Protein 2B34 (pdb70)

Nearest PDB structures (foldseek):
  2b34-assembly1_A  TM=9.983E-01  e=8.066E-38  Caenorhabditis elegans
  1yzv-assembly1_A  TM=9.327E-01  e=2.898E-18  Trypanosoma cruzi
  1xn4-assembly1_A  TM=8.927E-01  e=5.248E-18  Leishmania major
  1x9g-assembly1_A  TM=8.965E-01  e=1.939E-17  Leishmania donovani
  4wgf-assembly1_B  TM=8.930E-01  e=6.344E-13  Pseudomonas aeruginosa PAO1

B-factor: mean 25.13, std 7.48, range [8.75, 64.62]

Solvent-accessible surface area: 56302 Å² total; per-residue (Å²): 63,79,24,60,26,123,23,1,0,2,0,0,0,0,0,0,83,143,32,50,108,74,19,79,54,12,95,47,0,16,64,0,0,60,29,4,1,16,1,3,93,36,13,97,5,56,7,3,0,0,9,8,97,26,180,27,43,17,97,3,20,75,60,0,95,134,0,25,27,170,142,26,47,67,51,103,12,39,100,8,1,0,10,18,101,70,0,72,107,25,12,157,171,15,122,2,0,2,0,0,0,0,24,0,4,2,0,0,4,21,0,0,33,16,0,40,112,111,66,11,54,1,8,0,0,0,6,0,0,0,0,72,17,28,13,8,8,59,8,0,9,40,5,0,42,59,49,47,0,24,1,4,0,2,13,5,3,0,10,10,8,11,34,7,29,111,52,119,79,19,137,78,0,56,154,35,13,134,88,40,22,44,69,2,9,30,10,25,14,23,95,187,64,65,26,57,27,123,24,1,0,3,0,0,0,0,0,0,86,145,24,53,101,83,16,81,49,14,92,52,0,14,65,0,0,59,25,6,3,18,2,4,100,21,12,95,11,62,15,4,1,0,6,8,119,25,204,36,43,16,96,3,19,75,60,1,83,133,0,25,45,172,129,25,60,68,45,101,13,42,130,7,12,0,17,14,98,71,0,77,98,34,12,162,167,13,85,3,0,4,0,0,0,0,29,0,3,2,0,0,3,21,0,0,29,22,0,42,111,116,57,11,58,1,10,0,0,0,4,0,0,0,0,67,18,31,13,8,8,39,6,0,9,59,5,0,48,61,46,44,0,37,2,7,0,0,8,5,3,0,23,11,11,12,25,8,14,104,54,121,76,15,123,83,0,58,148,32,8,104,93,44,18,40,105,2,10,27,30,24,50,22,32,210,70,74,26,60,29,124,26,1,0,3,0,0,0,0,0,0,76,115,34,51,106,77,16,79,75,12,91,50,0,15,64,0,0,59,27,3,2,14,1,3,95,38,12,98,10,60,12,4,1,0,7,12,65,22,166,43,52,6,106,3,20,64,60,1,82,132,1,31,46,171,128,22,50,63,50,104,12,44,113,11,3,0,9,15,106,65,0,70,106,27,12,158,170,16,120,3,0,4,0,0,0,0,21,0,13,6,1,0,3,22,0,0,32,16,0,42,67,93,31,12,58,0,9,0,0,0,6,0,0,0,1,68,18,72,12,6,7,58,9,0,10,42,6,0,32,52,44,46,0,35,2,6,0,1,8,4,4,0,13,10,10,13,23,8,18,112,50,118,80,16,133,65,0,77,157,34,16,141,85,41,18,42,81,2,22,28,15,22,48,28,26,182,73,73,25,54,26,119,21,0,0,2,0,0,0,2,0,0,84,136,31,41,109,74,10,76,62,14,94,48,0,19,63,0,0,60,30,4,2,16,1,3,101,27,10,97,8,58,14,3,1,0,6,10,99,29,174,41,51,7,105,3,19,66,64,1,91,128,0,25,44,175,132,26,48,59,43,99,12,43,96,11,2,0,7,17,110,66,0,78,93,26,14,100,155,9,48,3,0,3,0,0,0,2,27,0,1,8,9,0,3,16,0,0,30,11,0,45,111,100,47,13,56,0,8,0,0,0,5,0,0,0,0,46,11,40,14,9,8,58,10,0,9,44,5,0,42,56,44,45,0,26,2,6,0,1,15,5,2,0,14,11,8,9,25,7,25,108,52,121,80,15,134,77,0,74,158,34,12,129,90,41,23,42,46,1,11,29,10,22,53,24,6,190,76,69,24,58,23,127,23,1,0,2,0,1,0,0,0,0,69,124,32,56,98,81,18,77,70,14,94,48,0,16,65,0,0,59,30,4,2,16,0,3,90,31,14,96,4,65,10,5,1,0,6,6,114,27,196,46,49,16,96,3,18,64,61,1,82,135,0,27,32,172,133,25,49,70,46,103,11,38,97,6,3,0,8,16,116,69,0,55,90,25,9,164,155,15,117,2,0,3,0,0,0,1,30,0,6,2,0,0,3,20,0,0,33,15,0,43,113,107,66,10,5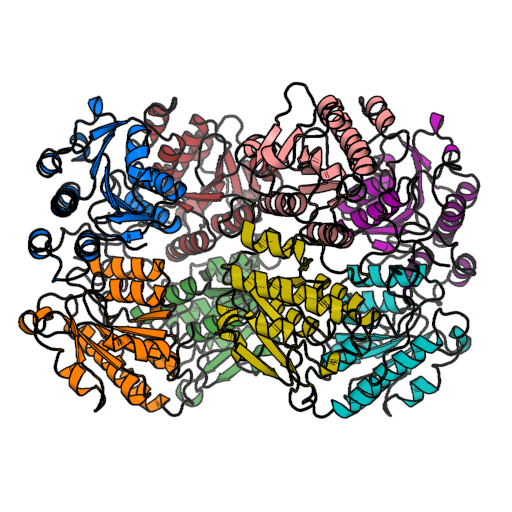0,0,6,0,0,0,4,0,0,0,2,61,12,74,12,7,6,49,9,0,10,72,5,0,51,64,45,47,0,19,3,5,0,0,15,4,4,1,14,10,8,6,23,2,33,107,51,118,87,18,144,78,0,60,159,36,13,130,91,43,24,40,70,2,14,29,11,23,54,26,27,179,64,66,26,55,26,124,19,0,0,2,0,0,0,0,0,0,79,140,26,41,110,81,19,79,56,13,95,47,0,17,68,0,0,60,30,4,2,17,0,4,97,25,11,100,9,60,14,5,1,0,7,7,99,31,176,45,51,19,107,4,12,78,65,0,87,129,0,24,49,170,129,24,52,65,42,99,12,42,119,8,11,0,18,20,102,67,0,71,102,29,13,166,166,12,103,4,0,4,0,0,0,0,20,0,4,3,0,0,3,15,0,0,20,23,0,41,117,112,64,11,60,1,6,0,0,0,6,0,0,0,0,68,16,24,15,8,7,52,7,0,9,56,4,0,51,64,47,46,0,29,2,7,0,1,11,4,3,0,8,12,9,15,25,8,31,110,51,121,84,19,145,82,0,57,162,29,14,128,90,42,16,41,80,2,17,33,16,24,10,21,104,166,76,73,27,57,27,122,17,1,0,3,0,0,0,3,0,0,96,140,32,47,104,84,15,80,42,14,93,54,0,14,66,0,0,58,29,4,2,17,0,3,102,25,12,97,10,56,14,4,0,0,5,9,99,30,185,33,45,23,100,3,20,67,51,1,84,130,0,17,48,170,146,21,55,73,44,101,13,42,77,8,5,0,11,19,101,66,0,85,92,31,18,106,164,10,102,3,0,3,0,0,0,1,33,0,2,1,0,0,3,16,0,0,27,15,0,39,96,85,58,15,55,1,10,0,0,0,5,0,0,0,0,64,11,27,14,8,7,44,7,0,9,54,5,0,40,63,53,44,0,32,3,7,0,2,6,4,1,0,12,12,10,9,30,8,24,108,53,125,86,27,162,76,0,80,162,34,17,139,81,43,17,37,93,1,5,29,30,25,27,29,154,158,76,76,24,57,27,126,24,0,0,2,0,0,0,0,0,0,92,121,15,61,98,57,11,74,56,10,91,50,0,16,70,0,0,55,25,3,2,15,1,4,101,25,12,98,7,58,18,3,1,0,9,9,97,28,178,44,53,24,107,4,16,65,64,1,92,131,0,24,54,182,150,22,52,70,44,102,9,51,80,8,1,0,7,24,112,68,0,53,106,25,10,87,161,9,53,4,0,3,0,0,0,0,35,0,8,2,0,0,3,19,0,0,35,7,0,42,98,105,52,15,54,0,10,0,0,0,5,0,0,0,0,72,18,77,13,6,7,59,10,0,9,47,4,0,42,54,46,43,0,30,5,7,0,1,11,4,2,0,11,12,8,11,27,9,23,109,53,119,77,17,134,79,0,59,138,33,15,99,95,38,16,44,107,1,19,29,31,23,55,37,24,189

Secondary structure (DSSP, 8-state):
----TTTEEEEEE--BGGGTTSSTTHHHHHHHHHHHHHHHHHTT--EEEEEESHHHH--B-HHHHHHS-TT--EEEESBSSS--GGGHHHHTT-SEEEEEEE-TTTHHHHHHHHHHHTT-EEEEEEEEEE-SSHHHHHHHHHHHHHHT-EEE-HHHHHHHHH-BTTSTTHHHHHHHTSSPPPP-S-SBP---/----TTTEEEEEE--BGGGTTSSTTHHHHHHHHHHHHHHHHHTT--EEEEEESHHHH--B-HHHHTTS-SS--EEEESBSSS--GGGHHHHHT-SEEEEEEE-IIIIIHHHHHHHHHTT-EEEEEEEEEE-SSHHHHHHHHHHHHHHT-EEE-HHHHHHHHH-BTTSTTHHHHHGGGSSPPPP-S-SPPBP-/----TTTEEEEEE--BGGGTTTSTTHHHHHHHHHHHHHHHHHTT--EEEEEESHHHH-SBPHHHHTTS-TT--EEEESBSSS--GGGHHHHHH-SEEEEEEE-TTTHHHHHHHHHHHTT-EEEEEEEEEE-SSHHHHHHHHHHHHHHT-EEE-HHHHHHHHH-BTTSTTHHHHHGGGSSPPPP-S-SBPB--/----TTSEEEEEE--BTTTTTTSTTHHHHHHHHHHHHHHHHHTT--EEEEEE-HHHH--B-HHHHTTS-TT--EEEESBSSS--GGGHHHHTT-SEEEEEEE-TTTHHHHHHHHHHHTT-EEEEEEEEEE-SSHHHHHHHHHHHHHHT-EEE-HHHHHHHHH-BTTSTTHHHHHGGGSSPPPP-S-SBPBP-/----TTSEEEEEE--BGGGTTTSTTHHHHHHHHHHHHHHHHHTT--EEEEEESHHHH--B-HHHHHHS-TT--EEEESBSSS--GGGHHHHHH-SEEEEEEE-TTTHHHHHHHHHHHTT-EEEEEEEEEE-SSHHHHHHHHHHHHHHT-EEE-HHHHHHHHH-BTTSTTHHHHHHHTSSPPPP-S-SBPBP-/----TTTEEEEEE--BGGGTTSSTTHHHHHHHHHHHHHHHHHTT--EEEEEE-HHHH--B-HHHHHHS-TT--EEEESBSSS--GGGHHHHHH-SEEEEEEE-TTTHHHHHHHHHHHTT-EEEEEEEEEE-SSHHHHHHHHHHHHHHT-EEE-HHHHHHHHH-BTTSTTHHHHHGGGSSPPPP-S-SBP---/----TTTEEEEEE--BGGGGGGSTTHHHHHHHHHHHHHHHHHTT--EEEEEE-HHHH--B-HHHHHHS-TT--EEEESBSSS--GGGHHHHTT-SEEEEEEE-TTTHHHHHHHHHHHTT-EEEEEEEEEE-SSHHHHHHHHHHHHHHT-EEE-HHHHHHHHH-BTTSTTHHHHHGGGSSPPPP-S-SPP---/----TTTEEEEEE--BGGGGGTSTTHHHHHHHHHHHHHHHHHTT--EEEEEESHHHH-PBPHHHHTTS-TT--EEEESBSSS--GGGHHHHTT-SEEEEEEE-TTTHHHHHHHHHHHHT-EEEEEEEEEE-SSHHHHHHHHHHHHHHT-EEE-HHHHHHHHH-BTTSTTHHHHHHHTSSPPPP-S-SPPB--

Structure (mmCIF, N/CA/C/O backbone):
data_2B34
#
_entry.id   2B34
#
_cell.length_a   89.545
_cell.length_b   113.973
_cell.length_c   151.322
_cell.angle_alpha   90.00
_cell.angle_beta   90.00
_cell.angle_gamma   90.00
#
_symmetry.space_group_name_H-M   'P 21 21 21'
#
loop_
_entity.id
_entity.type
_entity.pdbx_description
1 polymer 'MAR1 Ribonuclease'
2 water water
#
loop_
_atom_site.group_PDB
_atom_site.id
_atom_site.type_symbol
_atom_site.label_atom_id
_atom_site.label_alt_id
_atom_site.label_comp_id
_atom_site.label_asym_id
_atom_site.label_entity_id
_atom_site.label_seq_id
_atom_site.pdbx_PDB_ins_code
_atom_site.Cartn_x
_atom_site.Cartn_y
_atom_site.Cartn_z
_atom_site.occupancy
_atom_site.B_iso_or_equiv
_atom_site.auth_seq_id
_atom_site.auth_comp_id
_atom_site.auth_asym_id
_atom_site.auth_atom_id
_atom_site.pdbx_PDB_model_num
ATOM 1 N N . ALA A 1 8 ? -18.118 7.952 36.054 1.00 33.93 8 ALA A N 1
ATOM 2 C CA . ALA A 1 8 ? -17.084 9.009 36.255 1.00 33.89 8 ALA A CA 1
ATOM 3 C C . ALA A 1 8 ? -15.951 8.844 35.244 1.00 33.73 8 ALA A C 1
ATOM 4 O O . ALA A 1 8 ? -15.052 8.010 35.429 1.00 33.93 8 ALA A O 1
ATOM 6 N N . ARG A 1 9 ? -16.007 9.639 34.175 1.00 33.15 9 ARG A N 1
ATOM 7 C CA . ARG A 1 9 ? -15.053 9.524 33.071 1.00 32.51 9 ARG A CA 1
ATOM 8 C C . ARG A 1 9 ? -14.142 10.742 32.976 1.00 31.81 9 ARG A C 1
ATOM 9 O O . ARG A 1 9 ? -14.520 11.778 32.422 1.00 31.77 9 ARG A O 1
ATOM 17 N N . ILE A 1 10 ? -12.939 10.599 33.523 1.00 30.89 10 ILE A N 1
ATOM 18 C CA . ILE A 1 10 ? -11.952 11.671 33.525 1.00 29.91 10 ILE A CA 1
ATOM 19 C C . ILE A 1 10 ? -11.389 11.944 32.137 1.00 28.91 10 ILE A C 1
ATOM 20 O O . ILE A 1 10 ? -11.073 11.023 31.380 1.00 28.59 10 ILE A O 1
ATOM 25 N N . ASN A 1 11 ? -11.286 13.229 31.818 1.00 27.83 11 ASN A N 1
ATOM 26 C CA . ASN A 1 11 ? -10.494 13.696 30.691 1.00 26.91 11 ASN A CA 1
ATOM 27 C C . ASN A 1 11 ? -9.798 14.997 31.112 1.00 26.40 11 ASN A C 1
ATOM 28 O O . ASN A 1 11 ? -10.125 15.543 32.170 1.00 26.01 11 ASN A O 1
ATOM 33 N N . PRO A 1 12 ? -8.820 15.477 30.319 1.00 25.94 12 PRO A N 1
ATOM 34 C CA . PRO A 1 12 ? -8.092 16.702 30.682 1.00 25.83 12 PRO A CA 1
ATOM 35 C C . PRO A 1 12 ? -8.951 17.956 30.879 1.00 25.70 12 PRO A C 1
ATOM 36 O O . PRO A 1 12 ? -8.496 18.905 31.523 1.00 25.71 12 PRO A O 1
ATOM 40 N N . THR A 1 13 ? -10.172 17.962 30.344 1.00 25.51 13 THR A N 1
ATOM 41 C CA . THR A 1 13 ? -11.026 19.156 30.405 1.00 25.50 13 THR A CA 1
ATOM 42 C C . THR A 1 13 ? -12.019 19.189 31.575 1.00 25.25 13 THR A C 1
ATOM 43 O O . THR A 1 13 ? -12.604 20.237 31.857 1.00 25.20 13 THR A O 1
ATOM 47 N N . ASN A 1 14 ? -12.204 18.058 32.258 1.00 24.95 14 ASN A N 1
ATOM 48 C CA . ASN A 1 14 ? -13.140 18.000 33.389 1.00 24.64 14 ASN A CA 1
ATOM 49 C C . ASN A 1 14 ? -12.490 17.668 34.741 1.00 24.20 14 ASN A C 1
ATOM 50 O O . ASN A 1 14 ? -13.191 17.404 35.724 1.00 24.21 14 ASN A O 1
ATOM 55 N N . SER A 1 15 ? -11.159 17.699 34.780 1.00 23.56 15 SER A N 1
ATOM 56 C CA . SER A 1 15 ? -10.389 17.198 35.919 1.00 23.05 15 SER A CA 1
ATOM 57 C C . SER A 1 15 ? -9.418 18.209 36.530 1.00 22.33 15 SER A C 1
ATOM 58 O O . SER A 1 15 ? -8.955 19.134 35.864 1.00 22.08 15 SER A O 1
ATOM 61 N N . ALA A 1 16 ? -9.115 18.011 37.810 1.00 21.59 16 ALA A N 1
ATOM 62 C CA . ALA A 1 16 ? -8.060 18.756 38.492 1.00 20.96 16 ALA A CA 1
ATOM 63 C C . ALA A 1 16 ? -7.186 17.799 39.291 1.00 20.45 16 ALA A C 1
ATOM 64 O O . ALA A 1 16 ? -7.671 16.786 39.813 1.00 20.15 16 ALA A O 1
ATOM 66 N N . LEU A 1 17 ? -5.897 18.117 39.373 1.00 19.77 17 LEU A N 1
ATOM 67 C CA . LEU A 1 17 ? -4.981 17.355 40.210 1.00 18.74 17 LEU A CA 1
ATOM 68 C C . LEU A 1 17 ? -4.775 18.057 41.544 1.00 18.36 17 LEU A C 1
ATOM 69 O O . LEU A 1 17 ? -4.341 19.207 41.597 1.00 18.09 17 LEU A O 1
ATOM 74 N N . PHE A 1 18 ? -5.098 17.350 42.619 1.00 17.90 18 PHE A N 1
ATOM 75 C CA . PHE A 1 18 ? -4.875 17.850 43.966 1.00 17.93 18 PHE A CA 1
ATOM 76 C C . PHE A 1 18 ? -3.668 17.136 44.581 1.00 17.62 18 PHE A C 1
ATOM 77 O O . PHE A 1 18 ? -3.648 15.908 44.691 1.00 17.30 18 PHE A O 1
ATOM 85 N N . VAL A 1 19 ? -2.659 17.918 44.958 1.00 17.61 19 VAL A N 1
ATOM 86 C CA . VAL A 1 19 ? -1.457 17.401 45.617 1.00 17.68 19 VAL A CA 1
ATOM 87 C C . VAL A 1 19 ? -1.504 17.831 47.079 1.00 17.95 19 VAL A C 1
ATOM 88 O O . VAL A 1 19 ? -1.298 19.012 47.388 1.00 17.84 19 VAL A O 1
ATOM 92 N N . CYS A 1 20 ? -1.776 16.899 47.988 1.00 18.42 20 CYS A N 1
ATOM 93 C CA . CYS A 1 20 ? -1.917 17.318 49.385 1.00 18.95 20 CYS A CA 1
ATOM 94 C C . CYS A 1 20 ? -0.768 16.969 50.317 1.00 18.60 20 CYS A C 1
ATOM 95 O O . CYS A 1 20 ? -0.418 15.794 50.519 1.00 18.28 20 CYS A O 1
ATOM 98 N N . ASP A 1 21 ? -0.152 18.035 50.817 1.00 18.23 21 ASP A N 1
ATOM 99 C CA . ASP A 1 21 ? 0.712 17.992 51.985 1.00 18.02 21 ASP A CA 1
ATOM 100 C C . ASP A 1 21 ? 1.943 17.089 51.843 1.00 18.10 21 ASP A C 1
ATOM 101 O O . ASP A 1 21 ? 2.439 16.545 52.829 1.00 18.11 21 ASP A O 1
ATOM 106 N N . LEU A 1 22 ? 2.445 16.956 50.617 1.00 17.97 22 LEU A N 1
ATOM 107 C CA . LEU A 1 22 ? 3.667 16.196 50.372 1.00 18.20 22 LEU A CA 1
ATOM 108 C C . LEU A 1 22 ? 4.902 17.042 50.682 1.00 18.43 22 LEU A C 1
ATOM 109 O O . LEU A 1 22 ? 5.606 17.513 49.783 1.00 18.38 22 LEU A O 1
ATOM 114 N N . GLN A 1 23 ? 5.151 17.218 51.976 1.00 18.76 23 GLN A N 1
ATOM 115 C CA . GLN A 1 23 ? 6.157 18.154 52.457 1.00 19.24 23 GLN A CA 1
ATOM 116 C C . GLN A 1 23 ? 7.371 17.478 53.074 1.00 19.94 23 GLN A C 1
ATOM 117 O O . GLN A 1 23 ? 7.334 16.306 53.447 1.00 19.55 23 GLN A O 1
ATOM 123 N N . GLU A 1 24 ? 8.432 18.270 53.192 1.00 20.97 24 GLU A N 1
ATOM 124 C CA . GLU A 1 24 ? 9.761 17.821 53.585 1.00 21.83 24 GLU A CA 1
ATOM 125 C C . GLU A 1 24 ? 9.841 17.047 54.902 1.00 22.04 24 GLU A C 1
ATOM 126 O O . GLU A 1 24 ? 10.434 15.972 54.944 1.00 22.20 24 GLU A O 1
ATOM 132 N N . LYS A 1 25 ? 9.226 17.574 55.957 1.00 22.43 25 LYS A N 1
ATOM 133 C CA . LYS A 1 25 ? 9.310 16.974 57.295 1.00 23.01 25 LYS A CA 1
ATOM 134 C C . LYS A 1 25 ? 8.590 15.628 57.451 1.00 22.88 25 LYS A C 1
ATOM 135 O O . LYS A 1 25 ? 8.697 14.984 58.492 1.00 22.83 25 LYS A O 1
ATOM 141 N N . PHE A 1 26 ? 7.863 15.211 56.420 1.00 22.90 26 PHE A N 1
ATOM 142 C CA . PHE A 1 26 ? 7.170 13.925 56.425 1.00 22.83 26 PHE A CA 1
ATOM 143 C C . PHE A 1 26 ? 8.046 12.789 55.913 1.00 22.48 26 PHE A C 1
ATOM 144 O O . PHE A 1 26 ? 7.688 11.619 56.062 1.00 22.49 26 PHE A O 1
ATOM 152 N N . ALA A 1 27 ? 9.177 13.139 55.299 1.00 22.13 27 ALA A N 1
ATOM 153 C CA . ALA A 1 27 ? 10.015 12.175 54.568 1.00 21.93 27 ALA A CA 1
ATOM 154 C C . ALA A 1 27 ? 10.330 10.887 55.321 1.00 21.70 27 ALA A C 1
ATOM 155 O O . ALA A 1 27 ? 10.326 9.808 54.734 1.00 21.43 27 ALA A O 1
ATOM 157 N N . SER A 1 28 ? 10.598 11.004 56.615 1.00 21.67 28 SER A N 1
ATOM 158 C CA . SER A 1 28 ? 11.035 9.858 57.398 1.00 21.91 28 SER A CA 1
ATOM 159 C C . SER A 1 28 ? 9.892 9.207 58.185 1.00 21.76 28 SER A C 1
ATOM 160 O O . SER A 1 28 ? 10.103 8.219 58.883 1.00 21.89 28 SER A O 1
ATOM 163 N N . ASN A 1 29 ? 8.683 9.747 58.050 1.00 21.50 29 ASN A N 1
ATOM 164 C CA . ASN A 1 29 ? 7.532 9.256 58.812 1.00 21.64 29 ASN A CA 1
ATOM 165 C C . ASN A 1 29 ? 6.388 8.746 57.947 1.00 20.86 29 ASN A C 1
ATOM 166 O O . ASN A 1 29 ? 5.260 8.678 58.414 1.00 21.61 29 ASN A O 1
ATOM 171 N N . ILE A 1 30 ? 6.657 8.425 56.688 1.00 19.83 30 ILE A N 1
ATOM 172 C CA . ILE A 1 30 ? 5.607 7.949 55.781 1.00 18.95 30 ILE A CA 1
ATOM 173 C C . ILE A 1 30 ? 6.080 6.676 55.090 1.00 18.55 30 ILE A C 1
ATOM 174 O O . ILE A 1 30 ? 7.159 6.656 54.499 1.00 18.77 30 ILE A O 1
ATOM 179 N N . LYS A 1 31 ? 5.280 5.615 55.169 1.00 18.02 31 LYS A N 1
ATOM 180 C CA . LYS A 1 31 ? 5.590 4.369 54.458 1.00 17.73 31 LYS A CA 1
ATOM 181 C C . LYS A 1 31 ? 5.673 4.639 52.963 1.00 17.41 31 LYS A C 1
ATOM 182 O O . LYS A 1 31 ? 4.785 5.283 52.399 1.00 17.40 31 LYS A O 1
ATOM 188 N N . TYR A 1 32 ? 6.753 4.165 52.342 1.00 16.96 32 TYR A N 1
ATOM 189 C CA . TYR A 1 32 ? 7.016 4.347 50.910 1.00 16.91 32 TYR A CA 1
ATOM 190 C C . TYR A 1 32 ? 7.035 5.814 50.466 1.00 16.94 32 TYR A C 1
ATOM 191 O O . TYR A 1 32 ? 6.525 6.153 49.394 1.00 16.96 32 TYR A O 1
ATOM 200 N N . PHE A 1 33 ? 7.628 6.684 51.282 1.00 17.12 33 PHE A N 1
ATOM 201 C CA . PHE A 1 33 ? 7.698 8.104 50.935 1.00 17.18 33 PHE A CA 1
ATOM 202 C C . PHE A 1 33 ? 8.409 8.348 49.586 1.00 17.19 33 PHE A C 1
ATOM 203 O O . PHE A 1 33 ? 7.855 9.021 48.714 1.00 17.10 33 PHE A O 1
ATOM 211 N N . PRO A 1 34 ? 9.625 7.791 49.402 1.00 17.30 34 PRO A N 1
ATOM 212 C CA . PRO A 1 34 ? 10.312 7.984 48.121 1.00 17.13 34 PRO A CA 1
ATOM 213 C C . PRO A 1 34 ? 9.523 7.513 46.893 1.00 17.21 34 PRO A C 1
ATOM 214 O O . PRO A 1 34 ? 9.545 8.182 45.855 1.00 17.16 34 PRO A O 1
ATOM 218 N N . GLU A 1 35 ? 8.838 6.376 47.016 1.00 17.17 35 GLU A N 1
ATOM 219 C CA . GLU A 1 35 ? 8.035 5.807 45.923 1.00 16.94 35 GLU A CA 1
ATOM 220 C C . GLU A 1 35 ? 6.878 6.730 45.546 1.00 16.83 35 GLU A C 1
ATOM 221 O O . GLU A 1 35 ? 6.630 7.005 44.369 1.00 16.80 35 GLU A O 1
ATOM 227 N N . ILE A 1 36 ? 6.186 7.199 46.573 1.00 16.93 36 ILE A N 1
ATOM 228 C CA . ILE A 1 36 ? 5.031 8.078 46.458 1.00 17.41 36 ILE A CA 1
ATOM 229 C C . ILE A 1 36 ? 5.390 9.432 45.833 1.00 17.26 36 ILE A C 1
ATOM 230 O O . ILE A 1 36 ? 4.600 9.995 45.072 1.00 17.21 36 ILE A O 1
ATOM 235 N N . ILE A 1 37 ? 6.585 9.930 46.144 1.00 17.17 37 ILE A N 1
ATOM 236 C CA . ILE A 1 37 ? 7.113 11.148 45.522 1.00 17.27 37 ILE A CA 1
ATOM 237 C C . ILE A 1 37 ? 7.355 10.927 44.029 1.00 17.31 37 ILE A C 1
ATOM 238 O O . ILE A 1 37 ? 6.895 11.715 43.202 1.00 17.19 37 ILE A O 1
ATOM 243 N N . THR A 1 38 ? 8.067 9.850 43.693 1.00 17.26 38 THR A N 1
ATOM 244 C CA . THR A 1 38 ? 8.301 9.486 42.295 1.00 17.39 38 THR A CA 1
ATOM 245 C C . THR A 1 38 ? 6.989 9.390 41.515 1.00 16.81 38 THR A C 1
ATOM 246 O O . THR A 1 38 ? 6.869 9.929 40.414 1.00 16.98 38 THR A O 1
ATOM 250 N N . THR A 1 39 ? 6.008 8.711 42.100 1.00 16.52 39 THR A N 1
ATOM 251 C CA . THR A 1 39 ? 4.726 8.486 41.437 1.00 16.19 39 THR A CA 1
ATOM 252 C C . THR A 1 39 ? 3.869 9.759 41.398 1.00 15.96 39 THR A C 1
ATOM 253 O O . THR A 1 39 ? 3.227 10.034 40.386 1.00 15.73 39 THR A O 1
ATOM 257 N N . SER A 1 40 ? 3.874 10.532 42.484 1.00 15.82 40 SER A N 1
ATOM 258 C CA . SER A 1 40 ? 3.203 11.840 42.489 1.00 16.10 40 SER A CA 1
ATOM 259 C C . SER A 1 40 ? 3.798 12.773 41.430 1.00 16.09 40 SER A C 1
ATOM 260 O O . SER A 1 40 ? 3.068 13.535 40.802 1.00 16.18 40 SER A O 1
ATOM 263 N N . ARG A 1 41 ? 5.115 12.703 41.226 1.00 16.13 41 ARG A N 1
ATOM 264 C CA . ARG A 1 41 ? 5.775 13.490 40.167 1.00 16.25 41 ARG A CA 1
ATOM 265 C C . ARG A 1 41 ? 5.278 13.108 38.767 1.00 16.21 41 ARG A C 1
ATOM 266 O O . ARG A 1 41 ? 5.167 13.967 37.890 1.00 16.65 41 ARG A O 1
ATOM 274 N N . ARG A 1 42 ? 4.963 11.827 38.565 1.00 16.35 42 ARG A N 1
ATOM 275 C CA . ARG A 1 42 ? 4.391 11.355 37.293 1.00 16.33 42 ARG A CA 1
ATOM 276 C C . ARG A 1 42 ? 3.051 12.013 36.975 1.00 16.48 42 ARG A C 1
ATOM 277 O O . ARG A 1 42 ? 2.802 12.402 35.827 1.00 16.28 42 ARG A O 1
ATOM 285 N N . LEU A 1 43 ? 2.194 12.129 37.991 1.00 16.48 43 LEU A N 1
ATOM 286 C CA . LEU A 1 43 ? 0.887 12.758 37.829 1.00 16.99 43 LEU A CA 1
ATOM 287 C C . LEU A 1 43 ? 0.990 14.263 37.620 1.00 17.32 43 LEU A C 1
ATOM 288 O O . LEU A 1 43 ? 0.263 14.828 36.802 1.00 17.13 43 LEU A O 1
ATOM 293 N N . ILE A 1 44 ? 1.893 14.898 38.368 1.00 17.43 44 ILE A N 1
ATOM 294 C CA . ILE A 1 44 ? 2.193 16.321 38.198 1.00 17.73 44 ILE A CA 1
ATOM 295 C C . ILE A 1 44 ? 2.678 16.623 36.772 1.00 17.73 44 ILE A C 1
ATOM 296 O O . ILE A 1 44 ? 2.215 17.580 36.156 1.00 17.91 44 ILE A O 1
ATOM 301 N N . ASP A 1 45 ? 3.594 15.796 36.261 1.00 18.04 45 ASP A N 1
ATOM 302 C CA . ASP A 1 45 ? 4.084 15.908 34.885 1.00 18.20 45 ASP A CA 1
ATOM 303 C C . ASP A 1 45 ? 2.957 15.698 33.877 1.00 18.38 45 ASP A C 1
ATOM 304 O O . ASP A 1 45 ? 2.846 16.442 32.899 1.00 18.35 45 ASP A O 1
ATOM 309 N N . ALA A 1 46 ? 2.131 14.679 34.119 1.00 18.50 46 ALA A N 1
ATOM 310 C CA . ALA A 1 46 ? 0.987 14.385 33.259 1.00 18.61 46 ALA A CA 1
ATOM 311 C C . ALA A 1 46 ? 0.000 15.542 33.225 1.00 18.81 46 ALA A C 1
ATOM 312 O O . ALA A 1 46 ? -0.513 15.879 32.159 1.00 18.81 46 ALA A O 1
ATOM 314 N N . ALA A 1 47 ? -0.256 16.148 34.386 1.00 18.94 47 ALA A N 1
ATOM 315 C CA . ALA A 1 47 ? -1.166 17.294 34.474 1.00 19.21 47 ALA A CA 1
ATOM 316 C C . ALA A 1 47 ? -0.639 18.515 33.706 1.00 19.40 47 ALA A C 1
ATOM 317 O O . ALA A 1 47 ? -1.402 19.196 33.018 1.00 19.37 47 ALA A O 1
ATOM 319 N N . ARG A 1 48 ? 0.665 18.773 33.812 1.00 19.84 48 ARG A N 1
ATOM 320 C CA . ARG A 1 48 ? 1.313 19.865 33.074 1.00 20.25 48 ARG A CA 1
ATOM 321 C C . ARG A 1 48 ? 1.223 19.634 31.559 1.00 20.64 48 ARG A C 1
ATOM 322 O O . ARG A 1 48 ? 0.889 20.546 30.801 1.00 20.58 48 ARG A O 1
ATOM 330 N N . ILE A 1 49 ? 1.512 18.405 31.138 1.00 21.17 49 ILE A N 1
ATOM 331 C CA . ILE A 1 49 ? 1.455 18.005 29.730 1.00 21.47 49 ILE A CA 1
ATOM 332 C C . ILE A 1 49 ? 0.052 18.171 29.154 1.00 21.60 49 ILE A C 1
ATOM 333 O O . ILE A 1 49 ? -0.117 18.695 28.048 1.00 21.98 49 ILE A O 1
ATOM 338 N N . LEU A 1 50 ? -0.949 17.744 29.920 1.00 21.58 50 LEU A N 1
ATOM 339 C CA . LEU A 1 50 ? -2.337 17.731 29.457 1.00 21.52 50 LEU A CA 1
ATOM 340 C C . LEU A 1 50 ? -3.118 18.996 29.811 1.00 21.34 50 LEU A C 1
ATOM 341 O O . LEU A 1 50 ? -4.320 19.075 29.551 1.00 21.34 50 LEU A O 1
ATOM 346 N N . SER A 1 51 ? -2.427 19.984 30.382 1.00 21.43 51 SER A N 1
ATOM 347 C CA . SER A 1 51 ? -3.031 21.269 30.776 1.00 21.53 51 SER A CA 1
ATOM 348 C C . SER A 1 51 ? -4.175 21.082 31.778 1.00 21.47 51 SER A C 1
ATOM 349 O O . SER A 1 51 ? -5.205 21.757 31.698 1.00 21.62 51 SER A O 1
ATOM 352 N N . ILE A 1 52 ? -3.987 20.148 32.709 1.00 21.34 52 ILE A N 1
ATOM 353 C CA . ILE A 1 52 ? -4.951 19.899 33.776 1.00 21.02 52 ILE A CA 1
ATOM 354 C C . ILE A 1 52 ? -4.607 20.784 34.974 1.00 20.83 52 ILE A C 1
ATOM 355 O O . ILE A 1 52 ? -3.467 20.766 35.445 1.00 21.08 52 ILE A O 1
ATOM 360 N N . PRO A 1 53 ? -5.591 21.565 35.466 1.00 20.50 53 PRO A N 1
ATOM 361 C CA . PRO A 1 53 ? -5.388 22.440 36.617 1.00 20.16 53 PRO A CA 1
ATOM 362 C C . PRO A 1 53 ? -4.853 21.659 37.812 1.00 19.88 53 PRO A C 1
ATOM 363 O O . PRO A 1 53 ? -5.389 20.600 38.154 1.00 19.75 53 PRO A O 1
ATOM 367 N N . THR A 1 54 ? -3.782 22.169 38.412 1.00 19.45 54 THR A N 1
ATOM 368 C CA . THR A 1 54 ? -3.161 21.544 39.576 1.00 19.01 54 THR A CA 1
ATOM 369 C C . THR A 1 54 ? -3.280 22.471 40.781 1.00 18.69 54 THR A C 1
ATOM 370 O O . THR A 1 54 ? -3.091 23.684 40.660 1.00 18.41 54 THR A O 1
ATOM 374 N N . ILE A 1 55 ? -3.605 21.882 41.931 1.00 18.37 55 ILE A N 1
ATOM 375 C CA . ILE A 1 55 ? -3.691 22.587 43.207 1.00 18.00 55 ILE A CA 1
ATOM 376 C C . ILE A 1 55 ? -2.807 21.865 44.225 1.00 17.99 55 ILE A C 1
ATOM 377 O O . ILE A 1 55 ? -2.864 20.645 44.353 1.00 18.12 55 ILE A O 1
ATOM 382 N N . VAL A 1 56 ? -1.992 22.629 44.947 1.00 17.86 56 VAL A N 1
ATOM 383 C CA . VAL A 1 56 ? -1.114 22.080 45.976 1.00 17.68 56 VAL A CA 1
ATOM 384 C C . VAL A 1 56 ? -1.448 22.719 47.324 1.00 17.82 56 VAL A C 1
ATOM 385 O O . VAL A 1 56 ? -1.593 23.939 47.418 1.00 17.58 56 VAL A O 1
ATOM 389 N N . THR A 1 57 ? -1.586 21.891 48.358 1.00 17.94 57 THR A N 1
ATOM 390 C CA . THR A 1 57 ? -1.700 22.399 49.726 1.00 18.25 57 THR A CA 1
ATOM 391 C C . THR A 1 57 ? -0.495 21.998 50.564 1.00 18.63 57 THR A C 1
ATOM 392 O O . THR A 1 57 ? 0.117 20.949 50.334 1.00 18.60 57 THR A O 1
ATOM 396 N N . GLU A 1 58 ? -0.169 22.843 51.538 1.00 18.95 58 GLU A N 1
ATOM 397 C CA . GLU A 1 58 ? 0.851 22.535 52.533 1.00 19.56 58 GLU A CA 1
ATOM 398 C C . GLU A 1 58 ? 0.271 22.731 53.934 1.00 20.17 58 GLU A C 1
ATOM 399 O O . GLU A 1 58 ? -0.270 23.795 54.248 1.00 19.98 58 GLU A O 1
ATOM 405 N N . GLN A 1 59 ? 0.364 21.688 54.754 1.00 20.87 59 GLN A N 1
ATOM 406 C CA . GLN A 1 59 ? -0.102 21.725 56.138 1.00 21.67 59 GLN A CA 1
ATOM 407 C C . GLN A 1 59 ? 0.944 22.393 57.016 1.00 22.47 59 GLN A C 1
ATOM 408 O O . GLN A 1 59 ? 2.102 21.976 57.026 1.00 22.46 59 GLN A O 1
ATOM 414 N N . TYR A 1 60 ? 0.523 23.429 57.740 1.00 23.68 60 TYR A N 1
ATOM 415 C CA . TYR A 1 60 ? 1.381 24.162 58.679 1.00 24.79 60 TYR A CA 1
ATOM 416 C C . TYR A 1 60 ? 2.862 24.175 58.260 1.00 25.29 60 TYR A C 1
ATOM 417 O O . TYR A 1 60 ? 3.711 23.626 58.966 1.00 25.31 60 TYR A O 1
ATOM 426 N N . PRO A 1 61 ? 3.175 24.801 57.104 1.00 25.93 61 PRO A N 1
ATOM 427 C CA . PRO A 1 61 ? 4.546 24.765 56.581 1.00 26.37 61 PRO A CA 1
ATOM 428 C C . PRO A 1 61 ? 5.622 25.378 57.495 1.00 26.93 61 PRO A C 1
ATOM 429 O O . PRO A 1 61 ? 6.810 25.179 57.252 1.00 27.05 61 PRO A O 1
ATOM 433 N N . LYS A 1 62 ? 5.209 26.101 58.536 1.00 27.52 62 LYS A N 1
ATOM 434 C CA . LYS A 1 62 ? 6.140 26.629 59.536 1.00 27.91 62 LYS A CA 1
ATOM 435 C C . LYS A 1 62 ? 6.809 25.500 60.328 1.00 27.74 62 LYS A C 1
ATOM 436 O O . LYS A 1 62 ? 7.994 25.578 60.658 1.00 27.97 62 LYS A O 1
ATOM 442 N N . GLY A 1 63 ? 6.046 24.454 60.626 1.00 27.39 63 GLY A N 1
ATOM 443 C CA . GLY A 1 63 ? 6.573 23.306 61.356 1.00 27.00 63 GLY A CA 1
ATOM 444 C C . GLY A 1 63 ? 6.908 22.118 60.474 1.00 26.57 63 GLY A C 1
ATOM 445 O O . GLY A 1 63 ? 7.797 21.330 60.798 1.00 26.83 63 GLY A O 1
ATOM 446 N N . LEU A 1 64 ? 6.207 21.997 59.351 1.00 26.02 64 LEU A N 1
ATOM 447 C CA . LEU A 1 64 ? 6.308 20.808 58.506 1.00 25.54 64 LEU A CA 1
ATOM 448 C C . LEU A 1 64 ? 7.116 21.041 57.224 1.00 24.92 64 LEU A C 1
ATOM 449 O O . LEU A 1 64 ? 7.355 20.107 56.452 1.00 24.60 64 LEU A O 1
ATOM 454 N N . GLY A 1 65 ? 7.545 22.283 57.010 1.00 24.18 65 GLY A N 1
ATOM 455 C CA . GLY A 1 65 ? 8.297 22.643 55.811 1.00 23.37 65 GLY A CA 1
ATOM 456 C C . GLY A 1 65 ? 7.410 22.690 54.581 1.00 22.93 65 GLY A C 1
ATOM 457 O O . GLY A 1 65 ? 6.182 22.628 54.686 1.00 22.95 65 GLY A O 1
ATOM 458 N N . HIS A 1 66 ? 8.036 22.773 53.412 1.00 22.33 66 HIS A N 1
ATOM 459 C CA . HIS A 1 66 ? 7.317 22.977 52.159 1.00 21.92 66 HIS A CA 1
ATOM 460 C C . HIS A 1 66 ? 7.283 21.735 51.264 1.00 21.23 66 HIS A C 1
ATOM 461 O O . HIS A 1 66 ? 7.989 20.760 51.520 1.00 21.17 66 HIS A O 1
ATOM 468 N N . THR A 1 67 ? 6.458 21.787 50.217 1.00 20.60 67 THR A N 1
ATOM 469 C CA . THR A 1 67 ? 6.381 20.726 49.208 1.00 19.93 67 THR A CA 1
ATOM 470 C C . THR A 1 67 ? 7.781 20.298 48.745 1.00 19.79 67 THR A C 1
ATOM 471 O O . THR A 1 67 ? 8.628 21.144 48.439 1.00 19.63 67 THR A O 1
ATOM 475 N N . VAL A 1 68 ? 8.006 18.983 48.721 1.00 19.30 68 VAL A N 1
ATOM 476 C CA . VAL A 1 68 ? 9.255 18.370 48.260 1.00 18.90 68 VAL A CA 1
ATOM 477 C C . VAL A 1 68 ? 9.708 18.966 46.914 1.00 18.85 68 VAL A C 1
ATOM 478 O O . VAL A 1 68 ? 8.931 18.989 45.953 1.00 18.57 68 VAL A O 1
ATOM 482 N N . PRO A 1 69 ? 10.958 19.478 46.858 1.00 18.85 69 PRO A N 1
ATOM 483 C CA . PRO A 1 69 ? 11.532 20.143 45.680 1.00 18.95 69 PRO A CA 1
ATOM 484 C C . PRO A 1 69 ? 11.215 19.501 44.327 1.00 19.22 69 PRO A C 1
ATOM 485 O O . PRO A 1 69 ? 10.769 20.200 43.416 1.00 19.31 69 PRO A O 1
ATOM 489 N N . THR A 1 70 ? 11.429 18.191 44.205 1.00 19.55 70 THR A N 1
ATOM 490 C CA . THR A 1 70 ? 11.199 17.469 42.948 1.00 20.08 70 THR A CA 1
ATOM 491 C C . THR A 1 70 ? 9.777 17.653 42.414 1.00 19.72 70 THR A C 1
ATOM 492 O O . THR A 1 70 ? 9.578 17.764 41.208 1.00 19.37 70 THR A O 1
ATOM 496 N N . LEU A 1 71 ? 8.801 17.687 43.319 1.00 19.55 71 LEU A N 1
ATOM 497 C CA . LEU A 1 71 ? 7.402 17.860 42.931 1.00 19.75 71 LEU A CA 1
ATOM 498 C C . LEU A 1 71 ? 7.137 19.270 42.409 1.00 19.88 71 LEU A C 1
ATOM 499 O O . LEU A 1 71 ? 6.427 19.445 41.415 1.00 19.76 71 LEU A O 1
ATOM 504 N N . LYS A 1 72 ? 7.721 20.262 43.080 1.00 19.99 72 LYS A N 1
ATOM 505 C CA . LYS A 1 72 ? 7.618 21.664 42.671 1.00 20.85 72 LYS A CA 1
ATOM 506 C C . LYS A 1 72 ? 8.254 21.915 41.307 1.00 21.03 72 LYS A C 1
ATOM 507 O O . LYS A 1 72 ? 7.758 22.731 40.537 1.00 21.21 72 LYS A O 1
ATOM 513 N N . GLU A 1 73 ? 9.343 21.199 41.019 1.00 21.62 73 GLU A N 1
ATOM 514 C CA . GLU A 1 73 ? 10.049 21.292 39.735 1.00 22.34 73 GLU A CA 1
ATOM 515 C C . GLU A 1 73 ? 9.155 20.949 38.545 1.00 21.88 73 GLU A C 1
ATOM 516 O O . GLU A 1 73 ? 9.326 21.501 37.459 1.00 21.84 73 GLU A O 1
ATOM 522 N N . GLY A 1 74 ? 8.216 20.030 38.752 1.00 21.80 74 GLY A N 1
ATOM 523 C CA . GLY A 1 74 ? 7.334 19.577 37.676 1.00 21.64 74 GLY A CA 1
ATOM 524 C C . GLY A 1 74 ? 6.025 20.335 37.538 1.00 21.54 74 GLY A C 1
ATOM 525 O O . GLY A 1 74 ? 5.328 20.193 36.530 1.00 21.63 74 GLY A O 1
ATOM 526 N N . LEU A 1 75 ? 5.679 21.128 38.550 1.00 21.63 75 LEU A N 1
ATOM 527 C CA . LEU A 1 75 ? 4.394 21.826 38.580 1.00 21.82 75 LEU A CA 1
ATOM 528 C C . LEU A 1 75 ? 4.185 22.714 37.364 1.00 22.06 75 LEU A C 1
ATOM 529 O O . LEU A 1 75 ? 5.107 23.409 36.929 1.00 21.81 75 LEU A O 1
ATOM 534 N N . ALA A 1 76 ? 2.965 22.678 36.828 1.00 22.54 76 ALA A N 1
ATOM 535 C CA . ALA A 1 76 ? 2.549 23.565 35.746 1.00 23.13 76 ALA A CA 1
ATOM 536 C C . ALA A 1 76 ? 2.748 25.024 36.153 1.00 23.63 76 ALA A C 1
ATOM 537 O O . ALA A 1 76 ? 2.698 25.361 37.340 1.00 23.23 76 ALA A O 1
ATOM 539 N N . GLU A 1 77 ? 2.960 25.872 35.152 1.00 24.46 77 GLU A N 1
ATOM 540 C CA . GLU A 1 77 ? 3.454 27.243 35.337 1.00 25.81 77 GLU A CA 1
ATOM 541 C C . GLU A 1 77 ? 2.753 28.148 36.364 1.00 26.08 77 GLU A C 1
ATOM 542 O O . GLU A 1 77 ? 3.427 28.870 37.111 1.00 27.07 77 GLU A O 1
ATOM 548 N N . ASN A 1 78 ? 1.425 28.132 36.401 1.00 26.12 78 ASN A N 1
ATOM 549 C CA . ASN A 1 78 ? 0.688 29.032 37.297 1.00 25.72 78 ASN A CA 1
ATOM 550 C C . ASN A 1 78 ? -0.022 28.297 38.442 1.00 25.16 78 ASN A C 1
ATOM 551 O O . ASN A 1 78 ? -1.147 28.645 38.811 1.00 24.94 78 ASN A O 1
ATOM 556 N N . THR A 1 79 ? 0.649 27.291 39.001 1.00 24.35 79 THR A N 1
ATOM 557 C CA . THR A 1 79 ? 0.058 26.417 40.014 1.00 23.75 79 THR A CA 1
ATOM 558 C C . THR A 1 79 ? -0.017 27.074 41.394 1.00 23.42 79 THR A C 1
ATOM 559 O O . THR A 1 79 ? 1.012 27.449 41.963 1.00 23.25 79 THR A O 1
ATOM 563 N N . PRO A 1 80 ? -1.245 27.213 41.935 1.00 23.12 80 PRO A N 1
ATOM 564 C CA . PRO A 1 80 ? -1.434 27.730 43.288 1.00 22.91 80 PRO A CA 1
ATOM 565 C C . PRO A 1 80 ? -0.919 26.756 44.346 1.00 22.63 80 PRO A C 1
ATOM 566 O O . PRO A 1 80 ? -1.055 25.539 44.194 1.00 22.48 80 PRO A O 1
ATOM 570 N N . ILE A 1 81 ? -0.319 27.305 45.397 1.00 22.45 81 ILE A N 1
ATOM 571 C CA . ILE A 1 81 ? 0.086 26.535 46.565 1.00 22.55 81 ILE A CA 1
ATOM 572 C C . ILE A 1 81 ? -0.457 27.244 47.795 1.00 22.51 81 ILE A C 1
ATOM 573 O O . ILE A 1 81 ? -0.039 28.360 48.110 1.00 22.33 81 ILE A O 1
ATOM 578 N N . PHE A 1 82 ? -1.388 26.588 48.484 1.00 22.64 82 PHE A N 1
ATOM 579 C CA . PHE A 1 82 ? -2.048 27.175 49.649 1.00 22.80 82 PHE A CA 1
ATOM 580 C C . PHE A 1 82 ? -1.612 26.507 50.949 1.00 22.91 82 PHE A C 1
ATOM 581 O O . PHE A 1 82 ? -1.453 25.286 51.007 1.00 22.84 82 PHE A O 1
ATOM 589 N N . ASP A 1 83 ? -1.422 27.311 51.990 1.00 22.77 83 ASP A N 1
ATOM 590 C CA . ASP A 1 83 ? -1.177 26.767 53.322 1.00 23.04 83 ASP A CA 1
ATOM 591 C C . ASP A 1 83 ? -2.494 26.594 54.080 1.00 22.95 83 ASP A C 1
ATOM 592 O O . ASP A 1 83 ? -3.485 27.264 53.784 1.00 22.91 83 ASP A O 1
ATOM 597 N N . LYS A 1 84 ? -2.497 25.685 55.050 1.00 22.81 84 LYS A N 1
ATOM 598 C CA . LYS A 1 84 ? -3.694 25.380 55.828 1.00 22.77 84 LYS A CA 1
ATOM 599 C C . LYS A 1 84 ? -3.345 24.703 57.149 1.00 23.01 84 LYS A C 1
ATOM 600 O O . LYS A 1 84 ? -2.250 24.153 57.309 1.00 22.96 84 LYS A O 1
ATOM 606 N N . THR A 1 85 ? -4.292 24.747 58.083 1.00 23.14 85 THR A N 1
ATOM 607 C CA . THR A 1 85 ? -4.209 23.995 59.330 1.00 23.28 85 THR A CA 1
ATOM 608 C C . THR A 1 85 ? -5.323 22.952 59.393 1.00 23.37 85 THR A C 1
ATOM 609 O O . THR A 1 85 ? -5.186 21.925 60.062 1.00 23.41 85 THR A O 1
ATOM 613 N N . LYS A 1 86 ? -6.425 23.229 58.694 1.00 23.41 86 LYS A N 1
ATOM 614 C CA . LYS A 1 86 ? -7.486 22.251 58.472 1.00 23.49 86 LYS A CA 1
ATOM 615 C C . LYS A 1 86 ? -6.930 21.082 57.670 1.00 23.05 86 LYS A C 1
ATOM 616 O O . LYS A 1 86 ? -6.108 21.278 56.781 1.00 23.00 86 LYS A O 1
ATOM 622 N N . PHE A 1 87 ? -7.373 19.868 57.980 1.00 22.77 87 PHE A N 1
ATOM 623 C CA . PHE A 1 87 ? -6.823 18.684 57.319 1.00 22.41 87 PHE A CA 1
ATOM 624 C C . PHE A 1 87 ? -7.286 18.560 55.870 1.00 22.38 87 PHE A C 1
ATOM 625 O O . PHE A 1 87 ? -6.520 18.129 55.004 1.00 22.48 87 PHE A O 1
ATOM 633 N N . SER A 1 88 ? -8.523 18.970 55.604 1.00 22.05 88 SER A N 1
ATOM 634 C CA . SER A 1 88 ? -9.054 18.938 54.243 1.00 21.95 88 SER A CA 1
ATOM 635 C C . SER A 1 88 ? -8.466 20.024 53.342 1.00 21.80 88 SER A C 1
ATOM 636 O O . SER A 1 88 ? -8.277 21.164 53.770 1.00 21.80 88 SER A O 1
ATOM 639 N N . MET A 1 89 ? -8.207 19.654 52.088 1.00 21.53 89 MET A N 1
ATOM 640 C CA . MET A 1 89 ? -7.759 20.586 51.052 1.00 21.27 89 MET A CA 1
ATOM 641 C C . MET A 1 89 ? -8.864 21.534 50.600 1.00 21.70 89 MET A C 1
ATOM 642 O O . MET A 1 89 ? -8.593 22.529 49.928 1.00 21.81 89 MET A O 1
ATOM 647 N N . CYS A 1 90 ? -10.108 21.203 50.939 1.00 22.13 90 CYS A N 1
ATOM 648 C CA . CYS A 1 90 ? -11.253 22.001 50.523 1.00 22.50 90 CYS A CA 1
ATOM 649 C C . CYS A 1 90 ? -11.385 23.249 51.387 1.00 22.85 90 CYS A C 1
ATOM 650 O O . CYS A 1 90 ? -12.180 23.309 52.329 1.00 22.79 90 CYS A O 1
ATOM 653 N N . ILE A 1 91 ? -10.557 24.233 51.051 1.00 23.26 91 ILE A N 1
ATOM 654 C CA . ILE A 1 91 ? -10.545 25.535 51.702 1.00 23.72 91 ILE A CA 1
ATOM 655 C C . ILE A 1 91 ? -11.053 26.576 50.695 1.00 24.11 91 ILE A C 1
ATOM 656 O O . ILE A 1 91 ? -11.013 26.323 49.488 1.00 24.09 91 ILE A O 1
ATOM 661 N N . PRO A 1 92 ? -11.549 27.737 51.181 1.00 24.61 92 PRO A N 1
ATOM 662 C CA . PRO A 1 92 ? -12.074 28.784 50.284 1.00 24.88 92 PRO A CA 1
ATOM 663 C C . PRO A 1 92 ? -11.300 29.037 48.968 1.00 25.17 92 PRO A C 1
ATOM 664 O O . PRO A 1 92 ? -11.937 29.095 47.916 1.00 25.20 92 PRO A O 1
ATOM 668 N N . PRO A 1 93 ? -9.953 29.181 49.015 1.00 25.54 93 PRO A N 1
ATOM 669 C CA . PRO A 1 93 ? -9.174 29.383 47.781 1.00 25.89 93 PRO A CA 1
ATOM 670 C C . PRO A 1 93 ? -9.303 28.299 46.698 1.00 26.22 93 PRO A C 1
ATOM 671 O O . PRO A 1 93 ? -8.933 28.544 45.548 1.00 26.04 93 PRO A O 1
ATOM 675 N N . THR A 1 94 ? -9.802 27.116 47.055 1.00 26.71 94 THR A N 1
ATOM 676 C CA . THR A 1 94 ? -9.931 26.020 46.084 1.00 27.15 94 THR A CA 1
ATOM 677 C C . THR A 1 94 ? -11.323 25.938 45.459 1.00 27.71 94 THR A C 1
ATOM 678 O O . THR A 1 94 ? -11.553 25.141 44.548 1.00 27.68 94 THR A O 1
ATOM 682 N N . GLU A 1 95 ? -12.247 26.762 45.947 1.00 28.65 95 GLU A N 1
ATOM 683 C CA . GLU A 1 95 ? -13.649 26.696 45.522 1.00 29.64 95 GLU A CA 1
ATOM 684 C C . GLU A 1 95 ? -13.860 26.977 44.028 1.00 29.77 95 GLU A C 1
ATOM 685 O O . GLU A 1 95 ? -14.547 26.212 43.349 1.00 29.86 95 GLU A O 1
ATOM 691 N N . ASP A 1 96 ? -13.248 28.047 43.520 1.00 30.14 96 ASP A N 1
ATOM 692 C CA . ASP A 1 96 ? -13.365 28.420 42.104 1.00 30.51 96 ASP A CA 1
ATOM 693 C C . ASP A 1 96 ? -12.835 27.346 41.146 1.00 30.58 96 ASP A C 1
ATOM 694 O O . ASP A 1 96 ? -13.410 27.128 40.077 1.00 30.57 96 ASP A O 1
ATOM 699 N N . THR A 1 97 ? -11.741 26.689 41.533 1.00 30.59 97 THR A N 1
ATOM 700 C CA . THR A 1 97 ? -11.198 25.550 40.782 1.00 30.63 97 THR A CA 1
ATOM 701 C C . THR A 1 97 ? -12.212 24.405 40.729 1.00 30.60 97 THR A C 1
ATOM 702 O O . THR A 1 97 ? -12.447 23.823 39.667 1.00 30.54 97 THR A O 1
ATOM 706 N N . LEU A 1 98 ? -12.813 24.105 41.881 1.00 30.50 98 LEU A N 1
ATOM 707 C CA . LEU A 1 98 ? -13.744 22.985 42.022 1.00 30.52 98 LEU A CA 1
ATOM 708 C C . LEU A 1 98 ? -15.072 23.181 41.287 1.00 30.72 98 LEU A C 1
ATOM 709 O O . LEU A 1 98 ? -15.715 22.206 40.894 1.00 30.70 98 LEU A O 1
ATOM 714 N N . LYS A 1 99 ? -15.478 24.437 41.109 1.00 30.82 99 LYS A N 1
ATOM 715 C CA . LYS A 1 99 ? -16.691 24.753 40.356 1.00 31.15 99 LYS A CA 1
ATOM 716 C C . LYS A 1 99 ? -16.507 24.577 38.847 1.00 30.73 99 LYS A C 1
ATOM 717 O O . LYS A 1 99 ? -17.483 24.506 38.101 1.00 31.05 99 LYS A O 1
ATOM 723 N N . LYS A 1 100 ? -15.255 24.492 38.405 1.00 30.23 100 LYS A N 1
ATOM 724 C CA . LYS A 1 100 ? -14.942 24.320 36.988 1.00 29.76 100 LYS A CA 1
ATOM 725 C C . LYS A 1 100 ? -14.752 22.856 36.585 1.00 29.09 100 LYS A C 1
ATOM 726 O O . LYS A 1 100 ? -14.725 22.541 35.390 1.00 29.19 100 LYS A O 1
ATOM 732 N N . VAL A 1 101 ? -14.613 21.967 37.569 1.00 28.13 101 VAL A N 1
ATOM 733 C CA . VAL A 1 101 ? -14.349 20.548 37.289 1.00 27.22 101 VAL A CA 1
ATOM 734 C C . VAL A 1 101 ? -15.410 19.598 37.857 1.00 26.69 101 VAL A C 1
ATOM 735 O O . VAL A 1 101 ? -16.195 19.975 38.726 1.00 26.31 101 VAL A O 1
ATOM 739 N N . GLN A 1 102 ? -15.424 18.370 37.341 1.00 25.96 102 GLN A N 1
ATOM 740 C CA . GLN A 1 102 ? -16.319 17.317 37.828 1.00 25.57 102 GLN A CA 1
ATOM 741 C C . GLN A 1 102 ? -15.522 16.196 38.494 1.00 24.46 102 GLN A C 1
ATOM 742 O O . GLN A 1 102 ? -16.080 15.378 39.224 1.00 24.44 102 GLN A O 1
ATOM 748 N N . ASN A 1 103 ? -14.212 16.180 38.241 1.00 23.46 103 ASN A N 1
ATOM 749 C CA . ASN A 1 103 ? -13.320 15.140 38.739 1.00 22.34 103 ASN A CA 1
ATOM 750 C C . ASN A 1 103 ? -12.069 15.690 39.434 1.00 21.62 103 ASN A C 1
ATOM 751 O O . ASN A 1 103 ? -11.434 16.630 38.945 1.00 21.46 103 ASN A O 1
ATOM 756 N N . VAL A 1 104 ? -11.722 15.105 40.578 1.00 20.46 104 VAL A N 1
ATOM 757 C CA . VAL A 1 104 ? -10.461 15.417 41.241 1.00 19.34 104 VAL A CA 1
ATOM 758 C C . VAL A 1 104 ? -9.590 14.167 41.349 1.00 18.75 104 VAL A C 1
ATOM 759 O O . VAL A 1 104 ? -10.016 13.134 41.861 1.00 18.72 104 VAL A O 1
ATOM 763 N N . ILE A 1 105 ? -8.373 14.283 40.836 1.00 18.23 105 ILE A N 1
ATOM 764 C CA . ILE A 1 105 ? -7.352 13.260 40.982 1.00 17.58 105 ILE A CA 1
ATOM 765 C C . ILE A 1 105 ? -6.540 13.644 42.214 1.00 17.41 105 ILE A C 1
ATOM 766 O O . ILE A 1 105 ? -6.049 14.770 42.315 1.00 17.24 105 ILE A O 1
ATOM 771 N N . LEU A 1 106 ? -6.426 12.717 43.160 1.00 17.04 106 LEU A N 1
ATOM 772 C CA . LEU A 1 106 ? -5.843 13.030 44.460 1.00 17.08 106 LEU A CA 1
ATOM 773 C C . LEU A 1 106 ? -4.594 12.208 44.767 1.00 16.91 106 LEU A C 1
ATOM 774 O O . LEU A 1 106 ? -4.619 10.973 44.729 1.00 16.66 106 LEU A O 1
ATOM 779 N N . VAL A 1 107 ? -3.502 12.916 45.046 1.00 16.84 107 VAL A N 1
ATOM 780 C CA . VAL A 1 107 ? -2.264 12.309 45.532 1.00 16.94 107 VAL A CA 1
ATOM 781 C C . VAL A 1 107 ? -1.858 12.973 46.848 1.00 17.27 107 VAL A C 1
ATOM 782 O O . VAL A 1 107 ? -2.317 14.071 47.164 1.00 16.91 107 VAL A O 1
ATOM 786 N N . GLY A 1 108 ? -1.005 12.308 47.622 1.00 17.60 108 GLY A N 1
ATOM 787 C CA . GLY A 1 108 ? -0.487 12.931 48.830 1.00 18.07 108 GLY A CA 1
ATOM 788 C C . GLY A 1 108 ? -0.684 12.139 50.096 1.00 18.47 108 GLY A C 1
ATOM 789 O O . GLY A 1 108 ? -1.003 10.945 50.051 1.00 18.67 108 GLY A O 1
ATOM 790 N N . ILE A 1 109 ? -0.503 12.805 51.235 1.00 18.87 109 ILE A N 1
ATOM 791 C CA . ILE A 1 109 ? -0.276 12.077 52.481 1.00 19.32 109 ILE A CA 1
ATOM 792 C C . ILE A 1 109 ? -1.115 12.416 53.690 1.00 20.45 109 ILE A C 1
ATOM 793 O O . ILE A 1 109 ? -1.767 13.463 53.751 1.00 20.23 109 ILE A O 1
ATOM 798 N N . GLU A 1 110 ? -0.975 11.540 54.685 1.00 21.32 110 GLU A N 1
ATOM 799 C CA . GLU A 1 110 ? -2.015 11.188 55.625 1.00 21.80 110 GLU A CA 1
ATOM 800 C C . GLU A 1 110 ? -3.224 10.741 54.796 1.00 21.22 110 GLU A C 1
ATOM 801 O O . GLU A 1 110 ? -4.208 11.468 54.626 1.00 21.05 110 GLU A O 1
ATOM 807 N N . ALA A 1 111 ? -3.089 9.533 54.247 1.00 20.42 111 ALA A N 1
ATOM 808 C CA . ALA A 1 111 ? -4.155 8.852 53.520 1.00 19.90 111 ALA A CA 1
ATOM 809 C C . ALA A 1 111 ? -5.435 8.818 54.350 1.00 19.36 111 ALA A C 1
ATOM 810 O O . ALA A 1 111 ? -6.527 8.979 53.821 1.00 19.02 111 ALA A O 1
ATOM 812 N N . HIS A 1 112 ? -5.276 8.636 55.658 1.00 19.20 112 HIS A N 1
ATOM 813 C CA . HIS A 1 112 ? -6.395 8.508 56.590 1.00 18.96 112 HIS A CA 1
ATOM 814 C C . HIS A 1 112 ? -6.737 9.827 57.282 1.00 19.24 112 HIS A C 1
ATOM 815 O O . HIS A 1 112 ? -7.589 9.860 58.174 1.00 19.39 112 HIS A O 1
ATOM 822 N N . VAL A 1 113 ? -6.063 10.907 56.887 1.00 19.78 113 VAL A N 1
ATOM 823 C CA . VAL A 1 113 ? -6.322 12.237 57.456 1.00 20.16 113 VAL A CA 1
ATOM 824 C C . VAL A 1 113 ? -6.622 13.274 56.354 1.00 20.60 113 VAL A C 1
ATOM 825 O O . VAL A 1 113 ? -7.782 13.403 55.976 1.00 20.79 113 VAL A O 1
ATOM 829 N N . CYS A 1 114 ? -5.610 13.983 55.831 1.00 21.47 114 CYS A N 1
ATOM 830 C CA . CYS A 1 114 ? -5.819 14.972 54.743 1.00 21.43 114 CYS A CA 1
ATOM 831 C C . CYS A 1 114 ? -6.547 14.372 53.557 1.00 20.65 114 CYS A C 1
ATOM 832 O O . CYS A 1 114 ? -7.530 14.936 53.090 1.00 20.85 114 CYS A O 1
ATOM 835 N N . VAL A 1 115 ? -6.048 13.238 53.072 1.00 19.87 115 VAL A N 1
ATOM 836 C CA . VAL A 1 115 ? -6.552 12.633 51.842 1.00 19.03 115 VAL A CA 1
ATOM 837 C C . VAL A 1 115 ? -7.984 12.154 52.043 1.00 18.65 115 VAL A C 1
ATOM 838 O O . VAL A 1 115 ? -8.833 12.382 51.189 1.00 18.14 115 VAL A O 1
ATOM 842 N N . LEU A 1 116 ? -8.241 11.507 53.181 1.00 18.45 116 LEU A N 1
ATOM 843 C CA . LEU A 1 116 ? -9.582 11.036 53.523 1.00 18.37 116 LEU A CA 1
ATOM 844 C C . LEU A 1 116 ? -10.559 12.194 53.735 1.00 18.53 116 LEU A C 1
ATOM 845 O O . LEU A 1 116 ? -11.653 12.190 53.172 1.00 18.76 116 LEU A O 1
ATOM 850 N N . GLN A 1 117 ? -10.165 13.173 54.547 1.00 18.74 117 GLN A N 1
ATOM 851 C CA . GLN A 1 117 ? -11.012 14.343 54.813 1.00 19.00 117 GLN A CA 1
ATOM 852 C C . GLN A 1 117 ? -11.271 15.159 53.549 1.00 18.76 117 GLN A C 1
ATOM 853 O O . GLN A 1 117 ? -12.393 15.620 53.325 1.00 18.85 117 GLN A O 1
ATOM 859 N N . THR A 1 118 ? -10.238 15.330 52.727 1.00 18.61 118 THR A N 1
ATOM 860 C CA . THR A 1 118 ? -10.393 15.991 51.425 1.00 18.49 118 THR A CA 1
ATOM 861 C C . THR A 1 118 ? -11.385 15.217 50.567 1.00 18.33 118 THR A C 1
ATOM 862 O O . THR A 1 118 ? -12.314 15.803 50.012 1.00 18.23 118 THR A O 1
ATOM 866 N N . THR A 1 119 ? -11.178 13.902 50.482 1.00 18.41 119 THR A N 1
ATOM 867 C CA . THR A 1 119 ? -12.048 12.985 49.733 1.00 18.60 119 THR A CA 1
ATOM 868 C C . THR A 1 119 ? -13.524 13.141 50.120 1.00 18.84 119 THR A C 1
ATOM 869 O O . THR A 1 119 ? -14.378 13.300 49.246 1.00 19.16 119 THR A O 1
ATOM 873 N N . TYR A 1 120 ? -13.811 13.106 51.422 1.00 18.99 120 TYR A N 1
ATOM 874 C CA . TYR A 1 120 ? -15.177 13.286 51.929 1.00 19.28 120 TYR A CA 1
ATOM 875 C C . TYR A 1 120 ? -15.770 14.641 51.551 1.00 19.53 120 TYR A C 1
ATOM 876 O O . TYR A 1 120 ? -16.914 14.718 51.094 1.00 19.51 120 TYR A O 1
ATOM 885 N N . ASP A 1 121 ? -14.991 15.702 51.758 1.00 19.75 121 ASP A N 1
ATOM 886 C CA . ASP A 1 121 ? -15.403 17.061 51.401 1.00 20.28 121 ASP A CA 1
ATOM 887 C C . ASP A 1 121 ? -15.689 17.201 49.905 1.00 20.55 121 ASP A C 1
ATOM 888 O O . ASP A 1 121 ? -16.668 17.835 49.514 1.00 20.58 121 ASP A O 1
ATOM 893 N N . LEU A 1 122 ? -14.826 16.609 49.080 1.00 20.99 122 LEU A N 1
ATOM 894 C CA . LEU A 1 122 ? -15.001 16.618 47.628 1.00 21.48 122 LEU A CA 1
ATOM 895 C C . LEU A 1 122 ? -16.263 15.877 47.204 1.00 21.81 122 LEU A C 1
ATOM 896 O O . LEU A 1 122 ? -17.031 16.376 46.383 1.00 21.81 122 LEU A O 1
ATOM 901 N N . LEU A 1 123 ? -16.470 14.691 47.774 1.00 22.14 123 LEU A N 1
ATOM 902 C CA . LEU A 1 123 ? -17.651 13.882 47.474 1.00 22.71 123 LEU A CA 1
ATOM 903 C C . LEU A 1 123 ? -18.951 14.577 47.888 1.00 23.37 123 LEU A C 1
ATOM 904 O O . LEU A 1 123 ? -19.962 14.456 47.198 1.00 23.53 123 LEU A O 1
ATOM 909 N N . GLU A 1 124 ? -18.910 15.305 49.006 1.00 24.19 124 GLU A N 1
ATOM 910 C CA . GLU A 1 124 ? -20.044 16.111 49.475 1.00 24.99 124 GLU A CA 1
ATOM 911 C C . GLU A 1 124 ? -20.444 17.194 48.472 1.00 25.33 124 GLU A C 1
ATOM 912 O O . GLU A 1 124 ? -21.629 17.511 48.330 1.00 25.46 124 GLU A O 1
ATOM 918 N N . ARG A 1 125 ? -19.448 17.749 47.780 1.00 25.68 125 ARG A N 1
ATOM 919 C CA . ARG A 1 125 ? -19.662 18.766 46.748 1.00 25.99 125 ARG A CA 1
ATOM 920 C C . ARG A 1 125 ? -20.133 18.181 45.407 1.00 25.84 125 ARG A C 1
ATOM 921 O O . ARG A 1 125 ? -20.335 18.918 44.436 1.00 26.13 125 ARG A O 1
ATOM 929 N N . GLY A 1 126 ? -20.303 16.862 45.353 1.00 25.56 126 GLY A N 1
ATOM 930 C CA . GLY A 1 126 ? -20.768 16.187 44.141 1.00 25.00 126 GLY A CA 1
ATOM 931 C C . GLY A 1 126 ? -19.687 15.933 43.102 1.00 24.79 126 GLY A C 1
ATOM 932 O O . GLY A 1 126 ? -19.989 15.640 41.943 1.00 24.66 126 GLY A O 1
ATOM 933 N N . LEU A 1 127 ? -18.426 16.050 43.518 1.00 24.38 127 LEU A N 1
ATOM 934 C CA . LEU A 1 127 ? -17.290 15.775 42.642 1.00 24.03 127 LEU A CA 1
ATOM 935 C C . LEU A 1 127 ? -16.941 14.293 42.686 1.00 23.58 127 LEU A C 1
ATOM 936 O O . LEU A 1 127 ? -17.149 13.634 43.704 1.00 23.62 127 LEU A O 1
ATOM 941 N N . ASN A 1 128 ? -16.425 13.768 41.578 1.00 22.93 128 ASN A N 1
ATOM 942 C CA . ASN A 1 128 ? -15.852 12.427 41.575 1.00 22.29 128 ASN A CA 1
ATOM 943 C C . ASN A 1 128 ? -14.397 12.501 42.031 1.00 21.60 128 ASN A C 1
ATOM 944 O O . ASN A 1 128 ? -13.646 13.380 41.594 1.00 21.34 128 ASN A O 1
ATOM 949 N N . VAL A 1 129 ? -14.010 11.591 42.923 1.00 20.81 129 VAL A N 1
ATOM 950 C CA . VAL A 1 129 ? -12.648 11.563 43.468 1.00 19.77 129 VAL A CA 1
ATOM 951 C C . VAL A 1 129 ? -11.910 10.314 43.005 1.00 19.45 129 VAL A C 1
ATOM 952 O O . VAL A 1 129 ? -12.342 9.189 43.270 1.00 19.39 129 VAL A O 1
ATOM 956 N N . HIS A 1 130 ? -10.794 10.533 42.313 1.00 19.00 130 HIS A N 1
ATOM 957 C CA . HIS A 1 130 ? -9.918 9.460 41.863 1.00 18.29 130 HIS A CA 1
ATOM 958 C C . HIS A 1 130 ? -8.661 9.437 42.727 1.00 17.69 130 HIS A C 1
ATOM 959 O O . HIS A 1 130 ? -7.763 10.273 42.575 1.00 17.40 130 HIS A O 1
ATOM 966 N N . VAL A 1 131 ? -8.633 8.484 43.656 1.00 16.78 131 VAL A N 1
ATOM 967 C CA . VAL A 1 131 ? -7.540 8.333 44.607 1.00 15.90 131 VAL A CA 1
ATOM 968 C C . VAL A 1 131 ? -6.450 7.465 43.992 1.00 15.39 131 VAL A C 1
ATOM 969 O O . VAL A 1 131 ? -6.671 6.284 43.703 1.00 15.08 131 VAL A O 1
ATOM 973 N N . VAL A 1 132 ? -5.278 8.061 43.791 1.00 14.99 132 VAL A N 1
ATOM 974 C CA . VAL A 1 132 ? -4.141 7.357 43.200 1.00 14.67 132 VAL A CA 1
ATOM 975 C C . VAL A 1 132 ? -3.401 6.616 44.308 1.00 14.71 132 VAL A C 1
ATOM 976 O O . VAL A 1 132 ? -2.565 7.196 45.007 1.00 14.84 132 VAL A O 1
ATOM 980 N N . VAL A 1 133 ? -3.715 5.331 44.459 1.00 14.47 133 VAL A N 1
ATOM 981 C CA . VAL A 1 133 ? -3.261 4.540 45.607 1.00 13.90 133 VAL A CA 1
ATOM 982 C C . VAL A 1 133 ? -1.739 4.358 45.691 1.00 13.90 133 VAL A C 1
ATOM 983 O O . VAL A 1 133 ? -1.186 4.231 46.785 1.00 13.73 133 VAL A O 1
ATOM 987 N N . ASP A 1 134 ? -1.066 4.356 44.542 1.00 13.72 134 ASP A N 1
ATOM 988 C CA . ASP A 1 134 ? 0.394 4.247 44.520 1.00 13.68 134 ASP A CA 1
ATOM 989 C C . ASP A 1 134 ? 1.114 5.596 44.700 1.00 13.98 134 ASP A C 1
ATOM 990 O O . ASP A 1 134 ? 2.342 5.685 44.584 1.00 13.91 134 ASP A O 1
ATOM 995 N N . ALA A 1 135 ? 0.335 6.631 45.003 1.00 14.27 135 ALA A N 1
ATOM 996 C CA . ALA A 1 135 ? 0.855 7.966 45.269 1.00 14.24 135 ALA A CA 1
ATOM 997 C C . ALA A 1 135 ? 0.258 8.513 46.570 1.00 14.57 135 ALA A C 1
ATOM 998 O O . ALA A 1 135 ? 0.384 9.706 46.875 1.00 14.87 135 ALA A O 1
ATOM 1000 N N . VAL A 1 136 ? -0.384 7.625 47.332 1.00 14.74 136 VAL A N 1
ATOM 1001 C CA . VAL A 1 136 ? -1.037 7.964 48.604 1.00 14.95 136 VAL A CA 1
ATOM 1002 C C . VAL A 1 136 ? -0.581 6.987 49.698 1.00 15.18 136 VAL A C 1
ATOM 1003 O O . VAL A 1 136 ? -0.583 5.770 49.493 1.00 15.57 136 VAL A O 1
ATOM 1007 N N . SER A 1 137 ? -0.175 7.521 50.849 1.00 15.07 137 SER A N 1
ATOM 1008 C CA . SER A 1 137 ? 0.329 6.692 51.946 1.00 15.21 137 SER A CA 1
ATOM 1009 C C . SER A 1 137 ? 0.151 7.330 53.336 1.00 15.24 137 SER A C 1
ATOM 1010 O O . SER A 1 137 ? -0.297 8.471 53.448 1.00 15.11 137 SER A O 1
ATOM 1013 N N . SER A 1 138 ? 0.510 6.574 54.377 1.00 15.37 138 SER A N 1
ATOM 1014 C CA . SER A 1 138 ? 0.425 7.017 55.773 1.00 15.45 138 SER A CA 1
ATOM 1015 C C . SER A 1 138 ? 1.680 6.597 56.537 1.00 15.52 138 SER A C 1
ATOM 1016 O O . SER A 1 138 ? 2.520 5.874 56.003 1.00 15.60 138 SER A O 1
ATOM 1019 N N . ARG A 1 139 ? 1.787 7.033 57.793 1.00 15.68 139 ARG A N 1
ATOM 1020 C CA . ARG A 1 139 ? 2.854 6.579 58.690 1.00 16.13 139 ARG A CA 1
ATOM 1021 C C . ARG A 1 139 ? 2.704 5.086 59.004 1.00 15.81 139 ARG A C 1
ATOM 1022 O O . ARG A 1 139 ? 3.687 4.350 59.054 1.00 15.87 139 ARG A O 1
ATOM 1030 N N . SER A 1 140 ? 1.462 4.652 59.199 1.00 15.92 140 SER A N 1
ATOM 1031 C CA . SER A 1 140 ? 1.141 3.254 59.476 1.00 15.64 140 SER A CA 1
ATOM 1032 C C . SER A 1 140 ? 0.487 2.570 58.275 1.00 15.45 140 SER A C 1
ATOM 1033 O O . SER A 1 140 ? -0.380 3.155 57.623 1.00 15.43 140 SER A O 1
ATOM 1036 N N . HIS A 1 141 ? 0.899 1.330 58.005 1.00 15.20 141 HIS A N 1
ATOM 1037 C CA . HIS A 1 141 ? 0.287 0.493 56.964 1.00 14.85 141 HIS A CA 1
ATOM 1038 C C . HIS A 1 141 ? -1.214 0.272 57.179 1.00 14.75 141 HIS A C 1
ATOM 1039 O O . HIS A 1 141 ? -1.990 0.288 56.222 1.00 14.42 141 HIS A O 1
ATOM 1046 N N . THR A 1 142 ? -1.604 0.044 58.434 1.00 14.64 142 THR A N 1
ATOM 1047 C CA . THR A 1 142 ? -3.002 -0.208 58.791 1.00 14.83 142 THR A CA 1
ATOM 1048 C C . THR A 1 142 ? -3.867 1.016 58.501 1.00 14.52 142 THR A C 1
ATOM 1049 O O . THR A 1 142 ? -4.967 0.889 57.948 1.00 14.49 142 THR A O 1
ATOM 1053 N N . ASP A 1 143 ? -3.360 2.192 58.867 1.00 14.33 143 ASP A N 1
ATOM 1054 C CA . ASP A 1 143 ? -4.035 3.465 58.592 1.00 14.43 143 ASP A CA 1
ATOM 1055 C C . ASP A 1 143 ? -4.290 3.668 57.096 1.00 14.30 143 ASP A C 1
ATOM 1056 O O . ASP A 1 143 ? -5.397 4.030 56.699 1.00 14.50 143 ASP A O 1
ATOM 1061 N N . ARG A 1 144 ? -3.258 3.425 56.288 1.00 14.36 144 ARG A N 1
ATOM 1062 C CA . ARG A 1 144 ? -3.325 3.531 54.827 1.00 14.19 144 ARG A CA 1
ATOM 1063 C C . ARG A 1 144 ? -4.316 2.522 54.234 1.00 14.53 144 ARG A C 1
ATOM 1064 O O . ARG A 1 144 ? -5.146 2.878 53.390 1.00 14.44 144 ARG A O 1
ATOM 1072 N N . HIS A 1 145 ? -4.210 1.270 54.679 1.00 14.53 145 HIS A N 1
ATOM 1073 C CA . HIS A 1 145 ? -5.062 0.181 54.199 1.00 14.73 145 HIS A CA 1
ATOM 1074 C C . HIS A 1 145 ? -6.538 0.526 54.354 1.00 14.40 145 HIS A C 1
ATOM 1075 O O . HIS A 1 145 ? -7.312 0.435 53.401 1.00 14.20 145 HIS A O 1
ATOM 1082 N N . PHE A 1 146 ? -6.920 0.938 55.558 1.00 13.99 146 PHE A N 1
ATOM 1083 C CA . PHE A 1 146 ? -8.313 1.237 55.833 1.00 13.87 146 PHE A CA 1
ATOM 1084 C C . PHE A 1 146 ? -8.742 2.613 55.352 1.00 13.76 146 PHE A C 1
ATOM 1085 O O . PHE A 1 146 ? -9.930 2.851 55.175 1.00 13.64 146 PHE A O 1
ATOM 1093 N N . ALA A 1 147 ? -7.775 3.505 55.123 1.00 13.85 147 ALA A N 1
ATOM 1094 C CA . ALA A 1 147 ? -8.057 4.784 54.472 1.00 14.12 147 ALA A CA 1
ATOM 1095 C C . ALA A 1 147 ? -8.711 4.516 53.127 1.00 14.26 147 ALA A C 1
ATOM 1096 O O . ALA A 1 147 ? -9.752 5.089 52.822 1.00 14.14 147 ALA A O 1
ATOM 1098 N N . PHE A 1 148 ? -8.106 3.619 52.348 1.00 14.75 148 PHE A N 1
ATOM 1099 C CA . PHE A 1 148 ? -8.612 3.261 51.022 1.00 15.48 148 PHE A CA 1
ATOM 1100 C C . PHE A 1 148 ? -10.009 2.641 51.113 1.00 16.17 148 PHE A C 1
ATOM 1101 O O . PHE A 1 148 ? -10.876 2.933 50.292 1.00 16.29 148 PHE A O 1
ATOM 1109 N N . LYS A 1 149 ? -10.210 1.793 52.119 1.00 17.01 149 LYS A N 1
ATOM 1110 C CA . LYS A 1 149 ? -11.507 1.168 52.383 1.00 18.28 149 LYS A CA 1
ATOM 1111 C C . LYS A 1 149 ? -12.597 2.203 52.671 1.00 18.73 149 LYS A C 1
ATOM 1112 O O . LYS A 1 149 ? -13.683 2.130 52.101 1.00 18.97 149 LYS A O 1
ATOM 1118 N N . GLN A 1 150 ? -12.296 3.163 53.546 1.00 19.33 150 GLN A N 1
ATOM 1119 C CA . GLN A 1 150 ? -13.235 4.237 53.885 1.00 20.19 150 GLN A CA 1
ATOM 1120 C C . GLN A 1 150 ? -13.525 5.120 52.679 1.00 20.62 150 GLN A C 1
ATOM 1121 O O . GLN A 1 150 ? -14.661 5.550 52.476 1.00 20.44 150 GLN A O 1
ATOM 1127 N N . MET A 1 151 ? -12.489 5.393 51.888 1.00 21.14 151 MET A N 1
ATOM 1128 C CA . MET A 1 151 ? -12.636 6.189 50.675 1.00 21.95 151 MET A CA 1
ATOM 1129 C C . MET A 1 151 ? -13.597 5.528 49.691 1.00 21.56 151 MET A C 1
ATOM 1130 O O . MET A 1 151 ? -14.499 6.183 49.174 1.00 21.43 151 MET A O 1
ATOM 1135 N N . GLU A 1 152 ? -13.415 4.232 49.450 1.00 21.85 152 GLU A N 1
ATOM 1136 C CA . GLU A 1 152 ? -14.274 3.516 48.503 1.00 22.50 152 GLU A CA 1
ATOM 1137 C C . GLU A 1 152 ? -15.691 3.279 49.035 1.00 21.92 152 GLU A C 1
ATOM 1138 O O . GLU A 1 152 ? -16.637 3.237 48.251 1.00 22.22 152 GLU A O 1
ATOM 1144 N N . GLN A 1 153 ? -15.832 3.126 50.354 1.00 21.48 153 GLN A N 1
ATOM 1145 C CA . GLN A 1 153 ? -17.153 3.051 50.992 1.00 21.28 153 GLN A CA 1
ATOM 1146 C C . GLN A 1 153 ? -17.961 4.319 50.702 1.00 20.74 153 GLN A C 1
ATOM 1147 O O . GLN A 1 153 ? -19.168 4.254 50.462 1.00 20.47 153 GLN A O 1
ATOM 1153 N N . ALA A 1 154 ? -17.280 5.465 50.718 1.00 20.14 154 ALA A N 1
ATOM 1154 C CA . ALA A 1 154 ? -17.911 6.762 50.461 1.00 19.80 154 ALA A CA 1
ATOM 1155 C C . ALA A 1 154 ? -18.168 7.040 48.975 1.00 19.46 154 ALA A C 1
ATOM 1156 O O . ALA A 1 154 ? -18.906 7.960 48.639 1.00 19.51 154 ALA A O 1
ATOM 1158 N N . GLY A 1 155 ? -17.548 6.255 48.095 1.00 19.26 155 GLY A N 1
ATOM 1159 C CA . GLY A 1 155 ? -17.752 6.389 46.649 1.00 18.80 155 GLY A CA 1
ATOM 1160 C C . GLY A 1 155 ? -16.560 6.911 45.862 1.00 18.52 155 GLY A C 1
ATOM 1161 O O . GLY A 1 155 ? -16.686 7.237 44.674 1.00 18.54 155 GLY A O 1
ATOM 1162 N N . ALA A 1 156 ? -15.403 6.994 46.517 1.00 18.06 156 ALA A N 1
ATOM 1163 C CA . ALA A 1 156 ? -14.170 7.393 45.845 1.00 17.78 156 ALA A CA 1
ATOM 1164 C C . ALA A 1 156 ? -13.640 6.237 45.018 1.00 17.61 156 ALA A C 1
ATOM 1165 O O . ALA A 1 156 ? -13.783 5.082 45.400 1.00 17.63 156 ALA A O 1
ATOM 1167 N N . ILE A 1 157 ? -13.027 6.551 43.885 1.00 17.59 157 ILE A N 1
ATOM 1168 C CA . ILE A 1 157 ? -12.458 5.518 43.028 1.00 17.26 157 ILE A CA 1
ATOM 1169 C C . ILE A 1 157 ? -10.998 5.293 43.412 1.00 17.08 157 ILE A C 1
ATOM 1170 O O . ILE A 1 157 ? -10.205 6.237 43.478 1.00 16.90 157 ILE A O 1
ATOM 1175 N N . LEU A 1 158 ? -10.662 4.035 43.681 1.00 16.91 158 LEU A N 1
ATOM 1176 C CA . LEU A 1 158 ? -9.302 3.643 44.007 1.00 16.69 158 LEU A CA 1
ATOM 1177 C C . LEU A 1 158 ? -8.579 3.229 42.736 1.00 16.69 158 LEU A C 1
ATOM 1178 O O . LEU A 1 158 ? -8.744 2.114 42.241 1.00 16.50 158 LEU A O 1
ATOM 1183 N N . THR A 1 159 ? -7.779 4.149 42.212 1.00 16.83 159 THR A N 1
ATOM 1184 C CA . THR A 1 159 ? -7.113 3.962 40.934 1.00 16.59 159 THR A CA 1
ATOM 1185 C C . THR A 1 159 ? -5.596 3.974 41.096 1.00 16.38 159 THR A C 1
ATOM 1186 O O . THR A 1 159 ? -5.089 4.201 42.190 1.00 16.39 159 THR A O 1
ATOM 1190 N N . THR A 1 160 ? -4.879 3.717 40.006 1.00 16.50 160 THR A N 1
ATOM 1191 C CA . THR A 1 160 ? -3.418 3.776 40.015 1.00 16.40 160 THR A CA 1
ATOM 1192 C C . THR A 1 160 ? -2.912 4.817 39.024 1.00 16.48 160 THR A C 1
ATOM 1193 O O . THR A 1 160 ? -3.647 5.242 38.124 1.00 16.44 160 THR A O 1
ATOM 1197 N N . SER A 1 161 ? -1.654 5.218 39.194 1.00 16.30 161 SER A N 1
ATOM 1198 C CA . SER A 1 161 ? -1.055 6.263 38.365 1.00 16.70 161 SER A CA 1
ATOM 1199 C C . SER A 1 161 ? -1.122 5.956 36.870 1.00 16.87 161 SER A C 1
ATOM 1200 O O . SER A 1 161 ? -1.545 6.805 36.091 1.00 16.85 161 SER A O 1
ATOM 1203 N N . GLU A 1 162 ? -0.724 4.745 36.476 1.00 17.33 162 GLU A N 1
ATOM 1204 C CA . GLU A 1 162 ? -0.740 4.371 35.061 1.00 17.67 162 GLU A CA 1
ATOM 1205 C C . GLU A 1 162 ? -2.161 4.267 34.506 1.00 17.73 162 GLU A C 1
ATOM 1206 O O . GLU A 1 162 ? -2.420 4.688 33.373 1.00 17.49 162 GLU A O 1
ATOM 1212 N N . ALA A 1 163 ? -3.074 3.703 35.302 1.00 17.73 163 ALA A N 1
ATOM 1213 C CA . ALA A 1 163 ? -4.491 3.669 34.936 1.00 17.76 163 ALA A CA 1
ATOM 1214 C C . ALA A 1 163 ? -5.021 5.082 34.676 1.00 17.81 163 ALA A C 1
ATOM 1215 O O . ALA A 1 163 ? -5.747 5.309 33.707 1.00 17.52 163 ALA A O 1
ATOM 1217 N N . THR A 1 164 ? -4.641 6.023 35.539 1.00 17.94 164 THR A N 1
ATOM 1218 C CA . THR A 1 164 ? -5.097 7.412 35.434 1.00 18.43 164 THR A CA 1
ATOM 1219 C C . THR A 1 164 ? -4.518 8.138 34.212 1.00 18.67 164 THR A C 1
ATOM 1220 O O . THR A 1 164 ? -5.270 8.765 33.460 1.00 18.91 164 THR A O 1
ATOM 1224 N N . ILE A 1 165 ? -3.202 8.040 34.012 1.00 19.08 165 ILE A N 1
ATOM 1225 C CA . ILE A 1 165 ? -2.516 8.743 32.914 1.00 19.52 165 ILE A CA 1
ATOM 1226 C C . ILE A 1 165 ? -3.082 8.315 31.560 1.00 19.54 165 ILE A C 1
ATOM 1227 O O . ILE A 1 165 ? -3.422 9.156 30.724 1.00 19.37 165 ILE A O 1
ATOM 1232 N N . LEU A 1 166 ? -3.182 7.002 31.369 1.00 19.55 166 LEU A N 1
ATOM 1233 C CA . LEU A 1 166 ? -3.677 6.415 30.130 1.00 19.74 166 LEU A CA 1
ATOM 1234 C C . LEU A 1 166 ? -5.185 6.572 29.979 1.00 20.04 166 LEU A C 1
ATOM 1235 O O . LEU A 1 166 ? -5.691 6.638 28.859 1.00 20.33 166 LEU A O 1
ATOM 1240 N N . GLY A 1 167 ? -5.893 6.618 31.106 1.00 20.24 167 GLY A N 1
ATOM 1241 C CA . GLY A 1 167 ? -7.330 6.883 31.116 1.00 20.55 167 GLY A CA 1
ATOM 1242 C C . GLY A 1 167 ? -7.655 8.291 30.645 1.00 20.90 167 GLY A C 1
ATOM 1243 O O . GLY A 1 167 ? -8.667 8.511 29.981 1.00 20.61 167 GLY A O 1
ATOM 1244 N N . LEU A 1 168 ? -6.789 9.243 30.984 1.00 21.30 168 LEU A N 1
ATOM 1245 C CA . LEU A 1 168 ? -6.959 10.634 30.562 1.00 22.01 168 LEU A CA 1
ATOM 1246 C C . LEU A 1 168 ? -6.851 10.822 29.045 1.00 22.63 168 LEU A C 1
ATOM 1247 O O . LEU A 1 168 ? -7.559 11.656 28.477 1.00 22.77 168 LEU A O 1
ATOM 1252 N N . VAL A 1 169 ? -5.980 10.049 28.392 1.00 23.25 169 VAL A N 1
ATOM 1253 C CA . VAL A 1 169 ? -5.758 10.206 26.943 1.00 23.88 169 VAL A CA 1
ATOM 1254 C C . VAL A 1 169 ? -6.696 9.369 26.054 1.00 24.39 169 VAL A C 1
ATOM 1255 O O . VAL A 1 169 ? -6.945 9.723 24.902 1.00 24.30 169 VAL A O 1
ATOM 1259 N N . GLY A 1 170 ? -7.190 8.252 26.587 1.00 24.96 170 GLY A N 1
ATOM 1260 C CA . GLY A 1 170 ? -8.225 7.462 25.915 1.00 25.66 170 GLY A CA 1
ATOM 1261 C C . GLY A 1 170 ? -7.751 6.543 24.803 1.00 26.32 170 GLY A C 1
ATOM 1262 O O . GLY A 1 170 ? -8.426 5.564 24.481 1.00 26.03 170 GLY A O 1
ATOM 1263 N N . GLY A 1 171 ? -6.595 6.855 24.220 1.00 27.01 171 GLY A N 1
ATOM 1264 C CA . GLY A 1 171 ? -6.039 6.067 23.123 1.00 28.19 171 GLY A CA 1
ATOM 1265 C C . GLY A 1 171 ? -4.626 6.474 22.738 1.00 28.99 171 GLY A C 1
ATOM 1266 O O . GLY A 1 171 ? -4.103 7.473 23.230 1.00 28.97 171 GLY A O 1
ATOM 1267 N N . SER A 1 172 ? -4.015 5.690 21.851 1.00 29.71 172 SER A N 1
ATOM 1268 C CA . SER A 1 172 ? -2.643 5.927 21.409 1.00 30.60 172 SER A CA 1
ATOM 1269 C C . SER A 1 172 ? -2.535 7.009 20.321 1.00 31.07 172 SER A C 1
ATOM 1270 O O . SER A 1 172 ? -1.429 7.439 19.970 1.00 31.27 172 SER A O 1
ATOM 1273 N N . ASP A 1 173 ? -3.681 7.447 19.803 1.00 31.42 173 ASP A N 1
ATOM 1274 C CA . ASP A 1 173 ? -3.725 8.510 18.797 1.00 32.00 173 ASP A CA 1
ATOM 1275 C C . ASP A 1 173 ? -3.966 9.908 19.386 1.00 31.92 173 ASP A C 1
ATOM 1276 O O . ASP A 1 173 ? -4.094 10.884 18.642 1.00 31.92 173 ASP A O 1
ATOM 1281 N N . HIS A 1 174 ? -4.026 10.002 20.715 1.00 31.83 174 HIS A N 1
ATOM 1282 C CA . HIS A 1 174 ? -4.116 11.299 21.388 1.00 31.75 174 HIS A CA 1
ATOM 1283 C C . HIS A 1 174 ? -2.864 12.117 21.061 1.00 31.74 174 HIS A C 1
ATOM 1284 O O . HIS A 1 174 ? -1.755 11.577 21.096 1.00 31.67 174 HIS A O 1
ATOM 1291 N N . PRO A 1 175 ? -3.035 13.414 20.730 1.00 31.73 175 PRO A N 1
ATOM 1292 C CA . PRO A 1 175 ? -1.898 14.255 20.330 1.00 31.85 175 PRO A CA 1
ATOM 1293 C C . PRO A 1 175 ? -0.762 14.301 21.356 1.00 31.91 175 PRO A C 1
ATOM 1294 O O . PRO A 1 175 ? 0.381 14.575 20.990 1.00 31.96 175 PRO A O 1
ATOM 1298 N N . LYS A 1 176 ? -1.083 14.019 22.618 1.00 32.01 176 LYS A N 1
ATOM 1299 C CA . LYS A 1 176 ? -0.116 14.059 23.711 1.00 32.10 176 LYS A CA 1
ATOM 1300 C C . LYS A 1 176 ? 0.230 12.677 24.280 1.00 31.93 176 LYS A C 1
ATOM 1301 O O . LYS A 1 176 ? 0.836 12.581 25.348 1.00 32.13 176 LYS A O 1
ATOM 1307 N N . PHE A 1 177 ? -0.138 11.614 23.563 1.00 31.60 177 PHE A N 1
ATOM 1308 C CA . PHE A 1 177 ? 0.083 10.242 24.041 1.00 31.20 177 PHE A CA 1
ATOM 1309 C C . PHE A 1 177 ? 1.562 9.878 24.199 1.00 31.02 177 PHE A C 1
ATOM 1310 O O . PHE A 1 177 ? 1.961 9.328 25.226 1.00 30.73 177 PHE A O 1
ATOM 1318 N N . LYS A 1 178 ? 2.363 10.177 23.178 1.00 30.81 178 LYS A N 1
ATOM 1319 C CA . LYS A 1 178 ? 3.794 9.871 23.213 1.00 30.75 178 LYS A CA 1
ATOM 1320 C C . LYS A 1 178 ? 4.524 10.606 24.337 1.00 30.25 178 LYS A C 1
ATOM 1321 O O . LYS A 1 178 ? 5.475 10.076 24.915 1.00 30.21 178 LYS A O 1
ATOM 1327 N N . GLU A 1 179 ? 4.062 11.811 24.658 1.00 29.78 179 GLU A N 1
ATOM 1328 C CA . GLU A 1 179 ? 4.618 12.569 25.778 1.00 29.55 179 GLU A CA 1
ATOM 1329 C C . GLU A 1 179 ? 4.307 11.933 27.133 1.00 28.89 179 GLU A C 1
ATOM 1330 O O . GLU A 1 179 ? 5.211 11.744 27.945 1.00 28.69 179 GLU A O 1
ATOM 1336 N N . VAL A 1 180 ? 3.038 11.598 27.368 1.00 28.44 180 VAL A N 1
ATOM 1337 C CA . VAL A 1 180 ? 2.646 10.956 28.629 1.00 28.12 180 VAL A CA 1
ATOM 1338 C C . VAL A 1 180 ? 3.179 9.524 28.739 1.00 27.89 180 VAL A C 1
ATOM 1339 O O . VAL A 1 180 ? 3.383 9.024 29.845 1.00 27.77 180 VAL A O 1
ATOM 1343 N N . GLN A 1 181 ? 3.420 8.885 27.589 1.00 27.75 181 GLN A N 1
ATOM 1344 C CA . GLN A 1 181 ? 3.942 7.513 27.541 1.00 27.65 181 GLN A CA 1
ATOM 1345 C C . GLN A 1 181 ? 5.340 7.409 28.146 1.00 27.12 181 GLN A C 1
ATOM 1346 O O . GLN A 1 181 ? 5.680 6.384 28.744 1.00 26.88 181 GLN A O 1
ATOM 1352 N N . LYS A 1 182 ? 6.137 8.470 27.983 1.00 26.44 182 LYS A N 1
ATOM 1353 C CA . LYS A 1 182 ? 7.478 8.561 28.578 1.00 25.87 182 LYS A CA 1
ATOM 1354 C C . LYS A 1 182 ? 7.432 8.415 30.094 1.00 25.10 182 LYS A C 1
ATOM 1355 O O . LYS A 1 182 ? 8.307 7.785 30.686 1.00 25.24 182 LYS A O 1
ATOM 1361 N N . LEU A 1 183 ? 6.402 8.995 30.708 1.00 24.34 183 LEU A N 1
ATOM 1362 C CA . LEU A 1 183 ? 6.225 8.976 32.164 1.00 23.91 183 LEU A CA 1
ATOM 1363 C C . LEU A 1 183 ? 5.900 7.585 32.710 1.00 23.58 183 LEU A C 1
ATOM 1364 O O . LEU A 1 183 ? 6.128 7.314 33.891 1.00 23.29 183 LEU A O 1
ATOM 1369 N N . ILE A 1 184 ? 5.369 6.716 31.849 1.00 23.28 184 ILE A N 1
ATOM 1370 C CA . ILE A 1 184 ? 4.925 5.377 32.257 1.00 23.14 184 ILE A CA 1
ATOM 1371 C C . ILE A 1 184 ? 5.709 4.233 31.596 1.00 23.40 184 ILE A C 1
ATOM 1372 O O . ILE A 1 184 ? 5.252 3.081 31.584 1.00 23.36 184 ILE A O 1
ATOM 1377 N N . LEU A 1 185 ? 6.893 4.548 31.065 1.00 23.37 185 LEU A N 1
ATOM 1378 C CA . LEU A 1 185 ? 7.742 3.550 30.405 1.00 23.33 185 LEU A CA 1
ATOM 1379 C C . LEU A 1 185 ? 8.105 2.404 31.346 1.00 22.78 185 LEU A C 1
ATOM 1380 O O . LEU A 1 185 ? 8.073 1.236 30.958 1.00 22.93 185 LEU A O 1
ATOM 1385 N N . THR A 1 186 ? 8.454 2.749 32.579 1.00 22.32 186 THR A N 1
ATOM 1386 C CA . THR A 1 186 ? 8.634 1.763 33.631 1.00 21.93 186 THR A CA 1
ATOM 1387 C C . THR A 1 186 ? 7.415 1.808 34.553 1.00 21.50 186 THR A C 1
ATOM 1388 O O . THR A 1 186 ? 6.791 2.862 34.716 1.0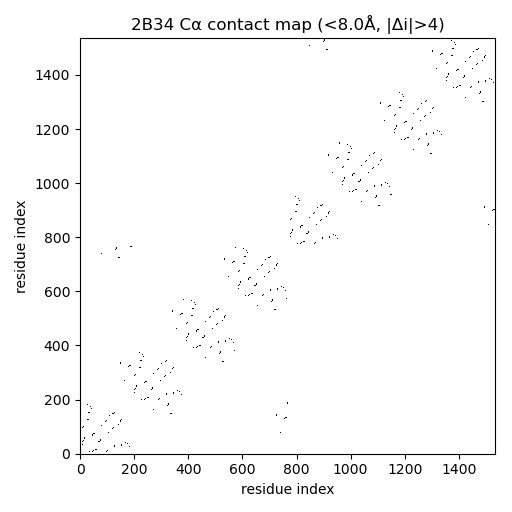0 21.21 186 THR A O 1
ATOM 1392 N N . SER A 1 187 ? 7.072 0.662 35.138 1.00 20.91 187 SER A N 1
ATOM 1393 C CA . SER A 1 187 ? 5.975 0.589 36.101 1.00 20.43 187 SER A CA 1
ATOM 1394 C C . SER A 1 187 ? 6.284 1.439 37.328 1.00 20.20 187 SER A C 1
ATOM 1395 O O . SER A 1 187 ? 7.426 1.483 37.790 1.00 19.89 187 SER A O 1
ATOM 1398 N N . ALA A 1 188 ? 5.259 2.111 37.848 1.00 19.89 188 ALA A N 1
ATOM 1399 C CA . ALA A 1 188 ? 5.383 2.880 39.083 1.00 19.58 188 ALA A CA 1
ATOM 1400 C C . ALA A 1 188 ? 5.965 1.991 40.177 1.00 19.57 188 ALA A C 1
ATOM 1401 O O . ALA A 1 188 ? 5.661 0.802 40.222 1.00 19.43 188 ALA A O 1
ATOM 1403 N N . PRO A 1 189 ? 6.828 2.555 41.043 1.00 19.68 189 PRO A N 1
ATOM 1404 C CA . PRO A 1 189 ? 7.412 1.762 42.120 1.00 19.62 189 PRO A CA 1
ATOM 1405 C C . PRO A 1 189 ? 6.349 1.106 43.003 1.00 19.34 189 PRO A C 1
ATOM 1406 O O . PRO A 1 189 ? 5.343 1.739 43.344 1.00 19.46 189 PRO A O 1
ATOM 1410 N N . ASP A 1 190 ? 6.587 -0.157 43.353 1.00 19.00 190 ASP A N 1
ATOM 1411 C CA . ASP A 1 190 ? 5.699 -0.936 44.207 1.00 18.66 190 ASP A CA 1
ATOM 1412 C C . ASP A 1 190 ? 5.605 -0.353 45.608 1.00 18.14 190 ASP A C 1
ATOM 1413 O O . ASP A 1 190 ? 6.611 0.053 46.190 1.00 18.28 190 ASP A O 1
ATOM 1418 N N . THR A 1 191 ? 4.391 -0.327 46.150 1.00 17.83 191 THR A N 1
ATOM 1419 C CA . THR A 1 191 ? 4.170 0.104 47.529 1.00 17.28 191 THR A CA 1
ATOM 1420 C C . THR A 1 191 ? 3.425 -0.937 48.375 1.00 17.22 191 THR A C 1
ATOM 1421 O O . THR A 1 191 ? 2.667 -0.593 49.288 1.00 16.98 191 THR A O 1
ATOM 1425 N N . GLY A 1 192 ? 3.661 -2.212 48.062 1.00 17.33 192 GLY A N 1
ATOM 1426 C CA . GLY A 1 192 ? 3.154 -3.342 48.847 1.00 17.27 192 GLY A CA 1
ATOM 1427 C C . GLY A 1 192 ? 1.646 -3.510 48.945 1.00 17.32 192 GLY A C 1
ATOM 1428 O O . GLY A 1 192 ? 1.143 -4.107 49.906 1.00 17.47 192 GLY A O 1
ATOM 1429 N N . LEU A 1 193 ? 0.928 -3.001 47.947 1.00 16.99 193 LEU A N 1
ATOM 1430 C CA . LEU A 1 193 ? -0.536 -2.987 47.969 1.00 16.88 193 LEU A CA 1
ATOM 1431 C C . LEU A 1 193 ? -1.190 -4.323 47.597 1.00 16.64 193 LEU A C 1
ATOM 1432 O O . LEU A 1 193 ? -2.358 -4.551 47.904 1.00 16.57 193 LEU A O 1
ATOM 1437 N N . VAL A 1 194 ? -0.438 -5.195 46.936 1.00 16.54 194 VAL A N 1
ATOM 1438 C CA . VAL A 1 194 ? -0.974 -6.467 46.461 1.00 16.44 194 VAL A CA 1
ATOM 1439 C C . VAL A 1 194 ? -0.598 -7.596 47.423 1.00 16.55 194 VAL A C 1
ATOM 1440 O O . VAL A 1 194 ? 0.582 -7.773 47.730 1.00 16.28 194 VAL A O 1
ATOM 1444 N N . PRO A 1 195 ? -1.607 -8.347 47.916 1.00 16.70 195 PRO A N 1
ATOM 1445 C CA . PRO A 1 195 ? -1.360 -9.474 48.820 1.00 16.89 195 PRO A CA 1
ATOM 1446 C C . PRO A 1 195 ? -0.480 -10.559 48.201 1.00 17.17 195 PRO A C 1
ATOM 1447 O O . PRO A 1 195 ? -0.729 -10.991 47.070 1.00 17.10 195 PRO A O 1
ATOM 1451 N N . LEU A 1 196 ? 0.548 -10.968 48.941 1.00 17.51 196 LEU A N 1
ATOM 1452 C CA . LEU A 1 196 ? 1.380 -12.113 48.575 1.00 18.05 196 LEU A CA 1
ATOM 1453 C C . LEU A 1 196 ? 0.511 -13.357 48.427 1.00 18.31 196 LEU A C 1
ATOM 1454 O O . LEU A 1 196 ? -0.371 -13.603 49.253 1.00 18.28 196 LEU A O 1
ATOM 1459 N N . SER A 1 197 ? 0.763 -14.130 47.376 1.00 18.71 197 SER A N 1
ATOM 1460 C CA . SER A 1 197 ? 0.026 -15.362 47.126 1.00 19.50 197 SER A CA 1
ATOM 1461 C C . SER A 1 197 ? 0.902 -16.613 47.233 1.00 20.08 197 SER A C 1
ATOM 1462 O O . SER A 1 197 ? 0.392 -17.710 47.448 1.00 19.92 197 SER A O 1
ATOM 1465 N N . LYS A 1 198 ? 2.212 -16.433 47.071 1.00 21.03 198 LYS A N 1
ATOM 1466 C CA . LYS A 1 198 ? 3.183 -17.534 47.067 1.00 22.32 198 LYS A CA 1
ATOM 1467 C C . LYS A 1 198 ? 4.555 -17.082 47.561 1.00 22.68 198 LYS A C 1
ATOM 1468 O O . LYS A 1 198 ? 5.110 -16.099 47.062 1.00 22.72 198 LYS A O 1
ATOM 1474 N N . LEU A 1 199 ? 5.098 -17.804 48.538 1.00 23.23 199 LEU A N 1
ATOM 1475 C CA . LEU A 1 199 ? 6.442 -17.528 49.034 1.00 23.76 199 LEU A CA 1
ATOM 1476 C C . LEU A 1 199 ? 7.494 -18.153 48.120 1.00 24.14 199 LEU A C 1
ATOM 1477 O O . LEU A 1 199 ? 8.614 -17.644 47.989 1.00 24.00 199 LEU A O 1
ATOM 1483 N N . ALA B 1 8 ? -27.601 -10.060 37.459 1.00 23.21 8 ALA B N 1
ATOM 1484 C CA . ALA B 1 8 ? -27.340 -10.422 36.038 1.00 23.11 8 ALA B CA 1
ATOM 1485 C C . ALA B 1 8 ? -27.125 -11.925 35.934 1.00 22.90 8 ALA B C 1
ATOM 1486 O O . ALA B 1 8 ? -26.214 -12.469 36.562 1.00 23.32 8 ALA B O 1
ATOM 1488 N N . ARG B 1 9 ? -27.979 -12.594 35.163 1.00 22.38 9 ARG B N 1
ATOM 1489 C CA . ARG B 1 9 ? -27.888 -14.047 34.993 1.00 21.92 9 ARG B CA 1
ATOM 1490 C C . ARG B 1 9 ? -27.520 -14.418 33.557 1.00 21.52 9 ARG B C 1
ATOM 1491 O O . ARG B 1 9 ? -28.361 -14.378 32.656 1.00 21.32 9 ARG B O 1
ATOM 1499 N N . ILE B 1 10 ? -26.259 -14.790 33.360 1.00 21.02 10 ILE B N 1
ATOM 1500 C CA . ILE B 1 10 ? -25.739 -15.115 32.028 1.00 20.65 10 ILE B CA 1
ATOM 1501 C C . ILE B 1 10 ? -26.243 -16.449 31.474 1.00 20.36 10 ILE B C 1
ATOM 1502 O O . ILE B 1 10 ? -26.370 -17.429 32.202 1.00 20.16 10 ILE B O 1
ATOM 1507 N N . ASN B 1 11 ? -26.536 -16.458 30.177 1.00 20.14 11 ASN B N 1
ATOM 1508 C CA . ASN B 1 11 ? -26.857 -17.679 29.442 1.00 19.95 11 ASN B CA 1
ATOM 1509 C C . ASN B 1 11 ? -26.357 -17.569 27.990 1.00 19.82 11 ASN B C 1
ATOM 1510 O O . ASN B 1 11 ? -25.957 -16.480 27.567 1.00 19.47 11 ASN B O 1
ATOM 1515 N N . PRO B 1 12 ? -26.339 -18.692 27.236 1.00 19.66 12 PRO B N 1
ATOM 1516 C CA . PRO B 1 12 ? -25.837 -18.654 25.855 1.00 19.79 12 PRO B CA 1
ATOM 1517 C C . PRO B 1 12 ? -26.561 -17.702 24.888 1.00 19.86 12 PRO B C 1
ATOM 1518 O O . PRO B 1 12 ? -26.003 -17.378 23.842 1.00 20.30 12 PRO B O 1
ATOM 1522 N N . THR B 1 13 ? -27.774 -17.261 25.218 1.00 19.89 13 THR B N 1
ATOM 1523 C CA . THR B 1 13 ? -28.536 -16.414 24.289 1.00 20.25 13 THR B CA 1
ATOM 1524 C C . THR B 1 13 ? -28.574 -14.932 24.654 1.00 20.00 13 THR B C 1
ATOM 1525 O O . THR B 1 13 ? -29.089 -14.121 23.881 1.00 20.40 13 THR B O 1
ATOM 1529 N N . ASN B 1 14 ? -28.015 -14.572 25.808 1.00 19.66 14 ASN B N 1
ATOM 1530 C CA . ASN B 1 14 ? -28.045 -13.178 26.264 1.00 19.14 14 ASN B CA 1
ATOM 1531 C C . ASN B 1 14 ? -26.662 -12.562 26.492 1.00 19.04 14 ASN B C 1
ATOM 1532 O O . ASN B 1 14 ? -26.540 -11.461 27.041 1.00 18.84 14 ASN B O 1
ATOM 1537 N N . SER B 1 15 ? -25.627 -13.274 26.052 1.00 18.89 15 SER B N 1
ATOM 1538 C CA . SER B 1 15 ? -24.248 -12.883 26.319 1.00 18.81 15 SER B CA 1
ATOM 1539 C C . SER B 1 15 ? -23.375 -12.856 25.067 1.00 18.60 15 SER B C 1
ATOM 1540 O O . SER B 1 15 ? -23.669 -13.519 24.067 1.00 18.48 15 SER B O 1
ATOM 1543 N N . ALA B 1 16 ? -22.299 -12.075 25.147 1.00 18.28 16 ALA B N 1
ATOM 1544 C CA . ALA B 1 16 ? -21.237 -12.069 24.152 1.00 18.05 16 ALA B CA 1
ATOM 1545 C C . ALA B 1 16 ? -19.891 -12.141 24.861 1.00 18.21 16 ALA B C 1
ATOM 1546 O O . ALA B 1 16 ? -19.755 -11.700 26.015 1.00 18.01 16 ALA B O 1
ATOM 1548 N N . LEU B 1 17 ? -18.907 -12.710 24.172 1.00 17.98 17 LEU B N 1
ATOM 1549 C CA . LEU B 1 17 ? -17.545 -12.757 24.670 1.00 18.13 17 LEU B CA 1
ATOM 1550 C C . LEU B 1 17 ? -16.689 -11.699 23.979 1.00 18.40 17 LEU B C 1
ATOM 1551 O O . LEU B 1 17 ? -16.636 -11.631 22.748 1.00 18.13 17 LEU B O 1
ATOM 1556 N N . PHE B 1 18 ? -16.039 -10.868 24.789 1.00 18.92 18 PHE B N 1
ATOM 1557 C CA . PHE B 1 18 ? -15.140 -9.833 24.299 1.00 19.64 18 PHE B CA 1
ATOM 1558 C C . PHE B 1 18 ? -13.714 -10.195 24.664 1.00 19.86 18 PHE B C 1
ATOM 1559 O O . PHE B 1 18 ? -13.396 -10.379 25.847 1.00 19.75 18 PHE B O 1
ATOM 1567 N N . VAL B 1 19 ? -12.867 -10.308 23.640 1.00 19.99 19 VAL B N 1
ATOM 1568 C CA . VAL B 1 19 ? -11.469 -10.691 23.813 1.00 20.51 19 VAL B CA 1
ATOM 1569 C C . VAL B 1 19 ? -10.561 -9.476 23.622 1.00 20.85 19 VAL B C 1
ATOM 1570 O O . VAL B 1 19 ? -10.381 -8.987 22.502 1.00 20.85 19 VAL B O 1
ATOM 1574 N N . CYS B 1 20 ? -9.990 -8.995 24.723 1.00 21.32 20 CYS B N 1
ATOM 1575 C CA . CYS B 1 20 ? -9.250 -7.735 24.709 1.00 21.36 20 CYS B CA 1
ATOM 1576 C C . CYS B 1 20 ? -7.744 -7.865 24.474 1.00 21.25 20 CYS B C 1
ATOM 1577 O O . CYS B 1 20 ? -6.990 -8.214 25.383 1.00 20.56 20 CYS B O 1
ATOM 1580 N N . ASP B 1 21 ? -7.326 -7.589 23.239 1.00 21.49 21 ASP B N 1
ATOM 1581 C CA . ASP B 1 21 ? -5.923 -7.292 22.907 1.00 21.74 21 ASP B CA 1
ATOM 1582 C C . ASP B 1 21 ? -4.883 -8.304 23.388 1.00 21.99 21 ASP B C 1
ATOM 1583 O O . ASP B 1 21 ? -3.795 -7.926 23.823 1.00 21.79 21 ASP B O 1
ATOM 1588 N N . LEU B 1 22 ? -5.203 -9.589 23.297 1.00 22.47 22 LEU B N 1
ATOM 1589 C CA . LEU B 1 22 ? -4.263 -10.617 23.727 1.00 23.03 22 LEU B CA 1
ATOM 1590 C C . LEU B 1 22 ? -3.214 -10.885 22.648 1.00 23.42 22 LEU B C 1
ATOM 1591 O O . LEU B 1 22 ? -3.266 -11.887 21.935 1.00 23.13 22 LEU B O 1
ATOM 1596 N N . GLN B 1 23 ? -2.257 -9.968 22.551 1.00 24.25 23 GLN B N 1
ATOM 1597 C CA . GLN B 1 23 ? -1.305 -9.942 21.443 1.00 24.93 23 GLN B CA 1
ATOM 1598 C C . GLN B 1 23 ? 0.090 -10.423 21.809 1.00 25.67 23 GLN B C 1
ATOM 1599 O O . GLN B 1 23 ? 0.481 -10.413 22.977 1.00 25.62 23 GLN B O 1
ATOM 1605 N N . GLU B 1 24 ? 0.830 -10.829 20.779 1.00 26.73 24 GLU B N 1
ATOM 1606 C CA . GLU B 1 24 ? 2.121 -11.501 20.907 1.00 27.97 24 GLU B CA 1
ATOM 1607 C C . GLU B 1 24 ? 3.179 -10.721 21.683 1.00 28.11 24 GLU B C 1
ATOM 1608 O O . GLU B 1 24 ? 3.910 -11.300 22.484 1.00 28.34 24 GLU B O 1
ATOM 1614 N N . LYS B 1 25 ? 3.264 -9.417 21.446 1.00 28.45 25 LYS B N 1
ATOM 1615 C CA . LYS B 1 25 ? 4.336 -8.612 22.037 1.00 28.80 25 LYS B CA 1
ATOM 1616 C C . LYS B 1 25 ? 4.120 -8.253 23.507 1.00 28.91 25 LYS B C 1
ATOM 1617 O O . LYS B 1 25 ? 5.027 -7.723 24.163 1.00 28.98 25 LYS B O 1
ATOM 1623 N N . PHE B 1 26 ? 2.931 -8.560 24.020 1.00 28.87 26 PHE B N 1
ATOM 1624 C CA . PHE B 1 26 ? 2.640 -8.411 25.445 1.00 29.00 26 PHE B CA 1
ATOM 1625 C C . PHE B 1 26 ? 3.239 -9.545 26.276 1.00 28.98 26 PHE B C 1
ATOM 1626 O O . PHE B 1 26 ? 3.385 -9.416 27.491 1.00 29.12 26 PHE B O 1
ATOM 1634 N N . ALA B 1 27 ? 3.598 -10.641 25.608 1.00 29.20 27 ALA B N 1
ATOM 1635 C CA . ALA B 1 27 ? 4.075 -11.871 26.259 1.00 29.14 27 ALA B CA 1
ATOM 1636 C C . ALA B 1 27 ? 5.146 -11.665 27.327 1.00 29.28 27 ALA B C 1
ATOM 1637 O O . ALA B 1 27 ? 5.116 -12.325 28.373 1.00 29.40 27 ALA B O 1
ATOM 1639 N N . SER B 1 28 ? 6.087 -10.757 27.063 1.00 29.03 28 SER B N 1
ATOM 1640 C CA . SER B 1 28 ? 7.196 -10.510 27.984 1.00 28.89 28 SER B CA 1
ATOM 1641 C C . SER B 1 28 ? 6.838 -9.549 29.120 1.00 28.57 28 SER B C 1
ATOM 1642 O O . SER B 1 28 ? 7.522 -9.518 30.147 1.00 28.73 28 SER B O 1
ATOM 1645 N N . ASN B 1 29 ? 5.769 -8.775 28.936 1.00 27.88 29 ASN B N 1
ATOM 1646 C CA . ASN B 1 29 ? 5.418 -7.701 29.870 1.00 27.31 29 ASN B CA 1
ATOM 1647 C C . ASN B 1 29 ? 4.004 -7.790 30.455 1.00 26.39 29 ASN B C 1
ATOM 1648 O O . ASN B 1 29 ? 3.349 -6.771 30.652 1.00 26.55 29 ASN B O 1
ATOM 1653 N N . ILE B 1 30 ? 3.534 -9.008 30.707 1.00 25.26 30 ILE B N 1
ATOM 1654 C CA . ILE B 1 30 ? 2.249 -9.235 31.359 1.00 24.11 30 ILE B CA 1
ATOM 1655 C C . ILE B 1 30 ? 2.444 -10.315 32.413 1.00 23.55 30 ILE B C 1
ATOM 1656 O O . ILE B 1 30 ? 3.014 -11.372 32.124 1.00 23.14 30 ILE B O 1
ATOM 1661 N N . LYS B 1 31 ? 1.994 -10.036 33.636 1.00 22.66 31 LYS B N 1
ATOM 1662 C CA . LYS B 1 31 ? 2.046 -11.021 34.714 1.00 22.18 31 LYS B CA 1
ATOM 1663 C C . LYS B 1 31 ? 1.105 -12.183 34.396 1.00 21.64 31 LYS B C 1
ATOM 1664 O O . LYS B 1 31 ? -0.057 -11.967 34.063 1.00 21.44 31 LYS B O 1
ATOM 1670 N N . TYR B 1 32 ? 1.627 -13.406 34.491 1.00 21.25 32 TYR B N 1
ATOM 1671 C CA . TYR B 1 32 ? 0.870 -14.638 34.213 1.00 20.78 32 TYR B CA 1
ATOM 1672 C C . TYR B 1 32 ? 0.321 -14.727 32.782 1.00 20.58 32 TYR B C 1
ATOM 1673 O O . TYR B 1 32 ? -0.777 -15.252 32.566 1.00 20.59 32 TYR B O 1
ATOM 1682 N N . PHE B 1 33 ? 1.086 -14.225 31.810 1.00 20.22 33 PHE B N 1
ATOM 1683 C CA . PHE B 1 33 ? 0.656 -14.239 30.405 1.00 20.02 33 PHE B CA 1
ATOM 1684 C C . PHE B 1 33 ? 0.282 -15.641 29.882 1.00 19.82 33 PHE B C 1
ATOM 1685 O O . PHE B 1 33 ? -0.807 -15.803 29.326 1.00 19.68 33 PHE B O 1
ATOM 1693 N N . PRO B 1 34 ? 1.166 -16.654 30.065 1.00 19.73 34 PRO B N 1
ATOM 1694 C CA . PRO B 1 34 ? 0.828 -17.993 29.561 1.00 19.59 34 PRO B CA 1
ATOM 1695 C C . PRO B 1 34 ? -0.447 -18.552 30.201 1.00 19.61 34 PRO B C 1
ATOM 1696 O O . PRO B 1 34 ? -1.238 -19.211 29.528 1.00 19.62 34 PRO B O 1
ATOM 1700 N N . GLU B 1 35 ? -0.634 -18.271 31.490 1.00 19.37 35 GLU B N 1
ATOM 1701 C CA . GLU B 1 35 ? -1.811 -18.716 32.238 1.00 19.20 35 GLU B CA 1
ATOM 1702 C C . GLU B 1 35 ? -3.095 -18.053 31.739 1.00 19.05 35 GLU B C 1
ATOM 1703 O O . GLU B 1 35 ? -4.121 -18.713 31.582 1.00 18.79 35 GLU B O 1
ATOM 1709 N N . ILE B 1 36 ? -3.007 -16.750 31.475 1.00 18.96 36 ILE B N 1
ATOM 1710 C CA . ILE B 1 36 ? -4.111 -15.948 30.949 1.00 19.09 36 ILE B CA 1
ATOM 1711 C C . ILE B 1 36 ? -4.532 -16.370 29.531 1.00 18.90 36 ILE B C 1
ATOM 1712 O O . ILE B 1 36 ? -5.723 -16.336 29.195 1.00 18.80 36 ILE B O 1
ATOM 1717 N N . ILE B 1 37 ? -3.561 -16.780 28.715 1.00 18.35 37 ILE B N 1
ATOM 1718 C CA . ILE B 1 37 ? -3.844 -17.305 27.379 1.00 18.08 37 ILE B CA 1
ATOM 1719 C C . ILE B 1 37 ? -4.590 -18.641 27.472 1.00 17.74 37 ILE B C 1
ATOM 1720 O O . ILE B 1 37 ? -5.610 -18.837 26.811 1.00 17.67 37 ILE B O 1
ATOM 1725 N N . THR B 1 38 ? -4.073 -19.550 28.295 1.00 17.56 38 THR B N 1
ATOM 1726 C CA . THR B 1 38 ? -4.711 -20.849 28.533 1.00 17.57 38 THR B CA 1
ATOM 1727 C C . THR B 1 38 ? -6.179 -20.680 28.953 1.00 17.22 38 THR B C 1
ATOM 1728 O O . THR B 1 38 ? -7.076 -21.324 28.401 1.00 17.42 38 THR B O 1
ATOM 1732 N N . THR B 1 39 ? -6.418 -19.786 29.905 1.00 16.54 39 THR B N 1
ATOM 1733 C CA . THR B 1 39 ? -7.755 -19.597 30.454 1.00 16.28 39 THR B CA 1
ATOM 1734 C C . THR B 1 39 ? -8.677 -18.838 29.500 1.00 16.09 39 THR B C 1
ATOM 1735 O O . THR B 1 39 ? -9.862 -19.162 29.396 1.00 15.86 39 THR B O 1
ATOM 1739 N N . SER B 1 40 ? -8.128 -17.850 28.794 1.00 16.09 40 SER B N 1
ATOM 1740 C CA . SER B 1 40 ? -8.880 -17.137 27.759 1.00 16.09 40 SER B CA 1
ATOM 1741 C C . SER B 1 40 ? -9.337 -18.078 26.641 1.00 16.24 40 SER B C 1
ATOM 1742 O O . SER B 1 40 ? -10.449 -17.940 26.130 1.00 16.03 40 SER B O 1
ATOM 1745 N N . ARG B 1 41 ? -8.479 -19.034 26.277 1.00 16.42 41 ARG B N 1
ATOM 1746 C CA . ARG B 1 41 ? -8.824 -20.067 25.299 1.00 16.83 41 ARG B CA 1
ATOM 1747 C C . ARG B 1 41 ? -10.005 -20.928 25.766 1.00 16.90 41 ARG B C 1
ATOM 1748 O O . ARG B 1 41 ? -10.837 -21.329 24.953 1.00 17.30 41 ARG B O 1
ATOM 1756 N N . ARG B 1 42 ? -10.087 -21.191 27.071 1.00 16.91 42 ARG B N 1
ATOM 1757 C CA . ARG B 1 42 ? -11.226 -21.915 27.656 1.00 16.71 42 ARG B CA 1
ATOM 1758 C C . ARG B 1 42 ? -12.550 -21.199 27.409 1.00 16.93 42 ARG B C 1
ATOM 1759 O O . ARG B 1 42 ? -13.556 -21.839 27.096 1.00 16.65 42 ARG B O 1
ATOM 1767 N N . LEU B 1 43 ? -12.545 -19.874 27.550 1.00 17.10 43 LEU B N 1
ATOM 1768 C CA . LEU B 1 43 ? -13.742 -19.078 27.287 1.00 17.62 43 LEU B CA 1
ATOM 1769 C C . LEU B 1 43 ? -14.047 -18.931 25.798 1.00 17.78 43 LEU B C 1
ATOM 1770 O O . LEU B 1 43 ? -15.216 -18.923 25.411 1.00 17.74 43 LEU B O 1
ATOM 1775 N N . ILE B 1 44 ? -12.997 -18.826 24.982 1.00 18.10 44 ILE B N 1
ATOM 1776 C CA . ILE B 1 44 ? -13.110 -18.913 23.521 1.00 18.55 44 ILE B CA 1
ATOM 1777 C C . ILE B 1 44 ? -13.798 -20.225 23.127 1.00 18.41 44 ILE B C 1
ATOM 1778 O O . ILE B 1 44 ? -14.730 -20.222 22.330 1.00 18.64 44 ILE B O 1
ATOM 1783 N N . ASP B 1 45 ? -13.320 -21.334 23.691 1.00 18.46 45 ASP B N 1
ATOM 1784 C CA . ASP B 1 45 ? -13.878 -22.661 23.434 1.00 18.55 45 ASP B CA 1
ATOM 1785 C C . ASP B 1 45 ? -15.342 -22.766 23.863 1.00 18.68 45 ASP B C 1
ATOM 1786 O O . ASP B 1 45 ? -16.181 -23.214 23.082 1.00 18.62 45 ASP B O 1
ATOM 1791 N N . ALA B 1 46 ? -15.641 -22.343 25.095 1.00 18.94 46 ALA B N 1
ATOM 1792 C CA . ALA B 1 46 ? -17.014 -22.353 25.618 1.00 18.98 46 ALA B CA 1
ATOM 1793 C C . ALA B 1 46 ? -17.965 -21.537 24.746 1.00 19.24 46 ALA B C 1
ATOM 1794 O O . ALA B 1 46 ? -19.069 -21.990 24.445 1.00 19.41 46 ALA B O 1
ATOM 1796 N N . ALA B 1 47 ? -17.531 -20.342 24.344 1.00 19.40 47 ALA B N 1
ATOM 1797 C CA . ALA B 1 47 ? -18.331 -19.472 23.477 1.00 19.59 47 ALA B CA 1
ATOM 1798 C C . ALA B 1 47 ? -18.607 -20.120 22.116 1.00 19.75 47 ALA B C 1
ATOM 1799 O O . ALA B 1 47 ? -19.721 -20.028 21.605 1.00 19.87 47 ALA B O 1
ATOM 1801 N N . ARG B 1 48 ? -17.599 -20.779 21.543 1.00 19.99 48 ARG B N 1
ATOM 1802 C CA . ARG B 1 48 ? -17.764 -21.481 20.267 1.00 20.15 48 ARG B CA 1
ATOM 1803 C C . ARG B 1 48 ? -18.776 -22.617 20.410 1.00 20.01 48 ARG B C 1
ATOM 1804 O O . ARG B 1 48 ? -19.734 -22.703 19.641 1.00 19.93 48 ARG B O 1
ATOM 1812 N N . ILE B 1 49 ? -18.562 -23.463 21.415 1.00 20.00 49 ILE B N 1
ATOM 1813 C CA . ILE B 1 49 ? -19.453 -24.586 21.730 1.00 19.76 49 ILE B CA 1
ATOM 1814 C C . ILE B 1 49 ? -20.904 -24.143 21.977 1.00 19.94 49 ILE B C 1
ATOM 1815 O O . ILE B 1 49 ? -21.848 -24.818 21.562 1.00 19.62 49 ILE B O 1
ATOM 1820 N N . LEU B 1 50 ? -21.074 -23.005 22.647 1.00 19.89 50 LEU B N 1
ATOM 1821 C CA . LEU B 1 50 ? -22.400 -22.559 23.059 1.00 20.02 50 LEU B CA 1
ATOM 1822 C C . LEU B 1 50 ? -23.037 -21.538 22.112 1.00 20.14 50 LEU B C 1
ATOM 1823 O O . LEU B 1 50 ? -24.108 -21.010 22.408 1.00 20.27 50 LEU B O 1
ATOM 1828 N N . SER B 1 51 ? -22.385 -21.292 20.973 1.00 20.33 51 SER B N 1
ATOM 1829 C CA . SER B 1 51 ? -22.830 -20.312 19.967 1.00 20.74 51 SER B CA 1
ATOM 1830 C C . SER B 1 51 ? -22.987 -18.905 20.555 1.00 20.69 51 SER B C 1
ATOM 1831 O O . SER B 1 51 ? -23.963 -18.204 20.282 1.00 20.54 51 SER B O 1
ATOM 1834 N N . ILE B 1 52 ? -22.015 -18.510 21.372 1.00 20.97 52 ILE B N 1
ATOM 1835 C CA . ILE B 1 52 ? -21.982 -17.172 21.950 1.00 21.02 52 ILE B CA 1
ATOM 1836 C C . ILE B 1 52 ? -21.124 -16.276 21.055 1.00 21.14 52 ILE B C 1
ATOM 1837 O O . ILE B 1 52 ? -19.968 -16.605 20.785 1.00 21.13 52 ILE B O 1
ATOM 1842 N N . PRO B 1 53 ? -21.694 -15.150 20.579 1.00 21.41 53 PRO B N 1
ATOM 1843 C CA . PRO B 1 53 ? -20.977 -14.246 19.680 1.00 21.62 53 PRO B CA 1
ATOM 1844 C C . PRO B 1 53 ? -19.696 -13.731 20.321 1.00 21.83 53 PRO B C 1
ATOM 1845 O O . PRO B 1 53 ? -19.707 -13.309 21.480 1.00 21.83 53 PRO B O 1
ATOM 1849 N N . THR B 1 54 ? -18.601 -13.791 19.570 1.00 21.85 54 THR B N 1
ATOM 1850 C CA . THR B 1 54 ? -17.293 -13.397 20.071 1.00 22.11 54 THR B CA 1
ATOM 1851 C C . THR B 1 54 ? -16.749 -12.225 19.263 1.00 22.25 54 THR B C 1
ATOM 1852 O O . THR B 1 54 ? -16.800 -12.226 18.028 1.00 22.26 54 THR B O 1
ATOM 1856 N N . ILE B 1 55 ? -16.257 -11.221 19.984 1.00 22.40 55 ILE B N 1
ATOM 1857 C CA . ILE B 1 55 ? -15.631 -10.041 19.398 1.00 22.61 55 ILE B CA 1
ATOM 1858 C C . ILE B 1 55 ? -14.200 -9.957 19.909 1.00 22.43 55 ILE B C 1
ATOM 1859 O O . ILE B 1 55 ? -13.956 -10.021 21.114 1.00 22.09 55 ILE B O 1
ATOM 1864 N N . VAL B 1 56 ? -13.262 -9.840 18.977 1.00 22.35 56 VAL B N 1
ATOM 1865 C CA . VAL B 1 56 ? -11.847 -9.760 19.298 1.00 22.48 56 VAL B CA 1
ATOM 1866 C C . VAL B 1 56 ? -11.310 -8.424 18.793 1.00 22.74 56 VAL B C 1
ATOM 1867 O O . VAL B 1 56 ? -11.643 -7.990 17.683 1.00 22.81 56 VAL B O 1
ATOM 1871 N N . THR B 1 57 ? -10.488 -7.775 19.610 1.00 22.89 57 THR B N 1
ATOM 1872 C CA . THR B 1 57 ? -9.819 -6.547 19.198 1.00 23.30 57 THR B CA 1
ATOM 1873 C C . THR B 1 57 ? -8.301 -6.663 19.231 1.00 23.55 57 THR B C 1
ATOM 1874 O O . THR B 1 57 ? -7.740 -7.509 19.933 1.00 23.72 57 THR B O 1
ATOM 1878 N N . GLU B 1 58 ? -7.652 -5.804 18.451 1.00 24.09 58 GLU B N 1
ATOM 1879 C CA . GLU B 1 58 ? -6.203 -5.696 18.431 1.00 24.65 58 GLU B CA 1
ATOM 1880 C C . GLU B 1 58 ? -5.803 -4.228 18.503 1.00 25.19 58 GLU B C 1
ATOM 1881 O O . GLU B 1 58 ? -6.264 -3.404 17.713 1.00 25.62 58 GLU B O 1
ATOM 1887 N N . GLN B 1 59 ? -4.969 -3.906 19.481 1.00 25.68 59 GLN B N 1
ATOM 1888 C CA . GLN B 1 59 ? -4.476 -2.555 19.660 1.00 26.37 59 GLN B CA 1
ATOM 1889 C C . GLN B 1 59 ? -3.134 -2.434 18.952 1.00 26.56 59 GLN B C 1
ATOM 1890 O O . GLN B 1 59 ? -2.206 -3.185 19.258 1.00 26.75 59 GLN B O 1
ATOM 1896 N N . TYR B 1 60 ? -3.042 -1.511 17.994 1.00 26.83 60 TYR B N 1
ATOM 1897 C CA . TYR B 1 60 ? -1.770 -1.194 17.334 1.00 27.21 60 TYR B CA 1
ATOM 1898 C C . TYR B 1 60 ? -0.996 -2.470 16.931 1.00 27.15 60 TYR B C 1
ATOM 1899 O O . TYR B 1 60 ? 0.133 -2.686 17.387 1.00 27.18 60 TYR B O 1
ATOM 1908 N N . PRO B 1 61 ? -1.616 -3.330 16.089 1.00 27.30 61 PRO B N 1
ATOM 1909 C CA . PRO B 1 61 ? -1.021 -4.632 15.757 1.00 27.42 61 PRO B CA 1
ATOM 1910 C C . PRO B 1 61 ? 0.360 -4.561 15.089 1.00 27.64 61 PRO B C 1
ATOM 1911 O O . PRO B 1 61 ? 1.179 -5.461 15.289 1.00 27.64 61 PRO B O 1
ATOM 1915 N N . LYS B 1 62 ? 0.613 -3.505 14.319 1.00 27.85 62 LYS B N 1
ATOM 1916 C CA . LYS B 1 62 ? 1.928 -3.287 13.712 1.00 28.08 62 LYS B CA 1
ATOM 1917 C C . LYS B 1 62 ? 3.032 -3.195 14.770 1.00 28.03 62 LYS B C 1
ATOM 1918 O O . LYS B 1 62 ? 4.123 -3.736 14.581 1.00 28.10 62 LYS B O 1
ATOM 1924 N N . GLY B 1 63 ? 2.740 -2.529 15.887 1.00 27.89 63 GLY B N 1
ATOM 1925 C CA . GLY B 1 63 ? 3.714 -2.370 16.970 1.00 27.61 63 GLY B CA 1
ATOM 1926 C C . GLY B 1 63 ? 3.587 -3.328 18.147 1.00 27.51 63 GLY B C 1
ATOM 1927 O O . GLY B 1 63 ? 4.481 -3.392 18.991 1.00 27.63 63 GLY B O 1
ATOM 1928 N N . LEU B 1 64 ? 2.486 -4.073 18.213 1.00 27.36 64 LEU B N 1
ATOM 1929 C CA . LEU B 1 64 ? 2.254 -4.989 19.333 1.00 27.28 64 LEU B CA 1
ATOM 1930 C C . LEU B 1 64 ? 1.959 -6.427 18.911 1.00 27.27 64 LEU B C 1
ATOM 1931 O O . LEU B 1 64 ? 1.705 -7.286 19.760 1.00 27.06 64 LEU B O 1
ATOM 1936 N N . GLY B 1 65 ? 1.998 -6.686 17.605 1.00 27.23 65 GLY B N 1
ATOM 1937 C CA . GLY B 1 65 ? 1.727 -8.019 17.071 1.00 27.22 65 GLY B CA 1
ATOM 1938 C C . GLY B 1 65 ? 0.246 -8.344 17.017 1.00 27.25 65 GLY B C 1
ATOM 1939 O O . GLY B 1 65 ? -0.592 -7.554 17.450 1.00 27.29 65 GLY B O 1
ATOM 1940 N N . HIS B 1 66 ? -0.073 -9.515 16.476 1.00 27.10 66 HIS B N 1
ATOM 1941 C CA . HIS B 1 66 ? -1.449 -9.976 16.375 1.00 27.06 66 HIS B CA 1
ATOM 1942 C C . HIS B 1 66 ? -1.849 -10.841 17.563 1.00 26.83 66 HIS B C 1
ATOM 1943 O O . HIS B 1 66 ? -0.999 -11.268 18.344 1.00 26.75 66 HIS B O 1
ATOM 1950 N N . THR B 1 67 ? -3.154 -11.084 17.687 1.00 26.83 67 THR B N 1
ATOM 1951 C CA . THR B 1 67 ? -3.705 -12.038 18.648 1.00 26.94 67 THR B CA 1
ATOM 1952 C C . THR B 1 67 ? -2.928 -13.357 18.609 1.00 27.06 67 THR B C 1
ATOM 1953 O O . THR B 1 67 ? -2.701 -13.922 17.532 1.00 26.90 67 THR B O 1
ATOM 1957 N N . VAL B 1 68 ? -2.502 -13.812 19.789 1.00 27.25 68 VAL B N 1
ATOM 1958 C CA . VAL B 1 68 ? -1.812 -15.094 19.978 1.00 27.59 68 VAL B CA 1
ATOM 1959 C C . VAL B 1 68 ? -2.504 -16.223 19.195 1.00 28.08 68 VAL B C 1
ATOM 1960 O O . VAL B 1 68 ? -3.724 -16.378 19.295 1.00 28.02 68 VAL B O 1
ATOM 1964 N N . PRO B 1 69 ? -1.729 -16.995 18.396 1.00 28.58 69 PRO B N 1
ATOM 1965 C CA . PRO B 1 69 ? -2.277 -18.053 17.528 1.00 28.96 69 PRO B CA 1
ATOM 1966 C C . PRO B 1 69 ? -3.204 -19.047 18.234 1.00 29.20 69 PRO B C 1
ATOM 1967 O O . PRO B 1 69 ? -4.237 -19.408 17.673 1.00 29.30 69 PRO B O 1
ATOM 1971 N N . THR B 1 70 ? -2.840 -19.482 19.443 1.00 29.72 70 THR B N 1
ATOM 1972 C CA . THR B 1 70 ? -3.680 -20.398 20.236 1.00 30.29 70 THR B CA 1
ATOM 1973 C C . THR B 1 70 ? -5.137 -19.924 20.321 1.00 30.13 70 THR B C 1
ATOM 1974 O O . THR B 1 70 ? -6.065 -20.719 20.154 1.00 30.29 70 THR B O 1
ATOM 1978 N N . LEU B 1 71 ? -5.325 -18.631 20.571 1.00 30.00 71 LEU B N 1
ATOM 1979 C CA . LEU B 1 71 ? -6.660 -18.049 20.720 1.00 30.09 71 LEU B CA 1
ATOM 1980 C C . LEU B 1 71 ? -7.435 -17.988 19.404 1.00 30.22 71 LEU B C 1
ATOM 1981 O O . LEU B 1 71 ? -8.640 -18.255 19.379 1.00 30.03 71 LEU B O 1
ATOM 1986 N N . LYS B 1 72 ? -6.741 -17.639 18.319 1.00 30.61 72 LYS B N 1
ATOM 1987 C CA . LYS B 1 72 ? -7.346 -17.593 16.981 1.00 30.96 72 LYS B CA 1
ATOM 1988 C C . LYS B 1 72 ? -7.863 -18.963 16.545 1.00 31.04 72 LYS B C 1
ATOM 1989 O O . LYS B 1 72 ? -8.913 -19.059 15.913 1.00 31.06 72 LYS B O 1
ATOM 1995 N N . GLU B 1 73 ? -7.118 -20.013 16.892 1.00 31.32 73 GLU B N 1
ATOM 1996 C CA . GLU B 1 73 ? -7.469 -21.394 16.543 1.00 31.71 73 GLU B CA 1
ATOM 1997 C C . GLU B 1 73 ? -8.766 -21.874 17.198 1.00 31.69 73 GLU B C 1
ATOM 1998 O O . GLU B 1 73 ? -9.373 -22.841 16.737 1.00 31.47 73 GLU B O 1
ATOM 2004 N N . GLY B 1 74 ? -9.178 -21.206 18.275 1.00 31.84 74 GLY B N 1
ATOM 2005 C CA . GLY B 1 74 ? -10.392 -21.577 18.999 1.00 32.03 74 GLY B CA 1
ATOM 2006 C C . GLY B 1 74 ? -11.628 -20.832 18.536 1.00 32.46 74 GLY B C 1
ATOM 2007 O O . GLY B 1 74 ? -12.750 -21.200 18.890 1.00 32.29 74 GLY B O 1
ATOM 2008 N N . LEU B 1 75 ? -11.420 -19.778 17.749 1.00 32.94 75 LEU B N 1
ATOM 2009 C CA . LEU B 1 75 ? -12.513 -18.956 17.236 1.00 33.59 75 LEU B CA 1
ATOM 2010 C C . LEU B 1 75 ? -13.289 -19.673 16.135 1.00 34.21 75 LEU B C 1
ATOM 2011 O O . LEU B 1 75 ? -12.713 -20.432 15.359 1.00 34.46 75 LEU B O 1
ATOM 2016 N N . ALA B 1 76 ? -14.596 -19.432 16.078 1.00 35.15 76 ALA B N 1
ATOM 2017 C CA . ALA B 1 76 ? -15.433 -19.944 14.991 1.00 35.98 76 ALA B CA 1
ATOM 2018 C C . ALA B 1 76 ? -14.979 -19.376 13.645 1.00 36.66 76 ALA B C 1
ATOM 2019 O O . ALA B 1 76 ? -14.301 -18.342 13.591 1.00 36.55 76 ALA B O 1
ATOM 2021 N N . GLU B 1 77 ? -15.360 -20.066 12.570 1.00 37.52 77 GLU B N 1
ATOM 2022 C CA . GLU B 1 77 ? -15.022 -19.684 11.191 1.00 38.37 77 GLU B CA 1
ATOM 2023 C C . GLU B 1 77 ? -15.271 -18.205 10.878 1.00 38.52 77 GLU B C 1
ATOM 2024 O O . GLU B 1 77 ? -14.468 -17.568 10.192 1.00 38.66 77 GLU B O 1
ATOM 2030 N N . ASN B 1 78 ? -16.380 -17.671 11.386 1.00 38.83 78 ASN B N 1
ATOM 2031 C CA . ASN B 1 78 ? -16.741 -16.270 11.165 1.00 39.10 78 ASN B CA 1
ATOM 2032 C C . ASN B 1 78 ? -15.864 -15.312 11.972 1.00 38.97 78 ASN B C 1
ATOM 2033 O O . ASN B 1 78 ? -14.839 -14.845 11.465 1.00 38.88 78 ASN B O 1
ATOM 2038 N N . THR B 1 79 ? -16.276 -15.054 13.218 1.00 38.59 79 THR B N 1
ATOM 2039 C CA . THR B 1 79 ? -15.583 -14.191 14.195 1.00 38.25 79 THR B CA 1
ATOM 2040 C C . THR B 1 79 ? -14.636 -13.117 13.628 1.00 37.90 79 THR B C 1
ATOM 2041 O O . THR B 1 79 ? -13.552 -13.427 13.118 1.00 37.90 79 THR B O 1
ATOM 2045 N N . PRO B 1 80 ? -15.045 -11.841 13.745 1.00 37.40 80 PRO B N 1
ATOM 2046 C CA . PRO B 1 80 ? -14.230 -10.718 13.292 1.00 36.84 80 PRO B CA 1
ATOM 2047 C C . PRO B 1 80 ? -13.104 -10.360 14.267 1.00 36.11 80 PRO B C 1
ATOM 2048 O O . PRO B 1 80 ? -13.244 -10.547 15.481 1.00 36.00 80 PRO B O 1
ATOM 2052 N N . ILE B 1 81 ? -11.997 -9.859 13.720 1.00 35.22 81 ILE B N 1
ATOM 2053 C CA . ILE B 1 81 ? -10.919 -9.275 14.518 1.00 34.32 81 ILE B CA 1
ATOM 2054 C C . ILE B 1 81 ? -10.735 -7.810 14.111 1.00 33.78 81 ILE B C 1
ATOM 2055 O O . ILE B 1 81 ? -10.326 -7.513 12.986 1.00 33.58 81 ILE B O 1
ATOM 2060 N N . PHE B 1 82 ? -11.059 -6.904 15.032 1.00 33.06 82 PHE B N 1
ATOM 2061 C CA . PHE B 1 82 ? -11.001 -5.470 14.765 1.00 32.35 82 PHE B CA 1
ATOM 2062 C C . PHE B 1 82 ? -9.757 -4.843 15.368 1.00 32.07 82 PHE B C 1
ATOM 2063 O O . PHE B 1 82 ? -9.463 -5.039 16.548 1.00 31.88 82 PHE B O 1
ATOM 2071 N N . ASP B 1 83 ? -9.029 -4.078 14.563 1.00 31.66 83 ASP B N 1
ATOM 2072 C CA . ASP B 1 83 ? -7.932 -3.292 15.105 1.00 31.47 83 ASP B CA 1
ATOM 2073 C C . ASP B 1 83 ? -8.454 -1.933 15.564 1.00 30.98 83 ASP B C 1
ATOM 2074 O O . ASP B 1 83 ? -9.495 -1.469 15.095 1.00 30.88 83 ASP B O 1
ATOM 2079 N N . LYS B 1 84 ? -7.736 -1.317 16.500 1.00 30.41 84 LYS B N 1
ATOM 2080 C CA . LYS B 1 84 ? -8.122 -0.027 17.067 1.00 29.81 84 LYS B CA 1
ATOM 2081 C C . LYS B 1 84 ? -6.896 0.701 17.607 1.00 29.52 84 LYS B C 1
ATOM 2082 O O . LYS B 1 84 ? -5.824 0.108 17.741 1.00 29.34 84 LYS B O 1
ATOM 2088 N N . THR B 1 85 ? -7.063 1.987 17.906 1.00 29.23 85 THR B N 1
ATOM 2089 C CA . THR B 1 85 ? -6.058 2.760 18.637 1.00 28.91 85 THR B CA 1
ATOM 2090 C C . THR B 1 85 ? -6.635 3.211 19.978 1.00 28.73 85 THR B C 1
ATOM 2091 O O . THR B 1 85 ? -5.899 3.452 20.936 1.00 28.67 85 THR B O 1
ATOM 2095 N N . LYS B 1 86 ? -7.961 3.325 20.031 1.00 28.45 86 LYS B N 1
ATOM 2096 C CA . LYS B 1 86 ? -8.673 3.643 21.265 1.00 28.36 86 LYS B CA 1
ATOM 2097 C C . LYS B 1 86 ? -8.593 2.455 22.224 1.00 27.96 86 LYS B C 1
ATOM 2098 O O . LYS B 1 86 ? -8.622 1.301 21.793 1.00 27.78 86 LYS B O 1
ATOM 2104 N N . PHE B 1 87 ? -8.481 2.737 23.519 1.00 27.44 87 PHE B N 1
ATOM 2105 C CA . PHE B 1 87 ? -8.299 1.670 24.507 1.00 27.05 87 PHE B CA 1
ATOM 2106 C C . PHE B 1 87 ? -9.544 0.793 24.685 1.00 26.81 87 PHE B C 1
ATOM 2107 O O . PHE B 1 87 ? -9.443 -0.436 24.767 1.00 27.07 87 PHE B O 1
ATOM 2115 N N . SER B 1 88 ? -10.711 1.425 24.704 1.00 26.42 88 SER B N 1
ATOM 2116 C CA . SER B 1 88 ? -11.979 0.716 24.829 1.00 26.00 88 SER B CA 1
ATOM 2117 C C . SER B 1 88 ? -12.309 -0.115 23.584 1.00 25.77 88 SER B C 1
ATOM 2118 O O . SER B 1 88 ? -12.120 0.340 22.453 1.00 25.67 88 SER B O 1
ATOM 2121 N N . MET B 1 89 ? -12.814 -1.328 23.809 1.00 25.37 89 MET B N 1
ATOM 2122 C CA . MET B 1 89 ? -13.240 -2.221 22.729 1.00 24.87 89 MET B CA 1
ATOM 2123 C C . MET B 1 89 ? -14.555 -1.769 22.091 1.00 25.53 89 MET B C 1
ATOM 2124 O O . MET B 1 89 ? -14.984 -2.334 21.083 1.00 25.54 89 MET B O 1
ATOM 2129 N N . CYS B 1 90 ? -15.193 -0.764 22.689 1.00 25.91 90 CYS B N 1
ATOM 2130 C CA . CYS B 1 90 ? -16.441 -0.220 22.166 1.00 26.45 90 CYS B CA 1
ATOM 2131 C C . CYS B 1 90 ? -16.187 0.764 21.017 1.00 27.06 90 CYS B C 1
ATOM 2132 O O . CYS B 1 90 ? -16.189 1.983 21.202 1.00 27.16 90 CYS B O 1
ATOM 2135 N N . ILE B 1 91 ? -15.944 0.207 19.835 1.00 27.92 91 ILE B N 1
ATOM 2136 C CA . ILE B 1 91 ? -15.806 0.981 18.601 1.00 28.63 91 ILE B CA 1
ATOM 2137 C C . ILE B 1 91 ? -16.996 0.669 17.675 1.00 29.03 91 ILE B C 1
ATOM 2138 O O . ILE B 1 91 ? -17.676 -0.343 17.876 1.00 28.81 91 ILE B O 1
ATOM 2143 N N . PRO B 1 92 ? -17.272 1.542 16.676 1.00 29.54 92 PRO B N 1
ATOM 2144 C CA . PRO B 1 92 ? -18.428 1.346 15.784 1.00 29.81 92 PRO B CA 1
ATOM 2145 C C . PRO B 1 92 ? -18.719 -0.094 15.290 1.00 30.17 92 PRO B C 1
ATOM 2146 O O . PRO B 1 92 ? -19.880 -0.502 15.330 1.00 30.21 92 PRO B O 1
ATOM 2150 N N . PRO B 1 93 ? -17.696 -0.855 14.827 1.00 30.57 93 PRO B N 1
ATOM 2151 C CA . PRO B 1 93 ? -17.954 -2.238 14.389 1.00 31.09 93 PRO B CA 1
ATOM 2152 C C . PRO B 1 93 ? -18.543 -3.191 15.445 1.00 31.67 93 PRO B C 1
ATOM 2153 O O . PRO B 1 93 ? -19.094 -4.232 15.078 1.00 31.48 93 PRO B O 1
ATOM 2157 N N . THR B 1 94 ? -18.423 -2.849 16.728 1.00 32.33 94 THR B N 1
ATOM 2158 C CA . THR B 1 94 ? -18.934 -3.707 17.804 1.00 33.17 94 THR B CA 1
ATOM 2159 C C . THR B 1 94 ? -20.353 -3.343 18.257 1.00 33.73 94 THR B C 1
ATOM 2160 O O . THR B 1 94 ? -20.973 -4.086 19.026 1.00 33.95 94 THR B O 1
ATOM 2164 N N . GLU B 1 95 ? -20.862 -2.213 17.767 1.00 34.27 95 GLU B N 1
ATOM 2165 C CA . GLU B 1 95 ? -22.126 -1.644 18.245 1.00 34.94 95 GLU B CA 1
ATOM 2166 C C . GLU B 1 95 ? -23.351 -2.529 18.021 1.00 34.69 95 GLU B C 1
ATOM 2167 O O . GLU B 1 95 ? -24.272 -2.525 18.838 1.00 34.80 95 GLU B O 1
ATOM 2173 N N . ASP B 1 96 ? -23.361 -3.279 16.922 1.00 34.52 96 ASP B N 1
ATOM 2174 C CA . ASP B 1 96 ? -24.526 -4.089 16.555 1.00 34.43 96 ASP B CA 1
ATOM 2175 C C . ASP B 1 96 ? -24.660 -5.370 17.380 1.00 33.89 96 ASP B C 1
ATOM 2176 O O . ASP B 1 96 ? -25.774 -5.787 17.704 1.00 34.06 96 ASP B O 1
ATOM 2181 N N . THR B 1 97 ? -23.529 -5.988 17.714 1.00 33.28 97 THR B N 1
ATOM 2182 C CA . THR B 1 97 ? -23.517 -7.168 18.582 1.00 32.69 97 THR B CA 1
ATOM 2183 C C . THR B 1 97 ? -24.023 -6.807 19.976 1.00 32.07 97 THR B C 1
ATOM 2184 O O . THR B 1 97 ? -24.782 -7.561 20.585 1.00 32.15 97 THR B O 1
ATOM 2188 N N . LEU B 1 98 ? -23.604 -5.642 20.462 1.00 31.44 98 LEU B N 1
ATOM 2189 C CA . LEU B 1 98 ? -23.975 -5.161 21.790 1.00 30.90 98 LEU B CA 1
ATOM 2190 C C . LEU B 1 98 ? -25.472 -4.898 21.942 1.00 30.74 98 LEU B C 1
ATOM 2191 O O . LEU B 1 98 ? -26.020 -5.046 23.035 1.00 30.75 98 LEU B O 1
ATOM 2196 N N . LYS B 1 99 ? -26.125 -4.532 20.838 1.00 30.48 99 LYS B N 1
ATOM 2197 C CA . LYS B 1 99 ? -27.567 -4.252 20.824 1.00 30.23 99 LYS B CA 1
ATOM 2198 C C . LYS B 1 99 ? -28.430 -5.499 21.026 1.00 29.57 99 LYS B C 1
ATOM 2199 O O . LYS B 1 99 ? -29.578 -5.399 21.464 1.00 29.72 99 LYS B O 1
ATOM 2205 N N . LYS B 1 100 ? -27.869 -6.666 20.720 1.00 28.93 100 LYS B N 1
ATOM 2206 C CA . LYS B 1 100 ? -28.608 -7.930 20.760 1.00 28.14 100 LYS B CA 1
ATOM 2207 C C . LYS B 1 100 ? -28.367 -8.748 22.036 1.00 27.30 100 LYS B C 1
ATOM 2208 O O . LYS B 1 100 ? -29.013 -9.779 22.248 1.00 27.39 100 LYS B O 1
ATOM 2214 N N . VAL B 1 101 ? -27.446 -8.286 22.883 1.00 26.09 101 VAL B N 1
ATOM 2215 C CA . VAL B 1 101 ? -27.116 -8.977 24.140 1.00 24.80 101 VAL B CA 1
ATOM 2216 C C . VAL B 1 101 ? -27.231 -8.055 25.355 1.00 24.06 101 VAL B C 1
ATOM 2217 O O . VAL B 1 101 ? -27.205 -6.834 25.217 1.00 23.66 101 VAL B O 1
ATOM 2221 N N . GLN B 1 102 ? -27.349 -8.655 26.540 1.00 23.41 102 GLN B N 1
ATOM 2222 C CA . GLN B 1 102 ? -27.449 -7.907 27.799 1.00 22.75 102 GLN B CA 1
ATOM 2223 C C . GLN B 1 102 ? -26.197 -8.059 28.665 1.00 21.98 102 GLN B C 1
ATOM 2224 O O . GLN B 1 102 ? -25.993 -7.299 29.613 1.00 21.72 102 GLN B O 1
ATOM 2230 N N . ASN B 1 103 ? -25.369 -9.045 28.330 1.00 21.11 103 ASN B N 1
ATOM 2231 C CA . ASN B 1 103 ? -24.183 -9.372 29.116 1.00 20.28 103 ASN B CA 1
ATOM 2232 C C . ASN B 1 103 ? -22.934 -9.466 28.251 1.00 19.82 103 ASN B C 1
ATOM 2233 O O . ASN B 1 103 ? -22.990 -9.958 27.124 1.00 19.60 103 ASN B O 1
ATOM 2238 N N . VAL B 1 104 ? -21.816 -8.971 28.778 1.00 19.36 104 VAL B N 1
ATOM 2239 C CA . VAL B 1 104 ? -20.519 -9.131 28.128 1.00 18.86 104 VAL B CA 1
ATOM 2240 C C . VAL B 1 104 ? -19.550 -9.841 29.070 1.00 18.73 104 VAL B C 1
ATOM 2241 O O . VAL B 1 104 ? -19.283 -9.372 30.181 1.00 18.50 104 VAL B O 1
ATOM 2245 N N . ILE B 1 105 ? -19.041 -10.982 28.620 1.00 18.54 105 ILE B N 1
ATOM 2246 C CA . ILE B 1 105 ? -17.985 -11.682 29.330 1.00 18.49 105 ILE B CA 1
ATOM 2247 C C . ILE B 1 105 ? -16.659 -11.145 28.804 1.00 18.17 105 ILE B C 1
ATOM 2248 O O . ILE B 1 105 ? -16.425 -11.121 27.592 1.00 17.67 105 ILE B O 1
ATOM 2253 N N . LEU B 1 106 ? -15.794 -10.722 29.721 1.00 18.13 106 LEU B N 1
ATOM 2254 C CA . LEU B 1 106 ? -14.583 -9.997 29.348 1.00 18.21 106 LEU B CA 1
ATOM 2255 C C . LEU B 1 106 ? -13.296 -10.699 29.784 1.00 18.23 106 LEU B C 1
ATOM 2256 O O . LEU B 1 106 ? -13.100 -10.998 30.965 1.00 17.76 106 LEU B O 1
ATOM 2261 N N . VAL B 1 107 ? -12.437 -10.968 28.801 1.00 18.22 107 VAL B N 1
ATOM 2262 C CA . VAL B 1 107 ? -11.081 -11.448 29.039 1.00 18.53 107 VAL B CA 1
ATOM 2263 C C . VAL B 1 107 ? -10.091 -10.527 28.328 1.00 18.85 107 VAL B C 1
ATOM 2264 O O . VAL B 1 107 ? -10.474 -9.749 27.453 1.00 18.75 107 VAL B O 1
ATOM 2268 N N . GLY B 1 108 ? -8.822 -10.604 28.708 1.00 19.25 108 GLY B N 1
ATOM 2269 C CA . GLY B 1 108 ? -7.794 -9.876 27.984 1.00 19.89 108 GLY B CA 1
ATOM 2270 C C . GLY B 1 108 ? -6.921 -8.990 28.837 1.00 20.53 108 GLY B C 1
ATOM 2271 O O . GLY B 1 108 ? -6.930 -9.071 30.072 1.00 20.28 108 GLY B O 1
ATOM 2272 N N . ILE B 1 109 ? -6.156 -8.132 28.180 1.00 21.35 109 ILE B N 1
ATOM 2273 C CA . ILE B 1 109 ? -5.069 -7.465 28.881 1.00 22.17 109 ILE B CA 1
ATOM 2274 C C . ILE B 1 109 ? -5.061 -5.956 28.804 1.00 22.71 109 ILE B C 1
ATOM 2275 O O . ILE B 1 109 ? -5.683 -5.347 27.927 1.00 22.56 109 ILE B O 1
ATOM 2280 N N . GLU B 1 110 ? -4.268 -5.392 29.713 1.00 23.30 110 GLU B N 1
ATOM 2281 C CA . GLU B 1 110 ? -4.431 -4.052 30.213 1.00 23.43 110 GLU B CA 1
ATOM 2282 C C . GLU B 1 110 ? -5.738 -4.055 30.990 1.00 22.59 110 GLU B C 1
ATOM 2283 O O . GLU B 1 110 ? -6.720 -3.454 30.569 1.00 22.28 110 GLU B O 1
ATOM 2289 N N . ALA B 1 111 ? -5.736 -4.776 32.111 1.00 21.72 111 ALA B N 1
ATOM 2290 C CA . ALA B 1 111 ? -6.858 -4.796 33.047 1.00 21.10 111 ALA B CA 1
ATOM 2291 C C . ALA B 1 111 ? -7.265 -3.369 33.420 1.00 20.55 111 ALA B C 1
ATOM 2292 O O . ALA B 1 111 ? -8.446 -3.035 33.422 1.00 20.61 111 ALA B O 1
ATOM 2294 N N . HIS B 1 112 ? -6.260 -2.543 33.707 1.00 20.10 112 HIS B N 1
ATOM 2295 C CA . HIS B 1 112 ? -6.427 -1.155 34.145 1.00 19.65 112 HIS B CA 1
ATOM 2296 C C . HIS B 1 112 ? -6.551 -0.154 32.997 1.00 19.71 112 HIS B C 1
ATOM 2297 O O . HIS B 1 112 ? -6.770 1.036 33.232 1.00 20.10 112 HIS B O 1
ATOM 2304 N N . VAL B 1 113 ? -6.402 -0.627 31.762 1.00 19.71 113 VAL B N 1
ATOM 2305 C CA . VAL B 1 113 ? -6.445 0.255 30.594 1.00 19.74 113 VAL B CA 1
ATOM 2306 C C . VAL B 1 113 ? -7.557 -0.182 29.642 1.00 19.87 113 VAL B C 1
ATOM 2307 O O . VAL B 1 113 ? -8.692 0.267 29.765 1.00 19.98 113 VAL B O 1
ATOM 2311 N N . CYS B 1 114 ? -7.233 -1.071 28.709 1.00 20.02 114 CYS B N 1
ATOM 2312 C CA . CYS B 1 114 ? -8.195 -1.501 27.706 1.00 20.39 114 CYS B CA 1
ATOM 2313 C C . CYS B 1 114 ? -9.384 -2.247 28.304 1.00 19.89 114 CYS B C 1
ATOM 2314 O O . CYS B 1 114 ? -10.522 -1.988 27.928 1.00 20.06 114 CYS B O 1
ATOM 2317 N N . VAL B 1 115 ? -9.122 -3.148 29.247 1.00 19.25 115 VAL B N 1
ATOM 2318 C CA . VAL B 1 115 ? -10.199 -3.895 29.904 1.00 18.81 115 VAL B CA 1
ATOM 2319 C C . VAL B 1 115 ? -11.104 -2.978 30.744 1.00 18.56 115 VAL B C 1
ATOM 2320 O O . VAL B 1 115 ? -12.327 -3.090 30.677 1.00 18.62 115 VAL B O 1
ATOM 2324 N N . LEU B 1 116 ? -10.496 -2.067 31.506 1.00 18.31 116 LEU B N 1
ATOM 2325 C CA . LEU B 1 116 ? -11.231 -1.140 32.379 1.00 18.25 116 LEU B CA 1
ATOM 2326 C C . LEU B 1 116 ? -12.088 -0.137 31.603 1.00 18.38 116 LEU B C 1
ATOM 2327 O O . LEU B 1 116 ? -13.254 0.076 31.936 1.00 18.35 116 LEU B O 1
ATOM 2332 N N . GLN B 1 117 ? -11.505 0.475 30.575 1.00 18.66 117 GLN B N 1
ATOM 2333 C CA . GLN B 1 117 ? -12.216 1.451 29.753 1.00 18.87 117 GLN B CA 1
ATOM 2334 C C . GLN B 1 117 ? -13.347 0.802 28.968 1.00 18.78 117 GLN B C 1
ATOM 2335 O O . GLN B 1 117 ? -14.437 1.370 28.860 1.00 18.83 117 GLN B O 1
ATOM 2341 N N . THR B 1 118 ? -13.090 -0.389 28.430 1.00 18.65 118 THR B N 1
ATOM 2342 C CA . THR B 1 118 ? -14.147 -1.188 27.811 1.00 18.47 118 THR B CA 1
ATOM 2343 C C . THR B 1 118 ? -15.272 -1.432 28.816 1.00 18.54 118 THR B C 1
ATOM 2344 O O . THR B 1 118 ? -16.445 -1.307 28.470 1.00 18.57 118 THR B O 1
ATOM 2348 N N . THR B 1 119 ? -14.904 -1.767 30.055 1.00 18.44 119 THR B N 1
ATOM 2349 C CA . THR B 1 119 ? -15.880 -2.027 31.121 1.00 18.52 119 THR B CA 1
ATOM 2350 C C . THR B 1 119 ? -16.753 -0.795 31.393 1.00 18.64 119 THR B C 1
ATOM 2351 O O . THR B 1 119 ? -17.976 -0.902 31.435 1.00 18.65 119 THR B O 1
ATOM 2355 N N . TYR B 1 120 ? -16.126 0.369 31.548 1.00 18.81 120 TYR B N 1
ATOM 2356 C CA . TYR B 1 120 ? -16.861 1.620 31.766 1.00 19.24 120 TYR B CA 1
ATOM 2357 C C . TYR B 1 120 ? -17.827 1.938 30.622 1.00 19.24 120 TYR B C 1
ATOM 2358 O O . TYR B 1 120 ? -18.990 2.270 30.859 1.00 18.81 120 TYR B O 1
ATOM 2367 N N . ASP B 1 121 ? -17.334 1.820 29.389 1.00 19.75 121 ASP B N 1
ATOM 2368 C CA . ASP B 1 121 ? -18.124 2.085 28.187 1.00 20.18 121 ASP B CA 1
ATOM 2369 C C . ASP B 1 121 ? -19.343 1.185 28.076 1.00 20.41 121 ASP B C 1
ATOM 2370 O O . ASP B 1 121 ? -20.430 1.648 27.722 1.00 20.21 121 ASP B O 1
ATOM 2375 N N . LEU B 1 122 ? -19.148 -0.101 28.372 1.00 20.60 122 LEU B N 1
ATOM 2376 C CA . LEU B 1 122 ? -20.217 -1.099 28.308 1.00 20.82 122 LEU B CA 1
ATOM 2377 C C . LEU B 1 122 ? -21.301 -0.841 29.348 1.00 20.89 122 LEU B C 1
ATOM 2378 O O . LEU B 1 122 ? -22.485 -0.931 29.045 1.00 20.57 122 LEU B O 1
ATOM 2383 N N . LEU B 1 123 ? -20.889 -0.520 30.573 1.00 21.44 123 LEU B N 1
ATOM 2384 C CA . LEU B 1 123 ? -21.837 -0.252 31.658 1.00 22.02 123 LEU B CA 1
ATOM 2385 C C . LEU B 1 123 ? -22.687 0.988 31.362 1.00 22.68 123 LEU B C 1
ATOM 2386 O O . LEU B 1 123 ? -23.861 1.040 31.724 1.00 22.58 123 LEU B O 1
ATOM 2391 N N . GLU B 1 124 ? -22.082 1.967 30.686 1.00 23.74 124 GLU B N 1
ATOM 2392 C CA . GLU B 1 124 ? -22.777 3.166 30.210 1.00 24.65 124 GLU B CA 1
ATOM 2393 C C . GLU B 1 124 ? -23.856 2.830 29.197 1.00 24.76 124 GLU B C 1
ATOM 2394 O O . GLU B 1 124 ? -24.925 3.441 29.194 1.00 24.92 124 GLU B O 1
ATOM 2400 N N . ARG B 1 125 ? -23.557 1.868 28.328 1.00 24.98 125 ARG B N 1
ATOM 2401 C CA . ARG B 1 125 ? -24.504 1.383 27.327 1.00 25.05 125 ARG B CA 1
ATOM 2402 C C . ARG B 1 125 ? -25.621 0.551 27.956 1.00 24.81 125 ARG B C 1
ATOM 2403 O O . ARG B 1 125 ? -26.555 0.141 27.269 1.00 25.02 125 ARG B O 1
ATOM 2411 N N . GLY B 1 126 ? -25.515 0.307 29.261 1.00 24.42 126 GLY B N 1
ATOM 2412 C CA . GLY B 1 126 ? -26.526 -0.440 30.008 1.00 24.18 126 GLY B CA 1
ATOM 2413 C C . GLY B 1 126 ? -26.306 -1.943 30.023 1.00 23.87 126 GLY B C 1
ATOM 2414 O O . GLY B 1 126 ? -27.201 -2.701 30.393 1.00 23.99 126 GLY B O 1
ATOM 2415 N N . LEU B 1 127 ? -25.112 -2.372 29.622 1.00 23.46 127 LEU B N 1
ATOM 2416 C CA . LEU B 1 127 ? -24.755 -3.789 29.619 1.00 23.04 127 LEU B CA 1
ATOM 2417 C C . LEU B 1 127 ? -24.210 -4.238 30.968 1.00 22.58 127 LEU B C 1
ATOM 2418 O O . LEU B 1 127 ? -23.589 -3.459 31.691 1.00 22.47 127 LEU B O 1
ATOM 2423 N N . ASN B 1 128 ? -24.455 -5.499 31.304 1.00 22.11 128 ASN B N 1
ATOM 2424 C CA . ASN B 1 128 ? -23.807 -6.114 32.451 1.00 21.84 128 ASN B CA 1
ATOM 2425 C C . ASN B 1 128 ? -22.455 -6.672 32.013 1.00 20.99 128 ASN B C 1
ATOM 2426 O O . ASN B 1 128 ? -22.349 -7.301 30.956 1.00 20.87 128 ASN B O 1
ATOM 2431 N N . VAL B 1 129 ? -21.425 -6.421 32.817 1.00 20.02 129 VAL B N 1
ATOM 2432 C CA . VAL B 1 129 ? -20.071 -6.857 32.491 1.00 19.04 129 VAL B CA 1
ATOM 2433 C C . VAL B 1 129 ? -19.592 -7.881 33.512 1.00 18.51 129 VAL B C 1
ATOM 2434 O O . VAL B 1 129 ? -19.642 -7.644 34.724 1.00 18.36 129 VAL B O 1
ATOM 2438 N N . HIS B 1 130 ? -19.134 -9.020 33.008 1.00 17.70 130 HIS B N 1
ATOM 2439 C CA . HIS B 1 130 ? -18.616 -10.083 33.853 1.00 17.08 130 HIS B CA 1
ATOM 2440 C C . HIS B 1 130 ? -17.146 -10.254 33.516 1.00 16.60 130 HIS B C 1
ATOM 2441 O O . HIS B 1 130 ? -16.797 -10.725 32.430 1.00 16.59 130 HIS B O 1
ATOM 2448 N N . VAL B 1 131 ? -16.287 -9.836 34.442 1.00 15.79 131 VAL B N 1
ATOM 2449 C CA . VAL B 1 131 ? -14.848 -9.846 34.210 1.00 14.99 131 VAL B CA 1
ATOM 2450 C C . VAL B 1 131 ? -14.266 -11.174 34.681 1.00 14.56 131 VAL B C 1
ATOM 2451 O O . VAL B 1 131 ? -14.464 -11.576 35.826 1.00 14.38 131 VAL B O 1
ATOM 2455 N N . VAL B 1 132 ? -13.579 -11.865 33.776 1.00 13.99 132 VAL B N 1
ATOM 2456 C CA . VAL B 1 132 ? -12.987 -13.160 34.091 1.00 13.70 132 VAL B CA 1
ATOM 2457 C C . VAL B 1 132 ? -11.593 -12.898 34.642 1.00 13.53 132 VAL B C 1
ATOM 2458 O O . VAL B 1 132 ? -10.626 -12.785 33.884 1.00 13.10 132 VAL B O 1
ATOM 2462 N N . VAL B 1 133 ? -11.506 -12.792 35.967 1.00 13.23 133 VAL B N 1
ATOM 2463 C CA . VAL B 1 133 ? -10.279 -12.338 36.631 1.00 13.23 133 VAL B CA 1
ATOM 2464 C C . VAL B 1 133 ? -9.064 -13.219 36.340 1.00 13.33 133 VAL B C 1
ATOM 2465 O O . VAL B 1 133 ? -7.950 -12.702 36.196 1.00 13.67 133 VAL B O 1
ATOM 2469 N N . ASP B 1 134 ? -9.283 -14.531 36.231 1.00 13.00 134 ASP B N 1
ATOM 2470 C CA . ASP B 1 134 ? -8.196 -15.466 35.929 1.00 12.98 134 ASP B CA 1
ATOM 2471 C C . ASP B 1 134 ? -7.824 -15.524 34.437 1.00 13.18 134 ASP B C 1
ATOM 2472 O O . ASP B 1 134 ? -7.016 -16.358 34.017 1.00 12.86 134 ASP B O 1
ATOM 2477 N N . ALA B 1 135 ? -8.402 -14.608 33.660 1.00 13.22 135 ALA B N 1
ATOM 2478 C CA . ALA B 1 135 ? -8.065 -14.427 32.246 1.00 13.43 135 ALA B CA 1
ATOM 2479 C C . ALA B 1 135 ? -7.799 -12.944 31.924 1.00 13.63 135 ALA B C 1
ATOM 2480 O O . ALA B 1 135 ? -7.791 -12.536 30.758 1.00 13.77 135 ALA B O 1
ATOM 2482 N N . VAL B 1 136 ? -7.563 -12.152 32.969 1.00 13.92 136 VAL B N 1
ATOM 2483 C CA . VAL B 1 136 ? -7.310 -10.718 32.835 1.00 13.95 136 VAL B CA 1
ATOM 2484 C C . VAL B 1 136 ? -6.094 -10.333 33.671 1.00 14.27 136 VAL B C 1
ATOM 2485 O O . VAL B 1 136 ? -5.988 -10.721 34.840 1.00 14.34 136 VAL B O 1
ATOM 2489 N N . SER B 1 137 ? -5.173 -9.577 33.072 1.00 14.62 137 SER B N 1
ATOM 2490 C CA . SER B 1 137 ? -3.945 -9.181 33.768 1.00 14.99 137 SER B CA 1
ATOM 2491 C C . SER B 1 137 ? -3.366 -7.852 33.277 1.00 15.50 137 SER B C 1
ATOM 2492 O O . SER B 1 137 ? -3.889 -7.236 32.338 1.00 15.71 137 SER B O 1
ATOM 2495 N N . SER B 1 138 ? -2.287 -7.423 33.934 1.00 15.70 138 SER B N 1
ATOM 2496 C CA . SER B 1 138 ? -1.558 -6.198 33.596 1.00 15.82 138 SER B CA 1
ATOM 2497 C C . SER B 1 138 ? -0.059 -6.458 33.667 1.00 15.96 138 SER B C 1
ATOM 2498 O O . SER B 1 138 ? 0.373 -7.511 34.138 1.00 15.89 138 SER B O 1
ATOM 2501 N N . ARG B 1 139 ? 0.735 -5.490 33.212 1.00 16.38 139 ARG B N 1
ATOM 2502 C CA . ARG B 1 139 ? 2.188 -5.534 33.395 1.00 16.73 139 ARG B CA 1
ATOM 2503 C C . ARG B 1 139 ? 2.546 -5.509 34.884 1.00 16.56 139 ARG B C 1
ATOM 2504 O O . ARG B 1 139 ? 3.499 -6.160 35.317 1.00 16.57 139 ARG B O 1
ATOM 2512 N N . SER B 1 140 ? 1.762 -4.764 35.658 1.00 16.31 140 SER B N 1
ATOM 2513 C CA . SER B 1 140 ? 2.015 -4.581 37.082 1.00 16.45 140 SER B CA 1
ATOM 2514 C C . SER B 1 140 ? 0.933 -5.256 37.927 1.00 16.25 140 SER B C 1
ATOM 2515 O O . SER B 1 140 ? -0.244 -5.191 37.591 1.00 16.46 140 SER B O 1
ATOM 2518 N N . HIS B 1 141 ? 1.340 -5.895 39.023 1.00 16.04 141 HIS B N 1
ATOM 2519 C CA . HIS B 1 141 ? 0.399 -6.535 39.948 1.00 16.01 141 HIS B CA 1
ATOM 2520 C C . HIS B 1 141 ? -0.554 -5.517 40.567 1.00 15.53 141 HIS B C 1
ATOM 2521 O O . HIS B 1 141 ? -1.725 -5.806 40.756 1.00 15.23 141 HIS B O 1
ATOM 2528 N N . THR B 1 142 ? -0.027 -4.339 40.899 1.00 15.51 142 THR B N 1
ATOM 2529 C CA . THR B 1 142 ? -0.816 -3.276 41.522 1.00 15.38 142 THR B CA 1
ATOM 2530 C C . THR B 1 142 ? -1.906 -2.759 40.581 1.00 15.28 142 THR B C 1
ATOM 2531 O O . THR B 1 142 ? -3.057 -2.617 40.990 1.00 15.39 142 THR B O 1
ATOM 2535 N N . ASP B 1 143 ? -1.537 -2.495 39.328 1.00 15.10 143 ASP B N 1
ATOM 2536 C CA . ASP B 1 143 ? -2.487 -2.022 38.315 1.00 15.06 143 ASP B CA 1
ATOM 2537 C C . ASP B 1 143 ? -3.612 -3.025 38.107 1.00 14.68 143 ASP B C 1
ATOM 2538 O O . ASP B 1 143 ? -4.775 -2.642 38.025 1.00 14.70 143 ASP B O 1
ATOM 2543 N N . ARG B 1 144 ? -3.247 -4.303 38.019 1.00 14.38 144 ARG B N 1
ATOM 2544 C CA . ARG B 1 144 ? -4.209 -5.399 37.865 1.00 14.20 144 ARG B CA 1
ATOM 2545 C C . ARG B 1 144 ? -5.144 -5.500 39.068 1.00 14.00 144 ARG B C 1
ATOM 2546 O O . ARG B 1 144 ? -6.360 -5.607 38.910 1.00 13.88 144 ARG B O 1
ATOM 2554 N N . HIS B 1 145 ? -4.559 -5.453 40.262 1.00 13.85 145 HIS B N 1
ATOM 2555 C CA . HIS B 1 145 ? -5.300 -5.557 41.516 1.00 13.93 145 HIS B CA 1
ATOM 2556 C C . HIS B 1 145 ? -6.375 -4.473 41.673 1.00 13.93 145 HIS B C 1
ATOM 2557 O O . HIS B 1 145 ? -7.524 -4.773 42.020 1.00 13.59 145 HIS B O 1
ATOM 2564 N N . PHE B 1 146 ? -6.005 -3.223 41.410 1.00 13.97 146 PHE B N 1
ATOM 2565 C CA . PHE B 1 146 ? -6.932 -2.100 41.579 1.00 13.92 146 PHE B CA 1
ATOM 2566 C C . PHE B 1 146 ? -7.844 -1.870 40.376 1.00 14.28 146 PHE B C 1
ATOM 2567 O O . PHE B 1 146 ? -8.895 -1.232 40.500 1.00 14.60 146 PHE B O 1
ATOM 2575 N N . ALA B 1 147 ? -7.449 -2.404 39.224 1.00 14.43 147 ALA B N 1
ATOM 2576 C CA . ALA B 1 147 ? -8.339 -2.495 38.067 1.00 14.89 147 ALA B CA 1
ATOM 2577 C C . ALA B 1 147 ? -9.606 -3.275 38.417 1.00 15.10 147 ALA B C 1
ATOM 2578 O O . ALA B 1 147 ? -10.709 -2.819 38.138 1.00 15.16 147 ALA B O 1
ATOM 2580 N N . PHE B 1 148 ? -9.436 -4.451 39.022 1.00 15.81 148 PHE B N 1
ATOM 2581 C CA . PHE B 1 148 ? -10.558 -5.254 39.509 1.00 16.40 148 PHE B CA 1
ATOM 2582 C C . PHE B 1 148 ? -11.433 -4.488 40.498 1.00 17.11 148 PHE B C 1
ATOM 2583 O O . PHE B 1 148 ? -12.663 -4.524 40.399 1.00 17.16 148 PHE B O 1
ATOM 2591 N N . LYS B 1 149 ? -10.795 -3.792 41.439 1.00 17.89 149 LYS B N 1
ATOM 2592 C CA . LYS B 1 149 ? -11.508 -2.980 42.431 1.00 18.94 149 LYS B CA 1
ATOM 2593 C C . LYS B 1 149 ? -12.310 -1.846 41.786 1.00 19.01 149 LYS B C 1
ATOM 2594 O O . LYS B 1 149 ? -13.448 -1.588 42.174 1.00 18.85 149 LYS B O 1
ATOM 2600 N N . GLN B 1 150 ? -11.711 -1.183 40.797 1.00 19.57 150 GLN B N 1
ATOM 2601 C CA . GLN B 1 150 ? -12.393 -0.138 40.022 1.00 20.05 150 GLN B CA 1
ATOM 2602 C C . GLN B 1 150 ? -13.584 -0.691 39.246 1.00 20.44 150 GLN B C 1
ATOM 2603 O O . GLN B 1 150 ? -14.663 -0.101 39.245 1.00 20.30 150 GLN B O 1
ATOM 2609 N N . MET B 1 151 ? -13.367 -1.822 38.577 1.00 21.16 151 MET B N 1
ATOM 2610 C CA . MET B 1 151 ? -14.421 -2.516 37.836 1.00 21.95 151 MET B CA 1
ATOM 2611 C C . MET B 1 151 ? -15.563 -2.893 38.772 1.00 21.67 151 MET B C 1
ATOM 2612 O O . MET B 1 151 ? -16.724 -2.598 38.489 1.00 21.66 151 MET B O 1
ATOM 2617 N N . GLU B 1 152 ? -15.214 -3.518 39.896 1.00 21.89 152 GLU B N 1
ATOM 2618 C CA . GLU B 1 152 ? -16.168 -3.852 40.959 1.00 22.36 152 GLU B CA 1
ATOM 2619 C C . GLU B 1 152 ? -16.978 -2.632 41.414 1.00 22.07 152 GLU B C 1
ATOM 2620 O O . GLU B 1 152 ? -18.198 -2.713 41.528 1.00 22.06 152 GLU B O 1
ATOM 2626 N N . GLN B 1 153 ? -16.291 -1.511 41.650 1.00 22.16 153 GLN B N 1
ATOM 2627 C CA . GLN B 1 153 ? -16.918 -0.251 42.088 1.00 22.26 153 GLN B CA 1
ATOM 2628 C C . GLN B 1 153 ? -17.974 0.275 41.107 1.00 21.64 153 GLN B C 1
ATOM 2629 O O . GLN B 1 153 ? -19.023 0.773 41.522 1.00 21.43 153 GLN B O 1
ATOM 2635 N N . ALA B 1 154 ? -17.684 0.164 39.811 1.00 21.09 154 ALA B N 1
ATOM 2636 C CA . ALA B 1 154 ? -18.594 0.613 38.754 1.00 20.40 154 ALA B CA 1
ATOM 2637 C C . ALA B 1 154 ? -19.768 -0.347 38.526 1.00 19.97 154 ALA B C 1
ATOM 2638 O O . ALA B 1 154 ? -20.701 -0.030 37.783 1.00 19.91 154 ALA B O 1
ATOM 2640 N N . GLY B 1 155 ? -19.718 -1.519 39.158 1.00 19.49 155 GLY B N 1
ATOM 2641 C CA . GLY B 1 155 ? -20.814 -2.490 39.074 1.00 18.64 155 GLY B CA 1
ATOM 2642 C C . GLY B 1 155 ? -20.551 -3.721 38.222 1.00 18.24 155 GLY B C 1
ATOM 2643 O O . GLY B 1 155 ? -21.458 -4.534 38.002 1.00 18.13 155 GLY B O 1
ATOM 2644 N N . ALA B 1 156 ? -19.320 -3.867 37.738 1.00 17.46 156 ALA B N 1
ATOM 2645 C CA . ALA B 1 156 ? -18.928 -5.073 37.018 1.00 17.00 156 ALA B CA 1
ATOM 2646 C C . ALA B 1 156 ? -18.737 -6.238 37.988 1.00 16.65 156 ALA B C 1
ATOM 2647 O O . ALA B 1 156 ? -18.249 -6.058 39.108 1.00 16.53 156 ALA B O 1
ATOM 2649 N N . ILE B 1 157 ? -19.122 -7.429 37.541 1.00 16.14 157 ILE B N 1
ATOM 2650 C CA . ILE B 1 157 ? -19.011 -8.648 38.339 1.00 15.58 157 ILE B CA 1
ATOM 2651 C C . ILE B 1 157 ? -17.626 -9.270 38.160 1.00 15.12 157 ILE B C 1
ATOM 2652 O O . ILE B 1 157 ? -17.175 -9.488 37.033 1.00 14.93 157 ILE B O 1
ATOM 2657 N N . LEU B 1 158 ? -16.951 -9.552 39.269 1.00 14.51 158 LEU B N 1
ATOM 2658 C CA . LEU B 1 158 ? -15.647 -10.208 39.207 1.00 14.20 158 LEU B CA 1
ATOM 2659 C C . LEU B 1 158 ? -15.818 -11.714 39.344 1.00 14.05 158 LEU B C 1
ATOM 2660 O O . LEU B 1 158 ? -16.055 -12.224 40.438 1.00 14.25 158 LEU B O 1
ATOM 2665 N N . THR B 1 159 ? -15.701 -12.420 38.225 1.00 13.62 159 THR B N 1
ATOM 2666 C CA . THR B 1 159 ? -15.967 -13.860 38.196 1.00 13.60 159 THR B CA 1
ATOM 2667 C C . THR B 1 159 ? -14.720 -14.648 37.769 1.00 13.44 159 THR B C 1
ATOM 2668 O O . THR B 1 159 ? -13.669 -14.060 37.512 1.00 13.20 159 THR B O 1
ATOM 2672 N N . THR B 1 160 ? -14.832 -15.973 37.712 1.00 13.24 160 THR B N 1
ATOM 2673 C CA . THR B 1 160 ? -13.721 -16.808 37.245 1.00 13.61 160 THR B CA 1
ATOM 2674 C C . THR B 1 160 ? -14.156 -17.691 36.077 1.00 13.69 160 THR B C 1
ATOM 2675 O O . THR B 1 160 ? -15.343 -17.808 35.789 1.00 13.78 160 THR B O 1
ATOM 2679 N N . SER B 1 161 ? -13.181 -18.293 35.401 1.00 14.26 161 SER B N 1
ATOM 2680 C CA . SER B 1 161 ? -13.434 -19.134 34.226 1.00 14.09 161 SER B CA 1
ATOM 2681 C C . SER B 1 161 ? -14.432 -20.269 34.468 1.00 14.11 161 SER B C 1
ATOM 2682 O O . SER B 1 161 ? -15.377 -20.422 33.697 1.00 13.67 161 SER B O 1
ATOM 2685 N N . GLU B 1 162 ? -14.233 -21.057 35.528 1.00 14.18 162 GLU B N 1
ATOM 2686 C CA . GLU B 1 162 ? -15.125 -22.200 35.786 1.00 14.56 162 GLU B CA 1
ATOM 2687 C C . GLU B 1 162 ? -16.512 -21.759 36.230 1.00 14.28 162 GLU B C 1
ATOM 2688 O O . GLU B 1 162 ? -17.510 -22.381 35.856 1.00 14.03 162 GLU B O 1
ATOM 2694 N N . ALA B 1 163 ? -16.567 -20.692 37.029 1.00 14.04 163 ALA B N 1
ATOM 2695 C CA . ALA B 1 163 ? -17.836 -20.120 37.475 1.00 14.13 163 ALA B CA 1
ATOM 2696 C C . ALA B 1 163 ? -18.680 -19.672 36.276 1.00 14.33 163 ALA B C 1
ATOM 2697 O O . ALA B 1 163 ? -19.883 -19.919 36.227 1.00 13.78 163 ALA B O 1
ATOM 2699 N N . THR B 1 164 ? -18.027 -19.024 35.312 1.00 14.68 164 THR B N 1
ATOM 2700 C CA . THR B 1 164 ? -18.685 -18.519 34.108 1.00 15.27 164 THR B CA 1
ATOM 2701 C C . THR B 1 164 ? -19.154 -19.653 33.199 1.00 15.37 164 THR B C 1
ATOM 2702 O O . THR B 1 164 ? -20.306 -19.678 32.781 1.00 15.52 164 THR B O 1
ATOM 2706 N N . ILE B 1 165 ? -18.260 -20.597 32.919 1.00 15.73 165 ILE B N 1
ATOM 2707 C CA . ILE B 1 165 ? -18.556 -21.700 32.007 1.00 16.01 165 ILE B CA 1
ATOM 2708 C C . ILE B 1 165 ? -19.700 -22.572 32.535 1.00 16.10 165 ILE B C 1
ATOM 2709 O O . ILE B 1 165 ? -20.624 -22.897 31.791 1.00 15.79 165 ILE B O 1
ATOM 2714 N N . LEU B 1 166 ? -19.650 -22.926 33.818 1.00 16.11 166 LEU B N 1
ATOM 2715 C CA . LEU B 1 166 ? -20.726 -23.707 34.420 1.00 16.60 166 LEU B CA 1
ATOM 2716 C C . LEU B 1 166 ? -21.983 -22.887 34.666 1.00 16.61 166 LEU B C 1
ATOM 2717 O O . LEU B 1 166 ? -23.092 -23.418 34.602 1.00 16.89 166 LEU B O 1
ATOM 2722 N N . GLY B 1 167 ? -21.807 -21.595 34.936 1.00 16.46 167 GLY B N 1
ATOM 2723 C CA . GLY B 1 167 ? -22.932 -20.684 35.118 1.00 16.28 167 GLY B CA 1
ATOM 2724 C C . GLY B 1 167 ? -23.791 -20.568 33.874 1.00 16.44 167 GLY B C 1
ATOM 2725 O O . GLY B 1 167 ? -25.013 -20.425 33.966 1.00 16.31 167 GLY B O 1
ATOM 2726 N N . LEU B 1 168 ? -23.152 -20.642 32.707 1.00 16.31 168 LEU B N 1
ATOM 2727 C CA . LEU B 1 168 ? -23.861 -20.562 31.428 1.00 16.64 168 LEU B CA 1
ATOM 2728 C C . LEU B 1 168 ? -24.800 -21.738 31.167 1.00 16.60 168 LEU B C 1
ATOM 2729 O O . LEU B 1 168 ? -25.816 -21.572 30.504 1.00 16.76 168 LEU B O 1
ATOM 2734 N N . VAL B 1 169 ? -24.455 -22.924 31.664 1.00 16.82 169 VAL B N 1
ATOM 2735 C CA . VAL B 1 169 ? -25.271 -24.115 31.404 1.00 17.03 169 VAL B CA 1
ATOM 2736 C C . VAL B 1 169 ? -26.262 -24.451 32.527 1.00 17.34 169 VAL B C 1
ATOM 2737 O O . VAL B 1 169 ? -27.307 -25.040 32.268 1.00 17.42 169 VAL B O 1
ATOM 2741 N N . GLY B 1 170 ? -25.918 -24.101 33.767 1.00 17.53 170 GLY B N 1
ATOM 2742 C CA . GLY B 1 170 ? -26.866 -24.141 34.882 1.00 17.96 170 GLY B CA 1
ATOM 2743 C C . GLY B 1 170 ? -27.187 -25.489 35.504 1.00 18.16 170 GLY B C 1
ATOM 2744 O O . GLY B 1 170 ? -27.798 -25.544 36.571 1.00 18.10 170 GLY B O 1
ATOM 2745 N N . GLY B 1 171 ? -26.781 -26.570 34.842 1.00 18.26 171 GLY B N 1
ATOM 2746 C CA . GLY B 1 171 ? -26.993 -27.920 35.355 1.00 18.47 171 GLY B CA 1
ATOM 2747 C C . GLY B 1 171 ? -26.372 -28.987 34.471 1.00 18.75 171 GLY B C 1
ATOM 2748 O O . GLY B 1 171 ? -26.020 -28.725 33.320 1.00 18.29 171 GLY B O 1
ATOM 2749 N N . SER B 1 172 ? -26.249 -30.196 35.011 1.00 19.05 172 SER B N 1
ATOM 2750 C CA . SER B 1 172 ? -25.615 -31.304 34.287 1.00 19.70 172 SER B CA 1
ATOM 2751 C C . SER B 1 172 ? -26.536 -31.983 33.258 1.00 19.94 172 SER B C 1
ATOM 2752 O O . SER B 1 172 ? -26.087 -32.836 32.487 1.00 19.95 172 SER B O 1
ATOM 2755 N N . ASP B 1 173 ? -27.814 -31.603 33.249 1.00 20.26 173 ASP B N 1
ATOM 2756 C CA . ASP B 1 173 ? -28.755 -32.080 32.231 1.00 20.75 173 ASP B CA 1
ATOM 2757 C C . ASP B 1 173 ? -28.720 -31.262 30.939 1.00 20.63 173 ASP B C 1
ATOM 2758 O O . ASP B 1 173 ? -29.282 -31.682 29.921 1.00 20.55 173 ASP B O 1
ATOM 2763 N N . HIS B 1 174 ? -28.063 -30.102 30.981 1.00 20.38 174 HIS B N 1
ATOM 2764 C CA . HIS B 1 174 ? -27.927 -29.247 29.802 1.00 20.10 174 HIS B CA 1
ATOM 2765 C C . HIS B 1 174 ? -27.302 -30.043 28.648 1.00 20.08 174 HIS B C 1
ATOM 2766 O O . HIS B 1 174 ? -26.343 -30.784 28.866 1.00 20.01 174 HIS B O 1
ATOM 2773 N N . PRO B 1 175 ? -27.859 -29.912 27.424 1.00 20.03 175 PRO B N 1
ATOM 2774 C CA . PRO B 1 175 ? -27.353 -30.647 26.260 1.00 20.14 175 PRO B CA 1
ATOM 2775 C C . PRO B 1 175 ? -25.861 -30.444 25.993 1.00 20.18 175 PRO B C 1
ATOM 2776 O O . PRO B 1 175 ? -25.194 -31.364 25.521 1.00 20.31 175 PRO B O 1
ATOM 2780 N N . LYS B 1 176 ? -25.349 -29.258 26.311 1.00 20.15 176 LYS B N 1
ATOM 2781 C CA . LYS B 1 176 ? -23.938 -28.946 26.109 1.00 20.34 176 LYS B CA 1
ATOM 2782 C C . LYS B 1 176 ? -23.056 -29.173 27.343 1.00 20.28 176 LYS B C 1
ATOM 2783 O O . LYS B 1 176 ? -21.848 -28.933 27.284 1.00 20.17 176 LYS B O 1
ATOM 2789 N N . PHE B 1 177 ? -23.643 -29.639 28.448 1.00 20.21 177 PHE B N 1
ATOM 2790 C CA . PHE B 1 177 ? -22.886 -29.774 29.699 1.00 20.26 177 PHE B CA 1
ATOM 2791 C C . PHE B 1 177 ? -21.575 -30.545 29.550 1.00 20.50 177 PHE B C 1
ATOM 2792 O O . PHE B 1 177 ? -20.515 -30.041 29.918 1.00 20.56 177 PHE B O 1
ATOM 2800 N N . LYS B 1 178 ? -21.653 -31.763 29.019 1.00 20.89 178 LYS B N 1
ATOM 2801 C CA . LYS B 1 178 ? -20.476 -32.628 28.925 1.00 21.33 178 LYS B CA 1
ATOM 2802 C C . LYS B 1 178 ? -19.389 -32.025 28.031 1.00 21.20 178 LYS B C 1
ATOM 2803 O O . LYS B 1 178 ? -18.198 -32.220 28.279 1.00 20.98 178 LYS B O 1
ATOM 2809 N N . GLU B 1 179 ? -19.813 -31.287 27.006 1.00 21.01 179 GLU B N 1
ATOM 2810 C CA . GLU B 1 179 ? -18.899 -30.633 26.064 1.00 21.19 179 GLU B CA 1
ATOM 2811 C C . GLU B 1 179 ? -18.104 -29.494 26.713 1.00 20.52 179 GLU B C 1
ATOM 2812 O O . GLU B 1 179 ? -16.897 -29.381 26.503 1.00 20.48 179 GLU B O 1
ATOM 2818 N N . VAL B 1 180 ? -18.774 -28.661 27.508 1.00 19.98 180 VAL B N 1
ATOM 2819 C CA . VAL B 1 180 ? -18.081 -27.579 28.224 1.00 19.47 180 VAL B CA 1
ATOM 2820 C C . VAL B 1 180 ? -17.375 -28.071 29.492 1.00 19.20 180 VAL B C 1
ATOM 2821 O O . VAL B 1 180 ? -16.405 -27.459 29.939 1.00 19.02 180 VAL B O 1
ATOM 2825 N N . GLN B 1 181 ? -17.856 -29.183 30.055 1.00 19.16 181 GLN B N 1
ATOM 2826 C CA . GLN B 1 181 ? -17.226 -29.802 31.226 1.00 19.27 181 GLN B CA 1
ATOM 2827 C C . GLN B 1 181 ? -15.791 -30.211 30.909 1.00 18.92 181 GLN B C 1
ATOM 2828 O O . GLN B 1 181 ? -14.906 -30.094 31.762 1.00 18.55 181 GLN B O 1
ATOM 2834 N N . LYS B 1 182 ? -15.581 -30.679 29.678 1.00 18.79 182 LYS B N 1
ATOM 2835 C CA . LYS B 1 182 ? -14.253 -31.028 29.165 1.00 18.88 182 LYS B CA 1
ATOM 2836 C C . LYS B 1 182 ? -13.239 -29.912 29.347 1.00 18.60 182 LYS B C 1
ATOM 2837 O O . LYS B 1 182 ? -12.070 -30.173 29.632 1.00 18.89 182 LYS B O 1
ATOM 2843 N N . LEU B 1 183 ? -13.697 -28.671 29.187 1.00 18.22 183 LEU B N 1
ATOM 2844 C CA . LEU B 1 183 ? -12.825 -27.499 29.254 1.00 17.85 183 LEU B CA 1
ATOM 2845 C C . LEU B 1 183 ? -12.351 -27.195 30.671 1.00 17.69 183 LEU B C 1
ATOM 2846 O O . LEU B 1 183 ? -11.366 -26.481 30.852 1.00 17.78 183 LEU B O 1
ATOM 2851 N N . ILE B 1 184 ? -13.054 -27.738 31.663 1.00 17.35 184 ILE B N 1
ATOM 2852 C CA . ILE B 1 184 ? -12.786 -27.433 33.072 1.00 17.21 184 ILE B CA 1
ATOM 2853 C C . ILE B 1 184 ? -12.476 -28.673 33.921 1.00 17.22 184 ILE B C 1
ATOM 2854 O O . ILE B 1 184 ? -12.537 -28.622 35.148 1.00 17.37 184 ILE B O 1
ATOM 2859 N N . LEU B 1 185 ? -12.136 -29.777 33.259 1.00 17.24 185 LEU B N 1
ATOM 2860 C CA . LEU B 1 185 ? -11.717 -31.011 33.933 1.00 17.37 185 LEU B CA 1
ATOM 2861 C C . LEU B 1 185 ? -10.552 -30.740 34.883 1.00 16.86 185 LEU B C 1
ATOM 2862 O O . LEU B 1 185 ? -10.520 -31.253 35.997 1.00 16.79 185 LEU B O 1
ATOM 2867 N N . THR B 1 186 ? -9.598 -29.933 34.423 1.00 16.44 186 THR B N 1
ATOM 2868 C CA . THR B 1 186 ? -8.514 -29.449 35.264 1.00 16.10 186 THR B CA 1
ATOM 2869 C C . THR B 1 186 ? -8.814 -28.015 35.685 1.00 15.96 186 THR B C 1
ATOM 2870 O O . THR B 1 186 ? -9.359 -27.231 34.902 1.00 15.62 186 THR B O 1
ATOM 2874 N N . SER B 1 187 ? -8.457 -27.679 36.922 1.00 15.64 187 SER B N 1
ATOM 2875 C CA . SER B 1 187 ? -8.611 -26.315 37.418 1.00 15.71 187 SER B CA 1
ATOM 2876 C C . SER B 1 187 ? -7.828 -25.358 36.534 1.00 15.39 187 SER B C 1
ATOM 2877 O O . SER B 1 187 ? -6.789 -25.730 35.980 1.00 15.02 187 SER B O 1
ATOM 2880 N N . ALA B 1 188 ? -8.331 -24.132 36.396 1.00 15.18 188 ALA B N 1
ATOM 2881 C CA . ALA B 1 188 ? -7.624 -23.097 35.643 1.00 15.10 188 ALA B CA 1
ATOM 2882 C C . ALA B 1 188 ? -6.305 -22.760 36.333 1.00 15.13 188 ALA B C 1
ATOM 2883 O O . ALA B 1 188 ? -6.229 -22.816 37.562 1.00 15.02 188 ALA B O 1
ATOM 2885 N N . PRO B 1 189 ? -5.263 -22.414 35.548 1.00 15.28 189 PRO B N 1
ATOM 2886 C CA . PRO B 1 189 ? -3.959 -22.052 36.115 1.00 15.49 189 PRO B CA 1
ATOM 2887 C C . PRO B 1 189 ? -4.047 -20.951 37.175 1.00 15.46 189 PRO B C 1
ATOM 2888 O O . PRO B 1 189 ? -4.876 -20.044 37.066 1.00 15.31 189 PRO B O 1
ATOM 2892 N N . ASP B 1 190 ? -3.195 -21.049 38.194 1.00 15.39 190 ASP B N 1
ATOM 2893 C CA . ASP B 1 190 ? -3.180 -20.106 39.311 1.00 15.32 190 ASP B CA 1
ATOM 2894 C C . ASP B 1 190 ? -2.487 -18.795 38.914 1.00 14.96 190 ASP B C 1
ATOM 2895 O O . ASP B 1 190 ? -1.316 -18.801 38.539 1.00 15.05 190 ASP B O 1
ATOM 2900 N N . THR B 1 191 ? -3.210 -17.678 38.999 1.00 14.55 191 THR B N 1
ATOM 2901 C CA . THR B 1 191 ? -2.634 -16.366 38.671 1.00 14.12 191 THR B CA 1
ATOM 2902 C C . THR B 1 191 ? -2.401 -15.475 39.903 1.00 14.24 191 THR B C 1
ATOM 2903 O O . THR B 1 191 ? -2.464 -14.246 39.819 1.00 13.98 191 THR B O 1
ATOM 2907 N N . GLY B 1 192 ? -2.108 -16.116 41.035 1.00 14.58 192 GLY B N 1
ATOM 2908 C CA . GLY B 1 192 ? -1.712 -15.433 42.269 1.00 14.92 192 GLY B CA 1
ATOM 2909 C C . GLY B 1 192 ? -2.740 -14.491 42.873 1.00 15.26 192 GLY B C 1
ATOM 2910 O O . GLY B 1 192 ? -2.383 -13.539 43.571 1.00 15.29 192 GLY B O 1
ATOM 2911 N N . LEU B 1 193 ? -4.016 -14.771 42.625 1.00 15.29 193 LEU B N 1
ATOM 2912 C CA . LEU B 1 193 ? -5.106 -13.895 43.059 1.00 15.53 193 LEU B CA 1
ATOM 2913 C C . LEU B 1 193 ? -5.591 -14.108 44.494 1.00 15.92 193 LEU B C 1
ATOM 2914 O O . LEU B 1 193 ? -6.359 -13.296 45.011 1.00 15.50 193 LEU B O 1
ATOM 2919 N N . VAL B 1 194 ? -5.152 -15.192 45.130 1.00 16.51 194 VAL B N 1
ATOM 2920 C CA . VAL B 1 194 ? -5.594 -15.507 46.490 1.00 17.13 194 VAL B CA 1
ATOM 2921 C C . VAL B 1 194 ? -4.484 -15.182 47.491 1.00 17.83 194 VAL B C 1
ATOM 2922 O O . VAL B 1 194 ? -3.351 -15.629 47.320 1.00 17.69 194 VAL B O 1
ATOM 2926 N N . PRO B 1 195 ? -4.803 -14.399 48.540 1.00 18.72 195 PRO B N 1
ATOM 2927 C CA . PRO B 1 195 ? -3.772 -14.129 49.543 1.00 19.55 195 PRO B CA 1
ATOM 2928 C C . PRO B 1 195 ? -3.316 -15.409 50.240 1.00 20.45 195 PRO B C 1
ATOM 2929 O O . PRO B 1 195 ? -4.146 -16.259 50.560 1.00 20.44 195 PRO B O 1
ATOM 2933 N N . LEU B 1 196 ? -2.005 -15.559 50.428 1.00 21.91 196 LEU B N 1
ATOM 2934 C CA . LEU B 1 196 ? -1.454 -16.651 51.238 1.00 23.54 196 LEU B CA 1
ATOM 2935 C C . LEU B 1 196 ? -1.936 -16.453 52.675 1.00 24.73 196 LEU B C 1
ATOM 2936 O O . LEU B 1 196 ? -1.933 -15.328 53.180 1.00 24.48 196 LEU B O 1
ATOM 2941 N N . SER B 1 197 ? -2.342 -17.542 53.326 1.00 26.49 197 SER B N 1
ATOM 2942 C CA . SER B 1 197 ? -3.018 -17.452 54.618 1.00 28.69 197 SER B CA 1
ATOM 2943 C C . SER B 1 197 ? -2.181 -17.804 55.849 1.00 30.18 197 SER B C 1
ATOM 2944 O O . SER B 1 197 ? -1.321 -18.687 55.802 1.00 30.31 197 SER B O 1
ATOM 2947 N N . LYS B 1 198 ? -2.485 -17.121 56.955 1.00 32.24 198 LYS B N 1
ATOM 2948 C CA . LYS B 1 198 ? -1.801 -17.316 58.234 1.00 34.02 198 LYS B CA 1
ATOM 2949 C C . LYS B 1 198 ? -2.288 -18.542 59.000 1.00 34.96 198 LYS B C 1
ATOM 2950 O O . LYS B 1 198 ? -3.497 -18.793 59.097 1.00 35.39 198 LYS B O 1
ATOM 2956 N N . LEU B 1 199 ? -1.331 -19.290 59.553 1.00 35.85 199 LEU B N 1
ATOM 2957 C CA . LEU B 1 199 ? -1.618 -20.517 60.301 1.00 36.59 199 LEU B CA 1
ATOM 2958 C C . LEU B 1 199 ? -2.184 -20.211 61.693 1.00 36.82 199 LEU B C 1
ATOM 2959 O O . LEU B 1 199 ? -2.121 -21.034 62.611 1.00 36.99 199 LEU B O 1
ATOM 2965 N N . ALA C 1 8 ? -31.238 -7.613 57.676 1.00 26.85 8 ALA C N 1
ATOM 2966 C CA . ALA C 1 8 ? -31.578 -9.063 57.801 1.00 26.73 8 ALA C CA 1
ATOM 2967 C C . ALA C 1 8 ? -31.081 -9.634 59.128 1.00 26.45 8 ALA C C 1
ATOM 2968 O O . ALA C 1 8 ? -29.881 -9.868 59.305 1.00 26.71 8 ALA C O 1
ATOM 2970 N N . ARG C 1 9 ? -32.008 -9.847 60.059 1.00 26.06 9 ARG C N 1
ATOM 2971 C CA . ARG C 1 9 ? -31.666 -10.358 61.386 1.00 25.52 9 ARG C CA 1
ATOM 2972 C C . ARG C 1 9 ? -32.190 -11.777 61.548 1.00 25.18 9 ARG C C 1
ATOM 2973 O O . ARG C 1 9 ? -33.395 -11.991 61.708 1.00 25.20 9 ARG C O 1
ATOM 2981 N N . ILE C 1 10 ? -31.279 -12.743 61.487 1.00 24.73 10 ILE C N 1
ATOM 2982 C CA . ILE C 1 10 ? -31.652 -14.149 61.588 1.00 24.30 10 ILE C CA 1
ATOM 2983 C C . ILE C 1 10 ? -32.094 -14.543 62.993 1.00 23.83 10 ILE C C 1
ATOM 2984 O O . ILE C 1 10 ? -31.517 -14.114 63.994 1.00 23.46 10 ILE C O 1
ATOM 2989 N N . ASN C 1 11 ? -33.159 -15.332 63.040 1.00 23.30 11 ASN C N 1
ATOM 2990 C CA . ASN C 1 11 ? -33.566 -16.021 64.253 1.00 23.05 11 ASN C CA 1
ATOM 2991 C C . ASN C 1 11 ? -34.105 -17.400 63.856 1.00 22.74 11 ASN C C 1
ATOM 2992 O O . ASN C 1 11 ? -34.284 -17.661 62.661 1.00 22.67 11 ASN C O 1
ATOM 2997 N N . PRO C 1 12 ? -34.329 -18.298 64.836 1.00 22.48 12 PRO C N 1
ATOM 2998 C CA . PRO C 1 12 ? -34.807 -19.658 64.524 1.00 22.34 12 PRO C CA 1
ATOM 2999 C C . PRO C 1 12 ? -36.174 -19.747 63.832 1.00 22.20 12 PRO C C 1
ATOM 3000 O O . PRO C 1 12 ? -36.502 -20.789 63.262 1.00 22.31 12 PRO C O 1
ATOM 3004 N N . THR C 1 13 ? -36.944 -18.661 63.865 1.00 22.08 13 THR C N 1
ATOM 3005 C CA . THR C 1 13 ? -38.313 -18.641 63.334 1.00 22.20 13 THR C CA 1
ATOM 3006 C C . THR C 1 13 ? -38.431 -18.081 61.905 1.00 21.66 13 THR C C 1
ATOM 3007 O O . THR C 1 13 ? -39.440 -18.309 61.230 1.00 21.75 13 THR C O 1
ATOM 3011 N N . ASN C 1 14 ? -37.412 -17.357 61.446 1.00 21.00 14 ASN C N 1
ATOM 3012 C CA . ASN C 1 14 ? -37.452 -16.745 60.110 1.00 20.38 14 ASN C CA 1
ATOM 3013 C C . ASN C 1 14 ? -36.388 -17.264 59.139 1.00 19.75 14 ASN C C 1
ATOM 3014 O O . ASN C 1 14 ? -36.194 -16.692 58.060 1.00 19.75 14 ASN C O 1
ATOM 3019 N N . SER C 1 15 ? -35.714 -18.343 59.529 1.00 18.86 15 SER C N 1
ATOM 3020 C CA . SER C 1 15 ? -34.582 -18.880 58.776 1.00 18.14 15 SER C CA 1
ATOM 3021 C C . SER C 1 15 ? -34.727 -20.352 58.392 1.00 17.60 15 SER C C 1
ATOM 3022 O O . SER C 1 15 ? -35.469 -21.110 59.022 1.00 17.29 15 SER C O 1
ATOM 3025 N N . ALA C 1 16 ? -34.013 -20.735 57.336 1.00 17.19 16 ALA C N 1
ATOM 3026 C CA . ALA C 1 16 ? -33.808 -22.131 56.977 1.00 16.85 16 ALA C CA 1
ATOM 3027 C C . ALA C 1 16 ? -32.317 -22.381 56.776 1.00 16.76 16 ALA C C 1
ATOM 3028 O O . ALA C 1 16 ? -31.563 -21.462 56.423 1.00 16.68 16 ALA C O 1
ATOM 3030 N N . LEU C 1 17 ? -31.892 -23.619 57.013 1.00 16.57 17 LEU C N 1
ATOM 3031 C CA . LEU C 1 17 ? -30.527 -24.032 56.723 1.00 16.35 17 LEU C CA 1
ATOM 3032 C C . LEU C 1 17 ? -30.491 -24.904 55.471 1.00 16.35 17 LEU C C 1
ATOM 3033 O O . LEU C 1 17 ? -31.178 -25.925 55.389 1.00 16.14 17 LEU C O 1
ATOM 3038 N N . PHE C 1 18 ? -29.680 -24.479 54.508 1.00 16.19 18 PHE C N 1
ATOM 3039 C CA . PHE C 1 18 ? -29.484 -25.189 53.253 1.00 16.52 18 PHE C CA 1
ATOM 3040 C C . PHE C 1 18 ? -28.088 -25.799 53.193 1.00 16.37 18 PHE C C 1
ATOM 3041 O O . PHE C 1 18 ? -27.089 -25.098 53.343 1.00 16.21 18 PHE C O 1
ATOM 3049 N N . VAL C 1 19 ? -28.036 -27.113 52.991 1.00 16.48 19 VAL C N 1
ATOM 3050 C CA . VAL C 1 19 ? -26.775 -27.855 52.928 1.00 16.60 19 VAL C CA 1
ATOM 3051 C C . VAL C 1 19 ? -26.507 -28.319 51.492 1.00 16.87 19 VAL C C 1
ATOM 3052 O O . VAL C 1 19 ? -27.161 -29.244 50.993 1.00 16.74 19 VAL C O 1
ATOM 3056 N N . CYS C 1 20 ? -25.540 -27.671 50.842 1.00 17.00 20 CYS C N 1
ATOM 3057 C CA . CYS C 1 20 ? -25.285 -27.878 49.415 1.00 17.05 20 CYS C CA 1
ATOM 3058 C C . CYS C 1 20 ? -24.250 -28.966 49.082 1.00 17.02 20 CYS C C 1
ATOM 3059 O O . CYS C 1 20 ? -23.039 -28.760 49.221 1.00 16.55 20 CYS C O 1
ATOM 3062 N N . ASP C 1 21 ? -24.753 -30.129 48.672 1.00 16.97 21 ASP C N 1
ATOM 3063 C CA . ASP C 1 21 ? -23.975 -31.127 47.923 1.00 17.27 21 ASP C CA 1
ATOM 3064 C C . ASP C 1 21 ? -22.653 -31.567 48.557 1.00 17.50 21 ASP C C 1
ATOM 3065 O O . ASP C 1 21 ? -21.664 -31.803 47.857 1.00 17.18 21 ASP C O 1
ATOM 3070 N N . LEU C 1 22 ? -22.649 -31.693 49.880 1.00 18.02 22 LEU C N 1
ATOM 3071 C CA . LEU C 1 22 ? -21.467 -32.126 50.607 1.00 18.67 22 LEU C CA 1
ATOM 3072 C C . LEU C 1 22 ? -21.338 -33.651 50.577 1.00 19.69 22 LEU C C 1
ATOM 3073 O O . LEU C 1 22 ? -21.633 -34.338 51.560 1.00 19.52 22 LEU C O 1
ATOM 3078 N N . GLN C 1 23 ? -20.885 -34.157 49.432 1.00 20.82 23 GLN C N 1
ATOM 3079 C CA . GLN C 1 23 ? -20.859 -35.590 49.151 1.00 22.31 23 GLN C CA 1
ATOM 3080 C C . GLN C 1 23 ? -19.460 -36.191 49.193 1.00 23.50 23 GLN C C 1
ATOM 3081 O O . GLN C 1 23 ? -18.462 -35.481 49.040 1.00 23.40 23 GLN C O 1
ATOM 3087 N N . GLU C 1 24 ? -19.419 -37.513 49.373 1.00 25.12 24 GLU C N 1
ATOM 3088 C CA . GLU C 1 24 ? -18.196 -38.264 49.674 1.00 26.95 24 GLU C CA 1
ATOM 3089 C C . GLU C 1 24 ? -17.096 -38.188 48.614 1.00 27.66 24 GLU C C 1
ATOM 3090 O O . GLU C 1 24 ? -15.921 -38.048 48.951 1.00 28.30 24 GLU C O 1
ATOM 3096 N N . LYS C 1 25 ? -17.470 -38.278 47.343 1.00 28.77 25 LYS C N 1
ATOM 3097 C CA . LYS C 1 25 ? -16.488 -38.275 46.251 1.00 29.77 25 LYS C CA 1
ATOM 3098 C C . LYS C 1 25 ? -15.815 -36.909 46.005 1.00 30.05 25 LYS C C 1
ATOM 3099 O O . LYS C 1 25 ? -14.874 -36.811 45.212 1.00 30.26 25 LYS C O 1
ATOM 3105 N N . PHE C 1 26 ? -16.292 -35.871 46.693 1.00 30.44 26 PHE C N 1
ATOM 3106 C CA . PHE C 1 26 ? -15.680 -34.538 46.639 1.00 30.78 26 PHE C CA 1
ATOM 3107 C C . PHE C 1 26 ? -14.519 -34.363 47.622 1.00 30.74 26 PHE C C 1
ATOM 3108 O O . PHE C 1 26 ? -13.789 -33.365 47.559 1.00 30.67 26 PHE C O 1
ATOM 3116 N N . ALA C 1 27 ? -14.360 -35.325 48.530 1.00 30.57 27 ALA C N 1
ATOM 3117 C CA . ALA C 1 27 ? -13.360 -35.245 49.596 1.00 30.35 27 ALA C CA 1
ATOM 3118 C C . ALA C 1 27 ? -11.963 -34.898 49.087 1.00 30.13 27 ALA C C 1
ATOM 3119 O O . ALA C 1 27 ? -11.310 -34.001 49.619 1.00 30.61 27 ALA C O 1
ATOM 3121 N N . SER C 1 28 ? -11.530 -35.595 48.040 1.00 29.69 28 SER C N 1
ATOM 3122 C CA . SER C 1 28 ? -10.172 -35.474 47.513 1.00 29.25 28 SER C CA 1
ATOM 3123 C C . SER C 1 28 ? -9.932 -34.207 46.688 1.00 28.58 28 SER C C 1
ATOM 3124 O O . SER C 1 28 ? -8.782 -33.831 46.438 1.00 28.83 28 SER C O 1
ATOM 3127 N N . ASN C 1 29 ? -11.005 -33.553 46.258 1.00 27.36 29 ASN C N 1
ATOM 3128 C CA . ASN C 1 29 ? -10.861 -32.406 45.371 1.00 26.28 29 ASN C CA 1
ATOM 3129 C C . ASN C 1 29 ? -11.102 -31.034 46.009 1.00 25.12 29 ASN C C 1
ATOM 3130 O O . ASN C 1 29 ? -10.503 -30.049 45.580 1.00 25.41 29 ASN C O 1
ATOM 3135 N N . ILE C 1 30 ? -11.936 -30.979 47.047 1.00 23.29 30 ILE C N 1
ATOM 3136 C CA . ILE C 1 30 ? -12.329 -29.710 47.664 1.00 21.63 30 ILE C CA 1
ATOM 3137 C C . ILE C 1 30 ? -11.296 -29.245 48.696 1.00 20.99 30 ILE C C 1
ATOM 3138 O O . ILE C 1 30 ? -10.904 -30.013 49.578 1.00 20.88 30 ILE C O 1
ATOM 3143 N N . LYS C 1 31 ? -10.866 -27.987 48.580 1.00 19.84 31 LYS C N 1
ATOM 3144 C CA . LYS C 1 31 ? -9.939 -27.393 49.542 1.00 19.08 31 LYS C CA 1
ATOM 3145 C C . LYS C 1 31 ? -10.574 -27.299 50.928 1.00 18.65 31 LYS C C 1
ATOM 3146 O O . LYS C 1 31 ? -11.711 -26.839 51.066 1.00 18.38 31 LYS C O 1
ATOM 3152 N N . TYR C 1 32 ? -9.836 -27.752 51.942 1.00 18.11 32 TYR C N 1
ATOM 3153 C CA . TYR C 1 32 ? -10.305 -27.771 53.333 1.00 17.78 32 TYR C CA 1
ATOM 3154 C C . TYR C 1 32 ? -11.597 -28.565 53.530 1.00 17.24 32 TYR C C 1
ATOM 3155 O O . TYR C 1 32 ? -12.459 -28.168 54.319 1.00 16.95 32 TYR C O 1
ATOM 3164 N N . PHE C 1 33 ? -11.727 -29.685 52.820 1.00 16.85 33 PHE C N 1
ATOM 3165 C CA . PHE C 1 33 ? -12.933 -30.513 52.916 1.00 16.57 33 PHE C CA 1
ATOM 3166 C C . PHE C 1 33 ? -13.237 -30.999 54.342 1.00 16.18 33 PHE C C 1
ATOM 3167 O O . PHE C 1 33 ? -14.368 -30.833 54.803 1.00 15.92 33 PHE C O 1
ATOM 3175 N N . PRO C 1 34 ? -12.243 -31.607 55.036 1.00 16.21 34 PRO C N 1
ATOM 3176 C CA . PRO C 1 34 ? -12.462 -32.041 56.423 1.00 16.19 34 PRO C CA 1
ATOM 3177 C C . PRO C 1 34 ? -12.967 -30.920 57.329 1.00 15.84 34 PRO C C 1
ATOM 3178 O O . PRO C 1 34 ? -13.908 -31.121 58.088 1.00 16.06 34 PRO C O 1
ATOM 3182 N N . GLU C 1 35 ? -12.347 -29.751 57.220 1.00 15.83 35 GLU C N 1
ATOM 3183 C CA . GLU C 1 35 ? -12.688 -28.578 58.020 1.00 15.96 35 GLU C CA 1
ATOM 3184 C C . GLU C 1 35 ? -14.118 -28.109 57.746 1.00 15.69 35 GLU C C 1
ATOM 3185 O O . GLU C 1 35 ? -14.885 -27.837 58.670 1.00 15.66 35 GLU C O 1
ATOM 3191 N N . ILE C 1 36 ? -14.471 -28.045 56.468 1.00 15.53 36 ILE C N 1
ATOM 3192 C CA . ILE C 1 36 ? -15.811 -27.663 56.030 1.00 15.59 36 ILE C CA 1
ATOM 3193 C C . ILE C 1 36 ? -16.891 -28.637 56.528 1.00 15.34 36 ILE C C 1
ATOM 3194 O O . ILE C 1 36 ? -17.999 -28.219 56.869 1.00 15.03 36 ILE C O 1
ATOM 3199 N N . ILE C 1 37 ? -16.549 -29.923 56.598 1.00 15.07 37 ILE C N 1
ATOM 3200 C CA . ILE C 1 37 ? -17.459 -30.942 57.125 1.00 15.16 37 ILE C CA 1
ATOM 3201 C C . ILE C 1 37 ? -17.716 -30.731 58.618 1.00 15.09 37 ILE C C 1
ATOM 3202 O O . ILE C 1 37 ? -18.862 -30.751 59.061 1.00 14.98 37 ILE C O 1
ATOM 3207 N N . THR C 1 38 ? -16.640 -30.517 59.376 1.00 15.26 38 THR C N 1
ATOM 3208 C CA . THR C 1 38 ? -16.722 -30.245 60.811 1.00 15.44 38 THR C CA 1
ATOM 3209 C C . THR C 1 38 ? -17.610 -29.029 61.081 1.00 15.02 38 THR C C 1
ATOM 3210 O O . THR C 1 38 ? -18.507 -29.076 61.924 1.00 15.16 38 THR C O 1
ATOM 3214 N N . THR C 1 39 ? -17.362 -27.951 60.348 1.00 14.82 39 THR C N 1
ATOM 3215 C CA . THR C 1 39 ? -18.074 -26.689 60.557 1.00 14.57 39 THR C CA 1
ATOM 3216 C C . THR C 1 39 ? -19.533 -26.734 60.071 1.00 14.56 39 THR C C 1
ATOM 3217 O O . THR C 1 39 ? -20.422 -26.170 60.718 1.00 14.27 39 THR C O 1
ATOM 3221 N N . SER C 1 40 ? -19.776 -27.412 58.948 1.00 14.68 40 SER C N 1
ATOM 3222 C CA . SER C 1 40 ? -21.144 -27.642 58.464 1.00 14.68 40 SER C CA 1
ATOM 3223 C C . SER C 1 40 ? -21.959 -28.461 59.471 1.00 14.94 40 SER C C 1
ATOM 3224 O O . SER C 1 40 ? -23.156 -28.236 59.638 1.00 14.62 40 SER C O 1
ATOM 3227 N N . ARG C 1 41 ? -21.305 -29.410 60.136 1.00 15.23 41 ARG C N 1
ATOM 3228 C CA . ARG C 1 41 ? -21.970 -30.237 61.150 1.00 15.75 41 ARG C CA 1
ATOM 3229 C C . ARG C 1 41 ? -22.419 -29.388 62.350 1.00 15.67 41 ARG C C 1
ATOM 3230 O O . ARG C 1 41 ? -23.491 -29.615 62.911 1.00 15.70 41 ARG C O 1
ATOM 3238 N N . ARG C 1 42 ? -21.601 -28.403 62.716 1.00 15.77 42 ARG C N 1
ATOM 3239 C CA . ARG C 1 42 ? -21.948 -27.443 63.762 1.00 15.90 42 ARG C CA 1
ATOM 3240 C C . ARG C 1 42 ? -23.236 -26.698 63.421 1.00 15.95 42 ARG C C 1
ATOM 3241 O O . ARG C 1 42 ? -24.090 -26.498 64.283 1.00 15.83 42 ARG C O 1
ATOM 3249 N N . LEU C 1 43 ? -23.370 -26.295 62.159 1.00 16.28 43 LEU C N 1
ATOM 3250 C CA . LEU C 1 43 ? -24.571 -25.608 61.700 1.00 16.78 43 LEU C CA 1
ATOM 3251 C C . LEU C 1 43 ? -25.785 -26.536 61.604 1.00 16.91 43 LEU C C 1
ATOM 3252 O O . LEU C 1 43 ? -26.903 -26.125 61.923 1.00 17.13 43 LEU C O 1
ATOM 3257 N N . ILE C 1 44 ? -25.554 -27.781 61.189 1.00 16.91 44 ILE C N 1
ATOM 3258 C CA . ILE C 1 44 ? -26.583 -28.832 61.228 1.00 16.96 44 ILE C CA 1
ATOM 3259 C C . ILE C 1 44 ? -27.098 -29.044 62.653 1.00 16.94 44 ILE C C 1
ATOM 3260 O O . ILE C 1 44 ? -28.306 -29.118 62.872 1.00 17.09 44 ILE C O 1
ATOM 3265 N N . ASP C 1 45 ? -26.175 -29.137 63.612 1.00 16.93 45 ASP C N 1
ATOM 3266 C CA . ASP C 1 45 ? -26.528 -29.286 65.026 1.00 16.78 45 ASP C CA 1
ATOM 3267 C C . ASP C 1 45 ? -27.317 -28.098 65.561 1.00 16.95 45 ASP C C 1
ATOM 3268 O O . ASP C 1 45 ? -28.325 -28.284 66.248 1.00 17.03 45 ASP C O 1
ATOM 3273 N N . ALA C 1 46 ? -26.852 -26.885 65.250 1.00 16.78 46 ALA C N 1
ATOM 3274 C CA . ALA C 1 46 ? -27.517 -25.657 65.688 1.00 16.98 46 ALA C CA 1
ATOM 3275 C C . ALA C 1 46 ? -28.937 -25.578 65.166 1.00 17.15 46 ALA C C 1
ATOM 3276 O O . ALA C 1 46 ? -29.850 -25.237 65.914 1.00 17.09 46 ALA C O 1
ATOM 3278 N N . ALA C 1 47 ? -29.120 -25.900 63.886 1.00 17.73 47 ALA C N 1
ATOM 3279 C CA . ALA C 1 47 ? -30.453 -25.947 63.282 1.00 18.42 47 ALA C CA 1
ATOM 3280 C C . ALA C 1 47 ? -31.366 -26.980 63.960 1.00 19.00 47 ALA C C 1
ATOM 3281 O O . ALA C 1 47 ? -32.543 -26.703 64.203 1.00 19.13 47 ALA C O 1
ATOM 3283 N N . ARG C 1 48 ? -30.824 -28.162 64.260 1.00 19.62 48 ARG C N 1
ATOM 3284 C CA . ARG C 1 48 ? -31.594 -29.212 64.932 1.00 20.33 48 ARG C CA 1
ATOM 3285 C C . ARG C 1 48 ? -32.012 -28.763 66.339 1.00 20.54 48 ARG C C 1
ATOM 3286 O O . ARG C 1 48 ? -33.177 -28.899 66.712 1.00 20.76 48 ARG C O 1
ATOM 3294 N N . ILE C 1 49 ? -31.056 -28.218 67.093 1.00 20.84 49 ILE C N 1
ATOM 3295 C CA . ILE C 1 49 ? -31.292 -27.657 68.432 1.00 21.47 49 ILE C CA 1
ATOM 3296 C C . ILE C 1 49 ? -32.389 -26.581 68.436 1.00 21.31 49 ILE C C 1
ATOM 3297 O O . ILE C 1 49 ? -33.298 -26.614 69.270 1.00 21.58 49 ILE C O 1
ATOM 3302 N N . LEU C 1 50 ? -32.308 -25.650 67.487 1.00 21.23 50 LEU C N 1
ATOM 3303 C CA . LEU C 1 50 ? -33.178 -24.470 67.469 1.00 20.96 50 LEU C CA 1
ATOM 3304 C C . LEU C 1 50 ? -34.445 -24.641 66.624 1.00 20.86 50 LEU C C 1
ATOM 3305 O O . LEU C 1 50 ? -35.142 -23.660 66.332 1.00 20.65 50 LEU C O 1
ATOM 3310 N N . SER C 1 51 ? -34.733 -25.885 66.240 1.00 20.71 51 SER C N 1
ATOM 3311 C CA . SER C 1 51 ? -35.893 -26.224 65.408 1.00 20.69 51 SER C CA 1
ATOM 3312 C C . SER C 1 51 ? -35.923 -25.452 64.081 1.00 20.60 51 SER C C 1
ATOM 3313 O O . SER C 1 51 ? -36.977 -24.983 63.643 1.00 20.63 51 SER C O 1
ATOM 3316 N N . ILE C 1 52 ? -34.756 -25.326 63.448 1.00 20.45 52 ILE C N 1
ATOM 3317 C CA . ILE C 1 52 ? -34.638 -24.629 62.165 1.00 20.17 52 ILE C CA 1
ATOM 3318 C C . ILE C 1 52 ? -34.715 -25.644 61.023 1.00 20.14 52 ILE C C 1
ATOM 3319 O O . ILE C 1 52 ? -33.920 -26.586 60.988 1.00 19.85 52 ILE C O 1
ATOM 3324 N N . PRO C 1 53 ? -35.684 -25.466 60.098 1.00 20.24 53 PRO C N 1
ATOM 3325 C CA . PRO C 1 53 ? -35.844 -26.391 58.976 1.00 20.31 53 PRO C CA 1
ATOM 3326 C C . PRO C 1 53 ? -34.577 -26.511 58.137 1.00 20.43 53 PRO C C 1
ATOM 3327 O O . PRO C 1 53 ? -34.008 -25.501 57.711 1.00 20.26 53 PRO C O 1
ATOM 3331 N N . THR C 1 54 ? -34.142 -27.749 57.924 1.00 20.41 54 THR C N 1
ATOM 3332 C CA . THR C 1 54 ? -32.938 -28.027 57.159 1.00 20.65 54 THR C CA 1
ATOM 3333 C C . THR C 1 54 ? -33.285 -28.729 55.846 1.00 20.96 54 THR C C 1
ATOM 3334 O O . THR C 1 54 ? -34.074 -29.680 55.821 1.00 20.98 54 THR C O 1
ATOM 3338 N N . ILE C 1 55 ? -32.713 -28.221 54.760 1.00 21.01 55 ILE C N 1
ATOM 3339 C CA . ILE C 1 55 ? -32.825 -28.839 53.447 1.00 21.30 55 ILE C CA 1
ATOM 3340 C C . ILE C 1 55 ? -31.425 -29.255 52.995 1.00 21.24 55 ILE C C 1
ATOM 3341 O O . ILE C 1 55 ? -30.475 -28.464 53.045 1.00 21.04 55 ILE C O 1
ATOM 3346 N N . VAL C 1 56 ? -31.307 -30.511 52.581 1.00 21.30 56 VAL C N 1
ATOM 3347 C CA . VAL C 1 56 ? -30.047 -31.052 52.093 1.00 21.41 56 VAL C CA 1
ATOM 3348 C C . VAL C 1 56 ? -30.248 -31.503 50.652 1.00 21.56 56 VAL C C 1
ATOM 3349 O O . VAL C 1 56 ? -31.238 -32.166 50.336 1.00 21.77 56 VAL C O 1
ATOM 3353 N N . THR C 1 57 ? -29.327 -31.119 49.775 1.00 21.66 57 THR C N 1
ATOM 3354 C CA . THR C 1 57 ? -29.345 -31.615 48.402 1.00 21.87 57 THR C CA 1
ATOM 3355 C C . THR C 1 57 ? -28.105 -32.443 48.083 1.00 22.04 57 THR C C 1
ATOM 3356 O O . THR C 1 57 ? -27.069 -32.324 48.741 1.00 21.77 57 THR C O 1
ATOM 3360 N N . GLU C 1 58 ? -28.235 -33.292 47.072 1.00 22.54 58 GLU C N 1
ATOM 3361 C CA . GLU C 1 58 ? -27.116 -34.041 46.529 1.00 23.18 58 GLU C CA 1
ATOM 3362 C C . GLU C 1 58 ? -27.168 -33.941 45.009 1.00 24.10 58 GLU C C 1
ATOM 3363 O O . GLU C 1 58 ? -28.241 -34.040 44.410 1.00 24.09 58 GLU C O 1
ATOM 3369 N N . GLN C 1 59 ? -26.010 -33.707 44.404 1.00 25.12 59 GLN C N 1
ATOM 3370 C CA . GLN C 1 59 ? -25.860 -33.670 42.955 1.00 26.50 59 GLN C CA 1
ATOM 3371 C C . GLN C 1 59 ? -25.396 -35.055 42.496 1.00 27.43 59 GLN C C 1
ATOM 3372 O O . GLN C 1 59 ? -24.424 -35.577 43.028 1.00 27.58 59 GLN C O 1
ATOM 3378 N N . TYR C 1 60 ? -26.093 -35.653 41.530 1.00 28.87 60 TYR C N 1
ATOM 3379 C CA . TYR C 1 60 ? -25.720 -36.978 40.995 1.00 30.42 60 TYR C CA 1
ATOM 3380 C C . TYR C 1 60 ? -25.153 -37.943 42.049 1.00 30.82 60 TYR C C 1
ATOM 3381 O O . TYR C 1 60 ? -23.990 -38.337 41.949 1.00 31.02 60 TYR C O 1
ATOM 3390 N N . PRO C 1 61 ? -25.965 -38.328 43.057 1.00 31.23 61 PRO C N 1
ATOM 3391 C CA . PRO C 1 61 ? -25.459 -39.157 44.162 1.00 31.61 61 PRO C CA 1
ATOM 3392 C C . PRO C 1 61 ? -24.870 -40.510 43.740 1.00 32.05 61 PRO C C 1
ATOM 3393 O O . PRO C 1 61 ? -24.058 -41.075 44.478 1.00 32.22 61 PRO C O 1
ATOM 3397 N N . LYS C 1 62 ? -25.272 -41.019 42.575 1.00 32.34 62 LYS C N 1
ATOM 3398 C CA . LYS C 1 62 ? -24.746 -42.290 42.072 1.00 32.52 62 LYS C CA 1
ATOM 3399 C C . LYS C 1 62 ? -23.266 -42.166 41.707 1.00 32.38 62 LYS C C 1
ATOM 3400 O O . LYS C 1 62 ? -22.481 -43.091 41.936 1.00 32.46 62 LYS C O 1
ATOM 3406 N N . GLY C 1 63 ? -22.894 -41.012 41.158 1.00 32.17 63 GLY C N 1
ATOM 3407 C CA . GLY C 1 63 ? -21.516 -40.753 40.749 1.00 31.76 63 GLY C CA 1
ATOM 3408 C C . GLY C 1 63 ? -20.716 -40.042 41.821 1.00 31.35 63 GLY C C 1
ATOM 3409 O O . GLY C 1 63 ? -19.544 -40.349 42.042 1.00 31.37 63 GLY C O 1
ATOM 3410 N N . LEU C 1 64 ? -21.364 -39.101 42.500 1.00 30.86 64 LEU C N 1
ATOM 3411 C CA . LEU C 1 64 ? -20.690 -38.221 43.451 1.00 30.33 64 LEU C CA 1
ATOM 3412 C C . LEU C 1 64 ? -20.799 -38.683 44.906 1.00 29.79 64 LEU C C 1
ATOM 3413 O O . LEU C 1 64 ? -20.222 -38.066 45.805 1.00 29.85 64 LEU C O 1
ATOM 3418 N N . GLY C 1 65 ? -21.524 -39.778 45.128 1.00 29.18 65 GLY C N 1
ATOM 3419 C CA . GLY C 1 65 ? -21.706 -40.332 46.468 1.00 28.23 65 GLY C CA 1
ATOM 3420 C C . GLY C 1 65 ? -22.832 -39.659 47.226 1.00 27.49 65 GLY C C 1
ATOM 3421 O O . GLY C 1 65 ? -23.416 -38.687 46.752 1.00 27.48 65 GLY C O 1
ATOM 3422 N N . HIS C 1 66 ? -23.148 -40.187 48.405 1.00 26.88 66 HIS C N 1
ATOM 3423 C CA . HIS C 1 66 ? -24.177 -39.593 49.257 1.00 26.06 66 HIS C CA 1
ATOM 3424 C C . HIS C 1 66 ? -23.563 -38.611 50.252 1.00 25.11 66 HIS C C 1
ATOM 3425 O O . HIS C 1 66 ? -22.348 -38.605 50.451 1.00 24.74 66 HIS C O 1
ATOM 3432 N N . THR C 1 67 ? -24.404 -37.779 50.865 1.00 24.21 67 THR C N 1
ATOM 3433 C CA . THR C 1 67 ? -23.958 -36.843 51.901 1.00 23.42 67 THR C CA 1
ATOM 3434 C C . THR C 1 67 ? -23.049 -37.547 52.914 1.00 23.15 67 THR C C 1
ATOM 3435 O O . THR C 1 67 ? -23.338 -38.668 53.349 1.00 22.80 67 THR C O 1
ATOM 3439 N N . VAL C 1 68 ? -21.942 -36.888 53.254 1.00 22.67 68 VAL C N 1
ATOM 3440 C CA . VAL C 1 68 ? -20.968 -37.396 54.222 1.00 22.55 68 VAL C CA 1
ATOM 3441 C C . VAL C 1 68 ? -21.674 -37.824 55.518 1.00 22.21 68 VAL C C 1
ATOM 3442 O O . VAL C 1 68 ? -22.477 -37.060 56.058 1.00 21.88 68 VAL C O 1
ATOM 3446 N N . PRO C 1 69 ? -21.399 -39.059 55.994 1.00 22.17 69 PRO C N 1
ATOM 3447 C CA . PRO C 1 69 ? -22.003 -39.642 57.199 1.00 22.17 69 PRO C CA 1
ATOM 3448 C C . PRO C 1 69 ? -22.058 -38.722 58.419 1.00 22.26 69 PRO C C 1
ATOM 3449 O O . PRO C 1 69 ? -23.102 -38.640 59.063 1.00 22.35 69 PRO C O 1
ATOM 3453 N N . THR C 1 70 ? -20.961 -38.025 58.717 1.00 22.42 70 THR C N 1
ATOM 3454 C CA . THR C 1 70 ? -20.897 -37.108 59.864 1.00 22.59 70 THR C CA 1
ATOM 3455 C C . THR C 1 70 ? -22.027 -36.077 59.827 1.00 22.41 70 THR C C 1
ATOM 3456 O O . THR C 1 70 ? -22.619 -35.754 60.863 1.00 22.18 70 THR C O 1
ATOM 3460 N N . LEU C 1 71 ? -22.328 -35.576 58.630 1.00 22.27 71 LEU C N 1
ATOM 3461 C CA . LEU C 1 71 ? -23.412 -34.612 58.446 1.00 22.31 71 LEU C CA 1
ATOM 3462 C C . LEU C 1 71 ? -24.770 -35.272 58.638 1.00 22.52 71 LEU C C 1
ATOM 3463 O O . LEU C 1 71 ? -25.597 -34.778 59.401 1.00 22.38 71 LEU C O 1
ATOM 3468 N N . LYS C 1 72 ? -24.984 -36.393 57.951 1.00 23.04 72 LYS C N 1
ATOM 3469 C CA . LYS C 1 72 ? -26.210 -37.179 58.084 1.00 23.96 72 LYS C CA 1
ATOM 3470 C C . LYS C 1 72 ? -26.568 -37.438 59.544 1.00 24.09 72 LYS C C 1
ATOM 3471 O O . LYS C 1 72 ? -27.718 -37.260 59.947 1.00 24.14 72 LYS C O 1
ATOM 3477 N N . GLU C 1 73 ? -25.563 -37.834 60.325 1.00 24.57 73 GLU C N 1
ATOM 3478 C CA . GLU C 1 73 ? -25.720 -38.184 61.739 1.00 25.29 73 GLU C CA 1
ATOM 3479 C C . GLU C 1 73 ? -26.264 -37.053 62.618 1.00 25.65 73 GLU C C 1
ATOM 3480 O O . GLU C 1 73 ? -26.742 -37.302 63.727 1.00 26.05 73 GLU C O 1
ATOM 3486 N N . GLY C 1 74 ? -26.202 -35.819 62.120 1.00 25.97 74 GLY C N 1
ATOM 3487 C CA . GLY C 1 74 ? -26.661 -34.654 62.878 1.00 26.28 74 GLY C CA 1
ATOM 3488 C C . GLY C 1 74 ? -28.049 -34.163 62.517 1.00 26.69 74 GLY C C 1
ATOM 3489 O O . GLY C 1 74 ? -28.630 -33.357 63.239 1.00 26.49 74 GLY C O 1
ATOM 3490 N N . LEU C 1 75 ? -28.579 -34.648 61.398 1.00 27.45 75 LEU C N 1
ATOM 3491 C CA . LEU C 1 75 ? -29.866 -34.185 60.862 1.00 28.26 75 LEU C CA 1
ATOM 3492 C C . LEU C 1 75 ? -31.059 -34.586 61.724 1.00 29.01 75 LEU C C 1
ATOM 3493 O O . LEU C 1 75 ? -31.083 -35.680 62.294 1.00 29.06 75 LEU C O 1
ATOM 3498 N N . ALA C 1 76 ? -32.046 -33.694 61.798 1.00 30.06 76 ALA C N 1
ATOM 3499 C CA . ALA C 1 76 ? -33.300 -33.973 62.498 1.00 31.22 76 ALA C CA 1
ATOM 3500 C C . ALA C 1 76 ? -34.007 -35.157 61.849 1.00 32.05 76 ALA C C 1
ATOM 3501 O O . ALA C 1 76 ? -33.823 -35.419 60.654 1.00 32.11 76 ALA C O 1
ATOM 3503 N N . GLU C 1 77 ? -34.815 -35.859 62.643 1.00 32.94 77 GLU C N 1
ATOM 3504 C CA . GLU C 1 77 ? -35.419 -37.142 62.250 1.00 33.87 77 GLU C CA 1
ATOM 3505 C C . GLU C 1 77 ? -35.980 -37.199 60.826 1.00 33.95 77 GLU C C 1
ATOM 3506 O O . GLU C 1 77 ? -35.784 -38.193 60.121 1.00 34.10 77 GLU C O 1
ATOM 3512 N N . ASN C 1 78 ? -36.663 -36.135 60.407 1.00 34.08 78 ASN C N 1
ATOM 3513 C CA . ASN C 1 78 ? -37.279 -36.095 59.079 1.00 34.26 78 ASN C CA 1
ATOM 3514 C C . ASN C 1 78 ? -36.771 -34.956 58.180 1.00 34.06 78 ASN C C 1
ATOM 3515 O O . ASN C 1 78 ? -37.538 -34.351 57.425 1.00 34.26 78 ASN C O 1
ATOM 3520 N N . THR C 1 79 ? -35.472 -34.672 58.273 1.00 33.56 79 THR C N 1
ATOM 3521 C CA . THR C 1 79 ? -34.805 -33.755 57.352 1.00 32.91 79 THR C CA 1
ATOM 3522 C C . THR C 1 79 ? -34.753 -34.390 55.953 1.00 32.29 79 THR C C 1
ATOM 3523 O O . THR C 1 79 ? -34.201 -35.482 55.783 1.00 32.14 79 THR C O 1
ATOM 3527 N N . PRO C 1 80 ? -35.356 -33.715 54.954 1.00 31.61 80 PRO C N 1
ATOM 3528 C CA . PRO C 1 80 ? -35.403 -34.261 53.598 1.00 30.95 80 PRO C CA 1
ATOM 3529 C C . PRO C 1 80 ? -34.082 -34.118 52.833 1.00 30.18 80 PRO C C 1
ATOM 3530 O O . PRO C 1 80 ? -33.416 -33.083 52.930 1.00 30.20 80 PRO C O 1
ATOM 3534 N N . ILE C 1 81 ? -33.717 -35.162 52.090 1.00 29.19 81 ILE C N 1
ATOM 3535 C CA . ILE C 1 81 ? -32.552 -35.132 51.203 1.00 28.23 81 ILE C CA 1
ATOM 3536 C C . ILE C 1 81 ? -33.035 -35.257 49.761 1.00 27.48 81 ILE C C 1
ATOM 3537 O O . ILE C 1 81 ? -33.624 -36.271 49.388 1.00 27.35 81 ILE C O 1
ATOM 3542 N N . PHE C 1 82 ? -32.790 -34.225 48.960 1.00 26.48 82 PHE C N 1
ATOM 3543 C CA . PHE C 1 82 ? -33.243 -34.203 47.575 1.00 25.77 82 PHE C CA 1
ATOM 3544 C C . PHE C 1 82 ? -32.070 -34.303 46.613 1.00 25.50 82 PHE C C 1
ATOM 3545 O O . PHE C 1 82 ? -31.067 -33.609 46.780 1.00 25.19 82 PHE C O 1
ATOM 3553 N N . ASP C 1 83 ? -32.188 -35.170 45.609 1.00 24.92 83 ASP C N 1
ATOM 3554 C CA . ASP C 1 83 ? -31.178 -35.215 44.562 1.00 24.60 83 ASP C CA 1
ATOM 3555 C C . ASP C 1 83 ? -31.541 -34.252 43.429 1.00 24.15 83 ASP C C 1
ATOM 3556 O O . ASP C 1 83 ? -32.718 -33.950 43.209 1.00 23.92 83 ASP C O 1
ATOM 3561 N N . LYS C 1 84 ? -30.517 -33.743 42.749 1.00 23.41 84 LYS C N 1
ATOM 3562 C CA . LYS C 1 84 ? -30.696 -32.755 41.690 1.00 23.03 84 LYS C CA 1
ATOM 3563 C C . LYS C 1 84 ? -29.601 -32.875 40.639 1.00 22.68 84 LYS C C 1
ATOM 3564 O O . LYS C 1 84 ? -28.563 -33.495 40.879 1.00 22.56 84 LYS C O 1
ATOM 3570 N N . THR C 1 85 ? -29.857 -32.291 39.471 1.00 22.58 85 THR C N 1
ATOM 3571 C CA . THR C 1 85 ? -28.851 -32.139 38.422 1.00 22.50 85 THR C CA 1
ATOM 3572 C C . THR C 1 85 ? -28.613 -30.650 38.181 1.00 22.07 85 THR C C 1
ATOM 3573 O O . THR C 1 85 ? -27.547 -30.249 37.717 1.00 22.09 85 THR C O 1
ATOM 3577 N N . LYS C 1 86 ? -29.622 -29.843 38.498 1.00 21.80 86 LYS C N 1
ATOM 3578 C CA . LYS C 1 86 ? -29.509 -28.390 38.475 1.00 21.63 86 LYS C CA 1
ATOM 3579 C C . LYS C 1 86 ? -28.506 -27.955 39.540 1.00 21.02 86 LYS C C 1
ATOM 3580 O O . LYS C 1 86 ? -28.464 -28.530 40.625 1.00 20.60 86 LYS C O 1
ATOM 3586 N N . PHE C 1 87 ? -27.681 -26.961 39.224 1.00 20.48 87 PHE C N 1
ATOM 3587 C CA . PHE C 1 87 ? -26.681 -26.502 40.184 1.00 19.75 87 PHE C CA 1
ATOM 3588 C C . PHE C 1 87 ? -27.332 -25.858 41.415 1.00 19.71 87 PHE C C 1
ATOM 3589 O O . PHE C 1 87 ? -26.950 -26.143 42.556 1.00 19.67 87 PHE C O 1
ATOM 3597 N N . SER C 1 88 ? -28.349 -25.035 41.181 1.00 19.51 88 SER C N 1
ATOM 3598 C CA . SER C 1 88 ? -29.063 -24.358 42.255 1.00 19.31 88 SER C CA 1
ATOM 3599 C C . SER C 1 88 ? -29.940 -25.301 43.075 1.00 19.33 88 SER C C 1
ATOM 3600 O O . SER C 1 88 ? -30.612 -26.178 42.522 1.00 19.24 88 SER C O 1
ATOM 3603 N N . MET C 1 89 ? -29.927 -25.099 44.395 1.00 19.14 89 MET C N 1
ATOM 3604 C CA . MET C 1 89 ? -30.759 -25.856 45.339 1.00 19.09 89 MET C CA 1
ATOM 3605 C C . MET C 1 89 ? -32.237 -25.470 45.265 1.00 19.41 89 MET C C 1
ATOM 3606 O O . MET C 1 89 ? -33.085 -26.132 45.868 1.00 19.44 89 MET C O 1
ATOM 3611 N N . CYS C 1 90 ? -32.537 -24.387 44.549 1.00 19.76 90 CYS C N 1
ATOM 3612 C CA . CYS C 1 90 ? -33.911 -23.928 44.373 1.00 20.06 90 CYS C CA 1
ATOM 3613 C C . CYS C 1 90 ? -34.608 -24.779 43.319 1.00 20.55 90 CYS C C 1
ATOM 3614 O O . CYS C 1 90 ? -34.690 -24.424 42.138 1.00 20.58 90 CYS C O 1
ATOM 3617 N N . ILE C 1 91 ? -35.086 -25.927 43.781 1.00 21.19 91 ILE C N 1
ATOM 3618 C CA . ILE C 1 91 ? -35.755 -26.918 42.954 1.00 21.65 91 ILE C CA 1
ATOM 3619 C C . ILE C 1 91 ? -37.168 -27.094 43.518 1.00 22.26 91 ILE C C 1
ATOM 3620 O O . ILE C 1 91 ? -37.412 -26.707 44.662 1.00 22.11 91 ILE C O 1
ATOM 3625 N N . PRO C 1 92 ? -38.108 -27.651 42.720 1.00 22.93 92 PRO C N 1
ATOM 3626 C CA . PRO C 1 92 ? -39.497 -27.806 43.185 1.00 23.19 92 PRO C CA 1
ATOM 3627 C C . PRO C 1 92 ? -39.681 -28.279 44.644 1.00 23.68 92 PRO C C 1
ATOM 3628 O O . PRO C 1 92 ? -40.453 -27.657 45.375 1.00 23.76 92 PRO C O 1
ATOM 3632 N N . PRO C 1 93 ? -38.981 -29.357 45.072 1.00 24.08 93 PRO C N 1
ATOM 3633 C CA . PRO C 1 93 ? -39.146 -29.844 46.445 1.00 24.45 93 PRO C CA 1
ATOM 3634 C C . PRO C 1 93 ? -38.748 -28.885 47.575 1.00 24.92 93 PRO C C 1
ATOM 3635 O O . PRO C 1 93 ? -39.064 -29.157 48.733 1.00 24.91 93 PRO C O 1
ATOM 3639 N N . THR C 1 94 ? -38.073 -27.781 47.254 1.00 25.52 94 THR C N 1
ATOM 3640 C CA . THR C 1 94 ? -37.607 -26.839 48.284 1.00 25.90 94 THR C CA 1
ATOM 3641 C C . THR C 1 94 ? -38.443 -25.559 48.356 1.00 26.52 94 THR C C 1
ATOM 3642 O O . THR C 1 94 ? -38.262 -24.741 49.264 1.00 26.37 94 THR C O 1
ATOM 3646 N N . GLU C 1 95 ? -39.356 -25.401 47.401 1.00 27.04 95 GLU C N 1
ATOM 3647 C CA . GLU C 1 95 ? -40.120 -24.169 47.225 1.00 27.87 95 GLU C CA 1
ATOM 3648 C C . GLU C 1 95 ? -41.067 -23.838 48.378 1.00 27.67 95 GLU C C 1
ATOM 3649 O O . GLU C 1 95 ? -41.250 -22.663 48.711 1.00 27.69 95 GLU C O 1
ATOM 3655 N N . ASP C 1 96 ? -41.653 -24.869 48.983 1.00 27.61 96 ASP C N 1
ATOM 3656 C CA . ASP C 1 96 ? -42.564 -24.693 50.113 1.00 27.57 96 ASP C CA 1
ATOM 3657 C C . ASP C 1 96 ? -41.843 -24.280 51.399 1.00 27.26 96 ASP C C 1
ATOM 3658 O O . ASP C 1 96 ? -42.400 -23.541 52.215 1.00 27.31 96 ASP C O 1
ATOM 3663 N N . THR C 1 97 ? -40.616 -24.766 51.581 1.00 26.75 97 THR C N 1
ATOM 3664 C CA . THR C 1 97 ? -39.778 -24.353 52.711 1.00 26.44 97 THR C CA 1
ATOM 3665 C C . THR C 1 97 ? -39.458 -22.863 52.605 1.00 25.91 97 THR C C 1
ATOM 3666 O O . THR C 1 97 ? -39.548 -22.127 53.588 1.00 25.64 97 THR C O 1
ATOM 3670 N N . LEU C 1 98 ? -39.098 -22.441 51.394 1.00 25.55 98 LEU C N 1
ATOM 3671 C CA . LEU C 1 98 ? -38.670 -21.075 51.111 1.00 25.26 98 LEU C CA 1
ATOM 3672 C C . LEU C 1 98 ? -39.787 -20.058 51.292 1.00 25.40 98 LEU C C 1
ATOM 3673 O O . LEU C 1 98 ? -39.545 -18.940 51.753 1.00 25.35 98 LEU C O 1
ATOM 3678 N N . LYS C 1 99 ? -41.006 -20.461 50.932 1.00 25.41 99 LYS C N 1
ATOM 3679 C CA . LYS C 1 99 ? -42.214 -19.655 51.129 1.00 25.78 99 LYS C CA 1
ATOM 3680 C C . LYS C 1 99 ? -42.442 -19.265 52.591 1.00 25.34 99 LYS C C 1
ATOM 3681 O O . LYS C 1 99 ? -43.071 -18.246 52.871 1.00 25.41 99 LYS C O 1
ATOM 3687 N N . LYS C 1 100 ? -41.927 -20.076 53.513 1.00 25.11 100 LYS C N 1
ATOM 3688 C CA . LYS C 1 100 ? -42.144 -19.869 54.948 1.00 25.06 100 LYS C CA 1
ATOM 3689 C C . LYS C 1 100 ? -41.078 -19.008 55.632 1.00 24.49 100 LYS C C 1
ATOM 3690 O O . LYS C 1 100 ? -41.300 -18.501 56.737 1.00 24.55 100 LYS C O 1
ATOM 3696 N N . VAL C 1 101 ? -39.925 -18.850 54.983 1.00 23.81 101 VAL C N 1
ATOM 3697 C CA . VAL C 1 101 ? -38.777 -18.188 55.613 1.00 22.91 101 VAL C CA 1
ATOM 3698 C C . VAL C 1 101 ? -38.344 -16.910 54.892 1.00 22.57 101 VAL C C 1
ATOM 3699 O O . VAL C 1 101 ? -38.702 -16.677 53.736 1.00 22.26 101 VAL C O 1
ATOM 3703 N N . GLN C 1 102 ? -37.583 -16.077 55.595 1.00 22.01 102 GLN C N 1
ATOM 3704 C CA . GLN C 1 102 ? -37.075 -14.836 55.028 1.00 21.70 102 GLN C CA 1
ATOM 3705 C C . GLN C 1 102 ? -35.564 -14.896 54.823 1.00 20.85 102 GLN C C 1
ATOM 3706 O O . GLN C 1 102 ? -35.009 -14.147 54.017 1.00 20.57 102 GLN C O 1
ATOM 3712 N N . ASN C 1 103 ? -34.918 -15.813 55.540 1.00 19.91 103 ASN C N 1
ATOM 3713 C CA . ASN C 1 103 ? -33.470 -15.957 55.516 1.00 19.03 103 ASN C CA 1
ATOM 3714 C C . ASN C 1 103 ? -33.036 -17.389 55.249 1.00 18.43 103 ASN C C 1
ATOM 3715 O O . ASN C 1 103 ? -33.656 -18.338 55.731 1.00 18.26 103 ASN C O 1
ATOM 3720 N N . VAL C 1 104 ? -31.974 -17.537 54.464 1.00 17.92 104 VAL C N 1
ATOM 3721 C CA . VAL C 1 104 ? -31.347 -18.836 54.246 1.00 17.34 104 VAL C CA 1
ATOM 3722 C C . VAL C 1 104 ? -29.876 -18.799 54.673 1.00 17.14 104 VAL C C 1
ATOM 3723 O O . VAL C 1 104 ? -29.109 -17.923 54.256 1.00 16.91 104 VAL C O 1
ATOM 3727 N N . ILE C 1 105 ? -29.519 -19.740 55.541 1.00 16.98 105 ILE C N 1
ATOM 3728 C CA . ILE C 1 105 ? -28.147 -19.968 55.964 1.00 16.93 105 ILE C CA 1
ATOM 3729 C C . ILE C 1 105 ? -27.613 -21.055 55.040 1.00 16.68 105 ILE C C 1
ATOM 3730 O O . ILE C 1 105 ? -28.233 -22.111 54.886 1.00 16.76 105 ILE C O 1
ATOM 3735 N N . LEU C 1 106 ? -26.467 -20.797 54.424 1.00 16.34 106 LEU C N 1
ATOM 3736 C CA . LEU C 1 106 ? -25.984 -21.651 53.347 1.00 16.22 106 LEU C CA 1
ATOM 3737 C C . LEU C 1 106 ? -24.583 -22.203 53.603 1.00 16.07 106 LEU C C 1
ATOM 3738 O O . LEU C 1 106 ? -23.632 -21.443 53.793 1.00 15.80 106 LEU C O 1
ATOM 3743 N N . VAL C 1 107 ? -24.481 -23.534 53.622 1.00 15.98 107 VAL C N 1
ATOM 3744 C CA . VAL C 1 107 ? -23.203 -24.244 53.722 1.00 15.58 107 VAL C CA 1
ATOM 3745 C C . VAL C 1 107 ? -23.047 -25.185 52.530 1.00 15.83 107 VAL C C 1
ATOM 3746 O O . VAL C 1 107 ? -24.034 -25.585 51.911 1.00 15.92 107 VAL C O 1
ATOM 3750 N N . GLY C 1 108 ? -21.809 -25.541 52.208 1.00 15.67 108 GLY C N 1
ATOM 3751 C CA . GLY C 1 108 ? -21.578 -26.577 51.221 1.00 15.59 108 GLY C CA 1
ATOM 3752 C C . GLY C 1 108 ? -20.659 -26.209 50.084 1.00 15.75 108 GLY C C 1
ATOM 3753 O O . GLY C 1 108 ? -19.876 -25.265 50.174 1.00 15.15 108 GLY C O 1
ATOM 3754 N N . ILE C 1 109 ? -20.761 -26.963 48.996 1.00 16.32 109 ILE C N 1
ATOM 3755 C CA . ILE C 1 109 ? -19.748 -26.885 47.950 1.00 16.66 109 ILE C CA 1
ATOM 3756 C C . ILE C 1 109 ? -20.291 -26.722 46.555 1.00 17.51 109 ILE C C 1
ATOM 3757 O O . ILE C 1 109 ? -21.462 -27.017 46.279 1.00 17.42 109 ILE C O 1
ATOM 3762 N N . GLU C 1 110 ? -19.358 -26.357 45.680 1.00 18.17 110 GLU C N 1
ATOM 3763 C CA . GLU C 1 110 ? -19.602 -25.623 44.469 1.00 18.95 110 GLU C CA 1
ATOM 3764 C C . GLU C 1 110 ? -19.809 -24.169 44.915 1.00 18.05 110 GLU C C 1
ATOM 3765 O O . GLU C 1 110 ? -20.796 -23.549 44.548 1.00 18.38 110 GLU C O 1
ATOM 3771 N N . ALA C 1 111 ? -18.880 -23.634 45.716 1.00 17.25 111 ALA C N 1
ATOM 3772 C CA . ALA C 1 111 ? -18.966 -22.236 46.178 1.00 16.53 111 ALA C CA 1
ATOM 3773 C C . ALA C 1 111 ? -19.282 -21.277 45.036 1.00 15.89 111 ALA C C 1
ATOM 3774 O O . ALA C 1 111 ? -20.127 -20.392 45.170 1.00 15.63 111 ALA C O 1
ATOM 3776 N N . HIS C 1 112 ? -18.582 -21.475 43.921 1.00 15.35 112 HIS C N 1
ATOM 3777 C CA . HIS C 1 112 ? -18.712 -20.668 42.712 1.00 14.92 112 HIS C CA 1
ATOM 3778 C C . HIS C 1 112 ? -19.689 -21.293 41.702 1.00 14.89 112 HIS C C 1
ATOM 3779 O O . HIS C 1 112 ? -19.870 -20.769 40.601 1.00 14.60 112 HIS C O 1
ATOM 3786 N N . VAL C 1 113 ? -20.298 -22.420 42.073 1.00 14.82 113 VAL C N 1
ATOM 3787 C CA . VAL C 1 113 ? -21.252 -23.115 41.198 1.00 15.14 113 VAL C CA 1
ATOM 3788 C C . VAL C 1 113 ? -22.601 -23.291 41.900 1.00 15.37 113 VAL C C 1
ATOM 3789 O O . VAL C 1 113 ? -23.436 -22.396 41.854 1.00 15.42 113 VAL C O 1
ATOM 3793 N N . CYS C 1 114 ? -22.805 -24.424 42.567 1.00 15.88 114 CYS C N 1
ATOM 3794 C CA . CYS C 1 114 ? -24.086 -24.711 43.219 1.00 16.77 114 CYS C CA 1
ATOM 3795 C C . CYS C 1 114 ? -24.429 -23.709 44.329 1.00 16.10 114 CYS C C 1
ATOM 3796 O O . CYS C 1 114 ? -25.569 -23.250 44.414 1.00 15.51 114 CYS C O 1
ATOM 3799 N N . VAL C 1 115 ? -23.442 -23.351 45.153 1.00 15.70 115 VAL C N 1
ATOM 3800 C CA . VAL C 1 115 ? -23.661 -22.389 46.243 1.00 15.40 115 VAL C CA 1
ATOM 3801 C C . VAL C 1 115 ? -23.966 -20.996 45.681 1.00 15.14 115 VAL C C 1
ATOM 3802 O O . VAL C 1 115 ? -24.886 -20.317 46.151 1.00 15.38 115 VAL C O 1
ATOM 3806 N N . LEU C 1 116 ? -23.198 -20.587 44.670 1.00 14.88 116 LEU C N 1
ATOM 3807 C CA . LEU C 1 116 ? -23.367 -19.284 44.032 1.00 14.55 116 LEU C CA 1
ATOM 3808 C C . LEU C 1 116 ? -24.694 -19.186 43.281 1.00 14.30 116 LEU C C 1
ATOM 3809 O O . LEU C 1 116 ? -25.410 -18.200 43.421 1.00 14.17 116 LEU C O 1
ATOM 3814 N N . GLN C 1 117 ? -25.015 -20.203 42.485 1.00 14.13 117 GLN C N 1
ATOM 3815 C CA . GLN C 1 117 ? -26.285 -20.218 41.751 1.00 14.09 117 GLN C CA 1
ATOM 3816 C C . GLN C 1 117 ? -27.487 -20.305 42.697 1.00 13.94 117 GLN C C 1
ATOM 3817 O O . GLN C 1 117 ? -28.509 -19.660 42.459 1.00 13.68 117 GLN C O 1
ATOM 3823 N N . THR C 1 118 ? -27.355 -21.079 43.773 1.00 13.66 118 THR C N 1
ATOM 3824 C CA . THR C 1 118 ? -28.393 -21.118 44.809 1.00 13.75 118 THR C CA 1
ATOM 3825 C C . THR C 1 118 ? -28.616 -19.703 45.352 1.00 13.82 118 THR C C 1
ATOM 3826 O O . THR C 1 118 ? -29.748 -19.235 45.424 1.00 13.57 118 THR C O 1
ATOM 3830 N N . THR C 1 119 ? -27.514 -19.044 45.716 1.00 14.24 119 THR C N 1
ATOM 3831 C CA . THR C 1 119 ? -27.515 -17.683 46.257 1.00 14.63 119 THR C CA 1
ATOM 3832 C C . THR C 1 119 ? -28.228 -16.710 45.326 1.00 14.88 119 THR C C 1
ATOM 3833 O O . THR C 1 119 ? -29.119 -15.986 45.758 1.00 14.76 119 THR C O 1
ATOM 3837 N N . TYR C 1 120 ? -27.841 -16.717 44.051 1.00 15.22 120 TYR C N 1
ATOM 3838 C CA . TYR C 1 120 ? -28.465 -15.870 43.041 1.00 15.86 120 TYR C CA 1
ATOM 3839 C C . TYR C 1 120 ? -29.979 -16.061 42.972 1.00 15.96 120 TYR C C 1
ATOM 3840 O O . TYR C 1 120 ? -30.725 -15.079 42.960 1.00 15.94 120 TYR C O 1
ATOM 3849 N N . ASP C 1 121 ? -30.409 -17.326 42.941 1.00 16.01 121 ASP C N 1
ATOM 3850 C CA . ASP C 1 121 ? -31.823 -17.714 42.862 1.00 16.12 121 ASP C CA 1
ATOM 3851 C C . ASP C 1 121 ? -32.646 -17.291 44.078 1.00 16.21 121 ASP C C 1
ATOM 3852 O O . ASP C 1 121 ? -33.791 -16.846 43.937 1.00 15.82 121 ASP C O 1
ATOM 3857 N N . LEU C 1 122 ? -32.061 -17.459 45.265 1.00 16.23 122 LEU C N 1
ATOM 3858 C CA . LEU C 1 122 ? -32.696 -17.066 46.525 1.00 16.41 122 LEU C CA 1
ATOM 3859 C C . LEU C 1 122 ? -32.884 -15.558 46.634 1.00 16.75 122 LEU C C 1
ATOM 3860 O O . LEU C 1 122 ? -33.911 -15.097 47.129 1.00 16.77 122 LEU C O 1
ATOM 3865 N N . LEU C 1 123 ? -31.889 -14.799 46.181 1.00 17.28 123 LEU C N 1
ATOM 3866 C CA . LEU C 1 123 ? -31.953 -13.333 46.204 1.00 17.87 123 LEU C CA 1
ATOM 3867 C C . LEU C 1 123 ? -33.026 -12.808 45.250 1.00 18.55 123 LEU C C 1
ATOM 3868 O O . LEU C 1 123 ? -33.700 -11.819 45.547 1.00 18.44 123 LEU C O 1
ATOM 3873 N N . GLU C 1 124 ? -33.183 -13.484 44.112 1.00 19.26 124 GLU C N 1
ATOM 3874 C CA . GLU C 1 124 ? -34.242 -13.167 43.149 1.00 20.24 124 GLU C CA 1
ATOM 3875 C C . GLU C 1 124 ? -35.634 -13.351 43.752 1.00 20.64 124 GLU C C 1
ATOM 3876 O O . GLU C 1 124 ? -36.572 -12.612 43.424 1.00 20.67 124 GLU C O 1
ATOM 3882 N N . ARG C 1 125 ? -35.750 -14.347 44.627 1.00 21.23 125 ARG C N 1
ATOM 3883 C CA . ARG C 1 125 ? -36.998 -14.670 45.309 1.00 21.80 125 ARG C CA 1
ATOM 3884 C C . ARG C 1 125 ? -37.251 -13.737 46.493 1.00 21.96 125 ARG C C 1
ATOM 3885 O O . ARG C 1 125 ? -38.298 -13.809 47.139 1.00 22.19 125 ARG C O 1
ATOM 3893 N N . GLY C 1 126 ? -36.284 -12.866 46.776 1.00 21.83 126 GLY C N 1
ATOM 3894 C CA . GLY C 1 126 ? -36.427 -11.867 47.832 1.00 21.34 126 GLY C CA 1
ATOM 3895 C C . GLY C 1 126 ? -35.876 -12.300 49.173 1.00 21.14 126 GLY C C 1
ATOM 3896 O O . GLY C 1 126 ? -35.999 -11.575 50.159 1.00 21.16 126 GLY C O 1
ATOM 3897 N N . LEU C 1 127 ? -35.269 -13.483 49.212 1.00 20.77 127 LEU C N 1
ATOM 3898 C CA . LEU C 1 127 ? -34.675 -14.004 50.442 1.00 20.46 127 LEU C CA 1
ATOM 3899 C C . LEU C 1 127 ? -33.351 -13.325 50.753 1.00 20.10 127 LEU C C 1
ATOM 3900 O O . LEU C 1 127 ? -32.637 -12.874 49.851 1.00 19.92 127 LEU C O 1
ATOM 3905 N N . ASN C 1 128 ? -33.051 -13.225 52.042 1.00 19.57 128 ASN C N 1
ATOM 3906 C CA . ASN C 1 128 ? -31.717 -12.864 52.483 1.00 19.23 128 ASN C CA 1
ATOM 3907 C C . ASN C 1 128 ? -30.881 -14.137 52.594 1.00 18.51 128 ASN C C 1
ATOM 3908 O O . ASN C 1 128 ? -31.378 -15.172 53.058 1.00 18.21 128 ASN C O 1
ATOM 3913 N N . VAL C 1 129 ? -29.629 -14.063 52.139 1.00 17.82 129 VAL C N 1
ATOM 3914 C CA . VAL C 1 129 ? -28.726 -15.221 52.126 1.00 16.97 129 VAL C CA 1
ATOM 3915 C C . VAL C 1 129 ? -27.482 -14.965 52.982 1.00 16.79 129 VAL C C 1
ATOM 3916 O O . VAL C 1 129 ? -26.761 -13.980 52.789 1.00 16.57 129 VAL C O 1
ATOM 3920 N N . HIS C 1 130 ? -27.240 -15.879 53.913 1.00 16.21 130 HIS C N 1
ATOM 3921 C CA . HIS C 1 130 ? -26.115 -15.800 54.827 1.00 15.93 130 HIS C CA 1
ATOM 3922 C C . HIS C 1 130 ? -25.157 -16.948 54.542 1.00 15.56 130 HIS C C 1
ATOM 3923 O O . HIS C 1 130 ? -25.393 -18.101 54.932 1.00 15.41 130 HIS C O 1
ATOM 3930 N N . VAL C 1 131 ? -24.089 -16.615 53.824 1.00 15.12 131 VAL C N 1
ATOM 3931 C CA . VAL C 1 131 ? -23.116 -17.588 53.361 1.00 14.64 131 VAL C CA 1
ATOM 3932 C C . VAL C 1 131 ? -22.072 -17.815 54.444 1.00 14.53 131 VAL C C 1
ATOM 3933 O O . VAL C 1 131 ? -21.349 -16.893 54.842 1.00 14.38 131 VAL C O 1
ATOM 3937 N N . VAL C 1 132 ? -22.015 -19.052 54.925 1.00 14.16 132 VAL C N 1
ATOM 3938 C CA . VAL C 1 132 ? -21.097 -19.422 55.993 1.00 13.73 132 VAL C CA 1
ATOM 3939 C C . VAL C 1 132 ? -19.747 -19.793 55.377 1.00 13.57 132 VAL C C 1
ATOM 3940 O O . VAL C 1 132 ? -19.517 -20.942 54.994 1.00 13.46 132 VAL C O 1
ATOM 3944 N N . VAL C 1 133 ? -18.868 -18.795 55.286 1.00 13.12 133 VAL C N 1
ATOM 3945 C CA . VAL C 1 133 ? -17.624 -18.902 54.516 1.00 12.80 133 VAL C CA 1
ATOM 3946 C C . VAL C 1 133 ? -16.685 -19.996 55.044 1.00 12.95 133 VAL C C 1
ATOM 3947 O O . VAL C 1 133 ? -15.986 -20.650 54.263 1.00 12.81 133 VAL C O 1
ATOM 3951 N N . ASP C 1 134 ? -16.693 -20.208 56.361 1.00 12.68 134 ASP C N 1
ATOM 3952 C CA . ASP C 1 134 ? -15.890 -21.279 56.952 1.00 12.66 134 ASP C CA 1
ATOM 3953 C C . ASP C 1 134 ? -16.518 -22.681 56.815 1.00 12.63 134 ASP C C 1
ATOM 3954 O O . ASP C 1 134 ? -15.955 -23.670 57.283 1.00 12.92 134 ASP C O 1
ATOM 3959 N N . ALA C 1 135 ? -17.659 -22.753 56.129 1.00 12.42 135 ALA C N 1
ATOM 3960 C CA . ALA C 1 135 ? -18.335 -24.017 55.827 1.00 12.25 135 ALA C CA 1
ATOM 3961 C C . ALA C 1 135 ? -18.634 -24.163 54.328 1.00 12.08 135 ALA C C 1
ATOM 3962 O O . ALA C 1 135 ? -19.429 -25.020 53.925 1.00 12.18 135 ALA C O 1
ATOM 3964 N N . VAL C 1 136 ? -17.982 -23.334 53.514 1.00 11.76 136 VAL C N 1
ATOM 3965 C CA . VAL C 1 136 ? -18.195 -23.297 52.062 1.00 11.55 136 VAL C CA 1
ATOM 3966 C C . VAL C 1 136 ? -16.843 -23.241 51.353 1.00 11.65 136 VAL C C 1
ATOM 3967 O O . VAL C 1 136 ? -15.973 -22.462 51.741 1.00 11.45 136 VAL C O 1
ATOM 3971 N N . SER C 1 137 ? -16.668 -24.070 50.322 1.00 11.70 137 SER C N 1
ATOM 3972 C CA . SER C 1 137 ? -15.385 -24.150 49.614 1.00 11.65 137 SER C CA 1
ATOM 3973 C C . SER C 1 137 ? -15.514 -24.631 48.170 1.00 11.82 137 SER C C 1
ATOM 3974 O O . SER C 1 137 ? -16.621 -24.883 47.685 1.00 11.55 137 SER C O 1
ATOM 3977 N N . SER C 1 138 ? -14.364 -24.736 47.500 1.00 11.81 138 SER C N 1
ATOM 3978 C CA . SER C 1 138 ? -14.258 -25.123 46.090 1.00 12.13 138 SER C CA 1
ATOM 3979 C C . SER C 1 138 ? -13.012 -25.974 45.899 1.00 12.27 138 SER C C 1
ATOM 3980 O O . SER C 1 138 ? -12.166 -26.050 46.790 1.00 12.56 138 SER C O 1
ATOM 3983 N N . ARG C 1 139 ? -12.903 -26.598 44.730 1.00 12.64 139 ARG C N 1
ATOM 3984 C CA . ARG C 1 139 ? -11.696 -27.319 44.324 1.00 13.36 139 ARG C CA 1
ATOM 3985 C C . ARG C 1 139 ? -10.497 -26.356 44.178 1.00 13.11 139 ARG C C 1
ATOM 3986 O O . ARG C 1 139 ? -9.367 -26.686 44.549 1.00 13.27 139 ARG C O 1
ATOM 3994 N N . SER C 1 140 ? -10.766 -25.171 43.638 1.00 12.81 140 SER C N 1
ATOM 3995 C CA . SER C 1 140 ? -9.764 -24.121 43.501 1.00 12.52 140 SER C CA 1
ATOM 3996 C C . SER C 1 140 ? -9.983 -23.000 44.512 1.00 12.21 140 SER C C 1
ATOM 3997 O O . SER C 1 140 ? -11.098 -22.503 44.676 1.00 12.00 140 SER C O 1
ATOM 4000 N N . HIS C 1 141 ? -8.899 -22.623 45.187 1.00 12.07 141 HIS C N 1
ATOM 4001 C CA . HIS C 1 141 ? -8.868 -21.486 46.101 1.00 11.74 141 HIS C CA 1
ATOM 4002 C C . HIS C 1 141 ? -9.371 -20.200 45.432 1.00 11.64 141 HIS C C 1
ATOM 4003 O O . HIS C 1 141 ? -10.120 -19.422 46.038 1.00 11.34 141 HIS C O 1
ATOM 4010 N N . THR C 1 142 ? -8.952 -19.999 44.182 1.00 11.06 142 THR C N 1
ATOM 4011 C CA . THR C 1 142 ? -9.322 -18.826 43.395 1.00 10.80 142 THR C CA 1
ATOM 4012 C C . THR C 1 142 ? -10.824 -18.763 43.143 1.00 10.69 142 THR C C 1
ATOM 4013 O O . THR C 1 142 ? -11.428 -17.701 43.292 1.00 10.53 142 THR C O 1
ATOM 4017 N N . ASP C 1 143 ? -11.418 -19.902 42.780 1.00 10.64 143 ASP C N 1
ATOM 4018 C CA . ASP C 1 143 ? -12.860 -19.986 42.537 1.00 10.84 143 ASP C CA 1
ATOM 4019 C C . ASP C 1 143 ? -13.663 -19.652 43.793 1.00 10.89 143 ASP C C 1
ATOM 4020 O O . ASP C 1 143 ? -14.662 -18.942 43.731 1.00 11.00 143 ASP C O 1
ATOM 4025 N N . ARG C 1 144 ? -13.209 -20.172 44.930 1.00 11.46 144 ARG C N 1
ATOM 4026 C CA . ARG C 1 144 ? -13.852 -19.942 46.224 1.00 11.76 144 ARG C CA 1
ATOM 4027 C C . ARG C 1 144 ? -13.772 -18.466 46.633 1.00 12.01 144 ARG C C 1
ATOM 4028 O O . ARG C 1 144 ? -14.768 -17.877 47.067 1.00 11.85 144 ARG C O 1
ATOM 4036 N N . HIS C 1 145 ? -12.577 -17.892 46.491 1.00 12.34 145 HIS C N 1
ATOM 4037 C CA . HIS C 1 145 ? -12.295 -16.501 46.849 1.00 12.69 145 HIS C CA 1
ATOM 4038 C C . HIS C 1 145 ? -13.226 -15.535 46.104 1.00 12.57 145 HIS C C 1
ATOM 4039 O O . HIS C 1 145 ? -13.883 -14.692 46.714 1.00 12.39 145 HIS C O 1
ATOM 4046 N N . PHE C 1 146 ? -13.297 -15.683 44.786 1.00 12.63 146 PHE C N 1
ATOM 4047 C CA . PHE C 1 146 ? -14.158 -14.828 43.973 1.00 12.63 146 PHE C CA 1
ATOM 4048 C C . PHE C 1 146 ? -15.648 -15.191 44.020 1.00 12.67 146 PHE C C 1
ATOM 4049 O O . PHE C 1 146 ? -16.493 -14.354 43.706 1.00 12.89 146 PHE C O 1
ATOM 4057 N N . ALA C 1 147 ? -15.967 -16.420 44.431 1.00 12.61 147 ALA C N 1
ATOM 4058 C CA . ALA C 1 147 ? -17.357 -16.788 44.738 1.00 12.82 147 ALA C CA 1
ATOM 4059 C C . ALA C 1 147 ? -17.923 -15.886 45.827 1.00 13.00 147 ALA C C 1
ATOM 4060 O O . ALA C 1 147 ? -19.018 -15.350 45.683 1.00 13.20 147 ALA C O 1
ATOM 4062 N N . PHE C 1 148 ? -17.161 -15.722 46.906 1.00 13.42 148 PHE C N 1
ATOM 4063 C CA . PHE C 1 148 ? -17.536 -14.855 48.015 1.00 13.82 148 PHE C CA 1
ATOM 4064 C C . PHE C 1 148 ? -17.726 -13.411 47.563 1.00 14.33 148 PHE C C 1
ATOM 4065 O O . PHE C 1 148 ? -18.714 -12.776 47.931 1.00 13.96 148 PHE C O 1
ATOM 4073 N N . LYS C 1 149 ? -16.786 -12.909 46.760 1.00 14.81 149 LYS C N 1
ATOM 4074 C CA . LYS C 1 149 ? -16.880 -11.563 46.183 1.00 16.01 149 LYS C CA 1
ATOM 4075 C C . LYS C 1 149 ? -18.141 -11.383 45.338 1.00 15.85 149 LYS C C 1
ATOM 4076 O O . LYS C 1 149 ? -18.801 -10.353 45.430 1.00 15.80 149 LYS C O 1
ATOM 4082 N N . GLN C 1 150 ? -18.461 -12.389 44.523 1.00 16.37 150 GLN C N 1
ATOM 4083 C CA . GLN C 1 150 ? -19.661 -12.379 43.683 1.00 17.00 150 GLN C CA 1
ATOM 4084 C C . GLN C 1 150 ? -20.946 -12.376 44.510 1.00 17.84 150 GLN C C 1
ATOM 4085 O O . GLN C 1 150 ? -21.902 -11.682 44.173 1.00 17.94 150 GLN C O 1
ATOM 4091 N N . MET C 1 151 ? -20.959 -13.156 45.589 1.00 19.03 151 MET C N 1
ATOM 4092 C CA . MET C 1 151 ? -22.110 -13.219 46.494 1.00 20.01 151 MET C CA 1
ATOM 4093 C C . MET C 1 151 ? -22.348 -11.889 47.194 1.00 20.12 151 MET C C 1
ATOM 4094 O O . MET C 1 151 ? -23.482 -11.408 47.239 1.00 19.80 151 MET C O 1
ATOM 4099 N N . GLU C 1 152 ? -21.282 -11.297 47.737 1.00 20.64 152 GLU C N 1
ATOM 4100 C CA . GLU C 1 152 ? -21.391 -9.995 48.399 1.00 21.56 152 GLU C CA 1
ATOM 4101 C C . GLU C 1 152 ? -21.813 -8.889 47.422 1.00 21.24 152 GLU C C 1
ATOM 4102 O O . GLU C 1 152 ? -22.602 -8.011 47.782 1.00 21.28 152 GLU C O 1
ATOM 4108 N N . GLN C 1 153 ? -21.297 -8.944 46.193 1.00 21.17 153 GLN C N 1
ATOM 4109 C CA . GLN C 1 153 ? -21.727 -8.035 45.127 1.00 21.19 153 GLN C CA 1
ATOM 4110 C C . GLN C 1 153 ? -23.242 -8.151 44.918 1.00 20.74 153 GLN C C 1
ATOM 4111 O O . GLN C 1 153 ? -23.939 -7.141 44.815 1.00 20.97 153 GLN C O 1
ATOM 4117 N N . ALA C 1 154 ? -23.738 -9.389 44.887 1.00 20.05 154 ALA C N 1
ATOM 4118 C CA . ALA C 1 154 ? -25.162 -9.689 44.699 1.00 19.32 154 ALA C CA 1
ATOM 4119 C C . ALA C 1 154 ? -26.057 -9.337 45.896 1.00 19.00 154 ALA C C 1
ATOM 4120 O O . ALA C 1 154 ? -27.279 -9.261 45.758 1.00 18.85 154 ALA C O 1
ATOM 4122 N N . GLY C 1 155 ? -25.457 -9.145 47.068 1.00 18.56 155 GLY C N 1
ATOM 4123 C CA . GLY C 1 155 ? -26.213 -8.765 48.260 1.00 18.34 155 GLY C CA 1
ATOM 4124 C C . GLY C 1 155 ? -26.308 -9.833 49.337 1.00 18.11 155 GLY C C 1
ATOM 4125 O O . GLY C 1 155 ? -26.993 -9.639 50.342 1.00 18.03 155 GLY C O 1
ATOM 4126 N N . ALA C 1 156 ? -25.627 -10.959 49.131 1.00 17.58 156 ALA C N 1
ATOM 4127 C CA . ALA C 1 156 ? -25.539 -12.009 50.151 1.00 17.24 156 ALA C CA 1
ATOM 4128 C C . ALA C 1 156 ? -24.606 -11.589 51.277 1.00 17.15 156 ALA C C 1
ATOM 4129 O O . ALA C 1 156 ? -23.627 -10.879 51.047 1.00 17.25 156 ALA C O 1
ATOM 4131 N N . ILE C 1 157 ? -24.910 -12.043 52.489 1.00 16.85 157 ILE C N 1
ATOM 4132 C CA . ILE C 1 157 ? -24.101 -11.740 53.666 1.00 16.72 157 ILE C CA 1
ATOM 4133 C C . ILE C 1 157 ? -22.997 -12.788 53.833 1.00 16.37 157 ILE C C 1
ATOM 4134 O O . ILE C 1 157 ? -23.266 -13.990 53.866 1.00 16.12 157 ILE C O 1
ATOM 4139 N N . LEU C 1 158 ? -21.756 -12.326 53.937 1.00 16.28 158 LEU C N 1
ATOM 4140 C CA . LEU C 1 158 ? -20.627 -13.221 54.165 1.00 16.01 158 LEU C CA 1
ATOM 4141 C C . LEU C 1 158 ? -20.340 -13.316 55.655 1.00 15.95 158 LEU C C 1
ATOM 4142 O O . LEU C 1 158 ? -19.762 -12.407 56.249 1.00 16.14 158 LEU C O 1
ATOM 4147 N N . THR C 1 159 ? -20.751 -14.431 56.247 1.00 15.80 159 THR C N 1
ATOM 4148 C CA . THR C 1 159 ? -20.696 -14.604 57.691 1.00 15.68 159 THR C CA 1
ATOM 4149 C C . THR C 1 159 ? -19.878 -15.849 58.043 1.00 15.54 159 THR C C 1
ATOM 4150 O O . THR C 1 159 ? -19.393 -16.552 57.151 1.00 15.29 159 THR C O 1
ATOM 4154 N N . THR C 1 160 ? -19.710 -16.096 59.341 1.00 15.30 160 THR C N 1
ATOM 4155 C CA . THR C 1 160 ? -18.990 -17.270 59.831 1.00 14.86 160 THR C CA 1
ATOM 4156 C C . THR C 1 160 ? -19.894 -18.092 60.747 1.00 14.86 160 THR C C 1
ATOM 4157 O O . THR C 1 160 ? -20.911 -17.588 61.229 1.00 14.82 160 THR C O 1
ATOM 4161 N N . SER C 1 161 ? -19.526 -19.353 60.971 1.00 14.79 161 SER C N 1
ATOM 4162 C CA . SER C 1 161 ? -20.327 -20.271 61.786 1.00 14.99 161 SER C CA 1
ATOM 4163 C C . SER C 1 161 ? -20.613 -19.741 63.195 1.00 15.17 161 SER C C 1
ATOM 4164 O O . SER C 1 161 ? -21.756 -19.768 63.637 1.00 15.08 161 SER C O 1
ATOM 4167 N N . GLU C 1 162 ? -19.586 -19.242 63.880 1.00 15.46 162 GLU C N 1
ATOM 4168 C CA . GLU C 1 162 ? -19.771 -18.730 65.241 1.00 15.81 162 GLU C CA 1
ATOM 4169 C C . GLU C 1 162 ? -20.630 -17.469 65.271 1.00 16.03 162 GLU C C 1
ATOM 4170 O O . GLU C 1 162 ? -21.487 -17.325 66.147 1.00 16.17 162 GLU C O 1
ATOM 4176 N N . ALA C 1 163 ? -20.415 -16.569 64.311 1.00 16.22 163 ALA C N 1
ATOM 4177 C CA . ALA C 1 163 ? -21.274 -15.389 64.166 1.00 16.64 163 ALA C CA 1
ATOM 4178 C C . ALA C 1 163 ? -22.739 -15.783 63.971 1.00 16.86 163 ALA C C 1
ATOM 4179 O O . ALA C 1 163 ? -23.630 -15.205 64.599 1.00 16.64 163 ALA C O 1
ATOM 4181 N N . THR C 1 164 ? -22.967 -16.781 63.115 1.00 17.29 164 THR C N 1
ATOM 4182 C CA . THR C 1 164 ? -24.305 -17.299 62.805 1.00 17.78 164 THR C CA 1
ATOM 4183 C C . THR C 1 164 ? -24.988 -17.993 63.993 1.00 18.42 164 THR C C 1
ATOM 4184 O O . THR C 1 164 ? -26.161 -17.730 64.270 1.00 18.27 164 THR C O 1
ATOM 4188 N N . ILE C 1 165 ? -24.262 -18.880 64.676 1.00 19.03 165 ILE C N 1
ATOM 4189 C CA . ILE C 1 165 ? -24.816 -19.625 65.813 1.00 19.75 165 ILE C CA 1
ATOM 4190 C C . ILE C 1 165 ? -25.263 -18.673 66.921 1.00 19.99 165 ILE C C 1
ATOM 4191 O O . ILE C 1 165 ? -26.416 -18.718 67.359 1.00 20.24 165 ILE C O 1
ATOM 4196 N N . LEU C 1 166 ? -24.346 -17.807 67.353 1.00 20.44 166 LEU C N 1
ATOM 4197 C CA . LEU C 1 166 ? -24.613 -16.861 68.438 1.00 20.87 166 LEU C CA 1
ATOM 4198 C C . LEU C 1 166 ? -25.568 -15.743 68.024 1.00 21.05 166 LEU C C 1
ATOM 4199 O O . LEU C 1 166 ? -26.330 -15.231 68.847 1.00 21.13 166 LEU C O 1
ATOM 4204 N N . GLY C 1 167 ? -25.517 -15.365 66.749 1.00 21.29 167 GLY C N 1
ATOM 4205 C CA . GLY C 1 167 ? -26.490 -14.434 66.178 1.00 21.45 167 GLY C CA 1
ATOM 4206 C C . GLY C 1 167 ? -27.909 -14.964 66.297 1.00 21.66 167 GLY C C 1
ATOM 4207 O O . GLY C 1 167 ? -28.831 -14.207 66.599 1.00 21.52 167 GLY C O 1
ATOM 4208 N N . LEU C 1 168 ? -28.072 -16.271 66.072 1.00 21.81 168 LEU C N 1
ATOM 4209 C CA . LEU C 1 168 ? -29.373 -16.940 66.173 1.00 22.18 168 LEU C CA 1
ATOM 4210 C C . LEU C 1 168 ? -29.987 -16.914 67.580 1.00 22.59 168 LEU C C 1
ATOM 4211 O O . LEU C 1 168 ? -31.208 -16.834 67.717 1.00 22.59 168 LEU C O 1
ATOM 4216 N N . VAL C 1 169 ? -29.148 -16.994 68.614 1.00 23.15 169 VAL C N 1
ATOM 4217 C CA . VAL C 1 169 ? -29.635 -16.961 70.003 1.00 23.86 169 VAL C CA 1
ATOM 4218 C C . VAL C 1 169 ? -29.708 -15.550 70.595 1.00 24.33 169 VAL C C 1
ATOM 4219 O O . VAL C 1 169 ? -30.591 -15.260 71.399 1.00 24.51 169 VAL C O 1
ATOM 4223 N N . GLY C 1 170 ? -28.778 -14.682 70.194 1.00 24.85 170 GLY C N 1
ATOM 4224 C CA . GLY C 1 170 ? -28.840 -13.248 70.513 1.00 25.46 170 GLY C CA 1
ATOM 4225 C C . GLY C 1 170 ? -28.408 -12.828 71.909 1.00 26.01 170 GLY C C 1
ATOM 4226 O O . GLY C 1 170 ? -28.243 -11.633 72.180 1.00 25.76 170 GLY C O 1
ATOM 4227 N N . GLY C 1 171 ? -28.221 -13.808 72.792 1.00 26.41 171 GLY C N 1
ATOM 4228 C CA . GLY C 1 171 ? -27.825 -13.553 74.175 1.00 27.20 171 GLY C CA 1
ATOM 4229 C C . GLY C 1 171 ? -27.634 -14.833 74.965 1.00 27.71 171 GLY C C 1
ATOM 4230 O O . GLY C 1 171 ? -28.144 -15.893 74.589 1.00 27.43 171 GLY C O 1
ATOM 4231 N N . SER C 1 172 ? -26.901 -14.734 76.069 1.00 28.46 172 SER C N 1
ATOM 4232 C CA . SER C 1 172 ? -26.588 -15.904 76.894 1.00 29.33 172 SER C CA 1
ATOM 4233 C C . SER C 1 172 ? -27.763 -16.395 77.755 1.00 29.75 172 SER C C 1
ATOM 4234 O O . SER C 1 172 ? -27.664 -17.432 78.418 1.00 29.90 172 SER C O 1
ATOM 4237 N N . ASP C 1 173 ? -28.870 -15.656 77.733 1.00 30.42 173 ASP C N 1
ATOM 4238 C CA . ASP C 1 173 ? -30.089 -16.055 78.447 1.00 31.34 173 ASP C CA 1
ATOM 4239 C C . ASP C 1 173 ? -31.098 -16.800 77.568 1.00 31.51 173 ASP C C 1
ATOM 4240 O O . ASP C 1 173 ? -32.166 -17.196 78.045 1.00 31.75 173 ASP C O 1
ATOM 4245 N N . HIS C 1 174 ? -30.768 -16.981 76.289 1.00 31.57 174 HIS C N 1
ATOM 4246 C CA . HIS C 1 174 ? -31.581 -17.814 75.405 1.00 31.55 174 HIS C CA 1
ATOM 4247 C C . HIS C 1 174 ? -31.670 -19.220 76.010 1.00 31.79 174 HIS C C 1
ATOM 4248 O O . HIS C 1 174 ? -30.660 -19.747 76.493 1.00 31.78 174 HIS C O 1
ATOM 4255 N N . PRO C 1 175 ? -32.879 -19.821 76.017 1.00 31.92 175 PRO C N 1
ATOM 4256 C CA . PRO C 1 175 ? -33.063 -21.132 76.652 1.00 32.06 175 PRO C CA 1
ATOM 4257 C C . PRO C 1 175 ? -32.236 -22.252 76.020 1.00 32.23 175 PRO C C 1
ATOM 4258 O O . PRO C 1 175 ? -31.983 -23.265 76.672 1.00 32.26 175 PRO C O 1
ATOM 4262 N N . LYS C 1 176 ? -31.820 -22.064 74.769 1.00 32.40 176 LYS C N 1
ATOM 4263 C CA . LYS C 1 176 ? -30.974 -23.036 74.081 1.00 32.50 176 LYS C CA 1
ATOM 4264 C C . LYS C 1 176 ? -29.513 -22.582 73.987 1.00 32.58 176 LYS C C 1
ATOM 4265 O O . LYS C 1 176 ? -28.719 -23.193 73.268 1.00 32.66 176 LYS C O 1
ATOM 4271 N N . PHE C 1 177 ? -29.154 -21.526 74.721 1.00 32.60 177 PHE C N 1
ATOM 4272 C CA . PHE C 1 177 ? -27.785 -20.995 74.680 1.00 32.53 177 PHE C CA 1
ATOM 4273 C C . PHE C 1 177 ? -26.726 -22.009 75.106 1.00 32.45 177 PHE C C 1
ATOM 4274 O O . PHE C 1 177 ? -25.705 -22.162 74.435 1.00 32.31 177 PHE C O 1
ATOM 4282 N N . LYS C 1 178 ? -26.973 -22.687 76.223 1.00 32.27 178 LYS C N 1
ATOM 4283 C CA . LYS C 1 178 ? -26.024 -23.650 76.776 1.00 32.14 178 LYS C CA 1
ATOM 4284 C C . LYS C 1 178 ? -25.820 -24.844 75.843 1.00 31.90 178 LYS C C 1
ATOM 4285 O O . LYS C 1 178 ? -24.743 -25.437 75.813 1.00 31.64 178 LYS C O 1
ATOM 4291 N N . GLU C 1 179 ? -26.858 -25.188 75.084 1.00 31.85 179 GLU C N 1
ATOM 4292 C CA . GLU C 1 179 ? -26.774 -26.274 74.106 1.00 31.92 179 GLU C CA 1
ATOM 4293 C C . GLU C 1 179 ? -25.933 -25.873 72.889 1.00 31.11 179 GLU C C 1
ATOM 4294 O O . GLU C 1 179 ? -25.086 -26.646 72.440 1.00 31.04 179 GLU C O 1
ATOM 4300 N N . VAL C 1 180 ? -26.156 -24.663 72.374 1.00 30.32 180 VAL C N 1
ATOM 4301 C CA . VAL C 1 180 ? -25.403 -24.172 71.212 1.00 29.69 180 VAL C CA 1
ATOM 4302 C C . VAL C 1 180 ? -23.968 -23.781 71.570 1.00 29.24 180 VAL C C 1
ATOM 4303 O O . VAL C 1 180 ? -23.076 -23.841 70.726 1.00 29.09 180 VAL C O 1
ATOM 4307 N N . GLN C 1 181 ? -23.760 -23.403 72.830 1.00 28.81 181 GLN C N 1
ATOM 4308 C CA . GLN C 1 181 ? -22.443 -23.039 73.351 1.00 28.37 181 GLN C CA 1
ATOM 4309 C C . GLN C 1 181 ? -21.460 -24.211 73.301 1.00 27.70 181 GLN C C 1
ATOM 4310 O O . GLN C 1 181 ? -20.258 -24.014 73.116 1.00 27.56 181 GLN C O 1
ATOM 4316 N N . LYS C 1 182 ? -21.978 -25.425 73.465 1.00 26.91 182 LYS C N 1
ATOM 4317 C CA . LYS C 1 182 ? -21.175 -26.639 73.321 1.00 26.12 182 LYS C CA 1
ATOM 4318 C C . LYS C 1 182 ? -20.579 -26.768 71.918 1.00 25.46 182 LYS C C 1
ATOM 4319 O O . LYS C 1 182 ? -19.480 -27.297 71.752 1.00 25.09 182 LYS C O 1
ATOM 4325 N N . LEU C 1 183 ? -21.317 -26.292 70.914 1.00 24.70 183 LEU C N 1
ATOM 4326 C CA . LEU C 1 183 ? -20.926 -26.456 69.511 1.00 24.21 183 LEU C CA 1
ATOM 4327 C C . LEU C 1 183 ? -19.724 -25.601 69.141 1.00 23.95 183 LEU C C 1
ATOM 4328 O O . LEU C 1 183 ? -19.008 -25.907 68.185 1.00 23.86 183 LEU C O 1
ATOM 4333 N N . ILE C 1 184 ? -19.517 -24.535 69.912 1.00 23.63 184 ILE C N 1
ATOM 4334 C CA . ILE C 1 184 ? -18.519 -23.517 69.609 1.00 23.63 184 ILE C CA 1
ATOM 4335 C C . ILE C 1 184 ? -17.450 -23.388 70.703 1.00 23.56 184 ILE C C 1
ATOM 4336 O O . ILE C 1 184 ? -16.741 -22.382 70.759 1.00 23.46 184 ILE C O 1
ATOM 4341 N N . LEU C 1 185 ? -17.337 -24.404 71.560 1.00 23.26 185 LEU C N 1
ATOM 4342 C CA . LEU C 1 185 ? -16.340 -24.416 72.639 1.00 23.18 185 LEU C CA 1
ATOM 4343 C C . LEU C 1 185 ? -14.942 -24.164 72.076 1.00 22.59 185 LEU C C 1
ATOM 4344 O O . LEU C 1 185 ? -14.168 -23.379 72.624 1.00 22.32 185 LEU C O 1
ATOM 4349 N N . THR C 1 186 ? -14.636 -24.841 70.976 1.00 22.01 186 THR C N 1
ATOM 4350 C CA . THR C 1 186 ? -13.419 -24.580 70.228 1.00 21.56 186 THR C CA 1
ATOM 4351 C C . THR C 1 186 ? -13.781 -23.758 68.998 1.00 21.13 186 THR C C 1
ATOM 4352 O O . THR C 1 186 ? -14.883 -23.888 68.455 1.00 21.22 186 THR C O 1
ATOM 4356 N N . SER C 1 187 ? -12.853 -22.910 68.569 1.00 20.35 187 SER C N 1
ATOM 4357 C CA . SER C 1 187 ? -13.012 -22.155 67.341 1.00 19.75 187 SER C CA 1
ATOM 4358 C C . SER C 1 187 ? -13.131 -23.111 66.168 1.00 19.11 187 SER C C 1
ATOM 4359 O O . SER C 1 187 ? -12.518 -24.183 66.169 1.00 18.91 187 SER C O 1
ATOM 4362 N N . ALA C 1 188 ? -13.933 -22.729 65.178 1.00 18.52 188 ALA C N 1
ATOM 4363 C CA . ALA C 1 188 ? -14.034 -23.498 63.938 1.00 18.15 188 ALA C CA 1
ATOM 4364 C C . ALA C 1 188 ? -12.656 -23.565 63.284 1.00 17.89 188 ALA C C 1
ATOM 4365 O O . ALA C 1 188 ? -11.928 -22.576 63.296 1.00 17.59 188 ALA C O 1
ATOM 4367 N N . PRO C 1 189 ? -12.290 -24.734 62.723 1.00 17.97 189 PRO C N 1
ATOM 4368 C CA . PRO C 1 189 ? -10.953 -24.902 62.143 1.00 18.00 189 PRO C CA 1
ATOM 4369 C C . PRO C 1 189 ? -10.656 -23.919 61.004 1.00 18.07 189 PRO C C 1
ATOM 4370 O O . PRO C 1 189 ? -11.565 -23.543 60.252 1.00 18.23 189 PRO C O 1
ATOM 4374 N N . ASP C 1 190 ? -9.393 -23.512 60.893 1.00 17.86 190 ASP C N 1
ATOM 4375 C CA . ASP C 1 190 ? -8.949 -22.580 59.850 1.00 17.91 190 ASP C CA 1
ATOM 4376 C C . ASP C 1 190 ? -9.135 -23.143 58.440 1.00 16.96 190 ASP C C 1
ATOM 4377 O O . ASP C 1 190 ? -8.849 -24.314 58.176 1.00 16.82 190 ASP C O 1
ATOM 4382 N N . THR C 1 191 ? -9.625 -22.296 57.545 1.00 16.16 191 THR C N 1
ATOM 4383 C CA . THR C 1 191 ? -9.800 -22.672 56.149 1.00 15.48 191 THR C CA 1
ATOM 4384 C C . THR C 1 191 ? -9.106 -21.679 55.222 1.00 15.29 191 THR C C 1
ATOM 4385 O O . THR C 1 191 ? -9.559 -21.431 54.096 1.00 14.99 191 THR C O 1
ATOM 4389 N N . GLY C 1 192 ? -8.004 -21.118 55.713 1.00 15.04 192 GLY C N 1
ATOM 4390 C CA . GLY C 1 192 ? -7.131 -20.256 54.921 1.00 14.81 192 GLY C CA 1
ATOM 4391 C C . GLY C 1 192 ? -7.751 -18.969 54.408 1.00 14.60 192 GLY C C 1
ATOM 4392 O O . GLY C 1 192 ? -7.385 -18.489 53.333 1.00 14.37 192 GLY C O 1
ATOM 4393 N N . LEU C 1 193 ? -8.672 -18.400 55.182 1.00 14.55 193 LEU C N 1
ATOM 4394 C CA . LEU C 1 193 ? -9.421 -17.208 54.752 1.00 14.80 193 LEU C CA 1
ATOM 4395 C C . LEU C 1 193 ? -8.803 -15.868 55.154 1.00 14.83 193 LEU C C 1
ATOM 4396 O O . LEU C 1 193 ? -9.226 -14.821 54.673 1.00 14.97 193 LEU C O 1
ATOM 4401 N N . VAL C 1 194 ? -7.813 -15.904 56.039 1.00 15.02 194 VAL C N 1
ATOM 4402 C CA . VAL C 1 194 ? -7.190 -14.683 56.545 1.00 15.16 194 VAL C CA 1
ATOM 4403 C C . VAL C 1 194 ? -5.756 -14.618 56.025 1.00 15.28 194 VAL C C 1
ATOM 4404 O O . VAL C 1 194 ? -4.966 -15.525 56.291 1.00 15.57 194 VAL C O 1
ATOM 4408 N N . PRO C 1 195 ? -5.420 -13.549 55.278 1.00 15.34 195 PRO C N 1
ATOM 4409 C CA . PRO C 1 195 ? -4.077 -13.381 54.719 1.00 15.51 195 PRO C CA 1
ATOM 4410 C C . PRO C 1 195 ? -3.004 -13.322 55.803 1.00 15.99 195 PRO C C 1
ATOM 4411 O O . PRO C 1 195 ? -3.246 -12.755 56.871 1.00 15.47 195 PRO C O 1
ATOM 4415 N N . LEU C 1 196 ? -1.849 -13.936 55.533 1.00 16.64 196 LEU C N 1
ATOM 4416 C CA . LEU C 1 196 ? -0.640 -13.709 56.320 1.00 17.69 196 LEU C CA 1
ATOM 4417 C C . LEU C 1 196 ? -0.352 -12.210 56.313 1.00 18.05 196 LEU C C 1
ATOM 4418 O O . LEU C 1 196 ? -0.399 -11.572 55.263 1.00 18.10 196 LEU C O 1
ATOM 4423 N N . SER C 1 197 ? -0.068 -11.658 57.485 1.00 18.69 197 SER C N 1
ATOM 4424 C CA . SER C 1 197 ? 0.094 -10.222 57.639 1.00 19.62 197 SER C CA 1
ATOM 4425 C C . SER C 1 197 ? 1.559 -9.813 57.619 1.00 20.53 197 SER C C 1
ATOM 4426 O O . SER C 1 197 ? 2.442 -10.634 57.877 1.00 20.53 197 SER C O 1
ATOM 4429 N N . LYS C 1 198 ? 1.809 -8.541 57.316 1.00 21.45 198 LYS C N 1
ATOM 4430 C CA . LYS C 1 198 ? 3.159 -7.988 57.392 1.00 22.72 198 LYS C CA 1
ATOM 4431 C C . LYS C 1 198 ? 3.312 -6.986 58.537 1.00 23.38 198 LYS C C 1
ATOM 4432 O O . LYS C 1 198 ? 2.323 -6.419 59.011 1.00 23.09 198 LYS C O 1
ATOM 4438 N N . LEU C 1 199 ? 4.557 -6.789 58.977 1.00 24.51 199 LEU C N 1
ATOM 4439 C CA . LEU C 1 199 ? 4.882 -5.822 60.031 1.00 25.45 199 LEU C CA 1
ATOM 4440 C C . LEU C 1 199 ? 5.221 -4.445 59.477 1.00 25.79 199 LEU C C 1
ATOM 4441 O O . LEU C 1 199 ? 5.763 -4.307 58.377 1.00 26.14 199 LEU C O 1
ATOM 4447 N N . ALA D 1 8 ? -21.301 10.752 56.540 1.00 25.91 8 ALA D N 1
ATOM 4448 C CA . ALA D 1 8 ? -21.184 10.698 58.029 1.00 25.89 8 ALA D CA 1
ATOM 4449 C C . ALA D 1 8 ? -19.868 11.304 58.515 1.00 25.75 8 ALA D C 1
ATOM 4450 O O . ALA D 1 8 ? -18.798 10.709 58.361 1.00 25.80 8 ALA D O 1
ATOM 4452 N N . ARG D 1 9 ? -19.959 12.492 59.105 1.00 25.73 9 ARG D N 1
ATOM 4453 C CA . ARG D 1 9 ? -18.777 13.219 59.561 1.00 25.61 9 ARG D CA 1
ATOM 4454 C C . ARG D 1 9 ? -18.791 13.409 61.073 1.00 25.61 9 ARG D C 1
ATOM 4455 O O . ARG D 1 9 ? -19.547 14.229 61.605 1.00 25.77 9 ARG D O 1
ATOM 4463 N N . ILE D 1 10 ? -17.946 12.641 61.757 1.00 25.47 10 ILE D N 1
ATOM 4464 C CA . ILE D 1 10 ? -17.866 12.681 63.215 1.00 25.31 10 ILE D CA 1
ATOM 4465 C C . ILE D 1 10 ? -17.236 13.964 63.742 1.00 25.28 10 ILE D C 1
ATOM 4466 O O . ILE D 1 10 ? -16.295 14.506 63.154 1.00 25.01 10 ILE D O 1
ATOM 4471 N N . ASN D 1 11 ? -17.791 14.449 64.847 1.00 25.26 11 ASN D N 1
ATOM 4472 C CA . ASN D 1 11 ? -17.203 15.537 65.620 1.00 25.36 11 ASN D CA 1
ATOM 4473 C C . ASN D 1 11 ? -17.541 15.308 67.097 1.00 25.48 11 ASN D C 1
ATOM 4474 O O . ASN D 1 11 ? -18.397 14.471 67.400 1.00 25.50 11 ASN D O 1
ATOM 4479 N N . PRO D 1 12 ? -16.862 16.019 68.021 1.00 25.60 12 PRO D N 1
ATOM 4480 C CA . PRO D 1 12 ? -17.123 15.825 69.456 1.00 25.61 12 PRO D CA 1
ATOM 4481 C C . PRO D 1 12 ? -18.558 16.083 69.952 1.00 25.59 12 PRO D C 1
ATOM 4482 O O . PRO D 1 12 ? -18.872 15.707 71.082 1.00 25.72 12 PRO D O 1
ATOM 4486 N N . THR D 1 13 ? -19.417 16.700 69.138 1.00 25.59 13 THR D N 1
ATOM 4487 C CA . THR D 1 13 ? -20.793 17.009 69.577 1.00 25.59 13 THR D CA 1
ATOM 4488 C C . THR D 1 13 ? -21.891 16.141 68.949 1.00 25.48 13 THR D C 1
ATOM 4489 O O . THR D 1 13 ? -23.061 16.241 69.334 1.00 25.46 13 THR D O 1
ATOM 4493 N N . ASN D 1 14 ? -21.524 15.288 67.996 1.00 25.30 14 ASN D N 1
ATOM 4494 C CA . ASN D 1 14 ? -22.513 14.440 67.326 1.00 25.04 14 ASN D CA 1
ATOM 4495 C C . ASN D 1 14 ? -22.216 12.944 67.461 1.00 25.01 14 ASN D C 1
ATOM 4496 O O . ASN D 1 14 ? -22.806 12.115 66.762 1.00 25.05 14 ASN D O 1
ATOM 4501 N N . SER D 1 15 ? -21.315 12.613 68.383 1.00 24.95 15 SER D N 1
ATOM 4502 C CA . SER D 1 15 ? -20.779 11.265 68.501 1.00 24.99 15 SER D CA 1
ATOM 4503 C C . SER D 1 15 ? -20.727 10.762 69.939 1.00 25.09 15 SER D C 1
ATOM 4504 O O . SER D 1 15 ? -20.619 11.549 70.879 1.00 25.32 15 SER D O 1
ATOM 4507 N N . ALA D 1 16 ? -20.815 9.441 70.090 1.00 25.12 16 ALA D N 1
ATOM 4508 C CA . ALA D 1 16 ? -20.592 8.772 71.368 1.00 24.95 16 ALA D CA 1
ATOM 4509 C C . ALA D 1 16 ? -19.617 7.611 71.192 1.00 24.78 16 ALA D C 1
ATOM 4510 O O . ALA D 1 16 ? -19.564 6.997 70.125 1.00 24.96 16 ALA D O 1
ATOM 4512 N N . LEU D 1 17 ? -18.842 7.324 72.236 1.00 24.56 17 LEU D N 1
ATOM 4513 C CA . LEU D 1 17 ? -17.958 6.161 72.260 1.00 24.36 17 LEU D CA 1
ATOM 4514 C C . LEU D 1 17 ? -18.584 5.001 73.032 1.00 24.49 17 LEU D C 1
ATOM 4515 O O . LEU D 1 17 ? -18.940 5.144 74.205 1.00 24.36 17 LEU D O 1
ATOM 4520 N N . PHE D 1 18 ? -18.705 3.855 72.366 1.00 24.55 18 PHE D N 1
ATOM 4521 C CA . PHE D 1 18 ? -19.194 2.629 72.990 1.00 24.74 18 PHE D CA 1
ATOM 4522 C C . PHE D 1 18 ? -18.040 1.646 73.196 1.00 24.95 18 PHE D C 1
ATOM 4523 O O . PHE D 1 18 ? -17.340 1.294 72.241 1.00 24.71 18 PHE D O 1
ATOM 4531 N N . VAL D 1 19 ? -17.842 1.213 74.443 1.00 25.21 19 VAL D N 1
ATOM 4532 C CA . VAL D 1 19 ? -16.785 0.254 74.784 1.00 25.54 19 VAL D CA 1
ATOM 4533 C C . VAL D 1 19 ? -17.390 -1.125 75.057 1.00 26.02 19 VAL D C 1
ATOM 4534 O O . VAL D 1 19 ? -18.007 -1.347 76.105 1.00 26.18 19 VAL D O 1
ATOM 4538 N N . CYS D 1 20 ? -17.196 -2.049 74.117 1.00 26.28 20 CYS D N 1
ATOM 4539 C CA . CYS D 1 20 ? -17.897 -3.332 74.139 1.00 26.42 20 CYS D CA 1
ATOM 4540 C C . CYS D 1 20 ? -17.164 -4.442 74.894 1.00 26.51 20 CYS D C 1
ATOM 4541 O O . CYS D 1 20 ? -16.223 -5.046 74.382 1.00 26.11 20 CYS D O 1
ATOM 4544 N N . ASP D 1 21 ? -17.602 -4.680 76.128 1.00 26.93 21 ASP D N 1
ATOM 4545 C CA . ASP D 1 21 ? -17.260 -5.888 76.887 1.00 27.51 21 ASP D CA 1
ATOM 4546 C C . ASP D 1 21 ? -15.763 -6.220 76.991 1.00 27.79 21 ASP D C 1
ATOM 4547 O O . ASP D 1 21 ? -15.369 -7.377 76.858 1.00 27.74 21 ASP D O 1
ATOM 4552 N N . LEU D 1 22 ? -14.935 -5.211 77.243 1.00 28.37 22 LEU D N 1
ATOM 4553 C CA . LEU D 1 22 ? -13.494 -5.434 77.340 1.00 29.17 22 LEU D CA 1
ATOM 4554 C C . LEU D 1 22 ? -13.076 -5.902 78.741 1.00 30.20 22 LEU D C 1
ATOM 4555 O O . LEU D 1 22 ? -12.487 -5.147 79.520 1.00 30.24 22 LEU D O 1
ATOM 4560 N N . GLN D 1 23 ? -13.384 -7.164 79.034 1.00 31.35 23 GLN D N 1
ATOM 4561 C CA . GLN D 1 23 ? -13.194 -7.738 80.364 1.00 32.64 23 GLN D CA 1
ATOM 4562 C C . GLN D 1 23 ? -11.974 -8.648 80.424 1.00 33.61 23 GLN D C 1
ATOM 4563 O O . GLN D 1 23 ? -11.665 -9.357 79.468 1.00 33.62 23 GLN D O 1
ATOM 4569 N N . GLU D 1 24 ? -11.303 -8.622 81.572 1.00 35.07 24 GLU D N 1
ATOM 4570 C CA . GLU D 1 24 ? -9.977 -9.223 81.757 1.00 36.63 24 GLU D CA 1
ATOM 4571 C C . GLU D 1 24 ? -9.906 -10.753 81.671 1.00 37.24 24 GLU D C 1
ATOM 4572 O O . GLU D 1 24 ? -8.837 -11.307 81.405 1.00 37.45 24 GLU D O 1
ATOM 4578 N N . LYS D 1 25 ? -11.030 -11.429 81.888 1.00 38.08 25 LYS D N 1
ATOM 4579 C CA . LYS D 1 25 ? -11.062 -12.891 81.817 1.00 38.95 25 LYS D CA 1
ATOM 4580 C C . LYS D 1 25 ? -11.171 -13.417 80.378 1.00 39.36 25 LYS D C 1
ATOM 4581 O O . LYS D 1 25 ? -11.042 -14.622 80.138 1.00 39.54 25 LYS D O 1
ATOM 4587 N N . PHE D 1 26 ? -11.399 -12.503 79.433 1.00 39.84 26 PHE D N 1
ATOM 4588 C CA . PHE D 1 26 ? -11.322 -12.806 78.002 1.00 40.10 26 PHE D CA 1
ATOM 4589 C C . PHE D 1 26 ? -9.866 -12.910 77.565 1.00 40.04 26 PHE D C 1
ATOM 4590 O O . PHE D 1 26 ? -9.512 -13.782 76.770 1.00 40.34 26 PHE D O 1
ATOM 4598 N N . ALA D 1 27 ? -9.037 -12.013 78.102 1.00 39.84 27 ALA D N 1
ATOM 4599 C CA . ALA D 1 27 ? -7.624 -11.854 77.726 1.00 39.48 27 ALA D CA 1
ATOM 4600 C C . ALA D 1 27 ? -7.024 -12.973 76.869 1.00 39.11 27 ALA D C 1
ATOM 4601 O O . ALA D 1 27 ? -6.773 -12.773 75.680 1.00 39.44 27 ALA D O 1
ATOM 4603 N N . SER D 1 28 ? -6.830 -14.146 77.475 1.00 38.42 28 SER D N 1
ATOM 4604 C CA . SER D 1 28 ? -6.073 -15.250 76.873 1.00 37.60 28 SER D CA 1
ATOM 4605 C C . SER D 1 28 ? -6.662 -15.838 75.584 1.00 36.97 28 SER D C 1
ATOM 4606 O O . SER D 1 28 ? -5.962 -16.523 74.834 1.00 37.07 28 SER D O 1
ATOM 4609 N N . ASN D 1 29 ? -7.942 -15.582 75.335 1.00 35.95 29 ASN D N 1
ATOM 4610 C CA . ASN D 1 29 ? -8.617 -16.128 74.163 1.00 34.99 29 ASN D CA 1
ATOM 4611 C C . ASN D 1 29 ? -8.594 -15.183 72.963 1.00 33.99 29 ASN D C 1
ATOM 4612 O O . ASN D 1 29 ? -8.474 -15.623 71.814 1.00 33.95 29 ASN D O 1
ATOM 4617 N N . ILE D 1 30 ? -8.691 -13.886 73.244 1.00 32.51 30 ILE D N 1
ATOM 4618 C CA . ILE D 1 30 ? -8.810 -12.863 72.208 1.00 31.01 30 ILE D CA 1
ATOM 4619 C C . ILE D 1 30 ? -7.482 -12.577 71.516 1.00 30.03 30 ILE D C 1
ATOM 4620 O O . ILE D 1 30 ? -6.460 -12.366 72.170 1.00 29.97 30 ILE D O 1
ATOM 4625 N N . LYS D 1 31 ? -7.517 -12.565 70.187 1.00 28.84 31 LYS D N 1
ATOM 4626 C CA . LYS D 1 31 ? -6.348 -12.249 69.374 1.00 27.79 31 LYS D CA 1
ATOM 4627 C C . LYS D 1 31 ? -5.963 -10.778 69.508 1.00 27.11 31 LYS D C 1
ATOM 4628 O O . LYS D 1 31 ? -6.828 -9.898 69.506 1.00 26.68 31 LYS D O 1
ATOM 4634 N N . TYR D 1 32 ? -4.660 -10.534 69.637 1.00 26.43 32 TYR D N 1
ATOM 4635 C CA . TYR D 1 32 ? -4.096 -9.194 69.844 1.00 26.09 32 TYR D CA 1
ATOM 4636 C C . TYR D 1 32 ? -4.769 -8.421 70.982 1.00 25.87 32 TYR D C 1
ATOM 4637 O O . TYR D 1 32 ? -4.967 -7.212 70.881 1.00 25.85 32 TYR D O 1
ATOM 4646 N N . PHE D 1 33 ? -5.122 -9.122 72.058 1.00 25.75 33 PHE D N 1
ATOM 4647 C CA . PHE D 1 33 ? -5.822 -8.499 73.181 1.00 25.78 33 PHE D CA 1
ATOM 4648 C C . PHE D 1 33 ? -5.052 -7.332 73.816 1.00 25.55 33 PHE D C 1
ATOM 4649 O O . PHE D 1 33 ? -5.643 -6.277 74.036 1.00 25.62 33 PHE D O 1
ATOM 4657 N N . PRO D 1 34 ? -3.741 -7.510 74.112 1.00 25.57 34 PRO D N 1
ATOM 4658 C CA . PRO D 1 34 ? -2.983 -6.381 74.666 1.00 25.46 34 PRO D CA 1
ATOM 4659 C C . PRO D 1 34 ? -3.026 -5.131 73.785 1.00 25.37 34 PRO D C 1
ATOM 4660 O O . PRO D 1 34 ? -3.175 -4.025 74.303 1.00 25.44 34 PRO D O 1
ATOM 4664 N N . GLU D 1 35 ? -2.904 -5.318 72.471 1.00 25.07 35 GLU D N 1
ATOM 4665 C CA . GLU D 1 35 ? -2.922 -4.221 71.501 1.00 24.90 35 GLU D CA 1
ATOM 4666 C C . GLU D 1 35 ? -4.278 -3.512 71.482 1.00 24.67 35 GLU D C 1
ATOM 4667 O O . GLU D 1 35 ? -4.350 -2.282 71.419 1.00 24.58 35 GLU D O 1
ATOM 4673 N N . ILE D 1 36 ? -5.339 -4.311 71.552 1.00 24.44 36 ILE D N 1
ATOM 4674 C CA . ILE D 1 36 ? -6.720 -3.838 71.544 1.00 24.29 36 ILE D CA 1
ATOM 4675 C C . ILE D 1 36 ? -7.070 -3.038 72.813 1.00 24.12 36 ILE D C 1
ATOM 4676 O O . ILE D 1 36 ? -7.868 -2.099 72.762 1.00 23.94 36 ILE D O 1
ATOM 4681 N N . ILE D 1 37 ? -6.457 -3.406 73.937 1.00 23.64 37 ILE D N 1
ATOM 4682 C CA . ILE D 1 37 ? -6.580 -2.632 75.176 1.00 23.31 37 ILE D CA 1
ATOM 4683 C C . ILE D 1 37 ? -5.849 -1.288 75.060 1.00 22.91 37 ILE D C 1
ATOM 4684 O O . ILE D 1 37 ? -6.399 -0.246 75.413 1.00 22.70 37 ILE D O 1
ATOM 4689 N N . THR D 1 38 ? -4.612 -1.332 74.567 1.00 22.83 38 THR D N 1
ATOM 4690 C CA . THR D 1 38 ? -3.794 -0.137 74.339 1.00 22.51 38 THR D CA 1
ATOM 4691 C C . THR D 1 38 ? -4.547 0.884 73.481 1.00 22.20 38 THR D C 1
ATOM 4692 O O . THR D 1 38 ? -4.685 2.055 73.858 1.00 21.98 38 THR D O 1
ATOM 4696 N N . THR D 1 39 ? -5.054 0.417 72.342 1.00 21.77 39 THR D N 1
ATOM 4697 C CA . THR D 1 39 ? -5.722 1.275 71.373 1.00 21.31 39 THR D CA 1
ATOM 4698 C C . THR D 1 39 ? -7.110 1.721 71.847 1.00 21.21 39 THR D C 1
ATOM 4699 O O . THR D 1 39 ? -7.515 2.861 71.597 1.00 21.10 39 THR D O 1
ATOM 4703 N N . SER D 1 40 ? -7.823 0.840 72.543 1.00 21.18 40 SER D N 1
ATOM 4704 C CA . SER D 1 40 ? -9.109 1.210 73.145 1.00 21.32 40 SER D CA 1
ATOM 4705 C C . SER D 1 40 ? -8.948 2.300 74.211 1.00 21.30 40 SER D C 1
ATOM 4706 O O . SER D 1 40 ? -9.795 3.183 74.326 1.00 21.06 40 SER D O 1
ATOM 4709 N N . ARG D 1 41 ? -7.862 2.235 74.981 1.00 21.46 41 ARG D N 1
ATOM 4710 C CA . ARG D 1 41 ? -7.562 3.271 75.977 1.00 21.95 41 ARG D CA 1
ATOM 4711 C C . ARG D 1 41 ? -7.311 4.637 75.317 1.00 21.78 41 ARG D C 1
ATOM 4712 O O . ARG D 1 41 ? -7.741 5.667 75.839 1.00 22.00 41 ARG D O 1
ATOM 4720 N N . ARG D 1 42 ? -6.638 4.638 74.168 1.00 21.67 42 ARG D N 1
ATOM 4721 C CA . ARG D 1 42 ? -6.427 5.868 73.393 1.00 21.55 42 ARG D CA 1
ATOM 4722 C C . ARG D 1 42 ? -7.746 6.550 73.038 1.00 21.65 42 ARG D C 1
ATOM 4723 O O . ARG D 1 42 ? -7.878 7.763 73.177 1.00 21.65 42 ARG D O 1
ATOM 4731 N N . LEU D 1 43 ? -8.721 5.762 72.590 1.00 21.95 43 LEU D N 1
ATOM 4732 C CA . LEU D 1 43 ? -10.031 6.296 72.227 1.00 22.27 43 LEU D CA 1
ATOM 4733 C C . LEU D 1 43 ? -10.824 6.760 73.442 1.00 22.42 43 LEU D C 1
ATOM 4734 O O . LEU D 1 43 ? -11.563 7.742 73.358 1.00 22.32 43 LEU D O 1
ATOM 4739 N N . ILE D 1 44 ? -10.662 6.049 74.559 1.00 22.57 44 ILE D N 1
ATOM 4740 C CA . ILE D 1 44 ? -11.242 6.449 75.844 1.00 23.06 44 ILE D CA 1
ATOM 4741 C C . ILE D 1 44 ? -10.698 7.815 76.281 1.00 23.35 44 ILE D C 1
ATOM 4742 O O . ILE D 1 44 ? -11.474 8.729 76.565 1.00 23.54 44 ILE D O 1
ATOM 4747 N N . ASP D 1 45 ? -9.371 7.948 76.303 1.00 23.71 45 ASP D N 1
ATOM 4748 C CA . ASP D 1 45 ? -8.707 9.221 76.598 1.00 24.01 45 ASP D CA 1
ATOM 4749 C C . ASP D 1 45 ? -9.190 10.343 75.684 1.00 24.19 45 ASP D C 1
ATOM 4750 O O . ASP D 1 45 ? -9.537 11.427 76.159 1.00 24.44 45 ASP D O 1
ATOM 4755 N N . ALA D 1 46 ? -9.221 10.069 74.379 1.00 24.42 46 ALA D N 1
ATOM 4756 C CA . ALA D 1 46 ? -9.678 11.037 73.378 1.00 24.44 46 ALA D CA 1
ATOM 4757 C C . ALA D 1 46 ? -11.116 11.493 73.625 1.00 24.43 46 ALA D C 1
ATOM 4758 O O . ALA D 1 46 ? -11.414 12.684 73.530 1.00 24.33 46 ALA D O 1
ATOM 4760 N N . ALA D 1 47 ? -11.995 10.542 73.943 1.00 24.59 47 ALA D N 1
ATOM 4761 C CA . ALA D 1 47 ? -13.385 10.842 74.292 1.00 24.93 47 ALA D CA 1
ATOM 4762 C C . ALA D 1 47 ? -13.495 11.696 75.562 1.00 25.19 47 ALA D C 1
ATOM 4763 O O . ALA D 1 47 ? -14.330 12.601 75.634 1.00 25.38 47 ALA D O 1
ATOM 4765 N N . ARG D 1 48 ? -12.654 11.401 76.553 1.00 25.46 48 ARG D N 1
ATOM 4766 C CA . ARG D 1 48 ? -12.605 12.175 77.797 1.00 25.78 48 ARG D CA 1
ATOM 4767 C C . ARG D 1 48 ? -12.121 13.607 77.545 1.00 25.76 48 ARG D C 1
ATOM 4768 O O . ARG D 1 48 ? -12.711 14.565 78.047 1.00 25.89 48 ARG D O 1
ATOM 4776 N N . ILE D 1 49 ? -11.053 13.739 76.757 1.00 25.64 49 ILE D N 1
ATOM 4777 C CA . ILE D 1 49 ? -10.509 15.044 76.381 1.00 25.40 49 ILE D CA 1
ATOM 4778 C C . ILE D 1 49 ? -11.531 15.863 75.586 1.00 25.37 49 ILE D C 1
ATOM 4779 O O . ILE D 1 49 ? -11.698 17.062 75.826 1.00 25.30 49 ILE D O 1
ATOM 4784 N N . LEU D 1 50 ? -12.226 15.202 74.660 1.00 25.23 50 LEU D N 1
ATOM 4785 C CA . LEU D 1 50 ? -13.143 15.889 73.748 1.00 25.09 50 LEU D CA 1
ATOM 4786 C C . LEU D 1 50 ? -14.580 15.981 74.266 1.00 25.18 50 LEU D C 1
ATOM 4787 O O . LEU D 1 50 ? -15.477 16.406 73.535 1.00 25.00 50 LEU D O 1
ATOM 4792 N N . SER D 1 51 ? -14.781 15.587 75.526 1.00 25.47 51 SER D N 1
ATOM 4793 C CA . SER D 1 51 ? -16.090 15.630 76.193 1.00 25.63 51 SER D CA 1
ATOM 4794 C C . SER D 1 51 ? -17.158 14.830 75.431 1.00 25.77 51 SER D C 1
ATOM 4795 O O . SER D 1 51 ? -18.316 15.250 75.322 1.00 25.74 51 SER D O 1
ATOM 4798 N N . ILE D 1 52 ? -16.747 13.675 74.908 1.00 25.92 52 ILE D N 1
ATOM 4799 C CA . ILE D 1 52 ? -17.625 12.781 74.153 1.00 25.97 52 ILE D CA 1
ATOM 4800 C C . ILE D 1 52 ? -18.216 11.731 75.095 1.00 26.20 52 ILE D C 1
ATOM 4801 O O . ILE D 1 52 ? -17.466 11.053 75.809 1.00 26.19 52 ILE D O 1
ATOM 4806 N N . PRO D 1 53 ? -19.558 11.597 75.103 1.00 26.48 53 PRO D N 1
ATOM 4807 C CA . PRO D 1 53 ? -20.243 10.617 75.951 1.00 26.76 53 PRO D CA 1
ATOM 4808 C C . PRO D 1 53 ? -19.737 9.199 75.708 1.00 26.94 53 PRO D C 1
ATOM 4809 O O . PRO D 1 53 ? -19.697 8.739 74.564 1.00 27.01 53 PRO D O 1
ATOM 4813 N N . THR D 1 54 ? -19.338 8.531 76.784 1.00 27.11 54 THR D N 1
ATOM 4814 C CA . THR D 1 54 ? -18.822 7.173 76.708 1.00 27.36 54 THR D CA 1
ATOM 4815 C C . THR D 1 54 ? -19.771 6.199 77.408 1.00 27.52 54 THR D C 1
ATOM 4816 O O . THR D 1 54 ? -20.243 6.462 78.520 1.00 27.53 54 THR D O 1
ATOM 4820 N N . ILE D 1 55 ? -20.069 5.093 76.732 1.00 27.67 55 ILE D N 1
ATOM 4821 C CA . ILE D 1 55 ? -20.845 4.002 77.312 1.00 27.84 55 ILE D CA 1
ATOM 4822 C C . ILE D 1 55 ? -19.983 2.741 77.347 1.00 27.97 55 ILE D C 1
ATOM 4823 O O . ILE D 1 55 ? -19.386 2.356 76.338 1.00 27.81 55 ILE D O 1
ATOM 4828 N N . VAL D 1 56 ? -19.915 2.114 78.517 1.00 28.11 56 VAL D N 1
ATOM 4829 C CA . VAL D 1 56 ? -19.185 0.859 78.692 1.00 28.19 56 VAL D CA 1
ATOM 4830 C C . VAL D 1 56 ? -20.173 -0.235 79.091 1.00 28.41 56 VAL D C 1
ATOM 4831 O O . VAL D 1 56 ? -21.014 -0.025 79.970 1.00 28.17 56 VAL D O 1
ATOM 4835 N N . THR D 1 57 ? -20.083 -1.391 78.434 1.00 28.74 57 THR D N 1
ATOM 4836 C CA . THR D 1 57 ? -20.874 -2.560 78.830 1.00 29.08 57 THR D CA 1
ATOM 4837 C C . THR D 1 57 ? -19.993 -3.717 79.294 1.00 29.53 57 THR D C 1
ATOM 4838 O O . THR D 1 57 ? -18.811 -3.788 78.953 1.00 29.44 57 THR D O 1
ATOM 4842 N N . GLU D 1 58 ? -20.585 -4.614 80.079 1.00 30.15 58 GLU D N 1
ATOM 4843 C CA . GLU D 1 58 ? -19.911 -5.822 80.545 1.00 30.77 58 GLU D CA 1
ATOM 4844 C C . GLU D 1 58 ? -20.842 -7.024 80.412 1.00 31.26 58 GLU D C 1
ATOM 4845 O O . GLU D 1 58 ? -21.924 -7.052 81.003 1.00 31.62 58 GLU D O 1
ATOM 4851 N N . GLN D 1 59 ? -20.422 -8.010 79.628 1.00 31.68 59 GLN D N 1
ATOM 4852 C CA . GLN D 1 59 ? -21.200 -9.229 79.449 1.00 32.20 59 GLN D CA 1
ATOM 4853 C C . GLN D 1 59 ? -21.076 -10.114 80.682 1.00 32.58 59 GLN D C 1
ATOM 4854 O O . GLN D 1 59 ? -19.972 -10.479 81.075 1.00 32.43 59 GLN D O 1
ATOM 4860 N N . TYR D 1 60 ? -22.219 -10.437 81.284 1.00 33.44 60 TYR D N 1
ATOM 4861 C CA . TYR D 1 60 ? -22.293 -11.373 82.409 1.00 34.34 60 TYR D CA 1
ATOM 4862 C C . TYR D 1 60 ? -21.045 -11.305 83.304 1.00 34.64 60 TYR D C 1
ATOM 4863 O O . TYR D 1 60 ? -20.263 -12.261 83.362 1.00 34.76 60 TYR D O 1
ATOM 4872 N N . PRO D 1 61 ? -20.848 -10.167 84.001 1.00 35.07 61 PRO D N 1
ATOM 4873 C CA . PRO D 1 61 ? -19.621 -9.976 84.785 1.00 35.49 61 PRO D CA 1
ATOM 4874 C C . PRO D 1 61 ? -19.482 -10.926 85.981 1.00 35.91 61 PRO D C 1
ATOM 4875 O O . PRO D 1 61 ? -18.399 -11.022 86.558 1.00 35.99 61 PRO D O 1
ATOM 4879 N N . LYS D 1 62 ? -20.562 -11.624 86.334 1.00 36.62 62 LYS D N 1
ATOM 4880 C CA . LYS D 1 62 ? -20.523 -12.658 87.374 1.00 37.26 62 LYS D CA 1
ATOM 4881 C C . LYS D 1 62 ? -19.541 -13.763 86.989 1.00 37.45 62 LYS D C 1
ATOM 4882 O O . LYS D 1 62 ? -18.786 -14.256 87.832 1.00 37.60 62 LYS D O 1
ATOM 4888 N N . GLY D 1 63 ? -19.553 -14.135 85.710 1.00 37.58 63 GLY D N 1
ATOM 4889 C CA . GLY D 1 63 ? -18.651 -15.158 85.188 1.00 37.67 63 GLY D CA 1
ATOM 4890 C C . GLY D 1 63 ? -17.456 -14.605 84.433 1.00 37.67 63 GLY D C 1
ATOM 4891 O O . GLY D 1 63 ? -16.376 -15.200 84.450 1.00 37.67 63 GLY D O 1
ATOM 4892 N N . LEU D 1 64 ? -17.642 -13.462 83.777 1.00 37.70 64 LEU D N 1
ATOM 4893 C CA . LEU D 1 64 ? -16.614 -12.916 82.886 1.00 37.74 64 LEU D CA 1
ATOM 4894 C C . LEU D 1 64 ? -15.775 -11.781 83.476 1.00 37.70 64 LEU D C 1
ATOM 4895 O O . LEU D 1 64 ? -14.869 -11.265 82.815 1.00 37.86 64 LEU D O 1
ATOM 4900 N N . GLY D 1 65 ? -16.067 -11.402 84.718 1.00 37.55 65 GLY D N 1
ATOM 4901 C CA . GLY D 1 65 ? -15.317 -10.346 85.395 1.00 37.25 65 GLY D CA 1
ATOM 4902 C C . GLY D 1 65 ? -15.654 -8.963 84.872 1.00 37.10 65 GLY D C 1
ATOM 4903 O O . GLY D 1 65 ? -16.578 -8.798 84.075 1.00 37.04 65 GLY D O 1
ATOM 4904 N N . HIS D 1 66 ? -14.898 -7.966 85.315 1.00 36.84 66 HIS D N 1
ATOM 4905 C CA . HIS D 1 66 ? -15.189 -6.584 84.960 1.00 36.71 66 HIS D CA 1
ATOM 4906 C C . HIS D 1 66 ? -14.194 -6.033 83.944 1.00 36.49 66 HIS D C 1
ATOM 4907 O O . HIS D 1 66 ? -13.185 -6.673 83.642 1.00 36.41 66 HIS D O 1
ATOM 4914 N N . THR D 1 67 ? -14.506 -4.850 83.416 1.00 36.37 67 THR D N 1
ATOM 4915 C CA . THR D 1 67 ? -13.659 -4.133 82.460 1.00 36.29 67 THR D CA 1
ATOM 4916 C C . THR D 1 67 ? -12.230 -3.986 82.978 1.00 36.29 67 THR D C 1
ATOM 4917 O O . THR D 1 67 ? -12.018 -3.691 84.160 1.00 36.42 67 THR D O 1
ATOM 4921 N N . VAL D 1 68 ? -11.264 -4.210 82.090 1.00 36.25 68 VAL D N 1
ATOM 4922 C CA . VAL D 1 68 ? -9.839 -4.049 82.396 1.00 36.33 68 VAL D CA 1
ATOM 4923 C C . VAL D 1 68 ? -9.594 -2.717 83.119 1.00 36.35 68 VAL D C 1
ATOM 4924 O O . VAL D 1 68 ? -10.023 -1.664 82.634 1.00 36.26 68 VAL D O 1
ATOM 4928 N N . PRO D 1 69 ? -8.932 -2.767 84.296 1.00 36.50 69 PRO D N 1
ATOM 4929 C CA . PRO D 1 69 ? -8.659 -1.586 85.121 1.00 36.56 69 PRO D CA 1
ATOM 4930 C C . PRO D 1 69 ? -8.106 -0.382 84.348 1.00 36.62 69 PRO D C 1
ATOM 4931 O O . PRO D 1 69 ? -8.620 0.725 84.506 1.00 36.56 69 PRO D O 1
ATOM 4935 N N . THR D 1 70 ? -7.090 -0.604 83.513 1.00 36.80 70 THR D N 1
ATOM 4936 C CA . THR D 1 70 ? -6.472 0.469 82.722 1.00 37.17 70 THR D CA 1
ATOM 4937 C C . THR D 1 70 ? -7.502 1.283 81.927 1.00 37.15 70 THR D C 1
ATOM 4938 O O . THR D 1 70 ? -7.377 2.504 81.810 1.00 37.22 70 THR D O 1
ATOM 4942 N N . LEU D 1 71 ? -8.518 0.602 81.397 1.00 37.06 71 LEU D N 1
ATOM 4943 C CA . LEU D 1 71 ? -9.577 1.261 80.634 1.00 36.99 71 LEU D CA 1
ATOM 4944 C C . LEU D 1 71 ? -10.481 2.111 81.528 1.00 37.24 71 LEU D C 1
ATOM 4945 O O . LEU D 1 71 ? -10.823 3.241 81.172 1.00 37.18 71 LEU D O 1
ATOM 4950 N N . LYS D 1 72 ? -10.851 1.563 82.687 1.00 37.55 72 LYS D N 1
ATOM 4951 C CA . LYS D 1 72 ? -11.636 2.285 83.696 1.00 37.97 72 LYS D CA 1
ATOM 4952 C C . LYS D 1 72 ? -10.954 3.583 84.141 1.00 38.07 72 LYS D C 1
ATOM 4953 O O . LYS D 1 72 ? -11.611 4.609 84.320 1.00 37.87 72 LYS D O 1
ATOM 4959 N N . GLU D 1 73 ? -9.633 3.520 84.302 1.00 38.55 73 GLU D N 1
ATOM 4960 C CA . GLU D 1 73 ? -8.819 4.646 84.774 1.00 39.09 73 GLU D CA 1
ATOM 4961 C C . GLU D 1 73 ? -8.797 5.834 83.805 1.00 39.27 73 GLU D C 1
ATOM 4962 O O . GLU D 1 73 ? -8.491 6.960 84.202 1.00 39.39 73 GLU D O 1
ATOM 4968 N N . GLY D 1 74 ? -9.124 5.579 82.540 1.00 39.39 74 GLY D N 1
ATOM 4969 C CA . GLY D 1 74 ? -9.191 6.633 81.533 1.00 39.56 74 GLY D CA 1
ATOM 4970 C C . GLY D 1 74 ? -10.573 7.237 81.375 1.00 39.76 74 GLY D C 1
ATOM 4971 O O . GLY D 1 74 ? -10.723 8.305 80.780 1.00 39.70 74 GLY D O 1
ATOM 4972 N N . LEU D 1 75 ? -11.583 6.552 81.905 1.00 39.99 75 LEU D N 1
ATOM 4973 C CA . LEU D 1 75 ? -12.973 6.983 81.775 1.00 40.44 75 LEU D CA 1
ATOM 4974 C C . LEU D 1 75 ? -13.265 8.288 82.512 1.00 40.84 75 LEU D C 1
ATOM 4975 O O . LEU D 1 75 ? -12.716 8.542 83.587 1.00 40.69 75 LEU D O 1
ATOM 4980 N N . ALA D 1 76 ? -14.143 9.099 81.921 1.00 41.34 76 ALA D N 1
ATOM 4981 C CA . ALA D 1 76 ? -14.617 10.338 82.536 1.00 41.89 76 ALA D CA 1
ATOM 4982 C C . ALA D 1 76 ? -15.274 10.071 83.889 1.00 42.36 76 ALA D C 1
ATOM 4983 O O . ALA D 1 76 ? -15.833 8.994 84.116 1.00 42.38 76 ALA D O 1
ATOM 4985 N N . GLU D 1 77 ? -15.205 11.067 84.770 1.00 42.92 77 GLU D N 1
ATOM 4986 C CA . GLU D 1 77 ? -15.687 10.964 86.156 1.00 43.55 77 GLU D CA 1
ATOM 4987 C C . GLU D 1 77 ? -17.039 10.263 86.331 1.00 43.51 77 GLU D C 1
ATOM 4988 O O . GLU D 1 77 ? -17.224 9.508 87.289 1.00 43.78 77 GLU D O 1
ATOM 4994 N N . ASN D 1 78 ? -17.964 10.490 85.398 1.00 43.52 78 ASN D N 1
ATOM 4995 C CA . ASN D 1 78 ? -19.328 9.967 85.515 1.00 43.52 78 ASN D CA 1
ATOM 4996 C C . ASN D 1 78 ? -19.729 8.944 84.443 1.00 43.26 78 ASN D C 1
ATOM 4997 O O . ASN D 1 78 ? -20.906 8.835 84.082 1.00 43.23 78 ASN D O 1
ATOM 5002 N N . THR D 1 79 ? -18.752 8.187 83.951 1.00 42.83 79 THR D N 1
ATOM 5003 C CA . THR D 1 79 ? -19.001 7.177 82.926 1.00 42.32 79 THR D CA 1
ATOM 5004 C C . THR D 1 79 ? -19.692 5.943 83.519 1.00 41.92 79 THR D C 1
ATOM 5005 O O . THR D 1 79 ? -19.168 5.318 84.449 1.00 41.89 79 THR D O 1
ATOM 5009 N N . PRO D 1 80 ? -20.879 5.597 82.984 1.00 41.47 80 PRO D N 1
ATOM 5010 C CA . PRO D 1 80 ? -21.610 4.433 83.469 1.00 41.02 80 PRO D CA 1
ATOM 5011 C C . PRO D 1 80 ? -21.081 3.127 82.884 1.00 40.45 80 PRO D C 1
ATOM 5012 O O . PRO D 1 80 ? -20.607 3.099 81.743 1.00 40.56 80 PRO D O 1
ATOM 5016 N N . ILE D 1 81 ? -21.152 2.063 83.679 1.00 39.67 81 ILE D N 1
ATOM 5017 C CA . ILE D 1 81 ? -20.845 0.718 83.209 1.00 38.79 81 ILE D CA 1
ATOM 5018 C C . ILE D 1 81 ? -22.073 -0.174 83.412 1.00 38.31 81 ILE D C 1
ATOM 5019 O O . ILE D 1 81 ? -22.465 -0.462 84.548 1.00 38.19 81 ILE D O 1
ATOM 5024 N N . PHE D 1 82 ? -22.682 -0.590 82.303 1.00 37.53 82 PHE D N 1
ATOM 5025 C CA . PHE D 1 82 ? -23.883 -1.424 82.344 1.00 36.96 82 PHE D CA 1
ATOM 5026 C C . PHE D 1 82 ? -23.561 -2.893 82.081 1.00 36.47 82 PHE D C 1
ATOM 5027 O O . PHE D 1 82 ? -22.852 -3.219 81.125 1.00 36.14 82 PHE D O 1
ATOM 5035 N N . ASP D 1 83 ? -24.088 -3.774 82.928 1.00 35.76 83 ASP D N 1
ATOM 5036 C CA . ASP D 1 83 ? -23.968 -5.214 82.705 1.00 35.25 83 ASP D CA 1
ATOM 5037 C C . ASP D 1 83 ? -25.103 -5.733 81.820 1.00 34.69 83 ASP D C 1
ATOM 5038 O O . ASP D 1 83 ? -26.195 -5.165 81.801 1.00 34.48 83 ASP D O 1
ATOM 5043 N N . LYS D 1 84 ? -24.834 -6.807 81.083 1.00 34.08 84 LYS D N 1
ATOM 5044 C CA . LYS D 1 84 ? -25.819 -7.378 80.161 1.00 33.45 84 LYS D CA 1
ATOM 5045 C C . LYS D 1 84 ? -25.587 -8.868 79.902 1.00 33.14 84 LYS D C 1
ATOM 5046 O O . LYS D 1 84 ? -24.503 -9.391 80.159 1.00 32.97 84 LYS D O 1
ATOM 5052 N N . THR D 1 85 ? -26.622 -9.539 79.405 1.00 32.76 85 THR D N 1
ATOM 5053 C CA . THR D 1 85 ? -26.506 -10.914 78.922 1.00 32.51 85 THR D CA 1
ATOM 5054 C C . THR D 1 85 ? -26.825 -10.977 77.425 1.00 32.25 85 THR D C 1
ATOM 5055 O O . THR D 1 85 ? -26.394 -11.893 76.724 1.00 32.24 85 THR D O 1
ATOM 5059 N N . LYS D 1 86 ? -27.591 -9.996 76.954 1.00 31.84 86 LYS D N 1
ATOM 5060 C CA . LYS D 1 86 ? -27.833 -9.798 75.530 1.00 31.62 86 LYS D CA 1
ATOM 5061 C C . LYS D 1 86 ? -26.532 -9.318 74.880 1.00 31.13 86 LYS D C 1
ATOM 5062 O O . LYS D 1 86 ? -25.813 -8.496 75.453 1.00 30.99 86 LYS D O 1
ATOM 5068 N N . PHE D 1 87 ? -26.222 -9.851 73.700 1.00 30.61 87 PHE D N 1
ATOM 5069 C CA . PHE D 1 87 ? -24.940 -9.567 73.051 1.00 30.23 87 PHE D CA 1
ATOM 5070 C C . PHE D 1 87 ? -24.794 -8.101 72.637 1.00 30.03 87 PHE D C 1
ATOM 5071 O O . PHE D 1 87 ? -23.742 -7.494 72.848 1.00 30.19 87 PHE D O 1
ATOM 5079 N N . SER D 1 88 ? -25.861 -7.537 72.081 1.00 29.87 88 SER D N 1
ATOM 5080 C CA . SER D 1 88 ? -25.877 -6.138 71.666 1.00 29.83 88 SER D CA 1
ATOM 5081 C C . SER D 1 88 ? -25.860 -5.162 72.844 1.00 29.81 88 SER D C 1
ATOM 5082 O O . SER D 1 88 ? -26.533 -5.379 73.856 1.00 29.45 88 SER D O 1
ATOM 5085 N N . MET D 1 89 ? -25.094 -4.082 72.679 1.00 29.97 89 MET D N 1
ATOM 5086 C CA . MET D 1 89 ? -24.990 -3.001 73.666 1.00 30.11 89 MET D C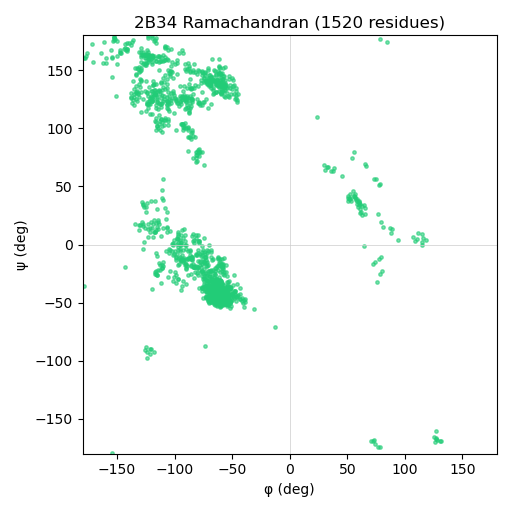A 1
ATOM 5087 C C . MET D 1 89 ? -26.232 -2.113 73.696 1.00 30.52 89 MET D C 1
ATOM 5088 O O . MET D 1 89 ? -26.372 -1.266 74.583 1.00 30.61 89 MET D O 1
ATOM 5093 N N . CYS D 1 90 ? -27.114 -2.289 72.714 1.00 30.95 90 CYS D N 1
ATOM 5094 C CA . CYS D 1 90 ? -28.350 -1.519 72.644 1.00 31.44 90 CYS D CA 1
ATOM 5095 C C . CYS D 1 90 ? -29.388 -2.085 73.601 1.00 31.90 90 CYS D C 1
ATOM 5096 O O . CYS D 1 90 ? -30.288 -2.841 73.215 1.00 32.04 90 CYS D O 1
ATOM 5099 N N . ILE D 1 91 ? -29.217 -1.717 74.864 1.00 32.51 91 ILE D N 1
ATOM 5100 C CA . ILE D 1 91 ? -30.116 -2.091 75.944 1.00 32.96 91 ILE D CA 1
ATOM 5101 C C . ILE D 1 91 ? -30.804 -0.809 76.444 1.00 33.35 91 ILE D C 1
ATOM 5102 O O . ILE D 1 91 ? -30.335 0.290 76.139 1.00 33.32 91 ILE D O 1
ATOM 5107 N N . PRO D 1 92 ? -31.934 -0.940 77.174 1.00 33.83 92 PRO D N 1
ATOM 5108 C CA . PRO D 1 92 ? -32.673 0.225 77.694 1.00 34.18 92 PRO D CA 1
ATOM 5109 C C . PRO D 1 92 ? -31.853 1.416 78.251 1.00 34.44 92 PRO D C 1
ATOM 5110 O O . PRO D 1 92 ? -32.069 2.541 77.795 1.00 34.56 92 PRO D O 1
ATOM 5114 N N . PRO D 1 93 ? -30.924 1.186 79.210 1.00 34.72 93 PRO D N 1
ATOM 5115 C CA . PRO D 1 93 ? -30.220 2.335 79.812 1.00 35.04 93 PRO D CA 1
ATOM 5116 C C . PRO D 1 93 ? -29.211 3.074 78.916 1.00 35.41 93 PRO D C 1
ATOM 5117 O O . PRO D 1 93 ? -28.607 4.050 79.363 1.00 35.29 93 PRO D O 1
ATOM 5121 N N . THR D 1 94 ? -29.035 2.628 77.673 1.00 36.00 94 THR D N 1
ATOM 5122 C CA . THR D 1 94 ? -28.131 3.308 76.737 1.00 36.42 94 THR D CA 1
ATOM 5123 C C . THR D 1 94 ? -28.869 4.256 75.788 1.00 36.93 94 THR D C 1
ATOM 5124 O O . THR D 1 94 ? -28.241 5.024 75.058 1.00 36.96 94 THR D O 1
ATOM 5128 N N . GLU D 1 95 ? -30.198 4.208 75.813 1.00 37.54 95 GLU D N 1
ATOM 5129 C CA . GLU D 1 95 ? -31.019 4.970 74.869 1.00 38.32 95 GLU D CA 1
ATOM 5130 C C . GLU D 1 95 ? -31.057 6.484 75.112 1.00 38.27 95 GLU D C 1
ATOM 5131 O O . GLU D 1 95 ? -31.301 7.252 74.180 1.00 38.36 95 GLU D O 1
ATOM 5137 N N . ASP D 1 96 ? -30.806 6.909 76.350 1.00 38.43 96 ASP D N 1
ATOM 5138 C CA . ASP D 1 96 ? -30.733 8.338 76.673 1.00 38.45 96 ASP D CA 1
ATOM 5139 C C . ASP D 1 96 ? -29.534 9.000 75.987 1.00 38.27 96 ASP D C 1
ATOM 5140 O O . ASP D 1 96 ? -29.647 10.106 75.446 1.00 38.24 96 ASP D O 1
ATOM 5145 N N . THR D 1 97 ? -28.397 8.304 76.015 1.00 37.86 97 THR D N 1
ATOM 5146 C CA . THR D 1 97 ? -27.174 8.724 75.330 1.00 37.49 97 THR D CA 1
ATOM 5147 C C . THR D 1 97 ? -27.362 8.736 73.812 1.00 37.14 97 THR D C 1
ATOM 5148 O O . THR D 1 97 ? -26.890 9.649 73.130 1.00 37.02 97 THR D O 1
ATOM 5152 N N . LEU D 1 98 ? -28.062 7.724 73.300 1.00 36.83 98 LEU D N 1
ATOM 5153 C CA . LEU D 1 98 ? -28.234 7.525 71.860 1.00 36.57 98 LEU D CA 1
ATOM 5154 C C . LEU D 1 98 ? -29.132 8.564 71.188 1.00 36.52 98 LEU D C 1
ATOM 5155 O O . LEU D 1 98 ? -28.984 8.837 69.992 1.00 36.51 98 LEU D O 1
ATOM 5160 N N . LYS D 1 99 ? -30.059 9.132 71.957 1.00 36.33 99 LYS D N 1
ATOM 5161 C CA . LYS D 1 99 ? -30.953 10.182 71.463 1.00 36.13 99 LYS D CA 1
ATOM 5162 C C . LYS D 1 99 ? -30.234 11.508 71.203 1.00 35.51 99 LYS D C 1
ATOM 5163 O O . LYS D 1 99 ? -30.707 12.329 70.415 1.00 35.77 99 LYS D O 1
ATOM 5169 N N . LYS D 1 100 ? -29.093 11.706 71.860 1.00 34.72 100 LYS D N 1
ATOM 5170 C CA . LYS D 1 100 ? -28.365 12.977 71.810 1.00 34.04 100 LYS D CA 1
ATOM 5171 C C . LYS D 1 100 ? -27.213 13.016 70.790 1.00 33.17 100 LYS D C 1
ATOM 5172 O O . LYS D 1 100 ? -26.581 14.061 70.600 1.00 33.20 100 LYS D O 1
ATOM 5178 N N . VAL D 1 101 ? -26.943 11.883 70.142 1.00 31.90 101 VAL D N 1
ATOM 5179 C CA . VAL D 1 101 ? -25.854 11.786 69.159 1.00 30.61 101 VAL D CA 1
ATOM 5180 C C . VAL D 1 101 ? -26.330 11.168 67.843 1.00 29.75 101 VAL D C 1
ATOM 5181 O O . VAL D 1 101 ? -27.394 10.547 67.790 1.00 29.76 101 VAL D O 1
ATOM 5185 N N . GLN D 1 102 ? -25.540 11.344 66.786 1.00 28.53 102 GLN D N 1
ATOM 5186 C CA . GLN D 1 102 ? -25.878 10.809 65.463 1.00 27.38 102 GLN D CA 1
ATOM 5187 C C . GLN D 1 102 ? -24.858 9.764 64.997 1.00 26.27 102 GLN D C 1
ATOM 5188 O O . GLN D 1 102 ? -25.058 9.102 63.978 1.00 25.86 102 GLN D O 1
ATOM 5194 N N . ASN D 1 103 ? -23.779 9.619 65.765 1.00 25.03 103 ASN D N 1
ATOM 5195 C CA . ASN D 1 103 ? -22.676 8.717 65.437 1.00 23.93 103 ASN D CA 1
ATOM 5196 C C . ASN D 1 103 ? -22.216 7.924 66.648 1.00 23.25 103 ASN D C 1
ATOM 5197 O O . ASN D 1 103 ? -22.150 8.451 67.757 1.00 23.12 103 ASN D O 1
ATOM 5202 N N . VAL D 1 104 ? -21.898 6.653 66.429 1.00 22.65 104 VAL D N 1
ATOM 5203 C CA . VAL D 1 104 ? -21.334 5.813 67.480 1.00 21.94 104 VAL D CA 1
ATOM 5204 C C . VAL D 1 104 ? -19.977 5.277 67.042 1.00 21.44 104 VAL D C 1
ATOM 5205 O O . VAL D 1 104 ? -19.850 4.656 65.986 1.00 21.22 104 VAL D O 1
ATOM 5209 N N . ILE D 1 105 ? -18.969 5.548 67.863 1.00 21.11 105 ILE D N 1
ATOM 5210 C CA . ILE D 1 105 ? -17.631 5.007 67.682 1.00 20.68 105 ILE D CA 1
ATOM 5211 C C . ILE D 1 105 ? -17.537 3.757 68.542 1.00 20.41 105 ILE D C 1
ATOM 5212 O O . ILE D 1 105 ? -17.809 3.802 69.742 1.00 20.25 105 ILE D O 1
ATOM 5217 N N . LEU D 1 106 ? -17.155 2.644 67.923 1.00 19.99 106 LEU D N 1
ATOM 5218 C CA . LEU D 1 106 ? -17.248 1.343 68.571 1.00 19.76 106 LEU D CA 1
ATOM 5219 C C . LEU D 1 106 ? -15.899 0.639 68.708 1.00 19.66 106 LEU D C 1
ATOM 5220 O O . LEU D 1 106 ? -15.162 0.487 67.728 1.00 19.11 106 LEU D O 1
ATOM 5225 N N . VAL D 1 107 ? -15.588 0.239 69.941 1.00 19.48 107 VAL D N 1
ATOM 5226 C CA . VAL D 1 107 ? -14.428 -0.596 70.260 1.00 19.80 107 VAL D CA 1
ATOM 5227 C C . VAL D 1 107 ? -14.899 -1.786 71.107 1.00 20.12 107 VAL D C 1
ATOM 5228 O O . VAL D 1 107 ? -15.983 -1.737 71.687 1.00 20.07 107 VAL D O 1
ATOM 5232 N N . GLY D 1 108 ? -14.094 -2.845 71.183 1.00 20.47 108 GLY D N 1
ATOM 5233 C CA . GLY D 1 108 ? -14.427 -3.993 72.036 1.00 20.90 108 GLY D CA 1
ATOM 5234 C C . GLY D 1 108 ? -14.305 -5.351 71.368 1.00 21.32 108 GLY D C 1
ATOM 5235 O O . GLY D 1 108 ? -13.788 -5.454 70.254 1.00 20.84 108 GLY D O 1
ATOM 5236 N N . ILE D 1 109 ? -14.806 -6.397 72.030 1.00 21.84 109 ILE D N 1
ATOM 5237 C CA . ILE D 1 109 ? -14.453 -7.769 71.624 1.00 22.41 109 ILE D CA 1
ATOM 5238 C C . ILE D 1 109 ? -15.548 -8.771 71.263 1.00 22.87 109 ILE D C 1
ATOM 5239 O O . ILE D 1 109 ? -16.709 -8.680 71.684 1.00 22.94 109 ILE D O 1
ATOM 5244 N N . GLU D 1 110 ? -15.083 -9.778 70.528 1.00 23.16 110 GLU D N 1
ATOM 5245 C CA . GLU D 1 110 ? -15.884 -10.608 69.656 1.00 22.90 110 GLU D CA 1
ATOM 5246 C C . GLU D 1 110 ? -16.590 -9.655 68.692 1.00 22.42 110 GLU D C 1
ATOM 5247 O O . GLU D 1 110 ? -17.753 -9.258 68.870 1.00 22.18 110 GLU D O 1
ATOM 5253 N N . ALA D 1 111 ? -15.797 -9.259 67.697 1.00 21.40 111 ALA D N 1
ATOM 5254 C CA . ALA D 1 111 ? -16.206 -8.407 66.597 1.00 20.93 111 ALA D CA 1
ATOM 5255 C C . ALA D 1 111 ? -17.434 -8.956 65.891 1.00 20.41 111 ALA D C 1
ATOM 5256 O O . ALA D 1 111 ? -18.251 -8.197 65.386 1.00 20.25 111 ALA D O 1
ATOM 5258 N N . HIS D 1 112 ? -17.541 -10.282 65.866 1.00 20.06 112 HIS D N 1
ATOM 5259 C CA . HIS D 1 112 ? -18.570 -10.997 65.119 1.00 19.88 112 HIS D CA 1
ATOM 5260 C C . HIS D 1 112 ? -19.797 -11.292 65.971 1.00 20.03 112 HIS D C 1
ATOM 5261 O O . HIS D 1 112 ? -20.784 -11.834 65.472 1.00 19.82 112 HIS D O 1
ATOM 5268 N N . VAL D 1 113 ? -19.717 -10.947 67.256 1.00 20.18 113 VAL D N 1
ATOM 5269 C CA . VAL D 1 113 ? -20.795 -11.212 68.206 1.00 20.35 113 VAL D CA 1
ATOM 5270 C C . VAL D 1 113 ? -21.343 -9.896 68.771 1.00 20.49 113 VAL D C 1
ATOM 5271 O O . VAL D 1 113 ? -22.219 -9.278 68.174 1.00 20.50 113 VAL D O 1
ATOM 5275 N N . CYS D 1 114 ? -20.808 -9.462 69.903 1.00 20.69 114 CYS D N 1
ATOM 5276 C CA . CYS D 1 114 ? -21.317 -8.280 70.578 1.00 21.42 114 CYS D CA 1
ATOM 5277 C C . CYS D 1 114 ? -21.102 -6.994 69.774 1.00 20.67 114 CYS D C 1
ATOM 5278 O O . CYS D 1 114 ? -21.978 -6.135 69.745 1.00 20.65 114 CYS D O 1
ATOM 5281 N N . VAL D 1 115 ? -19.956 -6.875 69.107 1.00 20.14 115 VAL D N 1
ATOM 5282 C CA . VAL D 1 115 ? -19.673 -5.699 68.275 1.00 19.59 115 VAL D CA 1
ATOM 5283 C C . VAL D 1 115 ? -20.564 -5.664 67.022 1.00 19.29 115 VAL D C 1
ATOM 5284 O O . VAL D 1 115 ? -21.103 -4.612 66.681 1.00 19.02 115 VAL D O 1
ATOM 5288 N N . LEU D 1 116 ? -20.733 -6.815 66.366 1.00 19.18 116 LEU D N 1
ATOM 5289 C CA . LEU D 1 116 ? -21.579 -6.926 65.169 1.00 19.20 116 LEU D CA 1
ATOM 5290 C C . LEU D 1 116 ? -23.073 -6.724 65.449 1.00 19.45 116 LEU D C 1
ATOM 5291 O O . LEU D 1 116 ? -23.751 -5.978 64.728 1.00 19.36 116 LEU D O 1
ATOM 5296 N N . GLN D 1 117 ? -23.587 -7.395 66.479 1.00 19.76 117 GLN D N 1
ATOM 5297 C CA . GLN D 1 117 ? -24.997 -7.258 66.844 1.00 20.10 117 GLN D CA 1
ATOM 5298 C C . GLN D 1 117 ? -25.325 -5.834 67.305 1.00 19.90 117 GLN D C 1
ATOM 5299 O O . GLN D 1 117 ? -26.394 -5.314 66.985 1.00 20.07 117 GLN D O 1
ATOM 5305 N N . THR D 1 118 ? -24.401 -5.211 68.040 1.00 19.78 118 THR D N 1
ATOM 5306 C CA . THR D 1 118 ? -24.527 -3.801 68.428 1.00 19.44 118 THR D CA 1
ATOM 5307 C C . THR D 1 118 ? -24.618 -2.931 67.184 1.00 19.42 118 THR D C 1
ATOM 5308 O O . THR D 1 118 ? -25.514 -2.095 67.070 1.00 19.31 118 THR D O 1
ATOM 5312 N N . THR D 1 119 ? -23.678 -3.144 66.261 1.00 19.34 119 THR D N 1
ATOM 5313 C CA . THR D 1 119 ? -23.621 -2.413 64.997 1.00 19.33 119 THR D CA 1
ATOM 5314 C C . THR D 1 119 ? -24.943 -2.495 64.232 1.00 19.57 119 THR D C 1
ATOM 5315 O O . THR D 1 119 ? -25.457 -1.477 63.766 1.00 19.34 119 THR D O 1
ATOM 5319 N N . TYR D 1 120 ? -25.490 -3.703 64.125 1.00 19.96 120 TYR D N 1
ATOM 5320 C CA . TYR D 1 120 ? -26.785 -3.916 63.477 1.00 20.55 120 TYR D CA 1
ATOM 5321 C C . TYR D 1 120 ? -27.907 -3.104 64.142 1.00 20.85 120 TYR D C 1
ATOM 5322 O O . TYR D 1 120 ? -28.662 -2.409 63.458 1.00 20.68 120 TYR D O 1
ATOM 5331 N N . ASP D 1 121 ? -27.992 -3.183 65.471 1.00 21.14 121 ASP D N 1
ATOM 5332 C CA . ASP D 1 121 ? -29.008 -2.450 66.239 1.00 21.68 121 ASP D CA 1
ATOM 5333 C C . ASP D 1 121 ? -28.921 -0.934 66.060 1.00 21.71 121 ASP D C 1
ATOM 5334 O O . ASP D 1 121 ? -29.932 -0.280 65.831 1.00 21.62 121 ASP D O 1
ATOM 5339 N N . LEU D 1 122 ? -27.709 -0.389 66.157 1.00 22.19 122 LEU D N 1
ATOM 5340 C CA . LEU D 1 122 ? -27.472 1.049 65.973 1.00 22.56 122 LEU D CA 1
ATOM 5341 C C . LEU D 1 122 ? -27.841 1.547 64.572 1.00 23.03 122 LEU D C 1
ATOM 5342 O O . LEU D 1 122 ? -28.441 2.614 64.429 1.00 22.82 122 LEU D O 1
ATOM 5347 N N . LEU D 1 123 ? -27.486 0.771 63.549 1.00 23.67 123 LEU D N 1
ATOM 5348 C CA . LEU D 1 123 ? -27.844 1.093 62.162 1.00 24.39 123 LEU D CA 1
ATOM 5349 C C . LEU D 1 123 ? -29.360 1.091 61.943 1.00 25.17 123 LEU D C 1
ATOM 5350 O O . LEU D 1 123 ? -29.893 1.954 61.241 1.00 25.23 123 LEU D O 1
ATOM 5355 N N . GLU D 1 124 ? -30.043 0.123 62.553 1.00 26.00 124 GLU D N 1
ATOM 5356 C CA . GLU D 1 124 ? -31.504 0.051 62.518 1.00 26.91 124 GLU D CA 1
ATOM 5357 C C . GLU D 1 124 ? -32.140 1.304 63.106 1.00 27.26 124 GLU D C 1
ATOM 5358 O O . GLU D 1 124 ? -33.165 1.773 62.610 1.00 27.51 124 GLU D O 1
ATOM 5364 N N . ARG D 1 125 ? -31.520 1.837 64.159 1.00 27.58 125 ARG D N 1
ATOM 5365 C CA . ARG D 1 125 ? -31.985 3.057 64.821 1.00 27.89 125 ARG D CA 1
ATOM 5366 C C . ARG D 1 125 ? -31.591 4.335 64.067 1.00 27.62 125 ARG D C 1
ATOM 5367 O O . ARG D 1 125 ? -31.862 5.446 64.527 1.00 27.97 125 ARG D O 1
ATOM 5375 N N . GLY D 1 126 ? -30.955 4.173 62.910 1.00 27.24 126 GLY D N 1
ATOM 5376 C CA . GLY D 1 126 ? -30.554 5.306 62.078 1.00 26.49 126 GLY D CA 1
ATOM 5377 C C . GLY D 1 126 ? -29.327 6.039 62.587 1.00 25.97 126 GLY D C 1
ATOM 5378 O O . GLY D 1 126 ? -29.152 7.232 62.323 1.00 26.12 126 GLY D O 1
ATOM 5379 N N . LEU D 1 127 ? -28.482 5.331 63.330 1.00 25.32 127 LEU D N 1
ATOM 5380 C CA . LEU D 1 127 ? -27.205 5.878 63.773 1.00 24.63 127 LEU D CA 1
ATOM 5381 C C . LEU D 1 127 ? -26.099 5.412 62.838 1.00 24.13 127 LEU D C 1
ATOM 5382 O O . LEU D 1 127 ? -26.169 4.307 62.290 1.00 24.10 127 LEU D O 1
ATOM 5387 N N . ASN D 1 128 ? -25.100 6.268 62.634 1.00 23.53 128 ASN D N 1
ATOM 5388 C CA . ASN D 1 128 ? -23.894 5.878 61.905 1.00 22.83 128 ASN D CA 1
ATOM 5389 C C . ASN D 1 128 ? -22.949 5.162 62.852 1.00 22.00 128 ASN D C 1
ATOM 5390 O O . ASN D 1 128 ? -22.772 5.578 63.998 1.00 22.13 128 ASN D O 1
ATOM 5395 N N . VAL D 1 129 ? -22.351 4.078 62.373 1.00 21.15 129 VAL D N 1
ATOM 5396 C CA . VAL D 1 129 ? -21.448 3.270 63.191 1.00 19.99 129 VAL D CA 1
ATOM 5397 C C . VAL D 1 129 ? -20.027 3.325 62.628 1.00 19.57 129 VAL D C 1
ATOM 5398 O O . VAL D 1 129 ? -19.795 3.045 61.447 1.00 19.07 129 VAL D O 1
ATOM 5402 N N . HIS D 1 130 ? -19.089 3.704 63.488 1.00 19.23 130 HIS D N 1
ATOM 5403 C CA . HIS D 1 130 ? -17.690 3.809 63.119 1.00 19.05 130 HIS D CA 1
ATOM 5404 C C . HIS D 1 130 ? -16.898 2.775 63.913 1.00 18.70 130 HIS D C 1
ATOM 5405 O O . HIS D 1 130 ? -16.634 2.950 65.108 1.00 18.63 130 HIS D O 1
ATOM 5412 N N . VAL D 1 131 ? -16.554 1.683 63.236 1.00 18.11 131 VAL D N 1
ATOM 5413 C CA . VAL D 1 131 ? -15.884 0.542 63.856 1.00 17.64 131 VAL D CA 1
ATOM 5414 C C . VAL D 1 131 ? -14.373 0.740 63.823 1.00 17.41 131 VAL D C 1
ATOM 5415 O O . VAL D 1 131 ? -13.773 0.858 62.748 1.00 17.27 131 VAL D O 1
ATOM 5419 N N . VAL D 1 132 ? -13.769 0.791 65.008 1.00 17.02 132 VAL D N 1
ATOM 5420 C CA . VAL D 1 132 ? -12.333 1.027 65.133 1.00 16.90 132 VAL D CA 1
ATOM 5421 C C . VAL D 1 132 ? -11.610 -0.316 65.053 1.00 16.77 132 VAL D C 1
ATOM 5422 O O . VAL D 1 132 ? -11.420 -0.997 66.068 1.00 16.81 132 VAL D O 1
ATOM 5426 N N . VAL D 1 133 ? -11.213 -0.687 63.834 1.00 16.40 133 VAL D N 1
ATOM 5427 C CA . VAL D 1 133 ? -10.705 -2.038 63.552 1.00 16.04 133 VAL D CA 1
ATOM 5428 C C . VAL D 1 133 ? -9.467 -2.434 64.362 1.00 16.14 133 VAL D C 1
ATOM 5429 O O . VAL D 1 133 ? -9.285 -3.608 64.683 1.00 16.04 133 VAL D O 1
ATOM 5433 N N . ASP D 1 134 ? -8.618 -1.462 64.693 1.00 16.12 134 ASP D N 1
ATOM 5434 C CA . ASP D 1 134 ? -7.418 -1.758 65.481 1.00 16.11 134 ASP D CA 1
ATOM 5435 C C . ASP D 1 134 ? -7.690 -1.812 66.994 1.00 16.22 134 ASP D C 1
ATOM 5436 O O . ASP D 1 134 ? -6.770 -2.006 67.794 1.00 16.45 134 ASP D O 1
ATOM 5441 N N . ALA D 1 135 ? -8.963 -1.671 67.361 1.00 16.29 135 ALA D N 1
ATOM 5442 C CA . ALA D 1 135 ? -9.418 -1.737 68.753 1.00 16.26 135 ALA D CA 1
ATOM 5443 C C . ALA D 1 135 ? -10.557 -2.753 68.918 1.00 16.37 135 ALA D C 1
ATOM 5444 O O . ALA D 1 135 ? -11.279 -2.738 69.918 1.00 16.65 135 ALA D O 1
ATOM 5446 N N . VAL D 1 136 ? -10.698 -3.637 67.931 1.00 16.24 136 VAL D N 1
ATOM 5447 C CA . VAL D 1 136 ? -11.784 -4.613 67.868 1.00 15.95 136 VAL D CA 1
ATOM 5448 C C . VAL D 1 136 ? -11.210 -5.961 67.419 1.00 16.00 136 VAL D C 1
ATOM 5449 O O . VAL D 1 136 ? -10.482 -6.033 66.423 1.00 15.80 136 VAL D O 1
ATOM 5453 N N . SER D 1 137 ? -11.535 -7.024 68.150 1.00 15.87 137 SER D N 1
ATOM 5454 C CA . SER D 1 137 ? -11.003 -8.349 67.841 1.00 15.88 137 SER D CA 1
ATOM 5455 C C . SER D 1 137 ? -11.909 -9.490 68.293 1.00 16.06 137 SER D C 1
ATOM 5456 O O . SER D 1 137 ? -12.959 -9.267 68.895 1.00 16.07 137 SER D O 1
ATOM 5459 N N . SER D 1 138 ? -11.479 -10.712 67.987 1.00 16.18 138 SER D N 1
ATOM 5460 C CA . SER D 1 138 ? -12.211 -11.923 68.311 1.00 16.37 138 SER D CA 1
ATOM 5461 C C . SER D 1 138 ? -11.224 -13.005 68.728 1.00 16.50 138 SER D C 1
ATOM 5462 O O . SER D 1 138 ? -10.015 -12.864 68.539 1.00 16.67 138 SER D O 1
ATOM 5465 N N . ARG D 1 139 ? -11.752 -14.091 69.284 1.00 16.58 139 ARG D N 1
ATOM 5466 C CA . ARG D 1 139 ? -10.970 -15.289 69.577 1.00 16.51 139 ARG D CA 1
ATOM 5467 C C . ARG D 1 139 ? -10.348 -15.868 68.303 1.00 16.40 139 ARG D C 1
ATOM 5468 O O . ARG D 1 139 ? -9.199 -16.323 68.316 1.00 16.38 139 ARG D O 1
ATOM 5476 N N . SER D 1 140 ? -11.111 -15.838 67.210 1.00 16.12 140 SER D N 1
ATOM 5477 C CA . SER D 1 140 ? -10.648 -16.326 65.911 1.00 15.93 140 SER D CA 1
ATOM 5478 C C . SER D 1 140 ? -10.383 -15.190 64.915 1.00 15.63 140 SER D C 1
ATOM 5479 O O . SER D 1 140 ? -11.206 -14.285 64.775 1.00 15.46 140 SER D O 1
ATOM 5482 N N . HIS D 1 141 ? -9.237 -15.258 64.230 1.00 15.47 141 HIS D N 1
ATOM 5483 C CA . HIS D 1 141 ? -8.880 -14.313 63.154 1.00 15.11 141 HIS D CA 1
ATOM 5484 C C . HIS D 1 141 ? -9.928 -14.269 62.032 1.00 15.05 141 HIS D C 1
ATOM 5485 O O . HIS D 1 141 ? -10.243 -13.191 61.518 1.00 14.93 141 HIS D O 1
ATOM 5492 N N . THR D 1 142 ? -10.448 -15.441 61.654 1.00 14.98 142 THR D N 1
ATOM 5493 C CA . THR D 1 142 ? -11.499 -15.552 60.632 1.00 14.81 142 THR D CA 1
ATOM 5494 C C . THR D 1 142 ? -12.798 -14.859 61.049 1.00 14.96 142 THR D C 1
ATOM 5495 O O . THR D 1 142 ? -13.392 -14.124 60.256 1.00 15.00 142 THR D O 1
ATOM 5499 N N . ASP D 1 143 ? -13.235 -15.093 62.285 1.00 15.22 143 ASP D N 1
ATOM 5500 C CA . ASP D 1 143 ? -14.432 -14.438 62.810 1.00 15.59 143 ASP D CA 1
ATOM 5501 C C . ASP D 1 143 ? -14.279 -12.923 62.776 1.00 15.77 143 ASP D C 1
ATOM 5502 O O . ASP D 1 143 ? -15.205 -12.212 62.392 1.00 15.92 143 ASP D O 1
ATOM 5507 N N . ARG D 1 144 ? -13.103 -12.450 63.187 1.00 15.92 144 ARG D N 1
ATOM 5508 C CA . ARG D 1 144 ? -12.766 -11.031 63.185 1.00 16.16 144 ARG D CA 1
ATOM 5509 C C . ARG D 1 144 ? -12.743 -10.466 61.761 1.00 16.37 144 ARG D C 1
ATOM 5510 O O . ARG D 1 144 ? -13.311 -9.401 61.505 1.00 16.14 144 ARG D O 1
ATOM 5518 N N . HIS D 1 145 ? -12.092 -11.196 60.852 1.00 16.69 145 HIS D N 1
ATOM 5519 C CA . HIS D 1 145 ? -11.921 -10.783 59.457 1.00 17.13 145 HIS D CA 1
ATOM 5520 C C . HIS D 1 145 ? -13.271 -10.538 58.796 1.00 17.06 145 HIS D C 1
ATOM 5521 O O . HIS D 1 145 ? -13.482 -9.503 58.163 1.00 17.14 145 HIS D O 1
ATOM 5528 N N . PHE D 1 146 ? -14.187 -11.484 58.973 1.00 17.15 146 PHE D N 1
ATOM 5529 C CA . PHE D 1 146 ? -15.496 -11.414 58.329 1.00 17.07 146 PHE D CA 1
ATOM 5530 C C . PHE D 1 146 ? -16.539 -10.605 59.091 1.00 16.98 146 PHE D C 1
ATOM 5531 O O . PHE D 1 146 ? -17.548 -10.203 58.519 1.00 17.05 146 PHE D O 1
ATOM 5539 N N . ALA D 1 147 ? -16.292 -10.362 60.375 1.00 17.00 147 ALA D N 1
ATOM 5540 C CA . ALA D 1 147 ? -17.105 -9.419 61.133 1.00 17.14 147 ALA D CA 1
ATOM 5541 C C . ALA D 1 147 ? -17.006 -8.040 60.489 1.00 17.19 147 ALA D C 1
ATOM 5542 O O . ALA D 1 147 ? -18.015 -7.363 60.305 1.00 17.20 147 ALA D O 1
ATOM 5544 N N . PHE D 1 148 ? -15.782 -7.636 60.147 1.00 17.60 148 PHE D N 1
ATOM 5545 C CA . PHE D 1 148 ? -15.541 -6.356 59.481 1.00 18.02 148 PHE D CA 1
ATOM 5546 C C . PHE D 1 148 ? -16.255 -6.290 58.132 1.00 18.35 148 PHE D C 1
ATOM 5547 O O . PHE D 1 148 ? -16.832 -5.263 57.786 1.00 18.36 148 PHE D O 1
ATOM 5555 N N . LYS D 1 149 ? -16.227 -7.388 57.381 1.00 19.12 149 LYS D N 1
ATOM 5556 C CA . LYS D 1 149 ? -16.918 -7.439 56.088 1.00 20.04 149 LYS D CA 1
ATOM 5557 C C . LYS D 1 149 ? -18.432 -7.278 56.239 1.00 20.16 149 LYS D C 1
ATOM 5558 O O . LYS D 1 149 ? -19.052 -6.528 55.483 1.00 20.34 149 LYS D O 1
ATOM 5564 N N . GLN D 1 150 ? -19.011 -7.963 57.228 1.00 20.44 150 GLN D N 1
ATOM 5565 C CA . GLN D 1 150 ? -20.450 -7.892 57.505 1.00 20.91 150 GLN D CA 1
ATOM 5566 C C . GLN D 1 150 ? -20.864 -6.498 57.944 1.00 21.46 150 GLN D C 1
ATOM 5567 O O . GLN D 1 150 ? -21.925 -6.000 57.558 1.00 21.35 150 GLN D O 1
ATOM 5573 N N . MET D 1 151 ? -20.029 -5.885 58.776 1.00 22.06 151 MET D N 1
ATOM 5574 C CA . MET D 1 151 ? -20.271 -4.533 59.246 1.00 23.07 151 MET D CA 1
ATOM 5575 C C . MET D 1 151 ? -20.223 -3.558 58.070 1.00 23.18 151 MET D C 1
ATOM 5576 O O . MET D 1 151 ? -21.091 -2.692 57.949 1.00 23.23 151 MET D O 1
ATOM 5581 N N . GLU D 1 152 ? -19.235 -3.740 57.191 1.00 23.58 152 GLU D N 1
ATOM 5582 C CA . GLU D 1 152 ? -19.096 -2.943 55.970 1.00 24.55 152 GLU D CA 1
ATOM 5583 C C . GLU D 1 152 ? -20.302 -3.094 55.046 1.00 24.16 152 GLU D C 1
ATOM 5584 O O . GLU D 1 152 ? -20.849 -2.096 54.588 1.00 24.39 152 GLU D O 1
ATOM 5590 N N . GLN D 1 153 ? -20.703 -4.340 54.779 1.00 24.13 153 GLN D N 1
ATOM 5591 C CA . GLN D 1 153 ? -21.891 -4.641 53.962 1.00 23.99 153 GLN D CA 1
ATOM 5592 C C . GLN D 1 153 ? -23.144 -3.925 54.482 1.00 23.61 153 GLN D C 1
ATOM 5593 O O . GLN D 1 153 ? -23.963 -3.443 53.700 1.00 23.54 153 GLN D O 1
ATOM 5599 N N . ALA D 1 154 ? -23.270 -3.857 55.806 1.00 23.05 154 ALA D N 1
ATOM 5600 C CA . ALA D 1 154 ? -24.435 -3.279 56.470 1.00 22.47 154 ALA D CA 1
ATOM 5601 C C . ALA D 1 154 ? -24.409 -1.747 56.513 1.00 22.10 154 ALA D C 1
ATOM 5602 O O . ALA D 1 154 ? -25.423 -1.114 56.805 1.00 21.86 154 ALA D O 1
ATOM 5604 N N . GLY D 1 155 ? -23.253 -1.158 56.225 1.00 21.79 155 GLY D N 1
ATOM 5605 C CA . GLY D 1 155 ? -23.135 0.295 56.144 1.00 21.47 155 GLY D CA 1
ATOM 5606 C C . GLY D 1 155 ? -22.250 0.942 57.192 1.00 21.22 155 GLY D C 1
ATOM 5607 O O . GLY D 1 155 ? -22.089 2.168 57.200 1.00 21.36 155 GLY D O 1
ATOM 5608 N N . ALA D 1 156 ? -21.681 0.133 58.082 1.00 20.87 156 ALA D N 1
ATOM 5609 C CA . ALA D 1 156 ? -20.755 0.648 59.096 1.00 20.56 156 ALA D CA 1
ATOM 5610 C C . ALA D 1 156 ? -19.447 1.093 58.439 1.00 20.17 156 ALA D C 1
ATOM 5611 O O . ALA D 1 156 ? -19.016 0.501 57.450 1.00 19.98 156 ALA D O 1
ATOM 5613 N N . ILE D 1 157 ? -18.838 2.145 58.981 1.00 19.90 157 ILE D N 1
ATOM 5614 C CA . ILE D 1 157 ? -17.542 2.628 58.499 1.00 19.65 157 ILE D CA 1
ATOM 5615 C C . ILE D 1 157 ? -16.444 1.889 59.260 1.00 19.28 157 ILE D C 1
ATOM 5616 O O . ILE D 1 157 ? -16.431 1.882 60.493 1.00 19.39 157 ILE D O 1
ATOM 5621 N N . LEU D 1 158 ? -15.553 1.240 58.516 1.00 18.86 158 LEU D N 1
ATOM 5622 C CA . LEU D 1 158 ? -14.403 0.555 59.089 1.00 18.32 158 LEU D CA 1
ATOM 5623 C C . LEU D 1 158 ? -13.235 1.527 59.139 1.00 18.07 158 LEU D C 1
ATOM 5624 O O . LEU D 1 158 ? -12.610 1.823 58.118 1.00 17.94 158 LEU D O 1
ATOM 5629 N N . THR D 1 159 ? -12.949 2.019 60.337 1.00 17.64 159 THR D N 1
ATOM 5630 C CA . THR D 1 159 ? -11.952 3.060 60.523 1.00 17.42 159 THR D CA 1
ATOM 5631 C C . THR D 1 159 ? -10.865 2.610 61.505 1.00 17.37 159 THR D C 1
ATOM 5632 O O . THR D 1 159 ? -10.898 1.484 62.013 1.00 17.15 159 THR D O 1
ATOM 5636 N N . THR D 1 160 ? -9.889 3.480 61.740 1.00 17.21 160 THR D N 1
ATOM 5637 C CA . THR D 1 160 ? -8.804 3.183 62.664 1.00 17.21 160 THR D CA 1
ATOM 5638 C C . THR D 1 160 ? -8.744 4.257 63.747 1.00 17.25 160 THR D C 1
ATOM 5639 O O . THR D 1 160 ? -9.373 5.307 63.616 1.00 17.42 160 THR D O 1
ATOM 5643 N N . SER D 1 161 ? -8.005 3.972 64.816 1.00 17.21 161 SER D N 1
ATOM 5644 C CA . SER D 1 161 ? -7.880 4.871 65.963 1.00 17.42 161 SER D CA 1
ATOM 5645 C C . SER D 1 161 ? -7.361 6.261 65.608 1.00 17.49 161 SER D C 1
ATOM 5646 O O . SER D 1 161 ? -7.941 7.265 66.024 1.00 17.40 161 SER D O 1
ATOM 5649 N N . GLU D 1 162 ? -6.275 6.321 64.841 1.00 17.57 162 GLU D N 1
ATOM 5650 C CA . GLU D 1 162 ? -5.676 7.609 64.491 1.00 17.64 162 GLU D CA 1
ATOM 5651 C C . GLU D 1 162 ? -6.538 8.398 63.503 1.00 17.55 162 GLU D C 1
ATOM 5652 O O . GLU D 1 162 ? -6.638 9.619 63.609 1.00 17.50 162 GLU D O 1
ATOM 5658 N N . ALA D 1 163 ? -7.163 7.694 62.560 1.00 17.61 163 ALA D N 1
ATOM 5659 C CA . ALA D 1 163 ? -8.119 8.299 61.629 1.00 17.67 163 ALA D CA 1
ATOM 5660 C C . ALA D 1 163 ? -9.309 8.923 62.364 1.00 17.77 163 ALA D C 1
ATOM 5661 O O . ALA D 1 163 ? -9.751 10.027 62.026 1.00 17.73 163 ALA D O 1
ATOM 5663 N N . THR D 1 164 ? -9.814 8.210 63.371 1.00 17.87 164 THR D N 1
ATOM 5664 C CA . THR D 1 164 ? -10.937 8.674 64.189 1.00 17.88 164 THR D CA 1
ATOM 5665 C C . THR D 1 164 ? -10.564 9.888 65.048 1.00 18.13 164 THR D C 1
ATOM 5666 O O . THR D 1 164 ? -11.290 10.884 65.072 1.00 18.02 164 THR D O 1
ATOM 5670 N N . ILE D 1 165 ? -9.437 9.788 65.748 1.00 18.37 165 ILE D N 1
ATOM 5671 C CA . ILE D 1 165 ? -8.982 10.831 66.672 1.00 18.76 165 ILE D CA 1
ATOM 5672 C C . ILE D 1 165 ? -8.715 12.154 65.939 1.00 18.95 165 ILE D C 1
ATOM 5673 O O . ILE D 1 165 ? -9.162 13.215 66.374 1.00 19.05 165 ILE D O 1
ATOM 5678 N N . LEU D 1 166 ? -8.018 12.076 64.811 1.00 19.10 166 LEU D N 1
ATOM 5679 C CA . LEU D 1 166 ? -7.732 13.257 64.009 1.00 19.55 166 LEU D CA 1
ATOM 5680 C C . LEU D 1 166 ? -8.946 13.739 63.213 1.00 19.74 166 LEU D C 1
ATOM 5681 O O . LEU D 1 166 ? -9.078 14.932 62.940 1.00 19.81 166 LEU D O 1
ATOM 5686 N N . GLY D 1 167 ? -9.826 12.808 62.847 1.00 19.96 167 GLY D N 1
ATOM 5687 C CA . GLY D 1 167 ? -11.065 13.141 62.144 1.00 20.20 167 GLY D CA 1
ATOM 5688 C C . GLY D 1 167 ? -12.007 13.970 63.002 1.00 20.41 167 GLY D C 1
ATOM 5689 O O . GLY D 1 167 ? -12.720 14.838 62.495 1.00 20.08 167 GLY D O 1
ATOM 5690 N N . LEU D 1 168 ? -11.994 13.698 64.306 1.00 20.79 168 LEU D N 1
ATOM 5691 C CA . LEU D 1 168 ? -12.826 14.410 65.274 1.00 21.27 168 LEU D CA 1
ATOM 5692 C C . LEU D 1 168 ? -12.445 15.884 65.432 1.00 21.69 168 LEU D C 1
ATOM 5693 O O . LEU D 1 168 ? -13.319 16.732 65.616 1.00 21.66 168 LEU D O 1
ATOM 5698 N N . VAL D 1 169 ? -11.149 16.185 65.354 1.00 22.27 169 VAL D N 1
ATOM 5699 C CA . VAL D 1 169 ? -10.670 17.564 65.549 1.00 22.88 169 VAL D CA 1
ATOM 5700 C C . VAL D 1 169 ? -10.592 18.401 64.261 1.00 23.22 169 VAL D C 1
ATOM 5701 O O . VAL D 1 169 ? -10.566 19.630 64.322 1.00 23.46 169 VAL D O 1
ATOM 5705 N N . GLY D 1 170 ? -10.547 17.739 63.107 1.00 23.49 170 GLY D N 1
ATOM 5706 C CA . GLY D 1 170 ? -10.647 18.426 61.811 1.00 23.83 170 GLY D CA 1
ATOM 5707 C C . GLY D 1 170 ? -9.413 19.178 61.332 1.00 24.08 170 GLY D C 1
ATOM 5708 O O . GLY D 1 170 ? -9.172 19.274 60.130 1.00 24.08 170 GLY D O 1
ATOM 5709 N N . GLY D 1 171 ? -8.636 19.719 62.267 1.00 24.45 171 GLY D N 1
ATOM 5710 C CA . GLY D 1 171 ? -7.422 20.463 61.928 1.00 24.97 171 GLY D CA 1
ATOM 5711 C C . GLY D 1 171 ? -6.472 20.603 63.099 1.00 25.44 171 GLY D C 1
ATOM 5712 O O . GLY D 1 171 ? -6.801 20.216 64.222 1.00 25.27 171 GLY D O 1
ATOM 5713 N N . SER D 1 172 ? -5.291 21.160 62.837 1.00 26.07 172 SER D N 1
ATOM 5714 C CA . SER D 1 172 ? -4.273 21.342 63.880 1.00 27.03 172 SER D CA 1
ATOM 5715 C C . SER D 1 172 ? -4.522 22.583 64.745 1.00 27.49 172 SER D C 1
ATOM 5716 O O . SER D 1 172 ? -3.845 22.788 65.756 1.00 27.63 172 SER D O 1
ATOM 5719 N N . ASP D 1 173 ? -5.497 23.396 64.341 1.00 28.20 173 ASP D N 1
ATOM 5720 C CA . ASP D 1 173 ? -5.919 24.582 65.093 1.00 29.04 173 ASP D CA 1
ATOM 5721 C C . ASP D 1 173 ? -6.969 24.278 66.167 1.00 29.22 173 ASP D C 1
ATOM 5722 O O . ASP D 1 173 ? -7.291 25.149 66.981 1.00 29.25 173 ASP D O 1
ATOM 5727 N N . HIS D 1 174 ? -7.504 23.056 66.161 1.00 29.31 174 HIS D N 1
ATOM 5728 C CA . HIS D 1 174 ? -8.538 22.658 67.114 1.00 29.25 174 HIS D CA 1
ATOM 5729 C C . HIS D 1 174 ? -8.055 22.847 68.555 1.00 29.34 174 HIS D C 1
ATOM 5730 O O . HIS D 1 174 ? -6.931 22.457 68.886 1.00 29.36 174 HIS D O 1
ATOM 5737 N N . PRO D 1 175 ? -8.894 23.467 69.409 1.00 29.38 175 PRO D N 1
ATOM 5738 C CA . PRO D 1 175 ? -8.550 23.739 70.809 1.00 29.59 175 PRO D CA 1
ATOM 5739 C C . PRO D 1 175 ? -7.922 22.565 71.565 1.00 29.72 175 PRO D C 1
ATOM 5740 O O . PRO D 1 175 ? -7.061 22.783 72.417 1.00 29.57 175 PRO D O 1
ATOM 5744 N N . LYS D 1 176 ? -8.341 21.339 71.245 1.00 29.96 176 LYS D N 1
ATOM 5745 C CA . LYS D 1 176 ? -7.843 20.142 71.928 1.00 30.09 176 LYS D CA 1
ATOM 5746 C C . LYS D 1 176 ? -6.900 19.297 71.060 1.00 30.20 176 LYS D C 1
ATOM 5747 O O . LYS D 1 176 ? -6.710 18.108 71.330 1.00 30.28 176 LYS D O 1
ATOM 5753 N N . PHE D 1 177 ? -6.299 19.907 70.037 1.00 30.21 177 PHE D N 1
ATOM 5754 C CA . PHE D 1 177 ? -5.408 19.174 69.130 1.00 30.25 177 PHE D CA 1
ATOM 5755 C C . PHE D 1 177 ? -4.142 18.648 69.807 1.00 30.19 177 PHE D C 1
ATOM 5756 O O . PHE D 1 177 ? -3.770 17.492 69.602 1.00 30.19 177 PHE D O 1
ATOM 5764 N N . LYS D 1 178 ? -3.488 19.494 70.603 1.00 30.13 178 LYS D N 1
ATOM 5765 C CA . LYS D 1 178 ? -2.233 19.126 71.271 1.00 30.12 178 LYS D CA 1
ATOM 5766 C C . LYS D 1 178 ? -2.410 17.990 72.282 1.00 29.89 178 LYS D C 1
ATOM 5767 O O . LYS D 1 178 ? -1.522 17.147 72.435 1.00 29.97 178 LYS D O 1
ATOM 5773 N N . GLU D 1 179 ? -3.557 17.983 72.961 1.00 29.74 179 GLU D N 1
ATOM 5774 C CA . GLU D 1 179 ? -3.919 16.937 73.919 1.00 29.69 179 GLU D CA 1
ATOM 5775 C C . GLU D 1 179 ? -4.156 15.576 73.258 1.00 29.28 179 GLU D C 1
ATOM 5776 O O . GLU D 1 179 ? -3.713 14.550 73.771 1.00 29.21 179 GLU D O 1
ATOM 5782 N N . VAL D 1 180 ? -4.857 15.564 72.125 1.00 28.89 180 VAL D N 1
ATOM 5783 C CA . VAL D 1 180 ? -5.120 14.303 71.421 1.00 28.39 180 VAL D CA 1
ATOM 5784 C C . VAL D 1 180 ? -3.917 13.830 70.598 1.00 28.14 180 VAL D C 1
ATOM 5785 O O . VAL D 1 180 ? -3.794 12.641 70.299 1.00 28.26 180 VAL D O 1
ATOM 5789 N N . GLN D 1 181 ? -3.032 14.764 70.252 1.00 27.76 181 GLN D N 1
ATOM 5790 C CA . GLN D 1 181 ? -1.808 14.451 69.522 1.00 27.57 181 GLN D CA 1
ATOM 5791 C C . GLN D 1 181 ? -0.860 13.611 70.380 1.00 27.52 181 GLN D C 1
ATOM 5792 O O . GLN D 1 181 ? -0.133 12.766 69.858 1.00 27.51 181 GLN D O 1
ATOM 5798 N N . LYS D 1 182 ? -0.877 13.852 71.693 1.00 27.17 182 LYS D N 1
ATOM 5799 C CA . LYS D 1 182 ? -0.070 13.087 72.650 1.00 27.01 182 LYS D CA 1
ATOM 5800 C C . LYS D 1 182 ? -0.438 11.604 72.666 1.00 26.29 182 LYS D C 1
ATOM 5801 O O . LYS D 1 182 ? 0.417 10.748 72.894 1.00 26.06 182 LYS D O 1
ATOM 5807 N N . LEU D 1 183 ? -1.712 11.311 72.407 1.00 25.74 183 LEU D N 1
ATOM 5808 C CA . LEU D 1 183 ? -2.221 9.937 72.410 1.00 25.16 183 LEU D CA 1
ATOM 5809 C C . LEU D 1 183 ? -1.794 9.158 71.167 1.00 24.79 183 LEU D C 1
ATOM 5810 O O . LEU D 1 183 ? -1.731 7.927 71.189 1.00 24.79 183 LEU D O 1
ATOM 5815 N N . ILE D 1 184 ? -1.510 9.880 70.088 1.00 24.39 184 ILE D N 1
ATOM 5816 C CA . ILE D 1 184 ? -1.171 9.257 68.806 1.00 24.16 184 ILE D CA 1
ATOM 5817 C C . ILE D 1 184 ? 0.278 9.502 68.368 1.00 24.17 184 ILE D C 1
ATOM 5818 O O . ILE D 1 184 ? 0.615 9.310 67.196 1.00 24.30 184 ILE D O 1
ATOM 5823 N N . LEU D 1 185 ? 1.124 9.912 69.318 1.00 23.97 185 LEU D N 1
ATOM 5824 C CA . LEU D 1 185 ? 2.547 10.189 69.072 1.00 23.95 185 LEU D CA 1
ATOM 5825 C C . LEU D 1 185 ? 3.280 8.985 68.465 1.00 23.48 185 LEU D C 1
ATOM 5826 O O . LEU D 1 185 ? 4.122 9.140 67.575 1.00 23.60 185 LEU D O 1
ATOM 5831 N N . THR D 1 186 ? 2.962 7.792 68.960 1.00 22.88 186 THR D N 1
ATOM 5832 C CA . THR D 1 186 ? 3.401 6.550 68.324 1.00 22.35 186 THR D CA 1
ATOM 5833 C C . THR D 1 186 ? 2.206 5.929 67.604 1.00 21.71 186 THR D C 1
ATOM 5834 O O . THR D 1 186 ? 1.068 6.074 68.054 1.00 21.56 186 THR D O 1
ATOM 5838 N N . SER D 1 187 ? 2.462 5.246 66.491 1.00 21.15 187 SER D N 1
ATOM 5839 C CA . SER D 1 187 ? 1.403 4.554 65.754 1.00 20.70 187 SER D CA 1
ATOM 5840 C C . SER D 1 187 ? 0.763 3.492 66.639 1.00 20.64 187 SER D C 1
ATOM 5841 O O . SER D 1 187 ? 1.434 2.911 67.497 1.00 20.67 187 SER D O 1
ATOM 5844 N N . ALA D 1 188 ? -0.532 3.255 66.441 1.00 20.41 188 ALA D N 1
ATOM 5845 C CA . ALA D 1 188 ? -1.238 2.180 67.140 1.00 20.27 188 ALA D CA 1
ATOM 5846 C C . ALA D 1 188 ? -0.566 0.838 66.832 1.00 20.11 188 ALA D C 1
ATOM 5847 O O . ALA D 1 188 ? -0.110 0.627 65.704 1.00 19.97 188 ALA D O 1
ATOM 5849 N N . PRO D 1 189 ? -0.488 -0.065 67.834 1.00 19.92 189 PRO D N 1
ATOM 5850 C CA . PRO D 1 189 ? 0.219 -1.328 67.628 1.00 19.79 189 PRO D CA 1
ATOM 5851 C C . PRO D 1 189 ? -0.483 -2.232 66.612 1.00 19.74 189 PRO D C 1
ATOM 5852 O O . PRO D 1 189 ? -1.714 -2.304 66.584 1.00 19.79 189 PRO D O 1
ATOM 5856 N N . ASP D 1 190 ? 0.318 -2.890 65.777 1.00 19.43 190 ASP D N 1
ATOM 5857 C CA . ASP D 1 190 ? -0.177 -3.734 64.701 1.00 19.15 190 ASP D CA 1
ATOM 5858 C C . ASP D 1 190 ? -1.040 -4.880 65.216 1.00 18.54 190 ASP D C 1
ATOM 5859 O O . ASP D 1 190 ? -0.738 -5.485 66.248 1.00 18.58 190 ASP D O 1
ATOM 5864 N N . THR D 1 191 ? -2.118 -5.162 64.486 1.00 17.78 191 THR D N 1
ATOM 5865 C CA . THR D 1 191 ? -3.011 -6.277 64.799 1.00 16.97 191 THR D CA 1
ATOM 5866 C C . THR D 1 191 ? -3.246 -7.171 63.571 1.00 16.39 191 THR D C 1
ATOM 5867 O O . THR D 1 191 ? -4.341 -7.693 63.366 1.00 16.02 191 THR D O 1
ATOM 5871 N N . GLY D 1 192 ? -2.201 -7.338 62.762 1.00 15.93 192 GLY D N 1
ATOM 5872 C CA . GLY D 1 192 ? -2.216 -8.247 61.616 1.00 15.27 192 GLY D CA 1
ATOM 5873 C C . GLY D 1 192 ? -3.280 -7.981 60.559 1.00 14.94 192 GLY D C 1
ATOM 5874 O O . GLY D 1 192 ? -3.801 -8.911 59.944 1.00 14.23 192 GLY D O 1
ATOM 5875 N N . LEU D 1 193 ? -3.594 -6.711 60.337 1.00 14.92 193 LEU D N 1
ATOM 5876 C CA . LEU D 1 193 ? -4.668 -6.351 59.414 1.00 15.22 193 LEU D CA 1
ATOM 5877 C C . LEU D 1 193 ? -4.206 -6.181 57.969 1.00 15.19 193 LEU D C 1
ATOM 5878 O O . LEU D 1 193 ? -5.021 -6.226 57.045 1.00 15.28 193 LEU D O 1
ATOM 5883 N N . VAL D 1 194 ? -2.900 -6.002 57.782 1.00 15.28 194 VAL D N 1
ATOM 5884 C CA . VAL D 1 194 ? -2.328 -5.718 56.467 1.00 15.63 194 VAL D CA 1
ATOM 5885 C C . VAL D 1 194 ? -1.591 -6.943 55.919 1.00 15.95 194 VAL D C 1
ATOM 5886 O O . VAL D 1 194 ? -0.645 -7.426 56.541 1.00 15.85 194 VAL D O 1
ATOM 5890 N N . PRO D 1 195 ? -2.034 -7.451 54.755 1.00 16.18 195 PRO D N 1
ATOM 5891 C CA . PRO D 1 195 ? -1.422 -8.637 54.157 1.00 16.45 195 PRO D CA 1
ATOM 5892 C C . PRO D 1 195 ? 0.054 -8.447 53.806 1.00 16.75 195 PRO D C 1
ATOM 5893 O O . PRO D 1 195 ? 0.473 -7.334 53.467 1.00 16.60 195 PRO D O 1
ATOM 5897 N N . LEU D 1 196 ? 0.825 -9.533 53.905 1.00 16.99 196 LEU D N 1
ATOM 5898 C CA . LEU D 1 196 ? 2.158 -9.608 53.309 1.00 17.12 196 LEU D CA 1
ATOM 5899 C C . LEU D 1 196 ? 2.079 -9.171 51.854 1.00 17.11 196 LEU D C 1
ATOM 5900 O O . LEU D 1 196 ? 1.108 -9.470 51.166 1.00 17.06 196 LEU D O 1
ATOM 5905 N N . SER D 1 197 ? 3.113 -8.477 51.392 1.00 17.40 197 SER D N 1
ATOM 5906 C CA . SER D 1 197 ? 3.137 -7.912 50.049 1.00 17.56 197 SER D CA 1
ATOM 5907 C C . SER D 1 197 ? 3.710 -8.880 49.028 1.00 17.64 197 SER D C 1
ATOM 5908 O O . SER D 1 197 ? 4.741 -9.516 49.260 1.00 17.38 197 SER D O 1
ATOM 5911 N N . LYS D 1 198 ? 3.023 -8.968 47.894 1.00 17.77 198 LYS D N 1
ATOM 5912 C CA . LYS D 1 198 ? 3.509 -9.666 46.716 1.00 18.10 198 LYS D CA 1
ATOM 5913 C C . LYS D 1 198 ? 4.688 -8.884 46.148 1.00 18.20 198 LYS D C 1
ATOM 5914 O O . LYS D 1 198 ? 4.634 -7.654 46.044 1.00 17.98 198 LYS D O 1
ATOM 5920 N N . LEU D 1 199 ? 5.751 -9.607 45.806 1.00 18.46 199 LEU D N 1
ATOM 5921 C CA . LEU D 1 199 ? 6.956 -9.017 45.229 1.00 18.88 199 LEU D CA 1
ATOM 5922 C C . LEU D 1 199 ? 6.738 -8.572 43.784 1.00 19.30 199 LEU D C 1
ATOM 5923 O O . LEU D 1 199 ? 7.150 -7.486 43.390 1.00 19.63 199 LEU D O 1
ATOM 5929 N N . ALA E 1 8 ? -54.791 -11.901 73.876 1.00 34.77 8 ALA E N 1
ATOM 5930 C CA . ALA E 1 8 ? -55.765 -11.041 73.137 1.00 34.66 8 ALA E CA 1
ATOM 5931 C C . ALA E 1 8 ? -57.200 -11.545 73.311 1.00 34.57 8 ALA E C 1
ATOM 5932 O O . ALA E 1 8 ? -58.148 -10.960 72.772 1.00 34.88 8 ALA E O 1
ATOM 5934 N N . ARG E 1 9 ? -57.348 -12.622 74.081 1.00 34.19 9 ARG E N 1
ATOM 5935 C CA . ARG E 1 9 ? -58.627 -13.312 74.236 1.00 33.60 9 ARG E CA 1
ATOM 5936 C C . ARG E 1 9 ? -59.209 -13.135 75.632 1.00 32.96 9 ARG E C 1
ATOM 5937 O O . ARG E 1 9 ? -58.791 -13.800 76.584 1.00 32.86 9 ARG E O 1
ATOM 5945 N N . ILE E 1 10 ? -60.186 -12.238 75.733 1.00 32.28 10 ILE E N 1
ATOM 5946 C CA . ILE E 1 10 ? -60.810 -11.894 77.009 1.00 31.33 10 ILE E CA 1
ATOM 5947 C C . ILE E 1 10 ? -61.730 -12.978 77.543 1.00 30.44 10 ILE E C 1
ATOM 5948 O O . ILE E 1 10 ? -62.454 -13.629 76.792 1.00 30.38 10 ILE E O 1
ATOM 5953 N N . ASN E 1 11 ? -61.677 -13.165 78.855 1.00 29.25 11 ASN E N 1
ATOM 5954 C CA . ASN E 1 11 ? -62.682 -13.924 79.577 1.00 28.21 11 ASN E CA 1
ATOM 5955 C C . ASN E 1 11 ? -62.911 -13.211 80.915 1.00 27.40 11 ASN E C 1
ATOM 5956 O O . ASN E 1 11 ? -62.129 -12.326 81.270 1.00 27.09 11 ASN E O 1
ATOM 5961 N N . PRO E 1 12 ? -63.984 -13.567 81.649 1.00 26.71 12 PRO E N 1
ATOM 5962 C CA . PRO E 1 12 ? -64.281 -12.870 82.903 1.00 26.23 12 PRO E CA 1
ATOM 5963 C C . PRO E 1 12 ? -63.196 -12.940 83.990 1.00 25.83 12 PRO E C 1
ATOM 5964 O O . PRO E 1 12 ? -63.234 -12.147 84.929 1.00 25.73 12 PRO E O 1
ATOM 5968 N N . THR E 1 13 ? -62.236 -13.854 83.859 1.00 25.44 13 THR E N 1
ATOM 5969 C CA . THR E 1 13 ? -61.226 -14.051 84.908 1.00 25.23 13 THR E CA 1
ATOM 5970 C C . THR E 1 13 ? -59.863 -13.408 84.622 1.00 24.87 13 THR E C 1
ATOM 5971 O O . THR E 1 13 ? -59.007 -13.360 85.505 1.00 25.01 13 THR E O 1
ATOM 5975 N N . ASN E 1 14 ? -59.667 -12.903 83.404 1.00 24.21 14 ASN E N 1
ATOM 5976 C CA . ASN E 1 14 ? -58.422 -12.203 83.056 1.00 23.64 14 ASN E CA 1
ATOM 5977 C C . ASN E 1 14 ? -58.611 -10.720 82.705 1.00 23.38 14 ASN E C 1
ATOM 5978 O O . ASN E 1 14 ? -57.695 -10.073 82.190 1.00 23.20 14 ASN E O 1
ATOM 5983 N N . SER E 1 15 ? -59.796 -10.191 83.006 1.00 23.09 15 SER E N 1
ATOM 5984 C CA . SER E 1 15 ? -60.215 -8.880 82.513 1.00 22.81 15 SER E CA 1
ATOM 5985 C C . SER E 1 15 ? -60.692 -7.923 83.602 1.00 22.55 15 SER E C 1
ATOM 5986 O O . SER E 1 15 ? -61.141 -8.343 84.673 1.00 22.26 15 SER E O 1
ATOM 5989 N N . ALA E 1 16 ? -60.592 -6.631 83.302 1.00 22.18 16 ALA E N 1
ATOM 5990 C CA . ALA E 1 16 ? -61.136 -5.580 84.149 1.00 21.88 16 ALA E CA 1
ATOM 5991 C C . ALA E 1 16 ? -61.895 -4.574 83.291 1.00 21.84 16 ALA E C 1
ATOM 5992 O O . ALA E 1 16 ? -61.528 -4.327 82.136 1.00 21.53 16 ALA E O 1
ATOM 5994 N N . LEU E 1 17 ? -62.955 -4.004 83.856 1.00 21.75 17 LEU E N 1
ATOM 5995 C CA . LEU E 1 17 ? -63.708 -2.959 83.179 1.00 22.15 17 LEU E CA 1
ATOM 5996 C C . LEU E 1 17 ? -63.361 -1.588 83.749 1.00 22.29 17 LEU E C 1
ATOM 5997 O O . LEU E 1 17 ? -63.506 -1.346 84.950 1.00 22.23 17 LEU E O 1
ATOM 6002 N N . PHE E 1 18 ? -62.889 -0.705 82.873 1.00 22.50 18 PHE E N 1
ATOM 6003 C CA . PHE E 1 18 ? -62.546 0.667 83.236 1.00 22.74 18 PHE E CA 1
ATOM 6004 C C . PHE E 1 18 ? -63.600 1.625 82.683 1.00 22.97 18 PHE E C 1
ATOM 6005 O O . PHE E 1 18 ? -63.862 1.636 81.477 1.00 22.74 18 PHE E O 1
ATOM 6013 N N . VAL E 1 19 ? -64.207 2.409 83.575 1.00 23.40 19 VAL E N 1
ATOM 6014 C CA . VAL E 1 19 ? -65.225 3.399 83.211 1.00 23.83 19 VAL E CA 1
ATOM 6015 C C . VAL E 1 19 ? -64.656 4.808 83.349 1.00 24.24 19 VAL E C 1
ATOM 6016 O O . VAL E 1 19 ? -64.442 5.301 84.464 1.00 24.10 19 VAL E O 1
ATOM 6020 N N . CYS E 1 20 ? -64.428 5.449 82.204 1.00 24.65 20 CYS E N 1
ATOM 6021 C CA . CYS E 1 20 ? -63.713 6.713 82.152 1.00 24.86 20 CYS E CA 1
ATOM 6022 C C . CYS E 1 20 ? -64.633 7.935 82.202 1.00 24.94 20 CYS E C 1
ATOM 6023 O O . CYS E 1 20 ? -65.301 8.272 81.221 1.00 24.62 20 CYS E O 1
ATOM 6026 N N . ASP E 1 21 ? -64.672 8.566 83.375 1.00 25.16 21 ASP E N 1
ATOM 6027 C CA . ASP E 1 21 ? -65.151 9.943 83.544 1.00 25.59 21 ASP E CA 1
ATOM 6028 C C . ASP E 1 21 ? -66.519 10.251 82.932 1.00 26.10 21 ASP E C 1
ATOM 6029 O O . ASP E 1 21 ? -66.728 11.326 82.366 1.00 25.96 21 ASP E O 1
ATOM 6034 N N . LEU E 1 22 ? -67.449 9.310 83.052 1.00 26.98 22 LEU E N 1
ATOM 6035 C CA . LEU E 1 22 ? -68.801 9.520 82.554 1.00 27.99 22 LEU E CA 1
ATOM 6036 C C . LEU E 1 22 ? -69.609 10.319 83.575 1.00 28.87 22 LEU E C 1
ATOM 6037 O O . LEU E 1 22 ? -70.395 9.768 84.349 1.00 28.89 22 LEU E O 1
ATOM 6042 N N . GLN E 1 23 ? -69.390 11.631 83.562 1.00 30.17 23 GLN E N 1
ATOM 6043 C CA . GLN E 1 23 ? -69.929 12.529 84.577 1.00 31.48 23 GLN E CA 1
ATOM 6044 C C . GLN E 1 23 ? -71.058 13.405 84.045 1.00 32.74 23 GLN E C 1
ATOM 6045 O O . GLN E 1 23 ? -71.181 13.615 82.834 1.00 32.70 23 GLN E O 1
ATOM 6051 N N . GLU E 1 24 ? -71.870 13.910 84.973 1.00 34.39 24 GLU E N 1
ATOM 6052 C CA . GLU E 1 24 ? -73.125 14.597 84.658 1.00 36.14 24 GLU E CA 1
ATOM 6053 C C . GLU E 1 24 ? -72.966 15.927 83.921 1.00 36.73 24 GLU E C 1
ATOM 6054 O O . GLU E 1 24 ? -73.738 16.220 83.008 1.00 36.85 24 GLU E O 1
ATOM 6060 N N . LYS E 1 25 ? -71.969 16.721 84.308 1.00 37.81 25 LYS E N 1
ATOM 6061 C CA . LYS E 1 25 ? -71.759 18.048 83.708 1.00 38.69 25 LYS E CA 1
ATOM 6062 C C . LYS E 1 25 ? -71.168 17.974 82.295 1.00 38.92 25 LYS E C 1
ATOM 6063 O O . LYS E 1 25 ? -70.841 18.997 81.686 1.00 39.01 25 LYS E O 1
ATOM 6069 N N . PHE E 1 26 ? -71.043 16.749 81.790 1.00 39.20 26 PHE E N 1
ATOM 6070 C CA . PHE E 1 26 ? -70.658 16.490 80.407 1.00 39.36 26 PHE E CA 1
ATOM 6071 C C . PHE E 1 26 ? -71.886 16.151 79.563 1.00 39.14 26 PHE E C 1
ATOM 6072 O O . PHE E 1 26 ? -71.796 16.044 78.336 1.00 39.17 26 PHE E O 1
ATOM 6080 N N . ALA E 1 27 ? -73.027 15.983 80.232 1.00 38.86 27 ALA E N 1
ATOM 6081 C CA . ALA E 1 27 ? -74.293 15.664 79.571 1.00 38.48 27 ALA E CA 1
ATOM 6082 C C . ALA E 1 27 ? -74.867 16.882 78.852 1.00 38.14 27 ALA E C 1
ATOM 6083 O O . ALA E 1 27 ? -75.902 17.427 79.258 1.00 38.46 27 ALA E O 1
ATOM 6085 N N . SER E 1 28 ? -74.176 17.299 77.792 1.00 37.28 28 SER E N 1
ATOM 6086 C CA . SER E 1 28 ? -74.594 18.407 76.932 1.00 36.40 28 SER E CA 1
ATOM 6087 C C . SER E 1 28 ? -73.598 18.602 75.793 1.00 35.59 28 SER E C 1
ATOM 6088 O O . SER E 1 28 ? -73.989 18.931 74.670 1.00 35.67 28 SER E O 1
ATOM 6091 N N . ASN E 1 29 ? -72.317 18.386 76.087 1.00 34.44 29 ASN E N 1
ATOM 6092 C CA . ASN E 1 29 ? -71.243 18.661 75.129 1.00 33.46 29 ASN E CA 1
ATOM 6093 C C . ASN E 1 29 ? -70.828 17.467 74.260 1.00 32.25 29 ASN E C 1
ATOM 6094 O O . ASN E 1 29 ? -70.423 17.646 73.110 1.00 32.49 29 ASN E O 1
ATOM 6099 N N . ILE E 1 30 ? -70.944 16.260 74.808 1.00 30.64 30 ILE E N 1
ATOM 6100 C CA . ILE E 1 30 ? -70.445 15.043 74.156 1.00 29.07 30 ILE E CA 1
ATOM 6101 C C . ILE E 1 30 ? -71.438 14.501 73.133 1.00 27.95 30 ILE E C 1
ATOM 6102 O O . ILE E 1 30 ? -72.638 14.417 73.402 1.00 27.69 30 ILE E O 1
ATOM 6107 N N . LYS E 1 31 ? -70.925 14.141 71.959 1.00 26.55 31 LYS E N 1
ATOM 6108 C CA . LYS E 1 31 ? -71.740 13.530 70.914 1.00 25.49 31 LYS E CA 1
ATOM 6109 C C . LYS E 1 31 ? -72.242 12.161 71.354 1.00 24.79 31 LYS E C 1
ATOM 6110 O O . LYS E 1 31 ? -71.470 11.337 71.846 1.00 24.43 31 LYS E O 1
ATOM 6116 N N . TYR E 1 32 ? -73.544 11.940 71.190 1.00 24.10 32 TYR E N 1
ATOM 6117 C CA . TYR E 1 32 ? -74.194 10.667 71.531 1.00 23.66 32 TYR E CA 1
ATOM 6118 C C . TYR E 1 32 ? -74.067 10.292 73.011 1.00 23.37 32 TYR E C 1
ATOM 6119 O O . TYR E 1 32 ? -73.937 9.111 73.345 1.00 23.08 32 TYR E O 1
ATOM 6128 N N . PHE E 1 33 ? -74.109 11.291 73.892 1.00 23.13 33 PHE E N 1
ATOM 6129 C CA . PHE E 1 33 ? -73.981 11.048 75.335 1.00 23.19 33 PHE E CA 1
ATOM 6130 C C . PHE E 1 33 ? -75.023 10.063 75.887 1.00 22.93 33 PHE E C 1
ATOM 6131 O O . PHE E 1 33 ? -74.640 9.118 76.582 1.00 22.71 33 PHE E O 1
ATOM 6139 N N . PRO E 1 34 ? -76.330 10.266 75.574 1.00 22.78 34 PRO E N 1
ATOM 6140 C CA . PRO E 1 34 ? -77.352 9.321 76.051 1.00 22.68 34 PRO E CA 1
ATOM 6141 C C . PRO E 1 34 ? -77.112 7.886 75.572 1.00 22.53 34 PRO E C 1
ATOM 6142 O O . PRO E 1 34 ? -77.396 6.934 76.302 1.00 22.43 34 PRO E O 1
ATOM 6146 N N . GLU E 1 35 ? -76.592 7.749 74.354 1.00 22.29 35 GLU E N 1
ATOM 6147 C CA . GLU E 1 35 ? -76.345 6.446 73.742 1.00 22.23 35 GLU E CA 1
ATOM 6148 C C . GLU E 1 35 ? -75.197 5.720 74.440 1.00 21.98 35 GLU E C 1
ATOM 6149 O O . GLU E 1 35 ? -75.302 4.534 74.749 1.00 22.08 35 GLU E O 1
ATOM 6155 N N . ILE E 1 36 ? -74.112 6.452 74.684 1.00 21.87 36 ILE E N 1
ATOM 6156 C CA . ILE E 1 36 ? -72.918 5.937 75.366 1.00 22.02 36 ILE E CA 1
ATOM 6157 C C . ILE E 1 36 ? -73.198 5.530 76.824 1.00 21.81 36 ILE E C 1
ATOM 6158 O O . ILE E 1 36 ? -72.650 4.536 77.314 1.00 21.73 36 ILE E O 1
ATOM 6163 N N . ILE E 1 37 ? -74.069 6.284 77.496 1.00 21.46 37 ILE E N 1
ATOM 6164 C CA . ILE E 1 37 ? -74.505 5.952 78.856 1.00 21.36 37 ILE E CA 1
ATOM 6165 C C . ILE E 1 37 ? -75.260 4.617 78.876 1.00 21.26 37 ILE E C 1
ATOM 6166 O O . ILE E 1 37 ? -74.920 3.726 79.654 1.00 21.08 37 ILE E O 1
ATOM 6171 N N . THR E 1 38 ? -76.260 4.484 78.005 1.00 21.15 38 THR E N 1
ATOM 6172 C CA . THR E 1 38 ? -77.008 3.234 77.816 1.00 20.96 38 THR E CA 1
ATOM 6173 C C . THR E 1 38 ? -76.088 2.026 77.572 1.00 20.87 38 THR E C 1
ATOM 6174 O O . THR E 1 38 ? -76.234 0.979 78.208 1.00 20.87 38 THR E O 1
ATOM 6178 N N . THR E 1 39 ? -75.140 2.186 76.650 1.00 20.61 39 THR E N 1
ATOM 6179 C CA . THR E 1 39 ? -74.227 1.113 76.272 1.00 20.33 39 THR E CA 1
ATOM 6180 C C . THR E 1 39 ? -73.176 0.812 77.351 1.00 20.14 39 THR E C 1
ATOM 6181 O O . THR E 1 39 ? -72.866 -0.352 77.594 1.00 20.02 39 THR E O 1
ATOM 6185 N N . SER E 1 40 ? -72.645 1.852 77.996 1.00 20.31 40 SER E N 1
ATOM 6186 C CA . SER E 1 40 ? -71.727 1.684 79.134 1.00 20.14 40 SER E CA 1
ATOM 6187 C C . SER E 1 40 ? -72.403 0.930 80.273 1.00 20.45 40 SER E C 1
ATOM 6188 O O . SER E 1 40 ? -71.778 0.094 80.932 1.00 20.29 40 SER E O 1
ATOM 6191 N N . ARG E 1 41 ? -73.682 1.238 80.498 1.00 20.61 41 ARG E N 1
ATOM 6192 C CA . ARG E 1 41 ? -74.505 0.533 81.478 1.00 20.86 41 ARG E CA 1
ATOM 6193 C C . ARG E 1 41 ? -74.626 -0.958 81.150 1.00 20.94 41 ARG E C 1
ATOM 6194 O O . ARG E 1 41 ? -74.693 -1.784 82.059 1.00 21.18 41 ARG E O 1
ATOM 6202 N N . ARG E 1 42 ? -74.639 -1.299 79.860 1.00 20.98 42 ARG E N 1
ATOM 6203 C CA . ARG E 1 42 ? -74.673 -2.704 79.430 1.00 20.95 42 ARG E CA 1
ATOM 6204 C C . ARG E 1 42 ? -73.405 -3.453 79.836 1.00 21.19 42 ARG E C 1
ATOM 6205 O O . ARG E 1 42 ? -73.463 -4.619 80.222 1.00 21.16 42 ARG E O 1
ATOM 6213 N N . LEU E 1 43 ? -72.266 -2.773 79.742 1.00 21.52 43 LEU E N 1
ATOM 6214 C CA . LEU E 1 43 ? -70.983 -3.358 80.122 1.00 21.78 43 LEU E CA 1
ATOM 6215 C C . LEU E 1 43 ? -70.802 -3.409 81.629 1.00 21.91 43 LEU E C 1
ATOM 6216 O O . LEU E 1 43 ? -70.232 -4.370 82.156 1.00 21.94 43 LEU E O 1
ATOM 6221 N N . ILE E 1 44 ? -71.282 -2.366 82.307 1.00 22.09 44 ILE E N 1
ATOM 6222 C CA . ILE E 1 44 ? -71.336 -2.310 83.769 1.00 22.14 44 ILE E CA 1
ATOM 6223 C C . ILE E 1 44 ? -72.170 -3.460 84.322 1.00 22.18 44 ILE E C 1
ATOM 6224 O O . ILE E 1 44 ? -71.767 -4.105 85.296 1.00 22.36 44 ILE E O 1
ATOM 6229 N N . ASP E 1 45 ? -73.327 -3.699 83.701 1.00 22.10 45 ASP E N 1
ATOM 6230 C CA . ASP E 1 45 ? -74.203 -4.812 84.065 1.00 21.96 45 ASP E CA 1
ATOM 6231 C C . ASP E 1 45 ? -73.531 -6.160 83.808 1.00 21.89 45 ASP E C 1
ATOM 6232 O O . ASP E 1 45 ? -73.599 -7.059 84.646 1.00 21.83 45 ASP E O 1
ATOM 6237 N N . ALA E 1 46 ? -72.893 -6.292 82.646 1.00 21.93 46 ALA E N 1
ATOM 6238 C CA . ALA E 1 46 ? -72.207 -7.524 82.258 1.00 22.02 46 ALA E CA 1
ATOM 6239 C C . ALA E 1 46 ? -71.030 -7.845 83.178 1.00 22.12 46 ALA E C 1
ATOM 6240 O O . ALA E 1 46 ? -70.802 -9.004 83.511 1.00 21.96 46 ALA E O 1
ATOM 6242 N N . ALA E 1 47 ? -70.285 -6.815 83.572 1.00 22.28 47 ALA E N 1
ATOM 6243 C CA . ALA E 1 47 ? -69.175 -6.981 84.507 1.00 22.58 47 ALA E CA 1
ATOM 6244 C C . ALA E 1 47 ? -69.669 -7.399 85.899 1.00 22.90 47 ALA E C 1
ATOM 6245 O O . ALA E 1 47 ? -69.031 -8.218 86.558 1.00 22.86 47 ALA E O 1
ATOM 6247 N N . ARG E 1 48 ? -70.803 -6.843 86.329 1.00 23.32 48 ARG E N 1
ATOM 6248 C CA . ARG E 1 48 ? -71.434 -7.239 87.588 1.00 24.11 48 ARG E CA 1
ATOM 6249 C C . ARG E 1 48 ? -71.877 -8.704 87.536 1.00 24.21 48 ARG E C 1
ATOM 6250 O O . ARG E 1 48 ? -71.522 -9.494 88.414 1.00 24.44 48 ARG E O 1
ATOM 6258 N N . ILE E 1 49 ? -72.645 -9.049 86.501 1.00 24.13 49 ILE E N 1
ATOM 6259 C CA . ILE E 1 49 ? -73.130 -10.414 86.276 1.00 24.12 49 ILE E CA 1
ATOM 6260 C C . ILE E 1 49 ? -71.982 -11.426 86.285 1.00 23.97 49 ILE E C 1
ATOM 6261 O O . ILE E 1 49 ? -72.097 -12.497 86.891 1.00 24.13 49 ILE E O 1
ATOM 6266 N N . LEU E 1 50 ? -70.878 -11.068 85.627 1.00 23.45 50 LEU E N 1
ATOM 6267 C CA . LEU E 1 50 ? -69.757 -11.985 85.416 1.00 22.99 50 LEU E CA 1
ATOM 6268 C C . LEU E 1 50 ? -68.619 -11.832 86.430 1.00 22.59 50 LEU E C 1
ATOM 6269 O O . LEU E 1 50 ? -67.555 -12.430 86.263 1.00 22.47 50 LEU E O 1
ATOM 6274 N N . SER E 1 51 ? -68.848 -11.031 87.470 1.00 22.27 51 SER E N 1
ATOM 6275 C CA . SER E 1 51 ? -67.861 -10.789 88.533 1.00 22.37 51 SER E CA 1
ATOM 6276 C C . SER E 1 51 ? -66.520 -10.289 87.980 1.00 22.42 51 SER E C 1
ATOM 6277 O O . SER E 1 51 ? -65.452 -10.778 88.358 1.00 22.19 51 SER E O 1
ATOM 6280 N N . ILE E 1 52 ? -66.596 -9.322 87.066 1.00 22.57 52 ILE E N 1
ATOM 6281 C CA . ILE E 1 52 ? -65.414 -8.699 86.481 1.00 22.55 52 ILE E CA 1
ATOM 6282 C C . ILE E 1 52 ? -65.115 -7.429 87.267 1.00 22.77 52 ILE E C 1
ATOM 6283 O O . ILE E 1 52 ? -65.986 -6.564 87.390 1.00 23.05 52 ILE E O 1
ATOM 6288 N N . PRO E 1 53 ? -63.891 -7.322 87.819 1.00 22.90 53 PRO E N 1
ATOM 6289 C CA . PRO E 1 53 ? -63.507 -6.135 88.578 1.00 23.09 53 PRO E CA 1
ATOM 6290 C C . PRO E 1 53 ? -63.722 -4.857 87.768 1.00 23.24 53 PRO E C 1
ATOM 6291 O O . PRO E 1 53 ? -63.258 -4.752 86.625 1.00 22.91 53 PRO E O 1
ATOM 6295 N N . THR E 1 54 ? -64.440 -3.911 88.364 1.00 23.38 54 THR E N 1
ATOM 6296 C CA . THR E 1 54 ? -64.748 -2.641 87.722 1.00 23.66 54 THR E CA 1
ATOM 6297 C C . THR E 1 54 ? -64.075 -1.483 88.461 1.00 23.83 54 THR E C 1
ATOM 6298 O O . THR E 1 54 ? -64.137 -1.392 89.689 1.00 23.62 54 THR E O 1
ATOM 6302 N N . ILE E 1 55 ? -63.419 -0.624 87.685 1.00 24.26 55 ILE E N 1
ATOM 6303 C CA . ILE E 1 55 ? -62.793 0.599 88.172 1.00 24.74 55 ILE E CA 1
ATOM 6304 C C . ILE E 1 55 ? -63.506 1.783 87.528 1.00 25.02 55 ILE E C 1
ATOM 6305 O O . ILE E 1 55 ? -63.719 1.801 86.309 1.00 24.76 55 ILE E O 1
ATOM 6310 N N . VAL E 1 56 ? -63.882 2.759 88.350 1.00 25.31 56 VAL E N 1
ATOM 6311 C CA . VAL E 1 56 ? -64.500 3.992 87.872 1.00 25.56 56 VAL E CA 1
ATOM 6312 C C . VAL E 1 56 ? -63.605 5.160 88.265 1.00 25.94 56 VAL E C 1
ATOM 6313 O O . VAL E 1 56 ? -63.074 5.191 89.377 1.00 25.97 56 VAL E O 1
ATOM 6317 N N . THR E 1 57 ? -63.417 6.101 87.344 1.00 26.32 57 THR E N 1
ATOM 6318 C CA . THR E 1 57 ? -62.726 7.348 87.659 1.00 26.78 57 THR E CA 1
ATOM 6319 C C . THR E 1 57 ? -63.615 8.565 87.420 1.00 27.31 57 THR E C 1
ATOM 6320 O O . THR E 1 57 ? -64.565 8.521 86.623 1.00 27.17 57 THR E O 1
ATOM 6324 N N . GLU E 1 58 ? -63.298 9.646 88.128 1.00 27.69 58 GLU E N 1
ATOM 6325 C CA . GLU E 1 58 ? -63.971 10.921 87.943 1.00 28.43 58 GLU E CA 1
ATOM 6326 C C . GLU E 1 58 ? -62.934 12.035 87.834 1.00 28.91 58 GLU E C 1
ATOM 6327 O O . GLU E 1 58 ? -62.085 12.200 88.714 1.00 28.81 58 GLU E O 1
ATOM 6333 N N . GLN E 1 59 ? -62.999 12.771 86.729 1.00 29.48 59 GLN E N 1
ATOM 6334 C CA . GLN E 1 59 ? -62.134 13.915 86.482 1.00 30.28 59 GLN E CA 1
ATOM 6335 C C . GLN E 1 59 ? -62.654 15.126 87.252 1.00 31.14 59 GLN E C 1
ATOM 6336 O O . GLN E 1 59 ? -63.801 15.538 87.069 1.00 31.18 59 GLN E O 1
ATOM 6342 N N . TYR E 1 60 ? -61.806 15.675 88.121 1.00 32.28 60 TYR E N 1
ATOM 6343 C CA . TYR E 1 60 ? -62.115 16.887 88.900 1.00 33.28 60 TYR E CA 1
ATOM 6344 C C . TYR E 1 60 ? -63.605 17.014 89.261 1.00 33.60 60 TYR E C 1
ATOM 6345 O O . TYR E 1 60 ? -64.287 17.920 88.773 1.00 33.77 60 TYR E O 1
ATOM 6354 N N . PRO E 1 61 ? -64.116 16.103 90.115 1.00 34.05 61 PRO E N 1
ATOM 6355 C CA . PRO E 1 61 ? -65.555 16.070 90.424 1.00 34.49 61 PRO E CA 1
ATOM 6356 C C . PRO E 1 61 ? -66.129 17.364 91.014 1.00 34.92 61 PRO E C 1
ATOM 6357 O O . PRO E 1 61 ? -67.327 17.613 90.871 1.00 34.93 61 PRO E O 1
ATOM 6361 N N . LYS E 1 62 ? -65.292 18.176 91.658 1.00 35.49 62 LYS E N 1
ATOM 6362 C CA . LYS E 1 62 ? -65.738 19.467 92.201 1.00 36.05 62 LYS E CA 1
ATOM 6363 C C . LYS E 1 62 ? -66.252 20.412 91.113 1.00 36.01 62 LYS E C 1
ATOM 6364 O O . LYS E 1 62 ? -67.207 21.158 91.334 1.00 36.14 62 LYS E O 1
ATOM 6370 N N . GLY E 1 63 ? -65.624 20.364 89.942 1.00 36.00 63 GLY E N 1
ATOM 6371 C CA . GLY E 1 63 ? -66.028 21.199 88.812 1.00 35.89 63 GLY E CA 1
ATOM 6372 C C . GLY E 1 63 ? -66.892 20.489 87.785 1.00 35.79 63 GLY E C 1
ATOM 6373 O O . GLY E 1 63 ? -67.646 21.136 87.053 1.00 35.92 63 GLY E O 1
ATOM 6374 N N . LEU E 1 64 ? -66.793 19.160 87.734 1.00 35.48 64 LEU E N 1
ATOM 6375 C CA . LEU E 1 64 ? -67.467 18.373 86.695 1.00 35.24 64 LEU E CA 1
ATOM 6376 C C . LEU E 1 64 ? -68.496 17.363 87.220 1.00 35.02 64 LEU E C 1
ATOM 6377 O O . LEU E 1 64 ? -69.036 16.567 86.447 1.00 35.08 64 LEU E O 1
ATOM 6382 N N . GLY E 1 65 ? -68.768 17.398 88.522 1.00 34.75 65 GLY E N 1
ATOM 6383 C CA . GLY E 1 65 ? -69.782 16.529 89.124 1.00 34.57 65 GLY E CA 1
ATOM 6384 C C . GLY E 1 65 ? -69.375 15.068 89.216 1.00 34.47 65 GLY E C 1
ATOM 6385 O O . GLY E 1 65 ? -68.215 14.717 88.981 1.00 34.24 65 GLY E O 1
ATOM 6386 N N . HIS E 1 66 ? -70.339 14.214 89.549 1.00 34.35 66 HIS E N 1
ATOM 6387 C CA . HIS E 1 66 ? -70.067 12.789 89.739 1.00 34.31 66 HIS E CA 1
ATOM 6388 C C . HIS E 1 66 ? -70.634 11.913 88.621 1.00 34.08 66 HIS E C 1
ATOM 6389 O O . HIS E 1 66 ? -71.393 12.386 87.771 1.00 33.96 66 HIS E O 1
ATOM 6396 N N . THR E 1 67 ? -70.241 10.638 88.633 1.00 33.87 67 THR E N 1
ATOM 6397 C CA . THR E 1 67 ? -70.684 9.649 87.652 1.00 33.73 67 THR E CA 1
ATOM 6398 C C . THR E 1 67 ? -72.207 9.625 87.550 1.00 33.70 67 THR E C 1
ATOM 6399 O O . THR E 1 67 ? -72.904 9.647 88.568 1.00 33.61 67 THR E O 1
ATOM 6403 N N . VAL E 1 68 ? -72.704 9.604 86.312 1.00 33.67 68 VAL E N 1
ATOM 6404 C CA . VAL E 1 68 ? -74.137 9.510 86.022 1.00 33.75 68 VAL E CA 1
ATOM 6405 C C . VAL E 1 68 ? -74.788 8.425 86.890 1.00 33.88 68 VAL E C 1
ATOM 6406 O O . VAL E 1 68 ? -74.329 7.280 86.889 1.00 33.78 68 VAL E O 1
ATOM 6410 N N . PRO E 1 69 ? -75.837 8.799 87.655 1.00 34.15 69 PRO E N 1
ATOM 6411 C CA . PRO E 1 69 ? -76.560 7.909 88.573 1.00 34.30 69 PRO E CA 1
ATOM 6412 C C . PRO E 1 69 ? -76.899 6.535 87.998 1.00 34.47 69 PRO E C 1
ATOM 6413 O O . PRO E 1 69 ? -76.717 5.533 88.688 1.00 34.58 69 PRO E O 1
ATOM 6417 N N . THR E 1 70 ? -77.365 6.491 86.750 1.00 34.68 70 THR E N 1
ATOM 6418 C CA . THR E 1 70 ? -77.740 5.235 86.086 1.00 34.90 70 THR E CA 1
ATOM 6419 C C . THR E 1 70 ? -76.609 4.198 86.096 1.00 34.73 70 THR E C 1
ATOM 6420 O O . THR E 1 70 ? -76.848 3.012 86.336 1.00 34.64 70 THR E O 1
ATOM 6424 N N . LEU E 1 71 ? -75.385 4.656 85.838 1.00 34.66 71 LEU E N 1
ATOM 6425 C CA . LEU E 1 71 ? -74.214 3.780 85.829 1.00 34.71 71 LEU E CA 1
ATOM 6426 C C . LEU E 1 71 ? -73.849 3.315 87.237 1.00 34.81 71 LEU E C 1
ATOM 6427 O O . LEU E 1 71 ? -73.485 2.154 87.434 1.00 34.68 71 LEU E O 1
ATOM 6432 N N . LYS E 1 72 ? -73.956 4.225 88.206 1.00 35.12 72 LYS E N 1
ATOM 6433 C CA . LYS E 1 72 ? -73.694 3.918 89.617 1.00 35.55 72 LYS E CA 1
ATOM 6434 C C . LYS E 1 72 ? -74.607 2.811 90.141 1.00 35.70 72 LYS E C 1
ATOM 6435 O O . LYS E 1 72 ? -74.183 1.977 90.947 1.00 35.71 72 LYS E O 1
ATOM 6441 N N . GLU E 1 73 ? -75.854 2.815 89.670 1.00 35.90 73 GLU E N 1
ATOM 6442 C CA . GLU E 1 73 ? -76.865 1.834 90.069 1.00 36.29 73 GLU E CA 1
ATOM 6443 C C . GLU E 1 73 ? -76.535 0.413 89.606 1.00 36.07 73 GLU E C 1
ATOM 6444 O O . GLU E 1 73 ? -76.995 -0.562 90.207 1.00 36.06 73 GLU E O 1
ATOM 6450 N N . GLY E 1 74 ? -75.734 0.302 88.546 1.00 35.85 74 GLY E N 1
ATOM 6451 C CA . GLY E 1 74 ? -75.385 -0.993 87.966 1.00 35.66 74 GLY E CA 1
ATOM 6452 C C . GLY E 1 74 ? -74.081 -1.577 88.474 1.00 35.58 74 GLY E C 1
ATOM 6453 O O . GLY E 1 74 ? -73.805 -2.760 88.267 1.00 35.34 74 GLY E O 1
ATOM 6454 N N . LEU E 1 75 ? -73.276 -0.745 89.133 1.00 35.72 75 LEU E N 1
ATOM 6455 C CA . LEU E 1 75 ? -71.965 -1.157 89.636 1.00 35.89 75 LEU E CA 1
ATOM 6456 C C . LEU E 1 75 ? -72.071 -2.256 90.687 1.00 36.20 75 LEU E C 1
ATOM 6457 O O . LEU E 1 75 ? -72.982 -2.244 91.524 1.00 36.05 75 LEU E O 1
ATOM 6462 N N . ALA E 1 76 ? -71.134 -3.201 90.630 1.00 36.58 76 ALA E N 1
ATOM 6463 C CA . ALA E 1 76 ? -71.018 -4.256 91.633 1.00 36.92 76 ALA E CA 1
ATOM 6464 C C . ALA E 1 76 ? -70.734 -3.667 93.015 1.00 37.17 76 ALA E C 1
ATOM 6465 O O . ALA E 1 76 ? -70.063 -2.642 93.133 1.00 37.14 76 ALA E O 1
ATOM 6467 N N . GLU E 1 77 ? -71.253 -4.339 94.042 1.00 37.55 77 GLU E N 1
ATOM 6468 C CA . GLU E 1 77 ? -71.198 -3.907 95.451 1.00 37.94 77 GLU E CA 1
ATOM 6469 C C . GLU E 1 77 ? -69.984 -3.082 95.909 1.00 37.78 77 GLU E C 1
ATOM 6470 O O . GLU E 1 77 ? -70.152 -1.983 96.449 1.00 38.02 77 GLU E O 1
ATOM 6476 N N . ASN E 1 78 ? -68.777 -3.603 95.705 1.00 37.60 78 ASN E N 1
ATOM 6477 C CA . ASN E 1 78 ? -67.570 -2.919 96.180 1.00 37.40 78 ASN E CA 1
ATOM 6478 C C . ASN E 1 78 ? -66.720 -2.342 95.045 1.00 36.91 78 ASN E C 1
ATOM 6479 O O . ASN E 1 78 ? -65.531 -2.653 94.920 1.00 37.06 78 ASN E O 1
ATOM 6484 N N . THR E 1 79 ? -67.344 -1.497 94.225 1.00 36.13 79 THR E N 1
ATOM 6485 C CA . THR E 1 79 ? -66.660 -0.848 93.107 1.00 35.23 79 THR E CA 1
ATOM 6486 C C . THR E 1 79 ? -66.045 0.487 93.538 1.00 34.55 79 THR E C 1
ATOM 6487 O O . THR E 1 79 ? -66.764 1.404 93.943 1.00 34.44 79 THR E O 1
ATOM 6491 N N . PRO E 1 80 ? -64.706 0.592 93.464 1.00 33.99 80 PRO E N 1
ATOM 6492 C CA . PRO E 1 80 ? -64.036 1.850 93.789 1.00 33.57 80 PRO E CA 1
ATOM 6493 C C . PRO E 1 80 ? -64.265 2.935 92.735 1.00 33.04 80 PRO E C 1
ATOM 6494 O O . PRO E 1 80 ? -64.343 2.645 91.535 1.00 32.78 80 PRO E O 1
ATOM 6498 N N . ILE E 1 81 ? -64.392 4.172 93.204 1.00 32.43 81 ILE E N 1
ATOM 6499 C CA . ILE E 1 81 ? -64.510 5.340 92.340 1.00 31.95 81 ILE E CA 1
ATOM 6500 C C . ILE E 1 81 ? -63.412 6.321 92.741 1.00 31.64 81 ILE E C 1
ATOM 6501 O O . ILE E 1 81 ? -63.411 6.826 93.866 1.00 31.78 81 ILE E O 1
ATOM 6506 N N . PHE E 1 82 ? -62.472 6.569 91.830 1.00 31.10 82 PHE E N 1
ATOM 6507 C CA . PHE E 1 82 ? -61.311 7.408 92.133 1.00 30.68 82 PHE E CA 1
ATOM 6508 C C . PHE E 1 82 ? -61.363 8.758 91.424 1.00 30.40 82 PHE E C 1
ATOM 6509 O O . PHE E 1 82 ? -61.483 8.816 90.200 1.00 30.15 82 PHE E O 1
ATOM 6517 N N . ASP E 1 83 ? -61.255 9.838 92.197 1.00 29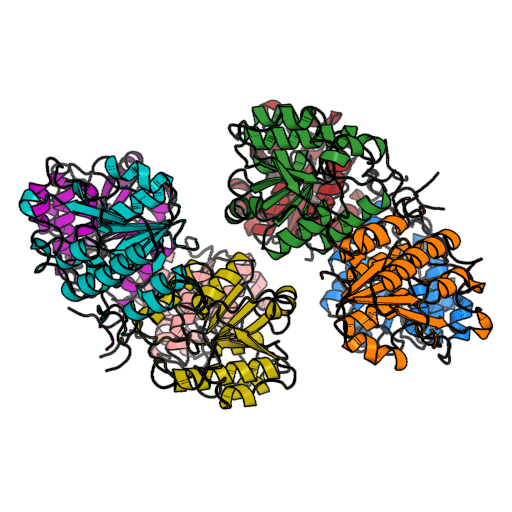.94 83 ASP E N 1
ATOM 6518 C CA . ASP E 1 83 ? -61.132 11.176 91.625 1.00 29.61 83 ASP E CA 1
ATOM 6519 C C . ASP E 1 83 ? -59.715 11.407 91.092 1.00 29.01 83 ASP E C 1
ATOM 6520 O O . ASP E 1 83 ? -58.744 10.855 91.620 1.00 29.00 83 ASP E O 1
ATOM 6525 N N . LYS E 1 84 ? -59.602 12.208 90.036 1.00 28.23 84 LYS E N 1
ATOM 6526 C CA . LYS E 1 84 ? -58.306 12.488 89.412 1.00 27.54 84 LYS E CA 1
ATOM 6527 C C . LYS E 1 84 ? -58.286 13.835 88.690 1.00 27.19 84 LYS E C 1
ATOM 6528 O O . LYS E 1 84 ? -59.335 14.393 88.363 1.00 26.97 84 LYS E O 1
ATOM 6534 N N . THR E 1 85 ? -57.081 14.351 88.460 1.00 26.73 85 THR E N 1
ATOM 6535 C CA . THR E 1 85 ? -56.881 15.500 87.582 1.00 26.35 85 THR E CA 1
ATOM 6536 C C . THR E 1 85 ? -56.043 15.084 86.377 1.00 26.18 85 THR E C 1
ATOM 6537 O O . THR E 1 85 ? -56.086 15.735 85.337 1.00 26.25 85 THR E O 1
ATOM 6541 N N . LYS E 1 86 ? -55.273 14.006 86.531 1.00 25.93 86 LYS E N 1
ATOM 6542 C CA . LYS E 1 86 ? -54.564 13.395 85.411 1.00 25.89 86 LYS E CA 1
ATOM 6543 C C . LYS E 1 86 ? -55.587 12.841 84.420 1.00 25.39 86 LYS E C 1
ATOM 6544 O O . LYS E 1 86 ? -56.619 12.302 84.820 1.00 25.16 86 LYS E O 1
ATOM 6550 N N . PHE E 1 87 ? -55.305 12.986 83.129 1.00 25.06 87 PHE E N 1
ATOM 6551 C CA . PHE E 1 87 ? -56.226 12.504 82.101 1.00 24.71 87 PHE E CA 1
ATOM 6552 C C . PHE E 1 87 ? -56.326 10.975 82.073 1.00 24.69 87 PHE E C 1
ATOM 6553 O O . PHE E 1 87 ? -57.422 10.417 81.966 1.00 25.01 87 PHE E O 1
ATOM 6561 N N . SER E 1 88 ? -55.190 10.303 82.213 1.00 24.39 88 SER E N 1
ATOM 6562 C CA . SER E 1 88 ? -55.156 8.844 82.235 1.00 24.15 88 SER E CA 1
ATOM 6563 C C . SER E 1 88 ? -55.768 8.266 83.513 1.00 23.86 88 SER E C 1
ATOM 6564 O O . SER E 1 88 ? -55.569 8.799 84.611 1.00 23.87 88 SER E O 1
ATOM 6567 N N . MET E 1 89 ? -56.516 7.176 83.351 1.00 23.33 89 MET E N 1
ATOM 6568 C CA . MET E 1 89 ? -57.067 6.427 84.481 1.00 22.65 89 MET E CA 1
ATOM 6569 C C . MET E 1 89 ? -55.986 5.624 85.209 1.00 22.91 89 MET E C 1
ATOM 6570 O O . MET E 1 89 ? -56.239 5.072 86.279 1.00 22.83 89 MET E O 1
ATOM 6575 N N . CYS E 1 90 ? -54.802 5.533 84.609 1.00 23.10 90 CYS E N 1
ATOM 6576 C CA . CYS E 1 90 ? -53.687 4.816 85.218 1.00 23.44 90 CYS E CA 1
ATOM 6577 C C . CYS E 1 90 ? -53.039 5.682 86.288 1.00 23.73 90 CYS E C 1
ATOM 6578 O O . CYS E 1 90 ? -52.011 6.330 86.061 1.00 23.57 90 CYS E O 1
ATOM 6581 N N . ILE E 1 91 ? -53.689 5.703 87.447 1.00 23.98 91 ILE E N 1
ATOM 6582 C CA . ILE E 1 91 ? -53.216 6.419 88.622 1.00 24.45 91 ILE E CA 1
ATOM 6583 C C . ILE E 1 91 ? -52.850 5.387 89.697 1.00 24.64 91 ILE E C 1
ATOM 6584 O O . ILE E 1 91 ? -53.324 4.249 89.635 1.00 24.45 91 ILE E O 1
ATOM 6589 N N . PRO E 1 92 ? -51.987 5.766 90.666 1.00 24.92 92 PRO E N 1
ATOM 6590 C CA . PRO E 1 92 ? -51.608 4.840 91.739 1.00 25.31 92 PRO E CA 1
ATOM 6591 C C . PRO E 1 92 ? -52.725 3.937 92.296 1.00 25.49 92 PRO E C 1
ATOM 6592 O O . PRO E 1 92 ? -52.509 2.729 92.381 1.00 25.67 92 PRO E O 1
ATOM 6596 N N . PRO E 1 93 ? -53.907 4.498 92.656 1.00 25.68 93 PRO E N 1
ATOM 6597 C CA . PRO E 1 93 ? -54.974 3.641 93.200 1.00 25.84 93 PRO E CA 1
ATOM 6598 C C . PRO E 1 93 ? -55.452 2.500 92.292 1.00 26.08 93 PRO E C 1
ATOM 6599 O O . PRO E 1 93 ? -56.040 1.541 92.792 1.00 25.97 93 PRO E O 1
ATOM 6603 N N . THR E 1 94 ? -55.204 2.598 90.984 1.00 26.38 94 THR E N 1
ATOM 6604 C CA . THR E 1 94 ? -55.692 1.596 90.020 1.00 26.59 94 THR E CA 1
ATOM 6605 C C . THR E 1 94 ? -54.659 0.515 89.683 1.00 27.13 94 THR E C 1
ATOM 6606 O O . THR E 1 94 ? -54.992 -0.495 89.052 1.00 26.83 94 THR E O 1
ATOM 6610 N N . GLU E 1 95 ? -53.413 0.726 90.108 1.00 27.84 95 GLU E N 1
ATOM 6611 C CA . GLU E 1 95 ? -52.313 -0.177 89.757 1.00 28.70 95 GLU E CA 1
ATOM 6612 C C . GLU E 1 95 ? -52.479 -1.615 90.225 1.00 28.94 95 GLU E C 1
ATOM 6613 O O . GLU E 1 95 ? -52.195 -2.543 89.467 1.00 29.03 95 GLU E O 1
ATOM 6619 N N . ASP E 1 96 ? -52.926 -1.794 91.467 1.00 29.45 96 ASP E N 1
ATOM 6620 C CA . ASP E 1 96 ? -53.088 -3.127 92.047 1.00 29.75 96 ASP E CA 1
ATOM 6621 C C . ASP E 1 96 ? -54.024 -4.007 91.213 1.00 29.78 96 ASP E C 1
ATOM 6622 O O . ASP E 1 96 ? -53.729 -5.180 90.976 1.00 29.75 96 ASP E O 1
ATOM 6627 N N . THR E 1 97 ? -55.135 -3.424 90.762 1.00 29.93 97 THR E N 1
ATOM 6628 C CA . THR E 1 97 ? -56.100 -4.109 89.896 1.00 29.99 97 THR E CA 1
ATOM 6629 C C . THR E 1 97 ? -55.455 -4.607 88.599 1.00 30.03 97 THR E C 1
ATOM 6630 O O . THR E 1 97 ? -55.731 -5.720 88.150 1.00 30.22 97 THR E O 1
ATOM 6634 N N . LEU E 1 98 ? -54.587 -3.778 88.021 1.00 30.02 98 LEU E N 1
ATOM 6635 C CA . LEU E 1 98 ? -53.908 -4.080 86.759 1.00 30.05 98 LEU E CA 1
ATOM 6636 C C . LEU E 1 98 ? -52.916 -5.238 86.858 1.00 30.20 98 LEU E C 1
ATOM 6637 O O . LEU E 1 98 ? -52.709 -5.966 85.884 1.00 30.27 98 LEU E O 1
ATOM 6642 N N . LYS E 1 99 ? -52.303 -5.390 88.031 1.00 30.29 99 LYS E N 1
ATOM 6643 C CA . LYS E 1 99 ? -51.377 -6.493 88.311 1.00 30.53 99 LYS E CA 1
ATOM 6644 C C . LYS E 1 99 ? -52.070 -7.848 88.190 1.00 30.07 99 LYS E C 1
ATOM 6645 O O . LYS E 1 99 ? -51.433 -8.850 87.867 1.00 30.22 99 LYS E O 1
ATOM 6651 N N . LYS E 1 100 ? -53.377 -7.856 88.446 1.00 29.77 100 LYS E N 1
ATOM 6652 C CA . LYS E 1 100 ? -54.182 -9.077 88.493 1.00 29.59 100 LYS E CA 1
ATOM 6653 C C . LYS E 1 100 ? -54.807 -9.475 87.147 1.00 29.10 100 LYS E C 1
ATOM 6654 O O . LYS E 1 100 ? -55.229 -10.623 86.975 1.00 29.14 100 LYS E O 1
ATOM 6660 N N . VAL E 1 101 ? -54.871 -8.532 86.205 1.00 28.38 101 VAL E N 1
ATOM 6661 C CA . VAL E 1 101 ? -55.540 -8.767 84.915 1.00 27.68 101 VAL E CA 1
ATOM 6662 C C . VAL E 1 101 ? -54.603 -8.675 83.705 1.00 27.35 101 VAL E C 1
ATOM 6663 O O . VAL E 1 101 ? -53.518 -8.096 83.792 1.00 27.29 101 VAL E O 1
ATOM 6667 N N . GLN E 1 102 ? -55.032 -9.255 82.585 1.00 26.91 102 GLN E N 1
ATOM 6668 C CA . GLN E 1 102 ? -54.274 -9.202 81.332 1.00 26.81 102 GLN E CA 1
ATOM 6669 C C . GLN E 1 102 ? -54.984 -8.341 80.281 1.00 25.87 102 GLN E C 1
ATOM 6670 O O . GLN E 1 102 ? -54.367 -7.910 79.304 1.00 25.55 102 GLN E O 1
ATOM 6676 N N . ASN E 1 103 ? -56.276 -8.092 80.500 1.00 25.04 103 ASN E N 1
ATOM 6677 C CA . ASN E 1 103 ? -57.112 -7.345 79.558 1.00 24.24 103 ASN E CA 1
ATOM 6678 C C . ASN E 1 103 ? -57.914 -6.238 80.236 1.00 23.53 103 ASN E C 1
ATOM 6679 O O . ASN E 1 103 ? -58.461 -6.429 81.318 1.00 23.42 103 ASN E O 1
ATOM 6684 N N . VAL E 1 104 ? -57.992 -5.078 79.593 1.00 22.78 104 VAL E N 1
ATOM 6685 C CA . VAL E 1 104 ? -58.856 -4.010 80.084 1.00 21.91 104 VAL E CA 1
ATOM 6686 C C . VAL E 1 104 ? -59.883 -3.596 79.031 1.00 21.48 104 VAL E C 1
ATOM 6687 O O . VAL E 1 104 ? -59.535 -3.231 77.906 1.00 21.00 104 VAL E O 1
ATOM 6691 N N . ILE E 1 105 ? -61.148 -3.671 79.429 1.00 21.12 105 ILE E N 1
ATOM 6692 C CA . ILE E 1 105 ? -62.268 -3.199 78.630 1.00 20.89 105 ILE E CA 1
ATOM 6693 C C . ILE E 1 105 ? -62.541 -1.755 79.018 1.00 20.73 105 ILE E C 1
ATOM 6694 O O . ILE E 1 105 ? -62.679 -1.437 80.202 1.00 20.66 105 ILE E O 1
ATOM 6699 N N . LEU E 1 106 ? -62.619 -0.884 78.016 1.00 20.61 106 LEU E N 1
ATOM 6700 C CA . LEU E 1 106 ? -62.632 0.558 78.252 1.00 20.37 106 LEU E CA 1
ATOM 6701 C C . LEU E 1 106 ? -63.860 1.250 77.666 1.00 20.22 106 LEU E C 1
ATOM 6702 O O . LEU E 1 106 ? -64.115 1.182 76.459 1.00 19.87 106 LEU E O 1
ATOM 6707 N N . VAL E 1 107 ? -64.622 1.903 78.539 1.00 20.14 107 VAL E N 1
ATOM 6708 C CA . VAL E 1 107 ? -65.717 2.775 78.116 1.00 20.15 107 VAL E CA 1
ATOM 6709 C C . VAL E 1 107 ? -65.489 4.175 78.678 1.00 20.42 107 VAL E C 1
ATOM 6710 O O . VAL E 1 107 ? -64.690 4.365 79.604 1.00 20.23 107 VAL E O 1
ATOM 6714 N N . GLY E 1 108 ? -66.190 5.156 78.122 1.00 20.68 108 GLY E N 1
ATOM 6715 C CA . GLY E 1 108 ? -66.172 6.488 78.697 1.00 21.22 108 GLY E CA 1
ATOM 6716 C C . GLY E 1 108 ? -65.819 7.596 77.741 1.00 21.67 108 GLY E C 1
ATOM 6717 O O . GLY E 1 108 ? -65.814 7.409 76.520 1.00 21.37 108 GLY E O 1
ATOM 6718 N N . ILE E 1 109 ? -65.518 8.762 78.302 1.00 22.37 109 ILE E N 1
ATOM 6719 C CA . ILE E 1 109 ? -65.388 9.970 77.488 1.00 23.09 109 ILE E CA 1
ATOM 6720 C C . ILE E 1 109 ? -64.087 10.721 77.651 1.00 23.74 109 ILE E C 1
ATOM 6721 O O . ILE E 1 109 ? -63.365 10.568 78.648 1.00 23.63 109 ILE E O 1
ATOM 6726 N N . GLU E 1 110 ? -63.854 11.579 76.660 1.00 24.33 110 GLU E N 1
ATOM 6727 C CA . GLU E 1 110 ? -62.548 12.084 76.311 1.00 24.83 110 GLU E CA 1
ATOM 6728 C C . GLU E 1 110 ? -61.863 10.974 75.507 1.00 23.74 110 GLU E C 1
ATOM 6729 O O . GLU E 1 110 ? -60.748 10.567 75.825 1.00 24.12 110 GLU E O 1
ATOM 6735 N N . ALA E 1 111 ? -62.544 10.488 74.466 1.00 22.66 111 ALA E N 1
ATOM 6736 C CA . ALA E 1 111 ? -61.999 9.443 73.578 1.00 21.69 111 ALA E CA 1
ATOM 6737 C C . ALA E 1 111 ? -60.557 9.729 73.160 1.00 20.99 111 ALA E C 1
ATOM 6738 O O . ALA E 1 111 ? -59.705 8.839 73.181 1.00 20.27 111 ALA E O 1
ATOM 6740 N N . HIS E 1 112 ? -60.308 10.986 72.800 1.00 20.40 112 HIS E N 1
ATOM 6741 C CA . HIS E 1 112 ? -59.016 11.457 72.309 1.00 20.35 112 HIS E CA 1
ATOM 6742 C C . HIS E 1 112 ? -58.151 12.048 73.424 1.00 20.35 112 HIS E C 1
ATOM 6743 O O . HIS E 1 112 ? -57.034 12.512 73.177 1.00 20.38 112 HIS E O 1
ATOM 6750 N N . VAL E 1 113 ? -58.681 12.054 74.643 1.00 20.32 113 VAL E N 1
ATOM 6751 C CA . VAL E 1 113 ? -57.959 12.596 75.791 1.00 20.46 113 VAL E CA 1
ATOM 6752 C C . VAL E 1 113 ? -57.783 11.495 76.844 1.00 20.57 113 VAL E C 1
ATOM 6753 O O . VAL E 1 113 ? -56.808 10.746 76.803 1.00 20.44 113 VAL E O 1
ATOM 6757 N N . CYS E 1 114 ? -58.742 11.372 77.753 1.00 20.78 114 CYS E N 1
ATOM 6758 C CA . CYS E 1 114 ? -58.633 10.425 78.857 1.00 21.50 114 CYS E CA 1
ATOM 6759 C C . CYS E 1 114 ? -58.670 8.962 78.413 1.00 20.83 114 CYS E C 1
ATOM 6760 O O . CYS E 1 114 ? -57.879 8.154 78.897 1.00 20.74 114 CYS E O 1
ATOM 6763 N N . VAL E 1 115 ? -59.573 8.631 77.492 1.00 20.22 115 VAL E N 1
ATOM 6764 C CA . VAL E 1 115 ? -59.674 7.263 76.967 1.00 19.74 115 VAL E CA 1
ATOM 6765 C C . VAL E 1 115 ? -58.401 6.869 76.206 1.00 19.47 115 VAL E C 1
ATOM 6766 O O . VAL E 1 115 ? -57.892 5.757 76.375 1.00 19.49 115 VAL E O 1
ATOM 6770 N N . LEU E 1 116 ? -57.885 7.798 75.398 1.00 19.02 116 LEU E N 1
ATOM 6771 C CA . LEU E 1 116 ? -56.657 7.598 74.623 1.00 19.05 116 LEU E CA 1
ATOM 6772 C C . LEU E 1 116 ? -55.389 7.521 75.489 1.00 19.21 116 LEU E C 1
ATOM 6773 O O . LEU E 1 116 ? -54.568 6.618 75.311 1.00 19.32 116 LEU E O 1
ATOM 6778 N N . GLN E 1 117 ? -55.229 8.462 76.417 1.00 19.47 117 GLN E N 1
ATOM 6779 C CA . GLN E 1 117 ? -54.060 8.460 77.311 1.00 19.56 117 GLN E CA 1
ATOM 6780 C C . GLN E 1 117 ? -54.062 7.247 78.238 1.00 19.28 117 GLN E C 1
ATOM 6781 O O . GLN E 1 117 ? -53.006 6.695 78.538 1.00 19.30 117 GLN E O 1
ATOM 6787 N N . THR E 1 118 ? -55.251 6.832 78.678 1.00 19.03 118 THR E N 1
ATOM 6788 C CA . THR E 1 118 ? -55.406 5.604 79.455 1.00 18.93 118 THR E CA 1
ATOM 6789 C C . THR E 1 118 ? -54.922 4.415 78.619 1.00 19.02 118 THR E C 1
ATOM 6790 O O . THR E 1 118 ? -54.127 3.603 79.089 1.00 19.11 118 THR E O 1
ATOM 6794 N N . THR E 1 119 ? -55.400 4.340 77.376 1.00 18.97 119 THR E N 1
ATOM 6795 C CA . THR E 1 119 ? -55.033 3.279 76.439 1.00 19.06 119 THR E CA 1
ATOM 6796 C C . THR E 1 119 ? -53.508 3.144 76.265 1.00 19.15 119 THR E C 1
ATOM 6797 O O . THR E 1 119 ? -52.965 2.048 76.396 1.00 18.92 119 THR E O 1
ATOM 6801 N N . TYR E 1 120 ? -52.833 4.256 75.983 1.00 19.37 120 TYR E N 1
ATOM 6802 C CA . TYR E 1 120 ? -51.370 4.274 75.872 1.00 19.97 120 TYR E CA 1
ATOM 6803 C C . TYR E 1 120 ? -50.690 3.749 77.139 1.00 19.99 120 TYR E C 1
ATOM 6804 O O . TYR E 1 120 ? -49.791 2.915 77.060 1.00 20.09 120 TYR E O 1
ATOM 6813 N N . ASP E 1 121 ? -51.129 4.243 78.295 1.00 20.01 121 ASP E N 1
ATOM 6814 C CA . ASP E 1 121 ? -50.579 3.832 79.588 1.00 20.37 121 ASP E CA 1
ATOM 6815 C C . ASP E 1 121 ? -50.777 2.346 79.879 1.00 20.49 121 ASP E C 1
ATOM 6816 O O . ASP E 1 121 ? -49.914 1.708 80.481 1.00 20.66 121 ASP E O 1
ATOM 6821 N N . LEU E 1 122 ? -51.917 1.802 79.458 1.00 20.57 122 LEU E N 1
ATOM 6822 C CA . LEU E 1 122 ? -52.207 0.386 79.663 1.00 20.62 122 LEU E CA 1
ATOM 6823 C C . LEU E 1 122 ? -51.369 -0.495 78.743 1.00 20.96 122 LEU E C 1
ATOM 6824 O O . LEU E 1 122 ? -50.806 -1.500 79.185 1.00 20.79 122 LEU E O 1
ATOM 6829 N N . LEU E 1 123 ? -51.288 -0.114 77.469 1.00 21.26 123 LEU E N 1
ATOM 6830 C CA . LEU E 1 123 ? -50.463 -0.834 76.498 1.00 22.04 123 LEU E CA 1
ATOM 6831 C C . LEU E 1 123 ? -48.988 -0.861 76.904 1.00 22.54 123 LEU E C 1
ATOM 6832 O O . LEU E 1 123 ? -48.308 -1.865 76.689 1.00 22.84 123 LEU E O 1
ATOM 6837 N N . GLU E 1 124 ? -48.507 0.240 77.486 1.00 22.91 124 GLU E N 1
ATOM 6838 C CA . GLU E 1 124 ? -47.128 0.345 77.987 1.00 23.53 124 GLU E CA 1
ATOM 6839 C C . GLU E 1 124 ? -46.854 -0.644 79.120 1.00 23.41 124 GLU E C 1
ATOM 6840 O O . GLU E 1 124 ? -45.723 -1.093 79.302 1.00 23.57 124 GLU E O 1
ATOM 6846 N N . ARG E 1 125 ? -47.904 -0.965 79.874 1.00 23.49 125 ARG E N 1
ATOM 6847 C CA . ARG E 1 125 ? -47.847 -1.931 80.968 1.00 23.58 125 ARG E CA 1
ATOM 6848 C C . ARG E 1 125 ? -47.983 -3.379 80.483 1.00 23.62 125 ARG E C 1
ATOM 6849 O O . ARG E 1 125 ? -47.970 -4.309 81.288 1.00 23.84 125 ARG E O 1
ATOM 6857 N N . GLY E 1 126 ? -48.109 -3.568 79.172 1.00 23.66 126 GLY E N 1
ATOM 6858 C CA . GLY E 1 126 ? -48.253 -4.904 78.595 1.00 23.59 126 GLY E CA 1
ATOM 6859 C C . GLY E 1 126 ? -49.660 -5.467 78.710 1.00 23.59 126 GLY E C 1
ATOM 6860 O O . GLY E 1 126 ? -49.862 -6.674 78.597 1.00 23.55 126 GLY E O 1
ATOM 6861 N N . LEU E 1 127 ? -50.635 -4.590 78.935 1.00 23.59 127 LEU E N 1
ATOM 6862 C CA . LEU E 1 127 ? -52.036 -4.992 78.972 1.00 23.61 127 LEU E CA 1
ATOM 6863 C C . LEU E 1 127 ? -52.671 -4.909 77.589 1.00 23.49 127 LEU E C 1
ATOM 6864 O O . LEU E 1 127 ? -52.272 -4.087 76.763 1.00 23.56 127 LEU E O 1
ATOM 6869 N N . ASN E 1 128 ? -53.647 -5.779 77.340 1.00 23.26 128 ASN E N 1
ATOM 6870 C CA . ASN E 1 128 ? -54.474 -5.694 76.140 1.00 23.15 128 ASN E CA 1
ATOM 6871 C C . ASN E 1 128 ? -55.641 -4.762 76.418 1.00 22.38 128 ASN E C 1
ATOM 6872 O O . ASN E 1 128 ? -56.268 -4.845 77.477 1.00 22.45 128 ASN E O 1
ATOM 6877 N N . VAL E 1 129 ? -55.914 -3.865 75.475 1.00 21.53 129 VAL E N 1
ATOM 6878 C CA . VAL E 1 129 ? -56.936 -2.834 75.654 1.00 20.67 129 VAL E CA 1
ATOM 6879 C C . VAL E 1 129 ? -58.081 -3.024 74.659 1.00 20.38 129 VAL E C 1
ATOM 6880 O O . VAL E 1 129 ? -57.871 -3.046 73.446 1.00 19.80 129 VAL E O 1
ATOM 6884 N N . HIS E 1 130 ? -59.289 -3.166 75.198 1.00 20.14 130 HIS E N 1
ATOM 6885 C CA . HIS E 1 130 ? -60.493 -3.392 74.401 1.00 19.84 130 HIS E CA 1
ATOM 6886 C C . HIS E 1 130 ? -61.398 -2.166 74.471 1.00 19.25 130 HIS E C 1
ATOM 6887 O O . HIS E 1 130 ? -62.158 -1.985 75.424 1.00 19.09 130 HIS E O 1
ATOM 6894 N N . VAL E 1 131 ? -61.285 -1.318 73.456 1.00 18.53 131 VAL E N 1
ATOM 6895 C CA . VAL E 1 131 ? -61.992 -0.044 73.428 1.00 18.02 131 VAL E CA 1
ATOM 6896 C C . VAL E 1 131 ? -63.379 -0.248 72.831 1.00 17.63 131 VAL E C 1
ATOM 6897 O O . VAL E 1 131 ? -63.507 -0.564 71.651 1.00 17.68 131 VAL E O 1
ATOM 6901 N N . VAL E 1 132 ? -64.403 -0.064 73.663 1.00 17.29 132 VAL E N 1
ATOM 6902 C CA . VAL E 1 132 ? -65.801 -0.271 73.276 1.00 17.19 132 VAL E CA 1
ATOM 6903 C C . VAL E 1 132 ? -66.312 0.972 72.549 1.00 17.11 132 VAL E C 1
ATOM 6904 O O . VAL E 1 132 ? -66.795 1.918 73.171 1.00 17.08 132 VAL E O 1
ATOM 6908 N N . VAL E 1 133 ? -66.200 0.948 71.224 1.00 16.94 133 VAL E N 1
ATOM 6909 C CA . VAL E 1 133 ? -66.422 2.138 70.396 1.00 16.91 133 VAL E CA 1
ATOM 6910 C C . VAL E 1 133 ? -67.816 2.757 70.539 1.00 17.11 133 VAL E C 1
ATOM 6911 O O . VAL E 1 133 ? -67.958 3.981 70.529 1.00 17.13 133 VAL E O 1
ATOM 6915 N N . ASP E 1 134 ? -68.833 1.913 70.699 1.00 17.40 134 ASP E N 1
ATOM 6916 C CA . ASP E 1 134 ? -70.204 2.396 70.871 1.00 17.81 134 ASP E CA 1
ATOM 6917 C C . ASP E 1 134 ? -70.528 2.828 72.309 1.00 18.08 134 ASP E C 1
ATOM 6918 O O . ASP E 1 134 ? -71.683 3.131 72.634 1.00 18.06 134 ASP E O 1
ATOM 6923 N N . ALA E 1 135 ? -69.496 2.862 73.155 1.00 18.31 135 ALA E N 1
ATOM 6924 C CA . ALA E 1 135 ? -69.597 3.386 74.520 1.00 18.29 135 ALA E CA 1
ATOM 6925 C C . ALA E 1 135 ? -68.481 4.398 74.804 1.00 18.43 135 ALA E C 1
ATOM 6926 O O . ALA E 1 135 ? -68.190 4.719 75.965 1.00 18.56 135 ALA E O 1
ATOM 6928 N N . VAL E 1 136 ? -67.861 4.895 73.732 1.00 18.58 136 VAL E N 1
ATOM 6929 C CA . VAL E 1 136 ? -66.773 5.873 73.811 1.00 18.37 136 VAL E CA 1
ATOM 6930 C C . VAL E 1 136 ? -67.030 7.021 72.833 1.00 18.70 136 VAL E C 1
ATOM 6931 O O . VAL E 1 136 ? -67.294 6.786 71.650 1.00 18.77 136 VAL E O 1
ATOM 6935 N N . SER E 1 137 ? -66.950 8.255 73.326 1.00 18.77 137 SER E N 1
ATOM 6936 C CA . SER E 1 137 ? -67.191 9.433 72.493 1.00 19.10 137 SER E CA 1
ATOM 6937 C C . SER E 1 137 ? -66.456 10.689 72.971 1.00 19.22 137 SER E C 1
ATOM 6938 O O . SER E 1 137 ? -65.750 10.671 73.982 1.00 19.22 137 SER E O 1
ATOM 6941 N N . SER E 1 138 ? -66.635 11.771 72.215 1.00 19.35 138 SER E N 1
ATOM 6942 C CA . SER E 1 138 ? -66.006 13.062 72.468 1.00 19.42 138 SER E CA 1
ATOM 6943 C C . SER E 1 138 ? -66.981 14.183 72.113 1.00 19.46 138 SER E C 1
ATOM 6944 O O . SER E 1 138 ? -68.055 13.934 71.552 1.00 19.30 138 SER E O 1
ATOM 6947 N N . ARG E 1 139 ? -66.592 15.416 72.436 1.00 19.53 139 ARG E N 1
ATOM 6948 C CA . ARG E 1 139 ? -67.341 16.607 72.050 1.00 19.65 139 ARG E CA 1
ATOM 6949 C C . ARG E 1 139 ? -67.376 16.758 70.525 1.00 19.26 139 ARG E C 1
ATOM 6950 O O . ARG E 1 139 ? -68.404 17.140 69.957 1.00 19.43 139 ARG E O 1
ATOM 6958 N N . SER E 1 140 ? -66.256 16.443 69.872 1.00 18.62 140 SER E N 1
ATOM 6959 C CA . SER E 1 140 ? -66.148 16.519 68.416 1.00 18.16 140 SER E CA 1
ATOM 6960 C C . SER E 1 140 ? -66.134 15.134 67.762 1.00 18.09 140 SER E C 1
ATOM 6961 O O . SER E 1 140 ? -65.416 14.237 68.211 1.00 17.92 140 SER E O 1
ATOM 6964 N N . HIS E 1 141 ? -66.921 14.981 66.694 1.00 17.75 141 HIS E N 1
ATOM 6965 C CA . HIS E 1 141 ? -66.932 13.759 65.888 1.00 17.51 141 HIS E CA 1
ATOM 6966 C C . HIS E 1 141 ? -65.543 13.438 65.346 1.00 17.18 141 HIS E C 1
ATOM 6967 O O . HIS E 1 141 ? -65.159 12.271 65.285 1.00 17.08 141 HIS E O 1
ATOM 6974 N N . THR E 1 142 ? -64.807 14.478 64.946 1.00 16.88 142 THR E N 1
ATOM 6975 C CA . THR E 1 142 ? -63.460 14.328 64.377 1.00 16.55 142 THR E CA 1
ATOM 6976 C C . THR E 1 142 ? -62.446 13.838 65.420 1.00 16.42 142 THR E C 1
ATOM 6977 O O . THR E 1 142 ? -61.645 12.943 65.139 1.00 16.17 142 THR E O 1
ATOM 6981 N N . ASP E 1 143 ? -62.489 14.422 66.618 1.00 16.24 143 ASP E N 1
ATOM 6982 C CA . ASP E 1 143 ? -61.630 13.978 67.722 1.00 16.43 143 ASP E CA 1
ATOM 6983 C C . ASP E 1 143 ? -61.866 12.508 68.054 1.00 16.22 143 ASP E C 1
ATOM 6984 O O . ASP E 1 143 ? -60.915 11.763 68.281 1.00 16.31 143 ASP E O 1
ATOM 6989 N N . ARG E 1 144 ? -63.135 12.105 68.072 1.00 16.23 144 ARG E N 1
ATOM 6990 C CA . ARG E 1 144 ? -63.523 10.731 68.370 1.00 16.22 144 ARG E CA 1
ATOM 6991 C C . ARG E 1 144 ? -63.061 9.771 67.267 1.00 16.38 144 ARG E C 1
ATOM 6992 O O . ARG E 1 144 ? -62.530 8.693 67.554 1.00 16.43 144 ARG E O 1
ATOM 7000 N N . HIS E 1 145 ? -63.282 10.176 66.015 1.00 16.46 145 HIS E N 1
ATOM 7001 C CA . HIS E 1 145 ? -62.918 9.404 64.822 1.00 16.81 145 HIS E CA 1
ATOM 7002 C C . HIS E 1 145 ? -61.426 9.071 64.816 1.00 16.52 145 HIS E C 1
ATOM 7003 O O . HIS E 1 145 ? -61.031 7.934 64.548 1.00 16.38 145 HIS E O 1
ATOM 7010 N N . PHE E 1 146 ? -60.598 10.065 65.117 1.00 16.15 146 PHE E N 1
ATOM 7011 C CA . PHE E 1 146 ? -59.155 9.871 65.064 1.00 16.37 146 PHE E CA 1
ATOM 7012 C C . PHE E 1 146 ? -58.562 9.302 66.348 1.00 16.61 146 PHE E C 1
ATOM 7013 O O . PHE E 1 146 ? -57.456 8.758 66.327 1.00 17.02 146 PHE E O 1
ATOM 7021 N N . ALA E 1 147 ? -59.307 9.404 67.448 1.00 16.64 147 ALA E N 1
ATOM 7022 C CA . ALA E 1 147 ? -58.939 8.732 68.692 1.00 17.08 147 ALA E CA 1
ATOM 7023 C C . ALA E 1 147 ? -58.909 7.213 68.495 1.00 17.25 147 ALA E C 1
ATOM 7024 O O . ALA E 1 147 ? -57.959 6.552 68.910 1.00 17.18 147 ALA E O 1
ATOM 7026 N N . PHE E 1 148 ? -59.950 6.672 67.864 1.00 17.80 148 PHE E N 1
ATOM 7027 C CA . PHE E 1 148 ? -60.007 5.245 67.542 1.00 18.34 148 PHE E CA 1
ATOM 7028 C C . PHE E 1 148 ? -58.858 4.846 66.614 1.00 18.86 148 PHE E C 1
ATOM 7029 O O . PHE E 1 148 ? -58.259 3.784 66.784 1.00 18.79 148 PHE E O 1
ATOM 7037 N N . LYS E 1 149 ? -58.546 5.708 65.647 1.00 19.52 149 LYS E N 1
ATOM 7038 C CA . LYS E 1 149 ? -57.417 5.473 64.744 1.00 20.43 149 LYS E CA 1
ATOM 7039 C C . LYS E 1 149 ? -56.078 5.438 65.488 1.00 20.74 149 LYS E C 1
ATOM 7040 O O . LYS E 1 149 ? -55.280 4.523 65.288 1.00 20.68 149 LYS E O 1
ATOM 7046 N N . GLN E 1 150 ? -55.851 6.426 66.353 1.00 21.25 150 GLN E N 1
ATOM 7047 C CA . GLN E 1 150 ? -54.649 6.481 67.194 1.00 21.77 150 GLN E CA 1
ATOM 7048 C C . GLN E 1 150 ? -54.516 5.255 68.098 1.00 22.28 150 GLN E C 1
ATOM 7049 O O . GLN E 1 150 ? -53.432 4.681 68.209 1.00 21.99 150 GLN E O 1
ATOM 7055 N N . MET E 1 151 ? -55.621 4.868 68.737 1.00 22.98 151 MET E N 1
ATOM 7056 C CA . MET E 1 151 ? -55.655 3.699 69.617 1.00 24.12 151 MET E CA 1
ATOM 7057 C C . MET E 1 151 ? -55.353 2.392 68.872 1.00 23.89 151 MET E C 1
ATOM 7058 O O . MET E 1 151 ? -54.601 1.552 69.371 1.00 23.54 151 MET E O 1
ATOM 7063 N N . GLU E 1 152 ? -55.927 2.240 67.680 1.00 24.08 152 GLU E N 1
ATOM 7064 C CA . GLU E 1 152 ? -55.690 1.068 66.834 1.00 24.71 152 GLU E CA 1
ATOM 7065 C C . GLU E 1 152 ? -54.245 1.004 66.330 1.00 24.34 152 GLU E C 1
ATOM 7066 O O . GLU E 1 152 ? -53.646 -0.069 66.311 1.00 24.23 152 GLU E O 1
ATOM 7072 N N . GLN E 1 153 ? -53.702 2.154 65.927 1.00 24.39 153 GLN E N 1
ATOM 7073 C CA . GLN E 1 153 ? -52.287 2.286 65.552 1.00 24.49 153 GLN E CA 1
ATOM 7074 C C . GLN E 1 153 ? -51.355 1.796 66.668 1.00 23.93 153 GLN E C 1
ATOM 7075 O O . GLN E 1 153 ? -50.296 1.231 66.399 1.00 23.86 153 GLN E O 1
ATOM 7081 N N . ALA E 1 154 ? -51.763 2.034 67.915 1.00 23.24 154 ALA E N 1
ATOM 7082 C CA . ALA E 1 154 ? -50.967 1.697 69.092 1.00 22.70 154 ALA E CA 1
ATOM 7083 C C . ALA E 1 154 ? -51.131 0.237 69.522 1.00 22.40 154 ALA E C 1
ATOM 7084 O O . ALA E 1 154 ? -50.304 -0.292 70.264 1.00 22.45 154 ALA E O 1
ATOM 7086 N N . GLY E 1 155 ? -52.199 -0.406 69.061 1.00 22.19 155 GLY E N 1
ATOM 7087 C CA . GLY E 1 155 ? -52.408 -1.830 69.325 1.00 21.80 155 GLY E CA 1
ATOM 7088 C C . GLY E 1 155 ? -53.651 -2.169 70.122 1.00 21.49 155 GLY E C 1
ATOM 7089 O O . GLY E 1 155 ? -53.874 -3.336 70.458 1.00 21.66 155 GLY E O 1
ATOM 7090 N N . ALA E 1 156 ? -54.459 -1.155 70.431 1.00 21.03 156 ALA E N 1
ATOM 7091 C CA . ALA E 1 156 ? -55.738 -1.366 71.105 1.00 20.56 156 ALA E CA 1
ATOM 7092 C C . ALA E 1 156 ? -56.743 -2.014 70.162 1.00 20.43 156 ALA E C 1
ATOM 7093 O O . ALA E 1 156 ? -56.671 -1.847 68.942 1.00 20.10 156 ALA E O 1
ATOM 7095 N N . ILE E 1 157 ? -57.678 -2.754 70.743 1.00 20.11 157 ILE E N 1
ATOM 7096 C CA . ILE E 1 157 ? -58.698 -3.455 69.979 1.00 20.01 157 ILE E CA 1
ATOM 7097 C C . ILE E 1 157 ? -59.969 -2.604 69.943 1.00 19.58 157 ILE E C 1
ATOM 7098 O O . ILE E 1 157 ? -60.530 -2.274 70.984 1.00 19.59 157 ILE E O 1
ATOM 7103 N N . LEU E 1 158 ? -60.384 -2.217 68.738 1.00 19.32 158 LEU E N 1
ATOM 7104 C CA . LEU E 1 158 ? -61.624 -1.460 68.548 1.00 18.94 158 LEU E CA 1
ATOM 7105 C C . LEU E 1 158 ? -62.791 -2.427 68.458 1.00 18.80 158 LEU E C 1
ATOM 7106 O O . LEU E 1 158 ? -63.052 -3.000 67.402 1.00 18.84 158 LEU E O 1
ATOM 7111 N N . THR E 1 159 ? -63.489 -2.604 69.577 1.00 18.67 159 THR E N 1
ATOM 7112 C CA . THR E 1 159 ? -64.584 -3.567 69.660 1.00 18.41 159 THR E CA 1
ATOM 7113 C C . THR E 1 159 ? -65.923 -2.866 69.921 1.00 18.29 159 THR E C 1
ATOM 7114 O O . THR E 1 159 ? -65.974 -1.642 70.059 1.00 18.17 159 THR E O 1
ATOM 7118 N N . THR E 1 160 ? -66.998 -3.646 69.977 1.00 17.82 160 THR E N 1
ATOM 7119 C CA . THR E 1 160 ? -68.323 -3.125 70.290 1.00 17.76 160 THR E CA 1
ATOM 7120 C C . THR E 1 160 ? -68.899 -3.844 71.500 1.00 17.71 160 THR E C 1
ATOM 7121 O O . THR E 1 160 ? -68.444 -4.934 71.857 1.00 17.80 160 THR E O 1
ATOM 7125 N N . SER E 1 161 ? -69.911 -3.235 72.113 1.00 17.59 161 SER E N 1
ATOM 7126 C CA . SER E 1 161 ? -70.560 -3.789 73.299 1.00 17.57 161 SER E CA 1
ATOM 7127 C C . SER E 1 161 ? -70.997 -5.247 73.149 1.00 17.70 161 SER E C 1
ATOM 7128 O O . SER E 1 161 ? -70.705 -6.067 74.019 1.00 17.61 161 SER E O 1
ATOM 7131 N N . GLU E 1 162 ? -71.677 -5.574 72.050 1.00 17.79 162 GLU E N 1
ATOM 7132 C CA . GLU E 1 162 ? -72.185 -6.931 71.856 1.00 17.83 162 GLU E CA 1
ATOM 7133 C C . GLU E 1 162 ? -71.064 -7.935 71.591 1.00 17.98 162 GLU E C 1
ATOM 7134 O O . GLU E 1 162 ? -71.105 -9.055 72.103 1.00 17.97 162 GLU E O 1
ATOM 7140 N N . ALA E 1 163 ? -70.069 -7.537 70.796 1.00 18.03 163 ALA E N 1
ATOM 7141 C CA . ALA E 1 163 ? -68.899 -8.390 70.546 1.00 18.36 163 ALA E CA 1
ATOM 7142 C C . ALA E 1 163 ? -68.138 -8.683 71.840 1.00 18.43 163 ALA E C 1
ATOM 7143 O O . ALA E 1 163 ? -67.640 -9.790 72.034 1.00 18.48 163 ALA E O 1
ATOM 7145 N N . THR E 1 164 ? -68.067 -7.687 72.720 1.00 18.77 164 THR E N 1
ATOM 7146 C CA . THR E 1 164 ? -67.401 -7.825 74.018 1.00 19.04 164 THR E CA 1
ATOM 7147 C C . THR E 1 164 ? -68.194 -8.713 74.980 1.00 19.12 164 THR E C 1
ATOM 7148 O O . THR E 1 164 ? -67.627 -9.612 75.601 1.00 19.08 164 THR E O 1
ATOM 7152 N N . ILE E 1 165 ? -69.499 -8.467 75.087 1.00 19.42 165 ILE E N 1
ATOM 7153 C CA . ILE E 1 165 ? -70.359 -9.228 75.999 1.00 19.88 165 ILE E CA 1
ATOM 7154 C C . ILE E 1 165 ? -70.364 -10.712 75.614 1.00 20.00 165 ILE E C 1
ATOM 7155 O O . ILE E 1 165 ? -70.254 -11.588 76.478 1.00 20.16 165 ILE E O 1
ATOM 7160 N N . LEU E 1 166 ? -70.468 -10.982 74.316 1.00 20.09 166 LEU E N 1
ATOM 7161 C CA . LEU E 1 166 ? -70.524 -12.352 73.815 1.00 20.37 166 LEU E CA 1
ATOM 7162 C C . LEU E 1 166 ? -69.154 -13.025 73.742 1.00 20.64 166 LEU E C 1
ATOM 7163 O O . LEU E 1 166 ? -69.052 -14.256 73.817 1.00 20.47 166 LEU E O 1
ATOM 7168 N N . GLY E 1 167 ? -68.112 -12.210 73.598 1.00 20.77 167 GLY E N 1
ATOM 7169 C CA . GLY E 1 167 ? -66.740 -12.687 73.674 1.00 21.36 167 GLY E CA 1
ATOM 7170 C C . GLY E 1 167 ? -66.419 -13.198 75.066 1.00 21.68 167 GLY E C 1
ATOM 7171 O O . GLY E 1 167 ? -65.757 -14.221 75.214 1.00 21.76 167 GLY E O 1
ATOM 7172 N N . LEU E 1 168 ? -66.909 -12.489 76.081 1.00 22.16 168 LEU E N 1
ATOM 7173 C CA . LEU E 1 168 ? -66.686 -12.851 77.484 1.00 22.61 168 LEU E CA 1
ATOM 7174 C C . LEU E 1 168 ? -67.323 -14.188 77.875 1.00 23.10 168 LEU E C 1
ATOM 7175 O O . LEU E 1 168 ? -66.726 -14.958 78.624 1.00 23.22 168 LEU E O 1
ATOM 7180 N N . VAL E 1 169 ? -68.523 -14.467 77.370 1.00 23.45 169 VAL E N 1
ATOM 7181 C CA . VAL E 1 169 ? -69.197 -15.737 77.678 1.00 23.87 169 VAL E CA 1
ATOM 7182 C C . VAL E 1 169 ? -68.727 -16.892 76.785 1.00 24.10 169 VAL E C 1
ATOM 7183 O O . VAL E 1 169 ? -68.757 -18.051 77.204 1.00 24.20 169 VAL E O 1
ATOM 7187 N N . GLY E 1 170 ? -68.308 -16.571 75.561 1.00 24.09 170 GLY E N 1
ATOM 7188 C CA . GLY E 1 170 ? -67.660 -17.537 74.671 1.00 24.44 170 GLY E CA 1
ATOM 7189 C C . GLY E 1 170 ? -68.562 -18.581 74.033 1.00 24.62 170 GLY E C 1
ATOM 7190 O O . GLY E 1 170 ? -68.168 -19.236 73.066 1.00 24.50 170 GLY E O 1
ATOM 7191 N N . GLY E 1 171 ? -69.772 -18.729 74.565 1.00 24.88 171 GLY E N 1
ATOM 7192 C CA . GLY E 1 171 ? -70.718 -19.730 74.083 1.00 25.22 171 GLY E CA 1
ATOM 7193 C C . GLY E 1 171 ? -72.029 -19.679 74.842 1.00 25.70 171 GLY E C 1
ATOM 7194 O O . GLY E 1 171 ? -72.091 -19.142 75.953 1.00 25.55 171 GLY E O 1
ATOM 7195 N N . SER E 1 172 ? -73.076 -20.246 74.244 1.00 26.06 172 SER E N 1
ATOM 7196 C CA . SER E 1 172 ? -74.404 -20.258 74.853 1.00 26.90 172 SER E CA 1
ATOM 7197 C C . SER E 1 172 ? -74.522 -21.247 76.015 1.00 27.33 172 SER E C 1
ATOM 7198 O O . SER E 1 172 ? -75.541 -21.280 76.706 1.00 27.50 172 SER E O 1
ATOM 7201 N N . ASP E 1 173 ? -73.476 -22.042 76.231 1.00 27.95 173 ASP E N 1
ATOM 7202 C CA . ASP E 1 173 ? -73.418 -22.948 77.381 1.00 28.58 173 ASP E CA 1
ATOM 7203 C C . ASP E 1 173 ? -72.786 -22.349 78.642 1.00 28.44 173 ASP E C 1
ATOM 7204 O O . ASP E 1 173 ? -72.694 -23.022 79.674 1.00 28.48 173 ASP E O 1
ATOM 7209 N N . HIS E 1 174 ? -72.362 -21.087 78.561 1.00 28.12 174 HIS E N 1
ATOM 7210 C CA . HIS E 1 174 ? -71.889 -20.365 79.738 1.00 27.69 174 HIS E CA 1
ATOM 7211 C C . HIS E 1 174 ? -73.021 -20.286 80.765 1.00 27.58 174 HIS E C 1
ATOM 7212 O O . HIS E 1 174 ? -74.169 -20.033 80.390 1.00 27.29 174 HIS E O 1
ATOM 7219 N N . PRO E 1 175 ? -72.706 -20.520 82.060 1.00 27.43 175 PRO E N 1
ATOM 7220 C CA . PRO E 1 175 ? -73.710 -20.498 83.133 1.00 27.55 175 PRO E CA 1
ATOM 7221 C C . PRO E 1 175 ? -74.568 -19.232 83.188 1.00 27.63 175 PRO E C 1
ATOM 7222 O O . PRO E 1 175 ? -75.736 -19.298 83.582 1.00 27.64 175 PRO E O 1
ATOM 7226 N N . LYS E 1 176 ? -73.990 -18.100 82.796 1.00 27.81 176 LYS E N 1
ATOM 7227 C CA . LYS E 1 176 ? -74.668 -16.809 82.884 1.00 28.22 176 LYS E CA 1
ATOM 7228 C C . LYS E 1 176 ? -75.128 -16.269 81.524 1.00 28.53 176 LYS E C 1
ATOM 7229 O O . LYS E 1 176 ? -75.470 -15.090 81.413 1.00 28.82 176 LYS E O 1
ATOM 7235 N N . PHE E 1 177 ? -75.146 -17.129 80.505 1.00 28.77 177 PHE E N 1
ATOM 7236 C CA . PHE E 1 177 ? -75.480 -16.708 79.139 1.00 29.26 177 PHE E CA 1
ATOM 7237 C C . PHE E 1 177 ? -76.876 -16.088 79.008 1.00 29.47 177 PHE E C 1
ATOM 7238 O O . PHE E 1 177 ? -77.042 -15.089 78.313 1.00 29.28 177 PHE E O 1
ATOM 7246 N N . LYS E 1 178 ? -77.867 -16.689 79.668 1.00 29.87 178 LYS E N 1
ATOM 7247 C CA . LYS E 1 178 ? -79.243 -16.192 79.614 1.00 30.44 178 LYS E CA 1
ATOM 7248 C C . LYS E 1 178 ? -79.383 -14.813 80.254 1.00 30.58 178 LYS E C 1
ATOM 7249 O O . LYS E 1 178 ? -80.117 -13.962 79.746 1.00 30.57 178 LYS E O 1
ATOM 7255 N N . GLU E 1 179 ? -78.664 -14.606 81.357 1.00 30.73 179 GLU E N 1
ATOM 7256 C CA . GLU E 1 179 ? -78.598 -13.312 82.039 1.00 30.93 179 GLU E CA 1
ATOM 7257 C C . GLU E 1 179 ? -77.986 -12.213 81.176 1.00 30.68 179 GLU E C 1
ATOM 7258 O O . GLU E 1 179 ? -78.538 -11.113 81.100 1.00 30.63 179 GLU E O 1
ATOM 7264 N N . VAL E 1 180 ? -76.849 -12.501 80.539 1.00 30.48 180 VAL E N 1
ATOM 7265 C CA . VAL E 1 180 ? -76.189 -11.503 79.683 1.00 30.51 180 VAL E CA 1
ATOM 7266 C C . VAL E 1 180 ? -76.919 -11.297 78.353 1.00 30.23 180 VAL E C 1
ATOM 7267 O O . VAL E 1 180 ? -76.867 -10.212 77.780 1.00 30.27 180 VAL E O 1
ATOM 7271 N N . GLN E 1 181 ? -77.597 -12.342 77.880 1.00 30.05 181 GLN E N 1
ATOM 7272 C CA . GLN E 1 181 ? -78.379 -12.283 76.645 1.00 30.23 181 GLN E CA 1
ATOM 7273 C C . GLN E 1 181 ? -79.500 -11.244 76.736 1.00 29.91 181 GLN E C 1
ATOM 7274 O O . GLN E 1 181 ? -79.828 -10.597 75.739 1.00 30.01 181 GLN E O 1
ATOM 7280 N N . LYS E 1 182 ? -80.074 -11.097 77.932 1.00 29.57 182 LYS E N 1
ATOM 7281 C CA . LYS E 1 182 ? -81.078 -10.066 78.219 1.00 29.51 182 LYS E CA 1
ATOM 7282 C C . LYS E 1 182 ? -80.530 -8.661 77.965 1.00 29.00 182 LYS E C 1
ATOM 7283 O O . LYS E 1 182 ? -81.258 -7.774 77.506 1.00 29.06 182 LYS E O 1
ATOM 7289 N N . LEU E 1 183 ? -79.249 -8.468 78.281 1.00 28.36 183 LEU E N 1
ATOM 7290 C CA . LEU E 1 183 ? -78.589 -7.169 78.148 1.00 27.79 183 LEU E CA 1
ATOM 7291 C C . LEU E 1 183 ? -78.437 -6.744 76.692 1.00 27.31 183 LEU E C 1
ATOM 7292 O O . LEU E 1 183 ? -78.391 -5.552 76.393 1.00 27.16 183 LEU E O 1
ATOM 7297 N N . ILE E 1 184 ? -78.356 -7.729 75.800 1.00 26.87 184 ILE E N 1
ATOM 7298 C CA . ILE E 1 184 ? -78.122 -7.491 74.376 1.00 26.58 184 ILE E CA 1
ATOM 7299 C C . ILE E 1 184 ? -79.325 -7.893 73.516 1.00 26.38 184 ILE E C 1
ATOM 7300 O O . ILE E 1 184 ? -79.193 -8.100 72.303 1.00 26.49 184 ILE E O 1
ATOM 7305 N N . LEU E 1 185 ? -80.492 -7.993 74.155 1.00 25.97 185 LEU E N 1
ATOM 7306 C CA . LEU E 1 185 ? -81.746 -8.342 73.479 1.00 25.60 185 LEU E CA 1
ATOM 7307 C C . LEU E 1 185 ? -82.025 -7.413 72.292 1.00 25.26 185 LEU E C 1
ATOM 7308 O O . LEU E 1 185 ? -82.381 -7.874 71.206 1.00 25.11 185 LEU E O 1
ATOM 7313 N N . THR E 1 186 ? -81.862 -6.109 72.509 1.00 24.74 186 THR E N 1
ATOM 7314 C CA . THR E 1 186 ? -81.888 -5.140 71.413 1.00 24.42 186 THR E CA 1
ATOM 7315 C C . THR E 1 186 ? -80.467 -4.698 71.088 1.00 23.97 186 THR E C 1
ATOM 7316 O O . THR E 1 186 ? -79.599 -4.668 71.971 1.00 23.98 186 THR E O 1
ATOM 7320 N N . SER E 1 187 ? -80.235 -4.376 69.817 1.00 23.40 187 SER E N 1
ATOM 7321 C CA . SER E 1 187 ? -78.960 -3.840 69.362 1.00 22.83 187 SER E CA 1
ATOM 7322 C C . SER E 1 187 ? -78.663 -2.541 70.095 1.00 22.54 187 SER E C 1
ATOM 7323 O O . SER E 1 187 ? -79.583 -1.763 70.378 1.00 22.38 187 SER E O 1
ATOM 7326 N N . ALA E 1 188 ? -77.388 -2.316 70.408 1.00 21.92 188 ALA E N 1
ATOM 7327 C CA . ALA E 1 188 ? -76.960 -1.076 71.062 1.00 21.61 188 ALA E CA 1
ATOM 7328 C C . ALA E 1 188 ? -77.361 0.129 70.210 1.00 21.49 188 ALA E C 1
ATOM 7329 O O . ALA E 1 188 ? -77.355 0.038 68.975 1.00 21.22 188 ALA E O 1
ATOM 7331 N N . PRO E 1 189 ? -77.723 1.254 70.860 1.00 21.19 189 PRO E N 1
ATOM 7332 C CA . PRO E 1 189 ? -78.113 2.435 70.088 1.00 21.17 189 PRO E CA 1
ATOM 7333 C C . PRO E 1 189 ? -77.000 2.899 69.144 1.00 20.94 189 PRO E C 1
ATOM 7334 O O . PRO E 1 189 ? -75.813 2.819 69.482 1.00 21.07 189 PRO E O 1
ATOM 7338 N N . ASP E 1 190 ? -77.401 3.348 67.960 1.00 20.62 190 ASP E N 1
ATOM 7339 C CA . ASP E 1 190 ? -76.482 3.822 66.931 1.00 20.44 190 ASP E CA 1
ATOM 7340 C C . ASP E 1 190 ? -75.720 5.068 67.375 1.00 19.95 190 ASP E C 1
ATOM 7341 O O . ASP E 1 190 ? -76.293 5.965 67.988 1.00 20.07 190 ASP E O 1
ATOM 7346 N N . THR E 1 191 ? -74.426 5.111 67.063 1.00 19.66 191 THR E N 1
ATOM 7347 C CA . THR E 1 191 ? -73.595 6.278 67.373 1.00 19.31 191 THR E CA 1
ATOM 7348 C C . THR E 1 191 ? -72.887 6.822 66.132 1.00 19.07 191 THR E C 1
ATOM 7349 O O . THR E 1 191 ? -71.816 7.423 66.224 1.00 19.16 191 THR E O 1
ATOM 7353 N N . GLY E 1 192 ? -73.507 6.612 64.974 1.00 18.83 192 GLY E N 1
ATOM 7354 C CA . GLY E 1 192 ? -73.046 7.192 63.715 1.00 18.41 192 GLY E CA 1
ATOM 7355 C C . GLY E 1 192 ? -71.688 6.721 63.231 1.00 18.33 192 GLY E C 1
ATOM 7356 O O . GLY E 1 192 ? -70.951 7.486 62.611 1.00 17.93 192 GLY E O 1
ATOM 7357 N N . LEU E 1 193 ? -71.365 5.456 63.493 1.00 18.38 193 LEU E N 1
ATOM 7358 C CA . LEU E 1 193 ? -70.033 4.924 63.193 1.00 18.45 193 LEU E CA 1
ATOM 7359 C C . LEU E 1 193 ? -69.897 4.297 61.805 1.00 18.63 193 LEU E C 1
ATOM 7360 O O . LEU E 1 193 ? -68.779 4.084 61.321 1.00 18.53 193 LEU E O 1
ATOM 7365 N N . VAL E 1 194 ? -71.031 4.004 61.172 1.00 18.87 194 VAL E N 1
ATOM 7366 C CA . VAL E 1 194 ? -71.030 3.353 59.861 1.00 19.09 194 VAL E CA 1
ATOM 7367 C C . VAL E 1 194 ? -71.398 4.356 58.763 1.00 19.07 194 VAL E C 1
ATOM 7368 O O . VAL E 1 194 ? -72.458 4.978 58.827 1.00 18.94 194 VAL E O 1
ATOM 7372 N N . PRO E 1 195 ? -70.511 4.521 57.763 1.00 19.26 195 PRO E N 1
ATOM 7373 C CA . PRO E 1 195 ? -70.739 5.465 56.667 1.00 19.46 195 PRO E CA 1
ATOM 7374 C C . PRO E 1 195 ? -71.946 5.126 55.797 1.00 19.70 195 PRO E C 1
ATOM 7375 O O . PRO E 1 195 ? -72.255 3.950 55.593 1.00 19.66 195 PRO E O 1
ATOM 7379 N N . LEU E 1 196 ? -72.620 6.163 55.301 1.00 19.93 196 LEU E N 1
ATOM 7380 C CA . LEU E 1 196 ? -73.576 6.013 54.207 1.00 20.09 196 LEU E CA 1
ATOM 7381 C C . LEU E 1 196 ? -72.933 5.222 53.082 1.00 20.05 196 LEU E C 1
ATOM 7382 O O . LEU E 1 196 ? -71.748 5.404 52.789 1.00 19.46 196 LEU E O 1
ATOM 7387 N N . SER E 1 197 ? -73.724 4.352 52.457 1.00 20.37 197 SER E N 1
ATOM 7388 C CA . SER E 1 197 ? -73.230 3.432 51.436 1.00 21.01 197 SER E CA 1
ATOM 7389 C C . SER E 1 197 ? -73.431 3.991 50.039 1.00 20.98 197 SER E C 1
ATOM 7390 O O . SER E 1 197 ? -74.500 4.516 49.723 1.00 20.97 197 SER E O 1
ATOM 7393 N N . LYS E 1 198 ? -72.415 3.859 49.193 1.00 21.47 198 LYS E N 1
ATOM 7394 C CA . LYS E 1 198 ? -72.558 4.295 47.812 1.00 21.93 198 LYS E CA 1
ATOM 7395 C C . LYS E 1 198 ? -73.308 3.278 46.954 1.00 22.28 198 LYS E C 1
ATOM 7396 O O . LYS E 1 198 ? -73.266 2.069 47.211 1.00 22.13 198 LYS E O 1
ATOM 7402 N N . LEU E 1 199 ? -73.999 3.790 45.940 1.00 22.80 199 LEU E N 1
ATOM 7403 C CA . LEU E 1 199 ? -74.826 2.979 45.053 1.00 23.40 199 LEU E CA 1
ATOM 7404 C C . LEU E 1 199 ? -73.982 2.171 44.071 1.00 23.64 199 LEU E C 1
ATOM 7405 O O . LEU E 1 199 ? -73.127 2.708 43.359 1.00 23.88 199 LEU E O 1
ATOM 7411 N N . ALA F 1 8 ? -49.822 -14.808 52.437 1.00 31.40 8 ALA F N 1
ATOM 7412 C CA . ALA F 1 8 ? -50.561 -16.093 52.262 1.00 31.52 8 ALA F CA 1
ATOM 7413 C C . ALA F 1 8 ? -51.315 -16.114 50.937 1.00 31.41 8 ALA F C 1
ATOM 7414 O O . ALA F 1 8 ? -52.173 -15.265 50.689 1.00 31.49 8 ALA F O 1
ATOM 7416 N N . ARG F 1 9 ? -50.986 -17.084 50.088 1.00 31.40 9 ARG F N 1
ATOM 7417 C CA . ARG F 1 9 ? -51.602 -17.196 48.767 1.00 31.25 9 ARG F CA 1
ATOM 7418 C C . ARG F 1 9 ? -52.473 -18.446 48.677 1.00 31.26 9 ARG F C 1
ATOM 7419 O O . ARG F 1 9 ? -51.962 -19.568 48.593 1.00 31.17 9 ARG F O 1
ATOM 7427 N N . ILE F 1 10 ? -53.789 -18.244 48.701 1.00 31.15 10 ILE F N 1
ATOM 7428 C CA . ILE F 1 10 ? -54.737 -19.357 48.632 1.00 31.08 10 ILE F CA 1
ATOM 7429 C C . ILE F 1 10 ? -54.698 -20.082 47.287 1.00 30.69 10 ILE F C 1
ATOM 7430 O O . ILE F 1 10 ? -54.514 -19.465 46.236 1.00 30.69 10 ILE F O 1
ATOM 7435 N N . ASN F 1 11 ? -54.830 -21.402 47.353 1.00 30.45 11 ASN F N 1
ATOM 7436 C CA . ASN F 1 11 ? -55.029 -22.248 46.180 1.00 30.25 11 ASN F CA 1
ATOM 7437 C C . ASN F 1 11 ? -55.920 -23.432 46.566 1.00 30.03 11 ASN F C 1
ATOM 7438 O O . ASN F 1 11 ? -56.131 -23.673 47.758 1.00 29.87 11 ASN F O 1
ATOM 7443 N N . PRO F 1 12 ? -56.471 -24.160 45.573 1.00 30.10 12 PRO F N 1
ATOM 7444 C CA . PRO F 1 12 ? -57.375 -25.268 45.911 1.00 29.97 12 PRO F CA 1
ATOM 7445 C C . PRO F 1 12 ? -56.772 -26.378 46.789 1.00 30.00 12 PRO F C 1
ATOM 7446 O O . PRO F 1 12 ? -57.526 -27.152 47.388 1.00 29.94 12 PRO F O 1
ATOM 7450 N N . THR F 1 13 ? -55.443 -26.446 46.883 1.00 29.79 13 THR F N 1
ATOM 7451 C CA . THR F 1 13 ? -54.787 -27.530 47.627 1.00 29.74 13 THR F CA 1
ATOM 7452 C C . THR F 1 13 ? -54.268 -27.155 49.024 1.00 29.38 13 THR F C 1
ATOM 7453 O O . THR F 1 13 ? -53.809 -28.025 49.768 1.00 29.21 13 THR F O 1
ATOM 7457 N N . ASN F 1 14 ? -54.355 -25.872 49.380 1.00 28.94 14 ASN F N 1
ATOM 7458 C CA . ASN F 1 14 ? -53.885 -25.395 50.689 1.00 28.35 14 ASN F CA 1
ATOM 7459 C C . ASN F 1 14 ? -54.960 -24.683 51.524 1.00 27.99 14 ASN F C 1
ATOM 7460 O O . ASN F 1 14 ? -54.655 -24.036 52.532 1.00 27.89 14 ASN F O 1
ATOM 7465 N N . SER F 1 15 ? -56.215 -24.821 51.107 1.00 27.29 15 SER F N 1
ATOM 7466 C CA . SER F 1 15 ? -57.309 -24.066 51.703 1.00 26.66 15 SER F CA 1
ATOM 7467 C C . SER F 1 15 ? -58.502 -24.935 52.072 1.00 26.32 15 SER F C 1
ATOM 7468 O O . SER F 1 15 ? -58.730 -25.988 51.471 1.00 26.44 15 SER F O 1
ATOM 7471 N N . ALA F 1 16 ? -59.253 -24.483 53.072 1.00 25.68 16 ALA F N 1
ATOM 7472 C CA . ALA F 1 16 ? -60.576 -25.030 53.370 1.00 25.17 16 ALA F CA 1
ATOM 7473 C C . ALA F 1 16 ? -61.599 -23.897 53.484 1.00 24.70 16 ALA F C 1
ATOM 7474 O O . ALA F 1 16 ? -61.251 -22.772 53.858 1.00 24.58 16 ALA F O 1
ATOM 7476 N N . LEU F 1 17 ? -62.850 -24.197 53.142 1.00 24.21 17 LEU F N 1
ATOM 7477 C CA . LEU F 1 17 ? -63.947 -23.245 53.298 1.00 23.76 17 LEU F CA 1
ATOM 7478 C C . LEU F 1 17 ? -64.723 -23.526 54.574 1.00 23.67 17 LEU F C 1
ATOM 7479 O O . LEU F 1 17 ? -65.208 -24.639 54.785 1.00 23.69 17 LEU F O 1
ATOM 7484 N N . PHE F 1 18 ? -64.830 -22.509 55.422 1.00 23.50 18 PHE F N 1
ATOM 7485 C CA . PHE F 1 18 ? -65.602 -22.599 56.652 1.00 23.30 18 PHE F CA 1
ATOM 7486 C C . PHE F 1 18 ? -66.899 -21.805 56.529 1.00 23.42 18 PHE F C 1
ATOM 7487 O O . PHE F 1 18 ? -66.878 -20.586 56.343 1.00 23.31 18 PHE F O 1
ATOM 7495 N N . VAL F 1 19 ? -68.025 -22.510 56.618 1.00 23.53 19 VAL F N 1
ATOM 7496 C CA . VAL F 1 19 ? -69.349 -21.891 56.538 1.00 23.65 19 VAL F CA 1
ATOM 7497 C C . VAL F 1 19 ? -69.924 -21.725 57.943 1.00 23.80 19 VAL F C 1
ATOM 7498 O O . VAL F 1 19 ? -70.234 -22.707 58.620 1.00 23.68 19 VAL F O 1
ATOM 7502 N N . CYS F 1 20 ? -70.063 -20.475 58.372 1.00 24.24 20 CYS F N 1
ATOM 7503 C CA . CYS F 1 20 ? -70.365 -20.177 59.766 1.00 24.32 20 CYS F CA 1
ATOM 7504 C C . CYS F 1 20 ? -71.838 -19.899 60.062 1.00 24.26 20 CYS F C 1
ATOM 7505 O O . CYS F 1 20 ? -72.335 -18.787 59.843 1.00 24.02 20 CYS F O 1
ATOM 7508 N N . ASP F 1 21 ? -72.520 -20.929 60.559 1.00 24.12 21 ASP F N 1
ATOM 7509 C CA . ASP F 1 21 ? -73.835 -20.795 61.195 1.00 24.33 21 ASP F CA 1
ATOM 7510 C C . ASP F 1 21 ? -74.888 -20.039 60.370 1.00 24.51 21 ASP F C 1
ATOM 7511 O O . ASP F 1 21 ? -75.677 -19.264 60.914 1.00 24.23 21 ASP F O 1
ATOM 7516 N N . LEU F 1 22 ? -74.899 -20.282 59.063 1.00 24.94 22 LEU F N 1
ATOM 7517 C CA . LEU F 1 22 ? -75.869 -19.651 58.176 1.00 25.54 22 LEU F CA 1
ATOM 7518 C C . LEU F 1 22 ? -77.200 -20.395 58.235 1.00 26.06 22 LEU F C 1
ATOM 7519 O O . LEU F 1 22 ? -77.602 -21.074 57.287 1.00 26.07 22 LEU F O 1
ATOM 7524 N N . GLN F 1 23 ? -77.874 -20.250 59.372 1.00 26.69 23 GLN F N 1
ATOM 7525 C CA . GLN F 1 23 ? -79.062 -21.030 59.686 1.00 27.51 23 GLN F CA 1
ATOM 7526 C C . GLN F 1 23 ? -80.332 -20.221 59.483 1.00 28.15 23 GLN F C 1
ATOM 7527 O O . GLN F 1 23 ? -80.312 -18.989 59.540 1.00 28.08 23 GLN F O 1
ATOM 7533 N N . GLU F 1 24 ? -81.437 -20.932 59.270 1.00 28.98 24 GLU F N 1
ATOM 7534 C CA . GLU F 1 24 ? -82.689 -20.317 58.837 1.00 29.80 24 GLU F CA 1
ATOM 7535 C C . GLU F 1 24 ? -83.305 -19.304 59.794 1.00 29.76 24 GLU F C 1
ATOM 7536 O O . GLU F 1 24 ? -83.847 -18.297 59.344 1.00 30.10 24 GLU F O 1
ATOM 7542 N N . LYS F 1 25 ? -83.213 -19.556 61.097 1.00 29.64 25 LYS F N 1
ATOM 7543 C CA . LYS F 1 25 ? -83.813 -18.663 62.095 1.00 29.71 25 LYS F CA 1
ATOM 7544 C C . LYS F 1 25 ? -83.093 -17.316 62.248 1.00 29.24 25 LYS F C 1
ATOM 7545 O O . LYS F 1 25 ? -83.563 -16.442 62.982 1.00 29.24 25 LYS F O 1
ATOM 7551 N N . PHE F 1 26 ? -81.962 -17.160 61.558 1.00 28.71 26 PHE F N 1
ATOM 7552 C CA . PHE F 1 26 ? -81.227 -15.893 61.510 1.00 28.14 26 PHE F CA 1
ATOM 7553 C C . PHE F 1 26 ? -81.730 -14.976 60.394 1.00 27.56 26 PHE F C 1
ATOM 7554 O O . PHE F 1 26 ? -81.355 -13.803 60.337 1.00 27.21 26 PHE F O 1
ATOM 7562 N N . ALA F 1 27 ? -82.558 -15.520 59.502 1.00 26.88 27 ALA F N 1
ATOM 7563 C CA . ALA F 1 27 ? -82.989 -14.820 58.282 1.00 26.45 27 ALA F CA 1
ATOM 7564 C C . ALA F 1 27 ? -83.484 -13.393 58.511 1.00 26.15 27 ALA F C 1
ATOM 7565 O O . ALA F 1 27 ? -83.151 -12.483 57.746 1.00 25.91 27 ALA F O 1
ATOM 7567 N N . SER F 1 28 ? -84.264 -13.209 59.572 1.00 25.73 28 SER F N 1
ATOM 7568 C CA . SER F 1 28 ? -84.891 -11.925 59.861 1.00 25.54 28 SER F CA 1
ATOM 7569 C C . SER F 1 28 ? -84.026 -11.005 60.720 1.00 25.27 28 SER F C 1
ATOM 7570 O O . SER F 1 28 ? -84.324 -9.817 60.842 1.00 25.29 28 SER F O 1
ATOM 7573 N N . ASN F 1 29 ? -82.958 -11.556 61.298 1.00 24.87 29 ASN F N 1
ATOM 7574 C CA . ASN F 1 29 ? -82.130 -10.839 62.271 1.00 24.56 29 ASN F CA 1
ATOM 7575 C C . ASN F 1 29 ? -80.699 -10.557 61.822 1.00 23.76 29 ASN F C 1
ATOM 7576 O O . ASN F 1 29 ? -79.827 -10.345 62.658 1.00 23.62 29 ASN F O 1
ATOM 7581 N N . ILE F 1 30 ? -80.460 -10.568 60.513 1.00 22.89 30 ILE F N 1
ATOM 7582 C CA . ILE F 1 30 ? -79.138 -10.286 59.961 1.00 21.95 30 ILE F CA 1
ATOM 7583 C C . ILE F 1 30 ? -79.261 -9.272 58.821 1.00 21.44 30 ILE F C 1
ATOM 7584 O O . ILE F 1 30 ? -80.089 -9.435 57.923 1.00 21.41 30 ILE F O 1
ATOM 7589 N N . LYS F 1 31 ? -78.441 -8.225 58.863 1.00 20.56 31 LYS F N 1
ATOM 7590 C CA . LYS F 1 31 ? -78.380 -7.251 57.774 1.00 19.69 31 LYS F CA 1
ATOM 7591 C C . LYS F 1 31 ? -77.868 -7.913 56.497 1.00 19.22 31 LYS F C 1
ATOM 7592 O O . LYS F 1 31 ? -76.862 -8.634 56.520 1.00 18.82 31 LYS F O 1
ATOM 7598 N N . TYR F 1 32 ? -78.581 -7.678 55.396 1.00 18.42 32 TYR F N 1
ATOM 7599 C CA . TYR F 1 32 ? -78.239 -8.232 54.078 1.00 18.26 32 TYR F CA 1
ATOM 7600 C C . TYR F 1 32 ? -78.224 -9.763 54.024 1.00 17.73 32 TYR F C 1
ATOM 7601 O O . TYR F 1 32 ? -77.387 -10.350 53.342 1.00 17.72 32 TYR F O 1
ATOM 7610 N N . PHE F 1 33 ? -79.151 -10.404 54.731 1.00 17.55 33 PHE F N 1
ATOM 7611 C CA . PHE F 1 33 ? -79.180 -11.871 54.801 1.00 17.63 33 PHE F CA 1
ATOM 7612 C C . PHE F 1 33 ? -79.262 -12.574 53.432 1.00 17.43 33 PHE F C 1
ATOM 7613 O O . PHE F 1 33 ? -78.475 -13.489 53.173 1.00 17.59 33 PHE F O 1
ATOM 7621 N N . PRO F 1 34 ? -80.222 -12.176 52.565 1.00 17.19 34 PRO F N 1
ATOM 7622 C CA . PRO F 1 34 ? -80.287 -12.810 51.238 1.00 17.15 34 PRO F CA 1
ATOM 7623 C C . PRO F 1 34 ? -79.017 -12.635 50.412 1.00 17.14 34 PRO F C 1
ATOM 7624 O O . PRO F 1 34 ? -78.582 -13.582 49.754 1.00 17.31 34 PRO F O 1
ATOM 7628 N N . GLU F 1 35 ? -78.431 -11.438 50.466 1.00 17.34 35 GLU F N 1
ATOM 7629 C CA . GLU F 1 35 ? -77.164 -11.136 49.796 1.00 17.75 35 GLU F CA 1
ATOM 7630 C C . GLU F 1 35 ? -76.055 -12.094 50.229 1.00 18.14 35 GLU F C 1
ATOM 7631 O O . GLU F 1 35 ? -75.339 -12.637 49.391 1.00 18.30 35 GLU F O 1
ATOM 7637 N N . ILE F 1 36 ? -75.935 -12.278 51.544 1.00 18.70 36 ILE F N 1
ATOM 7638 C CA . ILE F 1 36 ? -74.954 -13.165 52.177 1.00 19.59 36 ILE F CA 1
ATOM 7639 C C . ILE F 1 36 ? -75.102 -14.620 51.711 1.00 19.60 36 ILE F C 1
ATOM 7640 O O . ILE F 1 36 ? -74.112 -15.286 51.425 1.00 19.54 36 ILE F O 1
ATOM 7645 N N . ILE F 1 37 ? -76.344 -15.096 51.643 1.00 20.03 37 ILE F N 1
ATOM 7646 C CA . ILE F 1 37 ? -76.643 -16.462 51.201 1.00 20.26 37 ILE F CA 1
ATOM 7647 C C . ILE F 1 37 ? -76.268 -16.674 49.728 1.00 20.52 37 ILE F C 1
ATOM 7648 O O . ILE F 1 37 ? -75.651 -17.683 49.386 1.00 20.41 37 ILE F O 1
ATOM 7653 N N . THR F 1 38 ? -76.638 -15.720 48.872 1.00 20.92 38 THR F N 1
ATOM 7654 C CA . THR F 1 38 ? -76.304 -15.760 47.441 1.00 21.31 38 THR F CA 1
ATOM 7655 C C . THR F 1 38 ? -74.792 -15.813 47.216 1.00 21.37 38 THR F C 1
ATOM 7656 O O . THR F 1 38 ? -74.294 -16.604 46.406 1.00 21.54 38 THR F O 1
ATOM 7660 N N . THR F 1 39 ? -74.072 -14.972 47.947 1.00 21.52 39 THR F N 1
ATOM 7661 C CA . THR F 1 39 ? -72.620 -14.891 47.838 1.00 21.49 39 THR F CA 1
ATOM 7662 C C . THR F 1 39 ? -71.914 -16.068 48.533 1.00 21.61 39 THR F C 1
ATOM 7663 O O . THR F 1 39 ? -70.915 -16.573 48.026 1.00 21.50 39 THR F O 1
ATOM 7667 N N . SER F 1 40 ? -72.437 -16.508 49.677 1.00 21.88 40 SER F N 1
ATOM 7668 C CA . SER F 1 40 ? -71.948 -17.735 50.314 1.00 22.45 40 SER F CA 1
ATOM 7669 C C . SER F 1 40 ? -72.095 -18.944 49.385 1.00 22.77 40 SER F C 1
ATOM 7670 O O . SER F 1 40 ? -71.180 -19.762 49.285 1.00 23.03 40 SER F O 1
ATOM 7673 N N . ARG F 1 41 ? -73.236 -19.042 48.700 1.00 23.01 41 ARG F N 1
ATOM 7674 C CA . ARG F 1 41 ? -73.478 -20.127 47.740 1.00 23.39 41 ARG F CA 1
ATOM 7675 C C . ARG F 1 41 ? -72.442 -20.151 46.611 1.00 23.37 41 ARG F C 1
ATOM 7676 O O . ARG F 1 41 ? -72.027 -21.224 46.175 1.00 23.54 41 ARG F O 1
ATOM 7684 N N . ARG F 1 42 ? -72.021 -18.971 46.155 1.00 23.29 42 ARG F N 1
ATOM 7685 C CA . ARG F 1 42 ? -70.934 -18.850 45.172 1.00 23.23 42 ARG F CA 1
ATOM 7686 C C . ARG F 1 42 ? -69.610 -19.436 45.686 1.00 23.32 42 ARG F C 1
ATOM 7687 O O . ARG F 1 42 ? -68.884 -20.098 44.941 1.00 23.04 42 ARG F O 1
ATOM 7695 N N . LEU F 1 43 ? -69.302 -19.178 46.956 1.00 23.42 43 LEU F N 1
ATOM 7696 C CA . LEU F 1 43 ? -68.103 -19.729 47.585 1.00 23.79 43 LEU F CA 1
ATOM 7697 C C . LEU F 1 43 ? -68.215 -21.237 47.775 1.00 24.04 43 LEU F C 1
ATOM 7698 O O . LEU F 1 43 ? -67.248 -21.963 47.562 1.00 23.83 43 LEU F O 1
ATOM 7703 N N . ILE F 1 44 ? -69.400 -21.692 48.175 1.00 24.63 44 ILE F N 1
ATOM 7704 C CA . ILE F 1 44 ? -69.695 -23.119 48.307 1.00 25.17 44 ILE F CA 1
ATOM 7705 C C . ILE F 1 44 ? -69.570 -23.824 46.957 1.00 25.79 44 ILE F C 1
ATOM 7706 O O . ILE F 1 44 ? -68.973 -24.908 46.867 1.00 25.93 44 ILE F O 1
ATOM 7711 N N . ASP F 1 45 ? -70.108 -23.196 45.911 1.00 26.29 45 ASP F N 1
ATOM 7712 C CA . ASP F 1 45 ? -70.011 -23.730 44.554 1.00 26.93 45 ASP F CA 1
ATOM 7713 C C . ASP F 1 45 ? -68.560 -23.878 44.109 1.00 27.20 45 ASP F C 1
ATOM 7714 O O . ASP F 1 45 ? -68.151 -24.956 43.686 1.00 27.25 45 ASP F O 1
ATOM 7719 N N . ALA F 1 46 ? -67.792 -22.796 44.226 1.00 27.78 46 ALA F N 1
ATOM 7720 C CA . ALA F 1 46 ? -66.387 -22.776 43.818 1.00 28.16 46 ALA F CA 1
ATOM 7721 C C . ALA F 1 46 ? -65.539 -23.815 44.548 1.00 28.51 46 ALA F C 1
ATOM 7722 O O . ALA F 1 46 ? -64.686 -24.451 43.936 1.00 28.52 46 ALA F O 1
ATOM 7724 N N . ALA F 1 47 ? -65.780 -23.974 45.849 1.00 29.04 47 ALA F N 1
ATOM 7725 C CA . ALA F 1 47 ? -65.079 -24.964 46.666 1.00 29.52 47 ALA F CA 1
ATOM 7726 C C . ALA F 1 47 ? -65.424 -26.399 46.251 1.00 29.97 47 ALA F C 1
ATOM 7727 O O . ALA F 1 47 ? -64.555 -27.278 46.265 1.00 30.03 47 ALA F O 1
ATOM 7729 N N . ARG F 1 48 ? -66.688 -26.626 45.883 1.00 30.30 48 ARG F N 1
ATOM 7730 C CA . ARG F 1 48 ? -67.126 -27.921 45.353 1.00 30.58 48 ARG F CA 1
ATOM 7731 C C . ARG F 1 48 ? -66.454 -28.199 44.008 1.00 30.80 48 ARG F C 1
ATOM 7732 O O . ARG F 1 48 ? -65.978 -29.308 43.766 1.00 31.08 48 ARG F O 1
ATOM 7740 N N . ILE F 1 49 ? -66.413 -27.182 43.146 1.00 30.89 49 ILE F N 1
ATOM 7741 C CA . ILE F 1 49 ? -65.807 -27.292 41.815 1.00 30.96 49 ILE F CA 1
ATOM 7742 C C . ILE F 1 49 ? -64.295 -27.546 41.886 1.00 31.02 49 ILE F C 1
ATOM 7743 O O . ILE F 1 49 ? -63.750 -28.321 41.094 1.00 30.99 49 ILE F O 1
ATOM 7748 N N . LEU F 1 50 ? -63.637 -26.898 42.847 1.00 30.87 50 LEU F N 1
ATOM 7749 C CA . LEU F 1 50 ? -62.181 -26.939 42.965 1.00 30.85 50 LEU F CA 1
ATOM 7750 C C . LEU F 1 50 ? -61.677 -27.977 43.978 1.00 30.76 50 LEU F C 1
ATOM 7751 O O . LEU F 1 50 ? -60.493 -27.991 44.326 1.00 30.79 50 LEU F O 1
ATOM 7756 N N . SER F 1 51 ? -62.586 -28.840 44.432 1.00 30.74 51 SER F N 1
ATOM 7757 C CA . SER F 1 51 ? -62.285 -29.935 45.370 1.00 30.76 51 SER F CA 1
ATOM 7758 C C . SER F 1 51 ? -61.693 -29.459 46.702 1.00 30.60 51 SER F C 1
ATOM 7759 O O . SER F 1 51 ? -60.885 -30.154 47.326 1.00 30.78 51 SER F O 1
ATOM 7762 N N . ILE F 1 52 ? -62.120 -28.272 47.126 1.00 30.31 52 ILE F N 1
ATOM 7763 C CA . ILE F 1 52 ? -61.667 -27.652 48.367 1.00 29.84 52 ILE F CA 1
ATOM 7764 C C . ILE F 1 52 ? -62.523 -28.148 49.539 1.00 29.63 52 ILE F C 1
ATOM 7765 O O . ILE F 1 52 ? -63.751 -28.056 49.483 1.00 29.65 52 ILE F O 1
ATOM 7770 N N . PRO F 1 53 ? -61.877 -28.675 50.602 1.00 29.28 53 PRO F N 1
ATOM 7771 C CA . PRO F 1 53 ? -62.600 -29.163 51.779 1.00 28.99 53 PRO F CA 1
ATOM 7772 C C . PRO F 1 53 ? -63.503 -28.090 52.385 1.00 28.65 53 PRO F C 1
ATOM 7773 O O . PRO F 1 53 ? -63.094 -26.936 52.512 1.00 28.51 53 PRO F O 1
ATOM 7777 N N . THR F 1 54 ? -64.723 -28.478 52.745 1.00 28.37 54 THR F N 1
ATOM 7778 C CA . THR F 1 54 ? -65.701 -27.545 53.297 1.00 28.10 54 THR F CA 1
ATOM 7779 C C . THR F 1 54 ? -66.201 -28.006 54.663 1.00 27.98 54 THR F C 1
ATOM 7780 O O . THR F 1 54 ? -66.592 -29.165 54.842 1.00 28.09 54 THR F O 1
ATOM 7784 N N . ILE F 1 55 ? -66.170 -27.085 55.622 1.00 27.64 55 ILE F N 1
ATOM 7785 C CA . ILE F 1 55 ? -66.701 -27.320 56.958 1.00 27.36 55 ILE F CA 1
ATOM 7786 C C . ILE F 1 55 ? -67.880 -26.384 57.218 1.00 27.31 55 ILE F C 1
ATOM 7787 O O . ILE F 1 55 ? -67.781 -25.172 57.012 1.00 26.96 55 ILE F O 1
ATOM 7792 N N . VAL F 1 56 ? -68.993 -26.966 57.656 1.00 27.26 56 VAL F N 1
ATOM 7793 C CA . VAL F 1 56 ? -70.182 -26.210 58.031 1.00 27.27 56 VAL F CA 1
ATOM 7794 C C . VAL F 1 56 ? -70.464 -26.448 59.508 1.00 27.40 56 VAL F C 1
ATOM 7795 O O . VAL F 1 56 ? -70.335 -27.568 59.996 1.00 27.54 56 VAL F O 1
ATOM 7799 N N . THR F 1 57 ? -70.818 -25.385 60.222 1.00 27.71 57 THR F N 1
ATOM 7800 C CA . THR F 1 57 ? -71.251 -25.501 61.611 1.00 27.88 57 THR F CA 1
ATOM 7801 C C . THR F 1 57 ? -72.650 -24.931 61.800 1.00 28.11 57 THR F C 1
ATOM 7802 O O . THR F 1 57 ? -73.122 -24.129 60.987 1.00 27.93 57 THR F O 1
ATOM 7806 N N . GLU F 1 58 ? -73.307 -25.368 62.873 1.00 28.33 58 GLU F N 1
ATOM 7807 C CA . GLU F 1 58 ? -74.619 -24.867 63.256 1.00 28.67 58 GLU F CA 1
ATOM 7808 C C . GLU F 1 58 ? -74.652 -24.609 64.764 1.00 29.11 58 GLU F C 1
ATOM 7809 O O . GLU F 1 58 ? -74.342 -25.496 65.559 1.00 29.16 58 GLU F O 1
ATOM 7815 N N . GLN F 1 59 ? -74.999 -23.384 65.145 1.00 29.72 59 GLN F N 1
ATOM 7816 C CA . GLN F 1 59 ? -75.154 -23.014 66.549 1.00 30.46 59 GLN F CA 1
ATOM 7817 C C . GLN F 1 59 ? -76.504 -23.508 67.072 1.00 31.09 59 GLN F C 1
ATOM 7818 O O . GLN F 1 59 ? -77.551 -23.165 66.522 1.00 31.07 59 GLN F O 1
ATOM 7824 N N . TYR F 1 60 ? -76.461 -24.326 68.123 1.00 31.97 60 TYR F N 1
ATOM 7825 C CA . TYR F 1 60 ? -77.660 -24.878 68.771 1.00 32.89 60 TYR F CA 1
ATOM 7826 C C . TYR F 1 60 ? -78.851 -25.054 67.806 1.00 33.27 60 TYR F C 1
ATOM 7827 O O . TYR F 1 60 ? -79.851 -24.338 67.916 1.00 33.36 60 TYR F O 1
ATOM 7836 N N . PRO F 1 61 ? -78.740 -26.002 66.846 1.00 33.61 61 PRO F N 1
ATOM 7837 C CA . PRO F 1 61 ? -79.782 -26.203 65.824 1.00 34.00 61 PRO F CA 1
ATOM 7838 C C . PRO F 1 61 ? -81.157 -26.620 66.367 1.00 34.45 61 PRO F C 1
ATOM 7839 O O . PRO F 1 61 ? -82.137 -26.609 65.622 1.00 34.48 61 PRO F O 1
ATOM 7843 N N . LYS F 1 62 ? -81.217 -26.978 67.649 1.00 34.99 62 LYS F N 1
ATOM 7844 C CA . LYS F 1 62 ? -82.478 -27.264 68.336 1.00 35.39 62 LYS F CA 1
ATOM 7845 C C . LYS F 1 62 ? -83.314 -25.993 68.481 1.00 35.36 62 LYS F C 1
ATOM 7846 O O . LYS F 1 62 ? -84.547 -26.048 68.511 1.00 35.53 62 LYS F O 1
ATOM 7852 N N . GLY F 1 63 ? -82.634 -24.852 68.568 1.00 35.20 63 GLY F N 1
ATOM 7853 C CA . GLY F 1 63 ? -83.296 -23.561 68.720 1.00 34.87 63 GLY F CA 1
ATOM 7854 C C . GLY F 1 63 ? -83.167 -22.659 67.508 1.00 34.63 63 GLY F C 1
ATOM 7855 O O . GLY F 1 63 ? -84.075 -21.883 67.211 1.00 34.74 63 GLY F O 1
ATOM 7856 N N . LEU F 1 64 ? -82.042 -22.758 66.805 1.00 34.26 64 LEU F N 1
ATOM 7857 C CA . LEU F 1 64 ? -81.773 -21.871 65.671 1.00 33.95 64 LEU F CA 1
ATOM 7858 C C . LEU F 1 64 ? -82.023 -22.510 64.306 1.00 33.60 64 LEU F C 1
ATOM 7859 O O . LEU F 1 64 ? -81.814 -21.877 63.266 1.00 33.52 64 LEU F O 1
ATOM 7864 N N . GLY F 1 65 ? -82.478 -23.758 64.315 1.00 33.26 65 GLY F N 1
ATOM 7865 C CA . GLY F 1 65 ? -82.750 -24.487 63.080 1.00 32.89 65 GLY F CA 1
ATOM 7866 C C . GLY F 1 65 ? -81.481 -24.861 62.342 1.00 32.54 65 GLY F C 1
ATOM 7867 O O . GLY F 1 65 ? -80.377 -24.728 62.876 1.00 32.61 65 GLY F O 1
ATOM 7868 N N . HIS F 1 66 ? -81.641 -25.319 61.106 1.00 32.24 66 HIS F N 1
ATOM 7869 C CA . HIS F 1 66 ? -80.515 -25.791 60.306 1.00 32.02 66 HIS F CA 1
ATOM 7870 C C . HIS F 1 66 ? -80.119 -24.808 59.202 1.00 31.72 66 HIS F C 1
ATOM 7871 O O . HIS F 1 66 ? -80.854 -23.864 58.902 1.00 31.55 66 HIS F O 1
ATOM 7878 N N . THR F 1 67 ? -78.946 -25.051 58.616 1.00 31.37 67 THR F N 1
ATOM 7879 C CA . THR F 1 67 ? -78.411 -24.294 57.485 1.00 31.08 67 THR F CA 1
ATOM 7880 C C . THR F 1 67 ? -79.443 -24.133 56.368 1.00 30.91 67 THR F C 1
ATOM 7881 O O . THR F 1 67 ? -80.168 -25.076 56.036 1.00 30.76 67 THR F O 1
ATOM 7885 N N . VAL F 1 68 ? -79.500 -22.923 55.812 1.00 30.66 68 VAL F N 1
ATOM 7886 C CA . VAL F 1 68 ? -80.336 -22.601 54.653 1.00 30.50 68 VAL F CA 1
ATOM 7887 C C . VAL F 1 68 ? -80.183 -23.679 53.574 1.00 30.47 68 VAL F C 1
ATOM 7888 O O . VAL F 1 68 ? -79.069 -23.961 53.140 1.00 30.53 68 VAL F O 1
ATOM 7892 N N . PRO F 1 69 ? -81.304 -24.304 53.165 1.00 30.67 69 PRO F N 1
ATOM 7893 C CA . PRO F 1 69 ? -81.298 -25.407 52.194 1.00 30.81 69 PRO F CA 1
ATOM 7894 C C . PRO F 1 69 ? -80.470 -25.172 50.925 1.00 31.01 69 PRO F C 1
ATOM 7895 O O . PRO F 1 69 ? -79.748 -26.076 50.498 1.00 31.14 69 PRO F O 1
ATOM 7899 N N . THR F 1 70 ? -80.560 -23.973 50.347 1.00 31.05 70 THR F N 1
ATOM 7900 C CA . THR F 1 70 ? -79.818 -23.610 49.131 1.00 31.18 70 THR F CA 1
ATOM 7901 C C . THR F 1 70 ? -78.305 -23.782 49.285 1.00 31.10 70 THR F C 1
ATOM 7902 O O . THR F 1 70 ? -77.617 -24.139 48.328 1.00 31.08 70 THR F O 1
ATOM 7906 N N . LEU F 1 71 ? -77.798 -23.513 50.484 1.00 30.94 71 LEU F N 1
ATOM 7907 C CA . LEU F 1 71 ? -76.376 -23.673 50.773 1.00 31.03 71 LEU F CA 1
ATOM 7908 C C . LEU F 1 71 ? -75.998 -25.148 50.876 1.00 31.29 71 LEU F C 1
ATOM 7909 O O . LEU F 1 71 ? -74.993 -25.577 50.305 1.00 31.30 71 LEU F O 1
ATOM 7914 N N . LYS F 1 72 ? -76.814 -25.917 51.598 1.00 31.71 72 LYS F N 1
ATOM 7915 C CA . LYS F 1 72 ? -76.600 -27.358 51.757 1.00 32.29 72 LYS F CA 1
ATOM 7916 C C . LYS F 1 72 ? -76.585 -28.076 50.410 1.00 32.53 72 LYS F C 1
ATOM 7917 O O . LYS F 1 72 ? -75.842 -29.042 50.227 1.00 32.59 72 LYS F O 1
ATOM 7923 N N . GLU F 1 73 ? -77.388 -27.573 49.473 1.00 32.89 73 GLU F N 1
ATOM 7924 C CA . GLU F 1 73 ? -77.513 -28.137 48.128 1.00 33.39 73 GLU F CA 1
ATOM 7925 C C . GLU F 1 73 ? -76.236 -28.015 47.292 1.00 33.52 73 GLU F C 1
ATOM 7926 O O . GLU F 1 73 ? -75.995 -28.826 46.394 1.00 33.48 73 GLU F O 1
ATOM 7932 N N . GLY F 1 74 ? -75.429 -26.997 47.581 1.00 33.75 74 GLY F N 1
ATOM 7933 C CA . GLY F 1 74 ? -74.174 -26.783 46.867 1.00 34.17 74 GLY F CA 1
ATOM 7934 C C . GLY F 1 74 ? -73.001 -27.575 47.424 1.00 34.57 74 GLY F C 1
ATOM 7935 O O . GLY F 1 74 ? -71.958 -27.678 46.779 1.00 34.51 74 GLY F O 1
ATOM 7936 N N . LEU F 1 75 ? -73.170 -28.128 48.625 1.00 35.11 75 LEU F N 1
ATOM 7937 C CA . LEU F 1 75 ? -72.104 -28.861 49.311 1.00 35.84 75 LEU F CA 1
ATOM 7938 C C . LEU F 1 75 ? -71.762 -30.178 48.624 1.00 36.46 75 LEU F C 1
ATOM 7939 O O . LEU F 1 75 ? -72.642 -30.859 48.088 1.00 36.41 75 LEU F O 1
ATOM 7944 N N . ALA F 1 76 ? -70.477 -30.529 48.650 1.00 37.35 76 ALA F N 1
ATOM 7945 C CA . ALA F 1 76 ? -70.010 -31.819 48.151 1.00 38.14 76 ALA F CA 1
ATOM 7946 C C . ALA F 1 76 ? -70.675 -32.938 48.942 1.00 38.78 76 ALA F C 1
ATOM 7947 O O . ALA F 1 76 ? -71.036 -32.749 50.108 1.00 38.91 76 ALA F O 1
ATOM 7949 N N . GLU F 1 77 ? -70.831 -34.094 48.301 1.00 39.58 77 GLU F N 1
ATOM 7950 C CA . GLU F 1 77 ? -71.600 -35.219 48.850 1.00 40.33 77 GLU F CA 1
ATOM 7951 C C . GLU F 1 77 ? -71.226 -35.623 50.281 1.00 40.43 77 GLU F C 1
ATOM 7952 O O . GLU F 1 77 ? -72.099 -35.973 51.076 1.00 40.63 77 GLU F O 1
ATOM 7958 N N . ASN F 1 78 ? -69.938 -35.561 50.607 1.00 40.62 78 ASN F N 1
ATOM 7959 C CA . ASN F 1 78 ? -69.473 -35.913 51.949 1.00 40.89 78 ASN F CA 1
ATOM 7960 C C . ASN F 1 78 ? -68.980 -34.722 52.771 1.00 40.74 78 ASN F C 1
ATOM 7961 O O . ASN F 1 78 ? -67.997 -34.826 53.515 1.00 40.95 78 ASN F O 1
ATOM 7966 N N . THR F 1 79 ? -69.669 -33.591 52.628 1.00 40.43 79 THR F N 1
ATOM 7967 C CA . THR F 1 79 ? -69.402 -32.408 53.439 1.00 39.93 79 THR F CA 1
ATOM 7968 C C . THR F 1 79 ? -70.066 -32.595 54.801 1.00 39.47 79 THR F C 1
ATOM 7969 O O . THR F 1 79 ? -71.281 -32.804 54.875 1.00 39.52 79 THR F O 1
ATOM 7973 N N . PRO F 1 80 ? -69.267 -32.546 55.884 1.00 38.91 80 PRO F N 1
ATOM 7974 C CA . PRO F 1 80 ? -69.822 -32.690 57.229 1.00 38.43 80 PRO F CA 1
ATOM 7975 C C . PRO F 1 80 ? -70.405 -31.390 57.792 1.00 37.86 80 PRO F C 1
ATOM 7976 O O . PRO F 1 80 ? -69.924 -30.295 57.472 1.00 37.98 80 PRO F O 1
ATOM 7980 N N . ILE F 1 81 ? -71.442 -31.524 58.617 1.00 36.99 81 ILE F N 1
ATOM 7981 C CA . ILE F 1 81 ? -72.057 -30.392 59.308 1.00 36.03 81 ILE F CA 1
ATOM 7982 C C . ILE F 1 81 ? -72.043 -30.667 60.811 1.00 35.32 81 ILE F C 1
ATOM 7983 O O . ILE F 1 81 ? -72.578 -31.681 61.266 1.00 35.26 81 ILE F O 1
ATOM 7988 N N . PHE F 1 82 ? -71.429 -29.764 61.572 1.00 34.50 82 PHE F N 1
ATOM 7989 C CA . PHE F 1 82 ? -71.258 -29.949 63.013 1.00 33.72 82 PHE F CA 1
ATOM 7990 C C . PHE F 1 82 ? -72.064 -28.955 63.839 1.00 33.30 82 PHE F C 1
ATOM 7991 O O . PHE F 1 82 ? -71.995 -27.746 63.613 1.00 33.14 82 PHE F O 1
ATOM 7999 N N . ASP F 1 83 ? -72.818 -29.469 64.804 1.00 32.58 83 ASP F N 1
ATOM 8000 C CA . ASP F 1 83 ? -73.508 -28.616 65.763 1.00 32.09 83 ASP F CA 1
ATOM 8001 C C . ASP F 1 83 ? -72.559 -28.219 66.889 1.00 31.71 83 ASP F C 1
ATOM 8002 O O . ASP F 1 83 ? -71.587 -28.924 67.167 1.00 31.76 83 ASP F O 1
ATOM 8007 N N . LYS F 1 84 ? -72.851 -27.088 67.529 1.00 31.00 84 LYS F N 1
ATOM 8008 C CA . LYS F 1 84 ? -72.004 -26.539 68.586 1.00 30.32 84 LYS F CA 1
ATOM 8009 C C . LYS F 1 84 ? -72.771 -25.525 69.428 1.00 29.95 84 LYS F C 1
ATOM 8010 O O . LYS F 1 84 ? -73.762 -24.949 68.973 1.00 29.77 84 LYS F O 1
ATOM 8016 N N . THR F 1 85 ? -72.311 -25.323 70.660 1.00 29.63 85 THR F N 1
ATOM 8017 C CA . THR F 1 85 ? -72.811 -24.243 71.511 1.00 29.24 85 THR F CA 1
ATOM 8018 C C . THR F 1 85 ? -71.731 -23.178 71.706 1.00 29.03 85 THR F C 1
ATOM 8019 O O . THR F 1 85 ? -72.032 -22.040 72.069 1.00 29.00 85 THR F O 1
ATOM 8023 N N . LYS F 1 86 ? -70.477 -23.560 71.466 1.00 28.80 86 LYS F N 1
ATOM 8024 C CA . LYS F 1 86 ? -69.366 -22.610 71.425 1.00 28.72 86 LYS F CA 1
ATOM 8025 C C . LYS F 1 86 ? -69.487 -21.740 70.180 1.00 28.18 86 LYS F C 1
ATOM 8026 O O . LYS F 1 86 ? -69.847 -22.229 69.109 1.00 28.06 86 LYS F O 1
ATOM 8032 N N . PHE F 1 87 ? -69.174 -20.456 70.319 1.00 27.87 87 PHE F N 1
ATOM 8033 C CA . PHE F 1 87 ? -69.269 -19.526 69.192 1.00 27.39 87 PHE F CA 1
ATOM 8034 C C . PHE F 1 87 ? -68.255 -19.822 68.079 1.00 27.28 87 PHE F C 1
ATOM 8035 O O . PHE F 1 87 ? -68.604 -19.815 66.899 1.00 27.41 87 PHE F O 1
ATOM 8043 N N . SER F 1 88 ? -67.015 -20.111 68.460 1.00 27.36 88 SER F N 1
ATOM 8044 C CA . SER F 1 88 ? -65.963 -20.456 67.499 1.00 27.03 88 SER F CA 1
ATOM 8045 C C . SER F 1 88 ? -66.212 -21.783 66.783 1.00 27.23 88 SER F C 1
ATOM 8046 O O . SER F 1 88 ? -66.672 -22.754 67.393 1.00 26.98 88 SER F O 1
ATOM 8049 N N . MET F 1 89 ? -65.887 -21.809 65.490 1.00 27.28 89 MET F N 1
ATOM 8050 C CA . MET F 1 89 ? -65.977 -23.013 64.665 1.00 27.62 89 MET F CA 1
ATOM 8051 C C . MET F 1 89 ? -64.827 -23.986 64.948 1.00 28.10 89 MET F C 1
ATOM 8052 O O . MET F 1 89 ? -64.750 -25.058 64.342 1.00 28.38 89 MET F O 1
ATOM 8057 N N . CYS F 1 90 ? -63.927 -23.600 65.846 1.00 28.46 90 CYS F N 1
ATOM 8058 C CA . CYS F 1 90 ? -62.800 -24.446 66.211 1.00 28.92 90 CYS F CA 1
ATOM 8059 C C . CYS F 1 90 ? -63.179 -25.371 67.362 1.00 29.36 90 CYS F C 1
ATOM 8060 O O . CYS F 1 90 ? -62.885 -25.106 68.530 1.00 29.40 90 CYS F O 1
ATOM 8063 N N . ILE F 1 91 ? -63.869 -26.446 66.996 1.00 29.96 91 ILE F N 1
ATOM 8064 C CA . ILE F 1 91 ? -64.277 -27.504 67.917 1.00 30.42 91 ILE F CA 1
ATOM 8065 C C . ILE F 1 91 ? -63.526 -28.794 67.552 1.00 30.82 91 ILE F C 1
ATOM 8066 O O . ILE F 1 91 ? -63.007 -28.902 66.437 1.00 30.66 91 ILE F O 1
ATOM 8071 N N . PRO F 1 92 ? -63.453 -29.771 68.483 1.00 31.25 92 PRO F N 1
ATOM 8072 C CA . PRO F 1 92 ? -62.704 -31.006 68.205 1.00 31.68 92 PRO F CA 1
ATOM 8073 C C . PRO F 1 92 ? -62.897 -31.641 66.807 1.00 32.05 92 PRO F C 1
ATOM 8074 O O . PRO F 1 92 ? -61.898 -31.995 66.181 1.00 32.20 92 PRO F O 1
ATOM 8078 N N . PRO F 1 93 ? -64.151 -31.785 66.315 1.00 32.42 93 PRO F N 1
ATOM 8079 C CA . PRO F 1 93 ? -64.330 -32.410 64.991 1.00 32.79 93 PRO F CA 1
ATOM 8080 C C . PRO F 1 93 ? -63.701 -31.668 63.799 1.00 33.28 93 PRO F C 1
ATOM 8081 O O . PRO F 1 93 ? -63.618 -32.235 62.706 1.00 33.20 93 PRO F O 1
ATOM 8085 N N . THR F 1 94 ? -63.278 -30.420 64.003 1.00 33.86 94 THR F N 1
ATOM 8086 C CA . THR F 1 94 ? -62.671 -29.619 62.931 1.00 34.44 94 THR F CA 1
ATOM 8087 C C . THR F 1 94 ? -61.139 -29.675 62.944 1.00 34.68 94 THR F C 1
ATOM 8088 O O . THR F 1 94 ? -60.497 -29.334 61.947 1.00 34.40 94 THR F O 1
ATOM 8092 N N . GLU F 1 95 ? -60.573 -30.114 64.071 1.00 35.18 95 GLU F N 1
ATOM 8093 C CA . GLU F 1 95 ? -59.118 -30.153 64.288 1.00 35.64 95 GLU F CA 1
ATOM 8094 C C . GLU F 1 95 ? -58.334 -30.890 63.202 1.00 35.80 95 GLU F C 1
ATOM 8095 O O . GLU F 1 95 ? -57.216 -30.496 62.864 1.00 35.77 95 GLU F O 1
ATOM 8101 N N . ASP F 1 96 ? -58.929 -31.948 62.655 1.00 36.06 96 ASP F N 1
ATOM 8102 C CA . ASP F 1 96 ? -58.267 -32.784 61.656 1.00 36.38 96 ASP F CA 1
ATOM 8103 C C . ASP F 1 96 ? -58.131 -32.087 60.300 1.00 36.23 96 ASP F C 1
ATOM 8104 O O . ASP F 1 96 ? -57.090 -32.191 59.650 1.00 36.27 96 ASP F O 1
ATOM 8109 N N . THR F 1 97 ? -59.184 -31.384 59.884 1.00 36.10 97 THR F N 1
ATOM 8110 C CA . THR F 1 97 ? -59.196 -30.647 58.614 1.00 35.89 97 THR F CA 1
ATOM 8111 C C . THR F 1 97 ? -58.169 -29.514 58.634 1.00 35.67 97 THR F C 1
ATOM 8112 O O . THR F 1 97 ? -57.459 -29.288 57.651 1.00 35.57 97 THR F O 1
ATOM 8116 N N . LEU F 1 98 ? -58.090 -28.826 59.771 1.00 35.59 98 LEU F N 1
ATOM 8117 C CA . LEU F 1 98 ? -57.177 -27.699 59.965 1.00 35.56 98 LEU F CA 1
ATOM 8118 C C . LEU F 1 98 ? -55.696 -28.080 59.908 1.00 35.61 98 LEU F C 1
ATOM 8119 O O . LEU F 1 98 ? -54.848 -27.229 59.635 1.00 35.78 98 LEU F O 1
ATOM 8124 N N . LYS F 1 99 ? -55.398 -29.355 60.162 1.00 35.61 99 LYS F N 1
ATOM 8125 C CA . LYS F 1 99 ? -54.033 -29.883 60.069 1.00 35.54 99 LYS F CA 1
ATOM 8126 C C . LYS F 1 99 ? -53.525 -29.934 58.627 1.00 35.23 99 LYS F C 1
ATOM 8127 O O . LYS F 1 99 ? -52.333 -29.750 58.380 1.00 35.38 99 LYS F O 1
ATOM 8133 N N . LYS F 1 100 ? -54.437 -30.182 57.688 1.00 34.91 100 LYS F N 1
ATOM 8134 C CA . LYS F 1 100 ? -54.097 -30.390 56.276 1.00 34.54 100 LYS F CA 1
ATOM 8135 C C . LYS F 1 100 ? -53.986 -29.100 55.456 1.00 33.91 100 LYS F C 1
ATOM 8136 O O . LYS F 1 100 ? -53.491 -29.116 54.326 1.00 33.78 100 LYS F O 1
ATOM 8142 N N . VAL F 1 101 ? -54.450 -27.989 56.020 1.00 33.28 101 VAL F N 1
ATOM 8143 C CA . VAL F 1 101 ? -54.502 -26.722 55.285 1.00 32.47 101 VAL F CA 1
ATOM 8144 C C . VAL F 1 101 ? -53.772 -25.602 56.017 1.00 31.92 101 VAL F C 1
ATOM 8145 O O . VAL F 1 101 ? -53.592 -25.666 57.231 1.00 31.81 101 VAL F O 1
ATOM 8149 N N . GLN F 1 102 ? -53.337 -24.590 55.266 1.00 31.48 102 GLN F N 1
ATOM 8150 C CA . GLN F 1 102 ? -52.720 -23.399 55.854 1.00 31.05 102 GLN F CA 1
ATOM 8151 C C . GLN F 1 102 ? -53.686 -22.219 55.841 1.00 30.49 102 GLN F C 1
ATOM 8152 O O . GLN F 1 102 ? -53.551 -21.287 56.635 1.00 30.52 102 GLN F O 1
ATOM 8158 N N . ASN F 1 103 ? -54.660 -22.278 54.938 1.00 29.85 103 ASN F N 1
ATOM 8159 C CA . ASN F 1 103 ? -55.603 -21.188 54.723 1.00 29.11 103 ASN F CA 1
ATOM 8160 C C . ASN F 1 103 ? -57.044 -21.584 55.004 1.00 28.56 103 ASN F C 1
ATOM 8161 O O . ASN F 1 103 ? -57.465 -22.700 54.687 1.00 28.68 103 ASN F O 1
ATOM 8166 N N . VAL F 1 104 ? -57.791 -20.665 55.611 1.00 27.63 104 VAL F N 1
ATOM 8167 C CA . VAL F 1 104 ? -59.230 -20.827 55.788 1.00 26.77 104 VAL F CA 1
ATOM 8168 C C . VAL F 1 104 ? -59.983 -19.666 55.129 1.00 26.23 104 VAL F C 1
ATOM 8169 O O . VAL F 1 104 ? -59.750 -18.498 55.455 1.00 25.84 104 VAL F O 1
ATOM 8173 N N . ILE F 1 105 ? -60.855 -20.011 54.179 1.00 25.49 105 ILE F N 1
ATOM 8174 C CA . ILE F 1 105 ? -61.803 -19.077 53.576 1.00 24.70 105 ILE F CA 1
ATOM 8175 C C . ILE F 1 105 ? -63.050 -19.064 54.454 1.00 24.22 105 ILE F C 1
ATOM 8176 O O . ILE F 1 105 ? -63.682 -20.102 54.664 1.00 24.21 105 ILE F O 1
ATOM 8181 N N . LEU F 1 106 ? -63.406 -17.890 54.964 1.00 23.46 106 LEU F N 1
ATOM 8182 C CA . LEU F 1 106 ? -64.470 -17.795 55.958 1.00 23.06 106 LEU F CA 1
ATOM 8183 C C . LEU F 1 106 ? -65.692 -16.992 55.497 1.00 22.83 106 LEU F C 1
ATOM 8184 O O . LEU F 1 106 ? -65.596 -15.794 55.215 1.00 22.45 106 LEU F O 1
ATOM 8189 N N . VAL F 1 107 ? -66.837 -17.671 55.426 1.00 22.58 107 VAL F N 1
ATOM 8190 C CA . VAL F 1 107 ? -68.129 -17.012 55.215 1.00 22.34 107 VAL F CA 1
ATOM 8191 C C . VAL F 1 107 ? -69.049 -17.316 56.399 1.00 22.48 107 VAL F C 1
ATOM 8192 O O . VAL F 1 107 ? -68.824 -18.277 57.139 1.00 22.49 107 VAL F O 1
ATOM 8196 N N . GLY F 1 108 ? -70.071 -16.492 56.593 1.00 22.37 108 GLY F N 1
ATOM 8197 C CA . GLY F 1 108 ? -71.064 -16.782 57.614 1.00 22.50 108 GLY F CA 1
ATOM 8198 C C . GLY F 1 108 ? -71.400 -15.650 58.554 1.00 22.64 108 GLY F C 1
ATOM 8199 O O . GLY F 1 108 ? -71.016 -14.503 58.336 1.00 22.50 108 GLY F O 1
ATOM 8200 N N . ILE F 1 109 ? -72.123 -15.977 59.617 1.00 23.15 109 ILE F N 1
ATOM 8201 C CA . ILE F 1 109 ? -72.729 -14.938 60.432 1.00 23.50 109 ILE F CA 1
ATOM 8202 C C . ILE F 1 109 ? -72.441 -15.019 61.914 1.00 24.24 109 ILE F C 1
ATOM 8203 O O . ILE F 1 109 ? -72.019 -16.063 62.434 1.00 24.26 109 ILE F O 1
ATOM 8208 N N . GLU F 1 110 ? -72.752 -13.903 62.572 1.00 24.61 110 GLU F N 1
ATOM 8209 C CA . GLU F 1 110 ? -72.161 -13.500 63.823 1.00 24.92 110 GLU F CA 1
ATOM 8210 C C . GLU F 1 110 ? -70.745 -13.031 63.489 1.00 24.05 110 GLU F C 1
ATOM 8211 O O . GLU F 1 110 ? -69.765 -13.554 64.022 1.00 23.98 110 GLU F O 1
ATOM 8217 N N . ALA F 1 111 ? -70.655 -12.051 62.584 1.00 22.94 111 ALA F N 1
ATOM 8218 C CA . ALA F 1 111 ? -69.372 -11.465 62.167 1.00 22.17 111 ALA F CA 1
ATOM 8219 C C . ALA F 1 111 ? -68.511 -11.075 63.362 1.00 21.59 111 ALA F C 1
ATOM 8220 O O . ALA F 1 111 ? -67.302 -11.299 63.362 1.00 21.19 111 ALA F O 1
ATOM 8222 N N . HIS F 1 112 ? -69.159 -10.496 64.372 1.00 21.22 112 HIS F N 1
ATOM 8223 C CA . HIS F 1 112 ? -68.512 -10.017 65.591 1.00 20.90 112 HIS F CA 1
ATOM 8224 C C . HIS F 1 112 ? -68.629 -11.042 66.721 1.00 21.09 112 HIS F C 1
ATOM 8225 O O . HIS F 1 112 ? -68.257 -10.764 67.867 1.00 20.65 112 HIS F O 1
ATOM 8232 N N . VAL F 1 113 ? -69.178 -12.210 66.402 1.00 21.23 113 VAL F N 1
ATOM 8233 C CA . VAL F 1 113 ? -69.324 -13.283 67.379 1.00 21.85 113 VAL F CA 1
ATOM 8234 C C . VAL F 1 113 ? -68.627 -14.521 66.826 1.00 22.09 113 VAL F C 1
ATOM 8235 O O . VAL F 1 113 ? -67.408 -14.626 66.912 1.00 22.50 113 VAL F O 1
ATOM 8239 N N . CYS F 1 114 ? -69.395 -15.426 66.226 1.00 22.39 114 CYS F N 1
ATOM 8240 C CA . CYS F 1 114 ? -68.871 -16.691 65.715 1.00 22.92 114 CYS F CA 1
ATOM 8241 C C . CYS F 1 114 ? -67.747 -16.553 64.690 1.00 22.39 114 CYS F C 1
ATOM 8242 O O . CYS F 1 114 ? -66.748 -17.264 64.769 1.00 22.14 114 CYS F O 1
ATOM 8245 N N . VAL F 1 115 ? -67.913 -15.642 63.734 1.00 22.09 115 VAL F N 1
ATOM 8246 C CA . VAL F 1 115 ? -66.903 -15.427 62.697 1.00 21.61 115 VAL F CA 1
ATOM 8247 C C . VAL F 1 115 ? -65.625 -14.820 63.293 1.00 21.55 115 VAL F C 1
ATOM 8248 O O . VAL F 1 115 ? -64.518 -15.236 62.945 1.00 21.18 115 VAL F O 1
ATOM 8252 N N . LEU F 1 116 ? -65.785 -13.848 64.191 1.00 21.64 116 LEU F N 1
ATOM 8253 C CA . LEU F 1 116 ? -64.639 -13.235 64.865 1.00 22.12 116 LEU F CA 1
ATOM 8254 C C . LEU F 1 116 ? -63.915 -14.234 65.779 1.00 22.48 116 LEU F C 1
ATOM 8255 O O . LEU F 1 116 ? -62.695 -14.377 65.699 1.00 22.75 116 LEU F O 1
ATOM 8260 N N . GLN F 1 117 ? -64.667 -14.929 66.629 1.00 22.95 117 GLN F N 1
ATOM 8261 C CA . GLN F 1 117 ? -64.069 -15.877 67.575 1.00 23.50 117 GLN F CA 1
ATOM 8262 C C . GLN F 1 117 ? -63.360 -17.017 66.849 1.00 23.61 117 GLN F C 1
ATOM 8263 O O . GLN F 1 117 ? -62.262 -17.409 67.238 1.00 23.77 117 GLN F O 1
ATOM 8269 N N . THR F 1 118 ? -63.985 -17.514 65.782 1.00 23.75 118 THR F N 1
ATOM 8270 C CA . THR F 1 118 ? -63.377 -18.484 64.870 1.00 23.78 118 THR F CA 1
ATOM 8271 C C . THR F 1 118 ? -62.054 -17.977 64.290 1.00 24.06 118 THR F C 1
ATOM 8272 O O . THR F 1 118 ? -61.069 -18.722 64.251 1.00 24.09 118 THR F O 1
ATOM 8276 N N . THR F 1 119 ? -62.047 -16.718 63.840 1.00 24.05 119 THR F N 1
ATOM 8277 C CA . THR F 1 119 ? -60.861 -16.068 63.273 1.00 24.15 119 THR F CA 1
ATOM 8278 C C . THR F 1 119 ? -59.707 -16.032 64.278 1.00 24.39 119 THR F C 1
ATOM 8279 O O . THR F 1 119 ? -58.573 -16.388 63.949 1.00 24.40 119 THR F O 1
ATOM 8283 N N . TYR F 1 120 ? -60.007 -15.606 65.499 1.00 24.80 120 TYR F N 1
ATOM 8284 C CA . TYR F 1 120 ? -59.006 -15.535 66.556 1.00 25.36 120 TYR F CA 1
ATOM 8285 C C . TYR F 1 120 ? -58.401 -16.913 66.832 1.00 25.80 120 TYR F C 1
ATOM 8286 O O . TYR F 1 120 ? -57.184 -17.045 66.969 1.00 25.71 120 TYR F O 1
ATOM 8295 N N . ASP F 1 121 ? -59.259 -17.932 66.880 1.00 26.28 121 ASP F N 1
ATOM 8296 C CA . ASP F 1 121 ? -58.837 -19.307 67.128 1.00 27.04 121 ASP F CA 1
ATOM 8297 C C . ASP F 1 121 ? -57.973 -19.876 66.002 1.00 27.35 121 ASP F C 1
ATOM 8298 O O . ASP F 1 121 ? -56.956 -20.523 66.265 1.00 27.45 121 ASP F O 1
ATOM 8303 N N . LEU F 1 122 ? -58.372 -19.623 64.758 1.00 27.75 122 LEU F N 1
ATOM 8304 C CA . LEU F 1 122 ? -57.607 -20.068 63.589 1.00 28.32 122 LEU F CA 1
ATOM 8305 C C . LEU F 1 122 ? -56.222 -19.424 63.523 1.00 28.67 122 LEU F C 1
ATOM 8306 O O . LEU F 1 122 ? -55.231 -20.106 63.247 1.00 28.79 122 LEU F O 1
ATOM 8311 N N . LEU F 1 123 ? -56.163 -18.117 63.779 1.00 29.11 123 LEU F N 1
ATOM 8312 C CA . LEU F 1 123 ? -54.899 -17.376 63.786 1.00 29.70 123 LEU F CA 1
ATOM 8313 C C . LEU F 1 123 ? -53.946 -17.859 64.884 1.00 30.08 123 LEU F C 1
ATOM 8314 O O . LEU F 1 123 ? -52.741 -17.955 64.659 1.00 30.20 123 LEU F O 1
ATOM 8319 N N . GLU F 1 124 ? -54.494 -18.163 66.059 1.00 30.78 124 GLU F N 1
ATOM 8320 C CA . GLU F 1 124 ? -53.731 -18.779 67.154 1.00 31.45 124 GLU F CA 1
ATOM 8321 C C . GLU F 1 124 ? -53.116 -20.117 66.754 1.00 31.51 124 GLU F C 1
ATOM 8322 O O . GLU F 1 124 ? -51.965 -20.405 67.096 1.00 31.69 124 GLU F O 1
ATOM 8328 N N . ARG F 1 125 ? -53.895 -20.927 66.037 1.00 31.56 125 ARG F N 1
ATOM 8329 C CA . ARG F 1 125 ? -53.457 -22.227 65.536 1.00 31.46 125 ARG F CA 1
ATOM 8330 C C . ARG F 1 125 ? -52.392 -22.097 64.448 1.00 31.17 125 ARG F C 1
ATOM 8331 O O . ARG F 1 125 ? -51.853 -23.103 63.974 1.00 31.35 125 ARG F O 1
ATOM 8339 N N . GLY F 1 126 ? -52.095 -20.859 64.057 1.00 30.61 126 GLY F N 1
ATOM 8340 C CA . GLY F 1 126 ? -51.097 -20.585 63.028 1.00 29.90 126 GLY F CA 1
ATOM 8341 C C . GLY F 1 126 ? -51.651 -20.610 61.615 1.00 29.53 126 GLY F C 1
ATOM 8342 O O . GLY 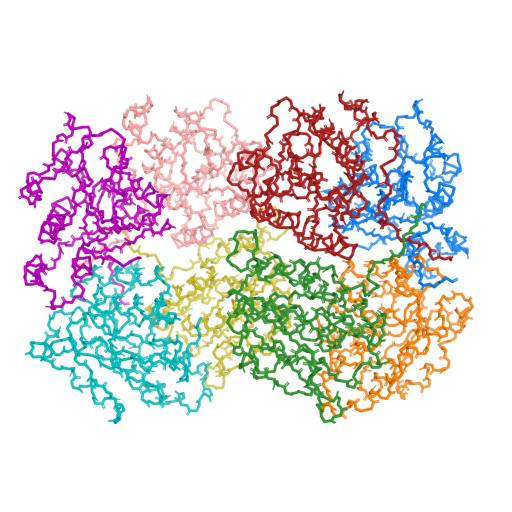F 1 126 ? -50.890 -20.657 60.644 1.00 29.74 126 GLY F O 1
ATOM 8343 N N . LEU F 1 127 ? -52.975 -20.582 61.493 1.00 28.97 127 LEU F N 1
ATOM 8344 C CA . LEU F 1 127 ? -53.625 -20.554 60.180 1.00 28.42 127 LEU F CA 1
ATOM 8345 C C . LEU F 1 127 ? -53.791 -19.132 59.655 1.00 27.86 127 LEU F C 1
ATOM 8346 O O . LEU F 1 127 ? -53.851 -18.173 60.428 1.00 27.64 127 LEU F O 1
ATOM 8351 N N . ASN F 1 128 ? -53.848 -19.008 58.332 1.00 27.39 128 ASN F N 1
ATOM 8352 C CA . ASN F 1 128 ? -54.195 -17.750 57.685 1.00 26.92 128 ASN F CA 1
ATOM 8353 C C . ASN F 1 128 ? -55.696 -17.703 57.431 1.00 26.32 128 ASN F C 1
ATOM 8354 O O . ASN F 1 128 ? -56.274 -18.671 56.919 1.00 26.29 128 ASN F O 1
ATOM 8359 N N . VAL F 1 129 ? -56.325 -16.586 57.795 1.00 25.49 129 VAL F N 1
ATOM 8360 C CA . VAL F 1 129 ? -57.773 -16.438 57.639 1.00 24.54 129 VAL F CA 1
ATOM 8361 C C . VAL F 1 129 ? -58.119 -15.414 56.560 1.00 24.01 129 VAL F C 1
ATOM 8362 O O . VAL F 1 129 ? -57.627 -14.283 56.566 1.00 23.94 129 VAL F O 1
ATOM 8366 N N . HIS F 1 130 ? -58.972 -15.837 55.633 1.00 23.18 130 HIS F N 1
ATOM 8367 C CA . HIS F 1 130 ? -59.427 -15.002 54.536 1.00 22.21 130 HIS F CA 1
ATOM 8368 C C . HIS F 1 130 ? -60.931 -14.764 54.669 1.00 21.44 130 HIS F C 1
ATOM 8369 O O . HIS F 1 130 ? -61.752 -15.634 54.359 1.00 21.31 130 HIS F O 1
ATOM 8376 N N . VAL F 1 131 ? -61.278 -13.579 55.157 1.00 20.56 131 VAL F N 1
ATOM 8377 C CA . VAL F 1 131 ? -62.663 -13.257 55.498 1.00 19.63 131 VAL F CA 1
ATOM 8378 C C . VAL F 1 131 ? -63.364 -12.636 54.295 1.00 19.05 131 VAL F C 1
ATOM 8379 O O . VAL F 1 131 ? -62.979 -11.564 53.825 1.00 19.21 131 VAL F O 1
ATOM 8383 N N . VAL F 1 132 ? -64.385 -13.326 53.798 1.00 18.31 132 VAL F N 1
ATOM 8384 C CA . VAL F 1 132 ? -65.129 -12.870 52.621 1.00 17.69 132 VAL F CA 1
ATOM 8385 C C . VAL F 1 132 ? -66.205 -11.875 53.073 1.00 17.26 132 VAL F C 1
ATOM 8386 O O . VAL F 1 132 ? -67.306 -12.268 53.449 1.00 16.95 132 VAL F O 1
ATOM 8390 N N . VAL F 1 133 ? -65.862 -10.588 53.039 1.00 16.85 133 VAL F N 1
ATOM 8391 C CA . VAL F 1 133 ? -66.691 -9.527 53.642 1.00 16.60 133 VAL F CA 1
ATOM 8392 C C . VAL F 1 133 ? -68.089 -9.406 53.026 1.00 16.51 133 VAL F C 1
ATOM 8393 O O . VAL F 1 133 ? -69.045 -9.074 53.725 1.00 16.45 133 VAL F O 1
ATOM 8397 N N . ASP F 1 134 ? -68.209 -9.704 51.733 1.00 16.60 134 ASP F N 1
ATOM 8398 C CA . ASP F 1 134 ? -69.519 -9.689 51.070 1.00 16.64 134 ASP F CA 1
ATOM 8399 C C . ASP F 1 134 ? -70.360 -10.950 51.337 1.00 16.60 134 ASP F C 1
ATOM 8400 O O . ASP F 1 134 ? -71.478 -11.086 50.829 1.00 16.88 134 ASP F O 1
ATOM 8405 N N . ALA F 1 135 ? -69.835 -11.845 52.170 1.00 16.46 135 ALA F N 1
ATOM 8406 C CA . ALA F 1 135 ? -70.555 -13.059 52.568 1.00 16.35 135 ALA F CA 1
ATOM 8407 C C . ALA F 1 135 ? -70.585 -13.213 54.089 1.00 16.30 135 ALA F C 1
ATOM 8408 O O . ALA F 1 135 ? -70.814 -14.309 54.606 1.00 16.48 135 ALA F O 1
ATOM 8410 N N . VAL F 1 136 ? -70.353 -12.105 54.795 1.00 15.97 136 VAL F N 1
ATOM 8411 C CA . VAL F 1 136 ? -70.273 -12.093 56.256 1.00 15.65 136 VAL F CA 1
ATOM 8412 C C . VAL F 1 136 ? -71.021 -10.866 56.783 1.00 15.66 136 VAL F C 1
ATOM 8413 O O . VAL F 1 136 ? -70.758 -9.740 56.348 1.00 15.42 136 VAL F O 1
ATOM 8417 N N . SER F 1 137 ? -71.950 -11.080 57.714 1.00 15.45 137 SER F N 1
ATOM 8418 C CA . SER F 1 137 ? -72.728 -9.973 58.271 1.00 15.49 137 SER F CA 1
ATOM 8419 C C . SER F 1 137 ? -73.182 -10.190 59.723 1.00 15.60 137 SER F C 1
ATOM 8420 O O . SER F 1 137 ? -72.958 -11.255 60.308 1.00 15.88 137 SER F O 1
ATOM 8423 N N . SER F 1 138 ? -73.811 -9.162 60.289 1.00 15.63 138 SER F N 1
ATOM 8424 C CA . SER F 1 138 ? -74.332 -9.192 61.648 1.00 16.03 138 SER F CA 1
ATOM 8425 C C . SER F 1 138 ? -75.731 -8.582 61.711 1.00 16.32 138 SER F C 1
ATOM 8426 O O . SER F 1 138 ? -76.244 -8.075 60.713 1.00 16.57 138 SER F O 1
ATOM 8429 N N . ARG F 1 139 ? -76.336 -8.636 62.896 1.00 16.70 139 ARG F N 1
ATOM 8430 C CA . ARG F 1 139 ? -77.632 -8.016 63.152 1.00 16.96 139 ARG F CA 1
ATOM 8431 C C . ARG F 1 139 ? -77.487 -6.500 63.089 1.00 16.87 139 ARG F C 1
ATOM 8432 O O . ARG F 1 139 ? -78.365 -5.801 62.585 1.00 16.82 139 ARG F O 1
ATOM 8440 N N . SER F 1 140 ? -76.361 -6.006 63.600 1.00 16.77 140 SER F N 1
ATOM 8441 C CA . SER F 1 140 ? -76.066 -4.577 63.623 1.00 16.47 140 SER F CA 1
ATOM 8442 C C . SER F 1 140 ? -75.004 -4.223 62.585 1.00 15.99 140 SER F C 1
ATOM 8443 O O . SER F 1 140 ? -74.069 -4.990 62.357 1.00 15.65 140 SER F O 1
ATOM 8446 N N . HIS F 1 141 ? -75.170 -3.062 61.948 1.00 15.76 141 HIS F N 1
ATOM 8447 C CA . HIS F 1 141 ? -74.181 -2.527 61.005 1.00 15.20 141 HIS F CA 1
ATOM 8448 C C . HIS F 1 141 ? -72.854 -2.207 61.705 1.00 15.08 141 HIS F C 1
ATOM 8449 O O . HIS F 1 141 ? -71.776 -2.484 61.173 1.00 15.11 141 HIS F O 1
ATOM 8456 N N . THR F 1 142 ? -72.955 -1.622 62.897 1.00 15.09 142 THR F N 1
ATOM 8457 C CA . THR F 1 142 ? -71.797 -1.232 63.704 1.00 15.34 142 THR F CA 1
ATOM 8458 C C . THR F 1 142 ? -70.976 -2.450 64.147 1.00 15.13 142 THR F C 1
ATOM 8459 O O . THR F 1 142 ? -69.742 -2.436 64.074 1.00 15.02 142 THR F O 1
ATOM 8463 N N . ASP F 1 143 ? -71.670 -3.495 64.593 1.00 15.01 143 ASP F N 1
ATOM 8464 C CA . ASP F 1 143 ? -71.031 -4.751 64.976 1.00 15.24 143 ASP F CA 1
ATOM 8465 C C . ASP F 1 143 ? -70.231 -5.350 63.823 1.00 15.25 143 ASP F C 1
ATOM 8466 O O . ASP F 1 143 ? -69.091 -5.757 64.008 1.00 15.42 143 ASP F O 1
ATOM 8471 N N . ARG F 1 144 ? -70.835 -5.379 62.638 1.00 15.57 144 ARG F N 1
ATOM 8472 C CA . ARG F 1 144 ? -70.205 -5.906 61.436 1.00 15.69 144 ARG F CA 1
ATOM 8473 C C . ARG F 1 144 ? -68.986 -5.074 61.048 1.00 16.18 144 ARG F C 1
ATOM 8474 O O . ARG F 1 144 ? -67.913 -5.619 60.808 1.00 16.13 144 ARG F O 1
ATOM 8482 N N . HIS F 1 145 ? -69.173 -3.754 60.991 1.00 16.76 145 HIS F N 1
ATOM 8483 C CA . HIS F 1 145 ? -68.128 -2.803 60.602 1.00 17.37 145 HIS F CA 1
ATOM 8484 C C . HIS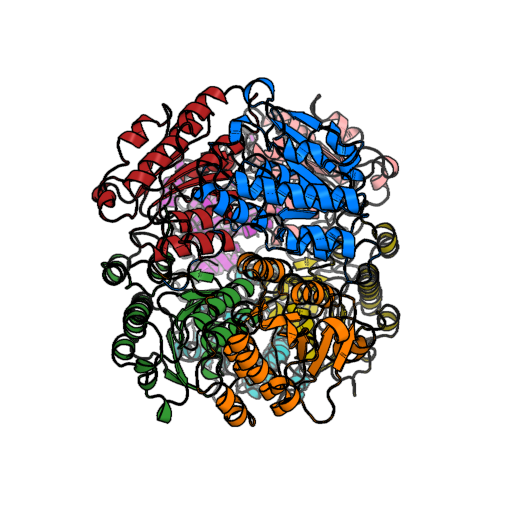 F 1 145 ? -66.856 -3.031 61.423 1.00 17.41 145 HIS F C 1
ATOM 8485 O O . HIS F 1 145 ? -65.758 -3.154 60.869 1.00 17.40 145 HIS F O 1
ATOM 8492 N N . PHE F 1 146 ? -67.018 -3.120 62.741 1.00 17.63 146 PHE F N 1
ATOM 8493 C CA . PHE F 1 146 ? -65.881 -3.245 63.646 1.00 17.67 146 PHE F CA 1
ATOM 8494 C C . PHE F 1 146 ? -65.372 -4.672 63.805 1.00 18.01 146 PHE F C 1
ATOM 8495 O O . PHE F 1 146 ? -64.235 -4.878 64.226 1.00 18.37 146 PHE F O 1
ATOM 8503 N N . ALA F 1 147 ? -66.206 -5.649 63.454 1.00 18.15 147 ALA F N 1
ATOM 8504 C CA . ALA F 1 147 ? -65.764 -7.033 63.343 1.00 18.55 147 ALA F CA 1
ATOM 8505 C C . ALA F 1 147 ? -64.658 -7.128 62.300 1.00 18.87 147 ALA F C 1
ATOM 8506 O O . ALA F 1 147 ? -63.603 -7.708 62.566 1.00 19.04 147 ALA F O 1
ATOM 8508 N N . PHE F 1 148 ? -64.896 -6.541 61.124 1.00 19.12 148 PHE F N 1
ATOM 8509 C CA . PHE F 1 148 ? -63.900 -6.526 60.048 1.00 19.47 148 PHE F CA 1
ATOM 8510 C C . PHE F 1 148 ? -62.604 -5.832 60.477 1.00 20.04 148 PHE F C 1
ATOM 8511 O O . PHE F 1 148 ? -61.511 -6.272 60.113 1.00 20.10 148 PHE F O 1
ATOM 8519 N N . LYS F 1 149 ? -62.729 -4.751 61.246 1.00 20.52 149 LYS F N 1
ATOM 8520 C CA . LYS F 1 149 ? -61.563 -4.035 61.763 1.00 21.67 149 LYS F CA 1
ATOM 8521 C C . LYS F 1 149 ? -60.769 -4.884 62.766 1.00 22.02 149 LYS F C 1
ATOM 8522 O O . LYS F 1 149 ? -59.547 -4.953 62.673 1.00 22.09 149 LYS F O 1
ATOM 8528 N N . GLN F 1 150 ? -61.471 -5.546 63.691 1.00 22.65 150 GLN F N 1
ATOM 8529 C CA . GLN F 1 150 ? -60.849 -6.426 64.695 1.00 23.25 150 GLN F CA 1
ATOM 8530 C C . GLN F 1 150 ? -60.149 -7.629 64.078 1.00 23.57 150 GLN F C 1
ATOM 8531 O O . GLN F 1 150 ? -59.074 -8.018 64.527 1.00 23.66 150 GLN F O 1
ATOM 8537 N N . MET F 1 151 ? -60.770 -8.219 63.059 1.00 24.09 151 MET F N 1
ATOM 8538 C CA . MET F 1 151 ? -60.189 -9.354 62.345 1.00 24.70 151 MET F CA 1
ATOM 8539 C C . MET F 1 151 ? -58.940 -8.935 61.571 1.00 24.66 151 MET F C 1
ATOM 8540 O O . MET F 1 151 ? -57.950 -9.668 61.535 1.00 24.43 151 MET F O 1
ATOM 8545 N N . GLU F 1 152 ? -59.000 -7.747 60.971 1.00 24.80 152 GLU F N 1
ATOM 8546 C CA . GLU F 1 152 ? -57.877 -7.161 60.239 1.00 25.28 152 GLU F CA 1
ATOM 8547 C C . GLU F 1 152 ? -56.683 -6.853 61.156 1.00 25.20 152 GLU F C 1
ATOM 8548 O O . GLU F 1 152 ? -55.545 -7.141 60.797 1.00 25.14 152 GLU F O 1
ATOM 8554 N N . GLN F 1 153 ? -56.956 -6.282 62.331 1.00 25.49 153 GLN F N 1
ATOM 8555 C CA . GLN F 1 153 ? -55.933 -6.022 63.355 1.00 25.88 153 GLN F CA 1
ATOM 8556 C C . GLN F 1 153 ? -55.171 -7.299 63.707 1.00 25.47 153 GLN F C 1
ATOM 8557 O O . GLN F 1 153 ? -53.945 -7.286 63.850 1.00 25.60 153 GLN F O 1
ATOM 8563 N N . ALA F 1 154 ? -55.915 -8.393 63.856 1.00 25.13 154 ALA F N 1
ATOM 8564 C CA . ALA F 1 154 ? -55.356 -9.685 64.250 1.00 24.68 154 ALA F CA 1
ATOM 8565 C C . ALA F 1 154 ? -54.549 -10.347 63.129 1.00 24.40 154 ALA F C 1
ATOM 8566 O O . ALA F 1 154 ? -53.736 -11.238 63.384 1.00 24.34 154 ALA F O 1
ATOM 8568 N N . GLY F 1 155 ? -54.772 -9.905 61.893 1.00 24.08 155 GLY F N 1
ATOM 8569 C CA . GLY F 1 155 ? -53.992 -10.374 60.752 1.00 23.40 155 GLY F CA 1
ATOM 8570 C C . GLY F 1 155 ? -54.784 -11.164 59.728 1.00 23.08 155 GLY F C 1
ATOM 8571 O O . GLY F 1 155 ? -54.205 -11.760 58.816 1.00 23.11 155 GLY F O 1
ATOM 8572 N N . ALA F 1 156 ? -56.106 -11.186 59.879 1.00 22.62 156 ALA F N 1
ATOM 8573 C CA . ALA F 1 156 ? -56.970 -11.804 58.876 1.00 22.21 156 ALA F CA 1
ATOM 8574 C C . ALA F 1 156 ? -57.029 -10.902 57.653 1.00 21.90 156 ALA F C 1
ATOM 8575 O O . ALA F 1 156 ? -56.932 -9.675 57.766 1.00 21.75 156 ALA F O 1
ATOM 8577 N N . ILE F 1 157 ? -57.179 -11.518 56.486 1.00 21.54 157 ILE F N 1
ATOM 8578 C CA . ILE F 1 157 ? -57.270 -10.770 55.242 1.00 21.16 157 ILE F CA 1
ATOM 8579 C C . ILE F 1 157 ? -58.738 -10.482 54.934 1.00 20.70 157 ILE F C 1
ATOM 8580 O O . ILE F 1 157 ? -59.574 -11.389 54.925 1.00 20.81 157 ILE F O 1
ATOM 8585 N N . LEU F 1 158 ? -59.044 -9.208 54.713 1.00 20.15 158 LEU F N 1
ATOM 8586 C CA . LEU F 1 158 ? -60.396 -8.790 54.359 1.00 19.55 158 LEU F CA 1
ATOM 8587 C C . LEU F 1 158 ? -60.537 -8.847 52.851 1.00 19.29 158 LEU F C 1
ATOM 8588 O O . LEU F 1 158 ? -60.076 -7.955 52.135 1.00 19.07 158 LEU F O 1
ATOM 8593 N N . THR F 1 159 ? -61.167 -9.916 52.378 1.00 18.64 159 THR F N 1
ATOM 8594 C CA . THR F 1 159 ? -61.240 -10.180 50.951 1.00 18.48 159 THR F CA 1
ATOM 8595 C C . THR F 1 159 ? -62.690 -10.162 50.454 1.00 18.26 159 THR F C 1
ATOM 8596 O O . THR F 1 159 ? -63.619 -10.000 51.245 1.00 18.13 159 THR F O 1
ATOM 8600 N N . THR F 1 160 ? -62.874 -10.311 49.146 1.00 18.43 160 THR F N 1
ATOM 8601 C CA . THR F 1 160 ? -64.215 -10.371 48.557 1.00 18.73 160 THR F CA 1
ATOM 8602 C C . THR F 1 160 ? -64.418 -11.672 47.778 1.00 19.16 160 THR F C 1
ATOM 8603 O O . THR F 1 160 ? -63.445 -12.347 47.418 1.00 18.96 160 THR F O 1
ATOM 8607 N N . SER F 1 161 ? -65.681 -12.014 47.520 1.00 19.40 161 SER F N 1
ATOM 8608 C CA . SER F 1 161 ? -66.014 -13.262 46.839 1.00 19.81 161 SER F CA 1
ATOM 8609 C C . SER F 1 161 ? -65.299 -13.403 45.495 1.00 20.24 161 SER F C 1
ATOM 8610 O O . SER F 1 161 ? -64.690 -14.436 45.235 1.00 20.50 161 SER F O 1
ATOM 8613 N N . GLU F 1 162 ? -65.341 -12.357 44.671 1.00 20.87 162 GLU F N 1
ATOM 8614 C CA . GLU F 1 162 ? -64.731 -12.395 43.341 1.00 21.54 162 GLU F CA 1
ATOM 8615 C C . GLU F 1 162 ? -63.199 -12.428 43.375 1.00 21.93 162 GLU F C 1
ATOM 8616 O O . GLU F 1 162 ? -62.571 -13.083 42.535 1.00 21.88 162 GLU F O 1
ATOM 8622 N N . ALA F 1 163 ? -62.606 -11.716 44.334 1.00 22.18 163 ALA F N 1
ATOM 8623 C CA . ALA F 1 163 ? -61.158 -11.763 44.540 1.00 22.72 163 ALA F CA 1
ATOM 8624 C C . ALA F 1 163 ? -60.709 -13.161 44.970 1.00 23.05 163 ALA F C 1
ATOM 8625 O O . ALA F 1 163 ? -59.666 -13.643 44.527 1.00 23.35 163 ALA F O 1
ATOM 8627 N N . THR F 1 164 ? -61.511 -13.801 45.824 1.00 23.65 164 THR F N 1
ATOM 8628 C CA . THR F 1 164 ? -61.237 -15.148 46.332 1.00 24.21 164 THR F CA 1
ATOM 8629 C C . THR F 1 164 ? -61.338 -16.200 45.226 1.00 24.78 164 THR F C 1
ATOM 8630 O O . THR F 1 164 ? -60.442 -17.036 45.077 1.00 24.68 164 THR F O 1
ATOM 8634 N N . ILE F 1 165 ? -62.424 -16.149 44.456 1.00 25.36 165 ILE F N 1
ATOM 8635 C CA . ILE F 1 165 ? -62.659 -17.104 43.369 1.00 25.84 165 ILE F CA 1
ATOM 8636 C C . ILE F 1 165 ? -61.546 -17.042 42.325 1.00 26.11 165 ILE F C 1
ATOM 8637 O O . ILE F 1 165 ? -61.043 -18.077 41.888 1.00 26.19 165 ILE F O 1
ATOM 8642 N N . LEU F 1 166 ? -61.157 -15.828 41.945 1.00 26.57 166 LEU F N 1
ATOM 8643 C CA . LEU F 1 166 ? -60.176 -15.628 40.878 1.00 27.03 166 LEU F CA 1
ATOM 8644 C C . LEU F 1 166 ? -58.725 -15.763 41.350 1.00 27.63 166 LEU F C 1
ATOM 8645 O O . LEU F 1 166 ? -57.834 -16.045 40.551 1.00 27.71 166 LEU F O 1
ATOM 8650 N N . GLY F 1 167 ? -58.501 -15.556 42.647 1.00 28.40 167 GLY F N 1
ATOM 8651 C CA . GLY F 1 167 ? -57.194 -15.782 43.264 1.00 29.20 167 GLY F CA 1
ATOM 8652 C C . GLY F 1 167 ? -56.892 -17.265 43.400 1.00 29.86 167 GLY F C 1
ATOM 8653 O O . GLY F 1 167 ? -55.731 -17.680 43.337 1.00 29.85 167 GLY F O 1
ATOM 8654 N N . LEU F 1 168 ? -57.944 -18.062 43.578 1.00 30.49 168 LEU F N 1
ATOM 8655 C CA . LEU F 1 168 ? -57.820 -19.516 43.665 1.00 31.18 168 LEU F CA 1
ATOM 8656 C C . LEU F 1 168 ? -57.349 -20.152 42.351 1.00 31.69 168 LEU F C 1
ATOM 8657 O O . LEU F 1 168 ? -56.631 -21.154 42.366 1.00 31.72 168 LEU F O 1
ATOM 8662 N N . VAL F 1 169 ? -57.748 -19.563 41.226 1.00 32.27 169 VAL F N 1
ATOM 8663 C CA . VAL F 1 169 ? -57.362 -20.074 39.907 1.00 32.88 169 VAL F CA 1
ATOM 8664 C C . VAL F 1 169 ? -56.154 -19.346 39.308 1.00 33.33 169 VAL F C 1
ATOM 8665 O O . VAL F 1 169 ? -55.394 -19.932 38.535 1.00 33.54 169 VAL F O 1
ATOM 8669 N N . GLY F 1 170 ? -55.997 -18.069 39.658 1.00 33.80 170 GLY F N 1
ATOM 8670 C CA . GLY F 1 170 ? -54.818 -17.274 39.297 1.00 34.47 170 GLY F CA 1
ATOM 8671 C C . GLY F 1 170 ? -54.564 -17.000 37.823 1.00 34.86 170 GLY F C 1
ATOM 8672 O O . GLY F 1 170 ? -53.599 -16.319 37.472 1.00 34.77 170 GLY F O 1
ATOM 8673 N N . GLY F 1 171 ? -55.426 -17.530 36.962 1.00 35.47 171 GLY F N 1
ATOM 8674 C CA . GLY F 1 171 ? -55.309 -17.333 35.521 1.00 36.30 171 GLY F CA 1
ATOM 8675 C C . GLY F 1 171 ? -56.520 -17.849 34.769 1.00 36.87 171 GLY F C 1
ATOM 8676 O O . GLY F 1 171 ? -57.245 -18.713 35.262 1.00 36.86 171 GLY F O 1
ATOM 8677 N N . SER F 1 172 ? -56.734 -17.317 33.569 1.00 37.64 172 SER F N 1
ATOM 86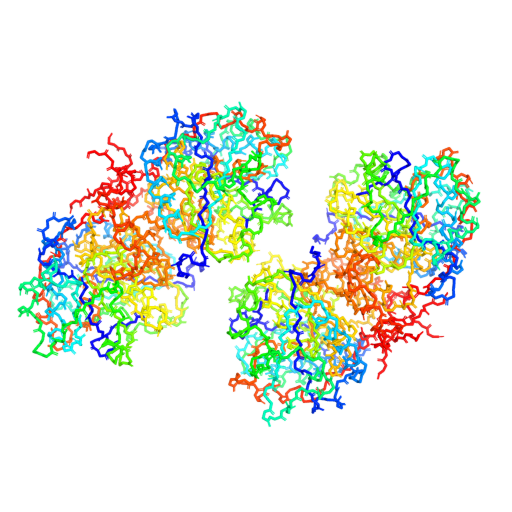78 C CA . SER F 1 172 ? -57.845 -17.747 32.720 1.00 38.44 172 SER F CA 1
ATOM 8679 C C . SER F 1 172 ? -57.565 -19.098 32.051 1.00 38.95 172 SER F C 1
ATOM 8680 O O . SER F 1 172 ? -58.447 -19.674 31.408 1.00 39.05 172 SER F O 1
ATOM 8683 N N . ASP F 1 173 ? -56.340 -19.597 32.226 1.00 39.54 173 ASP F N 1
ATOM 8684 C CA . ASP F 1 173 ? -55.907 -20.877 31.660 1.00 40.09 173 ASP F CA 1
ATOM 8685 C C . ASP F 1 173 ? -56.155 -22.075 32.582 1.00 40.14 173 ASP F C 1
ATOM 8686 O O . ASP F 1 173 ? -55.902 -23.216 32.192 1.00 40.24 173 ASP F O 1
ATOM 8691 N N . HIS F 1 174 ? -56.642 -21.812 33.795 1.00 40.19 174 HIS F N 1
ATOM 8692 C CA . HIS F 1 174 ? -56.936 -22.864 34.771 1.00 40.33 174 HIS F CA 1
ATOM 8693 C C . HIS F 1 174 ? -57.981 -23.839 34.217 1.00 40.65 174 HIS F C 1
ATOM 8694 O O . HIS F 1 174 ? -58.964 -23.404 33.610 1.00 40.72 174 HIS F O 1
ATOM 8701 N N . PRO F 1 175 ? -57.769 -25.160 34.412 1.00 40.89 175 PRO F N 1
ATOM 8702 C CA . PRO F 1 175 ? -58.708 -26.189 33.935 1.00 41.07 175 PRO F CA 1
ATOM 8703 C C . PRO F 1 175 ? -60.156 -26.024 34.418 1.00 41.21 175 PRO F C 1
ATOM 8704 O O . PRO F 1 175 ? -61.067 -26.622 33.833 1.00 41.34 175 PRO F O 1
ATOM 8708 N N . LYS F 1 176 ? -60.361 -25.227 35.468 1.00 41.18 176 LYS F N 1
ATOM 8709 C CA . LYS F 1 176 ? -61.695 -25.003 36.030 1.00 41.12 176 LYS F CA 1
ATOM 8710 C C . LYS F 1 176 ? -62.120 -23.531 35.987 1.00 41.02 176 LYS F C 1
ATOM 8711 O O . LYS F 1 176 ? -63.098 -23.145 36.636 1.00 40.98 176 LYS F O 1
ATOM 8717 N N . PHE F 1 177 ? -61.395 -22.719 35.215 1.00 40.88 177 PHE F N 1
ATOM 8718 C CA . PHE F 1 177 ? -61.649 -21.275 35.151 1.00 40.81 177 PHE F CA 1
ATOM 8719 C C . PHE F 1 177 ? -63.031 -20.923 34.597 1.00 40.61 177 PHE F C 1
ATOM 8720 O O . PHE F 1 177 ? -63.756 -20.132 35.198 1.00 40.54 177 PHE F O 1
ATOM 8728 N N . LYS F 1 178 ? -63.384 -21.502 33.451 1.00 40.40 178 LYS F N 1
ATOM 8729 C CA . LYS F 1 178 ? -64.662 -21.202 32.800 1.00 40.14 178 LYS F CA 1
ATOM 8730 C C . LYS F 1 178 ? -65.861 -21.725 33.593 1.00 39.70 178 LYS F C 1
ATOM 8731 O O . LYS F 1 178 ? -66.983 -21.234 33.437 1.00 39.81 178 LYS F O 1
ATOM 8737 N N . GLU F 1 179 ? -65.606 -22.713 34.447 1.00 39.03 179 GLU F N 1
ATOM 8738 C CA . GLU F 1 179 ? -66.617 -23.261 35.345 1.00 38.38 179 GLU F CA 1
ATOM 8739 C C . GLU F 1 179 ? -66.877 -22.304 36.511 1.00 37.72 179 GLU F C 1
ATOM 8740 O O . GLU F 1 179 ? -68.031 -22.029 36.849 1.00 37.58 179 GLU F O 1
ATOM 8746 N N . VAL F 1 180 ? -65.803 -21.794 37.111 1.00 36.92 180 VAL F N 1
ATOM 8747 C CA . VAL F 1 180 ? -65.916 -20.843 38.219 1.00 36.15 180 VAL F CA 1
ATOM 8748 C C . VAL F 1 180 ? -66.297 -19.443 37.726 1.00 35.54 180 VAL F C 1
ATOM 8749 O O . VAL F 1 180 ? -66.842 -18.646 38.486 1.00 35.40 180 VAL F O 1
ATOM 8753 N N . GLN F 1 181 ? -66.020 -19.165 36.452 1.00 34.95 181 GLN F N 1
ATOM 8754 C CA . GLN F 1 181 ? -66.360 -17.886 35.825 1.00 34.47 181 GLN F CA 1
ATOM 8755 C C . GLN F 1 181 ? -67.869 -17.648 35.810 1.00 33.88 181 GLN F C 1
ATOM 8756 O O . GLN F 1 181 ? -68.323 -16.514 35.967 1.00 33.73 181 GLN F O 1
ATOM 8762 N N . LYS F 1 182 ? -68.632 -18.725 35.622 1.00 33.19 182 LYS F N 1
ATOM 8763 C CA . LYS F 1 182 ? -70.093 -18.670 35.633 1.00 32.58 182 LYS F CA 1
ATOM 8764 C C . LYS F 1 182 ? -70.649 -18.171 36.964 1.00 31.92 182 LYS F C 1
ATOM 8765 O O . LYS F 1 182 ? -71.713 -17.552 37.007 1.00 31.80 182 LYS F O 1
ATOM 8771 N N . LEU F 1 183 ? -69.922 -18.449 38.044 1.00 31.17 183 LEU F N 1
ATOM 8772 C CA . LEU F 1 183 ? -70.330 -18.051 39.388 1.00 30.49 183 LEU F CA 1
ATOM 8773 C C . LEU F 1 183 ? -70.194 -16.547 39.603 1.00 30.12 183 LEU F C 1
ATOM 8774 O O . LEU F 1 183 ? -70.903 -15.968 40.426 1.00 30.01 183 LEU F O 1
ATOM 8779 N N . ILE F 1 184 ? -69.284 -15.926 38.855 1.00 29.55 184 ILE F N 1
ATOM 8780 C CA . ILE F 1 184 ? -68.970 -14.502 39.020 1.00 29.07 184 ILE F CA 1
ATOM 8781 C C . ILE F 1 184 ? -69.343 -13.656 37.791 1.00 28.62 184 ILE F C 1
ATOM 8782 O O . ILE F 1 184 ? -68.915 -12.505 37.665 1.00 28.37 184 ILE F O 1
ATOM 8787 N N . LEU F 1 185 ? -70.163 -14.228 36.908 1.00 28.11 185 LEU F N 1
ATOM 8788 C CA . LEU F 1 185 ? -70.625 -13.542 35.694 1.00 27.75 185 LEU F CA 1
ATOM 8789 C C . LEU F 1 185 ? -71.272 -12.187 36.003 1.00 27.07 185 LEU F C 1
ATOM 8790 O O . LEU F 1 185 ? -71.034 -11.199 35.302 1.00 27.06 185 LEU F O 1
ATOM 8795 N N . THR F 1 186 ? -72.092 -12.157 37.049 1.00 26.08 186 THR F N 1
ATOM 8796 C CA . THR F 1 186 ? -72.610 -10.906 37.588 1.00 25.34 186 THR F CA 1
ATOM 8797 C C . THR F 1 186 ? -71.900 -10.599 38.903 1.00 24.77 186 THR F C 1
ATOM 8798 O O . THR F 1 186 ? -71.483 -11.516 39.621 1.00 24.72 186 THR F O 1
ATOM 8802 N N . SER F 1 187 ? -71.756 -9.311 39.209 1.00 23.90 187 SER F N 1
ATOM 8803 C CA . SER F 1 187 ? -71.140 -8.883 40.460 1.00 23.29 187 SER F CA 1
ATOM 8804 C C . SER F 1 187 ? -71.936 -9.401 41.644 1.00 22.76 187 SER F C 1
ATOM 8805 O O . SER F 1 187 ? -73.160 -9.534 41.565 1.00 22.87 187 SER F O 1
ATOM 8808 N N . ALA F 1 188 ? -71.235 -9.702 42.736 1.00 22.03 188 ALA F N 1
ATOM 8809 C CA . ALA F 1 188 ? -71.875 -10.096 43.985 1.00 21.34 188 ALA F CA 1
ATOM 8810 C C . ALA F 1 188 ? -72.749 -8.950 44.496 1.00 21.01 188 ALA F C 1
ATOM 8811 O O . ALA F 1 188 ? -72.341 -7.786 44.415 1.00 21.16 188 ALA F O 1
ATOM 8813 N N . PRO F 1 189 ? -73.953 -9.270 45.016 1.00 20.57 189 PRO F N 1
ATOM 8814 C CA . PRO F 1 189 ? -74.877 -8.232 45.471 1.00 20.30 189 PRO F CA 1
ATOM 8815 C C . PRO F 1 189 ? -74.246 -7.314 46.520 1.00 20.16 189 PRO F C 1
ATOM 8816 O O . PRO F 1 189 ? -73.509 -7.778 47.399 1.00 19.89 189 PRO F O 1
ATOM 8820 N N . ASP F 1 190 ? -74.524 -6.019 46.400 1.00 20.01 190 ASP F N 1
ATOM 8821 C CA . ASP F 1 190 ? -73.948 -5.010 47.276 1.00 19.76 190 ASP F CA 1
ATOM 8822 C C . ASP F 1 190 ? -74.484 -5.137 48.698 1.00 18.79 190 ASP F C 1
ATOM 8823 O O . ASP F 1 190 ? -75.660 -5.435 48.910 1.00 18.55 190 ASP F O 1
ATOM 8828 N N . THR F 1 191 ? -73.603 -4.929 49.668 1.00 17.82 191 THR F N 1
ATOM 8829 C CA . THR F 1 191 ? -73.968 -5.026 51.076 1.00 16.92 191 THR F CA 1
ATOM 8830 C C . THR F 1 191 ? -73.543 -3.761 51.820 1.00 16.75 191 THR F C 1
ATOM 8831 O O . THR F 1 191 ? -73.160 -3.812 52.992 1.00 16.14 191 THR F O 1
ATOM 8835 N N . GLY F 1 192 ? -73.605 -2.632 51.110 1.00 16.52 192 GLY F N 1
ATOM 8836 C CA . GLY F 1 192 ? -73.386 -1.305 51.692 1.00 16.50 192 GLY F CA 1
ATOM 8837 C C . GLY F 1 192 ? -72.031 -1.027 52.325 1.00 16.62 192 GLY F C 1
ATOM 8838 O O . GLY F 1 192 ? -71.920 -0.173 53.217 1.00 17.05 192 GLY F O 1
ATOM 8839 N N . LEU F 1 193 ? -71.001 -1.721 51.844 1.00 16.15 193 LEU F N 1
ATOM 8840 C CA . LEU F 1 193 ? -69.659 -1.663 52.431 1.00 15.67 193 LEU F CA 1
ATOM 8841 C C . LEU F 1 193 ? -68.790 -0.477 52.000 1.00 15.44 193 LEU F C 1
ATOM 8842 O O . LEU F 1 193 ? -67.817 -0.145 52.675 1.00 14.77 193 LEU F O 1
ATOM 8847 N N . VAL F 1 194 ? -69.135 0.155 50.880 1.00 15.51 194 VAL F N 1
ATOM 8848 C CA . VAL F 1 194 ? -68.320 1.246 50.343 1.00 15.62 194 VAL F CA 1
ATOM 8849 C C . VAL F 1 194 ? -68.920 2.594 50.726 1.00 15.89 194 VAL F C 1
ATOM 8850 O O . VAL F 1 194 ? -70.099 2.827 50.475 1.00 15.82 194 VAL F O 1
ATOM 8854 N N . PRO F 1 195 ? -68.112 3.482 51.345 1.00 16.24 195 PRO F N 1
ATOM 8855 C CA . PRO F 1 195 ? -68.627 4.794 51.726 1.00 16.64 195 PRO F CA 1
ATOM 8856 C C . PRO F 1 195 ? -69.151 5.589 50.529 1.00 16.94 195 PRO F C 1
ATOM 8857 O O . PRO F 1 195 ? -68.504 5.637 49.475 1.00 17.09 195 PRO F O 1
ATOM 8861 N N . LEU F 1 196 ? -70.333 6.176 50.698 1.00 17.17 196 LEU F N 1
ATOM 8862 C CA . LEU F 1 196 ? -70.903 7.112 49.732 1.00 17.60 196 LEU F CA 1
ATOM 8863 C C . LEU F 1 196 ? -69.966 8.305 49.543 1.00 17.80 196 LEU F C 1
ATOM 8864 O O . LEU F 1 196 ? -69.436 8.841 50.518 1.00 17.52 196 LEU F O 1
ATOM 8869 N N . SER F 1 197 ? -69.776 8.709 48.287 1.00 18.08 197 SER F N 1
ATOM 8870 C CA . SER F 1 197 ? -68.895 9.818 47.939 1.00 18.74 197 SER F CA 1
ATOM 8871 C C . SER F 1 197 ? -69.641 11.012 47.333 1.00 19.27 197 SER F C 1
ATOM 8872 O O . SER F 1 197 ? -69.163 12.140 47.412 1.00 18.83 197 SER F O 1
ATOM 8875 N N . LYS F 1 198 ? -70.795 10.750 46.713 1.00 19.97 198 LYS F N 1
ATOM 8876 C CA . LYS F 1 198 ? -71.616 11.795 46.081 1.00 21.09 198 LYS F CA 1
ATOM 8877 C C . LYS F 1 198 ? -73.090 11.395 46.003 1.00 21.26 198 LYS F C 1
ATOM 8878 O O . LYS F 1 198 ? -73.409 10.224 45.785 1.00 21.28 198 LYS F O 1
ATOM 8884 N N . LEU F 1 199 ? -73.982 12.371 46.171 1.00 21.61 199 LEU F N 1
ATOM 8885 C CA . LEU F 1 199 ? -75.419 12.120 46.053 1.00 22.06 199 LEU F CA 1
ATOM 8886 C C . LEU F 1 199 ? -75.961 12.446 44.663 1.00 22.45 199 LEU F C 1
ATOM 8887 O O . LEU F 1 199 ? -75.499 13.370 43.989 1.00 22.87 199 LEU F O 1
ATOM 8893 N N . ALA G 1 8 ? -39.269 3.546 52.141 1.00 30.08 8 ALA G N 1
ATOM 8894 C CA . ALA G 1 8 ? -39.331 3.404 50.656 1.00 30.10 8 ALA G CA 1
ATOM 8895 C C . ALA G 1 8 ? -39.529 4.757 49.969 1.00 30.06 8 ALA G C 1
ATOM 8896 O O . ALA G 1 8 ? -40.630 5.325 49.992 1.00 30.27 8 ALA G O 1
ATOM 8898 N N . ARG G 1 9 ? -38.458 5.266 49.362 1.00 29.62 9 ARG G N 1
ATOM 8899 C CA . ARG G 1 9 ? -38.501 6.554 48.672 1.00 29.35 9 ARG G CA 1
ATOM 8900 C C . ARG G 1 9 ? -38.311 6.384 47.170 1.00 29.26 9 ARG G C 1
ATOM 8901 O O . ARG G 1 9 ? -37.223 6.029 46.709 1.00 29.21 9 ARG G O 1
ATOM 8909 N N . ILE G 1 10 ? -39.376 6.643 46.415 1.00 29.02 10 ILE G N 1
ATOM 8910 C CA . ILE G 1 10 ? -39.337 6.527 44.956 1.00 28.79 10 ILE G CA 1
ATOM 8911 C C . ILE G 1 10 ? -38.582 7.678 44.302 1.00 28.75 10 ILE G C 1
ATOM 8912 O O . ILE G 1 10 ? -38.687 8.831 44.728 1.00 28.58 10 ILE G O 1
ATOM 8917 N N . ASN G 1 11 ? -37.806 7.339 43.277 1.00 28.68 11 ASN G N 1
ATOM 8918 C CA . ASN G 1 11 ? -37.179 8.318 42.398 1.00 28.51 11 ASN G CA 1
ATOM 8919 C C . ASN G 1 11 ? -37.089 7.731 40.984 1.00 28.48 11 ASN G C 1
ATOM 8920 O O . ASN G 1 11 ? -37.273 6.522 40.816 1.00 28.65 11 ASN G O 1
ATOM 8925 N N . PRO G 1 12 ? -36.841 8.573 39.959 1.00 28.31 12 PRO G N 1
ATOM 8926 C CA . PRO G 1 12 ? -36.820 8.055 38.583 1.00 28.31 12 PRO G CA 1
ATOM 8927 C C . PRO G 1 12 ? -35.797 6.939 38.300 1.00 28.16 12 PRO G C 1
ATOM 8928 O O . PRO G 1 12 ? -35.955 6.207 37.323 1.00 28.17 12 PRO G O 1
ATOM 8932 N N . THR G 1 13 ? -34.779 6.802 39.147 1.00 28.10 13 THR G N 1
ATOM 8933 C CA . THR G 1 13 ? -33.728 5.802 38.924 1.00 27.99 13 THR G CA 1
ATOM 8934 C C . THR G 1 13 ? -34.017 4.439 39.571 1.00 27.88 13 THR G C 1
ATOM 8935 O O . THR G 1 13 ? -33.468 3.420 39.147 1.00 27.94 13 THR G O 1
ATOM 8939 N N . ASN G 1 14 ? -34.890 4.421 40.576 1.00 27.64 14 ASN G N 1
ATOM 8940 C CA . ASN G 1 14 ? -35.166 3.196 41.335 1.00 27.47 14 ASN G CA 1
ATOM 8941 C C . ASN G 1 14 ? -36.573 2.614 41.149 1.00 27.38 14 ASN G C 1
ATOM 8942 O O . ASN G 1 14 ? -36.950 1.660 41.836 1.00 27.40 14 ASN G O 1
ATOM 8947 N N . SER G 1 15 ? -37.331 3.185 40.216 1.00 27.19 15 SER G N 1
ATOM 8948 C CA . SER G 1 15 ? -38.740 2.829 40.023 1.00 27.29 15 SER G CA 1
ATOM 8949 C C . SER G 1 15 ? -39.069 2.417 38.591 1.00 27.29 15 SER G C 1
ATOM 8950 O O . SER G 1 15 ? -38.383 2.813 37.649 1.00 27.15 15 SER G O 1
ATOM 8953 N N . ALA G 1 16 ? -40.123 1.615 38.448 1.00 27.42 16 ALA G N 1
ATOM 8954 C CA . ALA G 1 16 ? -40.710 1.308 37.145 1.00 27.59 16 ALA G CA 1
ATOM 8955 C C . ALA G 1 16 ? -42.221 1.512 37.192 1.00 27.80 16 ALA G C 1
ATOM 8956 O O . ALA G 1 16 ? -42.848 1.325 38.240 1.00 28.04 16 ALA G O 1
ATOM 8958 N N . LEU G 1 17 ? -42.800 1.908 36.061 1.00 27.91 17 LEU G N 1
ATOM 8959 C CA . LEU G 1 17 ? -44.249 2.052 35.951 1.00 28.10 17 LEU G CA 1
ATOM 8960 C C . LEU G 1 17 ? -44.851 0.805 35.316 1.00 28.40 17 LEU G C 1
ATOM 8961 O O . LEU G 1 17 ? -44.486 0.429 34.201 1.00 28.32 17 LEU G O 1
ATOM 8966 N N . PHE G 1 18 ? -45.766 0.166 36.042 1.00 28.74 18 PHE G N 1
ATOM 8967 C CA . PHE G 1 18 ? -46.498 -0.996 35.542 1.00 29.32 18 PHE G CA 1
ATOM 8968 C C . PHE G 1 18 ? -47.943 -0.622 35.212 1.00 29.57 18 PHE G C 1
ATOM 8969 O O . PHE G 1 18 ? -48.657 -0.061 36.051 1.00 29.55 18 PHE G O 1
ATOM 8977 N N . VAL G 1 19 ? -48.362 -0.935 33.987 1.00 29.99 19 VAL G N 1
ATOM 8978 C CA . VAL G 1 19 ? -49.714 -0.625 33.517 1.00 30.41 19 VAL G CA 1
ATOM 8979 C C . VAL G 1 19 ? -50.516 -1.909 33.316 1.00 30.87 19 VAL G C 1
ATOM 8980 O O . VAL G 1 19 ? -50.284 -2.660 32.364 1.00 31.04 19 VAL G O 1
ATOM 8984 N N . CYS G 1 20 ? -51.470 -2.138 34.214 1.00 31.56 20 CYS G N 1
ATOM 8985 C CA . CYS G 1 20 ? -52.222 -3.391 34.265 1.00 31.97 20 CYS G CA 1
ATOM 8986 C C . CYS G 1 20 ? -53.469 -3.405 33.373 1.00 32.23 20 CYS G C 1
ATOM 8987 O O . CYS G 1 20 ? -54.524 -2.873 33.740 1.00 32.04 20 CYS G O 1
ATOM 8990 N N . ASP G 1 21 ? -53.318 -4.000 32.190 1.00 32.61 21 ASP G N 1
ATOM 8991 C CA . ASP G 1 21 ? -54.442 -4.451 31.353 1.00 33.10 21 ASP G CA 1
ATOM 8992 C C . ASP G 1 21 ? -55.550 -3.427 31.083 1.00 33.47 21 ASP G C 1
ATOM 8993 O O . ASP G 1 21 ? -56.736 -3.767 31.096 1.00 33.49 21 ASP G O 1
ATOM 8998 N N . LEU G 1 22 ? -55.168 -2.182 30.820 1.00 33.96 22 LEU G N 1
ATOM 8999 C CA . LEU G 1 22 ? -56.150 -1.146 30.522 1.00 34.66 22 LEU G CA 1
ATOM 9000 C C . LEU G 1 22 ? -56.628 -1.237 29.067 1.00 35.17 22 LEU G C 1
ATOM 9001 O O . LEU G 1 22 ? -56.160 -0.503 28.193 1.00 35.26 22 LEU G O 1
ATOM 9006 N N . GLN G 1 23 ? -57.576 -2.145 28.835 1.00 35.84 23 GLN G N 1
ATOM 9007 C CA . GLN G 1 23 ? -58.040 -2.492 27.486 1.00 36.56 23 GLN G CA 1
ATOM 9008 C C . GLN G 1 23 ? -59.452 -1.986 27.177 1.00 37.16 23 GLN G C 1
ATOM 9009 O O . GLN G 1 23 ? -60.246 -1.727 28.083 1.00 37.40 23 GLN G O 1
ATOM 9015 N N . GLU G 1 24 ? -59.754 -1.876 25.886 1.00 38.01 24 GLU G N 1
ATOM 9016 C CA . GLU G 1 24 ? -60.983 -1.238 25.396 1.00 38.83 24 GLU G CA 1
ATOM 9017 C C . GLU G 1 24 ? -62.296 -1.982 25.674 1.00 39.02 24 GLU G C 1
ATOM 9018 O O . GLU G 1 24 ? -63.318 -1.344 25.918 1.00 39.08 24 GLU G O 1
ATOM 9024 N N . LYS G 1 25 ? -62.276 -3.315 25.626 1.00 39.44 25 LYS G N 1
ATOM 9025 C CA . LYS G 1 25 ? -63.468 -4.119 25.950 1.00 39.85 25 LYS G CA 1
ATOM 9026 C C . LYS G 1 25 ? -63.892 -4.049 27.427 1.00 39.84 25 LYS G C 1
ATOM 9027 O O . LYS G 1 25 ? -64.996 -4.475 27.784 1.00 39.87 25 LYS G O 1
ATOM 9033 N N . PHE G 1 26 ? -63.009 -3.520 28.274 1.00 39.77 26 PHE G N 1
ATOM 9034 C CA . PHE G 1 26 ? -63.295 -3.330 29.698 1.00 39.68 26 PHE G CA 1
ATOM 9035 C C . PHE G 1 26 ? -63.990 -1.996 29.982 1.00 39.28 26 PHE G C 1
ATOM 9036 O O . PHE G 1 26 ? -64.392 -1.734 31.119 1.00 39.34 26 PHE G O 1
ATOM 9044 N N . ALA G 1 27 ? -64.123 -1.160 28.953 1.00 38.64 27 ALA G N 1
ATOM 9045 C CA . ALA G 1 27 ? -64.634 0.206 29.110 1.00 38.14 27 ALA G CA 1
ATOM 9046 C C . ALA G 1 27 ? -65.984 0.297 29.821 1.00 37.62 27 ALA G C 1
ATOM 9047 O O . ALA G 1 27 ? -66.149 1.095 30.749 1.00 37.80 27 ALA G O 1
ATOM 9049 N N . SER G 1 28 ? -66.933 -0.530 29.390 1.00 36.80 28 SER G N 1
ATOM 9050 C CA . SER G 1 28 ? -68.313 -0.458 29.867 1.00 36.10 28 SER G CA 1
ATOM 9051 C C . SER G 1 28 ? -68.522 -1.063 31.258 1.00 35.52 28 SER G C 1
ATOM 9052 O O . SER G 1 28 ? -69.477 -0.706 31.956 1.00 35.62 28 SER G O 1
ATOM 9055 N N . ASN G 1 29 ? -67.632 -1.969 31.659 1.00 34.57 29 ASN G N 1
ATOM 9056 C CA . ASN G 1 29 ? -67.793 -2.688 32.925 1.00 33.56 29 ASN G CA 1
ATOM 9057 C C . ASN G 1 29 ? -66.681 -2.421 33.941 1.00 32.51 29 ASN G C 1
ATOM 9058 O O . ASN G 1 29 ? -66.251 -3.325 34.660 1.00 32.58 29 ASN G O 1
ATOM 9063 N N . ILE G 1 30 ? -66.210 -1.180 33.985 1.00 31.01 30 ILE G N 1
ATOM 9064 C CA . ILE G 1 30 ? -65.243 -0.755 34.991 1.00 29.59 30 ILE G CA 1
ATOM 9065 C C . ILE G 1 30 ? -65.687 0.598 35.534 1.00 28.85 30 ILE G C 1
ATOM 9066 O O . ILE G 1 30 ? -65.941 1.529 34.768 1.00 28.66 30 ILE G O 1
ATOM 9071 N N . LYS G 1 31 ? -65.798 0.691 36.857 1.00 27.71 31 LYS G N 1
ATOM 9072 C CA . LYS G 1 31 ? -66.199 1.932 37.505 1.00 26.74 31 LYS G CA 1
ATOM 9073 C C . LYS G 1 31 ? -65.124 2.989 37.304 1.00 26.20 31 LYS G C 1
ATOM 9074 O O . LYS G 1 31 ? -63.933 2.713 37.479 1.00 26.06 31 LYS G O 1
ATOM 9080 N N . TYR G 1 32 ? -65.554 4.187 36.910 1.00 25.39 32 TYR G N 1
ATOM 9081 C CA . TYR G 1 32 ? -64.659 5.326 36.665 1.00 24.88 32 TYR G CA 1
ATOM 9082 C C . TYR G 1 32 ? -63.595 5.057 35.593 1.00 24.66 32 TYR G C 1
ATOM 9083 O O . TYR G 1 32 ? -62.462 5.518 35.709 1.00 24.52 32 TYR G O 1
ATOM 9092 N N . PHE G 1 33 ? -63.964 4.325 34.546 1.00 24.80 33 PHE G N 1
ATOM 9093 C CA . PHE G 1 33 ? -63.009 3.968 33.491 1.00 24.85 33 PHE G CA 1
ATOM 9094 C C . PHE G 1 33 ? -62.385 5.180 32.782 1.00 24.82 33 PHE G C 1
ATOM 9095 O O . PHE G 1 33 ? -61.162 5.248 32.673 1.00 24.84 33 PHE G O 1
ATOM 9103 N N . PRO G 1 34 ? -63.214 6.140 32.308 1.00 24.83 34 PRO G N 1
ATOM 9104 C CA . PRO G 1 34 ? -62.623 7.317 31.667 1.00 24.85 34 PRO G CA 1
ATOM 9105 C C . PRO G 1 34 ? -61.705 8.101 32.606 1.00 24.78 34 PRO G C 1
ATOM 9106 O O . PRO G 1 34 ? -60.668 8.597 32.173 1.00 24.92 34 PRO G O 1
ATOM 9110 N N . GLU G 1 35 ? -62.086 8.198 33.878 1.00 24.73 35 GLU G N 1
ATOM 9111 C CA . GLU G 1 35 ? -61.288 8.895 34.887 1.00 24.93 35 GLU G CA 1
ATOM 9112 C C . GLU G 1 35 ? -59.926 8.227 35.075 1.00 24.87 35 GLU G C 1
ATOM 9113 O O . GLU G 1 35 ? -58.889 8.901 35.114 1.00 24.87 35 GLU G O 1
ATOM 9119 N N . ILE G 1 36 ? -59.950 6.900 35.179 1.00 24.71 36 ILE G N 1
ATOM 9120 C CA . ILE G 1 36 ? -58.756 6.078 35.353 1.00 24.96 36 ILE G CA 1
ATOM 9121 C C . ILE G 1 36 ? -57.801 6.155 34.149 1.00 24.89 36 ILE G C 1
ATOM 9122 O O . ILE G 1 36 ? -56.578 6.138 34.318 1.00 24.91 36 ILE G O 1
ATOM 9127 N N . ILE G 1 37 ? -58.367 6.257 32.948 1.00 24.85 37 ILE G N 1
ATOM 9128 C CA . ILE G 1 37 ? -57.582 6.411 31.720 1.00 24.95 37 ILE G CA 1
ATOM 9129 C C . ILE G 1 37 ? -56.836 7.750 31.687 1.00 24.92 37 ILE G C 1
ATOM 9130 O O . ILE G 1 37 ? -55.630 7.780 31.434 1.00 24.90 37 ILE G O 1
ATOM 9135 N N . THR G 1 38 ? -57.556 8.844 31.949 1.00 24.81 38 THR G N 1
ATOM 9136 C CA . THR G 1 38 ? -56.962 10.181 32.062 1.00 24.90 38 THR G CA 1
ATOM 9137 C C . THR G 1 38 ? -55.782 10.210 33.045 1.00 24.60 38 THR G C 1
ATOM 9138 O O . THR G 1 38 ? -54.713 10.745 32.735 1.00 24.76 38 THR G O 1
ATOM 9142 N N . THR G 1 39 ? -55.991 9.638 34.227 1.00 24.22 39 THR G N 1
ATOM 9143 C CA . THR G 1 39 ? -54.991 9.636 35.296 1.00 23.94 39 THR G CA 1
ATOM 9144 C C . THR G 1 39 ? -53.813 8.699 34.999 1.00 24.11 39 THR G C 1
ATOM 9145 O O . THR G 1 39 ? -52.664 9.042 35.278 1.00 23.89 39 THR G O 1
ATOM 9149 N N . SER G 1 40 ? -54.098 7.527 34.432 1.00 24.44 40 SER G N 1
ATOM 9150 C CA . SER G 1 40 ? -53.041 6.615 33.985 1.00 24.92 40 SER G CA 1
ATOM 9151 C C . SER G 1 40 ? -52.154 7.277 32.925 1.00 25.05 40 SER G C 1
ATOM 9152 O O . SER G 1 40 ? -50.935 7.099 32.935 1.00 25.03 40 SER G O 1
ATOM 9155 N N . ARG G 1 41 ? -52.773 8.048 32.030 1.00 25.25 41 ARG G N 1
ATOM 9156 C CA . ARG G 1 41 ? -52.046 8.818 31.016 1.00 25.41 41 ARG G CA 1
ATOM 9157 C C . ARG G 1 41 ? -51.085 9.826 31.653 1.00 25.36 41 ARG G C 1
ATOM 9158 O O . ARG G 1 41 ? -49.971 10.015 31.166 1.00 25.33 41 ARG G O 1
ATOM 9166 N N . ARG G 1 42 ? -51.514 10.456 32.745 1.00 25.28 42 ARG G N 1
ATOM 9167 C CA . ARG G 1 42 ? -50.656 11.379 33.488 1.00 25.28 42 ARG G CA 1
ATOM 9168 C C . ARG G 1 42 ? -49.388 10.684 33.962 1.00 25.28 42 ARG G C 1
ATOM 9169 O O . ARG G 1 42 ? -48.289 11.221 33.833 1.00 25.23 42 ARG G O 1
ATOM 9177 N N . LEU G 1 43 ? -49.554 9.482 34.504 1.00 25.27 43 LEU G N 1
ATOM 9178 C CA . LEU G 1 43 ? -48.425 8.685 34.963 1.00 25.51 43 LEU G CA 1
ATOM 9179 C C . LEU G 1 43 ? -47.584 8.160 33.804 1.00 25.50 43 LEU G C 1
ATOM 9180 O O . LEU G 1 43 ? -46.370 8.036 33.939 1.00 25.53 43 LEU G O 1
ATOM 9185 N N . ILE G 1 44 ? -48.232 7.868 32.674 1.00 25.68 44 ILE G N 1
ATOM 9186 C CA . ILE G 1 44 ? -47.533 7.493 31.439 1.00 26.19 44 ILE G CA 1
ATOM 9187 C C . ILE G 1 44 ? -46.608 8.629 30.992 1.00 26.26 44 ILE G C 1
ATOM 9188 O O . ILE G 1 44 ? -45.436 8.401 30.687 1.00 26.14 44 ILE G O 1
ATOM 9193 N N . ASP G 1 45 ? -47.152 9.846 30.971 1.00 26.44 45 ASP G N 1
ATOM 9194 C CA . ASP G 1 45 ? -46.414 11.043 30.586 1.00 26.77 45 ASP G CA 1
ATOM 9195 C C . ASP G 1 45 ? -45.302 11.371 31.575 1.00 26.99 45 ASP G C 1
ATOM 9196 O O . ASP G 1 45 ? -44.187 11.691 31.168 1.00 27.01 45 ASP G O 1
ATOM 9201 N N . ALA G 1 46 ? -45.606 11.286 32.869 1.00 27.30 46 ALA G N 1
ATOM 9202 C CA . ALA G 1 46 ? -44.603 11.525 33.908 1.00 27.57 46 ALA G CA 1
ATOM 9203 C C . ALA G 1 46 ? -43.409 10.587 33.761 1.00 27.71 46 ALA G C 1
ATOM 9204 O O . ALA G 1 46 ? -42.261 11.030 33.800 1.00 27.66 46 ALA G O 1
ATOM 9206 N N . ALA G 1 47 ? -43.694 9.298 33.575 1.00 28.07 47 ALA G N 1
ATOM 9207 C CA . ALA G 1 47 ? -42.664 8.277 33.402 1.00 28.46 47 ALA G CA 1
ATOM 9208 C C . ALA G 1 47 ? -41.810 8.538 32.161 1.00 28.88 47 ALA G C 1
ATOM 9209 O O . ALA G 1 47 ? -40.587 8.429 32.217 1.00 28.80 47 ALA G O 1
ATOM 9211 N N . ARG G 1 48 ? -42.461 8.892 31.054 1.00 29.34 48 ARG G N 1
ATOM 9212 C CA . ARG G 1 48 ? -41.761 9.204 29.808 1.00 30.04 48 ARG G CA 1
ATOM 9213 C C . ARG G 1 48 ? -40.831 10.404 29.975 1.00 30.45 48 ARG G C 1
ATOM 9214 O O . ARG G 1 48 ? -39.681 10.358 29.544 1.00 30.76 48 ARG G O 1
ATOM 9222 N N . ILE G 1 49 ? -41.335 11.464 30.610 1.00 30.92 49 ILE G N 1
ATOM 9223 C CA . ILE G 1 49 ? -40.561 12.686 30.873 1.00 31.35 49 ILE G CA 1
ATOM 9224 C C . ILE G 1 49 ? -39.364 12.426 31.796 1.00 31.61 49 ILE G C 1
ATOM 9225 O O . ILE G 1 49 ? -38.278 12.979 31.589 1.00 31.76 49 ILE G O 1
ATOM 9230 N N . LEU G 1 50 ? -39.570 11.572 32.799 1.00 31.85 50 LEU G N 1
ATOM 9231 C CA . LEU G 1 50 ? -38.554 11.285 33.816 1.00 31.95 50 LEU G CA 1
ATOM 9232 C C . LEU G 1 50 ? -37.709 10.049 33.491 1.00 32.06 50 LEU G C 1
ATOM 9233 O O . LEU G 1 50 ? -36.912 9.599 34.323 1.00 32.03 50 LEU G O 1
ATOM 9238 N N . SER G 1 51 ? -37.894 9.517 32.280 1.00 32.04 51 SER G N 1
ATOM 9239 C CA . SER G 1 51 ? -37.176 8.337 31.781 1.00 32.15 51 SER G CA 1
ATOM 9240 C C . SER G 1 51 ? -37.324 7.116 32.696 1.00 32.11 51 SER G C 1
ATOM 9241 O O . SER G 1 51 ? -36.362 6.382 32.940 1.00 32.06 51 SER G O 1
ATOM 9244 N N . ILE G 1 52 ? -38.543 6.910 33.192 1.00 31.91 52 ILE G N 1
ATOM 9245 C CA . ILE G 1 52 ? -38.874 5.750 34.018 1.00 31.72 52 ILE G CA 1
ATOM 9246 C C . ILE G 1 52 ? -39.353 4.604 33.123 1.00 31.74 52 ILE G C 1
ATOM 9247 O O . ILE G 1 52 ? -40.278 4.791 32.332 1.00 31.79 52 ILE G O 1
ATOM 9252 N N . PRO G 1 53 ? -38.712 3.420 33.235 1.00 31.81 53 PRO G N 1
ATOM 9253 C CA . PRO G 1 53 ? -39.109 2.248 32.451 1.00 31.87 53 PRO G CA 1
ATOM 9254 C C . PRO G 1 53 ? -40.569 1.853 32.682 1.00 32.03 53 PRO G C 1
ATOM 9255 O O . PRO G 1 53 ? -41.015 1.739 33.828 1.00 31.93 53 PRO G O 1
ATOM 9259 N N . THR G 1 54 ? -41.298 1.649 31.589 1.00 32.13 54 THR G N 1
ATOM 9260 C CA . THR G 1 54 ? -42.722 1.346 31.649 1.00 32.35 54 THR G CA 1
ATOM 9261 C C . THR G 1 54 ? -43.025 -0.044 31.084 1.00 32.72 54 THR G C 1
ATOM 9262 O O . THR G 1 54 ? -42.590 -0.391 29.983 1.00 32.72 54 THR G O 1
ATOM 9266 N N . ILE G 1 55 ? -43.770 -0.831 31.858 1.00 32.99 55 ILE G N 1
ATOM 9267 C CA . ILE G 1 55 ? -44.202 -2.164 31.447 1.00 33.38 55 ILE G CA 1
ATOM 9268 C C . ILE G 1 55 ? -45.718 -2.174 31.317 1.00 33.69 55 ILE G C 1
ATOM 9269 O O . ILE G 1 55 ? -46.434 -1.835 32.262 1.00 33.61 55 ILE G O 1
ATOM 9274 N N . VAL G 1 56 ? -46.194 -2.552 30.134 1.00 34.08 56 VAL G N 1
ATOM 9275 C CA . VAL G 1 56 ? -47.623 -2.634 29.858 1.00 34.41 56 VAL G CA 1
ATOM 9276 C C . VAL G 1 56 ? -47.986 -4.071 29.495 1.00 34.77 56 VAL G C 1
ATOM 9277 O O . VAL G 1 56 ? -47.332 -4.692 28.656 1.00 34.78 56 VAL G O 1
ATOM 9281 N N . THR G 1 57 ? -49.014 -4.601 30.153 1.00 35.20 57 THR G N 1
ATOM 9282 C CA . THR G 1 57 ? -49.522 -5.933 29.844 1.00 35.65 57 THR G CA 1
ATOM 9283 C C . THR G 1 57 ? -50.939 -5.885 29.278 1.00 36.14 57 THR G C 1
ATOM 9284 O O . THR G 1 57 ? -51.644 -4.882 29.412 1.00 35.97 57 THR G O 1
ATOM 9288 N N . GLU G 1 58 ? -51.336 -6.978 28.631 1.00 36.76 58 GLU G N 1
ATOM 9289 C CA . GLU G 1 58 ? -52.691 -7.135 28.117 1.00 37.53 58 GLU G CA 1
ATOM 9290 C C . GLU G 1 58 ? -53.174 -8.552 28.402 1.00 38.04 58 GLU G C 1
ATOM 9291 O O . GLU G 1 58 ? -52.499 -9.527 28.068 1.00 38.10 58 GLU G O 1
ATOM 9297 N N . GLN G 1 59 ? -54.333 -8.653 29.046 1.00 38.71 59 GLN G N 1
ATOM 9298 C CA . GLN G 1 59 ? -54.942 -9.940 29.365 1.00 39.59 59 GLN G CA 1
ATOM 9299 C C . GLN G 1 59 ? -55.744 -10.429 28.165 1.00 40.31 59 GLN G C 1
ATOM 9300 O O . GLN G 1 59 ? -56.607 -9.707 27.655 1.00 40.12 59 GLN G O 1
ATOM 9306 N N . TYR G 1 60 ? -55.436 -11.646 27.713 1.00 41.30 60 TYR G N 1
ATOM 9307 C CA . TYR G 1 60 ? -56.167 -12.308 26.623 1.00 42.33 60 TYR G CA 1
ATOM 9308 C C . TYR G 1 60 ? -56.603 -11.318 25.523 1.00 42.72 60 TYR G C 1
ATOM 9309 O O . TYR G 1 60 ? -57.801 -11.126 25.301 1.00 42.73 60 TYR G O 1
ATOM 9318 N N . PRO G 1 61 ? -55.629 -10.677 24.836 1.00 43.22 61 PRO G N 1
ATOM 9319 C CA . PRO G 1 61 ? -55.953 -9.649 23.833 1.00 43.67 61 PRO G CA 1
ATOM 9320 C C . PRO G 1 61 ? -56.789 -10.166 22.657 1.00 44.18 61 PRO G C 1
ATOM 9321 O O . PRO G 1 61 ? -57.396 -9.367 21.939 1.00 44.30 61 PRO G O 1
ATOM 9325 N N . LYS G 1 62 ? -56.812 -11.487 22.474 1.00 44.69 62 LYS G N 1
ATOM 9326 C CA . LYS G 1 62 ? -57.607 -12.136 21.431 1.00 45.22 62 LYS G CA 1
ATOM 9327 C C . LYS G 1 62 ? -59.094 -11.797 21.561 1.00 45.33 62 LYS G C 1
ATOM 9328 O O . LYS G 1 62 ? -59.741 -11.436 20.575 1.00 45.40 62 LYS G O 1
ATOM 9334 N N . GLY G 1 63 ? -59.620 -11.909 22.780 1.00 45.43 63 GLY G N 1
ATOM 9335 C CA . GLY G 1 63 ? -61.033 -11.642 23.040 1.00 45.53 63 GLY G CA 1
ATOM 9336 C C . GLY G 1 63 ? -61.319 -10.482 23.979 1.00 45.51 63 GLY G C 1
ATOM 9337 O O . GLY G 1 63 ? -62.462 -10.302 24.409 1.00 45.67 63 GLY G O 1
ATOM 9338 N N . LEU G 1 64 ? -60.292 -9.696 24.300 1.00 45.38 64 LEU G N 1
ATOM 9339 C CA . LEU G 1 64 ? -60.445 -8.550 25.205 1.00 45.15 64 LEU G CA 1
ATOM 9340 C C . LEU G 1 64 ? -59.913 -7.235 24.629 1.00 44.92 64 LEU G C 1
ATOM 9341 O O . LEU G 1 64 ? -60.044 -6.179 25.254 1.00 44.95 64 LEU G O 1
ATOM 9346 N N . GLY G 1 65 ? -59.319 -7.301 23.440 1.00 44.68 65 GLY G N 1
ATOM 9347 C CA . GLY G 1 65 ? -58.825 -6.105 22.759 1.00 44.40 65 GLY G CA 1
ATOM 9348 C C . GLY G 1 65 ? -57.506 -5.591 23.302 1.00 44.20 65 GLY G C 1
ATOM 9349 O O . GLY G 1 65 ? -56.887 -6.219 24.163 1.00 44.17 65 GLY G O 1
ATOM 9350 N N . HIS G 1 66 ? -57.078 -4.437 22.798 1.00 44.00 66 HIS G N 1
ATOM 9351 C CA . HIS G 1 66 ? -55.775 -3.879 23.151 1.00 43.85 66 HIS G CA 1
ATOM 9352 C C . HIS G 1 66 ? -55.872 -2.648 24.055 1.00 43.61 66 HIS G C 1
ATOM 9353 O O . HIS G 1 66 ? -56.963 -2.116 24.286 1.00 43.52 66 HIS G O 1
ATOM 9360 N N . THR G 1 67 ? -54.719 -2.218 24.565 1.00 43.26 67 THR G N 1
ATOM 9361 C CA . THR G 1 67 ? -54.609 -1.040 25.422 1.00 43.01 67 THR G CA 1
ATOM 9362 C C . THR G 1 67 ? -55.199 0.201 24.743 1.00 42.99 67 THR G C 1
ATOM 9363 O O . THR G 1 67 ? -54.988 0.422 23.546 1.00 42.85 67 THR G O 1
ATOM 9367 N N . VAL G 1 68 ? -55.947 0.988 25.517 1.00 42.90 68 VAL G N 1
ATOM 9368 C CA . VAL G 1 68 ? -56.576 2.222 25.034 1.00 42.99 68 VAL G CA 1
ATOM 9369 C C . VAL G 1 68 ? -55.534 3.137 24.368 1.00 43.03 68 VAL G C 1
ATOM 9370 O O . VAL G 1 68 ? -54.492 3.421 24.968 1.00 42.93 68 VAL G O 1
ATOM 9374 N N . PRO G 1 69 ? -55.806 3.574 23.117 1.00 43.15 69 PRO G N 1
ATOM 9375 C CA . PRO G 1 69 ? -54.898 4.401 22.314 1.00 43.25 69 PRO G CA 1
ATOM 9376 C C . PRO G 1 69 ? -54.339 5.630 23.033 1.00 43.41 69 PRO G C 1
ATOM 9377 O O . PRO G 1 69 ? -53.193 6.005 22.779 1.00 43.52 69 PRO G O 1
ATOM 9381 N N . THR G 1 70 ? -55.138 6.245 23.911 1.00 43.58 70 THR G N 1
ATOM 9382 C CA . THR G 1 70 ? -54.684 7.373 24.731 1.00 43.69 70 THR G CA 1
ATOM 9383 C C . THR G 1 70 ? -53.377 7.018 25.432 1.00 43.51 70 THR G C 1
ATOM 9384 O O . THR G 1 70 ? -52.386 7.744 25.326 1.00 43.47 70 THR G O 1
ATOM 9388 N N . LEU G 1 71 ? -53.388 5.882 26.125 1.00 43.38 71 LEU G N 1
ATOM 9389 C CA . LEU G 1 71 ? -52.238 5.404 26.887 1.00 43.37 71 LEU G CA 1
ATOM 9390 C C . LEU G 1 71 ? -51.045 5.048 26.000 1.00 43.52 71 LEU G C 1
ATOM 9391 O O . LEU G 1 71 ? -49.901 5.315 26.366 1.00 43.48 71 LEU G O 1
ATOM 9396 N N . LYS G 1 72 ? -51.326 4.457 24.839 1.00 43.86 72 LYS G N 1
ATOM 9397 C CA . LYS G 1 72 ? -50.296 4.073 23.868 1.00 44.24 72 LYS G CA 1
ATOM 9398 C C . LYS G 1 72 ? -49.553 5.276 23.288 1.00 44.47 72 LYS G C 1
ATOM 9399 O O . LYS G 1 72 ? -48.336 5.224 23.100 1.00 44.62 72 LYS G O 1
ATOM 9405 N N . GLU G 1 73 ? -50.292 6.351 23.012 1.00 44.77 73 GLU G N 1
ATOM 9406 C CA . GLU G 1 73 ? -49.727 7.596 22.478 1.00 45.03 73 GLU G CA 1
ATOM 9407 C C . GLU G 1 73 ? -48.664 8.201 23.392 1.00 45.06 73 GLU G C 1
ATOM 9408 O O . GLU G 1 73 ? -47.670 8.755 22.919 1.00 44.88 73 GLU G O 1
ATOM 9414 N N . GLY G 1 74 ? -48.886 8.090 24.700 1.00 45.15 74 GLY G N 1
ATOM 9415 C CA . GLY G 1 74 ? -47.992 8.671 25.692 1.00 45.43 74 GLY G CA 1
ATOM 9416 C C . GLY G 1 74 ? -46.751 7.845 25.965 1.00 45.59 74 GLY G C 1
ATOM 9417 O O . GLY G 1 74 ? -45.766 8.363 26.489 1.00 45.54 74 GLY G O 1
ATOM 9418 N N . LEU G 1 75 ? -46.805 6.560 25.620 1.00 45.88 75 LEU G N 1
ATOM 9419 C CA . LEU G 1 75 ? -45.693 5.637 25.857 1.00 46.22 75 LEU G CA 1
ATOM 9420 C C . LEU G 1 75 ? -44.470 5.995 25.021 1.00 46.53 75 LEU G C 1
ATOM 9421 O O . LEU G 1 75 ? -44.596 6.551 23.926 1.00 46.46 75 LEU G O 1
ATOM 9426 N N . ALA G 1 76 ? -43.291 5.672 25.550 1.00 47.00 76 ALA G N 1
ATOM 9427 C CA . ALA G 1 76 ? -42.039 5.808 24.811 1.00 47.45 76 ALA G CA 1
ATOM 9428 C C . ALA G 1 76 ? -42.007 4.810 23.653 1.00 47.78 76 ALA G C 1
ATOM 9429 O O . ALA G 1 76 ? -42.750 3.823 23.655 1.00 47.73 76 ALA G O 1
ATOM 9431 N N . GLU G 1 77 ? -41.154 5.076 22.664 1.00 48.16 77 GLU G N 1
ATOM 9432 C CA . GLU G 1 77 ? -41.044 4.222 21.478 1.00 48.63 77 GLU G CA 1
ATOM 9433 C C . GLU G 1 77 ? -40.574 2.799 21.795 1.00 48.64 77 GLU G C 1
ATOM 9434 O O . GLU G 1 77 ? -41.042 1.838 21.182 1.00 48.69 77 GLU G O 1
ATOM 9440 N N . ASN G 1 78 ? -39.667 2.677 22.764 1.00 48.72 78 ASN G N 1
ATOM 9441 C CA . ASN G 1 78 ? -39.097 1.383 23.150 1.00 48.78 78 ASN G CA 1
ATOM 9442 C C . ASN G 1 78 ? -39.849 0.674 24.292 1.00 48.63 78 ASN G C 1
ATOM 9443 O O . ASN G 1 78 ? -39.340 -0.294 24.874 1.00 48.65 78 ASN G O 1
ATOM 9448 N N . THR G 1 79 ? -41.057 1.153 24.597 1.00 48.21 79 THR G N 1
ATOM 9449 C CA . THR G 1 79 ? -41.917 0.544 25.616 1.00 47.75 79 THR G CA 1
ATOM 9450 C C . THR G 1 79 ? -42.495 -0.783 25.108 1.00 47.41 79 THR G C 1
ATOM 9451 O O . THR G 1 79 ? -43.098 -0.822 24.032 1.00 47.42 79 THR G O 1
ATOM 9455 N N . PRO G 1 80 ? -42.292 -1.876 25.873 1.00 47.02 80 PRO G N 1
ATOM 9456 C CA . PRO G 1 80 ? -42.809 -3.186 25.482 1.00 46.66 80 PRO G CA 1
ATOM 9457 C C . PRO G 1 80 ? -44.202 -3.510 26.046 1.00 46.16 80 PRO G C 1
ATOM 9458 O O . PRO G 1 80 ? -44.477 -3.253 27.224 1.00 46.11 80 PRO G O 1
ATOM 9462 N N . ILE G 1 81 ? -45.061 -4.067 25.192 1.00 45.58 81 ILE G N 1
ATOM 9463 C CA . ILE G 1 81 ? -46.403 -4.514 25.581 1.00 45.01 81 ILE G CA 1
ATOM 9464 C C . ILE G 1 81 ? -46.479 -6.042 25.523 1.00 44.54 81 ILE G C 1
ATOM 9465 O O . ILE G 1 81 ? -46.297 -6.637 24.458 1.00 44.65 81 ILE G O 1
ATOM 9470 N N . PHE G 1 82 ? -46.747 -6.668 26.668 1.00 43.87 82 PHE G N 1
ATOM 9471 C CA . PHE G 1 82 ? -46.776 -8.131 26.769 1.00 43.34 82 PHE G CA 1
ATOM 9472 C C . PHE G 1 82 ? -48.187 -8.672 26.981 1.00 43.00 82 PHE G C 1
ATOM 9473 O O . PHE G 1 82 ? -48.993 -8.062 27.679 1.00 42.99 82 PHE G O 1
ATOM 9481 N N . ASP G 1 83 ? -48.476 -9.822 26.378 1.00 42.57 83 ASP G N 1
ATOM 9482 C CA . ASP G 1 83 ? -49.764 -10.490 26.565 1.00 42.02 83 ASP G CA 1
ATOM 9483 C C . ASP G 1 83 ? -49.668 -11.589 27.620 1.00 41.53 83 ASP G C 1
ATOM 9484 O O . ASP G 1 83 ? -48.584 -12.115 27.880 1.00 41.52 83 ASP G O 1
ATOM 9489 N N . LYS G 1 84 ? -50.804 -11.925 28.228 1.00 40.87 84 LYS G N 1
ATOM 9490 C CA . LYS G 1 84 ? -50.842 -12.900 29.320 1.00 40.21 84 LYS G CA 1
ATOM 9491 C C . LYS G 1 84 ? -52.232 -13.500 29.548 1.00 39.86 84 LYS G C 1
ATOM 9492 O O . LYS G 1 84 ? -53.246 -12.902 29.180 1.00 39.79 84 LYS G O 1
ATOM 9498 N N . THR G 1 85 ? -52.261 -14.690 30.146 1.00 39.29 85 THR G N 1
ATOM 9499 C CA . THR G 1 85 ? -53.503 -15.287 30.642 1.00 38.82 85 THR G CA 1
ATOM 9500 C C . THR G 1 85 ? -53.484 -15.365 32.172 1.00 38.35 85 THR G C 1
ATOM 9501 O O . THR G 1 85 ? -54.535 -15.449 32.813 1.00 38.34 85 THR G O 1
ATOM 9505 N N . LYS G 1 86 ? -52.280 -15.341 32.744 1.00 37.78 86 LYS G N 1
ATOM 9506 C CA . LYS G 1 86 ? -52.101 -15.244 34.190 1.00 37.22 86 LYS G CA 1
ATOM 9507 C C . LYS G 1 86 ? -52.470 -13.831 34.634 1.00 36.68 86 LYS G C 1
ATOM 9508 O O . LYS G 1 86 ? -52.117 -12.856 33.969 1.00 36.50 86 LYS G O 1
ATOM 9514 N N . PHE G 1 87 ? -53.186 -13.726 35.750 1.00 36.13 87 PHE G N 1
ATOM 9515 C CA . PHE G 1 87 ? -53.676 -12.427 36.223 1.00 35.64 87 PHE G CA 1
ATOM 9516 C C . PHE G 1 87 ? -52.555 -11.489 36.684 1.00 35.37 87 PHE G C 1
ATOM 9517 O O . PHE G 1 87 ? -52.578 -10.294 36.387 1.00 35.48 87 PHE G O 1
ATOM 9525 N N . SER G 1 88 ? -51.563 -12.036 37.379 1.00 34.99 88 SER G N 1
ATOM 9526 C CA . SER G 1 88 ? -50.396 -11.257 37.789 1.00 34.75 88 SER G CA 1
ATOM 9527 C C . SER G 1 88 ? -49.564 -10.786 36.592 1.00 34.67 88 SER G C 1
ATOM 9528 O O . SER G 1 88 ? -49.394 -11.519 35.614 1.00 34.60 88 SER G O 1
ATOM 9531 N N . MET G 1 89 ? -49.051 -9.560 36.685 1.00 34.57 89 MET G N 1
ATOM 9532 C CA . MET G 1 89 ? -48.181 -8.981 35.657 1.00 34.49 89 MET G CA 1
ATOM 9533 C C . MET G 1 89 ? -46.767 -9.564 35.696 1.00 34.97 89 MET G C 1
ATOM 9534 O O . MET G 1 89 ? -45.976 -9.340 34.775 1.00 34.91 89 MET G O 1
ATOM 9539 N N . CYS G 1 90 ? -46.452 -10.292 36.767 1.00 35.31 90 CYS G N 1
ATOM 9540 C CA . CYS G 1 90 ? -45.122 -10.863 36.955 1.00 35.82 90 CYS G CA 1
ATOM 9541 C C . CYS G 1 90 ? -44.906 -12.090 36.072 1.00 36.28 90 CYS G C 1
ATOM 9542 O O . CYS G 1 90 ? -45.014 -13.234 36.519 1.00 36.34 90 CYS G O 1
ATOM 9545 N N . ILE G 1 91 ? -44.614 -11.822 34.805 1.00 36.84 91 ILE G N 1
ATOM 9546 C CA . ILE G 1 91 ? -44.327 -12.855 33.817 1.00 37.45 91 ILE G CA 1
ATOM 9547 C C . ILE G 1 91 ? -42.858 -12.741 33.390 1.00 37.87 91 ILE G C 1
ATOM 9548 O O . ILE G 1 91 ? -42.261 -11.668 33.541 1.00 37.85 91 ILE G O 1
ATOM 9553 N N . PRO G 1 92 ? -42.265 -13.844 32.873 1.00 38.26 92 PRO G N 1
ATOM 9554 C CA . PRO G 1 92 ? -40.855 -13.859 32.455 1.00 38.58 92 PRO G CA 1
ATOM 9555 C C . PRO G 1 92 ? -40.316 -12.588 31.753 1.00 38.84 92 PRO G C 1
ATOM 9556 O O . PRO G 1 92 ? -39.230 -12.129 32.119 1.00 38.84 92 PRO G O 1
ATOM 9560 N N . PRO G 1 93 ? -41.048 -12.028 30.757 1.00 39.12 93 PRO G N 1
ATOM 9561 C CA . PRO G 1 93 ? -40.579 -10.788 30.111 1.00 39.37 93 PRO G CA 1
ATOM 9562 C C . PRO G 1 93 ? -40.402 -9.562 31.022 1.00 39.71 93 PRO G C 1
ATOM 9563 O O . PRO G 1 93 ? -39.714 -8.612 30.632 1.00 39.84 93 PRO G O 1
ATOM 9567 N N . THR G 1 94 ? -41.005 -9.575 32.209 1.00 39.98 94 THR G N 1
ATOM 9568 C CA . THR G 1 94 ? -40.902 -8.432 33.130 1.00 40.30 94 THR G CA 1
ATOM 9569 C C . THR G 1 94 ? -39.706 -8.536 34.082 1.00 40.67 94 THR G C 1
ATOM 9570 O O . THR G 1 94 ? -39.297 -7.537 34.682 1.00 40.68 94 THR G O 1
ATOM 9574 N N . GLU G 1 95 ? -39.149 -9.743 34.200 1.00 41.04 95 GLU G N 1
ATOM 9575 C CA . GLU G 1 95 ? -38.068 -10.045 35.148 1.00 41.47 95 GLU G CA 1
ATOM 9576 C C . GLU G 1 95 ? -36.831 -9.149 35.036 1.00 41.47 95 GLU G C 1
ATOM 9577 O O . GLU G 1 95 ? -36.273 -8.739 36.057 1.00 41.45 95 GLU G O 1
ATOM 9583 N N . ASP G 1 96 ? -36.415 -8.845 33.806 1.00 41.53 96 ASP G N 1
ATOM 9584 C CA . ASP G 1 96 ? -35.238 -7.998 33.562 1.00 41.69 96 ASP G CA 1
ATOM 9585 C C . ASP G 1 96 ? -35.370 -6.584 34.133 1.00 41.43 96 ASP G C 1
ATOM 9586 O O . ASP G 1 96 ? -34.404 -6.037 34.673 1.00 41.38 96 ASP G O 1
ATOM 9591 N N . THR G 1 97 ? -36.561 -5.999 34.007 1.00 41.16 97 THR G N 1
ATOM 9592 C CA . THR G 1 97 ? -36.837 -4.678 34.572 1.00 40.82 97 THR G CA 1
ATOM 9593 C C . THR G 1 97 ? -36.898 -4.745 36.098 1.00 40.59 97 THR G C 1
ATOM 9594 O O . THR G 1 97 ? -36.385 -3.859 36.787 1.00 40.59 97 THR G O 1
ATOM 9598 N N . LEU G 1 98 ? -37.513 -5.806 36.616 1.00 40.21 98 LEU G N 1
ATOM 9599 C CA . LEU G 1 98 ? -37.681 -5.979 38.058 1.00 39.89 98 LEU G CA 1
ATOM 9600 C C . LEU G 1 98 ? -36.351 -6.158 38.792 1.00 39.74 98 LEU G C 1
ATOM 9601 O O . LEU G 1 98 ? -36.237 -5.827 39.973 1.00 39.76 98 LEU G O 1
ATOM 9606 N N . LYS G 1 99 ? -35.347 -6.663 38.077 1.00 39.50 99 LYS G N 1
ATOM 9607 C CA . LYS G 1 99 ? -34.001 -6.817 38.621 1.00 39.17 99 LYS G CA 1
ATOM 9608 C C . LYS G 1 99 ? -33.272 -5.477 38.735 1.00 38.82 99 LYS G C 1
ATOM 9609 O O . LYS G 1 99 ? -32.326 -5.344 39.517 1.00 38.88 99 LYS G O 1
ATOM 9615 N N . LYS G 1 100 ? -33.731 -4.486 37.970 1.00 38.26 100 LYS G N 1
ATOM 9616 C CA . LYS G 1 100 ? -33.087 -3.171 37.916 1.00 37.78 100 LYS G CA 1
ATOM 9617 C C . LYS G 1 100 ? -33.766 -2.114 38.800 1.00 36.94 100 LYS G C 1
ATOM 9618 O O . LYS G 1 100 ? -33.214 -1.032 39.010 1.00 37.07 100 LYS G O 1
ATOM 9624 N N . VAL G 1 101 ? -34.954 -2.422 39.315 1.00 35.89 101 VAL G N 1
ATOM 9625 C CA . VAL G 1 101 ? -35.689 -1.468 40.159 1.00 34.86 101 VAL G CA 1
ATOM 9626 C C . VAL G 1 101 ? -36.013 -2.026 41.544 1.00 34.30 101 VAL G C 1
ATOM 9627 O O . VAL G 1 101 ? -35.986 -3.240 41.753 1.00 34.26 101 VAL G O 1
ATOM 9631 N N . GLN G 1 102 ? -36.307 -1.133 42.488 1.00 33.51 102 GLN G N 1
ATOM 9632 C CA . GLN G 1 102 ? -36.712 -1.543 43.832 1.00 32.87 102 GLN G CA 1
ATOM 9633 C C . GLN G 1 102 ? -38.151 -1.126 44.137 1.00 32.05 102 GLN G C 1
ATOM 9634 O O . GLN G 1 102 ? -38.726 -1.550 45.141 1.00 31.99 102 GLN G O 1
ATOM 9640 N N . ASN G 1 103 ? -38.723 -0.301 43.262 1.00 31.04 103 ASN G N 1
ATOM 9641 C CA . ASN G 1 103 ? -40.092 0.187 43.416 1.00 29.95 103 ASN G CA 1
ATOM 9642 C C . ASN G 1 103 ? -40.903 0.010 42.139 1.00 29.27 103 ASN G C 1
ATOM 9643 O O . ASN G 1 103 ? -40.382 0.190 41.036 1.00 29.02 103 ASN G O 1
ATOM 9648 N N . VAL G 1 104 ? -42.178 -0.340 42.292 1.00 28.47 104 VAL G N 1
ATOM 9649 C CA . VAL G 1 104 ? -43.100 -0.419 41.156 1.00 27.69 104 VAL G CA 1
ATOM 9650 C C . VAL G 1 104 ? -44.334 0.467 41.383 1.00 27.25 104 VAL G C 1
ATOM 9651 O O . VAL G 1 104 ? -45.061 0.305 42.370 1.00 27.05 104 VAL G O 1
ATOM 9655 N N . ILE G 1 105 ? -44.532 1.416 40.469 1.00 26.77 105 ILE G N 1
ATOM 9656 C CA . ILE G 1 105 ? -45.713 2.274 40.443 1.00 26.17 105 ILE G CA 1
ATOM 9657 C C . ILE G 1 105 ? -46.772 1.548 39.627 1.00 25.85 105 ILE G C 1
ATOM 9658 O O . ILE G 1 105 ? -46.605 1.338 38.425 1.00 25.75 105 ILE G O 1
ATOM 9663 N N . LEU G 1 106 ? -47.857 1.157 40.282 1.00 25.51 106 LEU G N 1
ATOM 9664 C CA . LEU G 1 106 ? -48.857 0.308 39.652 1.00 25.28 106 LEU G CA 1
ATOM 9665 C C . LEU G 1 106 ? -50.157 1.053 39.355 1.00 25.27 106 LEU G C 1
ATOM 9666 O O . LEU G 1 106 ? -50.725 1.709 40.230 1.00 25.15 106 LEU G O 1
ATOM 9671 N N . VAL G 1 107 ? -50.593 0.963 38.100 1.00 25.18 107 VAL G N 1
ATOM 9672 C CA . VAL G 1 107 ? -51.899 1.458 37.665 1.00 25.31 107 VAL G CA 1
ATOM 9673 C C . VAL G 1 107 ? -52.628 0.346 36.906 1.00 25.47 107 VAL G C 1
ATOM 9674 O O . VAL G 1 107 ? -52.006 -0.629 36.482 1.00 25.45 107 VAL G O 1
ATOM 9678 N N . GLY G 1 108 ? -53.939 0.480 36.744 1.00 25.60 108 GLY G N 1
ATOM 9679 C CA . GLY G 1 108 ? -54.680 -0.463 35.911 1.00 26.06 108 GLY G CA 1
ATOM 9680 C C . GLY G 1 108 ? -55.865 -1.140 36.560 1.00 26.39 108 GLY G C 1
ATOM 9681 O O . GLY G 1 108 ? -56.274 -0.788 37.668 1.00 26.29 108 GLY G O 1
ATOM 9682 N N . ILE G 1 109 ? -56.408 -2.140 35.872 1.00 26.94 109 ILE G N 1
ATOM 9683 C CA . ILE G 1 109 ? -57.729 -2.654 36.226 1.00 27.26 109 ILE G CA 1
ATOM 9684 C C . ILE G 1 109 ? -57.819 -4.111 36.628 1.00 27.78 109 ILE G C 1
ATOM 9685 O O . ILE G 1 109 ? -56.940 -4.925 36.322 1.00 27.71 109 ILE G O 1
ATOM 9690 N N . GLU G 1 110 ? -58.949 -4.410 37.271 1.00 28.20 110 GLU G N 1
ATOM 9691 C CA . GLU G 1 110 ? -59.111 -5.525 38.176 1.00 28.23 110 GLU G CA 1
ATOM 9692 C C . GLU G 1 110 ? -58.200 -5.264 39.372 1.00 27.66 110 GLU G C 1
ATOM 9693 O O . GLU G 1 110 ? -57.179 -5.935 39.565 1.00 27.42 110 GLU G O 1
ATOM 9699 N N . ALA G 1 111 ? -58.580 -4.251 40.151 1.00 26.72 111 ALA G N 1
ATOM 9700 C CA . ALA G 1 111 ? -57.891 -3.902 41.387 1.00 26.27 111 ALA G CA 1
ATOM 9701 C C . ALA G 1 111 ? -57.750 -5.131 42.286 1.00 25.75 111 ALA G C 1
ATOM 9702 O O . ALA G 1 111 ? -56.738 -5.306 42.959 1.00 25.70 111 ALA G O 1
ATOM 9704 N N . HIS G 1 112 ? -58.774 -5.979 42.262 1.00 25.32 112 HIS G N 1
ATOM 9705 C CA . HIS G 1 112 ? -58.886 -7.131 43.145 1.00 25.03 112 HIS G CA 1
ATOM 9706 C C . HIS G 1 112 ? -58.413 -8.426 42.488 1.00 25.06 112 HIS G C 1
ATOM 9707 O O . HIS G 1 112 ? -58.480 -9.495 43.094 1.00 24.98 112 HIS G O 1
ATOM 9714 N N . VAL G 1 113 ? -57.952 -8.326 41.246 1.00 25.21 113 VAL G N 1
ATOM 9715 C CA . VAL G 1 113 ? -57.483 -9.496 40.510 1.00 25.46 113 VAL G CA 1
ATOM 9716 C C . VAL G 1 113 ? -56.058 -9.257 40.025 1.00 25.72 113 VAL G C 1
ATOM 9717 O O . VAL G 1 113 ? -55.102 -9.589 40.722 1.00 25.71 113 VAL G O 1
ATOM 9721 N N . CYS G 1 114 ? -55.924 -8.658 38.846 1.00 26.09 114 CYS G N 1
ATOM 9722 C CA . CYS G 1 114 ? -54.622 -8.448 38.234 1.00 26.70 114 CYS G CA 1
ATOM 9723 C C . CYS G 1 114 ? -53.713 -7.507 39.037 1.00 26.19 114 CYS G C 1
ATOM 9724 O O . CYS G 1 114 ? -52.546 -7.825 39.263 1.00 26.24 114 CYS G O 1
ATOM 9727 N N . VAL G 1 115 ? -54.253 -6.373 39.482 1.00 25.75 115 VAL G N 1
ATOM 9728 C CA . VAL G 1 115 ? -53.495 -5.420 40.302 1.00 25.14 115 VAL G CA 1
ATOM 9729 C C . VAL G 1 115 ? -53.117 -6.037 41.663 1.00 25.08 115 VAL G C 1
ATOM 9730 O O . VAL G 1 115 ? -51.977 -5.907 42.115 1.00 24.75 115 VAL G O 1
ATOM 9734 N N . LEU G 1 116 ? -54.071 -6.723 42.291 1.00 24.90 116 LEU G N 1
ATOM 9735 C CA . LEU G 1 116 ? -53.846 -7.386 43.577 1.00 25.00 116 LEU G CA 1
ATOM 9736 C C . LEU G 1 116 ? -52.803 -8.505 43.491 1.00 25.03 116 LEU G C 1
ATOM 9737 O O . LEU G 1 116 ? -51.859 -8.548 44.289 1.00 24.99 116 LEU G O 1
ATOM 9742 N N . GLN G 1 117 ? -52.980 -9.403 42.525 1.00 25.12 117 GLN G N 1
ATOM 9743 C CA . GLN G 1 117 ? -52.064 -10.531 42.329 1.00 25.25 117 GLN G CA 1
ATOM 9744 C C . GLN G 1 117 ? -50.661 -10.085 41.919 1.00 24.96 117 GLN G C 1
ATOM 9745 O O . GLN G 1 117 ? -49.671 -10.675 42.355 1.00 24.89 117 GLN G O 1
ATOM 9751 N N . THR G 1 118 ? -50.581 -9.041 41.091 1.00 24.84 118 THR G N 1
ATOM 9752 C CA . THR G 1 118 ? -49.300 -8.424 40.733 1.00 24.53 118 THR G CA 1
ATOM 9753 C C . THR G 1 118 ? -48.594 -7.914 41.990 1.00 24.38 118 THR G C 1
ATOM 9754 O O . THR G 1 118 ? -47.394 -8.144 42.176 1.00 24.49 118 THR G O 1
ATOM 9758 N N . THR G 1 119 ? -49.358 -7.242 42.850 1.00 23.99 119 THR G N 1
ATOM 9759 C CA . THR G 1 119 ? -48.838 -6.637 44.076 1.00 23.66 119 THR G CA 1
ATOM 9760 C C . THR G 1 119 ? -48.291 -7.683 45.042 1.00 23.60 119 THR G C 1
ATOM 9761 O O . THR G 1 119 ? -47.215 -7.500 45.613 1.00 23.74 119 THR G O 1
ATOM 9765 N N . TYR G 1 120 ? -49.036 -8.773 45.215 1.00 23.69 120 TYR G N 1
ATOM 9766 C CA . TYR G 1 120 ? -48.617 -9.883 46.070 1.00 23.78 120 TYR G CA 1
ATOM 9767 C C . TYR G 1 120 ? -47.319 -10.511 45.579 1.00 23.79 120 TYR G C 1
ATOM 9768 O O . TYR G 1 120 ? -46.408 -10.766 46.369 1.00 23.66 120 TYR G O 1
ATOM 9777 N N . ASP G 1 121 ? -47.251 -10.754 44.272 1.00 23.80 121 ASP G N 1
ATOM 9778 C CA . ASP G 1 121 ? -46.049 -11.274 43.621 1.00 23.93 121 ASP G CA 1
ATOM 9779 C C . ASP G 1 121 ? -44.831 -10.368 43.816 1.00 23.93 121 ASP G C 1
ATOM 9780 O O . ASP G 1 121 ? -43.748 -10.850 44.137 1.00 24.01 121 ASP G O 1
ATOM 9785 N N . LEU G 1 122 ? -45.017 -9.061 43.630 1.00 23.99 122 LEU G N 1
ATOM 9786 C CA . LEU G 1 122 ? -43.935 -8.080 43.798 1.00 23.97 122 LEU G CA 1
ATOM 9787 C C . LEU G 1 122 ? -43.456 -7.950 45.247 1.00 24.18 122 LEU G C 1
ATOM 9788 O O . LEU G 1 122 ? -42.250 -7.929 45.501 1.00 24.14 122 LEU G O 1
ATOM 9793 N N . LEU G 1 123 ? -44.398 -7.865 46.187 1.00 24.52 123 LEU G N 1
ATOM 9794 C CA . LEU G 1 123 ? -44.071 -7.763 47.616 1.00 24.98 123 LEU G CA 1
ATOM 9795 C C . LEU G 1 123 ? -43.360 -9.017 48.122 1.00 25.48 123 LEU G C 1
ATOM 9796 O O . LEU G 1 123 ? -42.476 -8.941 48.976 1.00 25.54 123 LEU G O 1
ATOM 9801 N N . GLU G 1 124 ? -43.759 -10.162 47.576 1.00 26.18 124 GLU G N 1
ATOM 9802 C CA . GLU G 1 124 ? -43.169 -11.464 47.885 1.00 26.98 124 GLU G CA 1
ATOM 9803 C C . GLU G 1 124 ? -41.676 -11.482 47.575 1.00 26.99 124 GLU G C 1
ATOM 9804 O O . GLU G 1 124 ? -40.886 -12.030 48.346 1.00 27.33 124 GLU G O 1
ATOM 9810 N N . ARG G 1 125 ? -41.313 -10.880 46.441 1.00 27.07 125 ARG G N 1
ATOM 9811 C CA . ARG G 1 125 ? -39.936 -10.819 45.945 1.00 27.20 125 ARG G CA 1
ATOM 9812 C C . ARG G 1 125 ? -39.113 -9.682 46.558 1.00 26.83 125 ARG G C 1
ATOM 9813 O O . ARG G 1 125 ? -37.959 -9.472 46.174 1.00 26.83 125 ARG G O 1
ATOM 9821 N N . GLY G 1 126 ? -39.705 -8.938 47.489 1.00 26.38 126 GLY G N 1
ATOM 9822 C CA . GLY G 1 126 ? -38.987 -7.871 48.191 1.00 25.96 126 GLY G CA 1
ATOM 9823 C C . GLY G 1 126 ? -39.011 -6.514 47.509 1.00 25.73 126 GLY G C 1
ATOM 9824 O O . GLY G 1 126 ? -38.292 -5.601 47.910 1.00 25.59 126 GLY G O 1
ATOM 9825 N N . LEU G 1 127 ? -39.835 -6.384 46.474 1.00 25.63 127 LEU G N 1
ATOM 9826 C CA . LEU G 1 127 ? -40.036 -5.104 45.797 1.00 25.51 127 LEU G CA 1
ATOM 9827 C C . LEU G 1 127 ? -41.077 -4.268 46.536 1.00 25.28 127 LEU G C 1
ATOM 9828 O O . LEU G 1 127 ? -41.993 -4.816 47.153 1.00 25.38 127 LEU G O 1
ATOM 9833 N N . ASN G 1 128 ? -40.918 -2.947 46.493 1.00 24.93 128 ASN G N 1
ATOM 9834 C CA . ASN G 1 128 ? -41.932 -2.040 47.026 1.00 24.60 128 ASN G CA 1
ATOM 9835 C C . ASN G 1 128 ? -42.973 -1.755 45.957 1.00 24.06 128 ASN G C 1
ATOM 9836 O O . ASN G 1 128 ? -42.641 -1.639 44.775 1.00 24.08 128 ASN G O 1
ATOM 9841 N N . VAL G 1 129 ? -44.233 -1.656 46.374 1.00 23.41 129 VAL G N 1
ATOM 9842 C CA . VAL G 1 129 ? -45.334 -1.416 45.443 1.00 22.68 129 VAL G CA 1
ATOM 9843 C C . VAL G 1 129 ? -46.097 -0.156 45.834 1.00 22.35 129 VAL G C 1
ATOM 9844 O O . VAL G 1 129 ? -46.521 0.001 46.979 1.00 22.34 129 VAL G O 1
ATOM 9848 N N . HIS G 1 130 ? -46.256 0.735 44.862 1.00 21.99 130 HIS G N 1
ATOM 9849 C CA . HIS G 1 130 ? -46.948 1.997 45.051 1.00 21.50 130 HIS G CA 1
ATOM 9850 C C . HIS G 1 130 ? -48.192 2.017 44.165 1.00 21.04 130 HIS G C 1
ATOM 9851 O O . HIS G 1 130 ? -48.117 2.268 42.959 1.00 20.85 130 HIS G O 1
ATOM 9858 N N . VAL G 1 131 ? -49.334 1.712 44.777 1.00 20.54 131 VAL G N 1
ATOM 9859 C CA . VAL G 1 131 ? -50.601 1.612 44.058 1.00 20.10 131 VAL G CA 1
ATOM 9860 C C . VAL G 1 131 ? -51.241 2.998 43.945 1.00 19.87 131 VAL G C 1
ATOM 9861 O O . VAL G 1 131 ? -51.541 3.643 44.954 1.00 19.57 131 VAL G O 1
ATOM 9865 N N . VAL G 1 132 ? -51.430 3.448 42.708 1.00 19.64 132 VAL G N 1
ATOM 9866 C CA . VAL G 1 132 ? -52.062 4.741 42.439 1.00 19.52 132 VAL G CA 1
ATOM 9867 C C . VAL G 1 132 ? -53.578 4.547 42.427 1.00 19.40 132 VAL G C 1
ATOM 9868 O O . VAL G 1 132 ? -54.159 4.153 41.410 1.00 19.55 132 VAL G O 1
ATOM 9872 N N . VAL G 1 133 ? -54.211 4.822 43.565 1.00 19.19 133 VAL G N 1
ATOM 9873 C CA . VAL G 1 133 ? -55.629 4.502 43.767 1.00 18.89 133 VAL G CA 1
ATOM 9874 C C . VAL G 1 133 ? -56.577 5.205 42.782 1.00 18.91 133 VAL G C 1
ATOM 9875 O O . VAL G 1 133 ? -57.601 4.634 42.398 1.00 18.67 133 VAL G O 1
ATOM 9879 N N . ASP G 1 134 ? -56.228 6.426 42.371 1.00 18.72 134 ASP G N 1
ATOM 9880 C CA . ASP G 1 134 ? -57.046 7.174 41.404 1.00 18.76 134 ASP G CA 1
ATOM 9881 C C . ASP G 1 134 ? -56.783 6.763 39.946 1.00 18.87 134 ASP G C 1
ATOM 9882 O O . ASP G 1 134 ? -57.329 7.356 39.010 1.00 19.23 134 ASP G O 1
ATOM 9887 N N . ALA G 1 135 ? -55.958 5.736 39.769 1.00 18.89 135 ALA G N 1
ATOM 9888 C CA . ALA G 1 135 ? -55.691 5.150 38.462 1.00 18.90 135 ALA G CA 1
ATOM 9889 C C . ALA G 1 135 ? -55.949 3.638 38.473 1.00 18.90 135 ALA G C 1
ATOM 9890 O O . ALA G 1 135 ? -55.566 2.919 37.545 1.00 19.13 135 ALA G O 1
ATOM 9892 N N . VAL G 1 136 ? -56.623 3.166 39.523 1.00 19.01 136 VAL G N 1
ATOM 9893 C CA . VAL G 1 136 ? -56.892 1.741 39.709 1.00 19.03 136 VAL G CA 1
ATOM 9894 C C . VAL G 1 136 ? -58.356 1.529 40.099 1.00 19.09 136 VAL G C 1
ATOM 9895 O O . VAL G 1 136 ? -58.863 2.199 41.004 1.00 19.22 136 VAL G O 1
ATOM 9899 N N . SER G 1 137 ? -59.027 0.596 39.422 1.00 18.94 137 SER G N 1
ATOM 9900 C CA . SER G 1 137 ? -60.445 0.335 39.682 1.00 19.05 137 SER G CA 1
ATOM 9901 C C . SER G 1 137 ? -60.885 -1.101 39.368 1.00 19.20 137 SER G C 1
ATOM 9902 O O . SER G 1 137 ? -60.082 -1.926 38.923 1.00 19.38 137 SER G O 1
ATOM 9905 N N . SER G 1 138 ? -62.165 -1.377 39.621 1.00 19.15 138 SER G N 1
ATOM 9906 C CA . SER G 1 138 ? -62.801 -2.665 39.329 1.00 19.31 138 SER G CA 1
ATOM 9907 C C . SER G 1 138 ? -64.225 -2.459 38.807 1.00 19.29 138 SER G C 1
ATOM 9908 O O . SER G 1 138 ? -64.747 -1.337 38.804 1.00 19.10 138 SER G O 1
ATOM 9911 N N . ARG G 1 139 ? -64.840 -3.562 38.387 1.00 19.60 139 ARG G N 1
ATOM 9912 C CA . ARG G 1 139 ? -66.243 -3.614 37.977 1.00 19.95 139 ARG G CA 1
ATOM 9913 C C . ARG G 1 139 ? -67.178 -3.285 39.145 1.00 19.75 139 ARG G C 1
ATOM 9914 O O . ARG G 1 139 ? -68.215 -2.643 38.965 1.00 19.68 139 ARG G O 1
ATOM 9922 N N . SER G 1 140 ? -66.790 -3.734 40.338 1.00 19.41 140 SER G N 1
ATOM 9923 C CA . SER G 1 140 ? -67.548 -3.503 41.560 1.00 19.07 140 SER G CA 1
ATOM 9924 C C . SER G 1 140 ? -66.804 -2.560 42.500 1.00 18.81 140 SER G C 1
ATOM 9925 O O . SER G 1 140 ? -65.582 -2.664 42.660 1.00 18.52 140 SER G O 1
ATOM 9928 N N . HIS G 1 141 ? -67.553 -1.650 43.123 1.00 18.53 141 HIS G N 1
ATOM 9929 C CA . HIS G 1 141 ? -67.007 -0.732 44.124 1.00 18.29 141 HIS G CA 1
ATOM 9930 C C . HIS G 1 141 ? -66.435 -1.485 45.316 1.00 17.98 141 HIS G C 1
ATOM 9931 O O . HIS G 1 141 ? -65.406 -1.089 45.857 1.00 17.94 141 HIS G O 1
ATOM 9938 N N . THR G 1 142 ? -67.118 -2.552 45.728 1.00 17.90 142 THR G N 1
ATOM 9939 C CA . THR G 1 142 ? -66.713 -3.341 46.889 1.00 17.91 142 THR G CA 1
ATOM 9940 C C . THR G 1 142 ? -65.393 -4.068 46.628 1.00 18.04 142 THR G C 1
ATOM 9941 O O . THR G 1 142 ? -64.499 -4.060 47.481 1.00 18.23 142 THR G O 1
ATOM 9945 N N . ASP G 1 143 ? -65.270 -4.676 45.446 1.00 17.97 143 ASP G N 1
ATOM 9946 C CA . ASP G 1 143 ? -64.036 -5.359 45.053 1.00 17.84 143 ASP G CA 1
ATOM 9947 C C . ASP G 1 143 ? -62.868 -4.384 45.050 1.00 17.89 143 ASP G C 1
ATOM 9948 O O . ASP G 1 143 ? -61.785 -4.705 45.535 1.00 18.27 143 ASP G O 1
ATOM 9953 N N . ARG G 1 144 ? -63.100 -3.193 44.501 1.00 17.78 144 ARG G N 1
ATOM 9954 C CA . ARG G 1 144 ? -62.086 -2.149 44.437 1.00 17.63 144 ARG G CA 1
ATOM 9955 C C . ARG G 1 144 ? -61.693 -1.679 45.840 1.00 17.52 144 ARG G C 1
ATOM 9956 O O . ARG G 1 144 ? -60.504 -1.600 46.169 1.00 17.39 144 ARG G O 1
ATOM 9964 N N . HIS G 1 145 ? -62.706 -1.379 46.653 1.00 17.37 145 HIS G N 1
ATOM 9965 C CA . HIS G 1 145 ? -62.518 -0.914 48.027 1.00 17.15 145 HIS G CA 1
ATOM 9966 C C . HIS G 1 145 ? -61.640 -1.860 48.848 1.00 17.20 145 HIS G C 1
ATOM 9967 O O . HIS G 1 145 ? -60.683 -1.430 49.498 1.00 16.96 145 HIS G O 1
ATOM 9974 N N . PHE G 1 146 ? -61.959 -3.149 48.801 1.00 17.29 146 PHE G N 1
ATOM 9975 C CA . PHE G 1 146 ? -61.241 -4.130 49.607 1.00 17.51 146 PHE G CA 1
ATOM 9976 C C . PHE G 1 146 ? -59.949 -4.635 48.972 1.00 17.64 146 PHE G C 1
ATOM 9977 O O . PHE G 1 146 ? -59.107 -5.207 49.664 1.00 17.71 146 PHE G O 1
ATOM 9985 N N . ALA G 1 147 ? -59.792 -4.415 47.668 1.00 17.71 147 ALA G N 1
ATOM 9986 C CA . ALA G 1 147 ? -58.520 -4.659 46.995 1.00 18.13 147 ALA G CA 1
ATOM 9987 C C . ALA G 1 147 ? -57.456 -3.733 47.578 1.00 18.64 147 ALA G C 1
ATOM 9988 O O . ALA G 1 147 ? -56.359 -4.178 47.928 1.00 18.76 147 ALA G O 1
ATOM 9990 N N . PHE G 1 148 ? -57.790 -2.447 47.691 1.00 18.92 148 PHE G N 1
ATOM 9991 C CA . PHE G 1 148 ? -56.913 -1.478 48.345 1.00 19.51 148 PHE G CA 1
ATOM 9992 C C . PHE G 1 148 ? -56.557 -1.916 49.766 1.00 20.12 148 PHE G C 1
ATOM 9993 O O . PHE G 1 148 ? -55.386 -1.878 50.150 1.00 20.26 148 PHE G O 1
ATOM 10001 N N . LYS G 1 149 ? -57.568 -2.338 50.528 1.00 20.59 149 LYS G N 1
ATOM 10002 C CA . LYS G 1 149 ? -57.368 -2.804 51.900 1.00 21.80 149 LYS G CA 1
ATOM 10003 C C . LYS G 1 149 ? -56.424 -4.007 51.981 1.00 21.92 149 LYS G C 1
ATOM 10004 O O . LYS G 1 149 ? -55.524 -4.030 52.815 1.00 21.90 149 LYS G O 1
ATOM 10010 N N . GLN G 1 150 ? -56.634 -4.985 51.100 1.00 22.37 150 GLN G N 1
ATOM 10011 C CA . GLN G 1 150 ? -55.770 -6.162 50.998 1.00 22.97 150 GLN G CA 1
ATOM 10012 C C . GLN G 1 150 ? -54.329 -5.805 50.633 1.00 23.38 150 GLN G C 1
ATOM 10013 O O . GLN G 1 150 ? -53.382 -6.343 51.216 1.00 23.07 150 GLN G O 1
ATOM 10019 N N . MET G 1 151 ? -54.175 -4.904 49.665 1.00 24.02 151 MET G N 1
ATOM 10020 C CA . MET G 1 151 ? -52.858 -4.434 49.237 1.00 25.03 151 MET G CA 1
ATOM 10021 C C . MET G 1 151 ? -52.131 -3.701 50.365 1.00 24.94 151 MET G C 1
ATOM 10022 O O . MET G 1 151 ? -50.968 -3.991 50.650 1.00 24.85 151 MET G O 1
ATOM 10027 N N . GLU G 1 152 ? -52.842 -2.780 51.014 1.00 25.37 152 GLU G N 1
ATOM 10028 C CA . GLU G 1 152 ? -52.347 -2.043 52.177 1.00 25.86 152 GLU G CA 1
ATOM 10029 C C . GLU G 1 152 ? -51.881 -2.994 53.284 1.00 25.91 152 GLU G C 1
ATOM 10030 O O . GLU G 1 152 ? -50.815 -2.788 53.872 1.00 25.95 152 GLU G O 1
ATOM 10036 N N . GLN G 1 153 ? -52.684 -4.026 53.557 1.00 25.79 153 GLN G N 1
ATOM 10037 C CA . GLN G 1 153 ? -52.368 -5.037 54.570 1.00 26.08 153 GLN G CA 1
ATOM 10038 C C . GLN G 1 153 ? -51.026 -5.726 54.300 1.00 25.58 153 GLN G C 1
ATOM 10039 O O . GLN G 1 153 ? -50.222 -5.909 55.215 1.00 25.57 153 GLN G O 1
ATOM 10045 N N . ALA G 1 154 ? -50.791 -6.086 53.038 1.00 25.06 154 ALA G N 1
ATOM 10046 C CA . ALA G 1 154 ? -49.598 -6.836 52.639 1.00 24.62 154 ALA G CA 1
ATOM 10047 C C . ALA G 1 154 ? -48.328 -5.977 52.563 1.00 24.23 154 ALA G C 1
ATOM 10048 O O . ALA G 1 154 ? -47.222 -6.508 52.415 1.00 24.23 154 ALA G O 1
ATOM 10050 N N . GLY G 1 155 ? -48.492 -4.659 52.653 1.00 23.59 155 GLY G N 1
ATOM 10051 C CA . GLY G 1 155 ? -47.358 -3.736 52.705 1.00 22.82 155 GLY G CA 1
ATOM 10052 C C . GLY G 1 155 ? -47.226 -2.781 51.529 1.00 22.36 155 GLY G C 1
ATOM 10053 O O . GLY G 1 155 ? -46.242 -2.042 51.439 1.00 22.22 155 GLY G O 1
ATOM 10054 N N . ALA G 1 156 ? -48.213 -2.791 50.632 1.00 21.71 156 ALA G N 1
ATOM 10055 C CA . ALA G 1 156 ? -48.233 -1.871 49.499 1.00 21.12 156 ALA G CA 1
ATOM 10056 C C . ALA G 1 156 ? -48.618 -0.470 49.960 1.00 20.82 156 ALA G C 1
ATOM 10057 O O . ALA G 1 156 ? -49.402 -0.311 50.900 1.00 20.67 156 ALA G O 1
ATOM 10059 N N . ILE G 1 157 ? -48.065 0.538 49.292 1.00 20.58 157 ILE G N 1
ATOM 10060 C CA . ILE G 1 157 ? -48.388 1.932 49.589 1.00 20.30 157 ILE G CA 1
ATOM 10061 C C . ILE G 1 157 ? -49.566 2.387 48.730 1.00 20.04 157 ILE G C 1
ATOM 10062 O O . ILE G 1 157 ? -49.528 2.295 47.498 1.00 20.06 157 ILE G O 1
ATOM 10067 N N . LEU G 1 158 ? -50.611 2.864 49.398 1.00 19.66 158 LEU G N 1
ATOM 10068 C CA . LEU G 1 158 ? -51.771 3.442 48.732 1.00 19.45 158 LEU G CA 1
ATOM 10069 C C . LEU G 1 158 ? -51.559 4.935 48.509 1.00 19.32 158 LEU G C 1
ATOM 10070 O O . LEU G 1 158 ? -51.737 5.751 49.417 1.00 19.16 158 LEU G O 1
ATOM 10075 N N . THR G 1 159 ? -51.178 5.278 47.286 1.00 19.12 159 THR G N 1
ATOM 10076 C CA . THR G 1 159 ? -50.808 6.640 46.952 1.00 19.03 159 THR G CA 1
ATOM 10077 C C . THR G 1 159 ? -51.735 7.190 45.864 1.00 19.16 159 THR G C 1
ATOM 10078 O O . THR G 1 159 ? -52.622 6.479 45.390 1.00 19.21 159 THR G O 1
ATOM 10082 N N . THR G 1 160 ? -51.536 8.452 45.491 1.00 19.09 160 THR G N 1
ATOM 10083 C CA . THR G 1 160 ? -52.319 9.090 44.426 1.00 19.29 160 THR G CA 1
ATOM 10084 C C . THR G 1 160 ? -51.395 9.630 43.331 1.00 19.49 160 THR G C 1
ATOM 10085 O O . THR G 1 160 ? -50.189 9.773 43.546 1.00 19.32 160 THR G O 1
ATOM 10089 N N . SER G 1 161 ? -51.965 9.928 42.165 1.00 19.75 161 SER G N 1
ATOM 10090 C CA . SER G 1 161 ? -51.185 10.391 41.015 1.00 20.32 161 SER G CA 1
ATOM 10091 C C . SER G 1 161 ? -50.351 11.640 41.313 1.00 20.85 161 SER G C 1
ATOM 10092 O O . SER G 1 161 ? -49.155 11.655 41.022 1.00 21.21 161 SER G O 1
ATOM 10095 N N . GLU G 1 162 ? -50.962 12.665 41.914 1.00 21.41 162 GLU G N 1
ATOM 10096 C CA . GLU G 1 162 ? -50.251 13.923 42.215 1.00 22.06 162 GLU G CA 1
ATOM 10097 C C . GLU G 1 162 ? -49.136 13.730 43.247 1.00 21.88 162 GLU G C 1
ATOM 10098 O O . GLU G 1 162 ? -48.058 14.310 43.114 1.00 21.60 162 GLU G O 1
ATOM 10104 N N . ALA G 1 163 ? -49.405 12.917 44.270 1.00 21.85 163 ALA G N 1
ATOM 10105 C CA . ALA G 1 163 ? -48.400 12.576 45.278 1.00 22.08 163 ALA G CA 1
ATOM 10106 C C . ALA G 1 163 ? -47.217 11.811 44.676 1.00 22.26 163 ALA G C 1
ATOM 10107 O O . ALA G 1 163 ? -46.068 12.025 45.060 1.00 22.26 163 ALA G O 1
ATOM 10109 N N . THR G 1 164 ? -47.508 10.930 43.727 1.00 22.68 164 THR G N 1
ATOM 10110 C CA . THR G 1 164 ? -46.480 10.145 43.050 1.00 23.25 164 THR G CA 1
ATOM 10111 C C . THR G 1 164 ? -45.636 11.010 42.112 1.00 23.50 164 THR G C 1
ATOM 10112 O O . THR G 1 164 ? -44.409 10.940 42.150 1.00 23.55 164 THR G O 1
ATOM 10116 N N . ILE G 1 165 ? -46.300 11.815 41.280 1.00 23.99 165 ILE G N 1
ATOM 10117 C CA . ILE G 1 165 ? -45.622 12.724 40.350 1.00 24.43 165 ILE G CA 1
ATOM 10118 C C . ILE G 1 165 ? -44.649 13.633 41.093 1.00 24.63 165 ILE G C 1
ATOM 10119 O O . ILE G 1 165 ? -43.464 13.704 40.755 1.00 24.60 165 ILE G O 1
ATOM 10124 N N . LEU G 1 166 ? -45.161 14.310 42.117 1.00 25.01 166 LEU G N 1
ATOM 10125 C CA . LEU G 1 166 ? -44.381 15.289 42.865 1.00 25.40 166 LEU G CA 1
ATOM 10126 C C . LEU G 1 166 ? -43.381 14.661 43.837 1.00 25.71 166 LEU G C 1
ATOM 10127 O O . LEU G 1 166 ? -42.386 15.291 44.203 1.00 25.74 166 LEU G O 1
ATOM 10132 N N . GLY G 1 167 ? -43.644 13.417 44.237 1.00 26.11 167 GLY G N 1
ATOM 10133 C CA . GLY G 1 167 ? -42.713 12.650 45.063 1.00 26.46 167 GLY G CA 1
ATOM 10134 C C . GLY G 1 167 ? -41.482 12.232 44.281 1.00 26.83 167 GLY G C 1
ATOM 10135 O O . GLY G 1 167 ? -40.377 12.189 44.826 1.00 27.02 167 GLY G O 1
ATOM 10136 N N . LEU G 1 168 ? -41.680 11.937 42.997 1.00 27.16 168 LEU G N 1
ATOM 10137 C CA . LEU G 1 168 ? -40.600 11.552 42.084 1.00 27.54 168 LEU G CA 1
ATOM 10138 C C . LEU G 1 168 ? -39.575 12.664 41.847 1.00 27.80 168 LEU G C 1
ATOM 10139 O O . LEU G 1 168 ? -38.376 12.396 41.776 1.00 27.66 168 LEU G O 1
ATOM 10144 N N . VAL G 1 169 ? -40.052 13.902 41.726 1.00 28.43 169 VAL G N 1
ATOM 10145 C CA . VAL G 1 169 ? -39.180 15.058 41.470 1.00 28.89 169 VAL G CA 1
ATOM 10146 C C . VAL G 1 169 ? -38.575 15.668 42.742 1.00 29.30 169 VAL G C 1
ATOM 10147 O O . VAL G 1 169 ? -37.526 16.313 42.681 1.00 29.83 169 VAL G O 1
ATOM 10151 N N . GLY G 1 170 ? -39.247 15.484 43.878 1.00 29.69 170 GLY G N 1
ATOM 10152 C CA . GLY G 1 170 ? -38.711 15.869 45.188 1.00 30.16 170 GLY G CA 1
ATOM 10153 C C . GLY G 1 170 ? -38.637 17.353 45.516 1.00 30.74 170 GLY G C 1
ATOM 10154 O O . GLY G 1 170 ? -38.496 17.728 46.685 1.00 30.53 170 GLY G O 1
ATOM 10155 N N . GLY G 1 171 ? -38.725 18.200 44.494 1.00 31.28 171 GLY G N 1
ATOM 10156 C CA . GLY G 1 171 ? -38.630 19.644 44.687 1.00 32.12 171 GLY G CA 1
ATOM 10157 C C . GLY G 1 171 ? -38.829 20.437 43.412 1.00 32.72 171 GLY G C 1
ATOM 10158 O O . GLY G 1 171 ? -38.717 19.896 42.309 1.00 32.57 171 GLY G O 1
ATOM 10159 N N . SER G 1 172 ? -39.115 21.728 43.570 1.00 33.42 172 SER G N 1
ATOM 10160 C CA . SER G 1 172 ? -39.387 22.617 42.438 1.00 34.25 172 SER G CA 1
ATOM 10161 C C . SER G 1 172 ? -38.132 22.971 41.632 1.00 34.89 172 SER G C 1
ATOM 10162 O O . SER G 1 172 ? -38.235 23.503 40.524 1.00 34.99 172 SER G O 1
ATOM 10165 N N . ASP G 1 173 ? -36.959 22.671 42.192 1.00 35.56 173 ASP G N 1
ATOM 10166 C CA . ASP G 1 173 ? -35.679 22.910 41.517 1.00 36.20 173 ASP G CA 1
ATOM 10167 C C . ASP G 1 173 ? -35.183 21.721 40.683 1.00 36.25 173 ASP G C 1
ATOM 10168 O O . ASP G 1 173 ? -34.089 21.774 40.112 1.00 36.50 173 ASP G O 1
ATOM 10173 N N . HIS G 1 174 ? -35.987 20.660 40.612 1.00 36.24 174 HIS G N 1
ATOM 10174 C CA . HIS G 1 174 ? -35.670 19.483 39.797 1.00 36.08 174 HIS G CA 1
ATOM 10175 C C . HIS G 1 174 ? -35.686 19.842 38.307 1.00 36.16 174 HIS G C 1
ATOM 10176 O O . HIS G 1 174 ? -36.607 20.521 37.853 1.00 36.23 174 HIS G O 1
ATOM 10183 N N . PRO G 1 175 ? -34.669 19.388 37.543 1.00 36.20 175 PRO G N 1
ATOM 10184 C CA . PRO G 1 175 ? -34.537 19.691 36.110 1.00 36.26 175 PRO G CA 1
ATOM 10185 C C . PRO G 1 175 ? -35.800 19.476 35.265 1.00 36.33 175 PRO G C 1
ATOM 10186 O O . PRO G 1 175 ? -35.955 20.121 34.226 1.00 36.33 175 PRO G O 1
ATOM 10190 N N . LYS G 1 176 ? -36.682 18.580 35.705 1.00 36.32 176 LYS G N 1
ATOM 10191 C CA . LYS G 1 176 ? -37.896 18.246 34.956 1.00 36.26 176 LYS G CA 1
ATOM 10192 C C . LYS G 1 176 ? -39.187 18.660 35.672 1.00 36.24 176 LYS G C 1
ATOM 10193 O O . LYS G 1 176 ? -40.277 18.233 35.281 1.00 36.24 176 LYS G O 1
ATOM 10199 N N . PHE G 1 177 ? -39.064 19.491 36.707 1.00 36.23 177 PHE G N 1
ATOM 10200 C CA . PHE G 1 177 ? -40.225 19.924 37.495 1.00 36.26 177 PHE G CA 1
ATOM 10201 C C . PHE G 1 177 ? -41.272 20.665 36.665 1.00 36.27 177 PHE G C 1
ATOM 10202 O O . PHE G 1 177 ? -42.459 20.349 36.744 1.00 36.32 177 PHE G O 1
ATOM 10210 N N . LYS G 1 178 ? -40.830 21.648 35.881 1.00 36.25 178 LYS G N 1
ATOM 10211 C CA . LYS G 1 178 ? -41.730 22.447 35.046 1.00 36.29 178 LYS G CA 1
ATOM 10212 C C . LYS G 1 178 ? -42.526 21.578 34.072 1.00 35.93 178 LYS G C 1
ATOM 10213 O O . LYS G 1 178 ? -43.724 21.792 33.885 1.00 35.85 178 LYS G O 1
ATOM 10219 N N . GLU G 1 179 ? -41.850 20.598 33.471 1.00 35.67 179 GLU G N 1
ATOM 10220 C CA . GLU G 1 179 ? -42.480 19.633 32.565 1.00 35.50 179 GLU G CA 1
ATOM 10221 C C . GLU G 1 179 ? -43.588 18.806 33.226 1.00 34.94 179 GLU G C 1
ATOM 10222 O O . GLU G 1 179 ? -44.694 18.722 32.695 1.00 34.99 179 GLU G O 1
ATOM 10228 N N . VAL G 1 180 ? -43.290 18.197 34.374 1.00 34.46 180 VAL G N 1
ATOM 10229 C CA . VAL G 1 180 ? -44.282 17.381 35.085 1.00 33.90 180 VAL G CA 1
ATOM 10230 C C . VAL G 1 180 ? -45.353 18.234 35.775 1.00 33.55 180 VAL G C 1
ATOM 10231 O O . VAL G 1 180 ? -46.466 17.763 36.010 1.00 33.35 180 VAL G O 1
ATOM 10235 N N . GLN G 1 181 ? -45.005 19.484 36.087 1.00 33.24 181 GLN G N 1
ATOM 10236 C CA . GLN G 1 181 ? -45.938 20.453 36.671 1.00 32.97 181 GLN G CA 1
ATOM 10237 C C . GLN G 1 181 ? -47.125 20.696 35.743 1.00 32.69 181 GLN G C 1
ATOM 10238 O O . GLN G 1 181 ? -48.239 20.929 36.204 1.00 32.62 181 GLN G O 1
ATOM 10244 N N . LYS G 1 182 ? -46.869 20.633 34.437 1.00 32.55 182 LYS G N 1
ATOM 10245 C CA . LYS G 1 182 ? -47.907 20.778 33.412 1.00 32.37 182 LYS G CA 1
ATOM 10246 C C . LYS G 1 182 ? -48.944 19.649 33.441 1.00 32.04 182 LYS G C 1
ATOM 10247 O O . LYS G 1 182 ? -50.076 19.832 32.998 1.00 31.92 182 LYS G O 1
ATOM 10253 N N . LEU G 1 183 ? -48.553 18.486 33.956 1.00 31.78 183 LEU G N 1
ATOM 10254 C CA . LEU G 1 183 ? -49.450 17.328 34.008 1.00 31.47 183 LEU G CA 1
ATOM 10255 C C . LEU G 1 183 ? -50.404 17.410 35.194 1.00 31.25 183 LEU G C 1
ATOM 10256 O O . LEU G 1 183 ? -51.439 16.739 35.218 1.00 31.18 183 LEU G O 1
ATOM 10261 N N . ILE G 1 184 ? -50.047 18.238 36.171 1.00 31.00 184 ILE G N 1
ATOM 10262 C CA . ILE G 1 184 ? -50.784 18.325 37.431 1.00 30.78 184 ILE G CA 1
ATOM 10263 C C . ILE G 1 184 ? -51.404 19.706 37.682 1.00 30.55 184 ILE G C 1
ATOM 10264 O O . ILE G 1 184 ? -51.715 20.057 38.829 1.00 30.63 184 ILE G O 1
ATOM 10269 N N . LEU G 1 185 ? -51.586 20.476 36.606 1.00 30.00 185 LEU G N 1
ATOM 10270 C CA . LEU G 1 185 ? -52.189 21.813 36.673 1.00 29.48 185 LEU G CA 1
ATOM 10271 C C . LEU G 1 185 ? -53.557 21.755 37.338 1.00 28.73 185 LEU G C 1
ATOM 10272 O O . LEU G 1 185 ? -53.850 22.529 38.246 1.00 28.54 185 LEU G O 1
ATOM 10277 N N . THR G 1 186 ? -54.387 20.834 36.860 1.00 27.93 186 THR G N 1
ATOM 10278 C CA . THR G 1 186 ? -55.665 20.538 37.478 1.00 27.13 186 THR G CA 1
ATOM 10279 C C . THR G 1 186 ? -55.535 19.235 38.254 1.00 26.62 186 THR G C 1
ATOM 10280 O O . THR G 1 186 ? -54.706 18.383 37.920 1.00 26.52 186 THR G O 1
ATOM 10284 N N . SER G 1 187 ? -56.359 19.086 39.288 1.00 25.87 187 SER G N 1
ATOM 10285 C CA . SER G 1 187 ? -56.438 17.841 40.040 1.00 25.25 187 SER G CA 1
ATOM 10286 C C . SER G 1 187 ? -56.912 16.700 39.145 1.00 24.83 187 SER G C 1
ATOM 10287 O O . SER G 1 187 ? -57.667 16.919 38.188 1.00 24.75 187 SER G O 1
ATOM 10290 N N . ALA G 1 188 ? -56.450 15.491 39.456 1.00 23.95 188 ALA G N 1
ATOM 10291 C CA . ALA G 1 188 ? -56.879 14.295 38.747 1.00 23.43 188 ALA G CA 1
ATOM 10292 C C . ALA G 1 188 ? -58.371 14.060 38.987 1.00 22.97 188 ALA G C 1
ATOM 10293 O O . ALA G 1 188 ? -58.896 14.440 40.040 1.00 22.75 188 ALA G O 1
ATOM 10295 N N . PRO G 1 189 ? -59.062 13.454 38.004 1.00 22.64 189 PRO G N 1
ATOM 10296 C CA . PRO G 1 189 ? -60.489 13.156 38.132 1.00 22.45 189 PRO G CA 1
ATOM 10297 C C . PRO G 1 189 ? -60.855 12.442 39.444 1.00 22.22 189 PRO G C 1
ATOM 10298 O O . PRO G 1 189 ? -60.153 11.522 39.872 1.00 22.35 189 PRO G O 1
ATOM 10302 N N . ASP G 1 190 ? -61.948 12.891 40.060 1.00 21.71 190 ASP G N 1
ATOM 10303 C CA . ASP G 1 190 ? -62.494 12.328 41.298 1.00 21.16 190 ASP G CA 1
ATOM 10304 C C . ASP G 1 190 ? -63.114 10.956 41.021 1.00 20.68 190 ASP G C 1
ATOM 10305 O O . ASP G 1 190 ? -64.066 10.844 40.244 1.00 20.80 190 ASP G O 1
ATOM 10310 N N . THR G 1 191 ? -62.569 9.917 41.646 1.00 19.91 191 THR G N 1
ATOM 10311 C CA . THR G 1 191 ? -63.104 8.561 41.476 1.00 19.28 191 THR G CA 1
ATOM 10312 C C . THR G 1 191 ? -63.864 8.052 42.705 1.00 19.15 191 THR G C 1
ATOM 10313 O O . THR G 1 191 ? -63.936 6.845 42.950 1.00 19.27 191 THR G O 1
ATOM 10317 N N . GLY G 1 192 ? -64.431 8.982 43.468 1.00 19.00 192 GLY G N 1
ATOM 10318 C CA . GLY G 1 192 ? -65.311 8.650 44.587 1.00 18.62 192 GLY G CA 1
ATOM 10319 C C . GLY G 1 192 ? -64.678 7.911 45.752 1.00 18.44 192 GLY G C 1
ATOM 10320 O O . GLY G 1 192 ? -65.345 7.127 46.434 1.00 17.97 192 GLY G O 1
ATOM 10321 N N . LEU G 1 193 ? -63.398 8.176 45.996 1.00 18.45 193 LEU G N 1
ATOM 10322 C CA . LEU G 1 193 ? -62.658 7.487 47.051 1.00 18.64 193 LEU G CA 1
ATOM 10323 C C . LEU G 1 193 ? -62.810 8.142 48.424 1.00 18.78 193 LEU G C 1
ATOM 10324 O O . LEU G 1 193 ? -62.410 7.571 49.435 1.00 18.87 193 LEU G O 1
ATOM 10329 N N . VAL G 1 194 ? -63.390 9.337 48.458 1.00 19.07 194 VAL G N 1
ATOM 10330 C CA . VAL G 1 194 ? -63.513 10.082 49.710 1.00 19.22 194 VAL G CA 1
ATOM 10331 C C . VAL G 1 194 ? -64.936 9.987 50.252 1.00 19.34 194 VAL G C 1
ATOM 10332 O O . VAL G 1 194 ? -65.885 10.309 49.548 1.00 19.21 194 VAL G O 1
ATOM 10336 N N . PRO G 1 195 ? -65.090 9.518 51.505 1.00 19.92 195 PRO G N 1
ATOM 10337 C CA . PRO G 1 195 ? -66.432 9.482 52.075 1.00 20.29 195 PRO G CA 1
ATOM 10338 C C . PRO G 1 195 ? -67.027 10.881 52.124 1.00 20.90 195 PRO G C 1
ATOM 10339 O O . PRO G 1 195 ? -66.353 11.830 52.545 1.00 20.77 195 PRO G O 1
ATOM 10343 N N . LEU G 1 196 ? -68.265 11.002 51.648 1.00 21.50 196 LEU G N 1
ATOM 10344 C CA . LEU G 1 196 ? -69.023 12.238 51.749 1.00 22.54 196 LEU G CA 1
ATOM 10345 C C . LEU G 1 196 ? -69.208 12.564 53.226 1.00 23.18 196 LEU G C 1
ATOM 10346 O O . LEU G 1 196 ? -69.581 11.699 54.020 1.00 22.68 196 LEU G O 1
ATOM 10351 N N . SER G 1 197 ? -68.936 13.813 53.582 1.00 24.42 197 SER G N 1
ATOM 10352 C CA . SER G 1 197 ? -68.970 14.235 54.972 1.00 26.00 197 SER G CA 1
ATOM 10353 C C . SER G 1 197 ? -69.988 15.335 55.215 1.00 27.21 197 SER G C 1
ATOM 10354 O O . SER G 1 197 ? -70.644 15.357 56.258 1.00 26.90 197 SER G O 1
ATOM 10357 N N . LYS G 1 198 ? -70.100 16.250 54.253 1.00 28.85 198 LYS G N 1
ATOM 10358 C CA . LYS G 1 198 ? -70.907 17.455 54.421 1.00 30.58 198 LYS G CA 1
ATOM 10359 C C . LYS G 1 198 ? -72.221 17.399 53.671 1.00 31.37 198 LYS G C 1
ATOM 10360 O O . LYS G 1 198 ? -72.261 17.342 52.436 1.00 31.63 198 LYS G O 1
ATOM 10366 N N . LEU G 1 199 ? -73.291 17.402 54.458 1.00 32.34 199 LEU G N 1
ATOM 10367 C CA . LEU G 1 199 ? -74.655 17.461 53.971 1.00 32.94 199 LEU G CA 1
ATOM 10368 C C . LEU G 1 199 ? -75.484 17.854 55.178 1.00 33.29 199 LEU G C 1
ATOM 10369 O O . LEU G 1 199 ? -75.211 17.385 56.287 1.00 33.52 199 LEU G O 1
ATOM 10375 N N . ALA H 1 8 ? -45.022 6.381 71.415 1.00 28.77 8 ALA H N 1
ATOM 10376 C CA . ALA H 1 8 ? -44.391 7.728 71.582 1.00 28.83 8 ALA H CA 1
ATOM 10377 C C . ALA H 1 8 ? -45.313 8.689 72.328 1.00 28.73 8 ALA H C 1
ATOM 10378 O O . ALA H 1 8 ? -46.464 8.900 71.930 1.00 28.81 8 ALA H O 1
ATOM 10380 N N . ARG H 1 9 ? -44.798 9.264 73.413 1.00 28.56 9 ARG H N 1
ATOM 10381 C CA . ARG H 1 9 ? -45.579 10.158 74.266 1.00 28.28 9 ARG H CA 1
ATOM 10382 C C . ARG H 1 9 ? -45.004 11.572 74.257 1.00 28.18 9 ARG H C 1
ATOM 10383 O O . ARG H 1 9 ? -43.965 11.839 74.869 1.00 27.95 9 ARG H O 1
ATOM 10391 N N . ILE H 1 10 ? -45.695 12.472 73.562 1.00 28.05 10 ILE H N 1
ATOM 10392 C CA . ILE H 1 10 ? -45.269 13.866 73.448 1.00 27.91 10 ILE H CA 1
ATOM 10393 C C . ILE H 1 10 ? -45.381 14.630 74.766 1.00 27.66 10 ILE H C 1
ATOM 10394 O O . ILE H 1 10 ? -46.353 14.483 75.512 1.00 27.48 10 ILE H O 1
ATOM 10399 N N . ASN H 1 11 ? -44.354 15.426 75.044 1.00 27.53 11 ASN H N 1
ATOM 10400 C CA . ASN H 1 11 ? -44.376 16.415 76.117 1.00 27.46 11 ASN H CA 1
ATOM 10401 C C . ASN H 1 11 ? -43.650 17.687 75.638 1.00 27.41 11 ASN H C 1
ATOM 10402 O O . ASN H 1 11 ? -42.979 17.651 74.600 1.00 27.34 11 ASN H O 1
ATOM 10407 N N . PRO H 1 12 ? -43.799 18.816 76.363 1.00 27.43 12 PRO H N 1
ATOM 10408 C CA . PRO H 1 12 ? -43.135 20.069 75.970 1.00 27.45 12 PRO H CA 1
ATOM 10409 C C . PRO H 1 12 ? -41.609 20.001 75.771 1.00 27.51 12 PRO H C 1
ATOM 10410 O O . PRO H 1 12 ? -41.071 20.785 74.986 1.00 27.54 12 PRO H O 1
ATOM 10414 N N . THR H 1 13 ? -40.932 19.074 76.452 1.00 27.41 13 THR H N 1
ATOM 10415 C CA . THR H 1 13 ? -39.462 18.982 76.412 1.00 27.41 13 THR H CA 1
ATOM 10416 C C . THR H 1 13 ? -38.895 17.977 75.398 1.00 27.21 13 THR H C 1
ATOM 10417 O O . THR H 1 13 ? -37.674 17.872 75.240 1.00 27.18 13 THR H O 1
ATOM 10421 N N . ASN H 1 14 ? -39.769 17.241 74.712 1.00 26.95 14 ASN H N 1
ATOM 10422 C CA . ASN H 1 14 ? -39.314 16.243 73.733 1.00 26.50 14 ASN H CA 1
ATOM 10423 C C . ASN H 1 14 ? -39.875 16.450 72.323 1.00 26.20 14 ASN H C 1
ATOM 10424 O O . ASN H 1 14 ? -39.671 15.616 71.436 1.00 26.01 14 ASN H O 1
ATOM 10429 N N . SER H 1 15 ? -40.578 17.563 72.124 1.00 25.68 15 SER H N 1
ATOM 10430 C CA . SER H 1 15 ? -41.283 17.801 70.871 1.00 25.47 15 SER H CA 1
ATOM 10431 C C . SER H 1 15 ? -40.921 19.127 70.227 1.00 25.18 15 SER H C 1
ATOM 10432 O O . SER H 1 15 ? -40.467 20.056 70.899 1.00 25.18 15 SER H O 1
ATOM 10435 N N . ALA H 1 16 ? -41.118 19.192 68.913 1.00 24.60 16 ALA H N 1
ATOM 10436 C CA . ALA H 1 16 ? -41.054 20.440 68.172 1.00 24.16 16 ALA H CA 1
ATOM 10437 C C . ALA H 1 16 ? -42.279 20.539 67.267 1.00 23.95 16 ALA H C 1
ATOM 10438 O O . ALA H 1 16 ? -42.837 19.516 66.850 1.00 23.94 16 ALA H O 1
ATOM 10440 N N . LEU H 1 17 ? -42.708 21.766 66.989 1.00 23.33 17 LEU H N 1
ATOM 10441 C CA . LEU H 1 17 ? -43.806 22.002 66.057 1.00 22.84 17 LEU H CA 1
ATOM 10442 C C . LEU H 1 17 ? -43.236 22.430 64.714 1.00 22.79 17 LEU H C 1
ATOM 10443 O O . LEU H 1 17 ? -42.403 23.339 64.639 1.00 22.58 17 LEU H O 1
ATOM 10448 N N . PHE H 1 18 ? -43.673 21.752 63.659 1.00 22.70 18 PHE H N 1
ATOM 10449 C CA . PHE H 1 18 ? -43.263 22.083 62.302 1.00 23.00 18 PHE H CA 1
ATOM 10450 C C . PHE H 1 18 ? -44.458 22.633 61.537 1.00 23.08 18 PHE H C 1
ATOM 10451 O O . PHE H 1 18 ? -45.519 21.998 61.488 1.00 22.78 18 PHE H O 1
ATOM 10459 N N . VAL H 1 19 ? -44.282 23.820 60.959 1.00 23.18 19 VAL H N 1
ATOM 10460 C CA . VAL H 1 19 ? -45.350 24.515 60.236 1.00 23.44 19 VAL H CA 1
ATOM 10461 C C . VAL H 1 19 ? -45.017 24.561 58.747 1.00 23.79 19 VAL H C 1
ATOM 10462 O O . VAL H 1 19 ? -44.122 25.296 58.315 1.00 23.69 19 VAL H O 1
ATOM 10466 N N . CYS H 1 20 ? -45.753 23.768 57.973 1.00 24.17 20 CYS H N 1
ATOM 10467 C CA . CYS H 1 20 ? -45.428 23.535 56.576 1.00 24.25 20 CYS H CA 1
ATOM 10468 C C . CYS H 1 20 ? -46.183 24.482 55.645 1.00 24.12 20 CYS H C 1
ATOM 10469 O O . CYS H 1 20 ? -47.381 24.323 55.409 1.00 23.92 20 CYS H O 1
ATOM 10472 N N . ASP H 1 21 ? -45.464 25.489 55.155 1.00 24.17 21 ASP H N 1
ATOM 10473 C CA . ASP H 1 21 ? -45.850 26.253 53.964 1.00 24.29 21 ASP H CA 1
ATOM 10474 C C . ASP H 1 21 ? -47.278 26.810 53.948 1.00 24.31 21 ASP H C 1
ATOM 10475 O O . ASP H 1 21 ? -47.934 26.813 52.906 1.00 24.19 21 ASP H O 1
ATOM 10480 N N . LEU H 1 22 ? -47.752 27.290 55.093 1.00 24.65 22 LEU H N 1
ATOM 10481 C CA . LEU H 1 22 ? -49.088 27.877 55.165 1.00 25.31 22 LEU H CA 1
ATOM 10482 C C . LEU H 1 22 ? -49.080 29.321 54.659 1.00 25.79 22 LEU H C 1
ATOM 10483 O O . LEU H 1 22 ? -49.225 30.277 55.429 1.00 25.99 22 LEU H O 1
ATOM 10488 N N . GLN H 1 23 ? -48.922 29.451 53.345 1.00 26.35 23 GLN H N 1
ATOM 10489 C CA . GLN H 1 23 ? -48.671 30.735 52.697 1.00 26.96 23 GLN H CA 1
ATOM 10490 C C . GLN H 1 23 ? -49.930 31.342 52.077 1.00 27.44 23 GLN H C 1
ATOM 10491 O O . GLN H 1 23 ? -50.881 30.628 51.738 1.00 27.32 23 GLN H O 1
ATOM 10497 N N . GLU H 1 24 ? -49.909 32.665 51.934 1.00 28.10 24 GLU H N 1
ATOM 10498 C CA . GLU H 1 24 ? -51.073 33.464 51.543 1.00 28.95 24 GLU H CA 1
ATOM 10499 C C . GLU H 1 24 ? -51.749 33.021 50.240 1.00 28.95 24 GLU H C 1
ATOM 10500 O O . GLU H 1 24 ? -52.973 33.058 50.142 1.00 29.16 24 GLU H O 1
ATOM 10506 N N . LYS H 1 25 ? -50.961 32.603 49.250 1.00 29.01 25 LYS H N 1
ATOM 10507 C CA . LYS H 1 25 ? -51.502 32.286 47.925 1.00 29.23 25 LYS H CA 1
ATOM 10508 C C . LYS H 1 25 ? -52.416 31.064 47.926 1.00 28.78 25 LYS H C 1
ATOM 10509 O O . LYS H 1 25 ? -53.431 31.038 47.223 1.00 28.86 25 LYS H O 1
ATOM 10515 N N . PHE H 1 26 ? -52.051 30.066 48.728 1.00 28.24 26 PHE H N 1
ATOM 10516 C CA . PHE H 1 26 ? -52.813 28.822 48.864 1.00 27.54 26 PHE H CA 1
ATOM 10517 C C . PHE H 1 26 ? -54.271 29.012 49.292 1.00 27.04 26 PHE H C 1
ATOM 10518 O O . PHE H 1 26 ? -55.068 28.071 49.232 1.00 26.86 26 PHE H O 1
ATOM 10526 N N . ALA H 1 27 ? -54.612 30.229 49.716 1.00 26.63 27 ALA H N 1
ATOM 10527 C CA . ALA H 1 27 ? -55.966 30.574 50.160 1.00 26.11 27 ALA H CA 1
ATOM 10528 C C . ALA H 1 27 ? -57.050 30.341 49.103 1.00 25.83 27 ALA H C 1
ATOM 10529 O O . ALA H 1 27 ? -58.226 30.198 49.434 1.00 25.80 27 ALA H O 1
ATOM 10531 N N . SER H 1 28 ? -56.653 30.285 47.837 1.00 25.40 28 SER H N 1
ATOM 10532 C CA . SER H 1 28 ? -57.621 30.177 46.751 1.00 24.95 28 SER H CA 1
ATOM 10533 C C . SER H 1 28 ? -57.788 28.759 46.180 1.00 24.39 28 SER H C 1
ATOM 10534 O O . SER H 1 28 ? -58.530 28.566 45.216 1.00 24.19 28 SER H O 1
ATOM 10537 N N . ASN H 1 29 ? -57.114 27.770 46.768 1.00 23.85 29 ASN H N 1
ATOM 10538 C CA . ASN H 1 29 ? -57.174 26.402 46.229 1.00 23.59 29 ASN H CA 1
ATOM 10539 C C . ASN H 1 29 ? -57.176 25.243 47.234 1.00 22.96 29 ASN H C 1
ATOM 10540 O O . ASN H 1 29 ? -57.584 24.132 46.889 1.00 22.91 29 ASN H O 1
ATOM 10545 N N . ILE H 1 30 ? -56.730 25.498 48.463 1.00 22.12 30 ILE H N 1
ATOM 10546 C CA . ILE H 1 30 ? -56.622 24.452 49.478 1.00 21.43 30 ILE H CA 1
ATOM 10547 C C . ILE H 1 30 ? -57.960 24.257 50.186 1.00 21.09 30 ILE H C 1
ATOM 10548 O O . ILE H 1 30 ? -58.521 25.206 50.730 1.00 21.02 30 ILE H O 1
ATOM 10553 N N . LYS H 1 31 ? -58.460 23.024 50.171 1.00 20.55 31 LYS H N 1
ATOM 10554 C CA . LYS H 1 31 ? -59.695 22.683 50.869 1.00 20.31 31 LYS H CA 1
ATOM 10555 C C . LYS H 1 31 ? -59.563 22.972 52.363 1.00 20.13 31 LYS H C 1
ATOM 10556 O O . LYS H 1 31 ? -58.584 22.574 52.998 1.00 19.70 31 LYS H O 1
ATOM 10562 N N . TYR H 1 32 ? -60.544 23.694 52.899 1.00 20.07 32 TYR H N 1
ATOM 10563 C CA . TYR H 1 32 ? -60.585 24.079 54.313 1.00 20.01 32 TYR H CA 1
ATOM 10564 C C . TYR H 1 32 ? -59.396 24.941 54.752 1.00 20.12 32 TYR H C 1
ATOM 10565 O O . TYR H 1 32 ? -58.942 24.844 55.893 1.00 19.97 32 TYR H O 1
ATOM 10574 N N . PHE H 1 33 ? -58.910 25.798 53.854 1.00 20.09 33 PHE H N 1
ATOM 10575 C CA . PHE H 1 33 ? -57.783 26.675 54.176 1.00 20.14 33 PHE H CA 1
ATOM 10576 C C . PHE H 1 33 ? -58.011 27.581 55.405 1.00 20.10 33 PHE H C 1
ATOM 10577 O O . PHE H 1 33 ? -57.137 27.647 56.268 1.00 19.91 33 PHE H O 1
ATOM 10585 N N . PRO H 1 34 ? -59.173 28.277 55.491 1.00 20.12 34 PRO H N 1
ATOM 10586 C CA . PRO H 1 34 ? -59.432 29.093 56.689 1.00 20.13 34 PRO H CA 1
ATOM 10587 C C . PRO H 1 34 ? -59.486 28.273 57.984 1.00 20.15 34 PRO H C 1
ATOM 10588 O O . PRO H 1 34 ? -58.953 28.701 59.011 1.00 19.91 34 PRO H O 1
ATOM 10592 N N . GLU H 1 35 ? -60.131 27.110 57.924 1.00 20.36 35 GLU H N 1
ATOM 10593 C CA . GLU H 1 35 ? -60.220 26.184 59.056 1.00 20.63 35 GLU H CA 1
ATOM 10594 C C . GLU H 1 35 ? -58.828 25.743 59.504 1.00 20.48 35 GLU H C 1
ATOM 10595 O O . GLU H 1 35 ? -58.501 25.771 60.687 1.00 20.45 35 GLU H O 1
ATOM 10601 N N . ILE H 1 36 ? -58.013 25.355 58.530 1.00 20.65 36 ILE H N 1
ATOM 10602 C CA . ILE H 1 36 ? -56.643 24.899 58.753 1.00 20.87 36 ILE H CA 1
ATOM 10603 C C . ILE H 1 36 ? -55.734 25.997 59.352 1.00 20.91 36 ILE H C 1
ATOM 10604 O O . ILE H 1 36 ? -54.843 25.703 60.153 1.00 20.90 36 ILE H O 1
ATOM 10609 N N . ILE H 1 37 ? -55.981 27.253 58.979 1.00 20.70 37 ILE H N 1
ATOM 10610 C CA . ILE H 1 37 ? -55.244 28.394 59.537 1.00 20.55 37 ILE H CA 1
ATOM 10611 C C . ILE H 1 37 ? -55.622 28.633 60.998 1.00 20.33 37 ILE H C 1
ATOM 10612 O O . ILE H 1 37 ? -54.744 28.745 61.856 1.00 20.02 37 ILE H O 1
ATOM 10617 N N . THR H 1 38 ? -56.926 28.691 61.276 1.00 20.23 38 THR H N 1
ATOM 10618 C CA . THR H 1 38 ? -57.427 28.841 62.647 1.00 20.17 38 THR H CA 1
ATOM 10619 C C . THR H 1 38 ? -56.822 27.787 63.577 1.00 19.91 38 THR H C 1
ATOM 10620 O O . THR H 1 38 ? -56.304 28.110 64.645 1.00 20.24 38 THR H O 1
ATOM 10624 N N . THR H 1 39 ? -56.890 26.530 63.148 1.00 19.74 39 THR H N 1
ATOM 10625 C CA . THR H 1 39 ? -56.455 25.395 63.953 1.00 19.53 39 THR H CA 1
ATOM 10626 C C . THR H 1 39 ? -54.928 25.314 64.088 1.00 19.28 39 THR H C 1
ATOM 10627 O O . THR H 1 39 ? -54.420 25.012 65.164 1.00 18.95 39 THR H O 1
ATOM 10631 N N . SER H 1 40 ? -54.205 25.600 63.006 1.00 19.55 40 SER H N 1
ATOM 10632 C CA . SER H 1 40 ? -52.743 25.681 63.062 1.00 19.63 40 SER H CA 1
ATOM 10633 C C . SER H 1 40 ? -52.282 26.761 64.044 1.00 19.98 40 SER H C 1
ATOM 10634 O O . SER H 1 40 ? -51.269 26.590 64.727 1.00 19.93 40 SER H O 1
ATOM 10637 N N . ARG H 1 41 ? -53.033 27.861 64.113 1.00 20.19 41 ARG H N 1
ATOM 10638 C CA . ARG H 1 41 ? -52.752 28.945 65.059 1.00 20.68 41 ARG H CA 1
ATOM 10639 C C . ARG H 1 41 ? -52.925 28.495 66.510 1.00 20.77 41 ARG H C 1
ATOM 10640 O O . ARG H 1 41 ? -52.190 28.946 67.391 1.00 21.07 41 ARG H O 1
ATOM 10648 N N . ARG H 1 42 ? -53.891 27.608 66.751 1.00 20.95 42 ARG H N 1
ATOM 10649 C CA . ARG H 1 42 ? -54.082 27.007 68.076 1.00 21.07 42 ARG H CA 1
ATOM 10650 C C . ARG H 1 42 ? -52.825 26.280 68.539 1.00 21.18 42 ARG H C 1
ATOM 10651 O O . ARG H 1 42 ? -52.468 26.326 69.716 1.00 21.22 42 ARG H O 1
ATOM 10659 N N . LEU H 1 43 ? -52.163 25.611 67.597 1.00 21.53 43 LEU H N 1
ATOM 10660 C CA . LEU H 1 43 ? -50.958 24.844 67.880 1.00 21.87 43 LEU H CA 1
ATOM 10661 C C . LEU H 1 43 ? -49.733 25.743 68.002 1.00 22.00 43 LEU H C 1
ATOM 10662 O O . LEU H 1 43 ? -48.863 25.489 68.840 1.00 21.69 43 LEU H O 1
ATOM 10667 N N . ILE H 1 44 ? -49.678 26.782 67.166 1.00 22.19 44 ILE H N 1
ATOM 10668 C CA . ILE H 1 44 ? -48.679 27.850 67.290 1.00 22.43 44 ILE H CA 1
ATOM 10669 C C . ILE H 1 44 ? -48.735 28.418 68.706 1.00 22.50 44 ILE H C 1
ATOM 10670 O O . ILE H 1 44 ? -47.704 28.538 69.373 1.00 22.84 44 ILE H O 1
ATOM 10675 N N . ASP H 1 45 ? -49.947 28.753 69.152 1.00 22.46 45 ASP H N 1
ATOM 10676 C CA . ASP H 1 45 ? -50.180 29.304 70.482 1.00 22.51 45 ASP H CA 1
ATOM 10677 C C . ASP H 1 45 ? -49.744 28.337 71.579 1.00 22.79 45 ASP H C 1
ATOM 10678 O O . ASP H 1 45 ? -48.976 28.713 72.463 1.00 22.75 45 ASP H O 1
ATOM 10683 N N . ALA H 1 46 ? -50.219 27.093 71.505 1.00 22.76 46 ALA H N 1
ATOM 10684 C CA . ALA H 1 46 ? -49.839 26.063 72.473 1.00 22.97 46 ALA H CA 1
ATOM 10685 C C . ALA H 1 46 ? -48.327 25.837 72.522 1.00 23.14 46 ALA H C 1
ATOM 10686 O O . ALA H 1 46 ? -47.765 25.683 73.598 1.00 23.03 46 ALA H O 1
ATOM 10688 N N . ALA H 1 47 ? -47.677 25.839 71.360 1.00 23.49 47 ALA H N 1
ATOM 10689 C CA . ALA H 1 47 ? -46.221 25.706 71.288 1.00 23.84 47 ALA H CA 1
ATOM 10690 C C . ALA H 1 47 ? -45.495 26.883 71.955 1.00 24.06 47 ALA H C 1
ATOM 10691 O O . ALA H 1 47 ? -44.509 26.683 72.665 1.00 24.22 47 ALA H O 1
ATOM 10693 N N . ARG H 1 48 ? -45.987 28.101 71.718 1.00 24.36 48 ARG H N 1
ATOM 10694 C CA . ARG H 1 48 ? -45.448 29.311 72.353 1.00 24.54 48 ARG H CA 1
ATOM 10695 C C . ARG H 1 48 ? -45.667 29.277 73.865 1.00 24.94 48 ARG H C 1
ATOM 10696 O O . ARG H 1 48 ? -44.760 29.596 74.637 1.00 25.17 48 ARG H O 1
ATOM 10704 N N . ILE H 1 49 ? -46.874 28.883 74.271 1.00 25.12 49 ILE H N 1
ATOM 10705 C CA . ILE H 1 49 ? -47.249 28.780 75.686 1.00 25.56 49 ILE H CA 1
ATOM 10706 C C . ILE H 1 49 ? -46.429 27.718 76.444 1.00 25.72 49 ILE H C 1
ATOM 10707 O O . ILE H 1 49 ? -46.074 27.912 77.609 1.00 25.73 49 ILE H O 1
ATOM 10712 N N . LEU H 1 50 ? -46.119 26.614 75.770 1.00 25.85 50 LEU H N 1
ATOM 10713 C CA . LEU H 1 50 ? -45.452 25.475 76.409 1.00 26.00 50 LEU H CA 1
ATOM 10714 C C . LEU H 1 50 ? -43.937 25.440 76.181 1.00 26.08 50 LEU H C 1
ATOM 10715 O O . LEU H 1 50 ? -43.262 24.488 76.596 1.00 26.15 50 LEU H O 1
ATOM 10720 N N . SER H 1 51 ? -43.418 26.482 75.526 1.00 26.19 51 SER H N 1
ATOM 10721 C CA . SER H 1 51 ? -41.983 26.638 75.226 1.00 26.25 51 SER H CA 1
ATOM 10722 C C . SER H 1 51 ? -41.445 25.574 74.259 1.00 26.16 51 SER H C 1
ATOM 10723 O O . SER H 1 51 ? -40.250 25.260 74.247 1.00 25.94 51 SER H O 1
ATOM 10726 N N . ILE H 1 52 ? -42.344 25.040 73.438 1.00 26.10 52 ILE H N 1
ATOM 10727 C CA . ILE H 1 52 ? -41.990 24.065 72.414 1.00 25.84 52 ILE H CA 1
ATOM 10728 C C . ILE H 1 52 ? -41.381 24.779 71.204 1.00 25.87 52 ILE H C 1
ATOM 10729 O O . ILE H 1 52 ? -42.018 25.666 70.623 1.00 25.94 52 ILE H O 1
ATOM 10734 N N . PRO H 1 53 ? -40.141 24.401 70.827 1.00 25.94 53 PRO H N 1
ATOM 10735 C CA . PRO H 1 53 ? -39.458 24.990 69.669 1.00 26.05 53 PRO H CA 1
ATOM 10736 C C . PRO H 1 53 ? -40.266 24.823 68.382 1.00 26.20 53 PRO H C 1
ATOM 10737 O O . PRO H 1 53 ? -40.802 23.744 68.122 1.00 26.27 53 PRO H O 1
ATOM 10741 N N . THR H 1 54 ? -40.347 25.890 67.592 1.00 26.35 54 THR H N 1
ATOM 10742 C CA . THR H 1 54 ? -41.193 25.916 66.403 1.00 26.56 54 THR H CA 1
ATOM 10743 C C . THR H 1 54 ? -40.399 26.265 65.150 1.00 26.70 54 THR H C 1
ATOM 10744 O O . THR H 1 54 ? -39.633 27.230 65.135 1.00 26.81 54 THR H O 1
ATOM 10748 N N . ILE H 1 55 ? -40.593 25.462 64.109 1.00 26.78 55 ILE H N 1
ATOM 10749 C CA . ILE H 1 55 ? -39.954 25.669 62.816 1.00 27.10 55 ILE H CA 1
ATOM 10750 C C . ILE H 1 55 ? -41.010 25.926 61.740 1.00 27.23 55 ILE H C 1
ATOM 10751 O O . ILE H 1 55 ? -41.985 25.181 61.619 1.00 27.04 55 ILE H O 1
ATOM 10756 N N . VAL H 1 56 ? -40.809 26.999 60.978 1.00 27.41 56 VAL H N 1
ATOM 10757 C CA . VAL H 1 56 ? -41.722 27.388 59.908 1.00 27.66 56 VAL H CA 1
ATOM 10758 C C . VAL H 1 56 ? -40.960 27.450 58.588 1.00 28.03 56 VAL H C 1
ATOM 10759 O O . VAL H 1 56 ? -39.850 27.973 58.531 1.00 27.94 56 VAL H O 1
ATOM 10763 N N . THR H 1 57 ? -41.555 26.896 57.535 1.00 28.51 57 THR H N 1
ATOM 10764 C CA . THR H 1 57 ? -40.983 27.001 56.196 1.00 28.94 57 THR H CA 1
ATOM 10765 C C . THR H 1 57 ? -41.922 27.705 55.218 1.00 29.44 57 THR H C 1
ATOM 10766 O O . THR H 1 57 ? -43.121 27.840 55.475 1.00 29.44 57 THR H O 1
ATOM 10770 N N . GLU H 1 58 ? -41.352 28.163 54.107 1.00 30.17 58 GLU H N 1
ATOM 10771 C CA . GLU H 1 58 ? -42.111 28.744 53.009 1.00 30.88 58 GLU H CA 1
ATOM 10772 C C . GLU H 1 58 ? -41.555 28.213 51.691 1.00 31.51 58 GLU H C 1
ATOM 10773 O O . GLU H 1 58 ? -40.366 28.362 51.408 1.00 31.58 58 GLU H O 1
ATOM 10779 N N . GLN H 1 59 ? -42.414 27.569 50.907 1.00 32.33 59 GLN H N 1
ATOM 10780 C CA . GLN H 1 59 ? -42.046 27.056 49.588 1.00 33.28 59 GLN H CA 1
ATOM 10781 C C . GLN H 1 59 ? -42.184 28.158 48.542 1.00 34.09 59 GLN H C 1
ATOM 10782 O O . GLN H 1 59 ? -43.262 28.729 48.377 1.00 34.16 59 GLN H O 1
ATOM 10788 N N . TYR H 1 60 ? -41.086 28.444 47.843 1.00 35.29 60 TYR H N 1
ATOM 10789 C CA . TYR H 1 60 ? -41.034 29.476 46.796 1.00 36.23 60 TYR H CA 1
ATOM 10790 C C . TYR H 1 60 ? -41.867 30.716 47.161 1.00 36.56 60 TYR H C 1
ATOM 10791 O O . TYR H 1 60 ? -42.870 31.004 46.500 1.00 36.48 60 TYR H O 1
ATOM 10800 N N . PRO H 1 61 ? -41.456 31.451 48.218 1.00 36.99 61 PRO H N 1
ATOM 10801 C CA . PRO H 1 61 ? -42.240 32.598 48.691 1.00 37.37 61 PRO H CA 1
ATOM 10802 C C . PRO H 1 61 ? -42.360 33.710 47.646 1.00 37.81 61 PRO H C 1
ATOM 10803 O O . PRO H 1 61 ? -43.247 34.563 47.749 1.00 37.88 61 PRO H O 1
ATOM 10807 N N . LYS H 1 62 ? -41.467 33.684 46.656 1.00 38.19 62 LYS H N 1
ATOM 10808 C CA . LYS H 1 62 ? -41.488 34.612 45.527 1.00 38.66 62 LYS H CA 1
ATOM 10809 C C . LYS H 1 62 ? -42.785 34.485 44.722 1.00 38.56 62 LYS H C 1
ATOM 10810 O O . LYS H 1 62 ? -43.371 35.490 44.312 1.00 38.75 62 LYS H O 1
ATOM 10816 N N . GLY H 1 63 ? -43.228 33.246 44.509 1.00 38.38 63 GLY H N 1
ATOM 10817 C CA . GLY H 1 63 ? -44.446 32.970 43.750 1.00 37.84 63 GLY H CA 1
ATOM 10818 C C . GLY H 1 63 ? -45.675 32.704 44.604 1.00 37.47 63 GLY H C 1
ATOM 10819 O O . GLY H 1 63 ? -46.792 33.064 44.221 1.00 37.39 63 GLY H O 1
ATOM 10820 N N . LEU H 1 64 ? -45.472 32.086 45.766 1.00 37.00 64 LEU H N 1
ATOM 10821 C CA . LEU H 1 64 ? -46.589 31.644 46.607 1.00 36.53 64 LEU H CA 1
ATOM 10822 C C . LEU H 1 64 ? -46.874 32.550 47.807 1.00 36.11 64 LEU H C 1
ATOM 10823 O O . LEU H 1 64 ? -47.795 32.287 48.584 1.00 36.01 64 LEU H O 1
ATOM 10828 N N . GLY H 1 65 ? -46.097 33.624 47.943 1.00 35.60 65 GLY H N 1
ATOM 10829 C CA . GLY H 1 65 ? -46.275 34.576 49.041 1.00 34.90 65 GLY H CA 1
ATOM 10830 C C . GLY H 1 65 ? -45.736 34.048 50.357 1.00 34.41 65 GLY H C 1
ATOM 10831 O O . GLY H 1 65 ? -45.136 32.972 50.401 1.00 34.43 65 GLY H O 1
ATOM 10832 N N . HIS H 1 66 ? -45.957 34.802 51.431 1.00 33.83 66 HIS H N 1
ATOM 10833 C CA . HIS H 1 66 ? -45.439 34.442 52.751 1.00 33.32 66 HIS H CA 1
ATOM 10834 C C . HIS H 1 66 ? -46.517 33.861 53.666 1.00 32.97 66 HIS H C 1
ATOM 10835 O O . HIS H 1 66 ? -47.710 33.930 53.354 1.00 32.76 66 HIS H O 1
ATOM 10842 N N . THR H 1 67 ? -46.079 33.292 54.790 1.00 32.40 67 THR H N 1
ATOM 10843 C CA . THR H 1 67 ? -46.970 32.726 55.803 1.00 32.10 67 THR H CA 1
ATOM 10844 C C . THR H 1 67 ? -48.075 33.717 56.189 1.00 31.97 67 THR H C 1
ATOM 10845 O O . THR H 1 67 ? -47.809 34.901 56.408 1.00 31.69 67 THR H O 1
ATOM 10849 N N . VAL H 1 68 ? -49.308 33.215 56.239 1.00 31.84 68 VAL H N 1
ATOM 10850 C CA . VAL H 1 68 ? -50.483 33.985 56.649 1.00 32.10 68 VAL H CA 1
ATOM 10851 C C . VAL H 1 68 ? -50.192 34.729 57.961 1.00 32.26 68 VAL H C 1
ATOM 10852 O O . VAL H 1 68 ? -49.696 34.118 58.914 1.00 32.18 68 VAL H O 1
ATOM 10856 N N . PRO H 1 69 ? -50.475 36.051 58.002 1.00 32.49 69 PRO H N 1
ATOM 10857 C CA . PRO H 1 69 ? -50.092 36.902 59.137 1.00 32.82 69 PRO H CA 1
ATOM 10858 C C . PRO H 1 69 ? -50.578 36.415 60.503 1.00 33.16 69 PRO H C 1
ATOM 10859 O O . PRO H 1 69 ? -49.849 36.542 61.488 1.00 33.28 69 PRO H O 1
ATOM 10863 N N . THR H 1 70 ? -51.783 35.849 60.554 1.00 33.50 70 THR H N 1
ATOM 10864 C CA . THR H 1 70 ? -52.373 35.375 61.810 1.00 33.92 70 THR H CA 1
ATOM 10865 C C . THR H 1 70 ? -51.503 34.307 62.487 1.00 34.14 70 THR H C 1
ATOM 10866 O O . THR H 1 70 ? -51.401 34.272 63.715 1.00 34.17 70 THR H O 1
ATOM 10870 N N . LEU H 1 71 ? -50.880 33.449 61.683 1.00 34.28 71 LEU H N 1
ATOM 10871 C CA . LEU H 1 71 ? -49.962 32.434 62.200 1.00 34.59 71 LEU H CA 1
ATOM 10872 C C . LEU H 1 71 ? -48.678 33.064 62.731 1.00 34.85 71 LEU H C 1
ATOM 10873 O O . LEU H 1 71 ? -48.210 32.709 63.815 1.00 34.71 71 LEU H O 1
ATOM 10878 N N . LYS H 1 72 ? -48.130 34.006 61.962 1.00 35.18 72 LYS H N 1
ATOM 10879 C CA . LYS H 1 72 ? -46.898 34.713 62.323 1.00 35.73 72 LYS H CA 1
ATOM 10880 C C . LYS H 1 72 ? -47.037 35.509 63.622 1.00 35.91 72 LYS H C 1
ATOM 10881 O O . LYS H 1 72 ? -46.095 35.583 64.417 1.00 35.74 72 LYS H O 1
ATOM 10887 N N . GLU H 1 73 ? -48.222 36.081 63.830 1.00 36.28 73 GLU H N 1
ATOM 10888 C CA . GLU H 1 73 ? -48.556 36.821 65.050 1.00 36.83 73 GLU H CA 1
ATOM 10889 C C . GLU H 1 73 ? -48.476 35.974 66.323 1.00 36.80 73 GLU H C 1
ATOM 10890 O O . GLU H 1 73 ? -48.302 36.509 67.420 1.00 36.82 73 GLU H O 1
ATOM 10896 N N . GLY H 1 74 ? -48.611 34.658 66.176 1.00 36.94 74 GLY H N 1
ATOM 10897 C CA . GLY H 1 74 ? -48.614 33.752 67.323 1.00 37.17 74 GLY H CA 1
ATOM 10898 C C . GLY H 1 74 ? -47.270 33.127 67.652 1.00 37.34 74 GLY H C 1
ATOM 10899 O O . GLY H 1 74 ? -47.105 32.536 68.720 1.00 37.15 74 GLY H O 1
ATOM 10900 N N . LEU H 1 75 ? -46.317 33.242 66.728 1.00 37.64 75 LEU H N 1
ATOM 10901 C CA . LEU H 1 75 ? -44.982 32.666 66.905 1.00 38.18 75 LEU H CA 1
ATOM 10902 C C . LEU H 1 75 ? -44.178 33.430 67.953 1.00 38.68 75 LEU H C 1
ATOM 10903 O O . LEU H 1 75 ? -44.373 34.635 68.133 1.00 38.67 75 LEU H O 1
ATOM 10908 N N . ALA H 1 76 ? -43.280 32.725 68.642 1.00 39.36 76 ALA H N 1
ATOM 10909 C CA . ALA H 1 76 ? -42.328 33.362 69.555 1.00 40.04 76 ALA H CA 1
ATOM 10910 C C . ALA H 1 76 ? -41.433 34.329 68.774 1.00 40.63 76 ALA H C 1
ATOM 10911 O O . ALA H 1 76 ? -41.202 34.136 67.573 1.00 40.57 76 ALA H O 1
ATOM 10913 N N . GLU H 1 77 ? -40.931 35.357 69.459 1.00 41.22 77 GLU H N 1
ATOM 10914 C CA . GLU H 1 77 ? -40.188 36.448 68.811 1.00 41.92 77 GLU H CA 1
ATOM 10915 C C . GLU H 1 77 ? -39.006 35.997 67.948 1.00 41.89 77 GLU H C 1
ATOM 10916 O O . GLU H 1 77 ? -38.749 36.586 66.896 1.00 42.08 77 GLU H O 1
ATOM 10922 N N . ASN H 1 78 ? -38.305 34.952 68.380 1.00 42.03 78 ASN H N 1
ATOM 10923 C CA . ASN H 1 78 ? -37.178 34.419 67.610 1.00 42.09 78 ASN H CA 1
ATOM 10924 C C . ASN H 1 78 ? -37.448 33.037 67.014 1.00 41.97 78 ASN H C 1
ATOM 10925 O O . ASN H 1 78 ? -36.620 32.121 67.110 1.00 42.05 78 ASN H O 1
ATOM 10930 N N . THR H 1 79 ? -38.622 32.905 66.400 1.00 41.59 79 THR H N 1
ATOM 10931 C CA . THR H 1 79 ? -38.995 31.707 65.663 1.00 41.03 79 THR H CA 1
ATOM 10932 C C . THR H 1 79 ? -38.436 31.828 64.245 1.00 40.53 79 THR H C 1
ATOM 10933 O O . THR H 1 79 ? -38.682 32.829 63.566 1.00 40.43 79 THR H O 1
ATOM 10937 N N . PRO H 1 80 ? -37.657 30.820 63.806 1.00 39.96 80 PRO H N 1
ATOM 10938 C CA . PRO H 1 80 ? -37.047 30.871 62.479 1.00 39.49 80 PRO H CA 1
ATOM 10939 C C . PRO H 1 80 ? -38.034 30.548 61.353 1.00 39.00 80 PRO H C 1
ATOM 10940 O O . PRO H 1 80 ? -38.892 29.670 61.505 1.00 38.87 80 PRO H O 1
ATOM 10944 N N . ILE H 1 81 ? -37.911 31.269 60.240 1.00 38.32 81 ILE H N 1
ATOM 10945 C CA . ILE H 1 81 ? -38.689 30.981 59.037 1.00 37.67 81 ILE H CA 1
ATOM 10946 C C . ILE H 1 81 ? -37.731 30.750 57.873 1.00 37.28 81 ILE H C 1
ATOM 10947 O O . ILE H 1 81 ? -36.975 31.648 57.491 1.00 37.28 81 ILE H O 1
ATOM 10952 N N . PHE H 1 82 ? -37.759 29.537 57.326 1.00 36.69 82 PHE H N 1
ATOM 10953 C CA . PHE H 1 82 ? -36.854 29.152 56.249 1.00 36.20 82 PHE H CA 1
ATOM 10954 C C . PHE H 1 82 ? -37.591 28.982 54.929 1.00 35.90 82 PHE H C 1
ATOM 10955 O O . PHE H 1 82 ? -38.652 28.365 54.877 1.00 35.60 82 PHE H O 1
ATOM 10963 N N . ASP H 1 83 ? -37.019 29.523 53.858 1.00 35.58 83 ASP H N 1
ATOM 10964 C CA . ASP H 1 83 ? -37.561 29.286 52.526 1.00 35.31 83 ASP H CA 1
ATOM 10965 C C . ASP H 1 83 ? -36.895 28.060 51.905 1.00 34.93 83 ASP H C 1
ATOM 10966 O O . ASP H 1 83 ? -35.747 27.734 52.223 1.00 34.85 83 ASP H O 1
ATOM 10971 N N . LYS H 1 84 ? -37.628 27.376 51.030 1.00 34.37 84 LYS H N 1
ATOM 10972 C CA . LYS H 1 84 ? -37.151 26.132 50.433 1.00 33.78 84 LYS H CA 1
ATOM 10973 C C . LYS H 1 84 ? -37.702 25.908 49.028 1.00 33.47 84 LYS H C 1
ATOM 10974 O O . LYS H 1 84 ? -38.756 26.439 48.669 1.00 33.41 84 LYS H O 1
ATOM 10980 N N . THR H 1 85 ? -36.963 25.127 48.245 1.00 32.97 85 THR H N 1
ATOM 10981 C CA . THR H 1 85 ? -37.424 24.634 46.949 1.00 32.73 85 THR H CA 1
ATOM 10982 C C . THR H 1 85 ? -37.668 23.126 47.031 1.00 32.33 85 THR H C 1
ATOM 10983 O O . THR H 1 85 ? -38.365 22.553 46.191 1.00 32.45 85 THR H O 1
ATOM 10987 N N . LYS H 1 86 ? -37.077 22.496 48.047 1.00 31.79 86 LYS H N 1
ATOM 10988 C CA . LYS H 1 86 ? -37.353 21.104 48.383 1.00 31.36 86 LYS H CA 1
ATOM 10989 C C . LYS H 1 86 ? -38.723 21.039 49.047 1.00 30.74 86 LYS H C 1
ATOM 10990 O O . LYS H 1 86 ? -39.100 21.938 49.804 1.00 30.50 86 LYS H O 1
ATOM 10996 N N . PHE H 1 87 ? -39.467 19.977 48.764 1.00 29.91 87 PHE H N 1
ATOM 10997 C CA . PHE H 1 87 ? -40.790 19.821 49.356 1.00 29.35 87 PHE H CA 1
ATOM 10998 C C . PHE H 1 87 ? -40.720 19.552 50.864 1.00 29.14 87 PHE H C 1
ATOM 10999 O O . PHE H 1 87 ? -41.454 20.162 51.649 1.00 29.02 87 PHE H O 1
ATOM 11007 N N . SER H 1 88 ? -39.804 18.675 51.264 1.00 28.75 88 SER H N 1
ATOM 11008 C CA . SER H 1 88 ? -39.611 18.352 52.669 1.00 28.41 88 SER H CA 1
ATOM 11009 C C . SER H 1 88 ? -39.002 19.507 53.458 1.00 28.21 88 SER H C 1
ATOM 11010 O O . SER H 1 88 ? -38.065 20.170 52.996 1.00 28.33 88 SER H O 1
ATOM 11013 N N . MET H 1 89 ? -39.537 19.725 54.656 1.00 27.80 89 MET H N 1
ATOM 11014 C CA . MET H 1 89 ? -39.032 20.731 55.588 1.00 27.48 89 MET H CA 1
ATOM 11015 C C . MET H 1 89 ? -37.648 20.383 56.144 1.00 27.94 89 MET H C 1
ATOM 11016 O O . MET H 1 89 ? -37.010 21.214 56.789 1.00 27.76 89 MET H O 1
ATOM 11021 N N . CYS H 1 90 ? -37.198 19.155 55.898 1.00 28.45 90 CYS H N 1
ATOM 11022 C CA . CYS H 1 90 ? -35.918 18.678 56.408 1.00 29.31 90 CYS H CA 1
ATOM 11023 C C . CYS H 1 90 ? -34.740 19.192 55.580 1.00 29.62 90 CYS H C 1
ATOM 11024 O O . CYS H 1 90 ? -34.158 18.468 54.773 1.00 29.82 90 CYS H O 1
ATOM 11027 N N . ILE H 1 91 ? -34.419 20.463 55.796 1.00 30.15 91 ILE H N 1
ATOM 11028 C CA . ILE H 1 91 ? -33.268 21.125 55.191 1.00 30.69 91 ILE H CA 1
ATOM 11029 C C . ILE H 1 91 ? -32.213 21.346 56.281 1.00 31.14 91 ILE H C 1
ATOM 11030 O O . ILE H 1 91 ? -32.546 21.294 57.468 1.00 30.95 91 ILE H O 1
ATOM 11035 N N . PRO H 1 92 ? -30.937 21.581 55.890 1.00 31.69 92 PRO H N 1
ATOM 11036 C CA . PRO H 1 92 ? -29.866 21.776 56.879 1.00 32.14 92 PRO H CA 1
ATOM 11037 C C . PRO H 1 92 ? -30.204 22.667 58.094 1.00 32.54 92 PRO H C 1
ATOM 11038 O O . PRO H 1 92 ? -29.897 22.273 59.218 1.00 32.75 92 PRO H O 1
ATOM 11042 N N . PRO H 1 93 ? -30.820 23.854 57.884 1.00 32.84 93 PRO H N 1
ATOM 11043 C CA . PRO H 1 93 ? -31.153 24.716 59.030 1.00 33.12 93 PRO H CA 1
ATOM 11044 C C . PRO H 1 93 ? -32.075 24.120 60.101 1.00 33.36 93 PRO H C 1
ATOM 11045 O O . PRO H 1 93 ? -32.118 24.640 61.217 1.00 33.34 93 PRO H O 1
ATOM 11049 N N . THR H 1 94 ? -32.803 23.055 59.770 1.00 33.67 94 THR H N 1
ATOM 11050 C CA . THR H 1 94 ? -33.719 22.420 60.728 1.00 34.05 94 THR H CA 1
ATOM 11051 C C . THR H 1 94 ? -33.053 21.342 61.584 1.00 34.32 94 THR H C 1
ATOM 11052 O O . THR H 1 94 ? -33.637 20.885 62.568 1.00 34.27 94 THR H O 1
ATOM 11056 N N . GLU H 1 95 ? -31.832 20.956 61.212 1.00 34.79 95 GLU H N 1
ATOM 11057 C CA . GLU H 1 95 ? -31.119 19.836 61.848 1.00 35.26 95 GLU H CA 1
ATOM 11058 C C . GLU H 1 95 ? -30.820 20.033 63.336 1.00 35.18 95 GLU H C 1
ATOM 11059 O O . GLU H 1 95 ? -30.966 19.098 64.124 1.00 35.40 95 GLU H O 1
ATOM 11065 N N . ASP H 1 96 ? -30.403 21.239 63.718 1.00 35.19 96 ASP H N 1
ATOM 11066 C CA . ASP H 1 96 ? -30.086 21.538 65.119 1.00 35.13 96 ASP H CA 1
ATOM 11067 C C . ASP H 1 96 ? -31.269 21.286 66.056 1.00 34.78 96 ASP H C 1
ATOM 11068 O O . ASP H 1 96 ? -31.082 20.809 67.174 1.00 34.81 96 ASP H O 1
ATOM 11073 N N . THR H 1 97 ? -32.477 21.605 65.591 1.00 34.38 97 THR H N 1
ATOM 11074 C CA . THR H 1 97 ? -33.704 21.393 66.369 1.00 33.90 97 THR H CA 1
ATOM 11075 C C . THR H 1 97 ? -34.072 19.908 66.464 1.00 33.41 97 THR H C 1
ATOM 11076 O O . THR H 1 97 ? -34.408 19.415 67.542 1.00 33.19 97 THR H O 1
ATOM 11080 N N . LEU H 1 98 ? -34.000 19.209 65.332 1.00 33.03 98 LEU H N 1
ATOM 11081 C CA . LEU H 1 98 ? -34.368 17.790 65.242 1.00 32.81 98 LEU H CA 1
ATOM 11082 C C . LEU H 1 98 ? -33.529 16.874 66.134 1.00 32.78 98 LEU H C 1
ATOM 11083 O O . LEU H 1 98 ? -34.028 15.870 66.645 1.00 32.75 98 LEU H O 1
ATOM 11088 N N . LYS H 1 99 ? -32.258 17.227 66.312 1.00 32.74 99 LYS H N 1
ATOM 11089 C CA . LYS H 1 99 ? -31.335 16.458 67.152 1.00 32.79 99 LYS H CA 1
ATOM 11090 C C . LYS H 1 99 ? -31.641 16.619 68.646 1.00 32.46 99 LYS H C 1
ATOM 11091 O O . LYS H 1 99 ? -31.190 15.822 69.469 1.00 32.67 99 LYS H O 1
ATOM 11097 N N . LYS H 1 100 ? -32.428 17.641 68.977 1.00 32.03 100 LYS H N 1
ATOM 11098 C CA . LYS H 1 100 ? -32.774 17.971 70.360 1.00 31.69 100 LYS H CA 1
ATOM 11099 C C . LYS H 1 100 ? -34.129 17.393 70.801 1.00 31.08 100 LYS H C 1
ATOM 11100 O O . LYS H 1 100 ? -34.455 17.401 71.993 1.00 31.16 100 LYS H O 1
ATOM 11106 N N . VAL H 1 101 ? -34.908 16.895 69.839 1.00 30.19 101 VAL H N 1
ATOM 11107 C CA . VAL H 1 101 ? -36.261 16.374 70.100 1.00 29.12 101 VAL H CA 1
ATOM 11108 C C . VAL H 1 101 ? -36.443 14.959 69.548 1.00 28.50 101 VAL H C 1
ATOM 11109 O O . VAL H 1 101 ? -35.653 14.504 68.722 1.00 28.39 101 VAL H O 1
ATOM 11113 N N . GLN H 1 102 ? -37.480 14.266 70.012 1.00 27.76 102 GLN H N 1
ATOM 11114 C CA . GLN H 1 102 ? -37.789 12.919 69.520 1.00 27.16 102 GLN H CA 1
ATOM 11115 C C . GLN H 1 102 ? -39.105 12.883 68.744 1.00 26.52 102 GLN H C 1
ATOM 11116 O O . GLN H 1 102 ? -39.360 11.942 67.991 1.00 26.42 102 GLN H O 1
ATOM 11122 N N . ASN H 1 103 ? -39.922 13.920 68.932 1.00 25.71 103 ASN H N 1
ATOM 11123 C CA . ASN H 1 103 ? -41.237 14.024 68.306 1.00 25.02 103 ASN H CA 1
ATOM 11124 C C . ASN H 1 103 ? -41.394 15.315 67.517 1.00 24.57 103 ASN H C 1
ATOM 11125 O O . ASN H 1 103 ? -40.928 16.374 67.944 1.00 24.36 103 ASN H O 1
ATOM 11130 N N . VAL H 1 104 ? -42.045 15.219 66.360 1.00 23.99 104 VAL H N 1
ATOM 11131 C CA . VAL H 1 104 ? -42.424 16.402 65.588 1.00 23.33 104 VAL H CA 1
ATOM 11132 C C . VAL H 1 104 ? -43.945 16.450 65.429 1.00 22.86 104 VAL H C 1
ATOM 11133 O O . VAL H 1 104 ? -44.557 15.496 64.946 1.00 22.60 104 VAL H O 1
ATOM 11137 N N . ILE H 1 105 ? -44.543 17.553 65.870 1.00 22.38 105 ILE H N 1
ATOM 11138 C CA . ILE H 1 105 ? -45.959 17.821 65.634 1.00 21.98 105 ILE H CA 1
ATOM 11139 C C . ILE H 1 105 ? -46.044 18.595 64.318 1.00 21.76 105 ILE H C 1
ATOM 11140 O O . ILE H 1 105 ? -45.428 19.648 64.168 1.00 21.81 105 ILE H O 1
ATOM 11145 N N . LEU H 1 106 ? -46.796 18.060 63.363 1.00 21.47 106 LEU H N 1
ATOM 11146 C CA . LEU H 1 106 ? -46.785 18.594 62.010 1.00 21.37 106 LEU H CA 1
ATOM 11147 C C . LEU H 1 106 ? -48.135 19.169 61.574 1.00 21.27 106 LEU H C 1
ATOM 11148 O O . LEU H 1 106 ? -49.151 18.462 61.548 1.00 20.61 106 LEU H O 1
ATOM 11153 N N . VAL H 1 107 ? -48.124 20.461 61.249 1.00 21.00 107 VAL H N 1
ATOM 11154 C CA . VAL H 1 107 ? -49.249 21.122 60.592 1.00 21.19 107 VAL H CA 1
ATOM 11155 C C . VAL H 1 107 ? -48.803 21.694 59.241 1.00 21.46 107 VAL H C 1
ATOM 11156 O O . VAL H 1 107 ? -47.605 21.879 58.993 1.00 21.44 107 VAL H O 1
ATOM 11160 N N . GLY H 1 108 ? -49.766 21.968 58.369 1.00 21.59 108 GLY H N 1
ATOM 11161 C CA . GLY H 1 108 ? -49.467 22.652 57.125 1.00 22.08 108 GLY H CA 1
ATOM 11162 C C . GLY H 1 108 ? -49.986 21.966 55.887 1.00 22.57 108 GLY H C 1
ATOM 11163 O O . GLY H 1 108 ? -50.778 21.024 55.968 1.00 22.49 108 GLY H O 1
ATOM 11164 N N . ILE H 1 109 ? -49.521 22.432 54.731 1.00 22.99 109 ILE H N 1
ATOM 11165 C CA . ILE H 1 109 ? -50.143 22.047 53.470 1.00 23.44 109 ILE H CA 1
ATOM 11166 C C . ILE H 1 109 ? -49.193 21.528 52.408 1.00 23.99 109 ILE H C 1
ATOM 11167 O O . ILE H 1 109 ? -47.978 21.750 52.463 1.00 23.98 109 ILE H O 1
ATOM 11172 N N . GLU H 1 110 ? -49.813 20.920 51.400 1.00 24.73 110 GLU H N 1
ATOM 11173 C CA . GLU H 1 110 ? -49.214 19.928 50.538 1.00 25.24 110 GLU H CA 1
ATOM 11174 C C . GLU H 1 110 ? -49.162 18.667 51.404 1.00 24.43 110 GLU H C 1
ATOM 11175 O O . GLU H 1 110 ? -48.096 18.099 51.623 1.00 24.57 110 GLU H O 1
ATOM 11181 N N . ALA H 1 111 ? -50.330 18.258 51.915 1.00 23.69 111 ALA H N 1
ATOM 11182 C CA . ALA H 1 111 ? -50.464 17.054 52.751 1.00 22.89 111 ALA H CA 1
ATOM 11183 C C . ALA H 1 111 ? -49.817 15.835 52.108 1.00 22.31 111 ALA H C 1
ATOM 11184 O O . ALA H 1 111 ? -49.132 15.061 52.776 1.00 22.00 111 ALA H O 1
ATOM 11186 N N . HIS H 1 112 ? -50.054 15.689 50.807 1.00 21.71 112 HIS H N 1
ATOM 11187 C CA . HIS H 1 112 ? -49.531 14.601 49.996 1.00 21.33 112 HIS H CA 1
ATOM 11188 C C . HIS H 1 112 ? -48.188 14.963 49.354 1.00 21.51 112 HIS H C 1
ATOM 11189 O O . HIS H 1 112 ? -47.602 14.152 48.634 1.00 21.36 112 HIS H O 1
ATOM 11196 N N . VAL H 1 113 ? -47.714 16.183 49.608 1.00 21.68 113 VAL H N 1
ATOM 11197 C CA . VAL H 1 113 ? -46.463 16.674 49.022 1.00 22.08 113 VAL H CA 1
ATOM 11198 C C . VAL H 1 113 ? -45.481 17.059 50.130 1.00 22.36 113 VAL H C 1
ATOM 11199 O O . VAL H 1 113 ? -44.775 16.204 50.649 1.00 22.26 113 VAL H O 1
ATOM 11203 N N . CYS H 1 114 ? -45.468 18.332 50.514 1.00 22.79 114 CYS H N 1
ATOM 11204 C CA . CYS H 1 114 ? -44.505 18.833 51.493 1.00 23.56 114 CYS H CA 1
ATOM 11205 C C . CYS H 1 114 ? -44.653 18.206 52.878 1.00 23.06 114 CYS H C 1
ATOM 11206 O O . CYS H 1 114 ? -43.656 17.898 53.526 1.00 22.93 114 CYS H O 1
ATOM 11209 N N . VAL H 1 115 ? -45.896 18.006 53.309 1.00 22.88 115 VAL H N 1
ATOM 11210 C CA . VAL H 1 115 ? -46.199 17.365 54.591 1.00 22.40 115 VAL H CA 1
ATOM 11211 C C . VAL H 1 115 ? -45.854 15.866 54.564 1.00 22.46 115 VAL H C 1
ATOM 11212 O O . VAL H 1 115 ? -45.261 15.351 55.513 1.00 22.05 115 VAL H O 1
ATOM 11216 N N . LEU H 1 116 ? -46.219 15.178 53.481 1.00 22.56 116 LEU H N 1
ATOM 11217 C CA . LEU H 1 116 ? -45.898 13.752 53.325 1.00 22.80 116 LEU H CA 1
ATOM 11218 C C . LEU H 1 116 ? -44.387 13.514 53.219 1.00 23.07 116 LEU H C 1
ATOM 11219 O O . LEU H 1 116 ? -43.851 12.614 53.874 1.00 23.04 116 LEU H O 1
ATOM 11224 N N . GLN H 1 117 ? -43.714 14.321 52.399 1.00 23.33 117 GLN H N 1
ATOM 11225 C CA . GLN H 1 117 ? -42.267 14.198 52.206 1.00 23.69 117 GLN H CA 1
ATOM 11226 C C . GLN H 1 117 ? -41.484 14.542 53.469 1.00 23.45 117 GLN H C 1
ATOM 11227 O O . GLN H 1 117 ? -40.484 13.888 53.767 1.00 23.64 117 GLN H O 1
ATOM 11233 N N . THR H 1 118 ? -41.942 15.561 54.200 1.00 23.34 118 THR H N 1
ATOM 11234 C CA . THR H 1 118 ? -41.381 15.907 55.512 1.00 23.15 118 THR H CA 1
ATOM 11235 C C . THR H 1 118 ? -41.494 14.714 56.464 1.00 23.32 118 THR H C 1
ATOM 11236 O O . THR H 1 118 ? -40.513 14.334 57.105 1.00 23.20 118 THR H O 1
ATOM 11240 N N . THR H 1 119 ? -42.693 14.130 56.532 1.00 23.31 119 THR H N 1
ATOM 11241 C CA . THR H 1 119 ? -42.980 12.965 57.373 1.00 23.47 119 THR H CA 1
ATOM 11242 C C . THR H 1 119 ? -42.051 11.784 57.077 1.00 23.71 119 THR H C 1
ATOM 11243 O O . THR H 1 119 ? -41.484 11.197 57.999 1.00 23.66 119 THR H O 1
ATOM 11247 N N . TYR H 1 120 ? -41.890 11.457 55.796 1.00 24.07 120 TYR H N 1
ATOM 11248 C CA . TYR H 1 120 ? -40.993 10.382 55.373 1.00 24.53 120 TYR H CA 1
ATOM 11249 C C . TYR H 1 120 ? -39.544 10.610 55.815 1.00 24.67 120 TYR H C 1
ATOM 11250 O O . TYR H 1 120 ? -38.890 9.689 56.314 1.00 24.68 120 TYR H O 1
ATOM 11259 N N . ASP H 1 121 ? -39.055 11.836 55.632 1.00 24.84 121 ASP H N 1
ATOM 11260 C CA . ASP H 1 121 ? -37.703 12.212 56.050 1.00 24.97 121 ASP H CA 1
ATOM 11261 C C . ASP H 1 121 ? -37.496 12.094 57.557 1.00 25.10 121 ASP H C 1
ATOM 11262 O O . ASP H 1 121 ? -36.470 11.580 58.005 1.00 25.01 121 ASP H O 1
ATOM 11267 N N . LEU H 1 122 ? -38.476 12.565 58.329 1.00 25.26 122 LEU H N 1
ATOM 11268 C CA . LEU H 1 122 ? -38.392 12.554 59.791 1.00 25.53 122 LEU H CA 1
ATOM 11269 C C . LEU H 1 122 ? -38.410 11.136 60.358 1.00 25.76 122 LEU H C 1
ATOM 11270 O O . LEU H 1 122 ? -37.609 10.803 61.234 1.00 25.57 122 LEU H O 1
ATOM 11275 N N . LEU H 1 123 ? -39.325 10.309 59.852 1.00 26.10 123 LEU H N 1
ATOM 11276 C CA . LEU H 1 123 ? -39.413 8.901 60.242 1.00 26.53 123 LEU H CA 1
ATOM 11277 C C . LEU H 1 123 ? -38.145 8.134 59.864 1.00 27.00 123 LEU H C 1
ATOM 11278 O O . LEU H 1 123 ? -37.681 7.274 60.617 1.00 26.99 123 LEU H O 1
ATOM 11283 N N . GLU H 1 124 ? -37.596 8.473 58.699 1.00 27.56 124 GLU H N 1
ATOM 11284 C CA . GLU H 1 124 ? -36.334 7.933 58.202 1.00 28.29 124 GLU H CA 1
ATOM 11285 C C . GLU H 1 124 ? -35.199 8.230 59.176 1.00 28.32 124 GLU H C 1
ATOM 11286 O O . GLU H 1 124 ? -34.368 7.369 59.462 1.00 28.38 124 GLU H O 1
ATOM 11292 N N . ARG H 1 125 ? -35.186 9.459 59.680 1.00 28.52 125 ARG H N 1
ATOM 11293 C CA . ARG H 1 125 ? -34.163 9.936 60.605 1.00 28.67 125 ARG H CA 1
ATOM 11294 C C . ARG H 1 125 ? -34.322 9.377 62.021 1.00 28.43 125 ARG H C 1
ATOM 11295 O O . ARG H 1 125 ? -33.395 9.458 62.830 1.00 28.68 125 ARG H O 1
ATOM 11303 N N . GLY H 1 126 ? -35.493 8.815 62.317 1.00 27.93 126 GLY H N 1
ATOM 11304 C CA . GLY H 1 126 ? -35.745 8.188 63.616 1.00 27.12 126 GLY H CA 1
ATOM 11305 C C . GLY H 1 126 ? -36.694 8.933 64.534 1.00 26.34 126 GLY H C 1
ATOM 11306 O O . GLY H 1 126 ? -36.917 8.514 65.670 1.00 26.33 126 GLY H O 1
ATOM 11307 N N . LEU H 1 127 ? -37.252 10.038 64.047 1.00 25.72 127 LEU H N 1
ATOM 11308 C CA . LEU H 1 127 ? -38.214 10.829 64.818 1.00 25.24 127 LEU H CA 1
ATOM 11309 C C . LEU H 1 127 ? -39.637 10.277 64.713 1.00 24.63 127 LEU H C 1
ATOM 11310 O O . LEU H 1 127 ? -40.007 9.690 63.699 1.00 24.61 127 LEU H O 1
ATOM 11315 N N . ASN H 1 128 ? -40.423 10.472 65.769 1.00 23.92 128 ASN H N 1
ATOM 11316 C CA . ASN H 1 128 ? -41.856 10.181 65.737 1.00 23.33 128 ASN H CA 1
ATOM 11317 C C . ASN H 1 128 ? -42.612 11.385 65.185 1.00 22.62 128 ASN H C 1
ATOM 11318 O O . ASN H 1 128 ? -42.353 12.520 65.583 1.00 22.60 128 ASN H O 1
ATOM 11323 N N . VAL H 1 129 ? -43.539 11.137 64.264 1.00 21.87 129 VAL H N 1
ATOM 11324 C CA . VAL H 1 129 ? -44.267 12.219 63.596 1.00 20.92 129 VAL H CA 1
ATOM 11325 C C . VAL H 1 129 ? -45.738 12.188 63.990 1.00 20.55 129 VAL H C 1
ATOM 11326 O O . VAL H 1 129 ? -46.427 11.182 63.792 1.00 20.45 129 VAL H O 1
ATOM 11330 N N . HIS H 1 130 ? -46.205 13.296 64.557 1.00 20.03 130 HIS H N 1
ATOM 11331 C CA . HIS H 1 130 ? -47.596 13.437 64.973 1.00 19.43 130 HIS H CA 1
ATOM 11332 C C . HIS H 1 130 ? -48.309 14.422 64.047 1.00 18.73 130 HIS H C 1
ATOM 11333 O O . HIS H 1 130 ? -48.114 15.634 64.136 1.00 18.32 130 HIS H O 1
ATOM 11340 N N . VAL H 1 131 ? -49.112 13.880 63.133 1.00 18.16 131 VAL H N 1
ATOM 11341 C CA . VAL H 1 131 ? -49.773 14.683 62.109 1.00 17.45 131 VAL H CA 1
ATOM 11342 C C . VAL H 1 131 ? -51.126 15.185 62.608 1.00 17.20 131 VAL H C 1
ATOM 11343 O O . VAL H 1 131 ? -52.011 14.394 62.960 1.00 17.02 131 VAL H O 1
ATOM 11347 N N . VAL H 1 132 ? -51.268 16.506 62.647 1.00 16.58 132 VAL H N 1
ATOM 11348 C CA . VAL H 1 132 ? -52.497 17.146 63.108 1.00 16.32 132 VAL H CA 1
ATOM 11349 C C . VAL H 1 132 ? -53.452 17.244 61.929 1.00 15.93 132 VAL H C 1
ATOM 11350 O O . VAL H 1 132 ? -53.437 18.224 61.187 1.00 16.27 132 VAL H O 1
ATOM 11354 N N . VAL H 1 133 ? -54.278 16.216 61.764 1.00 15.72 133 VAL H N 1
ATOM 11355 C CA . VAL H 1 133 ? -55.129 16.067 60.576 1.00 15.36 133 VAL H CA 1
ATOM 11356 C C . VAL H 1 133 ? -56.130 17.212 60.368 1.00 15.31 133 VAL H C 1
ATOM 11357 O O . VAL H 1 133 ? -56.470 17.527 59.224 1.00 15.05 133 VAL H O 1
ATOM 11361 N N . ASP H 1 134 ? -56.580 17.833 61.464 1.00 15.19 134 ASP H N 1
ATOM 11362 C CA . ASP H 1 134 ? -57.500 18.972 61.378 1.00 15.22 134 ASP H CA 1
ATOM 11363 C C . ASP H 1 134 ? -56.787 20.309 61.151 1.00 15.51 134 ASP H C 1
ATOM 11364 O O . ASP H 1 134 ? -57.416 21.374 61.202 1.00 15.74 134 ASP H O 1
ATOM 11369 N N . ALA H 1 135 ? -55.485 20.232 60.873 1.00 15.41 135 ALA H N 1
ATOM 11370 C CA . ALA H 1 135 ? -54.662 21.390 60.519 1.00 15.53 135 ALA H CA 1
ATOM 11371 C C . ALA H 1 135 ? -53.775 21.083 59.316 1.00 15.37 135 ALA H C 1
ATOM 11372 O O . ALA H 1 135 ? -52.791 21.785 59.062 1.00 15.36 135 ALA H O 1
ATOM 11374 N N . VAL H 1 136 ? -54.127 20.024 58.588 1.00 15.31 136 VAL H N 1
ATOM 11375 C CA . VAL H 1 136 ? -53.379 19.582 57.415 1.00 15.34 136 VAL H CA 1
ATOM 11376 C C . VAL H 1 136 ? -54.360 19.303 56.271 1.00 15.39 136 VAL H C 1
ATOM 11377 O O . VAL H 1 136 ? -55.359 18.613 56.462 1.00 15.45 136 VAL H O 1
ATOM 11381 N N . SER H 1 137 ? -54.079 19.853 55.092 1.00 15.27 137 SER H N 1
ATOM 11382 C CA . SER H 1 137 ? -54.974 19.702 53.947 1.00 15.48 137 SER H CA 1
ATOM 11383 C C . SER H 1 137 ? -54.258 19.792 52.602 1.00 15.58 137 SER H C 1
ATOM 11384 O O . SER H 1 137 ? -53.054 20.056 52.540 1.00 15.52 137 SER H O 1
ATOM 11387 N N . SER H 1 138 ? -55.032 19.583 51.537 1.00 15.68 138 SER H N 1
ATOM 11388 C CA . SER H 1 138 ? -54.558 19.614 50.158 1.00 16.00 138 SER H CA 1
ATOM 11389 C C . SER H 1 138 ? -55.595 20.313 49.283 1.00 16.16 138 SER H C 1
ATOM 11390 O O . SER H 1 138 ? -56.699 20.625 49.739 1.00 16.16 138 SER H O 1
ATOM 11393 N N . ARG H 1 139 ? -55.241 20.543 48.023 1.00 16.33 139 ARG H N 1
ATOM 11394 C CA . ARG H 1 139 ? -56.179 21.072 47.037 1.00 16.84 139 ARG H CA 1
ATOM 11395 C C . ARG H 1 139 ? -57.243 20.023 46.692 1.00 16.87 139 ARG H C 1
ATOM 11396 O O . ARG H 1 139 ? -58.410 20.355 46.463 1.00 16.91 139 ARG H O 1
ATOM 11404 N N . SER H 1 140 ? -56.828 18.760 46.671 1.00 16.99 140 SER H N 1
ATOM 11405 C CA . SER H 1 140 ? -57.720 17.638 46.395 1.00 17.21 140 SER H CA 1
ATOM 11406 C C . SER H 1 140 ? -58.077 16.893 47.675 1.00 17.20 140 SER H C 1
ATOM 11407 O O . SER H 1 140 ? -57.192 16.530 48.463 1.00 17.15 140 SER H O 1
ATOM 11410 N N . HIS H 1 141 ? -59.375 16.666 47.870 1.00 17.00 141 HIS H N 1
ATOM 11411 C CA . HIS H 1 141 ? -59.872 15.830 48.968 1.00 16.86 141 HIS H CA 1
ATOM 11412 C C . HIS H 1 141 ? -59.250 14.428 48.945 1.00 16.57 141 HIS H C 1
ATOM 11413 O O . HIS H 1 141 ? -58.937 13.867 49.991 1.00 16.49 141 HIS H O 1
ATOM 11420 N N . THR H 1 142 ? -59.060 13.887 47.746 1.00 16.44 142 THR H N 1
ATOM 11421 C CA . THR H 1 142 ? -58.496 12.551 47.564 1.00 16.16 142 THR H CA 1
ATOM 11422 C C . THR H 1 142 ? -57.001 12.509 47.918 1.00 16.01 142 THR H C 1
ATOM 11423 O O . THR H 1 142 ? -56.556 11.610 48.629 1.00 15.57 142 THR H O 1
ATOM 11427 N N . ASP H 1 143 ? -56.243 13.489 47.430 1.00 15.80 143 ASP H N 1
ATOM 11428 C CA . ASP H 1 143 ? -54.827 13.625 47.779 1.00 16.02 143 ASP H CA 1
ATOM 11429 C C . ASP H 1 143 ? -54.606 13.702 49.297 1.00 15.79 143 ASP H C 1
ATOM 11430 O O . ASP H 1 143 ? -53.703 13.061 49.825 1.00 15.69 143 ASP H O 1
ATOM 11435 N N . ARG H 1 144 ? -55.449 14.473 49.982 1.00 15.81 144 ARG H N 1
ATOM 11436 C CA . ARG H 1 144 ? -55.401 14.609 51.444 1.00 15.90 144 ARG H CA 1
ATOM 11437 C C . ARG H 1 144 ? -55.757 13.310 52.180 1.00 16.31 144 ARG H C 1
ATOM 11438 O O . ARG H 1 144 ? -55.062 12.912 53.123 1.00 16.78 144 ARG H O 1
ATOM 11446 N N . HIS H 1 145 ? -56.838 12.664 51.742 1.00 16.30 145 HIS H N 1
ATOM 11447 C CA . HIS H 1 145 ? -57.323 11.400 52.306 1.00 16.59 145 HIS H CA 1
ATOM 11448 C C . HIS H 1 145 ? -56.247 10.308 52.278 1.00 16.50 145 HIS H C 1
ATOM 11449 O O . HIS H 1 145 ? -55.997 9.640 53.287 1.00 16.15 145 HIS H O 1
ATOM 11456 N N . PHE H 1 146 ? -55.604 10.138 51.124 1.00 16.26 146 PHE H N 1
ATOM 11457 C CA . PHE H 1 146 ? -54.598 9.096 50.983 1.00 16.14 146 PHE H CA 1
ATOM 11458 C C . PHE H 1 146 ? -53.213 9.490 51.488 1.00 16.32 146 PHE H C 1
ATOM 11459 O O . PHE H 1 146 ? -52.401 8.618 51.779 1.00 16.21 146 PHE H O 1
ATOM 11467 N N . ALA H 1 147 ? -52.964 10.793 51.620 1.00 16.57 147 ALA H N 1
ATOM 11468 C CA . ALA H 1 147 ? -51.754 11.285 52.286 1.00 17.26 147 ALA H CA 1
ATOM 11469 C C . ALA H 1 147 ? -51.725 10.801 53.726 1.00 17.52 147 ALA H C 1
ATOM 11470 O O . ALA H 1 147 ? -50.708 10.289 54.191 1.00 18.05 147 ALA H O 1
ATOM 11472 N N . PHE H 1 148 ? -52.846 10.967 54.423 1.00 17.98 148 PHE H N 1
ATOM 11473 C CA . PHE H 1 148 ? -52.984 10.506 55.800 1.00 18.68 148 PHE H CA 1
ATOM 11474 C C . PHE H 1 148 ? -52.768 8.999 55.920 1.00 19.25 148 PHE H C 1
ATOM 11475 O O . PHE H 1 148 ? -52.088 8.541 56.836 1.00 19.23 148 PHE H O 1
ATOM 11483 N N . LYS H 1 149 ? -53.338 8.236 54.988 1.00 20.27 149 LYS H N 1
ATOM 11484 C CA . LYS H 1 149 ? -53.137 6.785 54.951 1.00 21.40 149 LYS H CA 1
ATOM 11485 C C . LYS H 1 149 ? -51.667 6.406 54.776 1.00 21.89 149 LYS H C 1
ATOM 11486 O O . LYS H 1 149 ? -51.164 5.538 55.490 1.00 21.81 149 LYS H O 1
ATOM 11492 N N . GLN H 1 150 ? -50.992 7.066 53.833 1.00 22.54 150 GLN H N 1
ATOM 11493 C CA . GLN H 1 150 ? -49.570 6.834 53.563 1.00 23.40 150 GLN H CA 1
ATOM 11494 C C . GLN H 1 150 ? -48.706 7.133 54.784 1.00 23.86 150 GLN H C 1
ATOM 11495 O O . GLN H 1 150 ? -47.811 6.356 55.121 1.00 23.92 150 GLN H O 1
ATOM 11501 N N . MET H 1 151 ? -48.984 8.258 55.441 1.00 24.38 151 MET H N 1
ATOM 11502 C CA . MET H 1 151 ? -48.258 8.655 56.647 1.00 25.30 151 MET H CA 1
ATOM 11503 C C . MET H 1 151 ? -48.441 7.629 57.761 1.00 24.95 151 MET H C 1
ATOM 11504 O O . MET H 1 151 ? -47.469 7.225 58.399 1.00 24.80 151 MET H O 1
ATOM 11509 N N . GLU H 1 152 ? -49.687 7.209 57.975 1.00 24.97 152 GLU H N 1
ATOM 11510 C CA . GLU H 1 152 ? -50.007 6.180 58.960 1.00 25.02 152 GLU H CA 1
ATOM 11511 C C . GLU H 1 152 ? -49.322 4.851 58.631 1.00 24.67 152 GLU H C 1
ATOM 11512 O O . GLU H 1 152 ? -48.736 4.220 59.515 1.00 24.33 152 GLU H O 1
ATOM 11518 N N . GLN H 1 153 ? -49.396 4.439 57.362 1.00 24.32 153 GLN H N 1
ATOM 1151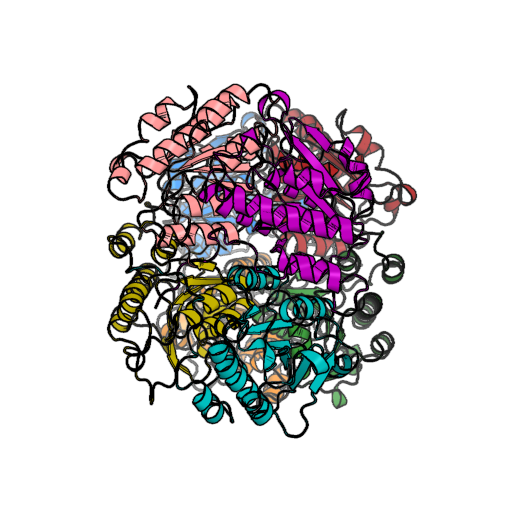9 C CA . GLN H 1 153 ? -48.694 3.244 56.872 1.00 24.22 153 GLN H CA 1
ATOM 11520 C C . GLN H 1 153 ? -47.204 3.279 57.229 1.00 23.71 153 GLN H C 1
ATOM 11521 O O . GLN H 1 153 ? -46.623 2.259 57.612 1.00 23.53 153 GLN H O 1
ATOM 11527 N N . ALA H 1 154 ? -46.602 4.463 57.109 1.00 23.25 154 ALA H N 1
ATOM 11528 C CA . ALA H 1 154 ? -45.178 4.658 57.389 1.00 22.72 154 ALA H CA 1
ATOM 11529 C C . ALA H 1 154 ? -44.864 4.736 58.880 1.00 22.37 154 ALA H C 1
ATOM 11530 O O . ALA H 1 154 ? -43.701 4.639 59.276 1.00 22.32 154 ALA H O 1
ATOM 11532 N N . GLY H 1 155 ? -45.895 4.927 59.699 1.00 21.95 155 GLY H N 1
ATOM 11533 C CA . GLY H 1 155 ? -45.735 4.941 61.149 1.00 21.52 155 GLY H CA 1
ATOM 11534 C C . GLY H 1 155 ? -46.017 6.268 61.830 1.00 21.07 155 GLY H C 1
ATOM 11535 O O . GLY H 1 155 ? -45.856 6.381 63.047 1.00 20.96 155 GLY H O 1
ATOM 11536 N N . ALA H 1 156 ? -46.426 7.273 61.057 1.00 20.59 156 ALA H N 1
ATOM 11537 C CA . ALA H 1 156 ? -46.864 8.552 61.628 1.00 20.14 156 ALA H CA 1
ATOM 11538 C C . ALA H 1 156 ? -48.194 8.388 62.368 1.00 19.93 156 ALA H C 1
ATOM 11539 O O . ALA H 1 156 ? -49.042 7.576 61.973 1.00 20.06 156 ALA H O 1
ATOM 11541 N N . ILE H 1 157 ? -48.356 9.144 63.452 1.00 19.49 157 ILE H N 1
ATOM 11542 C CA . ILE H 1 157 ? -49.579 9.123 64.246 1.00 19.06 157 ILE H CA 1
ATOM 11543 C C . ILE H 1 157 ? -50.542 10.177 63.702 1.00 18.62 157 ILE H C 1
ATOM 11544 O O . ILE H 1 157 ? -50.180 11.349 63.568 1.00 18.61 157 ILE H O 1
ATOM 11549 N N . LEU H 1 158 ? -51.760 9.749 63.389 1.00 18.08 158 LEU H N 1
ATOM 11550 C CA . LEU H 1 158 ? -52.789 10.644 62.876 1.00 17.72 158 LEU H CA 1
ATOM 11551 C C . LEU H 1 158 ? -53.623 11.176 64.037 1.00 17.32 158 LEU H C 1
ATOM 11552 O O . LEU H 1 158 ? -54.538 10.511 64.531 1.00 17.25 158 LEU H O 1
ATOM 11557 N N . THR H 1 159 ? -53.282 12.383 64.471 1.00 16.90 159 THR H N 1
ATOM 11558 C CA . THR H 1 159 ? -53.863 12.972 65.672 1.00 16.67 159 THR H CA 1
ATOM 11559 C C . THR H 1 159 ? -54.672 14.228 65.340 1.00 16.64 159 THR H C 1
ATOM 11560 O O . THR H 1 159 ? -54.683 14.676 64.195 1.00 16.86 159 THR H O 1
ATOM 11564 N N . THR H 1 160 ? -55.362 14.776 66.336 1.00 16.64 160 THR H N 1
ATOM 11565 C CA . THR H 1 160 ? -56.114 16.018 66.165 1.00 16.67 160 THR H CA 1
ATOM 11566 C C . THR H 1 160 ? -55.586 17.094 67.109 1.00 16.86 160 THR H C 1
ATOM 11567 O O . THR H 1 160 ? -54.916 16.788 68.101 1.00 16.87 160 THR H O 1
ATOM 11571 N N . SER H 1 161 ? -55.914 18.349 66.809 1.00 17.02 161 SER H N 1
ATOM 11572 C CA . SER H 1 161 ? -55.365 19.492 67.538 1.00 17.31 161 SER H CA 1
ATOM 11573 C C . SER H 1 161 ? -55.660 19.466 69.036 1.00 17.64 161 SER H C 1
ATOM 11574 O O . SER H 1 161 ? -54.778 19.753 69.842 1.00 17.81 161 SER H O 1
ATOM 11577 N N . GLU H 1 162 ? -56.885 19.104 69.406 1.00 17.96 162 GLU H N 1
ATOM 11578 C CA . GLU H 1 162 ? -57.269 19.070 70.815 1.00 18.33 162 GLU H CA 1
ATOM 11579 C C . GLU H 1 162 ? -56.659 17.878 71.554 1.00 18.49 162 GLU H C 1
ATOM 11580 O O . GLU H 1 162 ? -56.325 17.983 72.741 1.00 18.54 162 GLU H O 1
ATOM 11586 N N . ALA H 1 163 ? -56.506 16.753 70.853 1.00 18.36 163 ALA H N 1
ATOM 11587 C CA . ALA H 1 163 ? -55.798 15.604 71.410 1.00 18.48 163 ALA H CA 1
ATOM 11588 C C . ALA H 1 163 ? -54.335 15.953 71.687 1.00 18.67 163 ALA H C 1
ATOM 11589 O O . ALA H 1 163 ? -53.793 15.600 72.738 1.00 18.58 163 ALA H O 1
ATOM 11591 N N . THR H 1 164 ? -53.714 16.657 70.743 1.00 19.05 164 THR H N 1
ATOM 11592 C CA . THR H 1 164 ? -52.308 17.050 70.845 1.00 19.44 164 THR H CA 1
ATOM 11593 C C . THR H 1 164 ? -52.082 18.025 71.997 1.00 19.88 164 THR H C 1
ATOM 11594 O O . THR H 1 164 ? -51.228 17.788 72.847 1.00 20.02 164 THR H O 1
ATOM 11598 N N . ILE H 1 165 ? -52.864 19.104 72.026 1.00 20.50 165 ILE H N 1
ATOM 11599 C CA . ILE H 1 165 ? -52.737 20.144 73.054 1.00 21.10 165 ILE H CA 1
ATOM 11600 C C . ILE H 1 165 ? -52.895 19.578 74.470 1.00 21.27 165 ILE H C 1
ATOM 11601 O O . ILE H 1 165 ? -52.084 19.863 75.353 1.00 21.38 165 ILE H O 1
ATOM 11606 N N . LEU H 1 166 ? -53.930 18.767 74.673 1.00 21.48 166 LEU H N 1
ATOM 11607 C CA . LEU H 1 166 ? -54.203 18.174 75.983 1.00 21.71 166 LEU H CA 1
ATOM 11608 C C . LEU H 1 166 ? -53.282 17.004 76.337 1.00 21.83 166 LEU H C 1
ATOM 11609 O O . LEU H 1 166 ? -53.041 16.733 77.515 1.00 21.83 166 LEU H O 1
ATOM 11614 N N . GLY H 1 167 ? -52.774 16.316 75.317 1.00 22.13 167 GLY H N 1
ATOM 11615 C CA . GLY H 1 167 ? -51.788 15.248 75.505 1.00 22.19 167 GLY H CA 1
ATOM 11616 C C . GLY H 1 167 ? -50.442 15.779 75.970 1.00 22.44 167 GLY H C 1
ATOM 11617 O O . GLY H 1 167 ? -49.717 15.098 76.701 1.00 22.34 167 GLY H O 1
ATOM 11618 N N . LEU H 1 168 ? -50.117 17.002 75.550 1.00 22.62 168 LEU H N 1
ATOM 11619 C CA . LEU H 1 168 ? -48.873 17.677 75.934 1.00 22.98 168 LEU H CA 1
ATOM 11620 C C . LEU H 1 168 ? -48.823 18.060 77.415 1.00 23.35 168 LEU H C 1
ATOM 11621 O O . LEU H 1 168 ? -47.741 18.111 78.009 1.00 23.28 168 LEU H O 1
ATOM 11626 N N . VAL H 1 169 ? -49.988 18.321 78.008 1.00 23.61 169 VAL H N 1
ATOM 11627 C CA . VAL H 1 169 ? -50.057 18.728 79.416 1.00 23.97 169 VAL H CA 1
ATOM 11628 C C . VAL H 1 169 ? -50.394 17.587 80.379 1.00 24.33 169 VAL H C 1
ATOM 11629 O O . VAL H 1 169 ? -50.030 17.640 81.551 1.00 24.32 169 VAL H O 1
ATOM 11633 N N . GLY H 1 170 ? -51.093 16.567 79.879 1.00 24.84 170 GLY H N 1
ATOM 11634 C CA . GLY H 1 170 ? -51.298 15.315 80.614 1.00 25.19 170 GLY H CA 1
ATOM 11635 C C . GLY H 1 170 ? -52.360 15.309 81.700 1.00 25.58 170 GLY H C 1
ATOM 11636 O O . GLY H 1 170 ? -52.905 14.254 82.028 1.00 25.67 170 GLY H O 1
ATOM 11637 N N . GLY H 1 171 ? -52.655 16.479 82.260 1.00 25.97 171 GLY H N 1
ATOM 11638 C CA . GLY H 1 171 ? -53.656 16.605 83.317 1.00 26.44 171 GLY H CA 1
ATOM 11639 C C . GLY H 1 171 ? -54.103 18.038 83.523 1.00 26.85 171 GLY H C 1
ATOM 11640 O O . GLY H 1 171 ? -53.444 18.973 83.062 1.00 26.75 171 GLY H O 1
ATOM 11641 N N . SER H 1 172 ? -55.221 18.212 84.223 1.00 27.32 172 SER H N 1
ATOM 11642 C CA . SER H 1 172 ? -55.766 19.546 84.484 1.00 28.21 172 SER H CA 1
ATOM 11643 C C . SER H 1 172 ? -54.986 20.342 85.539 1.00 28.61 172 SER H C 1
ATOM 11644 O O . SER H 1 172 ? -55.159 21.555 85.647 1.00 28.68 172 SER H O 1
ATOM 11647 N N . ASP H 1 173 ? -54.124 19.661 86.296 1.00 29.21 173 ASP H N 1
ATOM 11648 C CA . ASP H 1 173 ? -53.281 20.318 87.302 1.00 29.85 173 ASP H CA 1
ATOM 11649 C C . ASP H 1 173 ? -51.940 20.818 86.748 1.00 29.88 173 ASP H C 1
ATOM 11650 O O . ASP H 1 173 ? -51.180 21.471 87.465 1.00 30.10 173 ASP H O 1
ATOM 11655 N N . HIS H 1 174 ? -51.648 20.511 85.484 1.00 29.95 174 HIS H N 1
ATOM 11656 C CA . HIS H 1 174 ? -50.461 21.051 84.814 1.00 30.00 174 HIS H CA 1
ATOM 11657 C C . HIS H 1 174 ? -50.479 22.583 84.913 1.00 30.46 174 HIS H C 1
ATOM 11658 O O . HIS H 1 174 ? -51.526 23.198 84.696 1.00 30.26 174 HIS H O 1
ATOM 11665 N N . PRO H 1 175 ? -49.330 23.201 85.266 1.00 30.93 175 PRO H N 1
ATOM 11666 C CA . PRO H 1 175 ? -49.279 24.652 85.511 1.00 31.39 175 PRO H CA 1
ATOM 11667 C C . PRO H 1 175 ? -49.749 25.509 84.334 1.00 31.72 175 PRO H C 1
ATOM 11668 O O . PRO H 1 175 ? -50.173 26.654 84.537 1.00 32.13 175 PRO H O 1
ATOM 11672 N N . LYS H 1 176 ? -49.685 24.955 83.126 1.00 31.80 176 LYS H N 1
ATOM 11673 C CA . LYS H 1 176 ? -50.070 25.674 81.914 1.00 31.86 176 LYS H CA 1
ATOM 11674 C C . LYS H 1 176 ? -51.408 25.206 81.328 1.00 31.68 176 LYS H C 1
ATOM 11675 O O . LYS H 1 176 ? -51.756 25.585 80.207 1.00 31.67 176 LYS H O 1
ATOM 11681 N N . PHE H 1 177 ? -52.150 24.388 82.077 1.00 31.38 177 PHE H N 1
ATOM 11682 C CA . PHE H 1 177 ? -53.436 23.858 81.605 1.00 31.31 177 PHE H CA 1
ATOM 11683 C C . PHE H 1 177 ? -54.476 24.954 81.339 1.00 31.12 177 PHE H C 1
ATOM 11684 O O . PHE H 1 177 ? -55.163 24.917 80.321 1.00 30.98 177 PHE H O 1
ATOM 11692 N N . LYS H 1 178 ? -54.584 25.919 82.251 1.00 30.99 178 LYS H N 1
ATOM 11693 C CA . LYS H 1 178 ? -55.529 27.029 82.097 1.00 30.95 178 LYS H CA 1
ATOM 11694 C C . LYS H 1 178 ? -55.281 27.853 80.835 1.00 30.55 178 LYS H C 1
ATOM 11695 O O . LYS H 1 178 ? -56.227 28.303 80.182 1.00 30.52 178 LYS H O 1
ATOM 11701 N N . GLU H 1 179 ? -54.007 28.034 80.500 1.00 30.18 179 GLU H N 1
ATOM 11702 C CA . GLU H 1 179 ? -53.611 28.769 79.303 1.00 29.70 179 GLU H CA 1
ATOM 11703 C C . GLU H 1 179 ? -53.949 28.000 78.025 1.00 29.51 179 GLU H C 1
ATOM 11704 O O . GLU H 1 179 ? -54.499 28.577 77.088 1.00 29.53 179 GLU H O 1
ATOM 11710 N N . VAL H 1 180 ? -53.620 26.707 77.983 1.00 29.18 180 VAL H N 1
ATOM 11711 C CA . VAL H 1 180 ? -53.902 25.888 76.793 1.00 28.84 180 VAL H CA 1
ATOM 11712 C C . VAL H 1 180 ? -55.396 25.579 76.641 1.00 28.64 180 VAL H C 1
ATOM 11713 O O . VAL H 1 180 ? -55.879 25.369 75.530 1.00 28.58 180 VAL H O 1
ATOM 11717 N N . GLN H 1 181 ? -56.113 25.564 77.764 1.00 28.61 181 GLN H N 1
ATOM 11718 C CA . GLN H 1 181 ? -57.555 25.312 77.789 1.00 28.63 181 GLN H CA 1
ATOM 11719 C C . GLN H 1 181 ? -58.343 26.391 77.040 1.00 28.36 181 GLN H C 1
ATOM 11720 O O . GLN H 1 181 ? -59.362 26.098 76.412 1.00 28.21 181 GLN H O 1
ATOM 11726 N N . LYS H 1 182 ? -57.867 27.634 77.112 1.00 27.97 182 LYS H N 1
ATOM 11727 C CA . LYS H 1 182 ? -58.506 28.754 76.423 1.00 27.68 182 LYS H CA 1
ATOM 11728 C C . LYS H 1 182 ? -58.491 28.569 74.903 1.00 27.06 182 LYS H C 1
ATOM 11729 O O . LYS H 1 182 ? -59.419 28.992 74.206 1.00 26.71 182 LYS H O 1
ATOM 11735 N N . LEU H 1 183 ? -57.437 27.924 74.406 1.00 26.35 183 LEU H N 1
ATOM 11736 C CA . LEU H 1 183 ? -57.269 27.662 72.978 1.00 25.89 183 LEU H CA 1
ATOM 11737 C C . LEU H 1 183 ? -58.267 26.630 72.452 1.00 25.62 183 LEU H C 1
ATOM 11738 O O . LEU H 1 183 ? -58.654 26.679 71.286 1.00 25.53 183 LEU H O 1
ATOM 11743 N N . ILE H 1 184 ? -58.678 25.707 73.319 1.00 25.27 184 ILE H N 1
ATOM 11744 C CA . ILE H 1 184 ? -59.582 24.621 72.928 1.00 25.13 184 ILE H CA 1
ATOM 11745 C C . ILE H 1 184 ? -61.014 24.794 73.459 1.00 25.07 184 ILE H C 1
ATOM 11746 O O . ILE H 1 184 ? -61.805 23.849 73.425 1.00 25.28 184 ILE H O 1
ATOM 11751 N N . LEU H 1 185 ? -61.338 25.995 73.939 1.00 24.84 185 LEU H N 1
ATOM 11752 C CA . LEU H 1 185 ? -62.681 26.315 74.442 1.00 24.78 185 LEU H CA 1
ATOM 11753 C C . LEU H 1 185 ? -63.803 25.905 73.486 1.00 24.19 185 LEU H C 1
ATOM 11754 O O . LEU H 1 185 ? -64.813 25.339 73.908 1.00 24.40 185 LEU H O 1
ATOM 11759 N N . THR H 1 186 ? -63.631 26.211 72.204 1.00 23.48 186 THR H N 1
ATOM 11760 C CA . THR H 1 186 ? -64.537 25.702 71.185 1.00 22.79 186 THR H CA 1
ATOM 11761 C C . THR H 1 186 ? -63.803 24.653 70.378 1.00 22.04 186 THR H C 1
ATOM 11762 O O . THR H 1 186 ? -62.591 24.761 70.161 1.00 21.97 186 THR H O 1
ATOM 11766 N N . SER H 1 187 ? -64.545 23.643 69.938 1.00 21.23 187 SER H N 1
ATOM 11767 C CA . SER H 1 187 ? -64.004 22.578 69.112 1.00 20.64 187 SER H CA 1
ATOM 11768 C C . SER H 1 187 ? -63.403 23.152 67.840 1.00 20.43 187 SER H C 1
ATOM 11769 O O . SER H 1 187 ? -63.895 24.146 67.305 1.00 20.52 187 SER H O 1
ATOM 11772 N N . ALA H 1 188 ? -62.328 22.529 67.372 1.00 20.21 188 ALA H N 1
ATOM 11773 C CA . ALA H 1 188 ? -61.697 22.911 66.120 1.00 19.86 188 ALA H CA 1
ATOM 11774 C C . ALA H 1 188 ? -62.713 22.773 64.987 1.00 19.81 188 ALA H C 1
ATOM 11775 O O . ALA H 1 188 ? -63.476 21.803 64.957 1.00 19.69 188 ALA H O 1
ATOM 11777 N N . PRO H 1 189 ? -62.749 23.763 64.071 1.00 19.81 189 PRO H N 1
ATOM 11778 C CA . PRO H 1 189 ? -63.716 23.743 62.968 1.00 19.86 189 PRO H CA 1
ATOM 11779 C C . PRO H 1 189 ? -63.632 22.472 62.116 1.00 19.82 189 PRO H C 1
ATOM 11780 O O . PRO H 1 189 ? -62.538 21.962 61.864 1.00 19.85 189 PRO H O 1
ATOM 11784 N N . ASP H 1 190 ? -64.793 21.978 61.689 1.00 19.79 190 ASP H N 1
ATOM 11785 C CA . ASP H 1 190 ? -64.888 20.766 60.873 1.00 19.88 190 ASP H CA 1
ATOM 11786 C C . ASP H 1 190 ? -64.143 20.899 59.549 1.00 19.20 190 ASP H C 1
ATOM 11787 O O . ASP H 1 190 ? -64.182 21.946 58.905 1.00 19.13 190 ASP H O 1
ATOM 11792 N N . THR H 1 191 ? -63.450 19.834 59.164 1.00 18.62 191 THR H N 1
ATOM 11793 C CA . THR H 1 191 ? -62.742 19.791 57.886 1.00 18.23 191 THR H CA 1
ATOM 11794 C C . THR H 1 191 ? -63.126 18.543 57.089 1.00 18.00 191 THR H C 1
ATOM 11795 O O . THR H 1 191 ? -62.304 17.968 56.375 1.00 17.72 191 THR H O 1
ATOM 11799 N N . GLY H 1 192 ? -64.387 18.136 57.223 1.00 17.88 192 GLY H N 1
ATOM 11800 C CA . GLY H 1 192 ? -64.970 17.084 56.392 1.00 17.88 192 GLY H CA 1
ATOM 11801 C C . GLY H 1 192 ? -64.272 15.739 56.485 1.00 17.99 192 GLY H C 1
ATOM 11802 O O . GLY H 1 192 ? -64.206 15.004 55.499 1.00 17.72 192 GLY H O 1
ATOM 11803 N N . LEU H 1 193 ? -63.763 15.418 57.673 1.00 17.95 193 LEU H N 1
ATOM 11804 C CA . LEU H 1 193 ? -62.994 14.190 57.885 1.00 18.25 193 LEU H CA 1
ATOM 11805 C C . LEU H 1 193 ? -63.849 13.016 58.356 1.00 18.36 193 LEU H C 1
ATOM 11806 O O . LEU H 1 193 ? -63.397 11.871 58.335 1.00 18.28 193 LEU H O 1
ATOM 11811 N N . VAL H 1 194 ? -65.080 13.301 58.771 1.00 18.68 194 VAL H N 1
ATOM 11812 C CA . VAL H 1 194 ? -65.968 12.274 59.320 1.00 19.15 194 VAL H CA 1
ATOM 11813 C C . VAL H 1 194 ? -67.077 11.913 58.330 1.00 19.47 194 VAL H C 1
ATOM 11814 O O . VAL H 1 194 ? -67.860 12.773 57.937 1.00 19.33 194 VAL H O 1
ATOM 11818 N N . PRO H 1 195 ? -67.151 10.629 57.933 1.00 20.08 195 PRO H N 1
ATOM 11819 C CA . PRO H 1 195 ? -68.151 10.212 56.947 1.00 20.63 195 PRO H CA 1
ATOM 11820 C C . PRO H 1 195 ? -69.569 10.431 57.460 1.00 21.21 195 PRO H C 1
ATOM 11821 O O . PRO H 1 195 ? -69.844 10.181 58.638 1.00 21.22 195 PRO H O 1
ATOM 11825 N N . LEU H 1 196 ? -70.454 10.910 56.592 1.00 21.87 196 LEU H N 1
ATOM 11826 C CA . LEU H 1 196 ? -71.878 10.906 56.903 1.00 22.81 196 LEU H CA 1
ATOM 11827 C C . LEU H 1 196 ? -72.323 9.474 57.185 1.00 23.23 196 LEU H C 1
ATOM 11828 O O . LEU H 1 196 ? -71.899 8.541 56.504 1.00 22.97 196 LEU H O 1
ATOM 11833 N N . SER H 1 197 ? -73.172 9.320 58.192 1.00 24.01 197 SER H N 1
ATOM 11834 C CA . SER H 1 197 ? -73.535 8.009 58.714 1.00 25.42 197 SER H CA 1
ATOM 11835 C C . SER H 1 197 ? -74.829 7.458 58.127 1.00 25.88 197 SER H C 1
ATOM 11836 O O . SER H 1 197 ? -75.603 8.191 57.519 1.00 26.16 197 SER H O 1
ATOM 11839 N N . LYS H 1 198 ? -75.049 6.159 58.306 1.00 26.63 198 LYS H N 1
ATOM 11840 C CA . LYS H 1 198 ? -76.322 5.540 57.944 1.00 27.48 198 LYS H CA 1
ATOM 11841 C C . LYS H 1 198 ? -76.977 4.851 59.140 1.00 28.06 198 LYS H C 1
ATOM 11842 O O . LYS H 1 198 ? -76.321 4.585 60.152 1.00 27.86 198 LYS H O 1
ATOM 11848 N N . LEU H 1 199 ? -78.271 4.570 59.001 1.00 28.93 199 LEU H N 1
ATOM 11849 C CA . LEU H 1 199 ? -79.071 3.910 60.037 1.00 29.66 199 LEU H CA 1
ATOM 11850 C C . LEU H 1 199 ? -79.236 2.420 59.740 1.00 29.99 199 LEU H C 1
ATOM 11851 O O . LEU H 1 199 ? -79.155 1.582 60.644 1.00 30.35 199 LEU H O 1
#

InterPro domains:
  IPR000868 Isochorismatase-like domain [PF00857] (15-162)
  IPR036380 Isochorismatase-like superfamily [G3DSA:3.40.50.850] (1-199)
  IPR036380 Isochorismatase-like superfamily [SSF52499] (6-191)
  IPR050993 Isochorismatase domain-containing protein [PTHR14119] (2-195)

CATH classification: 3.40.50.850

Radius of gyration: 35.19 Å; Cα contacts (8 Å, |Δi|>4): 3422; chains: 8; bounding box: 96×79×85 Å

Organism: Caenorhabditis elegans (NCBI:txid6239)

Foldseek 3Di:
DAAAQQAEEEEEEALFDQCCVQWQCNVLLLLLLLLVQLLCQLSVHAYEYEHEPCVPGNDHDPSSVVSHHDPYDYYYDNALEPPDPVCVVVLVRHQEYEYAYEPLLTHVLNNLLVSVVVNHAYEYALSNYTYSDPVSSLVSVVSSVVSPHHDHHSVCVSCSRQVDCPRPCNVVSCVSCVDPRDDRPPDDDDDD/DQAAQQAEAEEEAALFDQCCVQWQCSVLLLLLLLLVLQLCVLSVHHYEAEHAPCVVGNDHDPSNVVSHDPDYDYYYDNALAPPDPVCVVVLVRHQEYEYAYEPLLTSVLVNLLVSVVVVHAYEYALSNYTYSDPVSSVVSVVSSVVSPHHYHHSVCVSCSHQVDCVRPCNVVSVVSCVDPRDDRPPDDDDDD/DQDAQQAEAEEEAALFDQCCVQWFCSVLLLLLLQLVLQLCQLSVHQYEYEHEPCVVRNDHDPSNVVSHDPPRDYYYDNALEPPDVVCVVVLVRHQEYEYAYEPLLTSVLVNLLVSVVVNHAYEYALSNYTYSDPVSSVVSVVSSVVSPHHDHHSVCVSCSHQVDCPRPCNVVSCVSCVDPRDDRPPDDDDDD/DFAAQQAEAEEEAAQFDQCVVLWAPSVLLLLLLLLVLLLNQLSVHQYEAEHEPCVPRNDHDPSSVVSHDPDHDYYYDNALEPPDVVCVVSLVRHQEYEYAYEQLLTSVLVNLLVCVVVNHAYEYALSNYTYSDPVSSVVSVVSSVVSHHHDHHSVCVSCSHQVDCPRPCNVVSCVSCVDPRDDRPPDDDDDD/DFDAQQQEAEEEAAQFDQCVPQWACSVLLLLLLLLVQQLCQLSVRQYEAEHEPCVVGNDHDPSSVVSHHDDYDYYYDNALEPPDVVCVVVLVRHQEYEYAYEPLLTSVLVNLLVSVVVNHAYEYALSNYTYSDPVSSVVSVVSSVVSPHHDHHSVCVSCSHQVDCPRPCNVVSCVSCVDPRDDRPPDDDDDD/DFDAQQAEAEEEAAQFDQCCVQWQPSVLLVLLLLLVLQLNQLSVHAYEAEHEPCVPRNDHDPSSVVSHDPPHDYYYDNALEPPDVVCVVVLVRHQEYEYAYEPLLTSVLVNLLVSVVVNHAYEYALSNYTGSDPVSSLVSLVSSVVSPHHDHHSVCVSCSRQVDCPRPCNVVSCVSCVDPRDDRPPDDDDDD/DFDAQQAEAEEEAAQFDQCQVQWACSVLLLLLLLLVLQLNVLSVHAYEAEHEPCVPGNDHDVSSVVSHDPPHDYYYDNALEPPDPVCVVVLVRHQEYEYAYEPLQTNVLNNLLVQVVVNHAYEYALSNYTYSDPVSSVVSVVSSVVSHHHDHHSVCVSCSHQVDCPRPCNVVSCVSPVDPRDDRPPDDDDDD/DFAAQQAEAEEEAALFDQCPVQWQCSVLLLLLLLLVLQLNVLSVHQYAAEHEPCVPRNGHDVSSVVSHDPPHDYYYDPALEPPDPVCVVVLVRHQEYEYAYEPLLTSVLVNLLVSVVVRHAYEYALSNYTYSDPVSSVVSLVSSVVSPHHDHHSVCVSCSRQVDCPRPCNVVSCVSCVDPRDDRPPDDDDDD

Sequence (1536 aa):
ARINPTNSALFVCDLQEKFASNIKYFPEIITTSRRLIDAARILSIPTIVTEQYPKGLGHTVPTLKEGLAENTPIFDKTKFSMCIPPTEDTLKKVQNVILVGIEAHVCVLQTTYDLLERGLNVHVVVDAVSSRSHTDRHFAFKQMEQAGAILTTSEATILGLVGGSDHPKFKEVQKLILTSAPDTGLVPLSKLARINPTNSALFVCDLQEKFASNIKYFPEIITTSRRLIDAARILSIPTIVTEQYPKGLGHTVPTLKEGLAENTPIFDKTKFSMCIPPTEDTLKKVQNVILVGIEAHVCVLQTTYDLLERGLNVHVVVDAVSSRSHTDRHFAFKQMEQAGAILTTSEATILGLVGGSDHPKFKEVQKLILTSAPDTGLVPLSKLARINPTNSALFVCDLQEKFASNIKYFPEIITTSRRLIDAARILSIPTIVTEQYPKGLGHTVPTLKEGLAENTPIFDKTKFSMCIPPTEDTLKKVQNVILVGIEAHVCVLQTTYDLLERGLNVHVVVDAVSSRSHTDRHFAFKQMEQAGAILTTSEATILGLVGGSDHPKFKEVQKLILTSAPDTGLVPLSKLARINPTNSALFVCDLQEKFASNIKYFPEIITTSRRLIDAARILSIPTIVTEQYPKGLGHTVPTLKEGLAENTPIFDKTKFSMCIPPTEDTLKKVQNVILVGIEAHVCVLQTTYDLLERGLNVHVVVDAVSSRSHTDRHFAFKQMEQAGAILTTSEATILGLVGGSDHPKFKEVQKLILTSAPDTGLVPLSKLARINPTNSALFVCDLQEKFASNIKYFPEIITTSRRLIDAARILSIPTIVTEQYPKGLGHTVPTLKEGLAENTPIFDKTKFSMCIPPTEDTLKKVQNVILVGIEAHVCVLQTTYDLLERGLNVHVVVDAVSSRSHTDRHFAFKQMEQAGAILTTSEATILGLVGGSDHPKFKEVQKLILTSAPDTGLVPLSKLARINPTNSALFVCDLQEKFASNIKYFPEIITTSRRLIDAARILSIPTIVTEQYPKGLGHTVPTLKEGLAENTPIFDKTKFSMCIPPTEDTLKKVQNVILVGIEAHVCVLQTTYDLLERGLNVHVVVDAVSSRSHTDRHFAFKQMEQAGAILTTSEATILGLVGGSDHPKFKEVQKLILTSAPDTGLVPLSKLARINPTNSALFVCDLQEKFASNIKYFPEIITTSRRLIDAARILSIPTIVTEQYPKGLGHTVPTLKEGLAENTPIFDKTKFSMCIPPTEDTLKKVQNVILVGIEAHVCVLQTTYDLLERGLNVHVVVDAVSSRSHTDRHFAFKQMEQAGAILTTSEATILGLVGGSDHPKFKEVQKLILTSAPDTGLVPLSKLARINPTNSALFVCDLQEKFASNIKYFPEIITTSRRLIDAARILSIPTIVTEQYPKGLGHTVPTLKEGLAENTPIFDKTKFSMCIPPTEDTLKKVQNVILVGIEAHVCVLQTTYDLLERGLNVHVVVDAVSSRSHTDRHFAFKQMEQAGAILTTSEATILGLVGGSDHPKFKEVQKLILTSAPDTGLVPLSKL